Protein AF-0000000082336074 (afdb_homodimer)

Secondary structure (DSSP, 8-state):
----EE--STTT--EESSHHHHHHHHHHHTT---EE-TTT--EESSHHHHHHHHHHS------------PPBHHHHHTT------TTS--HHHHHTT----B-------------------------------------------------------------------------------------------------------TTS----------------------------------SGGGSHHHHHHTS-HHHHH---S-TT---TT-----GGGG---PPP----SS-------TT-----HHHHHHHHHHHHHHTSBSSPPP--TTPPPHHHHHHHHHHHHHHTGGGS--S-STT--GGGS-HHHHHHHHHHHHHT-SSS-HHHHHHHHHHHHHHHHHHHHH-GGGGG-HHHHHHHHHHHHHHHHSS-HHHHHHHHHHHHHHHHHHHHTTSSS----HHHHHHHT-S---HHHHHHHHHHHHHHHHHHHHHHHHHHHHHHHHT---S--GGG---BPPPPHHHHHHT-TTS--TT--S---PPBHHHHHHHHHHTSS-SSPPPHHHHHHHHHHHHHHHHHHHHHHHHSPPP--SS--S------TT--S-HHHHHHHHHHHHHHSS----HHHHHHHHHHHHHHHHHTTTTHHHHHHHHTT-SS-HHHHHHHHHHHHHHHHH-HHHHHHHHHHHHHHHHHHHH----SHHHHHHHHHHHHHHHHHHHH-GGGG---S----EEE-SSTTSTHHHHHHH---EEETTTEEGGG--HHHHHHHHHHHHHT-SSTHHHHHHHHHHHHHHHH-/----EE--STTT--EESSHHHHHHHHHHHTT---EE-TTT--EESSHHHHHHHHHHS------------PPBHHHHHTT----PPTTS--HHHHHTT----B-------------------------------------------------------------------------------------------------------SSS----------------------------------SSTTSHHHHHHTS-HHHHHT--S-TT---TT-----GGGG---PPP----SS-------TT-----HHHHHHHHHHHHHHTSBSS-----TTPPPHHHHHHHHHHHHHHTGGGS--S-STT--GGGS-HHHHHHHHHHHHHT-SSS-HHHHHHHHHHHHHHHHHHHHH-GGGGG-HHHHHHHHHHHHHHHHSS-HHHHHHHHHHHHHHHHHHHHTTSSS----HHHHHHHT-S---HHHHHHHHHHHHHHHHHHHHHHHHHHHHHHHHT---S--GGG---BPPPPHHHHHHT-TT---TT--S---PPBHHHHHHHHHHTSS-SSPPPHHHHHHHHHHHHHHHHHHHHHHHHSPPP--SS--S------TT--S-HHHHHHHHHHHHHHS-----HHHHHHHHHHHHHHHHHTTTTHHHHHHHHTT-SS-HHHHHHHHHHHHHHHHH-HHHHHHHHHHHHHHHHHHHH----SHHHHHHHHHHHHHHHHHHHH-GGGG---S----EEE-SSTTSTHHHHHHH---EEETTTEEGGG--HHHHHHHHHHHHHT-SSTHHHHHHHHHHHHHHHH-

Nearest PDB structures (foldseek):
  8ga7-assembly1_A  TM=1.398E-01  e=2.580E+00  synthetic construct

Radius of gyration: 42.43 Å; Cα contacts (8 Å, |Δi|>4): 2120; chains: 2; bounding box: 140×146×122 Å

InterPro domains:
  IPR001138 Zn(2)Cys(6) fungal-type DNA-binding domain [cd00067] (69-102)
  IPR007219 Xylanolytic transcriptional activator, regulatory domain [PF04082] (345-590)
  IPR013087 Zinc finger C2H2-type [PF00096] (35-57)
  IPR013087 Zinc finger C2H2-type [PS00028] (7-29)
  IPR013087 Zinc finger C2H2-type [PS00028] (37-57)
  IPR013087 Zinc finger C2H2-type [SM00355] (5-29)
  IPR013087 Zinc finger C2H2-type [SM00355] (35-57)
  IPR036236 Zinc finger C2H2 superfamily [SSF57667] (5-57)
  IPR036864 Zn(2)-C6 fungal-type DNA-binding domain superfamily [SSF57701] (62-104)

Sequence (1634 aa):
MKRNFTCSWHDCRRSFGKAEHLQRHERSHTGDARHECPVCQKRFTRRDVMTRHAALHGEASNPTRKARKVSCKSCVASKLRCDGQPGTTCRRCLHSDRSCSYRTGDCTTPIPLTLSQSNGFATPTTAIETDPALSLVPEGPAISPEPGSRGTSSTNIDISQPAFFSDYTPLAGNLSGIIPSHGPDESELLSFGQFYDLPIEPFESYLGWNHSDGGIDMIADLNGASPDTPPACWPHSLTNANSDEHRMARAVADVPSTRIIRDAQPADSPWPHVYRPSKDDERLNISKVNTCSGPQPSLQGAYLDHVDNSTRAAILSLITTAHQAHWPAVDVTAFPSTRTLSICINLYFRHFHETLPVLCRSTFQSVEHSPVLLLAMAAIGATYSKNGMAPIAVTLNELSRRAIIYLRESDRQVMFDTSVVQAWLLQSIFGLFCGSRMLYHHAEISRGGLVTAARRMHLLRPGFSFVRELERRGALASTEEVERARVKDEERCRLGWGIYLYDMQISALLNISPHFSINEIDMSLPWHEDDWEARSPRTHRDSAPSPSGSSDFCLVLKRLLSIGKLPQPLNPFGLSIIAHTLYRLCSDASSLDSLCPAQSLEKPSLYRLTFPANFRHNPQELLDQLAVCFHYLSYIPTPPLVSISALSHLGHLQFTWTGFLDKVKIAAGKSGTEESKLNARSWLSSRISDDVVGARSILVHAGRLNALLIRFTFENPSEALCTFYAALTFWAIVKFGTELNIPSSASKRTVVTWSDFDDVDEWIQSGGPISFQGLGNLAELSEAKILSTFSERLESMSWGISLHLRHVLTSLSKETVMKRNFTCSWHDCRRSFGKAEHLQRHERSHTGDARHECPVCQKRFTRRDVMTRHAALHGEASNPTRKARKVSCKSCVASKLRCDGQPGTTCRRCLHSDRSCSYRTGDCTTPIPLTLSQSNGFATPTTAIETDPALSLVPEGPAISPEPGSRGTSSTNIDISQPAFFSDYTPLAGNLSGIIPSHGPDESELLSFGQFYDLPIEPFESYLGWNHSDGGIDMIADLNGASPDTPPACWPHSLTNANSDEHRMARAVADVPSTRIIRDAQPADSPWPHVYRPSKDDERLNISKVNTCSGPQPSLQGAYLDHVDNSTRAAILSLITTAHQAHWPAVDVTAFPSTRTLSICINLYFRHFHETLPVLCRSTFQSVEHSPVLLLAMAAIGATYSKNGMAPIAVTLNELSRRAIIYLRESDRQVMFDTSVVQAWLLQSIFGLFCGSRMLYHHAEISRGGLVTAARRMHLLRPGFSFVRELERRGALASTEEVERARVKDEERCRLGWGIYLYDMQISALLNISPHFSINEIDMSLPWHEDDWEARSPRTHRDSAPSPSGSSDFCLVLKRLLSIGKLPQPLNPFGLSIIAHTLYRLCSDASSLDSLCPAQSLEKPSLYRLTFPANFRHNPQELLDQLAVCFHYLSYIPTPPLVSISALSHLGHLQFTWTGFLDKVKIAAGKSGTEESKLNARSWLSSRISDDVVGARSILVHAGRLNALLIRFTFENPSEALCTFYAALTFWAIVKFGTELNIPSSASKRTVVTWSDFDDVDEWIQSGGPISFQGLGNLAELSEAKILSTFSERLESMSWGISLHLRHVLTSLSKETV

Organism: NCBI:txid1220207

Foldseek 3Di:
DQPWQFQPDPPRRRTHSDPVVSVVVNVVVVPPQPCAQPPPGDGHVDPVVSVVVNVPPPDPPDPDPPDDAFAFPVCVVVVHDFPDHAPDAGPVCVVVVHDRHGPPCCCVVPDPDDPDDDDDDDDDDDDDDDDDYYDYYDDDDDDDDDDDDDDDDDDYDYDDDDDYDDDDDDDDDDDDDDDDDDDDDDDDDDPPDDPDPPPPDDDQDDVNPRDDDPDDPDPDDDDDYDDDPPDDPPPPPPDPPVPDVCVVCVVLVPDFLCVLLQFPDDPPDPDPLQDGDDLCPLDDDDDDDPPDDDDDPPPDDPDDDDDDPVNVVVVVVVVVVVPDDPDDDDDCPPPDDPVLLVQLLVLLVVFPCVQQVLDAPLQDDPVPADPLLSLLSSLNSQLPDPPPSLVCSVVSLVVSVVVLVCCCNNGVSCLRHLRSLNSLLSSLQQLCFQQDPVSVVVSVVCLLSSLSSCVSSCLQHDGNALLNVVVVVVDPDDPLSNLVSVLVNLSSNSSSLSSLLSQLLCCLLVVDAGPDDPVRGWHFDHFASCVNNCSNVVNPPPDDPDRPDGHIPVVQLLCCQQVVDGPDDDHLSRLSSLLSVLLNLLSVQLVVCVVPPDDPDPDLDLQDGDDDPSRPDRSLVSLCVSLCVVVPDPDDDALSSLLSVLSSLSSSLDRLDRCNLVLLCVLLPVDDDPVSNVVSLVVLLVVCVVCVLSLLSNLLSLLLSCQSCVVDPSQRSSSLSSLLSSLSSLLSCLVRVVPLAPAPPPPDEWERHNRPPTPSNVCSVPNHWYAGVQQGTSVPDDSLSSLVSSLVVLVPHSRNNSVVSSVSSVVSNVVVD/DQDWQAQPDPPRRRTHSDPVVSVVVNVVVVPPQPCALPVPGDGHVDPVVSVVVNVPPPPPPDPDPPDDAFAFPVCVVVVHDFPDHAVDAGPVCVVVVHPRHGPPPPVVPPPDDDPDPDDDDDDDDDDDDYDDDDYYYDDDDDDYDDDYDDDDDDDDDDDDDDDDDDDDDDDDDDDDDDDDDDDDDDDDDDDPDDDPPPPPDDDCDDVNPRPDDDDDPDDDDDDDDDDDDPDDPPDPPPDDPVPDVCVVCVVLVPDFLCVLLQFPADPPHPDPLQDGDDLCPLDDDDDDDCPDDDDDPPPDDPDDDDDDPVNVVVVVVVVVVVPDDPDDDDDCPPPDDPVLLVQLLVLLVVFPCVQQVLDAPQQDDPVPADPLLSLLSSLNSLLPDPPPSLVCSVVSLVVSVVVLVCCCNNGVSCLRHLRSLNSLLSSLQQLCFQQDPVSVVVSVVCLLSSLSSCVSSCLQHDGNALLNVVVVVVDPDDPLSNLVSVLVNLSSNSSSLSSLLSQLLCCLLVVDAGPDDPVRGWHFDHFASVVNNCSNVVNPPPDDPDRPDGHILVVQLLCCQQVVDGPDDDHLSRLSSLLSVLLNQLSVQLVVCVVPPDDPDPDLDLQDGDDDPSRPDRSLVSLCVSLCVVVPDPDDDALSSLLSVLSSLSSSLDRLDRCNLVLLCVLLPVDPDPVSNVVSLVVLLVVCVVCVLSLLSNLLSLLLSCQSCVVDPSQRSSSLSSLLSSLSSLLSCLVRVVPLAPADPPPDEWERHNRPPTPSNVCSVPNHWYAGVQQGTSVPDDSLSSLVSSLVVLVPHSRNNSPVSSVSSVVSNVVVD

pLDDT: mean 70.54, std 28.52, range [13.8, 98.44]

Structure (mmCIF, N/CA/C/O backbone):
data_AF-0000000082336074-model_v1
#
loop_
_entity.id
_entity.type
_entity.pdbx_description
1 polymer 'C2H2-type domain-containing protein'
#
loop_
_atom_site.group_PDB
_atom_site.id
_atom_site.type_symbol
_atom_site.label_atom_id
_atom_site.label_alt_id
_atom_site.label_comp_id
_atom_site.label_asym_id
_atom_site.label_entity_id
_atom_site.label_seq_id
_atom_site.pdbx_PDB_ins_code
_atom_site.Cartn_x
_atom_site.Cartn_y
_atom_site.Cartn_z
_atom_site.occupancy
_atom_site.B_iso_or_equiv
_atom_site.auth_seq_id
_atom_site.auth_comp_id
_atom_site.auth_asym_id
_atom_site.auth_atom_id
_atom_site.pdbx_PDB_model_num
ATOM 1 N N . MET A 1 1 ? 20.938 -64.562 -11.297 1 24.56 1 MET A N 1
ATOM 2 C CA . MET A 1 1 ? 20.219 -63.562 -12.102 1 24.56 1 MET A CA 1
ATOM 3 C C . MET A 1 1 ? 18.922 -63.125 -11.414 1 24.56 1 MET A C 1
ATOM 5 O O . MET A 1 1 ? 17.984 -63.906 -11.32 1 24.56 1 MET A O 1
ATOM 9 N N . LYS A 1 2 ? 18.828 -62.219 -10.414 1 42.38 2 LYS A N 1
ATOM 10 C CA . LYS A 1 2 ? 17.656 -61.906 -9.594 1 42.38 2 LYS A CA 1
ATOM 11 C C . LYS A 1 2 ? 16.484 -61.5 -10.461 1 42.38 2 LYS A C 1
ATOM 13 O O . LYS A 1 2 ? 16.594 -60.625 -11.312 1 42.38 2 LYS A O 1
ATOM 18 N N . ARG A 1 3 ? 15.484 -62.375 -10.742 1 42.34 3 ARG A N 1
ATOM 19 C CA . ARG A 1 3 ? 14.305 -62.219 -11.578 1 42.34 3 ARG A CA 1
ATOM 20 C C . ARG A 1 3 ? 13.492 -61 -11.172 1 42.34 3 ARG A C 1
ATOM 22 O O . ARG A 1 3 ? 12.992 -60.938 -10.047 1 42.34 3 ARG A O 1
ATOM 29 N N . ASN A 1 4 ? 13.859 -59.875 -11.633 1 53.59 4 ASN A N 1
ATOM 30 C CA . ASN A 1 4 ? 13.102 -58.656 -11.344 1 53.59 4 ASN A CA 1
ATOM 31 C C . ASN A 1 4 ? 11.766 -58.656 -12.086 1 53.59 4 ASN A C 1
ATOM 33 O O . ASN A 1 4 ? 11.711 -58.969 -13.273 1 53.59 4 ASN A O 1
ATOM 37 N N . PHE A 1 5 ? 10.555 -58.688 -11.383 1 60.06 5 PHE A N 1
ATOM 38 C CA . PHE A 1 5 ? 9.195 -58.781 -11.906 1 60.06 5 PHE A CA 1
ATOM 39 C C . PHE A 1 5 ? 8.672 -57.406 -12.289 1 60.06 5 PHE A C 1
ATOM 41 O O . PHE A 1 5 ? 8.648 -56.469 -11.461 1 60.06 5 PHE A O 1
ATOM 48 N N . THR A 1 6 ? 8.461 -57.125 -13.438 1 64 6 THR A N 1
ATOM 49 C CA . THR A 1 6 ? 8.086 -55.844 -14.008 1 64 6 THR A CA 1
ATOM 50 C C . THR A 1 6 ? 6.574 -55.75 -14.203 1 64 6 THR A C 1
ATOM 52 O O . THR A 1 6 ? 5.934 -56.75 -14.562 1 64 6 THR A O 1
ATOM 55 N N . CYS A 1 7 ? 5.906 -54.719 -13.695 1 59.72 7 CYS A N 1
ATOM 56 C CA . CYS A 1 7 ? 4.461 -54.531 -13.781 1 59.72 7 CYS A CA 1
ATOM 57 C C . CYS A 1 7 ? 3.988 -54.594 -15.227 1 59.72 7 CYS A C 1
ATOM 59 O O . CYS A 1 7 ? 4.613 -54 -16.109 1 59.72 7 CYS A O 1
ATOM 61 N N . SER A 1 8 ? 3.064 -55.375 -15.703 1 62.19 8 SER A N 1
ATOM 62 C CA . SER A 1 8 ? 2.578 -55.656 -17.047 1 62.19 8 SER A CA 1
ATOM 63 C C . SER A 1 8 ? 1.604 -54.594 -17.531 1 62.19 8 SER A C 1
ATOM 65 O O . SER A 1 8 ? 1.115 -54.656 -18.656 1 62.19 8 SER A O 1
ATOM 67 N N . TRP A 1 9 ? 1.229 -53.719 -16.688 1 55.91 9 TRP A N 1
ATOM 68 C CA . TRP A 1 9 ? 0.287 -52.688 -17.094 1 55.91 9 TRP A CA 1
ATOM 69 C C . TRP A 1 9 ? 0.937 -51.719 -18.078 1 55.91 9 TRP A C 1
ATOM 71 O O . TRP A 1 9 ? 2.102 -51.344 -17.922 1 55.91 9 TRP A O 1
ATOM 81 N N . HIS A 1 10 ? 0.355 -51.5 -19.219 1 55.47 10 HIS A N 1
ATOM 82 C CA . HIS A 1 10 ? 0.97 -50.938 -20.422 1 55.47 10 HIS A CA 1
ATOM 83 C C . HIS A 1 10 ? 1.916 -49.781 -20.078 1 55.47 10 HIS A C 1
ATOM 85 O O . HIS A 1 10 ? 2.98 -49.656 -20.688 1 55.47 10 HIS A O 1
ATOM 91 N N . ASP A 1 11 ? 1.566 -48.844 -19.219 1 48.53 11 ASP A N 1
ATOM 92 C CA . ASP A 1 11 ? 2.348 -47.625 -19.047 1 48.53 11 ASP A CA 1
ATOM 93 C C . ASP A 1 11 ? 2.994 -47.562 -17.672 1 48.53 11 ASP A C 1
ATOM 95 O O . ASP A 1 11 ? 3.473 -46.531 -17.234 1 48.53 11 ASP A O 1
ATOM 99 N N . CYS A 1 12 ? 3.066 -48.438 -16.781 1 54.72 12 CYS A N 1
ATOM 100 C CA . CYS A 1 12 ? 3.543 -48.375 -15.414 1 54.72 12 CYS A CA 1
ATOM 101 C C . CYS A 1 12 ? 4.957 -48.938 -15.289 1 54.72 12 CYS A C 1
ATOM 103 O O . CYS A 1 12 ? 5.77 -48.406 -14.523 1 54.72 12 CYS A O 1
ATOM 105 N N . ARG A 1 13 ? 5.723 -49.5 -16.141 1 57.78 13 ARG A N 1
ATOM 106 C CA . ARG A 1 13 ? 6.961 -50.281 -16.281 1 57.78 13 ARG A CA 1
ATOM 107 C C . ARG A 1 13 ? 7.695 -50.375 -14.953 1 57.78 13 ARG A C 1
ATOM 109 O O . ARG A 1 13 ? 8.914 -50.531 -14.922 1 57.78 13 ARG A O 1
ATOM 116 N N . ARG A 1 14 ? 7.059 -50.406 -13.93 1 61.19 14 ARG A N 1
ATOM 117 C CA . ARG A 1 14 ? 7.699 -50.562 -12.633 1 61.19 14 ARG A CA 1
ATOM 118 C C . ARG A 1 14 ? 8.117 -52.031 -12.406 1 61.19 14 ARG A C 1
ATOM 120 O O . ARG A 1 14 ? 7.395 -52.938 -12.781 1 61.19 14 ARG A O 1
ATOM 127 N N . SER A 1 15 ? 9.312 -52.219 -11.969 1 67.62 15 SER A N 1
ATOM 128 C CA . SER A 1 15 ? 9.859 -53.562 -11.742 1 67.62 15 SER A CA 1
ATOM 129 C C . SER A 1 15 ? 9.977 -53.875 -10.258 1 67.62 15 SER A C 1
ATOM 131 O O . SER A 1 15 ? 10.266 -52.969 -9.453 1 67.62 15 SER A O 1
ATOM 133 N N . PHE A 1 16 ? 9.484 -55.031 -9.883 1 62.31 16 PHE A N 1
ATOM 134 C CA . PHE A 1 16 ? 9.469 -55.531 -8.516 1 62.31 16 PHE A CA 1
ATOM 135 C C . PHE A 1 16 ? 10.375 -56.75 -8.367 1 62.31 16 PHE A C 1
ATOM 137 O O . PHE A 1 16 ? 10.562 -57.531 -9.312 1 62.31 16 PHE A O 1
ATOM 144 N N . GLY A 1 17 ? 11.109 -56.844 -7.387 1 63.94 17 GLY A N 1
ATOM 145 C CA . GLY A 1 17 ? 12.016 -57.938 -7.121 1 63.94 17 GLY A CA 1
ATOM 146 C C . GLY A 1 17 ? 11.297 -59.25 -6.77 1 63.94 17 GLY A C 1
ATOM 147 O O . GLY A 1 17 ? 11.883 -60.312 -6.82 1 63.94 17 GLY A O 1
ATOM 148 N N . LYS A 1 18 ? 10.07 -59.156 -6.164 1 65.19 18 LYS A N 1
ATOM 149 C CA . LYS A 1 18 ? 9.273 -60.312 -5.828 1 65.19 18 LYS A CA 1
ATOM 150 C C . LYS A 1 18 ? 7.953 -60.312 -6.598 1 65.19 18 LYS A C 1
ATOM 152 O O . LYS A 1 18 ? 7.371 -59.281 -6.848 1 65.19 18 LYS A O 1
ATOM 157 N N . ALA A 1 19 ? 7.598 -61.469 -7.07 1 63.47 19 ALA A N 1
ATOM 158 C CA . ALA A 1 19 ? 6.391 -61.656 -7.875 1 63.47 19 ALA A CA 1
ATOM 159 C C . ALA A 1 19 ? 5.152 -61.156 -7.129 1 63.47 19 ALA A C 1
ATOM 161 O O . ALA A 1 19 ? 4.242 -60.594 -7.734 1 63.47 19 ALA A O 1
ATOM 162 N N . GLU A 1 20 ? 5.059 -61.375 -5.875 1 62.06 20 GLU A N 1
ATOM 163 C CA . GLU A 1 20 ? 3.934 -60.969 -5.031 1 62.06 20 GLU A CA 1
ATOM 164 C C . GLU A 1 20 ? 3.779 -59.469 -4.98 1 62.06 20 GLU A C 1
ATOM 166 O O . GLU A 1 20 ? 2.66 -58.938 -4.938 1 62.06 20 GLU A O 1
ATOM 171 N N . HIS A 1 21 ? 4.906 -58.812 -5.055 1 61.28 21 HIS A N 1
ATOM 172 C CA . HIS A 1 21 ? 4.902 -57.344 -5.031 1 61.28 21 HIS A CA 1
ATOM 173 C C . HIS A 1 21 ? 4.449 -56.781 -6.371 1 61.28 21 HIS A C 1
ATOM 175 O O . HIS A 1 21 ? 3.717 -55.781 -6.414 1 61.28 21 HIS A O 1
ATOM 181 N N . LEU A 1 22 ? 4.902 -57.375 -7.367 1 62.19 22 LEU A N 1
ATOM 182 C CA . LEU A 1 22 ? 4.395 -57.062 -8.695 1 62.19 22 LEU A CA 1
ATOM 183 C C . LEU A 1 22 ? 2.885 -57.25 -8.766 1 62.19 22 LEU A C 1
ATOM 185 O O . LEU A 1 22 ? 2.164 -56.406 -9.273 1 62.19 22 LEU A O 1
ATOM 189 N N . GLN A 1 23 ? 2.334 -58.375 -8.242 1 63.22 23 GLN A N 1
ATOM 190 C CA . GLN A 1 23 ? 0.91 -58.688 -8.266 1 63.22 23 GLN A CA 1
ATOM 191 C C . GLN A 1 23 ? 0.105 -57.656 -7.48 1 63.22 23 GLN A C 1
ATOM 193 O O . GLN A 1 23 ? -0.966 -57.25 -7.918 1 63.22 23 GLN A O 1
ATOM 198 N N . ARG A 1 24 ? 0.61 -57.25 -6.359 1 58.75 24 ARG A N 1
ATOM 199 C CA . ARG A 1 24 ? -0.035 -56.219 -5.539 1 58.75 24 ARG A CA 1
ATOM 200 C C . ARG A 1 24 ? -0.036 -54.875 -6.242 1 58.75 24 ARG A C 1
ATOM 202 O O . ARG A 1 24 ? -1.033 -54.156 -6.203 1 58.75 24 ARG A O 1
ATOM 209 N N . HIS A 1 25 ? 1.098 -54.594 -6.93 1 60.94 25 HIS A N 1
ATOM 210 C CA . HIS A 1 25 ? 1.225 -53.375 -7.75 1 60.94 25 HIS A CA 1
ATOM 211 C C . HIS A 1 25 ? 0.253 -53.406 -8.922 1 60.94 25 HIS A C 1
ATOM 213 O O . HIS A 1 25 ? -0.429 -52.438 -9.195 1 60.94 25 HIS A O 1
ATOM 219 N N . GLU A 1 26 ? 0.27 -54.406 -9.578 1 62.81 26 GLU A N 1
ATOM 220 C CA . GLU A 1 26 ? -0.571 -54.531 -10.766 1 62.81 26 GLU A CA 1
ATOM 221 C C . GLU A 1 26 ? -2.051 -54.438 -10.406 1 62.81 26 GLU A C 1
ATOM 223 O O . GLU A 1 26 ? -2.852 -53.938 -11.203 1 62.81 26 GLU A O 1
ATOM 228 N N . ARG A 1 27 ? -2.439 -54.844 -9.164 1 58.38 27 ARG A N 1
ATOM 229 C CA . ARG A 1 27 ? -3.814 -54.75 -8.688 1 58.38 27 ARG A CA 1
ATOM 230 C C . ARG A 1 27 ? -4.211 -53.312 -8.445 1 58.38 27 ARG A C 1
ATOM 232 O O . ARG A 1 27 ? -5.391 -52.938 -8.523 1 58.38 27 ARG A O 1
ATOM 239 N N . SER A 1 28 ? -3.234 -52.469 -8.188 1 49.34 28 SER A N 1
ATOM 240 C CA . SER A 1 28 ? -3.484 -51.062 -7.93 1 49.34 28 SER A CA 1
ATOM 241 C C . SER A 1 28 ? -3.838 -50.312 -9.211 1 49.34 28 SER A C 1
ATOM 243 O O . SER A 1 28 ? -4.426 -49.219 -9.164 1 49.34 28 SER A O 1
ATOM 245 N N . HIS A 1 29 ? -3.467 -50.781 -10.281 1 52.06 29 HIS A N 1
ATOM 246 C CA . HIS A 1 29 ? -3.893 -50.312 -11.594 1 52.06 29 HIS A CA 1
ATOM 247 C C . HIS A 1 29 ? -5.344 -50.719 -11.867 1 52.06 29 HIS A C 1
ATOM 249 O O . HIS A 1 29 ? -6.031 -50.031 -12.641 1 52.06 29 HIS A O 1
ATOM 255 N N . THR A 1 30 ? -5.723 -51.875 -11.367 1 46.19 30 THR A N 1
ATOM 256 C CA . THR A 1 30 ? -7.082 -52.375 -11.602 1 46.19 30 THR A CA 1
ATOM 257 C C . THR A 1 30 ? -8.023 -51.875 -10.508 1 46.19 30 THR A C 1
ATOM 259 O O . THR A 1 30 ? -7.684 -51.875 -9.328 1 46.19 30 THR A O 1
ATOM 262 N N . GLY A 1 31 ? -8.617 -50.75 -10.477 1 43.41 31 GLY A N 1
ATOM 263 C CA . GLY A 1 31 ? -9.641 -50.125 -9.648 1 43.41 31 GLY A CA 1
ATOM 264 C C . GLY A 1 31 ? -10.445 -51.125 -8.852 1 43.41 31 GLY A C 1
ATOM 265 O O . GLY A 1 31 ? -11.562 -50.844 -8.414 1 43.41 31 GLY A O 1
ATOM 266 N N . ASP A 1 32 ? -10.117 -52.344 -8.773 1 44.59 32 ASP A N 1
ATOM 267 C CA . ASP A 1 32 ? -11.062 -53.281 -8.156 1 44.59 32 ASP A CA 1
ATOM 268 C C . ASP A 1 32 ? -11.047 -53.156 -6.637 1 44.59 32 ASP A C 1
ATOM 270 O O . ASP A 1 32 ? -10.164 -53.688 -5.973 1 44.59 32 ASP A O 1
ATOM 274 N N . ALA A 1 33 ? -11.555 -52.219 -6.078 1 50.03 33 ALA A N 1
ATOM 275 C CA . ALA A 1 33 ? -11.828 -52.125 -4.648 1 50.03 33 ALA A CA 1
ATOM 276 C C . ALA A 1 33 ? -12.805 -53.188 -4.188 1 50.03 33 ALA A C 1
ATOM 278 O O . ALA A 1 33 ? -14.023 -53.031 -4.332 1 50.03 33 ALA A O 1
ATOM 279 N N . ARG A 1 34 ? -12.422 -54.406 -3.824 1 53.47 34 ARG A N 1
ATOM 280 C CA . ARG A 1 34 ? -13.195 -55.594 -3.512 1 53.47 34 ARG A CA 1
ATOM 281 C C . ARG A 1 34 ? -13.781 -55.531 -2.102 1 53.47 34 ARG A C 1
ATOM 283 O O . ARG A 1 34 ? -14.672 -56.312 -1.749 1 53.47 34 ARG A O 1
ATOM 290 N N . HIS A 1 35 ? -13.086 -54.719 -1.178 1 62.91 35 HIS A N 1
ATOM 291 C CA . HIS A 1 35 ? -13.594 -54.75 0.192 1 62.91 35 HIS A CA 1
ATOM 292 C C . HIS A 1 35 ? -14.508 -53.562 0.472 1 62.91 35 HIS A C 1
ATOM 294 O O . HIS A 1 35 ? -14.094 -52.406 0.315 1 62.91 35 HIS A O 1
ATOM 300 N N . GLU A 1 36 ? -15.734 -53.812 0.707 1 63.44 36 GLU A N 1
ATOM 301 C CA . GLU A 1 36 ? -16.828 -52.844 0.896 1 63.44 36 GLU A CA 1
ATOM 302 C C . GLU A 1 36 ? -17.094 -52.594 2.379 1 63.44 36 GLU A C 1
ATOM 304 O O . GLU A 1 36 ? -17.203 -53.562 3.158 1 63.44 36 GLU A O 1
ATOM 309 N N . CYS A 1 37 ? -16.953 -51.375 2.777 1 59.84 37 CYS A N 1
ATOM 310 C CA . CYS A 1 37 ? -17.359 -51.094 4.148 1 59.84 37 CYS A CA 1
ATOM 311 C C . CYS A 1 37 ? -18.828 -51.406 4.375 1 59.84 37 CYS A C 1
ATOM 313 O O . CYS A 1 37 ? -19.688 -51 3.6 1 59.84 37 CYS A O 1
ATOM 315 N N . PRO A 1 38 ? -19.125 -52.188 5.254 1 67.88 38 PRO A N 1
ATOM 316 C CA . PRO A 1 38 ? -20.516 -52.625 5.453 1 67.88 38 PRO A CA 1
ATOM 317 C C . PRO A 1 38 ? -21.438 -51.469 5.863 1 67.88 38 PRO A C 1
ATOM 319 O O . PRO A 1 38 ? -22.656 -51.594 5.742 1 67.88 38 PRO A O 1
ATOM 322 N N . VAL A 1 39 ? -20.797 -50.375 6.371 1 58.41 39 VAL A N 1
ATOM 323 C CA . VAL A 1 39 ? -21.625 -49.281 6.852 1 58.41 39 VAL A CA 1
ATOM 324 C C . VAL A 1 39 ? -21.891 -48.281 5.711 1 58.41 39 VAL A C 1
ATOM 326 O O . VAL A 1 39 ? -23.047 -47.938 5.453 1 58.41 39 VAL A O 1
ATOM 329 N N . CYS A 1 40 ? -20.906 -47.938 5.016 1 53.31 40 CYS A N 1
ATOM 330 C CA . CYS A 1 40 ? -21.109 -46.875 4.027 1 53.31 40 CYS A CA 1
ATOM 331 C C . CYS A 1 40 ? -20.844 -47.406 2.617 1 53.31 40 CYS A C 1
ATOM 333 O O . CYS A 1 40 ? -20.891 -46.625 1.652 1 53.31 40 CYS A O 1
ATOM 335 N N . GLN A 1 41 ? -20.531 -48.625 2.361 1 60.94 41 GLN A N 1
ATOM 336 C CA . GLN A 1 41 ? -20.359 -49.375 1.128 1 60.94 41 GLN A CA 1
ATOM 337 C C . GLN A 1 41 ? -19.203 -48.844 0.293 1 60.94 41 GLN A C 1
ATOM 339 O O . GLN A 1 41 ? -19.078 -49.156 -0.889 1 60.94 41 GLN A O 1
ATOM 344 N N . LYS A 1 42 ? -18.484 -48.156 0.831 1 61.91 42 LYS A N 1
ATOM 345 C CA . LYS A 1 42 ? -17.234 -47.719 0.188 1 61.91 42 LYS A CA 1
ATOM 346 C C . LYS A 1 42 ? -16.281 -48.906 0.019 1 61.91 42 LYS A C 1
ATOM 348 O O . LYS A 1 42 ? -16.141 -49.719 0.919 1 61.91 42 LYS A O 1
ATOM 353 N N . ARG A 1 43 ? -15.688 -49.062 -1.126 1 65.44 43 ARG A N 1
ATOM 354 C CA . ARG A 1 43 ? -14.922 -50.25 -1.462 1 65.44 43 ARG A CA 1
ATOM 355 C C . ARG A 1 43 ? -13.422 -50 -1.356 1 65.44 43 ARG A C 1
ATOM 357 O O . ARG A 1 43 ? -12.961 -48.875 -1.65 1 65.44 43 ARG A O 1
ATOM 364 N N . PHE A 1 44 ? -12.797 -50.812 -0.737 1 60.84 44 PHE A N 1
ATOM 365 C CA . PHE A 1 44 ? -11.367 -50.812 -0.448 1 60.84 44 PHE A CA 1
ATOM 366 C C . PHE A 1 44 ? -10.68 -51.969 -1.127 1 60.84 44 PHE A C 1
ATOM 368 O O . PHE A 1 44 ? -11.273 -53.062 -1.289 1 60.84 44 PHE A O 1
ATOM 375 N N . THR A 1 45 ? -9.703 -51.844 -1.671 1 60.44 45 THR A N 1
ATOM 376 C CA . THR A 1 45 ? -8.977 -52.938 -2.309 1 60.44 45 THR A CA 1
ATOM 377 C C . THR A 1 45 ? -8.367 -53.844 -1.26 1 60.44 45 THR A C 1
ATOM 379 O O . THR A 1 45 ? -8.18 -55.062 -1.511 1 60.44 45 THR A O 1
ATOM 382 N N . ARG A 1 46 ? -8.055 -53.312 -0.057 1 62.97 46 ARG A N 1
ATOM 383 C CA . ARG A 1 46 ? -7.516 -54.094 1.042 1 62.97 46 ARG A CA 1
ATOM 384 C C . ARG A 1 46 ? -8.508 -54.188 2.199 1 62.97 46 ARG A C 1
ATOM 386 O O . ARG A 1 46 ? -9.156 -53.188 2.535 1 62.97 46 ARG A O 1
ATOM 393 N N . ARG A 1 47 ? -8.617 -55.281 2.816 1 62.94 47 ARG A N 1
ATOM 394 C CA . ARG A 1 47 ? -9.547 -55.562 3.9 1 62.94 47 ARG A CA 1
ATOM 395 C C . ARG A 1 47 ? -9.156 -54.812 5.168 1 62.94 47 ARG A C 1
ATOM 397 O O . ARG A 1 47 ? -10.023 -54.344 5.914 1 62.94 47 ARG A O 1
ATOM 404 N N . ASP A 1 48 ? -7.875 -54.625 5.52 1 60.78 48 ASP A N 1
ATOM 405 C CA . ASP A 1 48 ? -7.418 -54 6.75 1 60.78 48 ASP A CA 1
ATOM 406 C C . ASP A 1 48 ? -7.723 -52.5 6.746 1 60.78 48 ASP A C 1
ATOM 408 O O . ASP A 1 48 ? -8.078 -51.938 7.777 1 60.78 48 ASP A O 1
ATOM 412 N N . VAL A 1 49 ? -7.73 -51.906 5.57 1 61.94 49 VAL A N 1
ATOM 413 C CA . VAL A 1 49 ? -8.102 -50.5 5.379 1 61.94 49 VAL A CA 1
ATOM 414 C C . VAL A 1 49 ? -9.617 -50.344 5.461 1 61.94 49 VAL A C 1
ATOM 416 O O . VAL A 1 49 ? -10.125 -49.406 6.09 1 61.94 49 VAL A O 1
ATOM 419 N N . MET A 1 50 ? -10.203 -51.25 4.797 1 64.75 50 MET A N 1
ATOM 420 C CA . MET A 1 50 ? -11.656 -51.312 4.922 1 64.75 50 MET A CA 1
ATOM 421 C C . MET A 1 50 ? -12.078 -51.469 6.379 1 64.75 50 MET A C 1
ATOM 423 O O . MET A 1 50 ? -13 -50.781 6.844 1 64.75 50 MET A O 1
ATOM 427 N N . THR A 1 51 ? -11.375 -52.156 7.152 1 64.75 51 THR A N 1
ATOM 428 C CA . THR A 1 51 ? -11.695 -52.438 8.555 1 64.75 51 THR A CA 1
ATOM 429 C C . THR A 1 51 ? -11.445 -51.188 9.406 1 64.75 51 THR A C 1
ATOM 431 O O . THR A 1 51 ? -12.234 -50.875 10.297 1 64.75 51 THR A O 1
ATOM 434 N N . ARG A 1 52 ? -10.406 -50.438 9.219 1 60.94 52 ARG A N 1
ATOM 435 C CA . ARG A 1 52 ? -10.117 -49.188 9.922 1 60.94 52 ARG A CA 1
ATOM 436 C C . ARG A 1 52 ? -11.125 -48.094 9.547 1 60.94 52 ARG A C 1
ATOM 438 O O . ARG A 1 52 ? -11.586 -47.344 10.406 1 60.94 52 ARG A O 1
ATOM 445 N N . HIS A 1 53 ? -11.516 -48.062 8.344 1 61.28 53 HIS A N 1
ATOM 446 C CA . HIS A 1 53 ? -12.586 -47.188 7.871 1 61.28 53 HIS A CA 1
ATOM 447 C C . HIS A 1 53 ? -13.914 -47.531 8.539 1 61.28 53 HIS A C 1
ATOM 449 O O . HIS A 1 53 ? -14.625 -46.656 9.008 1 61.28 53 HIS A O 1
ATOM 455 N N . ALA A 1 54 ? -14.219 -48.656 8.398 1 61.06 54 ALA A N 1
ATOM 456 C CA . ALA A 1 54 ? -15.477 -49.125 8.969 1 61.06 54 ALA A CA 1
ATOM 457 C C . ALA A 1 54 ? -15.555 -48.812 10.461 1 61.06 54 ALA A C 1
ATOM 459 O O . ALA A 1 54 ? -16.641 -48.531 10.984 1 61.06 54 ALA A O 1
ATOM 460 N N . ALA A 1 55 ? -14.406 -48.719 11.125 1 58.88 55 ALA A N 1
ATOM 461 C CA . ALA A 1 55 ? -14.344 -48.406 12.547 1 58.88 55 ALA A CA 1
ATOM 462 C C . ALA A 1 55 ? -14.727 -46.938 12.812 1 58.88 55 ALA A C 1
ATOM 464 O O . ALA A 1 55 ? -15.188 -46.625 13.906 1 58.88 55 ALA A O 1
ATOM 465 N N . LEU A 1 56 ? -14.492 -46.156 11.844 1 47.12 56 LEU A N 1
ATOM 466 C CA . LEU A 1 56 ? -14.844 -44.75 12.008 1 47.12 56 LEU A CA 1
ATOM 467 C C . LEU A 1 56 ? -16.359 -44.531 11.93 1 47.12 56 LEU A C 1
ATOM 469 O O . LEU A 1 56 ? -16.875 -43.5 12.367 1 47.12 56 LEU A O 1
ATOM 473 N N . HIS A 1 57 ? -16.953 -45.312 11.141 1 46.16 57 HIS A N 1
ATOM 474 C CA . HIS A 1 57 ? -18.422 -45.25 11.188 1 46.16 57 HIS A CA 1
ATOM 475 C C . HIS A 1 57 ? -18.938 -45.688 12.562 1 46.16 57 HIS A C 1
ATOM 477 O O . HIS A 1 57 ? -18.422 -46.625 13.164 1 46.16 57 HIS A O 1
ATOM 483 N N . GLY A 1 58 ? -19.188 -44.75 13.391 1 36.22 58 GLY A N 1
ATOM 484 C CA . GLY A 1 58 ? -19.703 -44.875 14.742 1 36.22 58 GLY A CA 1
ATOM 485 C C . GLY A 1 58 ? -20.453 -46.156 15 1 36.22 58 GLY A C 1
ATOM 486 O O . GLY A 1 58 ? -21.078 -46.312 16.047 1 36.22 58 GLY A O 1
ATOM 487 N N . GLU A 1 59 ? -20.844 -46.75 14.047 1 32.97 59 GLU A N 1
ATOM 488 C CA . GLU A 1 59 ? -21.672 -47.75 14.695 1 32.97 59 GLU A CA 1
ATOM 489 C C . GLU A 1 59 ? -20.844 -48.625 15.633 1 32.97 59 GLU A C 1
ATOM 491 O O . GLU A 1 59 ? -19.688 -48.969 15.32 1 32.97 59 GLU A O 1
ATOM 496 N N . ALA A 1 60 ? -21.406 -48.625 16.969 1 32.28 60 ALA A N 1
ATOM 497 C CA . ALA A 1 60 ? -21.234 -49.406 18.203 1 32.28 60 ALA A CA 1
ATOM 498 C C . ALA A 1 60 ? -20.953 -50.875 17.922 1 32.28 60 ALA A C 1
ATOM 500 O O . ALA A 1 60 ? -21.688 -51.75 18.359 1 32.28 60 ALA A O 1
ATOM 501 N N . SER A 1 61 ? -20.516 -51.25 16.828 1 28.77 61 SER A N 1
ATOM 502 C CA . SER A 1 61 ? -20.344 -52.656 17.125 1 28.77 61 SER A CA 1
ATOM 503 C C . SER A 1 61 ? -19.484 -52.875 18.375 1 28.77 61 SER A C 1
ATOM 505 O O . SER A 1 61 ? -18.547 -52.094 18.625 1 28.77 61 SER A O 1
ATOM 507 N N . ASN A 1 62 ? -20.016 -53.562 19.469 1 28.31 62 ASN A N 1
ATOM 508 C CA . ASN A 1 62 ? -19.672 -54.062 20.781 1 28.31 62 ASN A CA 1
ATOM 509 C C . ASN A 1 62 ? -18.25 -54.625 20.828 1 28.31 62 ASN A C 1
ATOM 511 O O . ASN A 1 62 ? -18.031 -55.812 21.062 1 28.31 62 ASN A O 1
ATOM 515 N N . PRO A 1 63 ? -17.25 -54.312 20.031 1 31.5 63 PRO A N 1
ATOM 516 C CA . PRO A 1 63 ? -16.219 -55.125 20.672 1 31.5 63 PRO A CA 1
ATOM 517 C C . PRO A 1 63 ? -16.016 -54.781 22.141 1 31.5 63 PRO A C 1
ATOM 519 O O . PRO A 1 63 ? -16.359 -53.656 22.562 1 31.5 63 PRO A O 1
ATOM 522 N N . THR A 1 64 ? -15.961 -55.625 23.125 1 29.14 64 THR A N 1
ATOM 523 C CA . THR A 1 64 ? -15.695 -55.594 24.562 1 29.14 64 THR A CA 1
ATOM 524 C C . THR A 1 64 ? -14.625 -54.562 24.875 1 29.14 64 THR A C 1
ATOM 526 O O . THR A 1 64 ? -13.586 -54.5 24.219 1 29.14 64 THR A O 1
ATOM 529 N N . ARG A 1 65 ? -15.102 -53.344 25.609 1 31.12 65 ARG A N 1
ATOM 530 C CA . ARG A 1 65 ? -14.453 -52.25 26.344 1 31.12 65 ARG A CA 1
ATOM 531 C C . ARG A 1 65 ? -13.117 -52.719 26.938 1 31.12 65 ARG A C 1
ATOM 533 O O . ARG A 1 65 ? -13.086 -53.562 27.828 1 31.12 65 ARG A O 1
ATOM 540 N N . LYS A 1 66 ? -12.117 -52.875 26.328 1 34.03 66 LYS A N 1
ATOM 541 C CA . LYS A 1 66 ? -11.008 -53 27.281 1 34.03 66 LYS A CA 1
ATOM 542 C C . LYS A 1 66 ? -11.039 -51.844 28.297 1 34.03 66 LYS A C 1
ATOM 544 O O . LYS A 1 66 ? -11.227 -50.688 27.938 1 34.03 66 LYS A O 1
ATOM 549 N N . ALA A 1 67 ? -11.219 -52 29.75 1 37.28 67 ALA A N 1
ATOM 550 C CA . ALA A 1 67 ? -11.375 -51.188 30.953 1 37.28 67 ALA A CA 1
ATOM 551 C C . ALA A 1 67 ? -10.359 -50.062 30.969 1 37.28 67 ALA A C 1
ATOM 553 O O . ALA A 1 67 ? -9.156 -50.281 30.828 1 37.28 67 ALA A O 1
ATOM 554 N N . ARG A 1 68 ? -10.742 -48.875 30.766 1 42.34 68 ARG A N 1
ATOM 555 C CA . ARG A 1 68 ? -9.977 -47.625 30.859 1 42.34 68 ARG A CA 1
ATOM 556 C C . ARG A 1 68 ? -9.219 -47.562 32.188 1 42.34 68 ARG A C 1
ATOM 558 O O . ARG A 1 68 ? -9.805 -47.781 33.25 1 42.34 68 ARG A O 1
ATOM 565 N N . LYS A 1 69 ? -7.965 -47.406 32.312 1 53.19 69 LYS A N 1
ATOM 566 C CA . LYS A 1 69 ? -7.055 -47.406 33.469 1 53.19 69 LYS A CA 1
ATOM 567 C C . LYS A 1 69 ? -7.367 -46.219 34.406 1 53.19 69 LYS A C 1
ATOM 569 O O . LYS A 1 69 ? -7.383 -45.062 33.969 1 53.19 69 LYS A O 1
ATOM 574 N N . VAL A 1 70 ? -8.109 -46.312 35.5 1 58.62 70 VAL A N 1
ATOM 575 C CA . VAL A 1 70 ? -8.492 -45.344 36.531 1 58.62 70 VAL A CA 1
ATOM 576 C C . VAL A 1 70 ? -7.297 -45.062 37.438 1 58.62 70 VAL A C 1
ATOM 578 O O . VAL A 1 70 ? -6.648 -46 37.938 1 58.62 70 VAL A O 1
ATOM 581 N N . SER A 1 71 ? -6.906 -43.906 37.531 1 67.81 71 SER A N 1
ATOM 582 C CA . SER A 1 71 ? -5.773 -43.469 38.344 1 67.81 71 SER A CA 1
ATOM 583 C C . SER A 1 71 ? -6.148 -43.406 39.812 1 67.81 71 SER A C 1
ATOM 585 O O . SER A 1 71 ? -7.312 -43.188 40.156 1 67.81 71 SER A O 1
ATOM 587 N N . CYS A 1 72 ? -5.316 -43.562 40.844 1 73.5 72 CYS A N 1
ATOM 588 C CA . CYS A 1 72 ? -5.586 -43.594 42.25 1 73.5 72 CYS A CA 1
ATOM 589 C C . CYS A 1 72 ? -5.777 -42.188 42.812 1 73.5 72 CYS A C 1
ATOM 591 O O . CYS A 1 72 ? -5.312 -41.219 42.219 1 73.5 72 CYS A O 1
ATOM 593 N N . LYS A 1 73 ? -6.66 -41.906 43.844 1 73.62 73 LYS A N 1
ATOM 594 C CA . LYS A 1 73 ? -7.016 -40.594 44.438 1 73.62 73 LYS A CA 1
ATOM 595 C C . LYS A 1 73 ? -5.77 -39.812 44.781 1 73.62 73 LYS A C 1
ATOM 597 O O . LYS A 1 73 ? -5.754 -38.562 44.625 1 73.62 73 LYS A O 1
ATOM 602 N N . SER A 1 74 ? -4.73 -40.5 45.188 1 73.94 74 SER A N 1
ATOM 603 C CA . SER A 1 74 ? -3.521 -39.812 45.625 1 73.94 74 SER A CA 1
ATOM 604 C C . SER A 1 74 ? -2.738 -39.281 44.438 1 73.94 74 SER A C 1
ATOM 606 O O . SER A 1 74 ? -2.207 -38.156 44.469 1 73.94 74 SER A O 1
ATOM 608 N N . CYS A 1 75 ? -2.645 -40.062 43.438 1 70.44 75 CYS A N 1
ATOM 609 C CA . CYS A 1 75 ? -1.919 -39.594 42.25 1 70.44 75 CYS A CA 1
ATOM 610 C C . CYS A 1 75 ? -2.666 -38.469 41.562 1 70.44 75 CYS A C 1
ATOM 612 O O . CYS A 1 75 ? -2.049 -37.562 41.031 1 70.44 75 CYS A O 1
ATOM 614 N N . VAL A 1 76 ? -4.008 -38.5 41.531 1 71.31 76 VAL A N 1
ATOM 615 C CA . VAL A 1 76 ? -4.836 -37.438 41 1 71.31 76 VAL A CA 1
ATOM 616 C C . VAL A 1 76 ? -4.605 -36.156 41.812 1 71.31 76 VAL A C 1
ATOM 618 O O . VAL A 1 76 ? -4.457 -35.062 41.219 1 71.31 76 VAL A O 1
ATOM 621 N N . ALA A 1 77 ? -4.641 -36.281 43.062 1 70.38 77 ALA A N 1
ATOM 622 C CA . ALA A 1 77 ? -4.457 -35.125 43.938 1 70.38 77 ALA A CA 1
ATOM 623 C C . ALA A 1 77 ? -3.082 -34.5 43.719 1 70.38 77 ALA A C 1
ATOM 625 O O . ALA A 1 77 ? -2.922 -33.281 43.875 1 70.38 77 ALA A O 1
ATOM 626 N N . SER A 1 78 ? -2.117 -35.312 43.344 1 67.19 78 SER A N 1
ATOM 627 C CA . SER A 1 78 ? -0.758 -34.812 43.156 1 67.19 78 SER A CA 1
ATOM 628 C C . SER A 1 78 ? -0.454 -34.562 41.688 1 67.19 78 SER A C 1
ATOM 630 O O . SER A 1 78 ? 0.684 -34.25 41.344 1 67.19 78 SER A O 1
ATOM 632 N N . LYS A 1 79 ? -1.52 -34.656 40.844 1 61.84 79 LYS A N 1
ATOM 633 C CA . LYS A 1 79 ? -1.567 -34.438 39.406 1 61.84 79 LYS A CA 1
ATOM 634 C C . LYS A 1 79 ? -0.457 -35.188 38.688 1 61.84 79 LYS A C 1
ATOM 636 O O . LYS A 1 79 ? 0.19 -34.656 37.812 1 61.84 79 LYS A O 1
ATOM 641 N N . LEU A 1 80 ? -0.196 -36.344 39.188 1 68.12 80 LEU A N 1
ATOM 642 C CA . LEU A 1 80 ? 0.824 -37.188 38.594 1 68.12 80 LEU A CA 1
ATOM 643 C C . LEU A 1 80 ? 0.186 -38.375 37.875 1 68.12 80 LEU A C 1
ATOM 645 O O . LEU A 1 80 ? -0.927 -38.781 38.219 1 68.12 80 LEU A O 1
ATOM 649 N N . ARG A 1 81 ? 0.828 -38.906 36.969 1 69.38 81 ARG A N 1
ATOM 650 C CA . ARG A 1 81 ? 0.375 -40.062 36.188 1 69.38 81 ARG A CA 1
ATOM 651 C C . ARG A 1 81 ? 0.434 -41.344 37 1 69.38 81 ARG A C 1
ATOM 653 O O . ARG A 1 81 ? 1.503 -41.719 37.5 1 69.38 81 ARG A O 1
ATOM 660 N N . CYS A 1 82 ? -0.727 -42 37.312 1 67.56 82 CYS A N 1
ATOM 661 C CA . CYS A 1 82 ? -0.869 -43.188 38.125 1 67.56 82 CYS A CA 1
ATOM 662 C C . CYS A 1 82 ? -0.524 -44.438 37.344 1 67.56 82 CYS A C 1
ATOM 664 O O . CYS A 1 82 ? -0.988 -44.625 36.219 1 67.56 82 CYS A O 1
ATOM 666 N N . ASP A 1 83 ? 0.442 -45.094 37.594 1 69.12 83 ASP A N 1
ATOM 667 C CA . ASP A 1 83 ? 0.855 -46.312 36.875 1 69.12 83 ASP A CA 1
ATOM 668 C C . ASP A 1 83 ? 0.18 -47.531 37.469 1 69.12 83 ASP A C 1
ATOM 670 O O . ASP A 1 83 ? 0.503 -48.656 37.062 1 69.12 83 ASP A O 1
ATOM 674 N N . GLY A 1 84 ? -0.746 -47.281 38.438 1 67.25 84 GLY A N 1
ATOM 675 C CA . GLY A 1 84 ? -1.36 -48.438 39.062 1 67.25 84 GLY A CA 1
ATOM 676 C C . GLY A 1 84 ? -2.756 -48.719 38.562 1 67.25 84 GLY A C 1
ATOM 677 O O . GLY A 1 84 ? -3.273 -48 37.688 1 67.25 84 GLY A O 1
ATOM 678 N N . GLN A 1 85 ? -3.428 -49.969 38.719 1 67.5 85 GLN A N 1
ATOM 679 C CA . GLN A 1 85 ? -4.781 -50.406 38.375 1 67.5 85 GLN A CA 1
ATOM 680 C C . GLN A 1 85 ? -5.645 -50.531 39.625 1 67.5 85 GLN A C 1
ATOM 682 O O . GLN A 1 85 ? -5.125 -50.719 40.719 1 67.5 85 GLN A O 1
ATOM 687 N N . PRO A 1 86 ? -7.113 -50.344 39.469 1 67.12 86 PRO A N 1
ATOM 688 C CA . PRO A 1 86 ? -7.961 -50.531 40.656 1 67.12 86 PRO A CA 1
ATOM 689 C C . PRO A 1 86 ? -7.715 -51.875 41.344 1 67.12 86 PRO A C 1
ATOM 691 O O . PRO A 1 86 ? -7.711 -52.938 40.688 1 67.12 86 PRO A O 1
ATOM 694 N N . GLY A 1 87 ? -7.348 -51.906 42.656 1 71.88 87 GLY A N 1
ATOM 695 C CA . GLY A 1 87 ? -7.043 -53.062 43.5 1 71.88 87 GLY A CA 1
ATOM 696 C C . GLY A 1 87 ? -5.57 -53.188 43.844 1 71.88 87 GLY A C 1
ATOM 697 O O . GLY A 1 87 ? -5.184 -54.031 44.656 1 71.88 87 GLY A O 1
ATOM 698 N N . THR A 1 88 ? -4.73 -52.5 42.938 1 72.19 88 THR A N 1
ATOM 699 C CA . THR A 1 88 ? -3.307 -52.562 43.25 1 72.19 88 THR A CA 1
ATOM 700 C C . THR A 1 88 ? -2.785 -51.219 43.719 1 72.19 88 THR A C 1
ATOM 702 O O . THR A 1 88 ? -3.408 -50.188 43.469 1 72.19 88 THR A O 1
ATOM 705 N N . THR A 1 89 ? -1.694 -51.125 44.531 1 72.88 89 THR A N 1
ATOM 706 C CA . THR A 1 89 ? -1.055 -49.875 45 1 72.88 89 THR A CA 1
ATOM 707 C C . THR A 1 89 ? -0.086 -49.344 43.938 1 72.88 89 THR A C 1
ATOM 709 O O . THR A 1 89 ? 0.777 -50.094 43.469 1 72.88 89 THR A O 1
ATOM 712 N N . CYS A 1 90 ? -0.339 -48.094 43.406 1 73.44 90 CYS A N 1
ATOM 713 C CA . CYS A 1 90 ? 0.532 -47.562 42.344 1 73.44 90 CYS A CA 1
ATOM 714 C C . CYS A 1 90 ? 1.918 -47.25 42.906 1 73.44 90 CYS A C 1
ATOM 716 O O . CYS A 1 90 ? 2.072 -47 44.094 1 73.44 90 CYS A O 1
ATOM 718 N N . ARG A 1 91 ? 2.859 -47.562 42.156 1 74.31 91 ARG A N 1
ATOM 719 C CA . ARG A 1 91 ? 4.254 -47.469 42.594 1 74.31 91 ARG A CA 1
ATOM 720 C C . ARG A 1 91 ? 4.555 -46.125 43.25 1 74.31 91 ARG A C 1
ATOM 722 O O . ARG A 1 91 ? 5.395 -46.031 44.125 1 74.31 91 ARG A O 1
ATOM 729 N N . ARG A 1 92 ? 3.84 -45.25 42.75 1 71.75 92 ARG A N 1
ATOM 730 C CA . ARG A 1 92 ? 4.109 -43.906 43.25 1 71.75 92 ARG A CA 1
ATOM 731 C C . ARG A 1 92 ? 3.533 -43.688 44.625 1 71.75 92 ARG A C 1
ATOM 733 O O . ARG A 1 92 ? 4.188 -43.125 45.5 1 71.75 92 ARG A O 1
ATOM 740 N N . CYS A 1 93 ? 2.383 -44.125 44.781 1 73.88 93 CYS A N 1
ATOM 741 C CA . CYS A 1 93 ? 1.784 -44.062 46.094 1 73.88 93 CYS A CA 1
ATOM 742 C C . CYS A 1 93 ? 2.539 -44.969 47.094 1 73.88 93 CYS A C 1
ATOM 744 O O . CYS A 1 93 ? 2.674 -44.625 48.25 1 73.88 93 CYS A O 1
ATOM 746 N N . LEU A 1 94 ? 3.104 -46.094 46.562 1 74.88 94 LEU A N 1
ATOM 747 C CA . LEU A 1 94 ? 3.928 -46.969 47.375 1 74.88 94 LEU A CA 1
ATOM 748 C C . LEU A 1 94 ? 5.184 -46.25 47.844 1 74.88 94 LEU A C 1
ATOM 750 O O . LEU A 1 94 ? 5.566 -46.375 49 1 74.88 94 LEU A O 1
ATOM 754 N N . HIS A 1 95 ? 5.73 -45.469 46.875 1 73.25 95 HIS A N 1
ATOM 755 C CA . HIS A 1 95 ? 6.984 -44.812 47.219 1 73.25 95 HIS A CA 1
ATOM 756 C C . HIS A 1 95 ? 6.742 -43.656 48.156 1 73.25 95 HIS A C 1
ATOM 758 O O . HIS A 1 95 ? 7.586 -43.344 49 1 73.25 95 HIS A O 1
ATOM 764 N N . SER A 1 96 ? 5.648 -42.938 47.906 1 69.56 96 SER A N 1
ATOM 765 C CA . SER A 1 96 ? 5.379 -41.75 48.719 1 69.56 96 SER A CA 1
ATOM 766 C C . SER A 1 96 ? 4.543 -42.094 49.938 1 69.56 96 SER A C 1
ATOM 768 O O . SER A 1 96 ? 4.148 -41.188 50.688 1 69.56 96 SER A O 1
ATOM 770 N N . ASP A 1 97 ? 4.422 -43.25 50.344 1 70.69 97 ASP A N 1
ATOM 771 C CA . ASP A 1 97 ? 3.734 -43.812 51.5 1 70.69 97 ASP A CA 1
ATOM 772 C C . ASP A 1 97 ? 2.338 -43.219 51.656 1 70.69 97 ASP A C 1
ATOM 774 O O . ASP A 1 97 ? 1.922 -42.875 52.75 1 70.69 97 ASP A O 1
ATOM 778 N N . ARG A 1 98 ? 1.845 -42.781 50.438 1 66.44 98 ARG A N 1
ATOM 779 C CA . ARG A 1 98 ? 0.504 -42.219 50.5 1 66.44 98 ARG A CA 1
ATOM 780 C C . ARG A 1 98 ? -0.557 -43.281 50.219 1 66.44 98 ARG A C 1
ATOM 782 O O . ARG A 1 98 ? -0.261 -44.312 49.656 1 66.44 98 ARG A O 1
ATOM 789 N N . SER A 1 99 ? -1.714 -43.219 50.812 1 72.19 99 SER A N 1
ATOM 790 C CA . SER A 1 99 ? -2.805 -44.156 50.656 1 72.19 99 SER A CA 1
ATOM 791 C C . SER A 1 99 ? -3.312 -44.188 49.219 1 72.19 99 SER A C 1
ATOM 793 O O . SER A 1 99 ? -3.682 -43.156 48.688 1 72.19 99 SER A O 1
ATOM 795 N N . CYS A 1 100 ? -2.955 -45.188 48.344 1 68.12 100 CYS A N 1
ATOM 796 C CA . CYS A 1 100 ? -3.322 -45.375 46.938 1 68.12 100 CYS A CA 1
ATOM 797 C C . CYS A 1 100 ? -4.738 -45.938 46.812 1 68.12 100 CYS A C 1
ATOM 799 O O . CYS A 1 100 ? -4.984 -47.094 47.094 1 68.12 100 CYS A O 1
ATOM 801 N N . SER A 1 101 ? -5.719 -45.125 47 1 72.69 101 SER A N 1
ATOM 802 C CA . SER A 1 101 ? -7.113 -45.531 46.938 1 72.69 101 SER A CA 1
ATOM 803 C C . SER A 1 101 ? -7.75 -45.156 45.594 1 72.69 101 SER A C 1
ATOM 805 O O . SER A 1 101 ? -7.551 -44.031 45.125 1 72.69 101 SER A O 1
ATOM 807 N N . TYR A 1 102 ? -8.102 -46 44.75 1 65.75 102 TYR A N 1
ATOM 808 C CA . TYR A 1 102 ? -8.734 -45.75 43.469 1 65.75 102 TYR A CA 1
ATOM 809 C C . TYR A 1 102 ? -10.234 -45.531 43.625 1 65.75 102 TYR A C 1
ATOM 811 O O . TYR A 1 102 ? -10.867 -46.125 44.5 1 65.75 102 TYR A O 1
ATOM 819 N N . ARG A 1 103 ? -10.711 -44.375 43.156 1 54.12 103 ARG A N 1
ATOM 820 C CA . ARG A 1 103 ? -12.141 -44.125 43.25 1 54.12 103 ARG A CA 1
ATOM 821 C C . ARG A 1 103 ? -12.961 -45.312 42.781 1 54.12 103 ARG A C 1
ATOM 823 O O . ARG A 1 103 ? -12.781 -45.812 41.656 1 54.12 103 ARG A O 1
ATOM 830 N N . THR A 1 104 ? -13.25 -46.281 43.625 1 44.19 104 THR A N 1
ATOM 831 C CA . THR A 1 104 ? -14.227 -47.281 43.25 1 44.19 104 THR A CA 1
ATOM 832 C C . THR A 1 104 ? -15.523 -46.625 42.781 1 44.19 104 THR A C 1
ATOM 834 O O . THR A 1 104 ? -16.094 -45.781 43.469 1 44.19 104 THR A O 1
ATOM 837 N N . GLY A 1 105 ? -15.633 -46.156 41.5 1 34.53 105 GLY A N 1
ATOM 838 C CA . GLY A 1 105 ? -16.938 -45.688 41.031 1 34.53 105 GLY A CA 1
ATOM 839 C C . GLY A 1 105 ? -18.078 -46.469 41.625 1 34.53 105 GLY A C 1
ATOM 840 O O . GLY A 1 105 ? -18.438 -47.562 41.125 1 34.53 105 GLY A O 1
ATOM 841 N N . ASP A 1 106 ? -18.125 -46.656 43 1 30.02 106 ASP A N 1
ATOM 842 C CA . ASP A 1 106 ? -19.438 -47.188 43.344 1 30.02 106 ASP A CA 1
ATOM 843 C C . ASP A 1 106 ? -20.547 -46.281 42.812 1 30.02 106 ASP A C 1
ATOM 845 O O . ASP A 1 106 ? -20.922 -45.312 43.469 1 30.02 106 ASP A O 1
ATOM 849 N N . CYS A 1 107 ? -20.438 -45.656 41.562 1 25.91 107 CYS A N 1
ATOM 850 C CA . CYS A 1 107 ? -21.562 -44.75 41.406 1 25.91 107 CYS A CA 1
ATOM 851 C C . CYS A 1 107 ? -22.859 -45.375 41.875 1 25.91 107 CYS A C 1
ATOM 853 O O . CYS A 1 107 ? -23.453 -46.188 41.156 1 25.91 107 CYS A O 1
ATOM 855 N N . THR A 1 108 ? -22.812 -45.875 43.125 1 24.52 108 THR A N 1
ATOM 856 C CA . THR A 1 108 ? -24.125 -46.406 43.5 1 24.52 108 THR A CA 1
ATOM 857 C C . THR A 1 108 ? -25.219 -45.344 43.281 1 24.52 108 THR A C 1
ATOM 859 O O . THR A 1 108 ? -25.25 -44.344 44 1 24.52 108 THR A O 1
ATOM 862 N N . THR A 1 109 ? -25.344 -44.906 41.969 1 23.98 109 THR A N 1
ATOM 863 C CA . THR A 1 109 ? -26.5 -44.031 41.875 1 23.98 109 THR A CA 1
ATOM 864 C C . THR A 1 109 ? -27.641 -44.531 42.75 1 23.98 109 THR A C 1
ATOM 866 O O . THR A 1 109 ? -28.062 -45.688 42.625 1 23.98 109 THR A O 1
ATOM 869 N N . PRO A 1 110 ? -27.656 -44.094 43.938 1 23.5 110 PRO A N 1
ATOM 870 C CA . PRO A 1 110 ? -28.828 -44.5 44.719 1 23.5 110 PRO A CA 1
ATOM 871 C C . PRO A 1 110 ? -30.125 -44.438 43.938 1 23.5 110 PRO A C 1
ATOM 873 O O . PRO A 1 110 ? -30.281 -43.594 43.062 1 23.5 110 PRO A O 1
ATOM 876 N N . ILE A 1 111 ? -30.719 -45.656 43.719 1 22.08 111 ILE A N 1
ATOM 877 C CA . ILE A 1 111 ? -32 -46 43.094 1 22.08 111 ILE A CA 1
ATOM 878 C C . ILE A 1 111 ? -33.094 -45.031 43.625 1 22.08 111 ILE A C 1
ATOM 880 O O . ILE A 1 111 ? -33.25 -44.844 44.812 1 22.08 111 ILE A O 1
ATOM 884 N N . PRO A 1 112 ? -33.219 -43.906 42.719 1 19.5 112 PRO A N 1
ATOM 885 C CA . PRO A 1 112 ? -34.375 -43.062 43.062 1 19.5 112 PRO A CA 1
ATOM 886 C C . PRO A 1 112 ? -35.531 -43.844 43.625 1 19.5 112 PRO A C 1
ATOM 888 O O . PRO A 1 112 ? -35.688 -45.062 43.344 1 19.5 112 PRO A O 1
ATOM 891 N N . LEU A 1 113 ? -35.969 -43.375 44.75 1 18.89 113 LEU A N 1
ATOM 892 C CA . LEU A 1 113 ? -37.156 -43.75 45.531 1 18.89 113 LEU A CA 1
ATOM 893 C C . LEU A 1 113 ? -38.344 -44.031 44.625 1 18.89 113 LEU A C 1
ATOM 895 O O . LEU A 1 113 ? -38.5 -43.406 43.562 1 18.89 113 LEU A O 1
ATOM 899 N N . THR A 1 114 ? -39.031 -45.094 44.875 1 17.25 114 THR A N 1
ATOM 900 C CA . THR A 1 114 ? -40.125 -45.906 44.375 1 17.25 114 THR A CA 1
ATOM 901 C C . THR A 1 114 ? -41.375 -45.062 44.125 1 17.25 114 THR A C 1
ATOM 903 O O . THR A 1 114 ? -41.938 -44.5 45.031 1 17.25 114 THR A O 1
ATOM 906 N N . LEU A 1 115 ? -41.281 -44.188 43 1 16.33 115 LEU A N 1
ATOM 907 C CA . LEU A 1 115 ? -42.531 -43.469 42.844 1 16.33 115 LEU A CA 1
ATOM 908 C C . LEU A 1 115 ? -43.719 -44.438 42.906 1 16.33 115 LEU A C 1
ATOM 910 O O . LEU A 1 115 ? -43.719 -45.469 42.219 1 16.33 115 LEU A O 1
ATOM 914 N N . SER A 1 116 ? -44.438 -44.344 43.938 1 16.39 116 SER A N 1
ATOM 915 C CA . SER A 1 116 ? -45.625 -45.156 44.219 1 16.39 116 SER A CA 1
ATOM 916 C C . SER A 1 116 ? -46.562 -45.188 43 1 16.39 116 SER A C 1
ATOM 918 O O . SER A 1 116 ? -46.469 -44.312 42.125 1 16.39 116 SER A O 1
ATOM 920 N N . GLN A 1 117 ? -47.781 -45.75 43.156 1 15.36 117 GLN A N 1
ATOM 921 C CA . GLN A 1 117 ? -48.688 -46.719 42.562 1 15.36 117 GLN A CA 1
ATOM 922 C C . GLN A 1 117 ? -49.625 -46.031 41.562 1 15.36 117 GLN A C 1
ATOM 924 O O . GLN A 1 117 ? -49.875 -46.594 40.469 1 15.36 117 GLN A O 1
ATOM 929 N N . SER A 1 118 ? -50.469 -44.938 41.844 1 15.88 118 SER A N 1
ATOM 930 C CA . SER A 1 118 ? -51.875 -45.375 41.812 1 15.88 118 SER A CA 1
ATOM 931 C C . SER A 1 118 ? -52.406 -45.438 40.406 1 15.88 118 SER A C 1
ATOM 933 O O . SER A 1 118 ? -51.812 -44.875 39.469 1 15.88 118 SER A O 1
ATOM 935 N N . ASN A 1 119 ? -53.844 -45.281 40.25 1 15.33 119 ASN A N 1
ATOM 936 C CA . ASN A 1 119 ? -54.938 -46.125 39.781 1 15.33 119 ASN A CA 1
ATOM 937 C C . ASN A 1 119 ? -55.219 -45.875 38.281 1 15.33 119 ASN A C 1
ATOM 939 O O . ASN A 1 119 ? -55.25 -46.812 37.5 1 15.33 119 ASN A O 1
ATOM 943 N N . GLY A 1 120 ? -56.25 -44.969 37.938 1 15.57 120 GLY A N 1
ATOM 944 C CA . GLY A 1 120 ? -57.5 -45.469 37.406 1 15.57 120 GLY A CA 1
ATOM 945 C C . GLY A 1 120 ? -57.5 -45.5 35.875 1 15.57 120 GLY A C 1
ATOM 946 O O . GLY A 1 120 ? -56.625 -44.969 35.219 1 15.57 120 GLY A O 1
ATOM 947 N N . PHE A 1 121 ? -58.625 -46.031 35.25 1 15.23 121 PHE A N 1
ATOM 948 C CA . PHE A 1 121 ? -59.156 -46.906 34.219 1 15.23 121 PHE A CA 1
ATOM 949 C C . PHE A 1 121 ? -59.312 -46.188 32.906 1 15.23 121 PHE A C 1
ATOM 951 O O . PHE A 1 121 ? -59 -46.719 31.844 1 15.23 121 PHE A O 1
ATOM 958 N N . ALA A 1 122 ? -59.656 -44.844 32.75 1 15.64 122 ALA A N 1
ATOM 959 C CA . ALA A 1 122 ? -60.906 -44.812 32 1 15.64 122 ALA A CA 1
ATOM 960 C C . ALA A 1 122 ? -60.688 -45.125 30.531 1 15.64 122 ALA A C 1
ATOM 962 O O . ALA A 1 122 ? -59.594 -44.906 30.016 1 15.64 122 ALA A O 1
ATOM 963 N N . THR A 1 123 ? -61.75 -45.375 29.641 1 14.91 123 THR A N 1
ATOM 964 C CA . THR A 1 123 ? -62.344 -46.281 28.672 1 14.91 123 THR A CA 1
ATOM 965 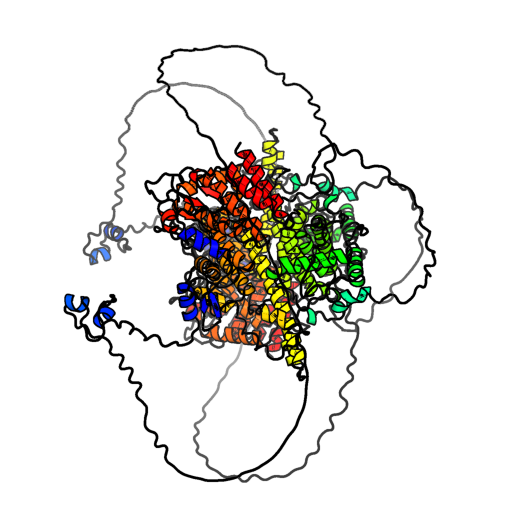C C . THR A 1 123 ? -61.969 -45.875 27.25 1 14.91 123 THR A C 1
ATOM 967 O O . THR A 1 123 ? -61.625 -46.688 26.422 1 14.91 123 THR A O 1
ATOM 970 N N . PRO A 1 124 ? -62.375 -44.688 26.531 1 15.61 124 PRO A N 1
ATOM 971 C CA . PRO A 1 124 ? -63.375 -45.062 25.531 1 15.61 124 PRO A CA 1
ATOM 972 C C . PRO A 1 124 ? -62.75 -45.562 24.219 1 15.61 124 PRO A C 1
ATOM 974 O O . PRO A 1 124 ? -61.594 -45.281 23.953 1 15.61 124 PRO A O 1
ATOM 977 N N . THR A 1 125 ? -63.531 -45.969 23.188 1 14.86 125 THR A N 1
ATOM 978 C CA . THR A 1 125 ? -63.938 -46.938 22.172 1 14.86 125 THR A CA 1
ATOM 979 C C . THR A 1 125 ? -63.281 -46.625 20.828 1 14.86 125 THR A C 1
ATOM 981 O O . THR A 1 125 ? -62.625 -47.5 20.234 1 14.86 125 THR A O 1
ATOM 984 N N . THR A 1 126 ? -64 -46.188 19.719 1 14.45 126 THR A N 1
ATOM 985 C CA . THR A 1 126 ? -64.438 -47.094 18.656 1 14.45 126 THR A CA 1
ATOM 986 C C . THR A 1 126 ? -63.5 -47 17.453 1 14.45 126 THR A C 1
ATOM 988 O O . THR A 1 126 ? -63.031 -48 16.953 1 14.45 126 THR A O 1
ATOM 991 N N . ALA A 1 127 ? -63.719 -46.031 16.344 1 14.64 127 ALA A N 1
ATOM 992 C CA . ALA A 1 127 ? -64.375 -46.469 15.117 1 14.64 127 ALA A CA 1
ATOM 993 C C . ALA A 1 127 ? -63.344 -46.75 14.016 1 14.64 127 ALA A C 1
ATOM 995 O O . ALA A 1 127 ? -62.219 -46.25 14.062 1 14.64 127 ALA A O 1
ATOM 996 N N . ILE A 1 128 ? -63.688 -46.812 12.586 1 14.6 128 ILE A N 1
ATOM 997 C CA . ILE A 1 128 ? -63.844 -47.844 11.562 1 14.6 128 ILE A CA 1
ATOM 998 C C . ILE A 1 128 ? -62.656 -47.781 10.594 1 14.6 128 ILE A C 1
ATOM 1000 O O . ILE A 1 128 ? -62.031 -48.781 10.336 1 14.6 128 ILE A O 1
ATOM 1004 N N . GLU A 1 129 ? -62.719 -47.156 9.25 1 14.35 129 GLU A N 1
ATOM 1005 C CA . GLU A 1 129 ? -63.062 -47.938 8.078 1 14.35 129 GLU A CA 1
ATOM 1006 C C . GLU A 1 129 ? -61.812 -48.25 7.223 1 14.35 129 GLU A C 1
ATOM 1008 O O . GLU A 1 129 ? -60.812 -47.562 7.355 1 14.35 129 GLU A O 1
ATOM 1013 N N . THR A 1 130 ? -61.906 -48.219 5.805 1 14.34 130 THR A N 1
ATOM 1014 C CA . THR A 1 130 ? -61.938 -49.281 4.801 1 14.34 130 THR A CA 1
ATOM 1015 C C . THR A 1 130 ? -60.594 -49.312 4.035 1 14.34 130 THR A C 1
ATOM 1017 O O . THR A 1 130 ? -59.969 -50.375 3.918 1 14.34 130 THR A O 1
ATOM 1020 N N . ASP A 1 131 ? -60.406 -48.906 2.588 1 13.91 131 ASP A N 1
ATOM 1021 C CA . ASP A 1 131 ? -60.438 -49.875 1.503 1 13.91 131 ASP A CA 1
ATOM 1022 C C . ASP A 1 131 ? -59.062 -50.125 0.931 1 13.91 131 ASP A C 1
ATOM 1024 O O . ASP A 1 131 ? -58.156 -49.312 1.088 1 13.91 131 ASP A O 1
ATOM 1028 N N . PRO A 1 132 ? -58.812 -50.594 -0.521 1 14.12 132 PRO A N 1
ATOM 1029 C CA . PRO A 1 132 ? -58.438 -51.812 -1.228 1 14.12 132 PRO A CA 1
ATOM 1030 C C . PRO A 1 132 ? -57.062 -51.719 -1.896 1 14.12 132 PRO A C 1
ATOM 1032 O O . PRO A 1 132 ? -56.219 -52.562 -1.685 1 14.12 132 PRO A O 1
ATOM 1035 N N . ALA A 1 133 ? -56.875 -51.281 -3.381 1 13.95 133 ALA A N 1
ATOM 1036 C CA . ALA A 1 133 ? -56.719 -52.281 -4.438 1 13.95 133 ALA A CA 1
ATOM 1037 C C . ALA A 1 133 ? -55.281 -52.469 -4.836 1 13.95 133 ALA A C 1
ATOM 1039 O O . ALA A 1 133 ? -54.406 -51.656 -4.438 1 13.95 133 ALA A O 1
ATOM 1040 N N . LEU A 1 134 ? -54.781 -52.312 -6.328 1 14.12 134 LEU A N 1
ATOM 1041 C CA . LEU A 1 134 ? -54.469 -53.312 -7.336 1 14.12 134 LEU A CA 1
ATOM 1042 C C . LEU A 1 134 ? -52.969 -53.344 -7.602 1 14.12 134 LEU A C 1
ATOM 1044 O O . LEU A 1 134 ? -52.25 -52.406 -7.215 1 14.12 134 LEU A O 1
ATOM 1048 N N . SER A 1 135 ? -52.344 -53.25 -9.055 1 14.17 135 SER A N 1
ATOM 1049 C CA . SER A 1 135 ? -52 -54.344 -9.977 1 14.17 135 SER A CA 1
ATOM 1050 C C . SER A 1 135 ? -50.5 -54.344 -10.266 1 14.17 135 SER A C 1
ATOM 1052 O O . SER A 1 135 ? -49.844 -55.375 -10.125 1 14.17 135 SER A O 1
ATOM 1054 N N . LEU A 1 136 ? -49.906 -54.094 -11.664 1 14.39 136 LEU A N 1
ATOM 1055 C CA . LEU A 1 136 ? -49.5 -55.156 -12.594 1 14.39 136 LEU A CA 1
ATOM 1056 C C . LEU A 1 136 ? -47.969 -55.219 -12.672 1 14.39 136 LEU A C 1
ATOM 1058 O O . LEU A 1 136 ? -47.281 -54.469 -12.023 1 14.39 136 LEU A O 1
ATOM 1062 N N . VAL A 1 137 ? -47.156 -55 -13.984 1 14.25 137 VAL A N 1
ATOM 1063 C CA . VAL A 1 137 ? -46.75 -56.062 -14.883 1 14.25 137 VAL A CA 1
ATOM 1064 C C . VAL A 1 137 ? -45.25 -56.25 -14.812 1 14.25 137 VAL A C 1
ATOM 1066 O O . VAL A 1 137 ? -44.531 -55.375 -14.328 1 14.25 137 VAL A O 1
ATOM 1069 N N . PRO A 1 138 ? -44.312 -56.188 -16.109 1 14.35 138 PRO A N 1
ATOM 1070 C CA . PRO A 1 138 ? -43.812 -57.406 -16.766 1 14.35 138 PRO A CA 1
ATOM 1071 C C . PRO A 1 138 ? -42.312 -57.594 -16.516 1 14.35 138 PRO A C 1
ATOM 1073 O O . PRO A 1 138 ? -41.625 -56.719 -16.031 1 14.35 138 PRO A O 1
ATOM 1076 N N . GLU A 1 139 ? -41.312 -57.812 -17.719 1 14.62 139 GLU A N 1
ATOM 1077 C CA . GLU A 1 139 ? -40.75 -59.062 -18.203 1 14.62 139 GLU A CA 1
ATOM 1078 C C . GLU A 1 139 ? -39.219 -59.094 -18.031 1 14.62 139 GLU A C 1
ATOM 1080 O O . GLU A 1 139 ? -38.688 -60.031 -17.469 1 14.62 139 GLU A O 1
ATOM 1085 N N . GLY A 1 140 ? -38.25 -58.656 -19.141 1 14.23 140 GLY A N 1
ATOM 1086 C CA . GLY A 1 140 ? -37.562 -59.656 -19.906 1 14.23 140 GLY A CA 1
ATOM 1087 C C . GLY A 1 140 ? -36.188 -60 -19.375 1 14.23 140 GLY A C 1
ATOM 1088 O O . GLY A 1 140 ? -35.625 -59.25 -18.578 1 14.23 140 GLY A O 1
ATOM 1089 N N . PRO A 1 141 ? -35.188 -60.75 -20.219 1 14.7 141 PRO A N 1
ATOM 1090 C CA . PRO A 1 141 ? -34.531 -62.062 -20 1 14.7 141 PRO A CA 1
ATOM 1091 C C . PRO A 1 141 ? -33.094 -61.938 -19.578 1 14.7 141 PRO A C 1
ATOM 1093 O O . PRO A 1 141 ? -32.688 -62.438 -18.516 1 14.7 141 PRO A O 1
ATOM 1096 N N . ALA A 1 142 ? -32 -62.094 -20.562 1 14.45 142 ALA A N 1
ATOM 1097 C CA . ALA A 1 142 ? -31.266 -63.344 -20.797 1 14.45 142 ALA A CA 1
ATOM 1098 C C . ALA A 1 142 ? -29.844 -63.219 -20.266 1 14.45 142 ALA A C 1
ATOM 1100 O O . ALA A 1 142 ? -29.359 -62.094 -20.016 1 14.45 142 ALA A O 1
ATOM 1101 N N . ILE A 1 143 ? -28.781 -64 -20.906 1 14.2 143 ILE A N 1
ATOM 1102 C CA . ILE A 1 143 ? -28 -65.125 -20.484 1 14.2 143 ILE A CA 1
ATOM 1103 C C . ILE A 1 143 ? -26.562 -64.688 -20.203 1 14.2 143 ILE A C 1
ATOM 1105 O O . ILE A 1 143 ? -26.031 -64.938 -19.109 1 14.2 143 ILE A O 1
ATOM 1109 N N . SER A 1 144 ? -25.438 -64.75 -21.156 1 14.02 144 SER A N 1
ATOM 1110 C CA . SER A 1 144 ? -24.594 -65.938 -21.234 1 14.02 144 SER A CA 1
ATOM 1111 C C . SER A 1 144 ? -23.172 -65.688 -20.766 1 14.02 144 SER A C 1
ATOM 1113 O O . SER A 1 144 ? -22.734 -64.5 -20.781 1 14.02 144 SER A O 1
ATOM 1115 N N . PRO A 1 145 ? -22.094 -66.75 -20.734 1 14.69 145 PRO A N 1
ATOM 1116 C CA . PRO A 1 145 ? -21.094 -67.375 -19.875 1 14.69 145 PRO A CA 1
ATOM 1117 C C . PRO A 1 145 ? -19.672 -67 -20.203 1 14.69 145 PRO A C 1
ATOM 1119 O O . PRO A 1 145 ? -18.844 -66.812 -19.312 1 14.69 145 PRO A O 1
ATOM 1122 N N . GLU A 1 146 ? -19.156 -66.688 -21.453 1 13.8 146 GLU A N 1
ATOM 1123 C CA . GLU A 1 146 ? -18.219 -67.688 -21.875 1 13.8 146 GLU A CA 1
ATOM 1124 C C . GLU A 1 146 ? -16.844 -67.5 -21.25 1 13.8 146 GLU A C 1
ATOM 1126 O O . GLU A 1 146 ? -16.516 -66.375 -20.812 1 13.8 146 GLU A O 1
ATOM 1131 N N . PRO A 1 147 ? -15.555 -67.938 -22.062 1 14.88 147 PRO A N 1
ATOM 1132 C CA . PRO A 1 147 ? -14.633 -69.062 -21.922 1 14.88 147 PRO A CA 1
ATOM 1133 C C . PRO A 1 147 ? -13.273 -68.688 -21.359 1 14.88 147 PRO A C 1
ATOM 1135 O O . PRO A 1 147 ? -12.938 -69 -20.219 1 14.88 147 PRO A O 1
ATOM 1138 N N . GLY A 1 148 ? -12.062 -68.75 -22.281 1 13.95 148 GLY A N 1
ATOM 1139 C CA . GLY A 1 148 ? -11.039 -69.75 -22.359 1 13.95 148 GLY A CA 1
ATOM 1140 C C . GLY A 1 148 ? -9.75 -69.375 -21.656 1 13.95 148 GLY A C 1
ATOM 1141 O O . GLY A 1 148 ? -9.617 -68.25 -21.172 1 13.95 148 GLY A O 1
ATOM 1142 N N . SER A 1 149 ? -8.445 -69.688 -22.375 1 14.05 149 SER A N 1
ATOM 1143 C CA . SER A 1 149 ? -7.293 -70.562 -22.281 1 14.05 149 SER A CA 1
ATOM 1144 C C . SER A 1 149 ? -6.074 -69.875 -21.734 1 14.05 149 SER A C 1
ATOM 1146 O O . SER A 1 149 ? -5.973 -68.625 -21.828 1 14.05 149 SER A O 1
ATOM 1148 N N . ARG A 1 150 ? -5.062 -70.688 -21.109 1 14.41 150 ARG A N 1
ATOM 1149 C CA . ARG A 1 150 ? -4.031 -70.938 -20.125 1 14.41 150 ARG A CA 1
ATOM 1150 C C . ARG A 1 150 ? -2.658 -70.5 -20.625 1 14.41 150 ARG A C 1
ATOM 1152 O O . ARG A 1 150 ? -1.672 -70.562 -19.875 1 14.41 150 ARG A O 1
ATOM 1159 N N . GLY A 1 151 ? -2.348 -70.25 -21.891 1 13.84 151 GLY A N 1
ATOM 1160 C CA . GLY A 1 151 ? -1.166 -71 -22.312 1 13.84 151 GLY A CA 1
ATOM 1161 C C . GLY A 1 151 ? 0.062 -70.688 -21.484 1 13.84 151 GLY A C 1
ATOM 1162 O O . GLY A 1 151 ? 0.081 -69.688 -20.75 1 13.84 151 GLY A O 1
ATOM 1163 N N . THR A 1 152 ? 1.323 -71.312 -21.781 1 14.54 152 THR A N 1
ATOM 1164 C CA . THR A 1 152 ? 2.393 -72.25 -21.391 1 14.54 152 THR A CA 1
ATOM 1165 C C . THR A 1 152 ? 3.629 -71.438 -20.953 1 14.54 152 THR A C 1
ATOM 1167 O O . THR A 1 152 ? 4.176 -71.688 -19.875 1 14.54 152 THR A O 1
ATOM 1170 N N . SER A 1 153 ? 4.621 -71 -21.859 1 14.33 153 SER A N 1
ATOM 1171 C CA . SER A 1 153 ? 5.891 -71.625 -22.078 1 14.33 153 SER A CA 1
ATOM 1172 C C . SER A 1 153 ? 6.961 -71.188 -21.109 1 14.33 153 SER A C 1
ATOM 1174 O O . SER A 1 153 ? 6.852 -70.062 -20.562 1 14.33 153 SER A O 1
ATOM 1176 N N . SER A 1 154 ? 8.336 -71.812 -21.109 1 14.41 154 SER A N 1
ATOM 1177 C CA . SER A 1 154 ? 9.383 -72.562 -20.422 1 14.41 154 SER A CA 1
ATOM 1178 C C . SER A 1 154 ? 10.516 -71.625 -19.984 1 14.41 154 SER A C 1
ATOM 1180 O O . SER A 1 154 ? 10.938 -71.688 -18.828 1 14.41 154 SER A O 1
ATOM 1182 N N . THR A 1 155 ? 11.414 -71.062 -20.891 1 14.07 155 THR A N 1
ATOM 1183 C CA . THR A 1 155 ? 12.75 -71.625 -21.016 1 14.07 155 THR A CA 1
ATOM 1184 C C . THR A 1 155 ? 13.68 -71.062 -19.938 1 14.07 155 THR A C 1
ATOM 1186 O O . THR A 1 155 ? 13.414 -70 -19.344 1 14.07 155 THR A O 1
ATOM 1189 N N . ASN A 1 156 ? 15.172 -71.25 -20.094 1 14.31 156 ASN A N 1
ATOM 1190 C CA . ASN A 1 156 ? 16.344 -71.938 -19.578 1 14.31 156 ASN A CA 1
ATOM 1191 C C . ASN A 1 156 ? 17.172 -71 -18.672 1 14.31 156 ASN A C 1
ATOM 1193 O O . ASN A 1 156 ? 16.984 -69.812 -18.656 1 14.31 156 ASN A O 1
ATOM 1197 N N . ILE A 1 157 ? 18.641 -71.125 -18.812 1 14.64 157 ILE A N 1
ATOM 1198 C CA . ILE A 1 157 ? 19.734 -71.75 -18.109 1 14.64 157 ILE A CA 1
ATOM 1199 C C . ILE A 1 157 ? 20.547 -70.688 -17.344 1 14.64 157 ILE A C 1
ATOM 1201 O O . ILE A 1 157 ? 20.766 -70.875 -16.141 1 14.64 157 ILE A O 1
ATOM 1205 N N . ASP A 1 158 ? 21.891 -70.312 -17.797 1 14.03 158 ASP A N 1
ATOM 1206 C CA . ASP A 1 158 ? 23.172 -70.812 -17.328 1 14.03 158 ASP A CA 1
ATOM 1207 C C . ASP A 1 158 ? 23.875 -69.875 -16.406 1 14.03 158 ASP A C 1
ATOM 1209 O O . ASP A 1 158 ? 24.25 -70.188 -15.289 1 14.03 158 ASP A O 1
ATOM 1213 N N . ILE A 1 159 ? 25.141 -69.062 -16.828 1 14.4 159 ILE A N 1
ATOM 1214 C CA . ILE A 1 159 ? 26.5 -69.5 -16.562 1 14.4 159 ILE A CA 1
ATOM 1215 C C . ILE A 1 159 ? 27.078 -68.688 -15.406 1 14.4 159 ILE A C 1
ATOM 1217 O O . ILE A 1 159 ? 26.516 -67.625 -15.016 1 14.4 159 ILE A O 1
ATOM 1221 N N . SER A 1 160 ? 28.469 -67.938 -15.539 1 14.36 160 SER A N 1
ATOM 1222 C CA . SER A 1 160 ? 29.812 -68.312 -15.117 1 14.36 160 SER A CA 1
ATOM 1223 C C . SER A 1 160 ? 30.281 -67.438 -13.969 1 14.36 160 SER A C 1
ATOM 1225 O O . SER A 1 160 ? 29.75 -66.375 -13.75 1 14.36 160 SER A O 1
ATOM 1227 N N . GLN A 1 161 ? 31.781 -67.375 -13.68 1 14.59 161 GLN A N 1
ATOM 1228 C CA . GLN A 1 161 ? 32.781 -67.75 -12.703 1 14.59 161 GLN A CA 1
ATOM 1229 C C . GLN A 1 161 ? 33.312 -66.625 -11.883 1 14.59 161 GLN A C 1
ATOM 1231 O O . GLN A 1 161 ? 33.281 -66.625 -10.648 1 14.59 161 GLN A O 1
ATOM 1236 N N . PRO A 1 162 ? 34.625 -65.812 -12.25 1 14.95 162 PRO A N 1
ATOM 1237 C CA . PRO A 1 162 ? 35.875 -66.125 -11.609 1 14.95 162 PRO A CA 1
ATOM 1238 C C . PRO A 1 162 ? 36.219 -65.25 -10.438 1 14.95 162 PRO A C 1
ATOM 1240 O O . PRO A 1 162 ? 35.594 -64.188 -10.266 1 14.95 162 PRO A O 1
ATOM 1243 N N . ALA A 1 163 ? 37.75 -64.75 -10.273 1 14.65 163 ALA A N 1
ATOM 1244 C CA . ALA A 1 163 ? 38.906 -65.125 -9.461 1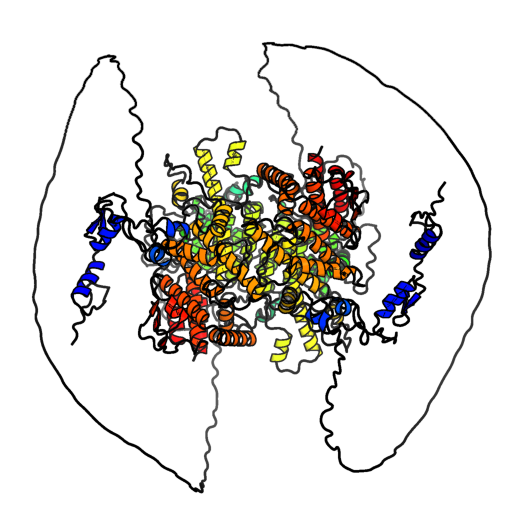 14.65 163 ALA A CA 1
ATOM 1245 C C . ALA A 1 163 ? 39.312 -63.938 -8.57 1 14.65 163 ALA A C 1
ATOM 1247 O O . ALA A 1 163 ? 39.438 -64.125 -7.355 1 14.65 163 ALA A O 1
ATOM 1248 N N . PHE A 1 164 ? 40.469 -62.969 -9.023 1 14.48 164 PHE A N 1
ATOM 1249 C CA . PHE A 1 164 ? 41.812 -63.094 -8.508 1 14.48 164 PHE A CA 1
ATOM 1250 C C . PHE A 1 164 ? 42.062 -62.156 -7.352 1 14.48 164 PHE A C 1
ATOM 1252 O O . PHE A 1 164 ? 41.281 -61.219 -7.148 1 14.48 164 PHE A O 1
ATOM 1259 N N . PHE A 1 165 ? 43.438 -61.344 -7.402 1 14.49 165 PHE A N 1
ATOM 1260 C CA . PHE A 1 165 ? 44.688 -61.469 -6.668 1 14.49 165 PHE A CA 1
ATOM 1261 C C . PHE A 1 165 ? 44.844 -60.344 -5.664 1 14.49 165 PHE A C 1
ATOM 1263 O O . PHE A 1 165 ? 44.156 -59.344 -5.73 1 14.49 165 PHE A O 1
ATOM 1270 N N . SER A 1 166 ? 46.281 -59.781 -5.547 1 14.8 166 SER A N 1
ATOM 1271 C CA . SER A 1 166 ? 47.375 -59.844 -4.574 1 14.8 166 SER A CA 1
ATOM 1272 C C . SER A 1 166 ? 47.531 -58.531 -3.832 1 14.8 166 SER A C 1
ATOM 1274 O O . SER A 1 166 ? 46.906 -57.5 -4.223 1 14.8 166 SER A O 1
ATOM 1276 N N . ASP A 1 167 ? 48.875 -57.938 -3.748 1 14.78 167 ASP A N 1
ATOM 1277 C CA . ASP A 1 167 ? 49.906 -57.844 -2.705 1 14.78 167 ASP A CA 1
ATOM 1278 C C . ASP A 1 167 ? 50.125 -56.375 -2.277 1 14.78 167 ASP A C 1
ATOM 1280 O O . ASP A 1 167 ? 50.156 -56.094 -1.082 1 14.78 167 ASP A O 1
ATOM 1284 N N . TYR A 1 168 ? 50.719 -55.312 -3.18 1 14.37 168 TYR A N 1
ATOM 1285 C CA . TYR A 1 168 ? 52.125 -54.906 -2.975 1 14.37 168 TYR A CA 1
ATOM 1286 C C . TYR A 1 168 ? 52.188 -53.781 -1.933 1 14.37 168 TYR A C 1
ATOM 1288 O O . TYR A 1 168 ? 51.219 -53.094 -1.679 1 14.37 168 TYR A O 1
ATOM 1296 N N . THR A 1 169 ? 53.469 -53.156 -1.837 1 15.35 169 THR A N 1
ATOM 1297 C CA . THR A 1 169 ? 54.625 -52.906 -0.99 1 15.35 169 THR A CA 1
ATOM 1298 C C . THR A 1 169 ? 54.625 -51.469 -0.479 1 15.35 169 THR A C 1
ATOM 1300 O O . THR A 1 169 ? 53.938 -50.594 -1.042 1 15.35 169 THR A O 1
ATOM 1303 N N . PRO A 1 170 ? 55.844 -51.031 0.108 1 16.47 170 PRO A N 1
ATOM 1304 C CA . PRO A 1 170 ? 56.469 -50.531 1.341 1 16.47 170 PRO A CA 1
ATOM 1305 C C . PRO A 1 170 ? 56.75 -49.031 1.306 1 16.47 170 PRO A C 1
ATOM 1307 O O . PRO A 1 170 ? 56.438 -48.312 2.271 1 16.47 170 PRO A O 1
ATOM 1310 N N . LEU A 1 171 ? 57.469 -48.406 0.193 1 14.58 171 LEU A N 1
ATOM 1311 C CA . LEU A 1 171 ? 58.875 -48 0.377 1 14.58 171 LEU A CA 1
ATOM 1312 C C . LEU A 1 171 ? 58.938 -46.594 0.927 1 14.58 171 LEU A C 1
ATOM 1314 O O . LEU A 1 171 ? 58.031 -45.781 0.71 1 14.58 171 LEU A O 1
ATOM 1318 N N . ALA A 1 172 ? 60.219 -46.156 1.312 1 15.88 172 ALA A N 1
ATOM 1319 C CA . ALA A 1 172 ? 61.219 -45.594 2.238 1 15.88 172 ALA A CA 1
ATOM 1320 C C . ALA A 1 172 ? 61.438 -44.094 1.95 1 15.88 172 ALA A C 1
ATOM 1322 O O . ALA A 1 172 ? 61.344 -43.281 2.848 1 15.88 172 ALA A O 1
ATOM 1323 N N . GLY A 1 173 ? 62.469 -43.75 0.981 1 15 173 GLY A N 1
ATOM 1324 C CA . GLY A 1 173 ? 63.812 -43.219 1.096 1 15 173 GLY A CA 1
ATOM 1325 C C . GLY A 1 173 ? 63.875 -41.688 1.074 1 15 173 GLY A C 1
ATOM 1326 O O . GLY A 1 173 ? 62.875 -41.031 0.724 1 15 173 GLY A O 1
ATOM 1327 N N . ASN A 1 174 ? 65.125 -41.062 1.236 1 15.85 174 ASN A N 1
ATOM 1328 C CA . ASN A 1 174 ? 66.125 -40.156 1.773 1 15.85 174 ASN A CA 1
ATOM 1329 C C . ASN A 1 174 ? 66.312 -38.938 0.86 1 15.85 174 ASN A C 1
ATOM 1331 O O . ASN A 1 174 ? 66.875 -37.906 1.286 1 15.85 174 ASN A O 1
ATOM 1335 N N . LEU A 1 175 ? 66.438 -39 -0.532 1 14.55 175 LEU A N 1
ATOM 1336 C CA . LEU A 1 175 ? 67.625 -38.531 -1.256 1 14.55 175 LEU A CA 1
ATOM 1337 C C . LEU A 1 175 ? 67.75 -37.031 -1.164 1 14.55 175 LEU A C 1
ATOM 1339 O O . LEU A 1 175 ? 66.75 -36.312 -1.089 1 14.55 175 LEU A O 1
ATOM 1343 N N . SER A 1 176 ? 69.062 -36.438 -1.29 1 15.82 176 SER A N 1
ATOM 1344 C CA . SER A 1 176 ? 70.188 -35.531 -1.301 1 15.82 176 SER A CA 1
ATOM 1345 C C . SER A 1 176 ? 70 -34.375 -2.279 1 15.82 176 SER A C 1
ATOM 1347 O O . SER A 1 176 ? 70.125 -33.219 -1.914 1 15.82 176 SER A O 1
ATOM 1349 N N . GLY A 1 177 ? 70.438 -34.562 -3.67 1 15.23 177 GLY A N 1
ATOM 1350 C CA . GLY A 1 177 ? 71.625 -34.125 -4.438 1 15.23 177 GLY A CA 1
ATOM 1351 C C . GLY A 1 177 ? 71.375 -32.781 -5.098 1 15.23 177 GLY A C 1
ATOM 1352 O O . GLY A 1 177 ? 70.25 -32.25 -5.082 1 15.23 177 GLY A O 1
ATOM 1353 N N . ILE A 1 178 ? 72.125 -32.656 -6.309 1 15.67 178 ILE A N 1
ATOM 1354 C CA . ILE A 1 178 ? 73.125 -31.906 -7.078 1 15.67 178 ILE A CA 1
ATOM 1355 C C . ILE A 1 178 ? 72.438 -30.906 -8 1 15.67 178 ILE A C 1
ATOM 1357 O O . ILE A 1 178 ? 72.812 -29.734 -8.031 1 15.67 178 ILE A O 1
ATOM 1361 N N . ILE A 1 179 ? 71.75 -31.312 -9.156 1 15.29 179 ILE A N 1
ATOM 1362 C CA . ILE A 1 179 ? 72.375 -31.156 -10.461 1 15.29 179 ILE A CA 1
ATOM 1363 C C . ILE A 1 179 ? 72.188 -29.703 -10.938 1 15.29 179 ILE A C 1
ATOM 1365 O O . ILE A 1 179 ? 71.25 -29.031 -10.594 1 15.29 179 ILE A O 1
ATOM 1369 N N . PRO A 1 180 ? 73 -29.391 -12.195 1 15.93 180 PRO A N 1
ATOM 1370 C CA . PRO A 1 180 ? 73.75 -28.5 -13.102 1 15.93 180 PRO A CA 1
ATOM 1371 C C . PRO A 1 180 ? 72.812 -27.703 -14.023 1 15.93 180 PRO A C 1
ATOM 1373 O O . PRO A 1 180 ? 73.25 -26.781 -14.695 1 15.93 180 PRO A O 1
ATOM 1376 N N . SER A 1 181 ? 71.562 -27.938 -14.398 1 14.55 181 SER A N 1
ATOM 1377 C CA . SER A 1 181 ? 71.188 -27.969 -15.82 1 14.55 181 SER A CA 1
ATOM 1378 C C . SER A 1 181 ? 71.375 -26.609 -16.469 1 14.55 181 SER A C 1
ATOM 1380 O O . SER A 1 181 ? 71.188 -25.578 -15.852 1 14.55 181 SER A O 1
ATOM 1382 N N . HIS A 1 182 ? 71.75 -26.672 -17.922 1 15.34 182 HIS A N 1
ATOM 1383 C CA . HIS A 1 182 ? 72.25 -26.25 -19.203 1 15.34 182 HIS A CA 1
ATOM 1384 C C . HIS A 1 182 ? 71.375 -25.219 -19.859 1 15.34 182 HIS A C 1
ATOM 1386 O O . HIS A 1 182 ? 71.812 -24.141 -20.25 1 15.34 182 HIS A O 1
ATOM 1392 N N . GLY A 1 183 ? 70.438 -25.828 -20.922 1 15.34 183 GLY A N 1
ATOM 1393 C CA . GLY A 1 183 ? 70.625 -25.625 -22.344 1 15.34 183 GLY A CA 1
ATOM 1394 C C . GLY A 1 183 ? 70.125 -24.281 -22.828 1 15.34 183 GLY A C 1
ATOM 1395 O O . GLY A 1 183 ? 69.438 -23.562 -22.062 1 15.34 183 GLY A O 1
ATOM 1396 N N . PRO A 1 184 ? 69.812 -24.359 -24.312 1 16.55 184 PRO A N 1
ATOM 1397 C CA . PRO A 1 184 ? 70.062 -23.641 -25.562 1 16.55 184 PRO A CA 1
ATOM 1398 C C . PRO A 1 184 ? 69 -22.531 -25.828 1 16.55 184 PRO A C 1
ATOM 1400 O O . PRO A 1 184 ? 69.375 -21.375 -26 1 16.55 184 PRO A O 1
ATOM 1403 N N . ASP A 1 185 ? 68 -22.953 -26.75 1 15.66 185 ASP A N 1
ATOM 1404 C CA . ASP A 1 185 ? 67.688 -22.672 -28.156 1 15.66 185 ASP A CA 1
ATOM 1405 C C . ASP A 1 185 ? 66.688 -21.484 -28.281 1 15.66 185 ASP A C 1
ATOM 1407 O O . ASP A 1 185 ? 66.062 -21.125 -27.312 1 15.66 185 ASP A O 1
ATOM 1411 N N . GLU A 1 186 ? 65.938 -21.438 -29.594 1 15.46 186 GLU A N 1
ATOM 1412 C CA . GLU A 1 186 ? 65.688 -20.688 -30.812 1 15.46 186 GLU A CA 1
ATOM 1413 C C . GLU A 1 186 ? 64.312 -19.953 -30.719 1 15.46 186 GLU A C 1
ATOM 1415 O O . GLU A 1 186 ? 64.25 -18.781 -31.094 1 15.46 186 GLU A O 1
ATOM 1420 N N . SER A 1 187 ? 63.094 -20.703 -30.625 1 16.12 187 SER A N 1
ATOM 1421 C CA . SER A 1 187 ? 62.156 -20.688 -31.734 1 16.12 187 SER A CA 1
ATOM 1422 C C . SER A 1 187 ? 61.344 -19.391 -31.766 1 16.12 187 SER A C 1
ATOM 1424 O O . SER A 1 187 ? 61.188 -18.75 -30.734 1 16.12 187 SER A O 1
ATOM 1426 N N . GLU A 1 188 ? 60.625 -19.031 -33 1 16.28 188 GLU A N 1
ATOM 1427 C CA . GLU A 1 188 ? 60.125 -18.188 -34.094 1 16.28 188 GLU A CA 1
ATOM 1428 C C . GLU A 1 188 ? 58.75 -17.625 -33.781 1 16.28 188 GLU A C 1
ATOM 1430 O O . GLU A 1 188 ? 58.438 -16.5 -34.156 1 16.28 188 GLU A O 1
ATOM 1435 N N . LEU A 1 189 ? 57.812 -18.453 -33.156 1 16.36 189 LEU A N 1
ATOM 1436 C CA . LEU A 1 189 ? 56.625 -18.672 -33.969 1 16.36 189 LEU A CA 1
ATOM 1437 C C . LEU A 1 189 ? 55.844 -17.375 -34.188 1 16.36 189 LEU A C 1
ATOM 1439 O O . LEU A 1 189 ? 56.031 -16.422 -33.438 1 16.36 189 LEU A O 1
ATOM 1443 N N . LEU A 1 190 ? 54.344 -17.547 -34.438 1 16.47 190 LEU A N 1
ATOM 1444 C CA . LEU A 1 190 ? 53.344 -17.312 -35.469 1 16.47 190 LEU A CA 1
ATOM 1445 C C . LEU A 1 190 ? 52.625 -15.992 -35.219 1 16.47 190 LEU A C 1
ATOM 1447 O O . LEU A 1 190 ? 52.469 -15.578 -34.062 1 16.47 190 LEU A O 1
ATOM 1451 N N . SER A 1 191 ? 52.438 -15.141 -36.25 1 17.61 191 SER A N 1
ATOM 1452 C CA . SER A 1 191 ? 51.938 -13.898 -36.812 1 17.61 191 SER A CA 1
ATOM 1453 C C . SER A 1 191 ? 50.406 -13.758 -36.625 1 17.61 191 SER A C 1
ATOM 1455 O O . SER A 1 191 ? 49.625 -14.102 -37.5 1 17.61 191 SER A O 1
ATOM 1457 N N . PHE A 1 192 ? 49.812 -14.195 -35.594 1 16.22 192 PHE A N 1
ATOM 1458 C CA . PHE A 1 192 ? 48.375 -14.453 -35.625 1 16.22 192 PHE A CA 1
ATOM 1459 C C . PHE A 1 192 ? 47.625 -13.242 -36.125 1 16.22 192 PHE A C 1
ATOM 1461 O O . PHE A 1 192 ? 47.656 -12.18 -35.531 1 16.22 192 PHE A O 1
ATOM 1468 N N . GLY A 1 193 ? 47.344 -13.172 -37.438 1 16.77 193 GLY A N 1
ATOM 1469 C CA . GLY A 1 193 ? 46.688 -12.344 -38.438 1 16.77 193 GLY A CA 1
ATOM 1470 C C . GLY A 1 193 ? 45.375 -11.758 -37.938 1 16.77 193 GLY A C 1
ATOM 1471 O O . GLY A 1 193 ? 44.969 -11.969 -36.781 1 16.77 193 GLY A O 1
ATOM 1472 N N . GLN A 1 194 ? 44.25 -11.891 -38.906 1 16.86 194 GLN A N 1
ATOM 1473 C CA . GLN A 1 194 ? 43.156 -11.258 -39.625 1 16.86 194 GLN A CA 1
ATOM 1474 C C . GLN A 1 194 ? 41.844 -11.414 -38.906 1 16.86 194 GLN A C 1
ATOM 1476 O O . GLN A 1 194 ? 41.156 -12.43 -39.031 1 16.86 194 GLN A O 1
ATOM 1481 N N . PHE A 1 195 ? 41.656 -11.281 -37.844 1 16.97 195 PHE A N 1
ATOM 1482 C CA . PHE A 1 195 ? 40.562 -11.688 -36.969 1 16.97 195 PHE A CA 1
ATOM 1483 C C . PHE A 1 195 ? 39.25 -11.094 -37.469 1 16.97 195 PHE A C 1
ATOM 1485 O O . PHE A 1 195 ? 39.156 -9.906 -37.781 1 16.97 195 PHE A O 1
ATOM 1492 N N . TYR A 1 196 ? 38.156 -11.992 -37.719 1 17.28 196 TYR A N 1
ATOM 1493 C CA . TYR A 1 196 ? 36.969 -12.078 -38.562 1 17.28 196 TYR A CA 1
ATOM 1494 C C . TYR A 1 196 ? 36 -10.945 -38.25 1 17.28 196 TYR A C 1
ATOM 1496 O O . TYR A 1 196 ? 35.969 -10.422 -37.156 1 17.28 196 TYR A O 1
ATOM 1504 N N . ASP A 1 197 ? 35.375 -10.273 -39.281 1 17.98 197 ASP A N 1
ATOM 1505 C CA . ASP A 1 197 ? 34.375 -9.367 -39.844 1 17.98 197 ASP A CA 1
ATOM 1506 C C . ASP A 1 197 ? 32.969 -9.734 -39.375 1 17.98 197 ASP A C 1
ATOM 1508 O O . ASP A 1 197 ? 32.188 -10.344 -40.125 1 17.98 197 ASP A O 1
ATOM 1512 N N . LEU A 1 198 ? 32.844 -10.312 -38.281 1 19.42 198 LEU A N 1
ATOM 1513 C CA . LEU A 1 198 ? 31.578 -11.008 -38.125 1 19.42 198 LEU A CA 1
ATOM 1514 C C . LEU A 1 198 ? 30.406 -10.047 -38.375 1 19.42 198 LEU A C 1
ATOM 1516 O O . LEU A 1 198 ? 30.344 -8.977 -37.75 1 19.42 198 LEU A O 1
ATOM 1520 N N . PRO A 1 199 ? 29.812 -10.227 -39.531 1 19.27 199 PRO A N 1
ATOM 1521 C CA . PRO A 1 199 ? 28.672 -9.406 -40 1 19.27 199 PRO A CA 1
ATOM 1522 C C . PRO A 1 199 ? 27.578 -9.289 -38.938 1 19.27 199 PRO A C 1
ATOM 1524 O O . PRO A 1 199 ? 27.297 -10.258 -38.219 1 19.27 199 PRO A O 1
ATOM 1527 N N . ILE A 1 200 ? 27.438 -8.188 -38.469 1 21.08 200 ILE A N 1
ATOM 1528 C CA . ILE A 1 200 ? 26.547 -7.566 -37.5 1 21.08 200 ILE A CA 1
ATOM 1529 C C . ILE A 1 200 ? 25.094 -7.832 -37.906 1 21.08 200 ILE A C 1
ATOM 1531 O O . ILE A 1 200 ? 24.578 -7.207 -38.844 1 21.08 200 ILE A O 1
ATOM 1535 N N . GLU A 1 201 ? 24.844 -9.227 -38.156 1 20.5 201 GLU A N 1
ATOM 1536 C CA . GLU A 1 201 ? 23.516 -9.445 -38.719 1 20.5 201 GLU A CA 1
ATOM 1537 C C . GLU A 1 201 ? 22.453 -8.625 -38 1 20.5 201 GLU A C 1
ATOM 1539 O O . GLU A 1 201 ? 22.578 -8.367 -36.781 1 20.5 201 GLU A O 1
ATOM 1544 N N . PRO A 1 202 ? 21.406 -8.273 -38.844 1 20.22 202 PRO A N 1
ATOM 1545 C CA . PRO A 1 202 ? 20.344 -7.266 -38.812 1 20.22 202 PRO A CA 1
ATOM 1546 C C . PRO A 1 202 ? 19.453 -7.371 -37.562 1 20.22 202 PRO A C 1
ATOM 1548 O O . PRO A 1 202 ? 19.609 -8.305 -36.781 1 20.22 202 PRO A O 1
ATOM 1551 N N . PHE A 1 203 ? 18.125 -7.18 -37.906 1 19.77 203 PHE A N 1
ATOM 1552 C CA . PHE A 1 203 ? 16.922 -6.492 -37.438 1 19.77 203 PHE A CA 1
ATOM 1553 C C . PHE A 1 203 ? 16.203 -7.309 -36.375 1 19.77 203 PHE A C 1
ATOM 1555 O O . PHE A 1 203 ? 15.664 -8.383 -36.656 1 19.77 203 PHE A O 1
ATOM 1562 N N . GLU A 1 204 ? 16.766 -7.477 -35.469 1 22.92 204 GLU A N 1
ATOM 1563 C CA . GLU A 1 204 ? 16.078 -8.25 -34.438 1 22.92 204 GLU A CA 1
ATOM 1564 C C . GLU A 1 204 ? 14.586 -7.895 -34.375 1 22.92 204 GLU A C 1
ATOM 1566 O O . GLU A 1 204 ? 14.227 -6.727 -34.219 1 22.92 204 GLU A O 1
ATOM 1571 N N . SER A 1 205 ? 13.695 -8.672 -35.094 1 22.47 205 SER A N 1
ATOM 1572 C CA . SER A 1 205 ? 12.266 -8.562 -35.344 1 22.47 205 SER A CA 1
ATOM 1573 C C . SER A 1 205 ? 11.516 -8.047 -34.125 1 22.47 205 SER A C 1
ATOM 1575 O O . SER A 1 205 ? 12.047 -8.07 -33 1 22.47 205 SER A O 1
ATOM 1577 N N . TYR A 1 206 ? 9.922 -7.859 -34.312 1 22.78 206 TYR A N 1
ATOM 1578 C CA . TYR A 1 206 ? 8.922 -7.012 -33.656 1 22.78 206 TYR A CA 1
ATOM 1579 C C . TYR A 1 206 ? 8.883 -7.266 -32.156 1 22.78 206 TYR A C 1
ATOM 1581 O O . TYR A 1 206 ? 8.844 -6.324 -31.359 1 22.78 206 TYR A O 1
ATOM 1589 N N . LEU A 1 207 ? 8.188 -8.406 -31.984 1 25.84 207 LEU A N 1
ATOM 1590 C CA . LEU A 1 207 ? 7.699 -8.672 -30.641 1 25.84 207 LEU A CA 1
ATOM 1591 C C . LEU A 1 207 ? 8.844 -9.078 -29.719 1 25.84 207 LEU A C 1
ATOM 1593 O O . LEU A 1 207 ? 8.609 -9.594 -28.625 1 25.84 207 LEU A O 1
ATOM 1597 N N . GLY A 1 208 ? 9.961 -8.344 -29.75 1 26.41 208 GLY A N 1
ATOM 1598 C CA . GLY A 1 208 ? 11.289 -8.266 -29.172 1 26.41 208 GLY A CA 1
ATOM 1599 C C . GLY A 1 208 ? 11.992 -9.609 -29.094 1 26.41 208 GLY A C 1
ATOM 1600 O O . GLY A 1 208 ? 12.938 -9.781 -28.328 1 26.41 208 GLY A O 1
ATOM 1601 N N . TRP A 1 209 ? 11.266 -10.75 -29.594 1 23.92 209 TRP A N 1
ATOM 1602 C CA . TRP A 1 209 ? 12.008 -11.992 -29.391 1 23.92 209 TRP A CA 1
ATOM 1603 C C . TRP A 1 209 ? 12.984 -12.242 -30.531 1 23.92 209 TRP A C 1
ATOM 1605 O O . TRP A 1 209 ? 12.586 -12.289 -31.703 1 23.92 209 TRP A O 1
ATOM 1615 N N . ASN A 1 210 ? 14.242 -11.859 -30.844 1 24.05 210 ASN A N 1
ATOM 1616 C CA . ASN A 1 210 ? 15.133 -11.992 -31.984 1 24.05 210 ASN A CA 1
ATOM 1617 C C . ASN A 1 210 ? 15.477 -13.453 -32.25 1 24.05 210 ASN A C 1
ATOM 1619 O O . ASN A 1 210 ? 16.391 -13.75 -33.031 1 24.05 210 ASN A O 1
ATOM 1623 N N . HIS A 1 211 ? 14.914 -14.594 -32.188 1 19.83 211 HIS A N 1
ATOM 1624 C CA . HIS A 1 211 ? 15.75 -15.719 -32.625 1 19.83 211 HIS A CA 1
ATOM 1625 C C . HIS A 1 211 ? 16.031 -15.672 -34.125 1 19.83 211 HIS A C 1
ATOM 1627 O O . HIS A 1 211 ? 15.148 -15.352 -34.906 1 19.83 211 HIS A O 1
ATOM 1633 N N . SER A 1 212 ? 17.328 -15.734 -34.75 1 21.17 212 SER A N 1
ATOM 1634 C CA . SER A 1 212 ? 17.953 -15.625 -36.062 1 21.17 212 SER A CA 1
ATOM 1635 C C . SER A 1 212 ? 17.469 -16.719 -37 1 21.17 212 SER A C 1
ATOM 1637 O O . SER A 1 212 ? 17.469 -16.562 -38.219 1 21.17 212 SER A O 1
ATOM 1639 N N . ASP A 1 213 ? 17.359 -18 -36.781 1 19.17 213 ASP A N 1
ATOM 1640 C CA . ASP A 1 213 ? 17.844 -18.922 -37.781 1 19.17 213 ASP A CA 1
ATOM 1641 C C . ASP A 1 213 ? 17.047 -18.797 -39.062 1 19.17 213 ASP A C 1
ATOM 1643 O O . ASP A 1 213 ? 15.828 -18.656 -39.062 1 19.17 213 ASP A O 1
ATOM 1647 N N . GLY A 1 214 ? 17.672 -18.562 -40.344 1 20.14 214 GLY A N 1
ATOM 1648 C CA . GLY A 1 214 ? 17.406 -18.297 -41.75 1 20.14 214 GLY A CA 1
ATOM 1649 C C . GLY A 1 214 ? 16.594 -19.375 -42.438 1 20.14 214 GLY A C 1
ATOM 1650 O O . GLY A 1 214 ? 16.172 -19.234 -43.594 1 20.14 214 GLY A O 1
ATOM 1651 N N . GLY A 1 215 ? 16.625 -20.641 -42.094 1 17.69 215 GLY A N 1
ATOM 1652 C CA . GLY A 1 215 ? 16.547 -21.438 -43.312 1 17.69 215 GLY A CA 1
ATOM 1653 C C . GLY A 1 215 ? 15.188 -21.359 -43.969 1 17.69 215 GLY A C 1
ATOM 1654 O O . GLY A 1 215 ? 15.086 -21.562 -45.188 1 17.69 215 GLY A O 1
ATOM 1655 N N . ILE A 1 216 ? 13.984 -21.422 -43.219 1 17.77 216 ILE A N 1
ATOM 1656 C CA . ILE A 1 216 ? 13.039 -22.312 -43.875 1 17.77 216 ILE A CA 1
ATOM 1657 C C . ILE A 1 216 ? 12.492 -21.656 -45.156 1 17.77 216 ILE A C 1
ATOM 1659 O O . ILE A 1 216 ? 11.867 -20.594 -45.094 1 17.77 216 ILE A O 1
ATOM 1663 N N . ASP A 1 217 ? 12.898 -22.062 -46.344 1 17.22 217 ASP A N 1
ATOM 1664 C CA . ASP A 1 217 ? 12.719 -21.781 -47.75 1 17.22 217 ASP A CA 1
ATOM 1665 C C . ASP A 1 217 ? 11.234 -21.766 -48.125 1 17.22 217 ASP A C 1
ATOM 1667 O O . ASP A 1 217 ? 10.766 -20.828 -48.781 1 17.22 217 ASP A O 1
ATOM 1671 N N . MET A 1 218 ? 10.484 -22.953 -48.094 1 16.62 218 MET A N 1
ATOM 1672 C CA . MET A 1 218 ? 9.844 -23.453 -49.312 1 16.62 218 MET A CA 1
ATOM 1673 C C . MET A 1 218 ? 8.422 -22.906 -49.438 1 16.62 218 MET A C 1
ATOM 1675 O O . MET A 1 218 ? 7.453 -23.656 -49.312 1 16.62 218 MET A O 1
ATOM 1679 N N . ILE A 1 219 ? 7.879 -21.984 -48.625 1 16.94 219 ILE A N 1
ATOM 1680 C CA . ILE A 1 219 ? 6.438 -22 -48.844 1 16.94 219 ILE A CA 1
ATOM 1681 C C . ILE A 1 219 ? 6.129 -21.703 -50.312 1 16.94 219 ILE A C 1
ATOM 1683 O O . ILE A 1 219 ? 6.445 -20.625 -50.812 1 16.94 219 ILE A O 1
ATOM 1687 N N . ALA A 1 220 ? 5.715 -22.734 -51.062 1 16.94 220 ALA A N 1
ATOM 1688 C CA . ALA A 1 220 ? 5.242 -22.922 -52.406 1 16.94 220 ALA A CA 1
ATOM 1689 C C . ALA A 1 220 ? 4.09 -21.969 -52.719 1 16.94 220 ALA A C 1
ATOM 1691 O O . ALA A 1 220 ? 3.42 -21.469 -51.812 1 16.94 220 ALA A O 1
ATOM 1692 N N . ASP A 1 221 ? 3.578 -21.938 -54.094 1 16.62 221 ASP A N 1
ATOM 1693 C CA . ASP A 1 221 ? 2.934 -21.219 -55.188 1 16.62 221 ASP A CA 1
ATOM 1694 C C . ASP A 1 221 ? 1.414 -21.234 -55.031 1 16.62 221 ASP A C 1
ATOM 1696 O O . ASP A 1 221 ? 0.686 -20.984 -56 1 16.62 221 ASP A O 1
ATOM 1700 N N . LEU A 1 222 ? 0.748 -21.562 -53.938 1 16.44 222 LEU A N 1
ATOM 1701 C CA . LEU A 1 222 ? -0.581 -21.984 -54.375 1 16.44 222 LEU A CA 1
ATOM 1702 C C . LEU A 1 222 ? -1.272 -20.875 -55.156 1 16.44 222 LEU A C 1
ATOM 1704 O O . LEU A 1 222 ? -1.084 -19.688 -54.875 1 16.44 222 LEU A O 1
ATOM 1708 N N . ASN A 1 223 ? -2.332 -21.25 -56.062 1 16.31 223 ASN A N 1
ATOM 1709 C CA . ASN A 1 223 ? -3.02 -20.938 -57.312 1 16.31 223 ASN A CA 1
ATOM 1710 C C . ASN A 1 223 ? -3.893 -19.688 -57.188 1 16.31 223 ASN A C 1
ATOM 1712 O O . ASN A 1 223 ? -4.16 -19.234 -56.062 1 16.31 223 ASN A O 1
ATOM 1716 N N . GLY A 1 224 ? -5.309 -19.688 -57.812 1 16.88 224 GLY A N 1
ATOM 1717 C CA . GLY A 1 224 ? -5.934 -19.031 -58.969 1 16.88 224 GLY A CA 1
ATOM 1718 C C . GLY A 1 224 ? -6.754 -17.812 -58.594 1 16.88 224 GLY A C 1
ATOM 1719 O O . GLY A 1 224 ? -6.922 -17.516 -57.406 1 16.88 224 GLY A O 1
ATOM 1720 N N . ALA A 1 225 ? -8.164 -17.703 -59.188 1 16.78 225 ALA A N 1
ATOM 1721 C CA . ALA A 1 225 ? -8.805 -16.719 -60.062 1 16.78 225 ALA A CA 1
ATOM 1722 C C . ALA A 1 225 ? -9.516 -15.648 -59.219 1 16.78 225 ALA A C 1
ATOM 1724 O O . ALA A 1 225 ? -9.68 -15.797 -58.031 1 16.78 225 ALA A O 1
ATOM 1725 N N . SER A 1 226 ? -10.891 -15.219 -59.781 1 16.5 226 SER A N 1
ATOM 1726 C CA . SER A 1 226 ? -11.414 -13.992 -60.375 1 16.5 226 SER A CA 1
ATOM 1727 C C . SER A 1 226 ? -12.094 -13.117 -59.312 1 16.5 226 SER A C 1
ATOM 1729 O O . SER A 1 226 ? -12.281 -13.531 -58.188 1 16.5 226 SER A O 1
ATOM 1731 N N . PRO A 1 227 ? -13.516 -12.695 -59.625 1 17.53 227 PRO A N 1
ATOM 1732 C CA . PRO A 1 227 ? -14.109 -11.43 -60.031 1 17.53 227 PRO A CA 1
ATOM 1733 C C . PRO A 1 227 ? -14.828 -10.695 -58.906 1 17.53 227 PRO A C 1
ATOM 1735 O O . PRO A 1 227 ? -14.758 -9.469 -58.844 1 17.53 227 PRO A O 1
ATOM 1738 N N . ASP A 1 228 ? -15.805 -11.375 -58.125 1 18.33 228 ASP A N 1
ATOM 1739 C CA . ASP A 1 228 ? -17.172 -10.859 -58.156 1 18.33 228 ASP A CA 1
ATOM 1740 C C . ASP A 1 228 ? -17.328 -9.641 -57.25 1 18.33 228 ASP A C 1
ATOM 1742 O O . ASP A 1 228 ? -16.859 -9.648 -56.125 1 18.33 228 ASP A O 1
ATOM 1746 N N . THR A 1 229 ? -17.719 -8.43 -57.781 1 18.45 229 THR A N 1
ATOM 1747 C CA . THR A 1 229 ? -17.875 -7.023 -57.438 1 18.45 229 THR A CA 1
ATOM 1748 C C . THR A 1 229 ? -18.969 -6.84 -56.406 1 18.45 229 THR A C 1
ATOM 1750 O O . THR A 1 229 ? -19.281 -5.711 -56 1 18.45 229 THR A O 1
ATOM 1753 N N . PRO A 1 230 ? -19.062 -7.508 -55.281 1 18.28 230 PRO A N 1
ATOM 1754 C CA . PRO A 1 230 ? -20.438 -7.367 -54.812 1 18.28 230 PRO A CA 1
ATOM 1755 C C . PRO A 1 230 ? -20.859 -5.906 -54.656 1 18.28 230 PRO A C 1
ATOM 1757 O O . PRO A 1 230 ? -20.016 -5.023 -54.5 1 18.28 230 PRO A O 1
ATOM 1760 N N . PRO A 1 231 ? -22.188 -5.547 -54.969 1 18.33 231 PRO A N 1
ATOM 1761 C CA . PRO A 1 231 ? -22.859 -4.266 -55.188 1 18.33 231 PRO A CA 1
ATOM 1762 C C . PRO A 1 231 ? -22.766 -3.328 -54 1 18.33 231 PRO A C 1
ATOM 1764 O O . PRO A 1 231 ? -22.562 -3.783 -52.875 1 18.33 231 PRO A O 1
ATOM 1767 N N . ALA A 1 232 ? -22.672 -1.973 -54.25 1 17.45 232 ALA A N 1
ATOM 1768 C CA . ALA A 1 232 ? -22.391 -0.657 -53.688 1 17.45 232 ALA A CA 1
ATOM 1769 C C . ALA A 1 232 ? -23.469 -0.246 -52.688 1 17.45 232 ALA A C 1
ATOM 1771 O O . ALA A 1 232 ? -23.453 0.872 -52.156 1 17.45 232 ALA A O 1
ATOM 1772 N N . CYS A 1 233 ? -24.594 -0.982 -52.531 1 17.98 233 CYS A N 1
ATOM 1773 C CA . CYS A 1 233 ? -25.75 -0.15 -52.219 1 17.98 233 CYS A CA 1
ATOM 1774 C C . CYS A 1 233 ? -25.594 0.484 -50.812 1 17.98 233 CYS A C 1
ATOM 1776 O O . CYS A 1 233 ? -25.812 -0.172 -49.812 1 17.98 233 CYS A O 1
ATOM 1778 N N . TRP A 1 234 ? -24.547 1.272 -50.594 1 18.62 234 TRP A N 1
ATOM 1779 C CA . TRP A 1 234 ? -24.328 1.78 -49.25 1 18.62 234 TRP A CA 1
ATOM 1780 C C . TRP A 1 234 ? -25.391 2.801 -48.844 1 18.62 234 TRP A C 1
ATOM 1782 O O . TRP A 1 234 ? -25.359 3.945 -49.312 1 18.62 234 TRP A O 1
ATOM 1792 N N . PRO A 1 235 ? -26.719 2.439 -48.781 1 19.52 235 PRO A N 1
ATOM 1793 C CA . PRO A 1 235 ? -27.578 3.592 -48.531 1 19.52 235 PRO A CA 1
ATOM 1794 C C . PRO A 1 235 ? -27.156 4.402 -47.312 1 19.52 235 PRO A C 1
ATOM 1796 O O . PRO A 1 235 ? -26.625 3.842 -46.344 1 19.52 235 PRO A O 1
ATOM 1799 N N . HIS A 1 236 ? -26.859 5.672 -47.469 1 20.89 236 HIS A N 1
ATOM 1800 C CA . HIS A 1 236 ? -26.422 6.809 -46.656 1 20.89 236 HIS A CA 1
ATOM 1801 C C . HIS A 1 236 ? -27.391 7.07 -45.5 1 20.89 236 HIS A C 1
ATOM 1803 O O . HIS A 1 236 ? -27.297 8.102 -44.844 1 20.89 236 HIS A O 1
ATOM 1809 N N . SER A 1 237 ? -28.5 6.359 -45.312 1 21.03 237 SER A N 1
ATOM 1810 C CA . SER A 1 237 ? -29.5 7.012 -44.5 1 21.03 237 SER A CA 1
ATOM 1811 C C . SER A 1 237 ? -28.984 7.277 -43.094 1 21.03 237 SER A C 1
ATOM 1813 O O . SER A 1 237 ? -28.422 6.379 -42.438 1 21.03 237 SER A O 1
ATOM 1815 N N . LEU A 1 238 ? -28.703 8.531 -42.625 1 23.39 238 LEU A N 1
ATOM 1816 C CA . LEU A 1 238 ? -28.359 9.422 -41.531 1 23.39 238 LEU A CA 1
ATOM 1817 C C . LEU A 1 238 ? -29.188 9.109 -40.281 1 23.39 238 LEU A C 1
ATOM 1819 O O . LEU A 1 238 ? -29.344 9.953 -39.406 1 23.39 238 LEU A O 1
ATOM 1823 N N . THR A 1 239 ? -29.953 7.996 -40.25 1 22.3 239 THR A N 1
ATOM 1824 C CA . THR A 1 239 ? -30.969 7.906 -39.188 1 22.3 239 THR A CA 1
ATOM 1825 C C . THR A 1 239 ? -30.312 7.926 -37.812 1 22.3 239 THR A C 1
ATOM 1827 O O . THR A 1 239 ? -29.125 7.68 -37.688 1 22.3 239 THR A O 1
ATOM 1830 N N . ASN A 1 240 ? -31.234 7.832 -36.594 1 24.39 240 ASN A N 1
ATOM 1831 C CA . ASN A 1 240 ? -31.344 8.062 -35.156 1 24.39 240 ASN A CA 1
ATOM 1832 C C . ASN A 1 240 ? -30.453 7.117 -34.375 1 24.39 240 ASN A C 1
ATOM 1834 O O . ASN A 1 240 ? -30.906 6.094 -33.844 1 24.39 240 ASN A O 1
ATOM 1838 N N . ALA A 1 241 ? -29.406 6.688 -34.812 1 24.75 241 ALA A N 1
ATOM 1839 C CA . ALA A 1 241 ? -28.578 5.594 -34.344 1 24.75 241 ALA A CA 1
ATOM 1840 C C . ALA A 1 241 ? -27.938 5.938 -32.969 1 24.75 241 ALA A C 1
ATOM 1842 O O . ALA A 1 241 ? -26.781 5.605 -32.719 1 24.75 241 ALA A O 1
ATOM 1843 N N . ASN A 1 242 ? -28.297 6.863 -32.219 1 27.45 242 ASN A N 1
ATOM 1844 C CA . ASN A 1 242 ? -27.953 7.312 -30.875 1 27.45 242 ASN A CA 1
ATOM 1845 C C . ASN A 1 242 ? -27.969 6.156 -29.875 1 27.45 242 ASN A C 1
ATOM 1847 O O . ASN A 1 242 ? -27.984 6.379 -28.672 1 27.45 242 ASN A O 1
ATOM 1851 N N . SER A 1 243 ? -28.344 4.875 -30.234 1 26.53 243 SER A N 1
ATOM 1852 C CA . SER A 1 243 ? -28.969 3.961 -29.281 1 26.53 243 SER A CA 1
ATOM 1853 C C . SER A 1 243 ? -27.922 3.219 -28.453 1 26.53 243 SER A C 1
ATOM 1855 O O . SER A 1 243 ? -28.062 3.098 -27.234 1 26.53 243 SER A O 1
ATOM 1857 N N . ASP A 1 244 ? -27.031 2.258 -29.094 1 26.45 244 ASP A N 1
ATOM 1858 C CA . ASP A 1 244 ? -26.547 1.07 -28.391 1 26.45 244 ASP A CA 1
ATOM 1859 C C . ASP A 1 244 ? -25.219 1.347 -27.703 1 26.45 244 ASP A C 1
ATOM 1861 O O . ASP A 1 244 ? -24.625 0.449 -27.094 1 26.45 244 ASP A O 1
ATOM 1865 N N . GLU A 1 245 ? -24.391 2.066 -28.266 1 33.44 245 GLU A N 1
ATOM 1866 C CA . GLU A 1 245 ? -23.156 2.391 -27.562 1 33.44 245 GLU A CA 1
ATOM 1867 C C . GLU A 1 245 ? -23.438 2.74 -26.094 1 33.44 245 GLU A C 1
ATOM 1869 O O . GLU A 1 245 ? -22.5 2.957 -25.328 1 33.44 245 GLU A O 1
ATOM 1874 N N . HIS A 1 246 ? -24.641 3.006 -25.766 1 31.64 246 HIS A N 1
ATOM 1875 C CA . HIS A 1 246 ? -25.406 3.467 -24.609 1 31.64 246 HIS A CA 1
ATOM 1876 C C . HIS A 1 246 ? -25.625 2.34 -23.609 1 31.64 246 HIS A C 1
ATOM 1878 O O . HIS A 1 246 ? -26.172 2.562 -22.516 1 31.64 246 HIS A O 1
ATOM 1884 N N . ARG A 1 247 ? -25.5 1.072 -24.016 1 32.31 247 ARG A N 1
ATOM 1885 C CA . ARG A 1 247 ? -26.016 0.113 -23.047 1 32.31 247 ARG A CA 1
ATOM 1886 C C . ARG A 1 247 ? -25.031 -0.102 -21.906 1 32.31 247 ARG A C 1
ATOM 1888 O O . ARG A 1 247 ? -25.453 -0.248 -20.75 1 32.31 247 ARG A O 1
ATOM 1895 N N . MET A 1 248 ? -23.844 -0.464 -22.25 1 36.97 248 MET A N 1
ATOM 1896 C CA . MET A 1 248 ? -22.969 -0.869 -21.156 1 36.97 248 MET A CA 1
ATOM 1897 C C . MET A 1 248 ? -22.594 0.33 -20.281 1 36.97 248 MET A C 1
ATOM 1899 O O . MET A 1 248 ? -22.453 0.204 -19.062 1 36.97 248 MET A O 1
ATOM 1903 N N . ALA A 1 249 ? -22.156 1.476 -20.922 1 39.69 249 ALA A N 1
ATOM 1904 C CA . ALA A 1 249 ? -22.141 2.795 -20.297 1 39.69 249 ALA A CA 1
ATOM 1905 C C . ALA A 1 249 ? -23.516 3.174 -19.781 1 39.69 249 ALA A C 1
ATOM 1907 O O . ALA A 1 249 ? -23.656 4.059 -18.938 1 39.69 249 ALA A O 1
ATOM 1908 N N . ARG A 1 250 ? -24.578 2.646 -20.328 1 37.5 250 ARG A N 1
ATOM 1909 C CA . ARG A 1 250 ? -26.016 2.797 -20.109 1 37.5 250 ARG A CA 1
ATOM 1910 C C . ARG A 1 250 ? -26.438 2.102 -18.828 1 37.5 250 ARG A C 1
ATOM 1912 O O . ARG A 1 250 ? -27.312 2.6 -18.109 1 37.5 250 ARG A O 1
ATOM 1919 N N . ALA A 1 251 ? -25.938 0.826 -18.734 1 40.84 251 ALA A N 1
ATOM 1920 C CA . ALA A 1 251 ? -26.453 0.094 -17.578 1 40.84 251 ALA A CA 1
ATOM 1921 C C . ALA A 1 251 ? -25.969 0.718 -16.281 1 40.84 251 ALA A C 1
ATOM 1923 O O . ALA A 1 251 ? -26.703 0.752 -15.289 1 40.84 251 ALA A O 1
ATOM 1924 N N . VAL A 1 252 ? -24.641 1.07 -16.344 1 47.53 252 VAL A N 1
ATOM 1925 C CA . VAL A 1 252 ? -24.188 1.716 -15.117 1 47.53 252 VAL A CA 1
ATOM 1926 C C . VAL A 1 252 ? -24.609 3.184 -15.117 1 47.53 252 VAL A C 1
ATOM 1928 O O . VAL A 1 252 ? -24.797 3.781 -14.055 1 47.53 252 VAL A O 1
ATOM 1931 N N . ALA A 1 253 ? -24.719 3.842 -16.281 1 46.78 253 ALA A N 1
ATOM 1932 C CA . ALA A 1 253 ? -24.906 5.277 -16.453 1 46.78 253 ALA A CA 1
ATOM 1933 C C . ALA A 1 253 ? -26.156 5.766 -15.727 1 46.78 253 ALA A C 1
ATOM 1935 O O . ALA A 1 253 ? -26.188 6.891 -15.219 1 46.78 253 ALA A O 1
ATOM 1936 N N . ASP A 1 254 ? -27.172 4.898 -15.789 1 49.72 254 ASP A N 1
ATOM 1937 C CA . ASP A 1 254 ? -28.406 5.488 -15.258 1 49.72 254 ASP A CA 1
ATOM 1938 C C . ASP A 1 254 ? -28.547 5.227 -13.758 1 49.72 254 ASP A C 1
ATOM 1940 O O . ASP A 1 254 ? -29.547 5.598 -13.148 1 49.72 254 ASP A O 1
ATOM 1944 N N . VAL A 1 255 ? -27.453 4.543 -13.391 1 56.06 255 VAL A N 1
ATOM 1945 C CA . VAL A 1 255 ? -27.641 4.246 -11.969 1 56.06 255 VAL A CA 1
ATOM 1946 C C . VAL A 1 255 ? -26.938 5.305 -11.125 1 56.06 255 VAL A C 1
ATOM 1948 O O . VAL A 1 255 ? -25.766 5.617 -11.359 1 56.06 255 VAL A O 1
ATOM 1951 N N . PRO A 1 256 ? -27.656 5.949 -10.359 1 59.22 256 PRO A N 1
ATOM 1952 C CA . PRO A 1 256 ? -27.031 6.938 -9.477 1 59.22 256 PRO A CA 1
ATOM 1953 C C . PRO A 1 256 ? -25.828 6.379 -8.719 1 59.22 256 PRO A C 1
ATOM 1955 O O . PRO A 1 256 ? -25.844 5.211 -8.32 1 59.22 256 PRO A O 1
ATOM 1958 N N . SER A 1 257 ? -24.781 7.133 -8.672 1 61.53 257 SER A N 1
ATOM 1959 C CA . SER A 1 257 ? -23.516 6.766 -8.055 1 61.53 257 SER A CA 1
ATOM 1960 C C . SER A 1 257 ? -23.719 6.199 -6.652 1 61.53 257 SER A C 1
ATOM 1962 O O . SER A 1 257 ? -23 5.293 -6.227 1 61.53 257 SER A O 1
ATOM 1964 N N . THR A 1 258 ? -24.688 6.754 -6.023 1 58.06 258 THR A N 1
ATOM 1965 C CA . THR A 1 258 ? -24.953 6.312 -4.66 1 58.06 258 THR A CA 1
ATOM 1966 C C . THR A 1 258 ? -25.328 4.832 -4.633 1 58.06 258 THR A C 1
ATOM 1968 O O . THR A 1 258 ? -25.109 4.145 -3.639 1 58.06 258 THR A O 1
ATOM 1971 N N . ARG A 1 259 ? -25.812 4.469 -5.711 1 65.56 259 ARG A N 1
ATOM 1972 C CA . ARG A 1 259 ? -26.266 3.082 -5.781 1 65.56 259 ARG A CA 1
ATOM 1973 C C . ARG A 1 259 ? -25.109 2.15 -6.129 1 65.56 259 ARG A C 1
ATOM 1975 O O . ARG A 1 259 ? -25.125 0.972 -5.77 1 65.56 259 ARG A O 1
ATOM 1982 N N . ILE A 1 260 ? -24.109 2.82 -6.617 1 70 260 ILE A N 1
ATOM 1983 C CA . ILE A 1 260 ? -22.984 1.992 -7.062 1 70 260 ILE A CA 1
ATOM 1984 C C . ILE A 1 260 ? -21.984 1.816 -5.922 1 70 260 ILE A C 1
ATOM 1986 O O . ILE A 1 260 ? -21.516 0.707 -5.672 1 70 260 ILE A O 1
ATOM 1990 N N . ILE A 1 261 ? -21.781 2.877 -5.109 1 79.12 261 ILE A N 1
ATOM 1991 C CA . ILE A 1 261 ? -20.766 2.85 -4.055 1 79.12 261 ILE A CA 1
ATOM 1992 C C . ILE A 1 261 ? -21.359 2.209 -2.799 1 79.12 261 ILE A C 1
ATOM 1994 O O . ILE A 1 261 ? -20.625 1.693 -1.956 1 79.12 261 ILE A O 1
ATOM 1998 N N . ARG A 1 262 ? -22.594 2.107 -2.652 1 79.75 262 ARG A N 1
ATOM 1999 C CA . ARG A 1 262 ? -23.359 1.54 -1.546 1 79.75 262 ARG A CA 1
ATOM 2000 C C . ARG A 1 262 ? -22.844 2.055 -0.206 1 79.75 262 ARG A C 1
ATOM 2002 O O . ARG A 1 262 ? -22.547 1.266 0.692 1 79.75 262 ARG A O 1
ATOM 2009 N N . ASP A 1 263 ? -22.672 3.348 -0.229 1 76.94 263 ASP A N 1
ATOM 2010 C CA . ASP A 1 263 ? -22.312 4.035 1.002 1 76.94 263 ASP A CA 1
ATOM 2011 C C . ASP A 1 263 ? -23.547 4.531 1.752 1 76.94 263 ASP A C 1
ATOM 2013 O O . ASP A 1 263 ? -24.531 4.906 1.135 1 76.94 263 ASP A O 1
ATOM 2017 N N . ALA A 1 264 ? -23.609 4.352 3.031 1 76.12 264 ALA A N 1
ATOM 2018 C CA . ALA A 1 264 ? -24.75 4.797 3.83 1 76.12 264 ALA A CA 1
ATOM 2019 C C . ALA A 1 264 ? -24.625 6.273 4.195 1 76.12 264 ALA A C 1
ATOM 2021 O O . ALA A 1 264 ? -25.422 6.801 4.965 1 76.12 264 ALA A O 1
ATOM 2022 N N . GLN A 1 265 ? -23.672 6.938 3.541 1 80.38 265 GLN A N 1
ATOM 2023 C CA . GLN A 1 265 ? -23.484 8.352 3.832 1 80.38 265 GLN A CA 1
ATOM 2024 C C . GLN A 1 265 ? -24.562 9.203 3.184 1 80.38 265 GLN A C 1
ATOM 2026 O O . GLN A 1 265 ? -25.016 8.906 2.074 1 80.38 265 GLN A O 1
ATOM 2031 N N . PRO A 1 266 ? -24.922 10.195 3.885 1 79.94 266 PRO A N 1
ATOM 2032 C CA . PRO A 1 266 ? -25.891 11.109 3.262 1 79.94 266 PRO A CA 1
ATOM 2033 C C . PRO A 1 266 ? -25.328 11.805 2.023 1 79.94 266 PRO A C 1
ATOM 2035 O O . PRO A 1 266 ? -24.109 11.867 1.847 1 79.94 266 PRO A O 1
ATOM 2038 N N . ALA A 1 267 ? -26.156 12.227 1.174 1 78.06 267 ALA A N 1
ATOM 2039 C CA . ALA A 1 267 ? -25.766 12.867 -0.078 1 78.06 267 ALA A CA 1
ATOM 2040 C C . ALA A 1 267 ? -24.906 14.102 0.184 1 78.06 267 ALA A C 1
ATOM 2042 O O . ALA A 1 267 ? -24.016 14.43 -0.604 1 78.06 267 ALA A O 1
ATOM 2043 N N . ASP A 1 268 ? -25.156 14.727 1.354 1 80.69 268 ASP A N 1
ATOM 2044 C CA . ASP A 1 268 ? -24.438 15.961 1.669 1 80.69 268 ASP A CA 1
ATOM 2045 C C . ASP A 1 268 ? -23.375 15.719 2.734 1 80.69 268 ASP A C 1
ATOM 2047 O O . ASP A 1 268 ? -23.109 16.594 3.564 1 80.69 268 ASP A O 1
ATOM 2051 N N . SER A 1 269 ? -22.875 14.57 2.641 1 86.81 269 SER A N 1
ATOM 2052 C CA . SER A 1 269 ? -21.844 14.273 3.623 1 86.81 269 SER A CA 1
ATOM 2053 C C . SER A 1 269 ? -20.688 15.25 3.516 1 86.81 269 SER A C 1
ATOM 2055 O O . SER A 1 269 ? -20.203 15.547 2.416 1 86.81 269 SER A O 1
ATOM 2057 N N . PRO A 1 270 ? -20.203 15.773 4.625 1 88.75 270 PRO A N 1
ATOM 2058 C CA . PRO A 1 270 ? -19.094 16.719 4.59 1 88.75 270 PRO A CA 1
ATOM 2059 C C . PRO A 1 270 ? -17.734 16.031 4.555 1 88.75 270 PRO A C 1
ATOM 2061 O O . PRO A 1 270 ? -16.703 16.703 4.379 1 88.75 270 PRO A O 1
ATOM 2064 N N . TRP A 1 271 ? -17.719 14.75 4.742 1 89.75 271 TRP A N 1
ATOM 2065 C CA . TRP A 1 271 ? -16.438 14.047 4.855 1 89.75 271 TRP A CA 1
ATOM 2066 C C . TRP A 1 271 ? -15.711 14.031 3.52 1 89.75 271 TRP A C 1
ATOM 2068 O O . TRP A 1 271 ? -16.297 13.695 2.484 1 89.75 271 TRP A O 1
ATOM 2078 N N . PRO A 1 272 ? -14.391 14.297 3.518 1 87.62 272 PRO A N 1
ATOM 2079 C CA . PRO A 1 272 ? -13.633 14.508 2.281 1 87.62 272 PRO A CA 1
ATOM 2080 C C . PRO A 1 272 ? -13.477 13.234 1.458 1 87.62 272 PRO A C 1
ATOM 2082 O O . PRO A 1 272 ? -13.352 13.297 0.232 1 87.62 272 PRO A O 1
ATOM 2085 N N . HIS A 1 273 ? -13.469 12.109 2.064 1 83.31 273 HIS A N 1
ATOM 2086 C CA . HIS A 1 273 ? -13.203 10.867 1.346 1 83.31 273 HIS A CA 1
ATOM 2087 C C . HIS A 1 273 ? -14.43 10.391 0.586 1 83.31 273 HIS A C 1
ATOM 2089 O O . HIS A 1 273 ? -14.344 9.492 -0.255 1 83.31 273 HIS A O 1
ATOM 2095 N N . VAL A 1 274 ? -15.562 10.938 0.884 1 86.69 274 VAL A N 1
ATOM 2096 C CA . VAL A 1 274 ? -16.797 10.531 0.229 1 86.69 274 VAL A CA 1
ATOM 2097 C C . VAL A 1 274 ? -16.906 11.188 -1.143 1 86.69 274 VAL A C 1
ATOM 2099 O O . VAL A 1 274 ? -17.359 12.328 -1.256 1 86.69 274 VAL A O 1
ATOM 2102 N N . TYR A 1 275 ? -16.469 10.5 -2.09 1 86.38 275 TYR A N 1
ATOM 2103 C CA . TYR A 1 275 ? -16.5 10.977 -3.469 1 86.38 275 TYR A CA 1
ATOM 2104 C C . TYR A 1 275 ? -17.625 10.297 -4.258 1 86.38 275 TYR A C 1
ATOM 2106 O O . TYR A 1 275 ? -17.641 9.07 -4.383 1 86.38 275 TYR A O 1
ATOM 2114 N N . ARG A 1 276 ? -18.531 11.023 -4.734 1 86.12 276 ARG A N 1
ATOM 2115 C CA . ARG A 1 276 ? -19.625 10.562 -5.594 1 86.12 276 ARG A CA 1
ATOM 2116 C C . ARG A 1 276 ? -19.484 11.117 -7.008 1 86.12 276 ARG A C 1
ATOM 2118 O O . ARG A 1 276 ? -19.906 12.242 -7.285 1 86.12 276 ARG A O 1
ATOM 2125 N N . PRO A 1 277 ? -18.953 10.266 -7.863 1 85.56 277 PRO A N 1
ATOM 2126 C CA . PRO A 1 277 ? -18.609 10.742 -9.203 1 85.56 277 PRO A CA 1
ATOM 2127 C C . PRO A 1 277 ? -19.844 11.141 -10.016 1 85.56 277 PRO A C 1
ATOM 2129 O O . PRO A 1 277 ? -20.938 10.586 -9.805 1 85.56 277 PRO A O 1
ATOM 2132 N N . SER A 1 278 ? -19.594 12.133 -10.891 1 80.25 278 SER A N 1
ATOM 2133 C CA . SER A 1 278 ? -20.609 12.594 -11.844 1 80.25 278 SER A CA 1
ATOM 2134 C C . SER A 1 278 ? -20.047 12.648 -13.258 1 80.25 278 SER A C 1
ATOM 2136 O O . SER A 1 278 ? -18.828 12.609 -13.453 1 80.25 278 SER A O 1
ATOM 2138 N N . LYS A 1 279 ? -20.891 12.672 -14.25 1 74.25 279 LYS A N 1
ATOM 2139 C CA . LYS A 1 279 ? -20.469 12.719 -15.648 1 74.25 279 LYS A CA 1
ATOM 2140 C C . LYS A 1 279 ? -19.766 14.031 -15.969 1 74.25 279 LYS A C 1
ATOM 2142 O O . LYS A 1 279 ? -18.938 14.094 -16.875 1 74.25 279 LYS A O 1
ATOM 2147 N N . ASP A 1 280 ? -19.922 14.992 -15.141 1 76 280 ASP A N 1
ATOM 2148 C CA . ASP A 1 280 ? -19.375 16.312 -15.406 1 76 280 ASP A CA 1
ATOM 2149 C C . ASP A 1 280 ? -17.984 16.469 -14.812 1 76 280 ASP A C 1
ATOM 2151 O O . ASP A 1 280 ? -17.297 17.469 -15.047 1 76 280 ASP A O 1
ATOM 2155 N N . ASP A 1 281 ? -17.531 15.477 -14.18 1 78.88 281 ASP A N 1
ATOM 2156 C CA . ASP A 1 281 ? -16.25 15.57 -13.5 1 78.88 281 ASP A CA 1
ATOM 2157 C C . ASP A 1 281 ? -15.094 15.648 -14.5 1 78.88 281 ASP A C 1
ATOM 2159 O O . ASP A 1 281 ? -14 16.094 -14.148 1 78.88 281 ASP A O 1
ATOM 2163 N N . GLU A 1 282 ? -15.305 15.297 -15.742 1 79.25 282 GLU A N 1
ATOM 2164 C CA . GLU A 1 282 ? -14.234 15.281 -16.734 1 79.25 282 GLU A CA 1
ATOM 2165 C C . GLU A 1 282 ? -14.055 16.656 -17.359 1 79.25 282 GLU A C 1
ATOM 2167 O O . GLU A 1 282 ? -13.016 16.938 -17.969 1 79.25 282 GLU A O 1
ATOM 2172 N N . ARG A 1 283 ? -15.039 17.438 -17.172 1 81.69 283 ARG A N 1
ATOM 2173 C CA . ARG A 1 283 ? -14.945 18.766 -17.766 1 81.69 283 ARG A CA 1
ATOM 2174 C C . ARG A 1 283 ? -14.164 19.719 -16.859 1 81.69 283 ARG A C 1
ATOM 2176 O O . ARG A 1 283 ? -14.367 19.734 -15.648 1 81.69 283 ARG A O 1
ATOM 2183 N N . LEU A 1 284 ? -13.141 20.328 -17.469 1 87.38 284 LEU A N 1
ATOM 2184 C CA . LEU A 1 284 ? -12.273 21.234 -16.719 1 87.38 284 LEU A CA 1
ATOM 2185 C C . LEU A 1 284 ? -12.344 22.656 -17.297 1 87.38 284 LEU A C 1
ATOM 2187 O O . LEU A 1 284 ? -12.219 22.844 -18.5 1 87.38 284 LEU A O 1
ATOM 2191 N N . ASN A 1 285 ? -12.656 23.516 -16.406 1 84.56 285 ASN A N 1
ATOM 2192 C CA . ASN A 1 285 ? -12.664 24.938 -16.781 1 84.56 285 ASN A CA 1
ATOM 2193 C C . ASN A 1 285 ? -11.633 25.734 -15.977 1 84.56 285 ASN A C 1
ATOM 2195 O O . ASN A 1 285 ? -11.586 25.625 -14.75 1 84.56 285 ASN A O 1
ATOM 2199 N N . ILE A 1 286 ? -10.844 26.469 -16.719 1 86.75 286 ILE A N 1
ATOM 2200 C CA . ILE A 1 286 ? -9.836 27.297 -16.047 1 86.75 286 ILE A CA 1
ATOM 2201 C C . ILE A 1 286 ? -10.438 28.656 -15.711 1 86.75 286 ILE A C 1
ATOM 2203 O O . ILE A 1 286 ? -10.938 29.359 -16.594 1 86.75 286 ILE A O 1
ATOM 2207 N N . SER A 1 287 ? -10.422 28.922 -14.445 1 81.81 287 SER A N 1
ATOM 2208 C CA . SER A 1 287 ? -10.953 30.219 -14.016 1 81.81 287 SER A CA 1
ATOM 2209 C C . SER A 1 287 ? -9.984 31.344 -14.352 1 81.81 287 SER A C 1
ATOM 2211 O O . SER A 1 287 ? -8.773 31.188 -14.242 1 81.81 287 SER A O 1
ATOM 2213 N N . LYS A 1 288 ? -10.57 32.375 -14.82 1 79.06 288 LYS A N 1
ATOM 2214 C CA . LYS A 1 288 ? -9.75 33.562 -15.109 1 79.06 288 LYS A CA 1
ATOM 2215 C C . LYS A 1 288 ? -9.281 34.219 -13.828 1 79.06 288 LYS A C 1
ATOM 2217 O O . LYS A 1 288 ? -10.055 34.375 -12.875 1 79.06 288 LYS A O 1
ATOM 2222 N N . VAL A 1 289 ? -7.941 34.281 -13.75 1 75.81 289 VAL A N 1
ATOM 2223 C CA . VAL A 1 289 ? -7.375 35 -12.594 1 75.81 289 VAL A CA 1
ATOM 2224 C C . VAL A 1 289 ? -7.387 36.5 -12.836 1 75.81 289 VAL A C 1
ATOM 2226 O O . VAL A 1 289 ? -6.863 36.969 -13.844 1 75.81 289 VAL A O 1
ATOM 2229 N N . ASN A 1 290 ? -8.398 37.125 -12.156 1 61.22 290 ASN A N 1
ATOM 2230 C CA . ASN A 1 290 ? -8.383 38.562 -12.242 1 61.22 290 ASN A CA 1
ATOM 2231 C C . ASN A 1 290 ? -7.25 39.156 -11.406 1 61.22 290 ASN A C 1
ATOM 2233 O O . ASN A 1 290 ? -7.301 39.156 -10.18 1 61.22 290 ASN A O 1
ATOM 2237 N N . THR A 1 291 ? -6.078 39 -11.844 1 56.22 291 THR A N 1
ATOM 2238 C CA . THR A 1 291 ? -4.98 39.594 -11.102 1 56.22 291 THR A CA 1
ATOM 2239 C C . THR A 1 291 ? -5.238 41.094 -10.891 1 56.22 291 THR A C 1
ATOM 2241 O O . THR A 1 291 ? -4.82 41.906 -11.703 1 56.22 291 THR A O 1
ATOM 2244 N N . CYS A 1 292 ? -6.445 41.531 -10.742 1 46.62 292 CYS A N 1
ATOM 2245 C CA . CYS A 1 292 ? -6.625 42.969 -10.539 1 46.62 292 CYS A CA 1
ATOM 2246 C C . CYS A 1 292 ? -5.523 43.531 -9.656 1 46.62 292 CYS A C 1
ATOM 2248 O O . CYS A 1 292 ? -4.742 42.781 -9.062 1 46.62 292 CYS A O 1
ATOM 2250 N N . SER A 1 293 ? -5.984 44.781 -8.883 1 44.47 293 SER A N 1
ATOM 2251 C CA . SER A 1 293 ? -5.59 46.062 -8.297 1 44.47 293 SER A CA 1
ATOM 2252 C C . SER A 1 293 ? -4.777 45.844 -7.023 1 44.47 293 SER A C 1
ATOM 2254 O O . SER A 1 293 ? -4.434 46.812 -6.34 1 44.47 293 SER A O 1
ATOM 2256 N N . GLY A 1 294 ? -4.883 44.688 -6.363 1 48.5 294 GLY A N 1
ATOM 2257 C CA . GLY A 1 294 ? -4.312 44.906 -5.043 1 48.5 294 GLY A CA 1
ATOM 2258 C C . GLY A 1 294 ? -2.803 44.781 -5.016 1 48.5 294 GLY A C 1
ATOM 2259 O O . GLY A 1 294 ? -2.184 44.469 -6.031 1 48.5 294 GLY A O 1
ATOM 2260 N N . PRO A 1 295 ? -2.15 45.125 -3.893 1 49.06 295 PRO A N 1
ATOM 2261 C CA . PRO A 1 295 ? -0.697 45.156 -3.707 1 49.06 295 PRO A CA 1
ATOM 2262 C C . PRO A 1 295 ? -0.046 43.812 -4.039 1 49.06 295 PRO A C 1
ATOM 2264 O O . PRO A 1 295 ? -0.546 42.75 -3.633 1 49.06 295 PRO A O 1
ATOM 2267 N N . GLN A 1 296 ? 0.533 43.75 -5.211 1 54.97 296 GLN A N 1
ATOM 2268 C CA . GLN A 1 296 ? 1.322 42.625 -5.656 1 54.97 296 GLN A CA 1
ATOM 2269 C C . GLN A 1 296 ? 2.254 42.125 -4.555 1 54.97 296 GLN A C 1
ATOM 2271 O O . GLN A 1 296 ? 2.938 42.938 -3.908 1 54.97 296 GLN A O 1
ATOM 2276 N N . PRO A 1 297 ? 2.082 40.844 -4.121 1 56.62 297 PRO A N 1
ATOM 2277 C CA . PRO A 1 297 ? 3.037 40.438 -3.092 1 56.62 297 PRO A CA 1
ATOM 2278 C C . PRO A 1 297 ? 4.488 40.688 -3.496 1 56.62 297 PRO A C 1
ATOM 2280 O O . PRO A 1 297 ? 4.883 40.375 -4.625 1 56.62 297 PRO A O 1
ATOM 2283 N N . SER A 1 298 ? 5.105 41.75 -3.051 1 57.09 298 SER A N 1
ATOM 2284 C CA . SER A 1 298 ? 6.535 42 -3.236 1 57.09 298 SER A CA 1
ATOM 2285 C C . SER A 1 298 ? 7.348 40.781 -2.803 1 57.09 298 SER A C 1
ATOM 2287 O O . SER A 1 298 ? 7.453 40.469 -1.607 1 57.09 298 SER A O 1
ATOM 2289 N N . LEU A 1 299 ? 7.34 39.719 -3.672 1 63.78 299 LEU A N 1
ATOM 2290 C CA . LEU A 1 299 ? 8.188 38.594 -3.316 1 63.78 299 LEU A CA 1
ATOM 2291 C C . LEU A 1 299 ? 9.656 39.031 -3.256 1 63.78 299 LEU A C 1
ATOM 2293 O O . LEU A 1 299 ? 10.203 39.5 -4.246 1 63.78 299 LEU A O 1
ATOM 2297 N N . GLN A 1 300 ? 10.07 39.531 -2.045 1 60 300 GLN A N 1
ATOM 2298 C CA . GLN A 1 300 ? 11.484 39.844 -1.813 1 60 300 GLN A CA 1
ATOM 2299 C C . GLN A 1 300 ? 12.242 38.594 -1.383 1 60 300 GLN A C 1
ATOM 2301 O O . GLN A 1 300 ? 11.719 37.781 -0.614 1 60 300 GLN A O 1
ATOM 2306 N N . GLY A 1 301 ? 13.148 38.094 -2.303 1 61.97 301 GLY A N 1
ATOM 2307 C CA . GLY A 1 301 ? 14.031 37.031 -1.856 1 61.97 301 GLY A CA 1
ATOM 2308 C C . GLY A 1 301 ? 15.172 36.75 -2.82 1 61.97 301 GLY A C 1
ATOM 2309 O O . GLY A 1 301 ? 15.164 37.25 -3.955 1 61.97 301 GLY A O 1
ATOM 2310 N N . ALA A 1 302 ? 16.234 36.281 -2.33 1 62.16 302 ALA A N 1
ATOM 2311 C CA . ALA A 1 302 ? 17.5 36.062 -3.029 1 62.16 302 ALA A CA 1
ATOM 2312 C C . ALA A 1 302 ? 17.312 35.094 -4.215 1 62.16 302 ALA A C 1
ATOM 2314 O O . ALA A 1 302 ? 18.031 35.188 -5.211 1 62.16 302 ALA A O 1
ATOM 2315 N N . TYR A 1 303 ? 16.234 34.25 -4.152 1 67.62 303 TYR A N 1
ATOM 2316 C CA . TYR A 1 303 ? 16.156 33.25 -5.203 1 67.62 303 TYR A CA 1
ATOM 2317 C C . TYR A 1 303 ? 14.797 33.281 -5.895 1 67.62 303 TYR A C 1
ATOM 2319 O O . TYR A 1 303 ? 14.031 32.312 -5.805 1 67.62 303 TYR A O 1
ATOM 2327 N N . LEU A 1 304 ? 14.562 34.406 -6.523 1 77 304 LEU A N 1
ATOM 2328 C CA . LEU A 1 304 ? 13.281 34.5 -7.207 1 77 304 LEU A CA 1
ATOM 2329 C C . LEU A 1 304 ? 13.383 33.969 -8.633 1 77 304 LEU A C 1
ATOM 2331 O O . LEU A 1 304 ? 14.367 34.25 -9.328 1 77 304 LEU A O 1
ATOM 2335 N N . ASP A 1 305 ? 12.5 33.031 -8.969 1 76.5 305 ASP A N 1
ATOM 2336 C CA . ASP A 1 305 ? 12.453 32.438 -10.312 1 76.5 305 ASP A CA 1
ATOM 2337 C C . ASP A 1 305 ? 11.414 33.156 -11.18 1 76.5 305 ASP A C 1
ATOM 2339 O O . ASP A 1 305 ? 10.453 33.719 -10.664 1 76.5 305 ASP A O 1
ATOM 2343 N N . HIS A 1 306 ? 11.742 33.25 -12.43 1 85.5 306 HIS A N 1
ATOM 2344 C CA . HIS A 1 306 ? 10.828 33.875 -13.391 1 85.5 306 HIS A CA 1
ATOM 2345 C C . HIS A 1 306 ? 10.508 32.906 -14.531 1 85.5 306 HIS A C 1
ATOM 2347 O O . HIS A 1 306 ? 11.422 32.406 -15.18 1 85.5 306 HIS A O 1
ATOM 2353 N N . VAL A 1 307 ? 9.195 32.719 -14.688 1 90.19 307 VAL A N 1
ATOM 2354 C CA . VAL A 1 307 ? 8.742 31.891 -15.797 1 90.19 307 VAL A CA 1
ATOM 2355 C C . VAL A 1 307 ? 8.68 32.719 -17.078 1 90.19 307 VAL A C 1
ATOM 2357 O O . VAL A 1 307 ? 8.016 33.75 -17.125 1 90.19 307 VAL A O 1
ATOM 2360 N N . ASP A 1 308 ? 9.383 32.25 -18.094 1 91.94 308 ASP A N 1
ATOM 2361 C CA . ASP A 1 308 ? 9.406 33 -19.344 1 91.94 308 ASP A CA 1
ATOM 2362 C C . ASP A 1 308 ? 8.32 32.469 -20.297 1 91.94 308 ASP A C 1
ATOM 2364 O O . ASP A 1 308 ? 7.59 31.547 -19.969 1 91.94 308 ASP A O 1
ATOM 2368 N N . ASN A 1 309 ? 8.195 33.156 -21.391 1 92.5 309 ASN A N 1
ATOM 2369 C CA . ASN A 1 309 ? 7.148 32.812 -22.359 1 92.5 309 ASN A CA 1
ATOM 2370 C C . ASN A 1 309 ? 7.387 31.469 -23.016 1 92.5 309 ASN A C 1
ATOM 2372 O O . ASN A 1 309 ? 6.438 30.75 -23.328 1 92.5 309 ASN A O 1
ATOM 2376 N N . SER A 1 310 ? 8.602 31.141 -23.141 1 91.62 310 SER A N 1
ATOM 2377 C CA . SER A 1 310 ? 8.914 29.844 -23.734 1 91.62 310 SER A CA 1
ATOM 2378 C C . SER A 1 310 ? 8.5 28.703 -22.812 1 91.62 310 SER A C 1
ATOM 2380 O O . SER A 1 310 ? 7.984 27.688 -23.266 1 91.62 310 SER A O 1
ATOM 2382 N N . THR A 1 311 ? 8.75 28.969 -21.578 1 92.31 311 THR A N 1
ATOM 2383 C CA . THR A 1 311 ? 8.367 27.969 -20.594 1 92.31 311 THR A CA 1
ATOM 2384 C C . THR A 1 311 ? 6.848 27.859 -20.516 1 92.31 311 THR A C 1
ATOM 2386 O O . THR A 1 311 ? 6.312 26.75 -20.422 1 92.31 311 THR A O 1
ATOM 2389 N N . ARG A 1 312 ? 6.152 28.906 -20.531 1 94.38 312 ARG A N 1
ATOM 2390 C CA . ARG A 1 312 ? 4.691 28.891 -20.516 1 94.38 312 ARG A CA 1
ATOM 2391 C C . ARG A 1 312 ? 4.148 28.172 -21.75 1 94.38 312 ARG A C 1
ATOM 2393 O O . ARG A 1 312 ? 3.189 27.406 -21.656 1 94.38 312 ARG A O 1
ATOM 2400 N N . ALA A 1 313 ? 4.758 28.453 -22.891 1 93.62 313 ALA A N 1
ATOM 2401 C CA . ALA A 1 313 ? 4.344 27.797 -24.125 1 93.62 313 ALA A CA 1
ATOM 2402 C C . ALA A 1 313 ? 4.543 26.281 -24.047 1 93.62 313 ALA A C 1
ATOM 2404 O O . ALA A 1 313 ? 3.734 25.516 -24.578 1 93.62 313 ALA A O 1
ATOM 2405 N N . ALA A 1 314 ? 5.582 25.922 -23.406 1 93.75 314 ALA A N 1
ATOM 2406 C CA . ALA A 1 314 ? 5.844 24.5 -23.219 1 93.75 314 ALA A CA 1
ATOM 2407 C C . ALA A 1 314 ? 4.766 23.844 -22.359 1 93.75 314 ALA A C 1
ATOM 2409 O O . ALA A 1 314 ? 4.344 22.719 -22.625 1 93.75 314 ALA A O 1
ATOM 2410 N N . ILE A 1 315 ? 4.371 24.547 -21.375 1 95 315 ILE A N 1
ATOM 2411 C CA . ILE A 1 315 ? 3.309 24.047 -20.5 1 95 315 ILE A CA 1
ATOM 2412 C C . ILE A 1 315 ? 2.016 23.891 -21.297 1 95 315 ILE A C 1
ATOM 2414 O O . ILE A 1 315 ? 1.344 22.859 -21.219 1 95 315 ILE A O 1
ATOM 2418 N N . LEU A 1 316 ? 1.707 24.859 -22.141 1 94.69 316 LEU A N 1
ATOM 2419 C CA . LEU A 1 316 ? 0.482 24.844 -22.938 1 94.69 316 LEU A CA 1
ATOM 2420 C C . LEU A 1 316 ? 0.52 23.719 -23.969 1 94.69 316 LEU A C 1
ATOM 2422 O O . LEU A 1 316 ? -0.49 23.047 -24.203 1 94.69 316 LEU A O 1
ATOM 2426 N N . SER A 1 317 ? 1.658 23.531 -24.484 1 94.19 317 SER A N 1
ATOM 2427 C CA . SER A 1 317 ? 1.816 22.438 -25.453 1 94.19 317 SER A CA 1
ATOM 2428 C C . SER A 1 317 ? 1.583 21.094 -24.781 1 94.19 317 SER A C 1
ATOM 2430 O O . SER A 1 317 ? 0.939 20.219 -25.375 1 94.19 317 SER A O 1
ATOM 2432 N N . LEU A 1 318 ? 2.084 20.969 -23.656 1 93.62 318 LEU A N 1
ATOM 2433 C CA . LEU A 1 318 ? 1.903 19.734 -22.906 1 93.62 318 LEU A CA 1
ATOM 2434 C C . LEU A 1 318 ? 0.43 19.5 -22.594 1 93.62 318 LEU A C 1
ATOM 2436 O O . LEU A 1 318 ? -0.064 18.375 -22.719 1 93.62 318 LEU A O 1
ATOM 2440 N N . ILE A 1 319 ? -0.26 20.5 -22.203 1 94.06 319 ILE A N 1
ATOM 2441 C CA . ILE A 1 319 ? -1.678 20.391 -21.875 1 94.06 319 ILE A CA 1
ATOM 2442 C C . ILE A 1 319 ? -2.465 19.969 -23.109 1 94.06 319 ILE A C 1
ATOM 2444 O O . ILE A 1 319 ? -3.314 19.078 -23.047 1 94.06 319 ILE A O 1
ATOM 2448 N N . THR A 1 320 ? -2.137 20.516 -24.172 1 93.12 320 THR A N 1
ATOM 2449 C CA . THR A 1 320 ? -2.842 20.203 -25.422 1 93.12 320 THR A CA 1
ATOM 2450 C C . THR A 1 320 ? -2.568 18.766 -25.844 1 93.12 320 THR A C 1
ATOM 2452 O O . THR A 1 320 ? -3.49 18.047 -26.219 1 93.12 320 THR A O 1
ATOM 2455 N N . THR A 1 321 ? -1.367 18.391 -25.719 1 92.12 321 THR A N 1
ATOM 2456 C CA . THR A 1 321 ? -0.987 17.047 -26.125 1 92.12 321 THR A CA 1
ATOM 2457 C C . THR A 1 321 ? -1.598 16.016 -25.188 1 92.12 321 THR A C 1
ATOM 2459 O O . THR A 1 321 ? -1.973 14.922 -25.625 1 92.12 321 THR A O 1
ATOM 2462 N N . ALA A 1 322 ? -1.639 16.359 -23.953 1 93.19 322 ALA A N 1
ATOM 2463 C CA . ALA A 1 322 ? -2.176 15.438 -22.953 1 93.19 322 ALA A CA 1
ATOM 2464 C C . ALA A 1 322 ? -3.656 15.164 -23.188 1 93.19 322 ALA A C 1
ATOM 2466 O O . ALA A 1 322 ? -4.211 14.195 -22.672 1 93.19 322 ALA A O 1
ATOM 2467 N N . HIS A 1 323 ? -4.332 15.953 -23.938 1 93.5 323 HIS A N 1
ATOM 2468 C CA . HIS A 1 323 ? -5.762 15.797 -24.188 1 93.5 323 HIS A CA 1
ATOM 2469 C C . HIS A 1 323 ? -6.016 15.203 -25.578 1 93.5 323 HIS A C 1
ATOM 2471 O O . HIS A 1 323 ? -7.121 15.32 -26.109 1 93.5 323 HIS A O 1
ATOM 2477 N N . GLN A 1 324 ? -4.969 14.562 -26.078 1 92.31 324 GLN A N 1
ATOM 2478 C CA . GLN A 1 324 ? -5.086 13.719 -27.266 1 92.31 324 GLN A CA 1
ATOM 2479 C C . GLN A 1 324 ? -5.121 12.242 -26.891 1 92.31 324 GLN A C 1
ATOM 2481 O O . GLN A 1 324 ? -5.125 11.898 -25.719 1 92.31 324 GLN A O 1
ATOM 2486 N N . ALA A 1 325 ? -5.238 11.383 -27.984 1 92.19 325 ALA A N 1
ATOM 2487 C CA . ALA A 1 325 ? -5.246 9.945 -27.719 1 92.19 325 ALA A CA 1
ATOM 2488 C C . ALA A 1 325 ? -3.928 9.5 -27.094 1 92.19 325 ALA A C 1
ATOM 2490 O O . ALA A 1 325 ? -2.852 9.914 -27.531 1 92.19 325 ALA A O 1
ATOM 2491 N N . HIS A 1 326 ? -4.02 8.695 -26.062 1 90.31 326 HIS A N 1
ATOM 2492 C CA . HIS A 1 326 ? -2.836 8.258 -25.328 1 90.31 326 HIS A CA 1
ATOM 2493 C C . HIS A 1 326 ? -2.055 7.219 -26.125 1 90.31 326 HIS A C 1
ATOM 2495 O O . HIS A 1 326 ? -0.84 7.086 -25.969 1 90.31 326 HIS A O 1
ATOM 2501 N N . TRP A 1 327 ? -2.812 6.41 -26.891 1 91.5 327 TRP A N 1
ATOM 2502 C CA . TRP A 1 327 ? -2.209 5.293 -27.625 1 91.5 327 TRP A CA 1
ATOM 2503 C C . TRP A 1 327 ? -2.561 5.352 -29.094 1 91.5 327 TRP A C 1
ATOM 2505 O O . TRP A 1 327 ? -3.604 5.891 -29.484 1 91.5 327 TRP A O 1
ATOM 2515 N N . PRO A 1 328 ? -1.669 4.809 -29.922 1 89.38 328 PRO A N 1
ATOM 2516 C CA . PRO A 1 328 ? -2.035 4.672 -31.344 1 89.38 328 PRO A CA 1
ATOM 2517 C C . PRO A 1 328 ? -3.186 3.691 -31.562 1 89.38 328 PRO A C 1
ATOM 2519 O O . PRO A 1 328 ? -3.418 2.812 -30.719 1 89.38 328 PRO A O 1
ATOM 2522 N N . ALA A 1 329 ? -3.871 3.834 -32.625 1 90.62 329 ALA A N 1
ATOM 2523 C CA . ALA A 1 329 ? -4.98 2.949 -32.969 1 90.62 329 ALA A CA 1
ATOM 2524 C C . ALA A 1 329 ? -4.5 1.514 -33.156 1 90.62 329 ALA A C 1
ATOM 2526 O O . ALA A 1 329 ? -3.383 1.282 -33.625 1 90.62 329 ALA A O 1
ATOM 2527 N N . VAL A 1 330 ? -5.34 0.587 -32.781 1 91.56 330 VAL A N 1
ATOM 2528 C CA . VAL A 1 330 ? -5 -0.83 -32.875 1 91.56 330 VAL A CA 1
ATOM 2529 C C . VAL A 1 330 ? -5.711 -1.457 -34.062 1 91.56 330 VAL A C 1
ATOM 2531 O O . VAL A 1 330 ? -6.906 -1.231 -34.281 1 91.56 330 VAL A O 1
ATOM 2534 N N . ASP A 1 331 ? -4.938 -2.213 -34.812 1 89.69 331 ASP A N 1
ATOM 2535 C CA . ASP A 1 331 ? -5.531 -2.98 -35.906 1 89.69 331 ASP A CA 1
ATOM 2536 C C . ASP A 1 331 ? -6.289 -4.191 -35.375 1 89.69 331 ASP A C 1
ATOM 2538 O O . ASP A 1 331 ? -5.684 -5.156 -34.906 1 89.69 331 ASP A O 1
ATOM 2542 N N . VAL A 1 332 ? -7.633 -4.219 -35.531 1 90.94 332 VAL A N 1
ATOM 2543 C CA . VAL A 1 332 ? -8.461 -5.238 -34.906 1 90.94 332 VAL A CA 1
ATOM 2544 C C . VAL A 1 332 ? -8.859 -6.293 -35.938 1 90.94 332 VAL A C 1
ATOM 2546 O O . VAL A 1 332 ? -9.742 -7.117 -35.688 1 90.94 332 VAL A O 1
ATOM 2549 N N . THR A 1 333 ? -8.18 -6.371 -37 1 88.75 333 THR A N 1
ATOM 2550 C CA . THR A 1 333 ? -8.516 -7.336 -38.062 1 88.75 333 THR A CA 1
ATOM 2551 C C . THR A 1 333 ? -8.25 -8.758 -37.594 1 88.75 333 THR A C 1
ATOM 2553 O O . THR A 1 333 ? -9.016 -9.68 -37.875 1 88.75 333 THR A O 1
ATOM 2556 N N . ALA A 1 334 ? -7.297 -8.883 -36.781 1 89.19 334 ALA A N 1
ATOM 2557 C CA . ALA A 1 334 ? -6.91 -10.211 -36.281 1 89.19 334 ALA A CA 1
ATOM 2558 C C . ALA A 1 334 ? -7.496 -10.484 -34.906 1 89.19 334 ALA A C 1
ATOM 2560 O O . ALA A 1 334 ? -7.066 -11.422 -34.219 1 89.19 334 ALA A O 1
ATOM 2561 N N . PHE A 1 335 ? -8.469 -9.758 -34.562 1 93.44 335 PHE A N 1
ATOM 2562 C CA . PHE A 1 335 ? -9.07 -9.977 -33.25 1 93.44 335 PHE A CA 1
ATOM 2563 C C . PHE A 1 335 ? -9.766 -11.336 -33.188 1 93.44 335 PHE A C 1
ATOM 2565 O O . PHE A 1 335 ? -10.391 -11.758 -34.156 1 93.44 335 PHE A O 1
ATOM 2572 N N . PRO A 1 336 ? -9.703 -12.047 -32.125 1 91.88 336 PRO A N 1
ATOM 2573 C CA . PRO A 1 336 ? -10.227 -13.414 -32.031 1 91.88 336 PRO A CA 1
ATOM 2574 C C . PRO A 1 336 ? -11.703 -13.516 -32.375 1 91.88 336 PRO A C 1
ATOM 2576 O O . PRO A 1 336 ? -12.477 -12.594 -32.094 1 91.88 336 PRO A O 1
ATOM 2579 N N . SER A 1 337 ? -12.078 -14.633 -32.938 1 91.5 337 SER A N 1
ATOM 2580 C CA . SER A 1 337 ? -13.461 -14.906 -33.312 1 91.5 337 SER A CA 1
ATOM 2581 C C . SER A 1 337 ? -14.312 -15.227 -32.094 1 91.5 337 SER A C 1
ATOM 2583 O O . SER A 1 337 ? -13.789 -15.359 -30.969 1 91.5 337 SER A O 1
ATOM 2585 N N . THR A 1 338 ? -15.664 -15.367 -32.281 1 92.38 338 THR A N 1
ATOM 2586 C CA . THR A 1 338 ? -16.578 -15.711 -31.188 1 92.38 338 THR A CA 1
ATOM 2587 C C . THR A 1 338 ? -16.266 -17.094 -30.641 1 92.38 338 THR A C 1
ATOM 2589 O O . THR A 1 338 ? -16.375 -17.328 -29.438 1 92.38 338 THR A O 1
ATOM 2592 N N . ARG A 1 339 ? -15.883 -17.938 -31.469 1 88 339 ARG A N 1
ATOM 2593 C CA . ARG A 1 339 ? -15.547 -19.297 -31.062 1 88 339 ARG A CA 1
ATOM 2594 C C . ARG A 1 339 ? -14.297 -19.297 -30.172 1 88 339 ARG A C 1
ATOM 2596 O O . ARG A 1 339 ? -14.281 -19.953 -29.125 1 88 339 ARG A O 1
ATOM 2603 N N . THR A 1 340 ? -13.289 -18.562 -30.625 1 89.75 340 THR A N 1
ATOM 2604 C CA . THR A 1 340 ? -12.055 -18.5 -29.859 1 89.75 340 THR A CA 1
ATOM 2605 C C . THR A 1 340 ? -12.297 -17.859 -28.484 1 89.75 340 THR A C 1
ATOM 2607 O O . THR A 1 340 ? -11.797 -18.359 -27.469 1 89.75 340 THR A O 1
ATOM 2610 N N . LEU A 1 341 ? -13.039 -16.812 -28.484 1 92.69 341 LEU A N 1
ATOM 2611 C CA . LEU A 1 341 ? -13.344 -16.156 -27.219 1 92.69 341 LEU A CA 1
ATOM 2612 C C . LEU A 1 341 ? -14.109 -17.078 -26.281 1 92.69 341 LEU A C 1
ATOM 2614 O O . LEU A 1 341 ? -13.852 -17.109 -25.078 1 92.69 341 LEU A O 1
ATOM 2618 N N . SER A 1 342 ? -15.016 -17.859 -26.844 1 92.19 342 SER A N 1
ATOM 2619 C CA . SER A 1 342 ? -15.789 -18.812 -26.047 1 92.19 342 SER A CA 1
ATOM 2620 C C . SER A 1 342 ? -14.898 -19.875 -25.422 1 92.19 342 SER A C 1
ATOM 2622 O O . SER A 1 342 ? -15.062 -20.234 -24.25 1 92.19 342 SER A O 1
ATOM 2624 N N . ILE A 1 343 ? -14 -20.328 -26.203 1 90.62 343 ILE A N 1
ATOM 2625 C CA . ILE A 1 343 ? -13.07 -21.344 -25.703 1 90.62 343 ILE A CA 1
ATOM 2626 C C . ILE A 1 343 ? -12.242 -20.75 -24.562 1 90.62 343 ILE A C 1
ATOM 2628 O O . ILE A 1 343 ? -12.078 -21.375 -23.516 1 90.62 343 ILE A O 1
ATOM 2632 N N . CYS A 1 344 ? -11.773 -19.562 -24.766 1 92.88 344 CYS A N 1
ATOM 2633 C CA . CYS A 1 344 ? -10.945 -18.906 -23.75 1 92.88 344 CYS A CA 1
ATOM 2634 C C . CYS A 1 344 ? -11.719 -18.719 -22.453 1 92.88 344 CYS A C 1
ATOM 2636 O O . CYS A 1 344 ? -11.203 -19 -21.359 1 92.88 344 CYS A O 1
ATOM 2638 N N . ILE A 1 345 ? -12.906 -18.281 -22.531 1 94.06 345 ILE A N 1
ATOM 2639 C CA . ILE A 1 345 ? -13.719 -18.031 -21.344 1 94.06 345 ILE A CA 1
ATOM 2640 C C . ILE A 1 345 ? -13.992 -19.344 -20.609 1 94.06 345 ILE A C 1
ATOM 2642 O O . ILE A 1 345 ? -13.953 -19.391 -19.375 1 94.06 345 ILE A O 1
ATOM 2646 N N . ASN A 1 346 ? -14.211 -20.375 -21.344 1 92.75 346 ASN A N 1
ATOM 2647 C CA . ASN A 1 346 ? -14.461 -21.672 -20.719 1 92.75 346 ASN A CA 1
ATOM 2648 C C . ASN A 1 346 ? -13.195 -22.234 -20.094 1 92.75 346 ASN A C 1
ATOM 2650 O O . ASN A 1 346 ? -13.258 -22.922 -19.062 1 92.75 346 ASN A O 1
ATOM 2654 N N . LEU A 1 347 ? -12.102 -21.953 -20.719 1 91.94 347 LEU A N 1
ATOM 2655 C CA . LEU A 1 347 ? -10.836 -22.375 -20.125 1 91.94 347 LEU A CA 1
ATOM 2656 C C . LEU A 1 347 ? -10.57 -21.609 -18.828 1 91.94 347 LEU A C 1
ATOM 2658 O O . LEU A 1 347 ? -9.984 -22.172 -17.891 1 91.94 347 LEU A O 1
ATOM 2662 N N . TYR A 1 348 ? -10.969 -20.344 -18.828 1 94.25 348 TYR A N 1
ATOM 2663 C CA . TYR A 1 348 ? -10.891 -19.578 -17.578 1 94.25 348 TYR A CA 1
ATOM 2664 C C . TYR A 1 348 ? -11.625 -20.297 -16.453 1 94.25 348 TYR A C 1
ATOM 2666 O O . TYR A 1 348 ? -11.086 -20.453 -15.352 1 94.25 348 TYR A O 1
ATOM 2674 N N . PHE A 1 349 ? -12.82 -20.766 -16.672 1 92.38 349 PHE A N 1
ATOM 2675 C CA . PHE A 1 349 ? -13.641 -21.391 -15.641 1 92.38 349 PHE A CA 1
ATOM 2676 C C . PHE A 1 349 ? -13.109 -22.766 -15.281 1 92.38 349 PHE A C 1
ATOM 2678 O O . PHE A 1 349 ? -13.188 -23.188 -14.125 1 92.38 349 PHE A O 1
ATOM 2685 N N . ARG A 1 350 ? -12.516 -23.359 -16.188 1 89.12 350 ARG A N 1
ATOM 2686 C CA . ARG A 1 350 ? -12.039 -24.719 -15.953 1 89.12 350 ARG A CA 1
ATOM 2687 C C . ARG A 1 350 ? -10.75 -24.719 -15.125 1 89.12 350 ARG A C 1
ATOM 2689 O O . ARG A 1 350 ? -10.578 -25.547 -14.242 1 89.12 350 ARG A O 1
ATOM 2696 N N . HIS A 1 351 ? -9.898 -23.734 -15.359 1 90.38 351 HIS A N 1
ATOM 2697 C CA . HIS A 1 351 ? -8.547 -23.859 -14.82 1 90.38 351 HIS A CA 1
ATOM 2698 C C . HIS A 1 351 ? -8.273 -22.797 -13.758 1 90.38 351 HIS A C 1
ATOM 2700 O O . HIS A 1 351 ? -7.449 -23 -12.867 1 90.38 351 HIS A O 1
ATOM 2706 N N . PHE A 1 352 ? -8.945 -21.672 -13.859 1 92.88 352 PHE A N 1
ATOM 2707 C CA . PHE A 1 352 ? -8.516 -20.578 -13.008 1 92.88 352 PHE A CA 1
ATOM 2708 C C . PHE A 1 352 ? -9.586 -20.234 -11.977 1 92.88 352 PHE A C 1
ATOM 2710 O O . PHE A 1 352 ? -9.273 -19.812 -10.859 1 92.88 352 PHE A O 1
ATOM 2717 N N . HIS A 1 353 ? -10.805 -20.375 -12.227 1 92.19 353 HIS A N 1
ATOM 2718 C CA . HIS A 1 353 ? -11.93 -19.875 -11.453 1 92.19 353 HIS A CA 1
ATOM 2719 C C . HIS A 1 353 ? -11.867 -20.344 -10.008 1 92.19 353 HIS A C 1
ATOM 2721 O O . HIS A 1 353 ? -12.172 -19.594 -9.078 1 92.19 353 HIS A O 1
ATOM 2727 N N . GLU A 1 354 ? -11.414 -21.484 -9.742 1 88.06 354 GLU A N 1
ATOM 2728 C CA . GLU A 1 354 ? -11.406 -22.062 -8.406 1 88.06 354 GLU A CA 1
ATOM 2729 C C . GLU A 1 354 ? -10.375 -21.375 -7.512 1 88.06 354 GLU A C 1
ATOM 2731 O O . GLU A 1 354 ? -10.516 -21.375 -6.285 1 88.06 354 GLU A O 1
ATOM 2736 N N . THR A 1 355 ? -9.406 -20.891 -8.109 1 88.69 355 THR A N 1
ATOM 2737 C CA . THR A 1 355 ? -8.359 -20.203 -7.352 1 88.69 355 THR A CA 1
ATOM 2738 C C . THR A 1 355 ? -8.875 -18.891 -6.789 1 88.69 355 THR A C 1
ATOM 2740 O O . THR A 1 355 ? -8.453 -18.453 -5.707 1 88.69 355 THR A O 1
ATOM 2743 N N . LEU A 1 356 ? -9.672 -18.266 -7.531 1 93.38 356 LEU A N 1
ATOM 2744 C CA . LEU A 1 356 ? -10.266 -17 -7.133 1 93.38 356 LEU A CA 1
ATOM 2745 C C . LEU A 1 356 ? -11.734 -16.922 -7.539 1 93.38 356 LEU A C 1
ATOM 2747 O O . LEU A 1 356 ? -12.078 -16.281 -8.531 1 93.38 356 LEU A O 1
ATOM 2751 N N . PRO A 1 357 ? -12.578 -17.469 -6.711 1 94.06 357 PRO A N 1
ATOM 2752 C CA . PRO A 1 357 ? -13.992 -17.578 -7.082 1 94.06 357 PRO A CA 1
ATOM 2753 C C . PRO A 1 357 ? -14.758 -16.281 -6.828 1 94.06 357 PRO A C 1
ATOM 2755 O O . PRO A 1 357 ? -15.703 -16.266 -6.035 1 94.06 357 PRO A O 1
ATOM 2758 N N . VAL A 1 358 ? -14.453 -15.305 -7.566 1 95.38 358 VAL A N 1
ATOM 2759 C CA . VAL A 1 358 ? -15.094 -14 -7.426 1 95.38 358 VAL A CA 1
ATOM 2760 C C . VAL A 1 358 ? -16.344 -13.938 -8.312 1 95.38 358 VAL A C 1
ATOM 2762 O O . VAL A 1 358 ? -17.25 -13.148 -8.055 1 95.38 358 VAL A O 1
ATOM 2765 N N . LEU A 1 359 ? -16.359 -14.773 -9.383 1 93.5 359 LEU A N 1
ATOM 2766 C CA . LEU A 1 359 ? -17.516 -14.836 -10.281 1 93.5 359 LEU A CA 1
ATOM 2767 C C . LEU A 1 359 ? -18.344 -16.094 -10.023 1 93.5 359 LEU A C 1
ATOM 2769 O O . LEU A 1 359 ? -17.844 -17.047 -9.414 1 93.5 359 LEU A O 1
ATOM 2773 N N . CYS A 1 360 ? -19.516 -15.984 -10.375 1 90 360 CYS A N 1
ATOM 2774 C CA . CYS A 1 360 ? -20.406 -17.141 -10.25 1 90 360 CYS A CA 1
ATOM 2775 C C . CYS A 1 360 ? -20.5 -17.891 -11.578 1 90 360 CYS A C 1
ATOM 2777 O O . CYS A 1 360 ? -21.047 -17.359 -12.547 1 90 360 CYS A O 1
ATOM 2779 N N . ARG A 1 361 ? -20.062 -19.094 -11.633 1 88.31 361 ARG A N 1
ATOM 2780 C CA . ARG A 1 361 ? -20 -19.875 -12.867 1 88.31 361 ARG A CA 1
ATOM 2781 C C . ARG A 1 361 ? -21.406 -20.297 -13.312 1 88.31 361 ARG A C 1
ATOM 2783 O O . ARG A 1 361 ? -21.719 -20.234 -14.508 1 88.31 361 ARG A O 1
ATOM 2790 N N . SER A 1 362 ? -22.219 -20.641 -12.398 1 83.69 362 SER A N 1
ATOM 2791 C CA . SER A 1 362 ? -23.516 -21.234 -12.711 1 83.69 362 SER A CA 1
ATOM 2792 C C . SER A 1 362 ? -24.438 -20.203 -13.352 1 83.69 362 SER A C 1
ATOM 2794 O O . SER A 1 362 ? -25.266 -20.547 -14.195 1 83.69 362 SER A O 1
ATOM 2796 N N . THR A 1 363 ? -24.219 -18.953 -13.008 1 82.88 363 THR A N 1
ATOM 2797 C CA . THR A 1 363 ? -25.109 -17.922 -13.531 1 82.88 363 THR A CA 1
ATOM 2798 C C . THR A 1 363 ? -24.391 -17.062 -14.562 1 82.88 363 THR A C 1
ATOM 2800 O O . THR A 1 363 ? -24.953 -16.078 -15.055 1 82.88 363 THR A O 1
ATOM 2803 N N . PHE A 1 364 ? -23.266 -17.469 -14.945 1 87.88 364 PHE A N 1
ATOM 2804 C CA . PHE A 1 364 ? -22.469 -16.609 -15.805 1 87.88 364 PHE A CA 1
ATOM 2805 C C . PHE A 1 364 ? -22.938 -16.703 -17.25 1 87.88 364 PHE A C 1
ATOM 2807 O O . PHE A 1 364 ? -23.031 -17.797 -17.812 1 87.88 364 PHE A O 1
ATOM 2814 N N . GLN A 1 365 ? -23.328 -15.586 -17.766 1 86.25 365 GLN A N 1
ATOM 2815 C CA . GLN A 1 365 ? -23.625 -15.445 -19.188 1 86.25 365 GLN A CA 1
ATOM 2816 C C . GLN A 1 365 ? -22.844 -14.281 -19.812 1 86.25 365 GLN A C 1
ATOM 2818 O O . GLN A 1 365 ? -23 -13.141 -19.375 1 86.25 365 GLN A O 1
ATOM 2823 N N . SER A 1 366 ? -22.125 -14.578 -20.828 1 88 366 SER A N 1
ATOM 2824 C CA . SER A 1 366 ? -21.25 -13.586 -21.438 1 88 366 SER A CA 1
ATOM 2825 C C . SER A 1 366 ? -22.016 -12.352 -21.875 1 88 366 SER A C 1
ATOM 2827 O O . SER A 1 366 ? -21.516 -11.227 -21.797 1 88 366 SER A O 1
ATOM 2829 N N . VAL A 1 367 ? -23.219 -12.539 -22.266 1 85.25 367 VAL A N 1
ATOM 2830 C CA . VAL A 1 367 ? -24.016 -11.469 -22.844 1 85.25 367 VAL A CA 1
ATOM 2831 C C . VAL A 1 367 ? -24.391 -10.461 -21.75 1 85.25 367 VAL A C 1
ATOM 2833 O O . VAL A 1 367 ? -24.578 -9.273 -22.031 1 85.25 367 VAL A O 1
ATOM 2836 N N . GLU A 1 368 ? -24.359 -10.898 -20.516 1 83.75 368 GLU A N 1
ATOM 2837 C CA . GLU A 1 368 ? -24.828 -10.062 -19.422 1 83.75 368 GLU A CA 1
ATOM 2838 C C . GLU A 1 368 ? -23.656 -9.336 -18.75 1 83.75 368 GLU A C 1
ATOM 2840 O O . GLU A 1 368 ? -23.875 -8.469 -17.891 1 83.75 368 GLU A O 1
ATOM 2845 N N . HIS A 1 369 ? -22.5 -9.641 -19.188 1 88.31 369 HIS A N 1
ATOM 2846 C CA . HIS A 1 369 ? -21.359 -9.086 -18.469 1 88.31 369 HIS A CA 1
ATOM 2847 C C . HIS A 1 369 ? -20.641 -8.047 -19.312 1 88.31 369 HIS A C 1
ATOM 2849 O O . HIS A 1 369 ? -20.797 -8.008 -20.531 1 88.31 369 HIS A O 1
ATOM 2855 N N . SER A 1 370 ? -19.875 -7.215 -18.625 1 91.38 370 SER A N 1
ATOM 2856 C CA . SER A 1 370 ? -19.141 -6.133 -19.281 1 91.38 370 SER A CA 1
ATOM 2857 C C . SER A 1 370 ? -18.109 -6.68 -20.25 1 91.38 370 SER A C 1
ATOM 2859 O O . SER A 1 370 ? -17.438 -7.68 -19.969 1 91.38 370 SER A O 1
ATOM 2861 N N . PRO A 1 371 ? -18 -6.043 -21.406 1 94.25 371 PRO A N 1
ATOM 2862 C CA . PRO A 1 371 ? -17 -6.473 -22.391 1 94.25 371 PRO A CA 1
ATOM 2863 C C . PRO A 1 371 ? -15.578 -6.469 -21.828 1 94.25 371 PRO A C 1
ATOM 2865 O O . PRO A 1 371 ? -14.75 -7.301 -22.219 1 94.25 371 PRO A O 1
ATOM 2868 N N . VAL A 1 372 ? -15.32 -5.539 -20.953 1 95.75 372 VAL A N 1
ATOM 2869 C CA . VAL A 1 372 ? -13.977 -5.457 -20.406 1 95.75 372 VAL A CA 1
ATOM 2870 C C . VAL A 1 372 ? -13.703 -6.676 -19.531 1 95.75 372 VAL A C 1
ATOM 2872 O O . VAL A 1 372 ? -12.578 -7.188 -19.5 1 95.75 372 VAL A O 1
ATOM 2875 N N . LEU A 1 373 ? -14.695 -7.117 -18.797 1 96.31 373 LEU A N 1
ATOM 2876 C CA . LEU A 1 373 ? -14.547 -8.312 -17.984 1 96.31 373 LEU A CA 1
ATOM 2877 C C . LEU A 1 373 ? -14.281 -9.539 -18.859 1 96.31 373 LEU A C 1
ATOM 2879 O O . LEU A 1 373 ? -13.422 -10.359 -18.531 1 96.31 373 LEU A O 1
ATOM 2883 N N . LEU A 1 374 ? -15 -9.594 -19.922 1 96.25 374 LEU A N 1
ATOM 2884 C CA . LEU A 1 374 ? -14.828 -10.719 -20.844 1 96.25 374 LEU A CA 1
ATOM 2885 C C . LEU A 1 374 ? -13.43 -10.727 -21.438 1 96.25 374 LEU A C 1
ATOM 2887 O O . LEU A 1 374 ? -12.828 -11.789 -21.609 1 96.25 374 LEU A O 1
ATOM 2891 N N . LEU A 1 375 ? -12.93 -9.547 -21.766 1 95.94 375 LEU A N 1
ATOM 2892 C CA . LEU A 1 375 ? -11.57 -9.43 -22.281 1 95.94 375 LEU A CA 1
ATOM 2893 C C . LEU A 1 375 ? -10.547 -9.945 -21.266 1 95.94 375 LEU A C 1
ATOM 2895 O O . LEU A 1 375 ? -9.633 -10.68 -21.641 1 95.94 375 LEU A O 1
ATOM 2899 N N . ALA A 1 376 ? -10.711 -9.586 -20.031 1 97.69 376 ALA A N 1
ATOM 2900 C CA . ALA A 1 376 ? -9.789 -10.016 -18.984 1 97.69 376 ALA A CA 1
ATOM 2901 C C . ALA A 1 376 ? -9.859 -11.523 -18.766 1 97.69 376 ALA A C 1
ATOM 2903 O O . ALA A 1 376 ? -8.836 -12.188 -18.609 1 97.69 376 ALA A O 1
ATOM 2904 N N . MET A 1 377 ? -11.07 -12.055 -18.812 1 97.06 377 MET A N 1
ATOM 2905 C CA . MET A 1 377 ? -11.266 -13.492 -18.656 1 97.06 377 MET A CA 1
ATOM 2906 C C . MET A 1 377 ? -10.641 -14.25 -19.828 1 97.06 377 MET A C 1
ATOM 2908 O O . MET A 1 377 ? -9.961 -15.266 -19.625 1 97.06 377 MET A O 1
ATOM 2912 N N . ALA A 1 378 ? -10.875 -13.727 -20.984 1 96.25 378 ALA A N 1
ATOM 2913 C CA . ALA A 1 378 ? -10.352 -14.375 -22.188 1 96.25 378 ALA A CA 1
ATOM 2914 C C . ALA A 1 378 ? -8.82 -14.406 -22.156 1 96.25 378 ALA A C 1
ATOM 2916 O O . ALA A 1 378 ? -8.211 -15.391 -22.594 1 96.25 378 ALA A O 1
ATOM 2917 N N . ALA A 1 379 ? -8.211 -13.336 -21.688 1 96.44 379 ALA A N 1
ATOM 2918 C CA . ALA A 1 379 ? -6.75 -13.297 -21.594 1 96.44 379 ALA A CA 1
ATOM 2919 C C . ALA A 1 379 ? -6.23 -14.406 -20.688 1 96.44 379 ALA A C 1
ATOM 2921 O O . ALA A 1 379 ? -5.297 -15.125 -21.047 1 96.44 379 ALA A O 1
ATOM 2922 N N . ILE A 1 380 ? -6.828 -14.594 -19.562 1 96.44 380 ILE A N 1
ATOM 2923 C CA . ILE A 1 380 ? -6.402 -15.617 -18.609 1 96.44 380 ILE A CA 1
ATOM 2924 C C . ILE A 1 380 ? -6.652 -17 -19.203 1 96.44 380 ILE A C 1
ATOM 2926 O O . ILE A 1 380 ? -5.789 -17.875 -19.141 1 96.44 380 ILE A O 1
ATOM 2930 N N . GLY A 1 381 ? -7.809 -17.188 -19.828 1 94.69 381 GLY A N 1
ATOM 2931 C CA . GLY A 1 381 ? -8.141 -18.469 -20.422 1 94.69 381 GLY A CA 1
ATOM 2932 C C . GLY A 1 381 ? -7.207 -18.859 -21.562 1 94.69 381 GLY A C 1
ATOM 2933 O O . GLY A 1 381 ? -6.871 -20.031 -21.719 1 94.69 381 GLY A O 1
ATOM 2934 N N . ALA A 1 382 ? -6.793 -17.875 -22.312 1 93.38 382 ALA A N 1
ATOM 2935 C CA . ALA A 1 382 ? -5.93 -18.125 -23.453 1 93.38 382 ALA A CA 1
ATOM 2936 C C . ALA A 1 382 ? -4.59 -18.719 -23.016 1 93.38 382 ALA A C 1
ATOM 2938 O O . ALA A 1 382 ? -3.957 -19.469 -23.766 1 93.38 382 ALA A O 1
ATOM 2939 N N . THR A 1 383 ? -4.148 -18.406 -21.844 1 91.94 383 THR A N 1
ATOM 2940 C CA . THR A 1 383 ? -2.855 -18.875 -21.359 1 91.94 383 THR A CA 1
ATOM 2941 C C . THR A 1 383 ? -2.859 -20.391 -21.188 1 91.94 383 THR A C 1
ATOM 2943 O O . THR A 1 383 ? -1.811 -21.031 -21.266 1 91.94 383 THR A O 1
ATOM 2946 N N . TYR A 1 384 ? -4.039 -20.984 -21 1 90.38 384 TYR A N 1
ATOM 2947 C CA . TYR A 1 384 ? -4.148 -22.422 -20.734 1 90.38 384 TYR A CA 1
ATOM 2948 C C . TYR A 1 384 ? -4.363 -23.188 -22.031 1 90.38 384 TYR A C 1
ATOM 2950 O O . TYR A 1 384 ? -4.406 -24.422 -22.016 1 90.38 384 TYR A O 1
ATOM 2958 N N . SER A 1 385 ? -4.422 -22.438 -23.094 1 86.44 385 SER A N 1
ATOM 2959 C CA . SER A 1 385 ? -4.695 -23.109 -24.359 1 86.44 385 SER A CA 1
ATOM 2960 C C . SER A 1 385 ? -3.455 -23.828 -24.875 1 86.44 385 SER A C 1
ATOM 2962 O O . SER A 1 385 ? -2.352 -23.281 -24.828 1 86.44 385 SER A O 1
ATOM 2964 N N . LYS A 1 386 ? -3.66 -25 -25.281 1 75.5 386 LYS A N 1
ATOM 2965 C CA . LYS A 1 386 ? -2.562 -25.766 -25.859 1 75.5 386 LYS A CA 1
ATOM 2966 C C . LYS A 1 386 ? -2.508 -25.594 -27.375 1 75.5 386 LYS A C 1
ATOM 2968 O O . LYS A 1 386 ? -1.546 -26.031 -28.016 1 75.5 386 LYS A O 1
ATOM 2973 N N . ASN A 1 387 ? -3.496 -24.922 -27.906 1 70.5 387 ASN A N 1
ATOM 2974 C CA . ASN A 1 387 ? -3.635 -24.828 -29.359 1 70.5 387 ASN A CA 1
ATOM 2975 C C . ASN A 1 387 ? -3.119 -23.5 -29.875 1 70.5 387 ASN A C 1
ATOM 2977 O O . ASN A 1 387 ? -3.701 -22.922 -30.797 1 70.5 387 ASN A O 1
ATOM 2981 N N . GLY A 1 388 ? -2.16 -22.953 -29.234 1 73.25 388 GLY A N 1
ATOM 2982 C CA . GLY A 1 388 ? -1.481 -21.812 -29.828 1 73.25 388 GLY A CA 1
ATOM 2983 C C . GLY A 1 388 ? -2.131 -20.484 -29.484 1 73.25 388 GLY A C 1
ATOM 2984 O O . GLY A 1 388 ? -1.834 -19.469 -30.109 1 73.25 388 GLY A O 1
ATOM 2985 N N . MET A 1 389 ? -3.049 -20.422 -28.688 1 80.56 389 MET A N 1
ATOM 2986 C CA . MET A 1 389 ? -3.707 -19.156 -28.359 1 80.56 389 MET A CA 1
ATOM 2987 C C . MET A 1 389 ? -2.943 -18.406 -27.281 1 80.56 389 MET A C 1
ATOM 2989 O O . MET A 1 389 ? -3.256 -17.25 -26.969 1 80.56 389 MET A O 1
ATOM 2993 N N . ALA A 1 390 ? -1.928 -18.922 -26.812 1 82 390 ALA A N 1
ATOM 2994 C CA . ALA A 1 390 ? -1.2 -18.359 -25.688 1 82 390 ALA A CA 1
ATOM 2995 C C . ALA A 1 390 ? -0.573 -17.016 -26.047 1 82 390 ALA A C 1
ATOM 2997 O O . ALA A 1 390 ? -0.591 -16.078 -25.266 1 82 390 ALA A O 1
ATOM 2998 N N . PRO A 1 391 ? -0.26 -16.812 -27.312 1 80.5 391 PRO A N 1
ATOM 2999 C CA . PRO A 1 391 ? 0.408 -15.547 -27.641 1 80.5 391 PRO A CA 1
ATOM 3000 C C . PRO A 1 391 ? -0.539 -14.352 -27.609 1 80.5 391 PRO A C 1
ATOM 3002 O O . PRO A 1 391 ? -0.096 -13.211 -27.438 1 80.5 391 PRO A O 1
ATOM 3005 N N . ILE A 1 392 ? -1.828 -14.664 -27.766 1 90.62 392 ILE A N 1
ATOM 3006 C CA . ILE A 1 392 ? -2.762 -13.547 -27.812 1 90.62 392 ILE A CA 1
ATOM 3007 C C . ILE A 1 392 ? -3.109 -13.102 -26.391 1 90.62 392 ILE A C 1
ATOM 3009 O O . ILE A 1 392 ? -3.668 -12.023 -26.188 1 90.62 392 ILE A O 1
ATOM 3013 N N . ALA A 1 393 ? -2.787 -13.945 -25.406 1 93.94 393 ALA A N 1
ATOM 3014 C CA . ALA A 1 393 ? -3.17 -13.688 -24.016 1 93.94 393 ALA A CA 1
ATOM 3015 C C . ALA A 1 393 ? -2.623 -12.344 -23.531 1 93.94 393 ALA A C 1
ATOM 3017 O O . ALA A 1 393 ? -3.365 -11.523 -22.984 1 93.94 393 ALA A O 1
ATOM 3018 N N . VAL A 1 394 ? -1.39 -12.07 -23.797 1 94.19 394 VAL A N 1
ATOM 3019 C CA . VAL A 1 394 ? -0.733 -10.844 -23.344 1 94.19 394 VAL A CA 1
ATOM 3020 C C . VAL A 1 394 ? -1.354 -9.633 -24.047 1 94.19 394 VAL A C 1
ATOM 3022 O O . VAL A 1 394 ? -1.612 -8.609 -23.406 1 94.19 394 VAL A O 1
ATOM 3025 N N . THR A 1 395 ? -1.66 -9.812 -25.312 1 94 395 THR A N 1
ATOM 3026 C CA . THR A 1 395 ? -2.256 -8.719 -26.078 1 94 395 THR A CA 1
ATOM 3027 C C . THR A 1 395 ? -3.664 -8.414 -25.578 1 94 395 THR A C 1
ATOM 3029 O O . THR A 1 395 ? -4.031 -7.246 -25.422 1 94 395 THR A O 1
ATOM 3032 N N . LEU A 1 396 ? -4.395 -9.453 -25.312 1 95.56 396 LEU A N 1
ATOM 3033 C CA . LEU A 1 396 ? -5.746 -9.258 -24.812 1 95.56 396 LEU A CA 1
ATOM 3034 C C . LEU A 1 396 ? -5.719 -8.57 -23.453 1 95.56 396 LEU A C 1
ATOM 3036 O O . LEU A 1 396 ? -6.574 -7.73 -23.156 1 95.56 396 LEU A O 1
ATOM 3040 N N . ASN A 1 397 ? -4.742 -8.961 -22.672 1 96.88 397 ASN A N 1
ATOM 3041 C CA . ASN A 1 397 ? -4.629 -8.328 -21.359 1 96.88 397 ASN A CA 1
ATOM 3042 C C . ASN A 1 397 ? -4.281 -6.848 -21.469 1 96.88 397 ASN A C 1
ATOM 3044 O O . ASN A 1 397 ? -4.805 -6.023 -20.719 1 96.88 397 ASN A O 1
ATOM 3048 N N . GLU A 1 398 ? -3.379 -6.512 -22.359 1 95.75 398 GLU A N 1
ATOM 3049 C CA . GLU A 1 398 ? -3.021 -5.109 -22.562 1 95.75 398 GLU A CA 1
ATOM 3050 C C . GLU A 1 398 ? -4.211 -4.305 -23.078 1 95.75 398 GLU A C 1
ATOM 3052 O O . GLU A 1 398 ? -4.43 -3.168 -22.641 1 95.75 398 GLU A O 1
ATOM 3057 N N . LEU A 1 399 ? -4.992 -4.895 -23.938 1 96.25 399 LEU A N 1
ATOM 3058 C CA . LEU A 1 399 ? -6.199 -4.234 -24.406 1 96.25 399 LEU A CA 1
ATOM 3059 C C . LEU A 1 399 ? -7.18 -4 -23.266 1 96.25 399 LEU A C 1
ATOM 3061 O O . LEU A 1 399 ? -7.805 -2.941 -23.188 1 96.25 399 LEU A O 1
ATOM 3065 N N . SER A 1 400 ? -7.285 -5.016 -22.438 1 97.38 400 SER A N 1
ATOM 3066 C CA . SER A 1 400 ? -8.141 -4.875 -21.266 1 97.38 400 SER A CA 1
ATOM 3067 C C . SER A 1 400 ? -7.656 -3.748 -20.359 1 97.38 400 SER A C 1
ATOM 3069 O O . SER A 1 400 ? -8.453 -2.955 -19.859 1 97.38 400 SER A O 1
ATOM 3071 N N . ARG A 1 401 ? -6.344 -3.678 -20.109 1 96.88 401 ARG A N 1
ATOM 3072 C CA . ARG A 1 401 ? -5.77 -2.633 -19.266 1 96.88 401 ARG A CA 1
ATOM 3073 C C . ARG A 1 401 ? -6.09 -1.248 -19.828 1 96.88 401 ARG A C 1
ATOM 3075 O O . ARG A 1 401 ? -6.52 -0.362 -19.078 1 96.88 401 ARG A O 1
ATOM 3082 N N . ARG A 1 402 ? -5.887 -1.047 -21.125 1 95.81 402 ARG A N 1
ATOM 3083 C CA . ARG A 1 402 ? -6.148 0.235 -21.766 1 95.81 402 ARG A CA 1
ATOM 3084 C C . ARG A 1 402 ? -7.625 0.605 -21.672 1 95.81 402 ARG A C 1
ATOM 3086 O O . ARG A 1 402 ? -7.965 1.761 -21.406 1 95.81 402 ARG A O 1
ATOM 3093 N N . ALA A 1 403 ? -8.461 -0.392 -21.859 1 96.06 403 ALA A N 1
ATOM 3094 C CA . ALA A 1 403 ? -9.898 -0.153 -21.766 1 96.06 403 ALA A CA 1
ATOM 3095 C C . ALA A 1 403 ? -10.289 0.277 -20.344 1 96.06 403 ALA A C 1
ATOM 3097 O O . ALA A 1 403 ? -11.125 1.173 -20.172 1 96.06 403 ALA A O 1
ATOM 3098 N N . ILE A 1 404 ? -9.742 -0.356 -19.375 1 96 404 ILE A N 1
ATOM 3099 C CA . ILE A 1 404 ? -10.047 -0.033 -17.984 1 96 404 ILE A CA 1
ATOM 3100 C C . ILE A 1 404 ? -9.625 1.401 -17.688 1 96 404 ILE A C 1
ATOM 3102 O O . ILE A 1 404 ? -10.367 2.158 -17.062 1 96 404 ILE A O 1
ATOM 3106 N N . ILE A 1 405 ? -8.43 1.789 -18.141 1 94.25 405 ILE A N 1
ATOM 3107 C CA . ILE A 1 405 ? -7.938 3.145 -17.906 1 94.25 405 ILE A CA 1
ATOM 3108 C C . ILE A 1 405 ? -8.883 4.152 -18.562 1 94.25 405 ILE A C 1
ATOM 3110 O O . ILE A 1 405 ? -9.25 5.152 -17.938 1 94.25 405 ILE A O 1
ATOM 3114 N N . TYR A 1 406 ? -9.273 3.83 -19.75 1 93.75 406 TYR A N 1
ATOM 3115 C CA . TYR A 1 406 ? -10.18 4.715 -20.469 1 93.75 406 TYR A CA 1
ATOM 3116 C C . TYR A 1 406 ? -11.5 4.867 -19.734 1 93.75 406 TYR A C 1
ATOM 3118 O O . TYR A 1 406 ? -11.977 5.984 -19.531 1 93.75 406 TYR A O 1
ATOM 3126 N N . LEU A 1 407 ? -12.086 3.766 -19.328 1 91.44 407 LEU A N 1
ATOM 3127 C CA . LEU A 1 407 ? -13.383 3.785 -18.656 1 91.44 407 LEU A CA 1
ATOM 3128 C C . LEU A 1 407 ? -13.312 4.562 -17.344 1 91.44 407 LEU A C 1
ATOM 3130 O O . LEU A 1 407 ? -14.211 5.336 -17.031 1 91.44 407 LEU A O 1
ATOM 3134 N N . ARG A 1 408 ? -12.266 4.391 -16.609 1 90 408 ARG A N 1
ATOM 3135 C CA . ARG A 1 408 ? -12.133 5.016 -15.289 1 90 408 ARG A CA 1
ATOM 3136 C C . ARG A 1 408 ? -11.883 6.512 -15.422 1 90 408 ARG A C 1
ATOM 3138 O O . ARG A 1 408 ? -12.25 7.289 -14.539 1 90 408 ARG A O 1
ATOM 3145 N N . GLU A 1 409 ? -11.219 6.941 -16.5 1 89.44 409 GLU A N 1
ATOM 3146 C CA . GLU A 1 409 ? -10.883 8.352 -16.656 1 89.44 409 GLU A CA 1
ATOM 3147 C C . GLU A 1 409 ? -11.977 9.102 -17.422 1 89.44 409 GLU A C 1
ATOM 3149 O O . GLU A 1 409 ? -12.188 10.289 -17.203 1 89.44 409 GLU A O 1
ATOM 3154 N N . SER A 1 410 ? -12.672 8.43 -18.359 1 86.25 410 SER A N 1
ATOM 3155 C CA . SER A 1 410 ? -13.672 9.094 -19.188 1 86.25 410 SER A CA 1
ATOM 3156 C C . SER A 1 410 ? -15.008 9.195 -18.469 1 86.25 410 SER A C 1
ATOM 3158 O O . SER A 1 410 ? -15.688 10.227 -18.547 1 86.25 410 SER A O 1
ATOM 3160 N N . ASP A 1 411 ? -15.477 8.117 -17.859 1 80.44 411 ASP A N 1
ATOM 3161 C CA . ASP A 1 411 ? -16.688 8.07 -17.047 1 80.44 411 ASP A CA 1
ATOM 3162 C C . ASP A 1 411 ? -16.375 7.621 -15.625 1 80.44 411 ASP A C 1
ATOM 3164 O O . ASP A 1 411 ? -16.359 6.422 -15.344 1 80.44 411 ASP A O 1
ATOM 3168 N N . ARG A 1 412 ? -16.422 8.641 -14.852 1 80.81 412 ARG A N 1
ATOM 3169 C CA . ARG A 1 412 ? -15.922 8.391 -13.5 1 80.81 412 ARG A CA 1
ATOM 3170 C C . ARG A 1 412 ? -16.938 7.59 -12.688 1 80.81 412 ARG A C 1
ATOM 3172 O O . ARG A 1 412 ? -16.594 7.031 -11.641 1 80.81 412 ARG A O 1
ATOM 3179 N N . GLN A 1 413 ? -18.094 7.426 -13.164 1 78.56 413 GLN A N 1
ATOM 3180 C CA . GLN A 1 413 ? -19.094 6.617 -12.477 1 78.56 413 GLN A CA 1
ATOM 3181 C C . GLN A 1 413 ? -18.75 5.129 -12.555 1 78.56 413 GLN A C 1
ATOM 3183 O O . GLN A 1 413 ? -19.125 4.355 -11.672 1 78.56 413 GLN A O 1
ATOM 3188 N N . VAL A 1 414 ? -18.047 4.855 -13.562 1 85.81 414 VAL A N 1
ATOM 3189 C CA . VAL A 1 414 ? -17.719 3.459 -13.836 1 85.81 414 VAL A CA 1
ATOM 3190 C C . VAL A 1 414 ? -16.609 2.998 -12.898 1 85.81 414 VAL A C 1
ATOM 3192 O O . VAL A 1 414 ? -16.406 1.795 -12.719 1 85.81 414 VAL A O 1
ATOM 3195 N N . MET A 1 415 ? -16.031 3.941 -12.234 1 86.5 415 MET A N 1
ATOM 3196 C CA . MET A 1 415 ? -14.883 3.633 -11.391 1 86.5 415 MET A CA 1
ATOM 3197 C C . MET A 1 415 ? -15.273 2.672 -10.273 1 86.5 415 MET A C 1
ATOM 3199 O O . MET A 1 415 ? -14.445 1.885 -9.805 1 86.5 415 MET A O 1
ATOM 3203 N N . PHE A 1 416 ? -16.547 2.729 -9.898 1 88.56 416 PHE A N 1
ATOM 3204 C CA . PHE A 1 416 ? -16.969 1.91 -8.766 1 88.56 416 PHE A CA 1
ATOM 3205 C C . PHE A 1 416 ? -17.953 0.84 -9.219 1 88.56 416 PHE A C 1
ATOM 3207 O O . PHE A 1 416 ? -18.672 0.263 -8.391 1 88.56 416 PHE A O 1
ATOM 3214 N N . ASP A 1 417 ? -17.938 0.621 -10.492 1 91.06 417 ASP A N 1
ATOM 3215 C CA . ASP A 1 417 ? -18.766 -0.466 -11 1 91.06 417 ASP A CA 1
ATOM 3216 C C . ASP A 1 417 ? -18.156 -1.825 -10.672 1 91.06 417 ASP A C 1
ATOM 3218 O O . ASP A 1 417 ? -16.969 -2.051 -10.898 1 91.06 417 ASP A O 1
ATOM 3222 N N . THR A 1 418 ? -18.969 -2.699 -10.164 1 93.12 418 THR A N 1
ATOM 3223 C CA . THR A 1 418 ? -18.5 -3.992 -9.688 1 93.12 418 THR A CA 1
ATOM 3224 C C . THR A 1 418 ? -17.844 -4.777 -10.82 1 93.12 418 THR A C 1
ATOM 3226 O O . THR A 1 418 ? -16.766 -5.355 -10.641 1 93.12 418 THR A O 1
ATOM 3229 N N . SER A 1 419 ? -18.422 -4.805 -11.969 1 92.75 419 SER A N 1
ATOM 3230 C CA . SER A 1 419 ? -17.906 -5.574 -13.094 1 92.75 419 SER A CA 1
ATOM 3231 C C . SER A 1 419 ? -16.562 -5.02 -13.586 1 92.75 419 SER A C 1
ATOM 3233 O O . SER A 1 419 ? -15.672 -5.773 -13.969 1 92.75 419 SER A O 1
ATOM 3235 N N . VAL A 1 420 ? -16.469 -3.729 -13.594 1 94.31 420 VAL A N 1
ATOM 3236 C CA . VAL A 1 420 ? -15.242 -3.09 -14.039 1 94.31 420 VAL A CA 1
ATOM 3237 C C . VAL A 1 420 ? -14.117 -3.379 -13.047 1 94.31 420 VAL A C 1
ATOM 3239 O O . VAL A 1 420 ? -12.984 -3.652 -13.445 1 94.31 420 VAL A O 1
ATOM 3242 N N . VAL A 1 421 ? -14.445 -3.309 -11.727 1 96.5 421 VAL A N 1
ATOM 3243 C CA . VAL A 1 421 ? -13.438 -3.59 -10.711 1 96.5 421 VAL A CA 1
ATOM 3244 C C . VAL A 1 421 ? -13.062 -5.07 -10.75 1 96.5 421 VAL A C 1
ATOM 3246 O O . VAL A 1 421 ? -11.906 -5.43 -10.531 1 96.5 421 VAL A O 1
ATOM 3249 N N . GLN A 1 422 ? -14.039 -5.934 -11.062 1 97.31 422 GLN A N 1
ATOM 3250 C CA . GLN A 1 422 ? -13.742 -7.348 -11.266 1 97.31 422 GLN A CA 1
ATOM 3251 C C . GLN A 1 422 ? -12.766 -7.535 -12.422 1 97.31 422 GLN A C 1
ATOM 3253 O O . GLN A 1 422 ? -11.812 -8.305 -12.32 1 97.31 422 GLN A O 1
ATOM 3258 N N . ALA A 1 423 ? -13.031 -6.855 -13.516 1 97.94 423 ALA A N 1
ATOM 3259 C CA . ALA A 1 423 ? -12.141 -6.914 -14.672 1 97.94 423 ALA A CA 1
ATOM 3260 C C . ALA A 1 423 ? -10.742 -6.41 -14.32 1 97.94 423 ALA A C 1
ATOM 3262 O O . ALA A 1 423 ? -9.742 -6.996 -14.734 1 97.94 423 ALA A O 1
ATOM 3263 N N . TRP A 1 424 ? -10.742 -5.324 -13.578 1 98.12 424 TRP A N 1
ATOM 3264 C CA . TRP A 1 424 ? -9.484 -4.73 -13.148 1 98.12 424 TRP A CA 1
ATOM 3265 C C . TRP A 1 424 ? -8.672 -5.719 -12.312 1 98.12 424 TRP A C 1
ATOM 3267 O O . TRP A 1 424 ? -7.461 -5.855 -12.508 1 98.12 424 TRP A O 1
ATOM 3277 N N . LEU A 1 425 ? -9.281 -6.41 -11.406 1 98.44 425 LEU A N 1
ATOM 3278 C CA . LEU A 1 425 ? -8.641 -7.41 -10.555 1 98.44 425 LEU A CA 1
ATOM 3279 C C . LEU A 1 425 ? -8.055 -8.539 -11.398 1 98.44 425 LEU A C 1
ATOM 3281 O O . LEU A 1 425 ? -6.875 -8.875 -11.258 1 98.44 425 LEU A O 1
ATOM 3285 N N . LEU A 1 426 ? -8.867 -9.094 -12.273 1 98.12 426 LEU A N 1
ATOM 3286 C CA . LEU A 1 426 ? -8.422 -10.211 -13.102 1 98.12 426 LEU A CA 1
ATOM 3287 C C . LEU A 1 426 ? -7.305 -9.773 -14.047 1 98.12 426 LEU A C 1
ATOM 3289 O O . LEU A 1 426 ? -6.34 -10.516 -14.25 1 98.12 426 LEU A O 1
ATOM 3293 N N . GLN A 1 427 ? -7.48 -8.602 -14.633 1 98.31 427 GLN A N 1
ATOM 3294 C CA . GLN A 1 427 ? -6.449 -8.047 -15.5 1 98.31 427 GLN A CA 1
ATOM 3295 C C . GLN A 1 427 ? -5.129 -7.891 -14.75 1 98.31 427 GLN A C 1
ATOM 3297 O O . GLN A 1 427 ? -4.062 -8.188 -15.297 1 98.31 427 GLN A O 1
ATOM 3302 N N . SER A 1 428 ? -5.137 -7.453 -13.539 1 97.94 428 SER A N 1
ATOM 3303 C CA . SER A 1 428 ? -3.941 -7.227 -12.734 1 97.94 428 SER A CA 1
ATOM 3304 C C . SER A 1 428 ? -3.27 -8.539 -12.359 1 97.94 428 SER A C 1
ATOM 3306 O O . SER A 1 428 ? -2.043 -8.656 -12.406 1 97.94 428 SER A O 1
ATOM 3308 N N . ILE A 1 429 ? -4.035 -9.5 -12 1 96.88 429 ILE A N 1
ATOM 3309 C CA . ILE A 1 429 ? -3.488 -10.805 -11.641 1 96.88 429 ILE A CA 1
ATOM 3310 C C . ILE A 1 429 ? -2.738 -11.398 -12.828 1 96.88 429 ILE A C 1
ATOM 3312 O O . ILE A 1 429 ? -1.599 -11.852 -12.688 1 96.88 429 ILE A O 1
ATOM 3316 N N . PHE A 1 430 ? -3.424 -11.352 -13.977 1 96.25 430 PHE A N 1
ATOM 3317 C CA . PHE A 1 430 ? -2.771 -11.883 -15.172 1 96.25 430 PHE A CA 1
ATOM 3318 C C . PHE A 1 430 ? -1.539 -11.062 -15.523 1 96.25 430 PHE A C 1
ATOM 3320 O O . PHE A 1 430 ? -0.512 -11.617 -15.922 1 96.25 430 PHE A O 1
ATOM 3327 N N . GLY A 1 431 ? -1.607 -9.789 -15.383 1 95.88 431 GLY A N 1
ATOM 3328 C CA . GLY A 1 431 ? -0.494 -8.914 -15.719 1 95.88 431 GLY A CA 1
ATOM 3329 C C . GLY A 1 431 ? 0.759 -9.203 -14.914 1 95.88 431 GLY A C 1
ATOM 3330 O O . GLY A 1 431 ? 1.87 -9.148 -15.445 1 95.88 431 GLY A O 1
ATOM 3331 N N . LEU A 1 432 ? 0.649 -9.555 -13.727 1 95.25 432 LEU A N 1
ATOM 3332 C CA . LEU A 1 432 ? 1.793 -9.789 -12.852 1 95.25 432 LEU A CA 1
ATOM 3333 C C . LEU A 1 432 ? 2.527 -11.07 -13.242 1 95.25 432 LEU A C 1
ATOM 3335 O O . LEU A 1 432 ? 3.748 -11.156 -13.094 1 95.25 432 LEU A O 1
ATOM 3339 N N . PHE A 1 433 ? 1.754 -12.016 -13.828 1 95.06 433 PHE A N 1
ATOM 3340 C CA . PHE A 1 433 ? 2.369 -13.328 -13.945 1 95.06 433 PHE A CA 1
ATOM 3341 C C . PHE A 1 433 ? 2.426 -13.773 -15.406 1 95.06 433 PHE A C 1
ATOM 3343 O O . PHE A 1 433 ? 2.838 -14.898 -15.703 1 95.06 433 PHE A O 1
ATOM 3350 N N . CYS A 1 434 ? 2.049 -12.945 -16.359 1 93.56 434 CYS A N 1
ATOM 3351 C CA . CYS A 1 434 ? 1.935 -13.359 -17.75 1 93.56 434 CYS A CA 1
ATOM 3352 C C . CYS A 1 434 ? 3.299 -13.359 -18.438 1 93.56 434 CYS A C 1
ATOM 3354 O O . CYS A 1 434 ? 3.443 -13.883 -19.547 1 93.56 434 CYS A O 1
ATOM 3356 N N . GLY A 1 435 ? 4.277 -12.766 -17.828 1 91.94 435 GLY A N 1
ATOM 3357 C CA . GLY A 1 435 ? 5.613 -12.781 -18.406 1 91.94 435 GLY A CA 1
ATOM 3358 C C . GLY A 1 435 ? 6.004 -11.461 -19.031 1 91.94 435 GLY A C 1
ATOM 3359 O O . GLY A 1 435 ? 7.168 -11.25 -19.375 1 91.94 435 GLY A O 1
ATOM 3360 N N . SER A 1 436 ? 5.047 -10.578 -19.25 1 92.06 436 SER A N 1
ATOM 3361 C CA . SER A 1 436 ? 5.355 -9.234 -19.734 1 92.06 436 SER A CA 1
ATOM 3362 C C . SER A 1 436 ? 5.906 -8.352 -18.609 1 92.06 436 SER A C 1
ATOM 3364 O O . SER A 1 436 ? 5.266 -8.195 -17.578 1 92.06 436 SER A O 1
ATOM 3366 N N . ARG A 1 437 ? 7.086 -7.777 -18.844 1 91.88 437 ARG A N 1
ATOM 3367 C CA . ARG A 1 437 ? 7.695 -6.926 -17.828 1 91.88 437 ARG A CA 1
ATOM 3368 C C . ARG A 1 437 ? 6.902 -5.637 -17.641 1 91.88 437 ARG A C 1
ATOM 3370 O O . ARG A 1 437 ? 6.801 -5.117 -16.531 1 91.88 437 ARG A O 1
ATOM 3377 N N . MET A 1 438 ? 6.383 -5.133 -18.734 1 91.62 438 MET A N 1
ATOM 3378 C CA . MET A 1 438 ? 5.559 -3.932 -18.672 1 91.62 438 MET A CA 1
ATOM 3379 C C . MET A 1 438 ? 4.309 -4.172 -17.828 1 91.62 438 MET A C 1
ATOM 3381 O O . MET A 1 438 ? 3.998 -3.391 -16.938 1 91.62 438 MET A O 1
ATOM 3385 N N . LEU A 1 439 ? 3.629 -5.266 -18.188 1 94 439 LEU A N 1
ATOM 3386 C CA . LEU A 1 439 ? 2.398 -5.566 -17.469 1 94 439 LEU A CA 1
ATOM 3387 C C . LEU A 1 439 ? 2.693 -5.906 -16.016 1 94 439 LEU A C 1
ATOM 3389 O O . LEU A 1 439 ? 1.891 -5.605 -15.125 1 94 439 LEU A O 1
ATOM 3393 N N . TYR A 1 440 ? 3.896 -6.531 -15.781 1 95.12 440 TYR A N 1
ATOM 3394 C CA . TYR A 1 440 ? 4.348 -6.789 -14.422 1 95.12 440 TYR A CA 1
ATOM 3395 C C . TYR A 1 440 ? 4.418 -5.492 -13.617 1 95.12 440 TYR A C 1
ATOM 3397 O O . TYR A 1 440 ? 3.9 -5.422 -12.5 1 95.12 440 TYR A O 1
ATOM 3405 N N . HIS A 1 441 ? 4.977 -4.523 -14.219 1 93.12 441 HIS A N 1
ATOM 3406 C CA . HIS A 1 441 ? 5.117 -3.211 -13.594 1 93.12 441 HIS A CA 1
ATOM 3407 C C . HIS A 1 441 ? 3.758 -2.576 -13.328 1 93.12 441 HIS A C 1
ATOM 3409 O O . HIS A 1 441 ? 3.508 -2.072 -12.234 1 93.12 441 HIS A O 1
ATOM 3415 N N . HIS A 1 442 ? 2.865 -2.617 -14.266 1 94.38 442 HIS A N 1
ATOM 3416 C CA . HIS A 1 442 ? 1.544 -2.016 -14.133 1 94.38 442 HIS A CA 1
ATOM 3417 C C . HIS A 1 442 ? 0.7 -2.754 -13.102 1 94.38 442 HIS A C 1
ATOM 3419 O O . HIS A 1 442 ? -0.12 -2.145 -12.414 1 94.38 442 HIS A O 1
ATOM 3425 N N . ALA A 1 443 ? 0.912 -4.062 -13.078 1 95.62 443 ALA A N 1
ATOM 3426 C CA . ALA A 1 443 ? 0.165 -4.848 -12.102 1 95.62 443 ALA A CA 1
ATOM 3427 C C . ALA A 1 443 ? 0.533 -4.445 -10.68 1 95.62 443 ALA A C 1
ATOM 3429 O O . ALA A 1 443 ? -0.331 -4.387 -9.805 1 95.62 443 ALA A O 1
ATOM 3430 N N . GLU A 1 444 ? 1.753 -4.176 -10.414 1 93.56 444 GLU A N 1
ATOM 3431 C CA . GLU A 1 444 ? 2.18 -3.715 -9.102 1 93.56 444 GLU A CA 1
ATOM 3432 C C . GLU A 1 444 ? 1.576 -2.354 -8.766 1 93.56 444 GLU A C 1
ATOM 3434 O O . GLU A 1 444 ? 1.199 -2.098 -7.621 1 93.56 444 GLU A O 1
ATOM 3439 N N . ILE A 1 445 ? 1.486 -1.531 -9.742 1 93.81 445 ILE A N 1
ATOM 3440 C CA . ILE A 1 445 ? 0.909 -0.205 -9.555 1 93.81 445 ILE A CA 1
ATOM 3441 C C . ILE A 1 445 ? -0.585 -0.329 -9.266 1 93.81 445 ILE A C 1
ATOM 3443 O O . ILE A 1 445 ? -1.107 0.345 -8.375 1 93.81 445 ILE A O 1
ATOM 3447 N N . SER A 1 446 ? -1.258 -1.216 -9.992 1 95.06 446 SER A N 1
ATOM 3448 C CA . SER A 1 446 ? -2.709 -1.354 -9.898 1 95.06 446 SER A CA 1
ATOM 3449 C C . SER A 1 446 ? -3.133 -1.853 -8.523 1 95.06 446 SER A C 1
ATOM 3451 O O . SER A 1 446 ? -4.289 -1.686 -8.125 1 95.06 446 SER A O 1
ATOM 3453 N N . ARG A 1 447 ? -2.24 -2.432 -7.789 1 95 447 ARG A N 1
ATOM 3454 C CA . ARG A 1 447 ? -2.547 -2.945 -6.461 1 95 447 ARG A CA 1
ATOM 3455 C C . ARG A 1 447 ? -3.1 -1.845 -5.562 1 95 447 ARG A C 1
ATOM 3457 O O . ARG A 1 447 ? -4.117 -2.035 -4.891 1 95 447 ARG A O 1
ATOM 3464 N N . GLY A 1 448 ? -2.449 -0.696 -5.578 1 93.94 448 GLY A N 1
ATOM 3465 C CA . GLY A 1 448 ? -2.916 0.422 -4.773 1 93.94 448 GLY A CA 1
ATOM 3466 C C . GLY A 1 448 ? -4.293 0.911 -5.172 1 93.94 448 GLY A C 1
ATOM 3467 O O . GLY A 1 448 ? -5.117 1.239 -4.312 1 93.94 448 GLY A O 1
ATOM 3468 N N . GLY A 1 449 ? -4.574 0.914 -6.461 1 95.19 449 GLY A N 1
ATOM 3469 C CA . GLY A 1 449 ? -5.879 1.331 -6.945 1 95.19 449 GLY A CA 1
ATOM 3470 C C . GLY A 1 449 ? -6.992 0.377 -6.559 1 95.19 449 GLY A C 1
ATOM 3471 O O . GLY A 1 449 ? -8.094 0.809 -6.199 1 95.19 449 GLY A O 1
ATOM 3472 N N . LEU A 1 450 ? -6.715 -0.877 -6.629 1 97.19 450 LEU A N 1
ATOM 3473 C CA . LEU A 1 450 ? -7.707 -1.889 -6.285 1 97.19 450 LEU A CA 1
ATOM 3474 C C . LEU A 1 450 ? -8.07 -1.812 -4.805 1 97.19 450 LEU A C 1
ATOM 3476 O O . LEU A 1 450 ? -9.25 -1.88 -4.445 1 97.19 450 LEU A O 1
ATOM 3480 N N . VAL A 1 451 ? -7.105 -1.634 -3.941 1 96.88 451 VAL A N 1
ATOM 3481 C CA . VAL A 1 451 ? -7.348 -1.55 -2.506 1 96.88 451 VAL A CA 1
ATOM 3482 C C . VAL A 1 451 ? -8.156 -0.293 -2.191 1 96.88 451 VAL A C 1
ATOM 3484 O O . VAL A 1 451 ? -9.07 -0.326 -1.365 1 96.88 451 VAL A O 1
ATOM 3487 N N . THR A 1 452 ? -7.84 0.787 -2.844 1 94.75 452 THR A N 1
ATOM 3488 C CA . THR A 1 452 ? -8.602 2.018 -2.65 1 94.75 452 THR A CA 1
ATOM 3489 C C . THR A 1 452 ? -10.039 1.84 -3.107 1 94.75 452 THR A C 1
ATOM 3491 O O . THR A 1 452 ? -10.969 2.33 -2.459 1 94.75 452 THR A O 1
ATOM 3494 N N . ALA A 1 453 ? -10.234 1.153 -4.23 1 94.69 453 ALA A N 1
ATOM 3495 C CA . ALA A 1 453 ? -11.586 0.866 -4.699 1 94.69 453 ALA A CA 1
ATOM 3496 C C . ALA A 1 453 ? -12.367 0.043 -3.674 1 94.69 453 ALA A C 1
ATOM 3498 O O . ALA A 1 453 ? -13.539 0.313 -3.412 1 94.69 453 ALA A O 1
ATOM 3499 N N . ALA A 1 454 ? -11.695 -0.911 -3.105 1 95.44 454 ALA A N 1
ATOM 3500 C CA . ALA A 1 454 ? -12.344 -1.74 -2.094 1 95.44 454 ALA A CA 1
ATOM 3501 C C . ALA A 1 454 ? -12.789 -0.902 -0.897 1 95.44 454 ALA A C 1
ATOM 3503 O O . ALA A 1 454 ? -13.875 -1.111 -0.35 1 95.44 454 ALA A O 1
ATOM 3504 N N . ARG A 1 455 ? -11.977 0.047 -0.465 1 92 455 ARG A N 1
ATOM 3505 C CA . ARG A 1 455 ? -12.297 0.924 0.658 1 92 455 ARG A CA 1
ATOM 3506 C C . ARG A 1 455 ? -13.5 1.806 0.342 1 92 455 ARG A C 1
ATOM 3508 O O . ARG A 1 455 ? -14.438 1.893 1.137 1 92 455 ARG A O 1
ATOM 3515 N N . ARG A 1 456 ? -13.461 2.387 -0.853 1 90.62 456 ARG A N 1
ATOM 3516 C CA . ARG A 1 456 ? -14.484 3.371 -1.205 1 90.62 456 ARG A CA 1
ATOM 3517 C C . ARG A 1 456 ? -15.812 2.695 -1.503 1 90.62 456 ARG A C 1
ATOM 3519 O O . ARG A 1 456 ? -16.875 3.281 -1.279 1 90.62 456 ARG A O 1
ATOM 3526 N N . MET A 1 457 ? -15.773 1.478 -1.965 1 91.38 457 MET A N 1
ATOM 3527 C CA . MET A 1 457 ? -16.984 0.725 -2.266 1 91.38 457 MET A CA 1
ATOM 3528 C C . MET A 1 457 ? -17.5 -0.003 -1.025 1 91.38 457 MET A C 1
ATOM 3530 O O . MET A 1 457 ? -18.531 -0.659 -1.069 1 91.38 457 MET A O 1
ATOM 3534 N N . HIS A 1 458 ? -16.734 0.065 0.112 1 90 458 HIS A N 1
ATOM 3535 C CA . HIS A 1 458 ? -17.078 -0.603 1.36 1 90 458 HIS A CA 1
ATOM 3536 C C . HIS A 1 458 ? -17.281 -2.1 1.148 1 90 458 HIS A C 1
ATOM 3538 O O . HIS A 1 458 ? -18.266 -2.67 1.598 1 90 458 HIS A O 1
ATOM 3544 N N . LEU A 1 459 ? -16.344 -2.656 0.431 1 94.12 459 LEU A N 1
ATOM 3545 C CA . LEU A 1 459 ? -16.484 -4.07 0.104 1 94.12 459 LEU A CA 1
ATOM 3546 C C . LEU A 1 459 ? -16.188 -4.941 1.319 1 94.12 459 LEU A C 1
ATOM 3548 O O . LEU A 1 459 ? -16.75 -6.031 1.459 1 94.12 459 LEU A O 1
ATOM 3552 N N . LEU A 1 460 ? -15.25 -4.523 2.148 1 94.31 460 LEU A N 1
ATOM 3553 C CA . LEU A 1 460 ? -14.883 -5.305 3.324 1 94.31 460 LEU A CA 1
ATOM 3554 C C . LEU A 1 460 ? -15.125 -4.512 4.602 1 94.31 460 LEU A C 1
ATOM 3556 O O . LEU A 1 460 ? -14.43 -4.703 5.602 1 94.31 460 LEU A O 1
ATOM 3560 N N . ARG A 1 461 ? -15.938 -3.596 4.496 1 87.12 461 ARG A N 1
ATOM 3561 C CA . ARG A 1 461 ? -16.406 -2.76 5.598 1 87.12 461 ARG A CA 1
ATOM 3562 C C . ARG A 1 461 ? -17.938 -2.701 5.621 1 87.12 461 ARG A C 1
ATOM 3564 O O . ARG A 1 461 ? -18.594 -2.996 4.617 1 87.12 461 ARG A O 1
ATOM 3571 N N . PRO A 1 462 ? -18.422 -2.377 6.77 1 81.25 462 PRO A N 1
ATOM 3572 C CA . PRO A 1 462 ? -19.875 -2.258 6.797 1 81.25 462 PRO A CA 1
ATOM 3573 C C . PRO A 1 462 ? -20.391 -1.138 5.895 1 81.25 462 PRO A C 1
ATOM 3575 O O . PRO A 1 462 ? -19.828 -0.045 5.871 1 81.25 462 PRO A O 1
ATOM 3578 N N . GLY A 1 463 ? -21.312 -1.453 4.992 1 80.12 463 GLY A N 1
ATOM 3579 C CA . GLY A 1 463 ? -21.938 -0.49 4.098 1 80.12 463 GLY A CA 1
ATOM 3580 C C . GLY A 1 463 ? -23.438 -0.702 3.939 1 80.12 463 GLY A C 1
ATOM 3581 O O . GLY A 1 463 ? -24.062 -1.348 4.777 1 80.12 463 GLY A O 1
ATOM 3582 N N . PHE A 1 464 ? -23.984 -0.003 3.014 1 82.25 464 PHE A N 1
ATOM 3583 C CA . PHE A 1 464 ? -25.406 -0.088 2.715 1 82.25 464 PHE A CA 1
ATOM 3584 C C . PHE A 1 464 ? -25.703 -1.238 1.757 1 82.25 464 PHE A C 1
ATOM 3586 O O . PHE A 1 464 ? -25.766 -1.039 0.542 1 82.25 464 PHE A O 1
ATOM 3593 N N . SER A 1 465 ? -26 -2.408 2.359 1 86.25 465 SER A N 1
ATOM 3594 C CA . SER A 1 465 ? -26.172 -3.617 1.561 1 86.25 465 SER A CA 1
ATOM 3595 C C . SER A 1 465 ? -27.484 -3.576 0.77 1 86.25 465 SER A C 1
ATOM 3597 O O . SER A 1 465 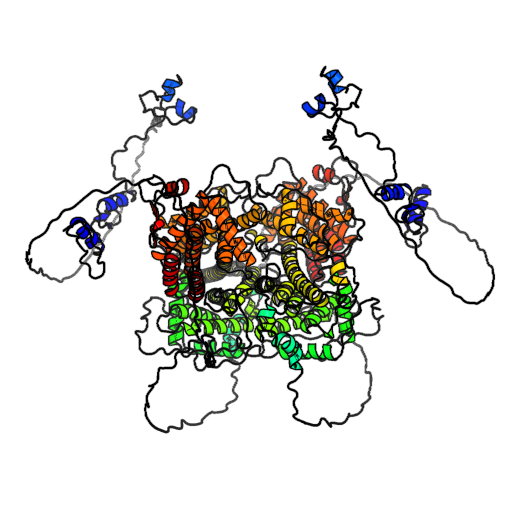? -28.344 -2.742 1.037 1 86.25 465 SER A O 1
ATOM 3599 N N . PHE A 1 466 ? -27.609 -4.434 -0.241 1 88.94 466 PHE A N 1
ATOM 3600 C CA . PHE A 1 466 ? -28.828 -4.539 -1.039 1 88.94 466 PHE A CA 1
ATOM 3601 C C . PHE A 1 466 ? -29.984 -5.043 -0.192 1 88.94 466 PHE A C 1
ATOM 3603 O O . PHE A 1 466 ? -31.125 -4.617 -0.377 1 88.94 466 PHE A O 1
ATOM 3610 N N . VAL A 1 467 ? -29.672 -5.887 0.708 1 87.81 467 VAL A N 1
ATOM 3611 C CA . VAL A 1 467 ? -30.703 -6.426 1.589 1 87.81 467 VAL A CA 1
ATOM 3612 C C . VAL A 1 467 ? -31.25 -5.316 2.486 1 87.81 467 VAL A C 1
ATOM 3614 O O . VAL A 1 467 ? -32.469 -5.203 2.68 1 87.81 467 VAL A O 1
ATOM 3617 N N . ARG A 1 468 ? -30.344 -4.562 3.02 1 83.38 468 ARG A N 1
ATOM 3618 C CA . ARG A 1 468 ? -30.766 -3.465 3.889 1 83.38 468 ARG A CA 1
ATOM 3619 C C . ARG A 1 468 ? -31.578 -2.432 3.111 1 83.38 468 ARG A C 1
ATOM 3621 O O . ARG A 1 468 ? -32.5 -1.822 3.654 1 83.38 468 ARG A O 1
ATOM 3628 N N . GLU A 1 469 ? -31.188 -2.203 1.931 1 84.06 469 GLU A N 1
ATOM 3629 C CA . GLU A 1 469 ? -31.938 -1.286 1.076 1 84.06 469 GLU A CA 1
ATOM 3630 C C . GLU A 1 469 ? -33.375 -1.779 0.855 1 84.06 469 GLU A C 1
ATOM 3632 O O . GLU A 1 469 ? -34.312 -0.987 0.856 1 84.06 469 GLU A O 1
ATOM 3637 N N . LEU A 1 470 ? -33.5 -3.055 0.645 1 85.94 470 LEU A N 1
ATOM 3638 C CA . LEU A 1 470 ? -34.844 -3.646 0.457 1 85.94 470 LEU A CA 1
ATOM 3639 C C . LEU A 1 470 ? -35.656 -3.553 1.736 1 85.94 470 LEU A C 1
ATOM 3641 O O . LEU A 1 470 ? -36.875 -3.318 1.685 1 85.94 470 LEU A O 1
ATOM 3645 N N . GLU A 1 471 ? -34.969 -3.742 2.787 1 83.12 471 GLU A N 1
ATOM 3646 C CA . GLU A 1 471 ? -35.656 -3.672 4.078 1 83.12 471 GLU A CA 1
ATOM 3647 C C . GLU A 1 471 ? -36.156 -2.256 4.363 1 83.12 471 GLU A C 1
ATOM 3649 O O . GLU A 1 471 ? -37.219 -2.07 4.934 1 83.12 471 GLU A O 1
ATOM 3654 N N . ARG A 1 472 ? -35.438 -1.325 4.078 1 79.25 472 ARG A N 1
ATOM 3655 C CA . ARG A 1 472 ? -35.812 0.069 4.324 1 79.25 472 ARG A CA 1
ATOM 3656 C C . ARG A 1 472 ? -36.969 0.502 3.447 1 79.25 472 ARG A C 1
ATOM 3658 O O . ARG A 1 472 ? -37.781 1.343 3.852 1 79.25 472 ARG A O 1
ATOM 3665 N N . ARG A 1 473 ? -37 0.011 2.25 1 76.31 473 ARG A N 1
ATOM 3666 C CA . ARG A 1 473 ? -38.094 0.375 1.355 1 76.31 473 ARG A CA 1
ATOM 3667 C C . ARG A 1 473 ? -39.406 -0.127 1.892 1 76.31 473 ARG A C 1
ATOM 3669 O O . ARG A 1 473 ? -40.469 0.389 1.521 1 76.31 473 ARG A O 1
ATOM 3676 N N . GLY A 1 474 ? -39.438 -0.78 3.086 1 68.19 474 GLY A N 1
ATOM 3677 C CA . GLY A 1 474 ? -40.656 -1.145 3.785 1 68.19 474 GLY A CA 1
ATOM 3678 C C . GLY A 1 474 ? -41.562 -2.098 2.994 1 68.19 474 GLY A C 1
ATOM 3679 O O . GLY A 1 474 ? -42.594 -2.531 3.477 1 68.19 474 GLY A O 1
ATOM 3680 N N . ALA A 1 475 ? -41.344 -2.178 1.74 1 62.62 475 ALA A N 1
ATOM 3681 C CA . ALA A 1 475 ? -42.281 -2.98 0.942 1 62.62 475 ALA A CA 1
ATOM 3682 C C . ALA A 1 475 ? -42 -4.469 1.128 1 62.62 475 ALA A C 1
ATOM 3684 O O . ALA A 1 475 ? -40.875 -4.875 1.42 1 62.62 475 ALA A O 1
ATOM 3685 N N . LEU A 1 476 ? -42.938 -5.172 1.332 1 70.88 476 LEU A N 1
ATOM 3686 C CA . LEU A 1 476 ? -42.875 -6.629 1.424 1 70.88 476 LEU A CA 1
ATOM 3687 C C . LEU A 1 476 ? -42.094 -7.219 0.252 1 70.88 476 LEU A C 1
ATOM 3689 O O . LEU A 1 476 ? -42.625 -7.359 -0.848 1 70.88 476 LEU A O 1
ATOM 3693 N N . ALA A 1 477 ? -40.812 -7.074 0.258 1 80 477 ALA A N 1
ATOM 3694 C CA . ALA A 1 477 ? -39.969 -7.672 -0.792 1 80 477 ALA A CA 1
ATOM 3695 C C . ALA A 1 477 ? -40.219 -9.18 -0.886 1 80 477 ALA A C 1
ATOM 3697 O O . ALA A 1 477 ? -40.438 -9.844 0.131 1 80 477 ALA A O 1
ATOM 3698 N N . SER A 1 478 ? -40.5 -9.633 -1.977 1 84.25 478 SER A N 1
ATOM 3699 C CA . SER A 1 478 ? -40.656 -11.062 -2.211 1 84.25 478 SER A CA 1
ATOM 3700 C C . SER A 1 478 ? -39.406 -11.836 -1.793 1 84.25 478 SER A C 1
ATOM 3702 O O . SER A 1 478 ? -38.344 -11.258 -1.652 1 84.25 478 SER A O 1
ATOM 3704 N N . THR A 1 479 ? -39.594 -12.984 -1.47 1 82.38 479 THR A N 1
ATOM 3705 C CA . THR A 1 479 ? -38.469 -13.859 -1.084 1 82.38 479 THR A CA 1
ATOM 3706 C C . THR A 1 479 ? -37.438 -13.922 -2.189 1 82.38 479 THR A C 1
ATOM 3708 O O . THR A 1 479 ? -36.25 -14.008 -1.912 1 82.38 479 THR A O 1
ATOM 3711 N N . GLU A 1 480 ? -37.906 -13.82 -3.367 1 83.75 480 GLU A N 1
ATOM 3712 C CA . GLU A 1 480 ? -37 -13.867 -4.496 1 83.75 480 GLU A CA 1
ATOM 3713 C C . GLU A 1 480 ? -36.156 -12.594 -4.574 1 83.75 480 GLU A C 1
ATOM 3715 O O . GLU A 1 480 ? -34.969 -12.648 -4.898 1 83.75 480 GLU A O 1
ATOM 3720 N N . GLU A 1 481 ? -36.812 -11.609 -4.23 1 86.88 481 GLU A N 1
ATOM 3721 C CA . GLU A 1 481 ? -36.125 -10.336 -4.266 1 86.88 481 GLU A CA 1
ATOM 3722 C C . GLU A 1 481 ? -35.062 -10.273 -3.17 1 86.88 481 GLU A C 1
ATOM 3724 O O . GLU A 1 481 ? -33.969 -9.742 -3.387 1 86.88 481 GLU A O 1
ATOM 3729 N N . VAL A 1 482 ? -35.406 -10.781 -2.145 1 87.12 482 VAL A N 1
ATOM 3730 C CA . VAL A 1 482 ? -34.469 -10.797 -1.022 1 87.12 482 VAL A CA 1
ATOM 3731 C C . VAL A 1 482 ? -33.281 -11.703 -1.35 1 87.12 482 VAL A C 1
ATOM 3733 O O . VAL A 1 482 ? -32.156 -11.375 -1.03 1 87.12 482 VAL A O 1
ATOM 3736 N N . GLU A 1 483 ? -33.594 -12.75 -1.965 1 84.25 483 GLU A N 1
ATOM 3737 C CA . GLU A 1 483 ? -32.531 -13.672 -2.336 1 84.25 483 GLU A CA 1
ATOM 3738 C C . GLU A 1 483 ? -31.594 -13.055 -3.383 1 84.25 483 GLU A C 1
ATOM 3740 O O . GLU A 1 483 ? -30.391 -13.242 -3.33 1 84.25 483 GLU A O 1
ATOM 3745 N N . ARG A 1 484 ? -32.188 -12.383 -4.285 1 86.12 484 ARG A N 1
ATOM 3746 C CA . ARG A 1 484 ? -31.375 -11.703 -5.293 1 86.12 484 ARG A CA 1
ATOM 3747 C C . ARG A 1 484 ? -30.484 -10.641 -4.656 1 86.12 484 ARG A C 1
ATOM 3749 O O . ARG A 1 484 ? -29.328 -10.453 -5.07 1 86.12 484 ARG A O 1
ATOM 3756 N N . ALA A 1 485 ? -31.047 -10.016 -3.701 1 89.56 485 ALA A N 1
ATOM 3757 C CA . ALA A 1 485 ? -30.281 -9 -2.979 1 89.56 485 ALA A CA 1
ATOM 3758 C C . ALA A 1 485 ? -29.141 -9.633 -2.203 1 89.56 485 ALA A C 1
ATOM 3760 O O . ALA A 1 485 ? -28.031 -9.078 -2.16 1 89.56 485 ALA A O 1
ATOM 3761 N N . ARG A 1 486 ? -29.375 -10.742 -1.681 1 88.69 486 ARG A N 1
ATOM 3762 C CA . ARG A 1 486 ? -28.344 -11.453 -0.932 1 88.69 486 ARG A CA 1
ATOM 3763 C C . ARG A 1 486 ? -27.203 -11.906 -1.852 1 88.69 486 ARG A C 1
ATOM 3765 O O . ARG A 1 486 ? -26.031 -11.852 -1.475 1 88.69 486 ARG A O 1
ATOM 3772 N N . VAL A 1 487 ? -27.609 -12.328 -2.994 1 88.94 487 VAL A N 1
ATOM 3773 C CA . VAL A 1 487 ? -26.625 -12.789 -3.965 1 88.94 487 VAL A CA 1
ATOM 3774 C C . VAL A 1 487 ? -25.766 -11.617 -4.43 1 88.94 487 VAL A C 1
ATOM 3776 O O . VAL A 1 487 ? -24.547 -11.75 -4.59 1 88.94 487 VAL A O 1
ATOM 3779 N N . LYS A 1 488 ? -26.375 -10.539 -4.629 1 90.88 488 LYS A N 1
ATOM 3780 C CA . LYS A 1 488 ? -25.625 -9.344 -5.043 1 90.88 488 LYS A CA 1
ATOM 3781 C C . LYS A 1 488 ? -24.672 -8.883 -3.945 1 90.88 488 LYS A C 1
ATOM 3783 O O . LYS A 1 488 ? -23.562 -8.43 -4.23 1 90.88 488 LYS A O 1
ATOM 3788 N N . ASP A 1 489 ? -25.125 -8.969 -2.734 1 92 489 ASP A N 1
ATOM 3789 C CA . ASP A 1 489 ? -24.25 -8.633 -1.608 1 92 489 ASP A CA 1
ATOM 3790 C C . ASP A 1 489 ? -23.062 -9.586 -1.524 1 92 489 ASP A C 1
ATOM 3792 O O . ASP A 1 489 ? -21.938 -9.164 -1.253 1 92 489 ASP A O 1
ATOM 3796 N N . GLU A 1 490 ? -23.328 -10.852 -1.769 1 92.75 490 GLU A N 1
ATOM 3797 C CA . GLU A 1 490 ? -22.266 -11.844 -1.745 1 92.75 490 GLU A CA 1
ATOM 3798 C C . GLU A 1 490 ? -21.266 -11.594 -2.865 1 92.75 490 GLU A C 1
ATOM 3800 O O . GLU A 1 490 ? -20.062 -11.789 -2.68 1 92.75 490 GLU A O 1
ATOM 3805 N N . GLU A 1 491 ? -21.766 -11.211 -3.979 1 93.5 491 GLU A N 1
ATOM 3806 C CA . GLU A 1 491 ? -20.891 -10.898 -5.098 1 93.5 491 GLU A CA 1
ATOM 3807 C C . GLU A 1 491 ? -19.906 -9.789 -4.738 1 93.5 491 GLU A C 1
ATOM 3809 O O . GLU A 1 491 ? -18.719 -9.875 -5.051 1 93.5 491 GLU A O 1
ATOM 3814 N N . ARG A 1 492 ? -20.406 -8.758 -4.113 1 94.81 492 ARG A N 1
ATOM 3815 C CA . ARG A 1 492 ? -19.562 -7.645 -3.682 1 94.81 492 ARG A CA 1
ATOM 3816 C C . ARG A 1 492 ? -18.562 -8.086 -2.611 1 94.81 492 ARG A C 1
ATOM 3818 O O . ARG A 1 492 ? -17.406 -7.695 -2.641 1 94.81 492 ARG A O 1
ATOM 3825 N N . CYS A 1 493 ? -19.062 -8.883 -1.747 1 95.19 493 CYS A N 1
ATOM 3826 C CA . CYS A 1 493 ? -18.203 -9.406 -0.692 1 95.19 493 CYS A CA 1
ATOM 3827 C C . CYS A 1 493 ? -17.062 -10.227 -1.277 1 95.19 493 CYS A C 1
ATOM 3829 O O . CYS A 1 493 ? -15.898 -10.047 -0.896 1 95.19 493 CYS A O 1
ATOM 3831 N N . ARG A 1 494 ? -17.359 -11.062 -2.217 1 96.25 494 ARG A N 1
ATOM 3832 C CA . ARG A 1 494 ? -16.359 -11.914 -2.846 1 96.25 494 ARG A CA 1
ATOM 3833 C C . ARG A 1 494 ? -15.336 -11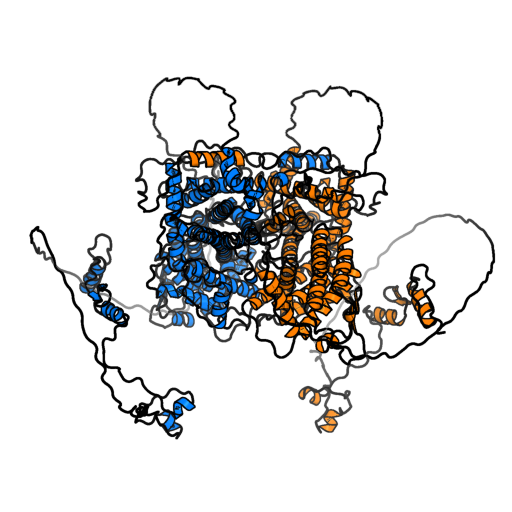.078 -3.609 1 96.25 494 ARG A C 1
ATOM 3835 O O . ARG A 1 494 ? -14.156 -11.43 -3.66 1 96.25 494 ARG A O 1
ATOM 3842 N N . LEU A 1 495 ? -15.828 -10.055 -4.215 1 97.38 495 LEU A N 1
ATOM 3843 C CA . LEU A 1 495 ? -14.898 -9.148 -4.887 1 97.38 495 LEU A CA 1
ATOM 3844 C C . LEU A 1 495 ? -13.922 -8.539 -3.887 1 97.38 495 LEU A C 1
ATOM 3846 O O . LEU A 1 495 ? -12.719 -8.477 -4.148 1 97.38 495 LEU A O 1
ATOM 3850 N N . GLY A 1 496 ? -14.461 -8.055 -2.727 1 97.88 496 GLY A N 1
ATOM 3851 C CA . GLY A 1 496 ? -13.602 -7.523 -1.684 1 97.88 496 GLY A CA 1
ATOM 3852 C C . GLY A 1 496 ? -12.555 -8.516 -1.208 1 97.88 496 GLY A C 1
ATOM 3853 O O . GLY A 1 496 ? -11.375 -8.18 -1.118 1 97.88 496 GLY A O 1
ATOM 3854 N N . TRP A 1 497 ? -12.984 -9.711 -0.98 1 97.81 497 TRP A N 1
ATOM 3855 C CA . TRP A 1 497 ? -12.062 -10.75 -0.521 1 97.81 497 TRP A CA 1
ATOM 3856 C C . TRP A 1 497 ? -11.078 -11.133 -1.622 1 97.81 497 TRP A C 1
ATOM 3858 O O . TRP A 1 497 ? -9.93 -11.477 -1.343 1 97.81 497 TRP A O 1
ATOM 3868 N N . GLY A 1 498 ? -11.57 -11.094 -2.881 1 98.12 498 GLY A N 1
ATOM 3869 C CA . GLY A 1 498 ? -10.656 -11.32 -3.988 1 98.12 498 GLY A CA 1
ATOM 3870 C C . GLY A 1 498 ? -9.516 -10.312 -4.035 1 98.12 498 GLY A C 1
ATOM 3871 O O . GLY A 1 498 ? -8.359 -10.688 -4.234 1 98.12 498 GLY A O 1
ATOM 3872 N N . ILE A 1 499 ? -9.812 -9.07 -3.842 1 98.31 499 ILE A N 1
ATOM 3873 C CA . ILE A 1 499 ? -8.805 -8.008 -3.828 1 98.31 499 ILE A CA 1
ATOM 3874 C C . ILE A 1 499 ? -7.875 -8.195 -2.631 1 98.31 499 ILE A C 1
ATOM 3876 O O . ILE A 1 499 ? -6.656 -8.055 -2.758 1 98.31 499 ILE A O 1
ATOM 3880 N N . TYR A 1 500 ? -8.469 -8.547 -1.479 1 98 500 TYR A N 1
ATOM 3881 C CA . TYR A 1 500 ? -7.68 -8.797 -0.275 1 98 500 TYR A CA 1
ATOM 3882 C C . TYR A 1 500 ? -6.695 -9.938 -0.491 1 98 500 TYR A C 1
ATOM 3884 O O . TYR A 1 500 ? -5.512 -9.812 -0.168 1 98 500 TYR A O 1
ATOM 3892 N N . LEU A 1 501 ? -7.152 -10.984 -1.021 1 97.44 501 LEU A N 1
ATOM 3893 C CA . LEU A 1 501 ? -6.312 -12.156 -1.241 1 97.44 501 LEU A CA 1
ATOM 3894 C C . LEU A 1 501 ? -5.215 -11.852 -2.258 1 97.44 501 LEU A C 1
ATOM 3896 O O . LEU A 1 501 ? -4.074 -12.289 -2.094 1 97.44 501 LEU A O 1
ATOM 3900 N N . TYR A 1 502 ? -5.609 -11.164 -3.354 1 96.88 502 TYR A N 1
ATOM 3901 C CA . TYR A 1 502 ? -4.617 -10.75 -4.34 1 96.88 502 TYR A CA 1
ATOM 3902 C C . TYR A 1 502 ? -3.498 -9.945 -3.689 1 96.88 502 TYR A C 1
ATOM 3904 O O . TYR A 1 502 ? -2.316 -10.195 -3.943 1 96.88 502 TYR A O 1
ATOM 3912 N N . ASP A 1 503 ? -3.818 -9.023 -2.814 1 96.81 503 ASP A N 1
ATOM 3913 C CA . ASP A 1 503 ? -2.848 -8.188 -2.111 1 96.81 503 ASP A CA 1
ATOM 3914 C C . ASP A 1 503 ? -1.961 -9.031 -1.196 1 96.81 503 ASP A C 1
ATOM 3916 O O . ASP A 1 503 ? -0.741 -8.859 -1.172 1 96.81 503 ASP A O 1
ATOM 3920 N N . MET A 1 504 ? -2.566 -9.961 -0.51 1 96.69 504 MET A N 1
ATOM 3921 C CA . MET A 1 504 ? -1.825 -10.812 0.413 1 96.69 504 MET A CA 1
ATOM 3922 C C . MET A 1 504 ? -0.908 -11.766 -0.344 1 96.69 504 MET A C 1
ATOM 3924 O O . MET A 1 504 ? 0.217 -12.023 0.085 1 96.69 504 MET A O 1
ATOM 3928 N N . GLN A 1 505 ? -1.422 -12.297 -1.39 1 95.31 505 GLN A N 1
ATOM 3929 C CA . GLN A 1 505 ? -0.647 -13.25 -2.17 1 95.31 505 GLN A CA 1
ATOM 3930 C C . GLN A 1 505 ? 0.599 -12.602 -2.762 1 95.31 505 GLN A C 1
ATOM 3932 O O . GLN A 1 505 ? 1.686 -13.18 -2.729 1 95.31 505 GLN A O 1
ATOM 3937 N N . ILE A 1 506 ? 0.453 -11.445 -3.297 1 94.25 506 ILE A N 1
ATOM 3938 C CA . ILE A 1 506 ? 1.587 -10.727 -3.873 1 94.25 506 ILE A CA 1
ATOM 3939 C C . ILE A 1 506 ? 2.605 -10.406 -2.781 1 94.25 506 ILE A C 1
ATOM 3941 O O . ILE A 1 506 ? 3.812 -10.531 -2.996 1 94.25 506 ILE A O 1
ATOM 3945 N N . SER A 1 507 ? 2.066 -9.992 -1.661 1 93.88 507 SER A N 1
ATOM 3946 C CA . SER A 1 507 ? 2.945 -9.695 -0.535 1 93.88 507 SER A CA 1
ATOM 3947 C C . SER A 1 507 ? 3.746 -10.922 -0.121 1 93.88 507 SER A C 1
ATOM 3949 O O . SER A 1 507 ? 4.941 -10.82 0.168 1 93.88 507 SER A O 1
ATOM 3951 N N . ALA A 1 508 ? 3.146 -12.047 -0.143 1 95.25 508 ALA A N 1
ATOM 3952 C CA . ALA A 1 508 ? 3.803 -13.289 0.254 1 95.25 508 ALA A CA 1
ATOM 3953 C C . ALA A 1 508 ? 4.824 -13.727 -0.792 1 95.25 508 ALA A C 1
ATOM 3955 O O . ALA A 1 508 ? 5.949 -14.102 -0.452 1 95.25 508 ALA A O 1
ATOM 3956 N N . LEU A 1 509 ? 4.441 -13.656 -2.049 1 94.44 509 LEU A N 1
ATOM 3957 C CA . LEU A 1 509 ? 5.262 -14.195 -3.125 1 94.44 509 LEU A CA 1
ATOM 3958 C C . LEU A 1 509 ? 6.418 -13.258 -3.455 1 94.44 509 LEU A C 1
ATOM 3960 O O . LEU A 1 509 ? 7.523 -13.711 -3.758 1 94.44 509 LEU A O 1
ATOM 3964 N N . LEU A 1 510 ? 6.199 -11.969 -3.354 1 91.44 510 LEU A N 1
ATOM 3965 C CA . LEU A 1 510 ? 7.234 -11.016 -3.736 1 91.44 510 LEU A CA 1
ATOM 3966 C C . LEU A 1 510 ? 7.895 -10.406 -2.506 1 91.44 510 LEU A C 1
ATOM 3968 O O . LEU A 1 510 ? 8.883 -9.672 -2.623 1 91.44 510 LEU A O 1
ATOM 3972 N N . ASN A 1 511 ? 7.402 -10.703 -1.364 1 89.44 511 ASN A N 1
ATOM 3973 C CA . ASN A 1 511 ? 7.918 -10.203 -0.096 1 89.44 511 ASN A CA 1
ATOM 3974 C C . ASN A 1 511 ? 7.902 -8.68 -0.052 1 89.44 511 ASN A C 1
ATOM 3976 O O . ASN A 1 511 ? 8.93 -8.047 0.22 1 89.44 511 ASN A O 1
ATOM 3980 N N . ILE A 1 512 ? 6.812 -8.094 -0.378 1 89.69 512 ILE A N 1
ATOM 3981 C CA . ILE A 1 512 ? 6.586 -6.66 -0.262 1 89.69 512 ILE A CA 1
ATOM 3982 C C . ILE A 1 512 ? 5.422 -6.395 0.688 1 89.69 512 ILE A C 1
ATOM 3984 O O . ILE A 1 512 ? 4.625 -7.293 0.965 1 89.69 512 ILE A O 1
ATOM 3988 N N . SER A 1 513 ? 5.328 -5.199 1.193 1 91.06 513 SER A N 1
ATOM 3989 C CA . SER A 1 513 ? 4.32 -4.863 2.189 1 91.06 513 SER A CA 1
ATOM 3990 C C . SER A 1 513 ? 2.918 -4.891 1.589 1 91.06 513 SER A C 1
ATOM 3992 O O . SER A 1 513 ? 2.707 -4.414 0.472 1 91.06 513 SER A O 1
ATOM 3994 N N . PRO A 1 514 ? 1.977 -5.527 2.275 1 93.38 514 PRO A N 1
ATOM 3995 C CA . PRO A 1 514 ? 0.59 -5.453 1.811 1 93.38 514 PRO A CA 1
ATOM 3996 C C . PRO A 1 514 ? -0.017 -4.062 1.986 1 93.38 514 PRO A C 1
ATOM 3998 O O . PRO A 1 514 ? 0.44 -3.287 2.83 1 93.38 514 PRO A O 1
ATOM 4001 N N . HIS A 1 515 ? -1.04 -3.787 1.218 1 94.5 515 HIS A N 1
ATOM 4002 C CA . HIS A 1 515 ? -1.647 -2.461 1.241 1 94.5 515 HIS A CA 1
ATOM 4003 C C . HIS A 1 515 ? -2.838 -2.416 2.193 1 94.5 515 HIS A C 1
ATOM 4005 O O . HIS A 1 515 ? -3.211 -1.345 2.676 1 94.5 515 HIS A O 1
ATOM 4011 N N . PHE A 1 516 ? -3.451 -3.572 2.512 1 94 516 PHE A N 1
ATOM 4012 C CA . PHE A 1 516 ? -4.539 -3.637 3.479 1 94 516 PHE A CA 1
ATOM 4013 C C . PHE A 1 516 ? -4 -3.676 4.902 1 94 516 PHE A C 1
ATOM 4015 O O . PHE A 1 516 ? -2.998 -4.344 5.172 1 94 516 PHE A O 1
ATOM 4022 N N . SER A 1 517 ? -4.637 -2.939 5.738 1 90.38 517 SER A N 1
ATOM 4023 C CA . SER A 1 517 ? -4.453 -3.188 7.164 1 90.38 517 SER A CA 1
ATOM 4024 C C . SER A 1 517 ? -5.473 -4.191 7.691 1 90.38 517 SER A C 1
ATOM 4026 O O . SER A 1 517 ? -6.629 -4.191 7.266 1 90.38 517 SER A O 1
ATOM 4028 N N . ILE A 1 518 ? -5.086 -5.02 8.57 1 89.25 518 ILE A N 1
ATOM 4029 C CA . ILE A 1 518 ? -5.969 -6.066 9.07 1 89.25 518 ILE A CA 1
ATOM 4030 C C . ILE A 1 518 ? -7.102 -5.445 9.883 1 89.25 518 ILE A C 1
ATOM 4032 O O . ILE A 1 518 ? -8.234 -5.934 9.859 1 89.25 518 ILE A O 1
ATOM 4036 N N . ASN A 1 519 ? -6.84 -4.34 10.508 1 85.25 519 ASN A N 1
ATOM 4037 C CA . ASN A 1 519 ? -7.816 -3.734 11.406 1 85.25 519 ASN A CA 1
ATOM 4038 C C . ASN A 1 519 ? -8.906 -2.996 10.641 1 85.25 519 ASN A C 1
ATOM 4040 O O . ASN A 1 519 ? -9.938 -2.631 11.211 1 85.25 519 ASN A O 1
ATOM 4044 N N . GLU A 1 520 ? -8.734 -2.805 9.391 1 87.25 520 GLU A N 1
ATOM 4045 C CA . GLU A 1 520 ? -9.766 -2.094 8.633 1 87.25 520 GLU A CA 1
ATOM 4046 C C . GLU A 1 520 ? -10.836 -3.051 8.125 1 87.25 520 GLU A C 1
ATOM 4048 O O . GLU A 1 520 ? -11.883 -2.617 7.641 1 87.25 520 GLU A O 1
ATOM 4053 N N . ILE A 1 521 ? -10.594 -4.328 8.25 1 92.94 521 ILE A N 1
ATOM 4054 C CA . ILE A 1 521 ? -11.516 -5.336 7.734 1 92.94 521 ILE A CA 1
ATOM 4055 C C . ILE A 1 521 ? -12.57 -5.664 8.789 1 92.94 521 ILE A C 1
ATOM 4057 O O . ILE A 1 521 ? -12.234 -5.965 9.938 1 92.94 521 ILE A O 1
ATOM 4061 N N . ASP A 1 522 ? -13.758 -5.516 8.43 1 89.12 522 ASP A N 1
ATOM 4062 C CA . ASP A 1 522 ? -14.891 -5.867 9.289 1 89.12 522 ASP A CA 1
ATOM 4063 C C . ASP A 1 522 ? -16.016 -6.504 8.469 1 89.12 522 ASP A C 1
ATOM 4065 O O . ASP A 1 522 ? -17.016 -5.852 8.18 1 89.12 522 ASP A O 1
ATOM 4069 N N . MET A 1 523 ? -15.828 -7.738 8.125 1 92.25 523 MET A N 1
ATOM 4070 C CA . MET A 1 523 ? -16.781 -8.438 7.27 1 92.25 523 MET A CA 1
ATOM 4071 C C . MET A 1 523 ? -16.734 -9.945 7.527 1 92.25 523 MET A C 1
ATOM 4073 O O . MET A 1 523 ? -15.742 -10.461 8.039 1 92.25 523 MET A O 1
ATOM 4077 N N . SER A 1 524 ? -17.781 -10.57 7.172 1 93.12 524 SER A N 1
ATOM 4078 C CA . SER A 1 524 ? -17.828 -12.023 7.246 1 93.12 524 SER A CA 1
ATOM 4079 C C . SER A 1 524 ? -17.078 -12.664 6.086 1 93.12 524 SER A C 1
ATOM 4081 O O . SER A 1 524 ? -16.938 -12.055 5.02 1 93.12 524 SER A O 1
ATOM 4083 N N . LEU A 1 525 ? -16.609 -13.828 6.309 1 95.12 525 LEU A N 1
ATOM 4084 C CA . LEU A 1 525 ? -15.992 -14.609 5.246 1 95.12 525 LEU A CA 1
ATOM 4085 C C . LEU A 1 525 ? -17.016 -15.023 4.199 1 95.12 525 LEU A C 1
ATOM 4087 O O . LEU A 1 525 ? -18.219 -15.016 4.465 1 95.12 525 LEU A O 1
ATOM 4091 N N . PRO A 1 526 ? -16.594 -15.32 2.965 1 93.56 526 PRO A N 1
ATOM 4092 C CA . PRO A 1 526 ? -17.531 -15.633 1.888 1 93.56 526 PRO A CA 1
ATOM 4093 C C . PRO A 1 526 ? -18.312 -16.922 2.152 1 93.56 526 PRO A C 1
ATOM 4095 O O . PRO A 1 526 ? -17.859 -17.781 2.906 1 93.56 526 PRO A O 1
ATOM 4098 N N . TRP A 1 527 ? -19.453 -17.031 1.433 1 90.56 527 TRP A N 1
ATOM 4099 C CA . TRP A 1 527 ? -20.281 -18.234 1.479 1 90.56 527 TRP A CA 1
ATOM 4100 C C . TRP A 1 527 ? -19.516 -19.438 0.946 1 90.56 527 TRP A C 1
ATOM 4102 O O . TRP A 1 527 ? -18.547 -19.281 0.183 1 90.56 527 TRP A O 1
ATOM 4112 N N . HIS A 1 528 ? -20 -20.547 1.395 1 88.56 528 HIS A N 1
ATOM 4113 C CA . HIS A 1 528 ? -19.469 -21.75 0.779 1 88.56 528 HIS A CA 1
ATOM 4114 C C . HIS A 1 528 ? -19.703 -21.75 -0.727 1 88.56 528 HIS A C 1
ATOM 4116 O O . HIS A 1 528 ? -20.766 -21.312 -1.193 1 88.56 528 HIS A O 1
ATOM 4122 N N . GLU A 1 529 ? -18.812 -22.344 -1.419 1 86 529 GLU A N 1
ATOM 4123 C CA . GLU A 1 529 ? -18.844 -22.312 -2.879 1 86 529 GLU A CA 1
ATOM 4124 C C . GLU A 1 529 ? -20.109 -23 -3.408 1 86 529 GLU A C 1
ATOM 4126 O O . GLU A 1 529 ? -20.688 -22.562 -4.406 1 86 529 GLU A O 1
ATOM 4131 N N . ASP A 1 530 ? -20.5 -24.031 -2.689 1 83.5 530 ASP A N 1
ATOM 4132 C CA . ASP A 1 530 ? -21.688 -24.766 -3.123 1 83.5 530 ASP A CA 1
ATOM 4133 C C . ASP A 1 530 ? -22.938 -23.891 -2.998 1 83.5 530 ASP A C 1
ATOM 4135 O O . ASP A 1 530 ? -23.812 -23.922 -3.865 1 83.5 530 ASP A O 1
ATOM 4139 N N . ASP A 1 531 ? -22.984 -23.172 -1.901 1 84.19 531 ASP A N 1
ATOM 4140 C CA . ASP A 1 531 ? -24.109 -22.266 -1.705 1 84.19 531 ASP A CA 1
ATOM 4141 C C . ASP A 1 531 ? -24.062 -21.109 -2.713 1 84.19 531 ASP A C 1
ATOM 4143 O O . ASP A 1 531 ? -25.109 -20.688 -3.207 1 84.19 531 ASP A O 1
ATOM 4147 N N . TRP A 1 532 ? -22.906 -20.688 -3.053 1 86.44 532 TRP A N 1
ATOM 4148 C CA . TRP A 1 532 ? -22.688 -19.594 -3.988 1 86.44 532 TRP A CA 1
ATOM 4149 C C . TRP A 1 532 ? -23.078 -20 -5.406 1 86.44 532 TRP A C 1
ATOM 4151 O O . TRP A 1 532 ? -23.75 -19.25 -6.113 1 86.44 532 TRP A O 1
ATOM 4161 N N . GLU A 1 533 ? -22.781 -21.219 -5.781 1 83.88 533 GLU A N 1
ATOM 4162 C CA . GLU A 1 533 ? -23.031 -21.719 -7.133 1 83.88 533 GLU A CA 1
ATOM 4163 C C . GLU A 1 533 ? -24.484 -22.188 -7.277 1 83.88 533 GLU A C 1
ATOM 4165 O O . GLU A 1 533 ? -25.031 -22.172 -8.375 1 83.88 533 GLU A O 1
ATOM 4170 N N . ALA A 1 534 ? -25.094 -22.625 -6.141 1 77.31 534 ALA A N 1
ATOM 4171 C CA . ALA A 1 534 ? -26.438 -23.172 -6.199 1 77.31 534 ALA A CA 1
ATOM 4172 C C . ALA A 1 534 ? -27.484 -22.062 -6.305 1 77.31 534 ALA A C 1
ATOM 4174 O O . ALA A 1 534 ? -28.594 -22.281 -6.777 1 77.31 534 ALA A O 1
ATOM 4175 N N . ARG A 1 535 ? -27.312 -20.984 -5.742 1 65.25 535 ARG A N 1
ATOM 4176 C CA . ARG A 1 535 ? -28.328 -19.938 -5.641 1 65.25 535 ARG A CA 1
ATOM 4177 C C . ARG A 1 535 ? -28.422 -19.141 -6.93 1 65.25 535 ARG A C 1
ATOM 4179 O O . ARG A 1 535 ? -28.984 -18.031 -6.945 1 65.25 535 ARG A O 1
ATOM 4186 N N . SER A 1 536 ? -27.922 -19.656 -7.879 1 52.81 536 SER A N 1
ATOM 4187 C CA . SER A 1 536 ? -28.141 -18.984 -9.156 1 52.81 536 SER A CA 1
ATOM 4188 C C . SER A 1 536 ? -29.609 -18.938 -9.523 1 52.81 536 SER A C 1
ATOM 4190 O O . SER A 1 536 ? -30.375 -19.828 -9.156 1 52.81 536 SER A O 1
ATOM 4192 N N . PRO A 1 537 ? -30.219 -17.75 -9.695 1 49.34 537 PRO A N 1
ATOM 4193 C CA . PRO A 1 537 ? -31.656 -17.594 -9.953 1 49.34 537 PRO A CA 1
ATOM 4194 C C . PRO A 1 537 ? -32.25 -18.797 -10.68 1 49.34 537 PRO A C 1
ATOM 4196 O O . PRO A 1 537 ? -33.469 -19.016 -10.609 1 49.34 537 PRO A O 1
ATOM 4199 N N . ARG A 1 538 ? -31.469 -19.391 -11.492 1 45.22 538 ARG A N 1
ATOM 4200 C CA . ARG A 1 538 ? -32.094 -20.406 -12.336 1 45.22 538 ARG A CA 1
ATOM 4201 C C . ARG A 1 538 ? -32.344 -21.688 -11.539 1 45.22 538 ARG A C 1
ATOM 4203 O O . ARG A 1 538 ? -33.219 -22.484 -11.922 1 45.22 538 ARG A O 1
ATOM 4210 N N . THR A 1 539 ? -31.438 -21.969 -10.664 1 47.12 539 THR A N 1
ATOM 4211 C CA . THR A 1 539 ? -31.719 -23.203 -9.953 1 47.12 539 THR A CA 1
ATOM 4212 C C . THR A 1 539 ? -32.438 -22.938 -8.641 1 47.12 539 THR A C 1
ATOM 4214 O O . THR A 1 539 ? -31.844 -22.453 -7.68 1 47.12 539 THR A O 1
ATOM 4217 N N . HIS A 1 540 ? -33.562 -22.312 -8.617 1 43.03 540 HIS A N 1
ATOM 4218 C CA . HIS A 1 540 ? -34.438 -22.094 -7.469 1 43.03 540 HIS A CA 1
ATOM 4219 C C . HIS A 1 540 ? -34.5 -23.328 -6.574 1 43.03 540 HIS A C 1
ATOM 4221 O O . HIS A 1 540 ? -35.406 -24.125 -6.652 1 43.03 540 HIS A O 1
ATOM 4227 N N . ARG A 1 541 ? -33.469 -23.969 -6.289 1 42.16 541 ARG A N 1
ATOM 4228 C CA . ARG A 1 541 ? -33.812 -25.016 -5.32 1 42.16 541 ARG A CA 1
ATOM 4229 C C . ARG A 1 541 ? -34.344 -24.406 -4.035 1 42.16 541 ARG A C 1
ATOM 4231 O O . ARG A 1 541 ? -33.781 -23.469 -3.482 1 42.16 541 ARG A O 1
ATOM 4238 N N . ASP A 1 542 ? -35.656 -24.406 -3.783 1 41.28 542 ASP A N 1
ATOM 4239 C CA . ASP A 1 542 ? -36.469 -24.047 -2.627 1 41.28 542 ASP A CA 1
ATOM 4240 C C . ASP A 1 542 ? -35.625 -24.062 -1.345 1 41.28 542 ASP A C 1
ATOM 4242 O O . ASP A 1 542 ? -35.938 -23.359 -0.388 1 41.28 542 ASP A O 1
ATOM 4246 N N . SER A 1 543 ? -35.094 -25.266 -0.837 1 40.94 543 SER A N 1
ATOM 4247 C CA . SER A 1 543 ? -34.75 -25.641 0.535 1 40.94 543 SER A CA 1
ATOM 4248 C C . SER A 1 543 ? -33.344 -25.172 0.905 1 40.94 543 SER A C 1
ATOM 4250 O O . SER A 1 543 ? -32.656 -25.859 1.64 1 40.94 543 SER A O 1
ATOM 4252 N N . ALA A 1 544 ? -32.719 -24.406 0.131 1 44.38 544 ALA A N 1
ATOM 4253 C CA . ALA A 1 544 ? -31.312 -24.344 0.585 1 44.38 544 ALA A CA 1
ATOM 4254 C C . ALA A 1 544 ? -31.219 -23.703 1.969 1 44.38 544 ALA A C 1
ATOM 4256 O O . ALA A 1 544 ? -31.828 -22.672 2.225 1 44.38 544 ALA A O 1
ATOM 4257 N N . PRO A 1 545 ? -30.969 -24.469 2.941 1 44.88 545 PRO A N 1
ATOM 4258 C CA . PRO A 1 545 ? -30.797 -23.984 4.309 1 44.88 545 PRO A CA 1
ATOM 4259 C C . PRO A 1 545 ? -30.094 -22.625 4.367 1 44.88 545 PRO A C 1
ATOM 4261 O O . PRO A 1 545 ? -29.391 -22.25 3.422 1 44.88 545 PRO A O 1
ATOM 4264 N N . SER A 1 546 ? -30.703 -21.766 5.164 1 49.31 546 SER A N 1
ATOM 4265 C CA . SER A 1 546 ? -30.078 -20.484 5.52 1 49.31 546 SER A CA 1
ATOM 4266 C C . SER A 1 546 ? -28.562 -20.562 5.402 1 49.31 546 SER A C 1
ATOM 4268 O O . SER A 1 546 ? -27.953 -21.562 5.766 1 49.31 546 SER A O 1
ATOM 4270 N N . PRO A 1 547 ? -27.984 -19.859 4.375 1 50.66 547 PRO A N 1
ATOM 4271 C CA . PRO A 1 547 ? -26.531 -19.875 4.223 1 50.66 547 PRO A CA 1
ATOM 4272 C C . PRO A 1 547 ? -25.797 -20.203 5.523 1 50.66 547 PRO A C 1
ATOM 4274 O O . PRO A 1 547 ? -26.203 -19.75 6.598 1 50.66 547 PRO A O 1
ATOM 4277 N N . SER A 1 548 ? -25.438 -21.344 5.672 1 50.94 548 SER A N 1
ATOM 4278 C CA . SER A 1 548 ? -24.547 -21.703 6.785 1 50.94 548 SER A CA 1
ATOM 4279 C C . SER A 1 548 ? -23.703 -20.516 7.223 1 50.94 548 SER A C 1
ATOM 4281 O O . SER A 1 548 ? -23.266 -19.719 6.391 1 50.94 548 SER A O 1
ATOM 4283 N N . GLY A 1 549 ? -24.094 -19.828 8.312 1 58.81 549 GLY A N 1
ATOM 4284 C CA . GLY A 1 549 ? -23.578 -18.672 9.055 1 58.81 549 GLY A CA 1
ATOM 4285 C C . GLY A 1 549 ? -22.125 -18.359 8.734 1 58.81 549 GLY A C 1
ATOM 4286 O O . GLY A 1 549 ? -21.25 -19.188 8.953 1 58.81 549 GLY A O 1
ATOM 4287 N N . SER A 1 550 ? -21.812 -17.453 7.723 1 77.81 550 SER A N 1
ATOM 4288 C CA . SER A 1 550 ? -20.453 -16.984 7.441 1 77.81 550 SER A CA 1
ATOM 4289 C C . SER A 1 550 ? -19.781 -16.469 8.703 1 77.81 550 SER A C 1
ATOM 4291 O O . SER A 1 550 ? -20.422 -15.859 9.562 1 77.81 550 SER A O 1
ATOM 4293 N N . SER A 1 551 ? -18.688 -17.125 8.953 1 87.31 551 SER A N 1
ATOM 4294 C CA . SER A 1 551 ? -17.875 -16.734 10.109 1 87.31 551 SER A CA 1
ATOM 4295 C C . SER A 1 551 ? -17.297 -15.336 9.93 1 87.31 551 SER A C 1
ATOM 4297 O O . SER A 1 551 ? -16.969 -14.93 8.812 1 87.31 551 SER A O 1
ATOM 4299 N N . ASP A 1 552 ? -17.391 -14.648 10.992 1 92.38 552 ASP A N 1
ATOM 4300 C CA . ASP A 1 552 ? -16.781 -13.32 10.984 1 92.38 552 ASP A CA 1
ATOM 4301 C C . ASP A 1 552 ? -15.258 -13.414 10.914 1 92.38 552 ASP A C 1
ATOM 4303 O O . ASP A 1 552 ? -14.641 -14.188 11.656 1 92.38 552 ASP A O 1
ATOM 4307 N N . PHE A 1 553 ? -14.68 -12.734 10.102 1 95.56 553 PHE A N 1
ATOM 4308 C CA . PHE A 1 553 ? -13.242 -12.781 9.844 1 95.56 553 PHE A CA 1
ATOM 4309 C C . PHE A 1 553 ? -12.453 -12.5 11.117 1 95.56 553 PHE A C 1
ATOM 4311 O O . PHE A 1 553 ? -11.555 -13.266 11.477 1 95.56 553 PHE A O 1
ATOM 4318 N N . CYS A 1 554 ? -12.758 -11.367 11.773 1 91.56 554 CYS A N 1
ATOM 4319 C CA . CYS A 1 554 ? -12.016 -10.953 12.961 1 91.56 554 CYS A CA 1
ATOM 4320 C C . CYS A 1 554 ? -12.172 -11.969 14.086 1 91.56 554 CYS A C 1
ATOM 4322 O O . CYS A 1 554 ? -11.211 -12.25 14.812 1 91.56 554 CYS A O 1
ATOM 4324 N N . LEU A 1 555 ? -13.336 -12.547 14.203 1 91.81 555 LEU A N 1
ATOM 4325 C CA . LEU A 1 555 ? -13.594 -13.539 15.242 1 91.81 555 LEU A CA 1
ATOM 4326 C C . LEU A 1 555 ? -12.797 -14.812 14.992 1 91.81 555 LEU A C 1
ATOM 4328 O O . LEU A 1 555 ? -12.266 -15.414 15.93 1 91.81 555 LEU A O 1
ATOM 4332 N N . VAL A 1 556 ? -12.734 -15.18 13.734 1 94.25 556 VAL A N 1
ATOM 4333 C CA . VAL A 1 556 ? -11.977 -16.375 13.375 1 94.25 556 VAL A CA 1
ATOM 4334 C C . VAL A 1 556 ? -10.5 -16.172 13.711 1 94.25 556 VAL A C 1
ATOM 4336 O O . VAL A 1 556 ? -9.867 -17.031 14.312 1 94.25 556 VAL A O 1
ATOM 4339 N N . LEU A 1 557 ? -9.945 -15.078 13.359 1 94.25 557 LEU A N 1
ATOM 4340 C CA . LEU A 1 557 ? -8.531 -14.789 13.602 1 94.25 557 LEU A CA 1
ATOM 4341 C C . LEU A 1 557 ? -8.258 -14.688 15.102 1 94.25 557 LEU A C 1
ATOM 4343 O O . LEU A 1 557 ? -7.242 -15.203 15.586 1 94.25 557 LEU A O 1
ATOM 4347 N N . LYS A 1 558 ? -9.141 -14.016 15.805 1 92.31 558 LYS A N 1
ATOM 4348 C CA . LYS A 1 558 ? -8.992 -13.891 17.25 1 92.31 558 LYS A CA 1
ATOM 4349 C C . LYS A 1 558 ? -8.992 -15.266 17.922 1 92.31 558 LYS A C 1
ATOM 4351 O O . LYS A 1 558 ? -8.18 -15.531 18.812 1 92.31 558 LYS A O 1
ATOM 4356 N N . ARG A 1 559 ? -9.867 -16.078 17.516 1 93 559 ARG A N 1
ATOM 4357 C CA . ARG A 1 559 ? -9.977 -17.406 18.094 1 93 559 ARG A CA 1
ATOM 4358 C C . ARG A 1 559 ? -8.734 -18.25 17.781 1 93 559 ARG A C 1
ATOM 4360 O O . ARG A 1 559 ? -8.258 -19 18.625 1 93 559 ARG A O 1
ATOM 4367 N N . LEU A 1 560 ? -8.273 -18.125 16.625 1 94.12 560 LEU A N 1
ATOM 4368 C CA . LEU A 1 560 ? -7.07 -18.859 16.234 1 94.12 560 LEU A CA 1
ATOM 4369 C C . LEU A 1 560 ? -5.871 -18.391 17.062 1 94.12 560 LEU A C 1
ATOM 4371 O O . LEU A 1 560 ? -5.113 -19.219 17.578 1 94.12 560 LEU A O 1
ATOM 4375 N N . LEU A 1 561 ? -5.719 -17.156 17.25 1 94.12 561 LEU A N 1
ATOM 4376 C CA . LEU A 1 561 ? -4.539 -16.594 17.906 1 94.12 561 LEU A CA 1
ATOM 4377 C C . LEU A 1 561 ? -4.625 -16.781 19.406 1 94.12 561 LEU A C 1
ATOM 4379 O O . LEU A 1 561 ? -3.6 -16.875 20.094 1 94.12 561 LEU A O 1
ATOM 4383 N N . SER A 1 562 ? -5.816 -16.844 19.984 1 92.12 562 SER A N 1
ATOM 4384 C CA . SER A 1 562 ? -5.996 -16.953 21.422 1 92.12 562 SER A CA 1
ATOM 4385 C C . SER A 1 562 ? -6.195 -18.406 21.844 1 92.12 562 SER A C 1
ATOM 4387 O O . SER A 1 562 ? -5.637 -18.844 22.859 1 92.12 562 SER A O 1
ATOM 4389 N N . ILE A 1 563 ? -7.023 -19.172 21.109 1 91.19 563 ILE A N 1
ATOM 4390 C CA . ILE A 1 563 ? -7.398 -20.531 21.5 1 91.19 563 ILE A CA 1
ATOM 4391 C C . ILE A 1 563 ? -6.645 -21.531 20.641 1 91.19 563 ILE A C 1
ATOM 4393 O O . ILE A 1 563 ? -6.383 -22.656 21.078 1 91.19 563 ILE A O 1
ATOM 4397 N N . GLY A 1 564 ? -6.305 -21.203 19.453 1 91.19 564 GLY A N 1
ATOM 4398 C CA . GLY A 1 564 ? -5.539 -22.078 18.578 1 91.19 564 GLY A CA 1
ATOM 4399 C C . GLY A 1 564 ? -6.41 -23.016 17.766 1 91.19 564 GLY A C 1
ATOM 4400 O O . GLY A 1 564 ? -5.918 -24.016 17.25 1 91.19 564 GLY A O 1
ATOM 4401 N N . LYS A 1 565 ? -7.684 -22.75 17.703 1 88.06 565 LYS A N 1
ATOM 4402 C CA . LYS A 1 565 ? -8.602 -23.625 16.969 1 88.06 565 LYS A CA 1
ATOM 4403 C C . LYS A 1 565 ? -9.57 -22.797 16.125 1 88.06 565 LYS A C 1
ATOM 4405 O O . LYS A 1 565 ? -9.914 -21.672 16.484 1 88.06 565 LYS A O 1
ATOM 4410 N N . LEU A 1 566 ? -9.914 -23.453 15.07 1 86.38 566 LEU A N 1
ATOM 4411 C CA . LEU A 1 566 ? -10.945 -22.828 14.234 1 86.38 566 LEU A CA 1
ATOM 4412 C C . LEU A 1 566 ? -12.328 -23.031 14.852 1 86.38 566 LEU A C 1
ATOM 4414 O O . LEU A 1 566 ? -12.641 -24.094 15.375 1 86.38 566 LEU A O 1
ATOM 4418 N N . PRO A 1 567 ? -13.156 -21.969 14.844 1 78.06 567 PRO A N 1
ATOM 4419 C CA . PRO A 1 567 ? -14.516 -22.125 15.367 1 78.06 567 PRO A CA 1
ATOM 4420 C C . PRO A 1 567 ? -15.344 -23.109 14.547 1 78.06 567 PRO A C 1
ATOM 4422 O O . PRO A 1 567 ? -16.125 -23.891 15.117 1 78.06 567 PRO A O 1
ATOM 4425 N N . GLN A 1 568 ? -15.25 -23 13.273 1 81.44 568 GLN A N 1
ATOM 4426 C CA . GLN A 1 568 ? -15.914 -23.875 12.32 1 81.44 568 GLN A CA 1
ATOM 4427 C C . GLN A 1 568 ? -15.047 -24.125 11.094 1 81.44 568 GLN A C 1
ATOM 4429 O O . GLN A 1 568 ? -14.148 -23.328 10.797 1 81.44 568 GLN A O 1
ATOM 4434 N N . PRO A 1 569 ? -15.328 -25.281 10.523 1 83 569 PRO A N 1
ATOM 4435 C CA . PRO A 1 569 ? -14.578 -25.5 9.281 1 83 569 PRO A CA 1
ATOM 4436 C C . PRO A 1 569 ? -14.852 -24.406 8.234 1 83 569 PRO A C 1
ATOM 4438 O O . PRO A 1 569 ? -15.984 -23.938 8.109 1 83 569 PRO A O 1
ATOM 4441 N N . LEU A 1 570 ? -13.875 -24 7.609 1 88.31 570 LEU A N 1
ATOM 4442 C CA . LEU A 1 570 ? -13.984 -22.953 6.602 1 88.31 570 LEU A CA 1
ATOM 4443 C C . LEU A 1 570 ? -13.938 -23.547 5.195 1 88.31 570 LEU A C 1
ATOM 4445 O O . LEU A 1 570 ? -13.344 -24.594 4.977 1 88.31 570 LEU A O 1
ATOM 4449 N N . ASN A 1 571 ? -14.656 -22.953 4.305 1 87.5 571 ASN A N 1
ATOM 4450 C CA . ASN A 1 571 ? -14.539 -23.328 2.898 1 87.5 571 ASN A CA 1
ATOM 4451 C C . ASN A 1 571 ? -13.164 -22.984 2.34 1 87.5 571 ASN A C 1
ATOM 4453 O O . ASN A 1 571 ? -12.414 -22.219 2.953 1 87.5 571 ASN A O 1
ATOM 4457 N N . PRO A 1 572 ? -12.773 -23.5 1.193 1 88.44 572 PRO A N 1
ATOM 4458 C CA . PRO A 1 572 ? -11.43 -23.297 0.659 1 88.44 572 PRO A CA 1
ATOM 4459 C C . PRO A 1 572 ? -11.094 -21.812 0.453 1 88.44 572 PRO A C 1
ATOM 4461 O O . PRO A 1 572 ? -9.969 -21.391 0.726 1 88.44 572 PRO A O 1
ATOM 4464 N N . PHE A 1 573 ? -12.031 -21.078 -0.093 1 93 573 PHE A N 1
ATOM 4465 C CA . PHE A 1 573 ? -11.789 -19.641 -0.288 1 93 573 PHE A CA 1
ATOM 4466 C C . PHE A 1 573 ? -11.508 -18.953 1.044 1 93 573 PHE A C 1
ATOM 4468 O O . PHE A 1 573 ? -10.547 -18.188 1.163 1 93 573 PHE A O 1
ATOM 4475 N N . GLY A 1 574 ? -12.32 -19.234 2.074 1 93.25 574 GLY A N 1
ATOM 4476 C CA . GLY A 1 574 ? -12.117 -18.688 3.41 1 93.25 574 GLY A CA 1
ATOM 4477 C C . GLY A 1 574 ? -10.82 -19.141 4.047 1 93.25 574 GLY A C 1
ATOM 4478 O O . GLY A 1 574 ? -10.148 -18.359 4.719 1 93.25 574 GLY A O 1
ATOM 4479 N N . LEU A 1 575 ? -10.492 -20.359 3.818 1 92.38 575 LEU A N 1
ATOM 4480 C CA . LEU A 1 575 ? -9.25 -20.906 4.363 1 92.38 575 LEU A CA 1
ATOM 4481 C C . LEU A 1 575 ? -8.039 -20.203 3.752 1 92.38 575 LEU A C 1
ATOM 4483 O O . LEU A 1 575 ? -7.059 -19.922 4.449 1 92.38 575 LEU A O 1
ATOM 4487 N N . SER A 1 576 ? -8.125 -19.984 2.461 1 94.94 576 SER A N 1
ATOM 4488 C CA . SER A 1 576 ? -7.035 -19.297 1.786 1 94.94 576 SER A CA 1
ATOM 4489 C C . SER A 1 576 ? -6.848 -17.891 2.346 1 94.94 576 SER A C 1
ATOM 4491 O O . SER A 1 576 ? -5.719 -17.422 2.52 1 94.94 576 SER A O 1
ATOM 4493 N N . ILE A 1 577 ? -7.945 -17.219 2.615 1 96.69 577 ILE A N 1
ATOM 4494 C CA . ILE A 1 577 ? -7.91 -15.867 3.164 1 96.69 577 ILE A CA 1
ATOM 4495 C C . ILE A 1 577 ? -7.219 -15.883 4.527 1 96.69 577 ILE A C 1
ATOM 4497 O O . ILE A 1 577 ? -6.305 -15.094 4.773 1 96.69 577 ILE A O 1
ATOM 4501 N N . ILE A 1 578 ? -7.582 -16.766 5.379 1 96.31 578 ILE A N 1
ATOM 4502 C CA . ILE A 1 578 ? -7.043 -16.844 6.734 1 96.31 578 ILE A CA 1
ATOM 4503 C C . ILE A 1 578 ? -5.574 -17.25 6.684 1 96.31 578 ILE A C 1
ATOM 4505 O O . ILE A 1 578 ? -4.738 -16.688 7.391 1 96.31 578 ILE A O 1
ATOM 4509 N N . ALA A 1 579 ? -5.254 -18.219 5.832 1 96.56 579 ALA A N 1
ATOM 4510 C CA . ALA A 1 579 ? -3.879 -18.703 5.715 1 96.56 579 ALA A CA 1
ATOM 4511 C C . ALA A 1 579 ? -2.939 -17.578 5.289 1 96.56 579 ALA A C 1
ATOM 4513 O O . ALA A 1 579 ? -1.87 -17.406 5.875 1 96.56 579 ALA A O 1
ATOM 4514 N N . HIS A 1 580 ? -3.361 -16.891 4.312 1 97.5 580 HIS A N 1
ATOM 4515 C CA . HIS A 1 580 ? -2.512 -15.805 3.826 1 97.5 580 HIS A CA 1
ATOM 4516 C C . HIS A 1 580 ? -2.424 -14.68 4.848 1 97.5 580 HIS A C 1
ATOM 4518 O O . HIS A 1 580 ? -1.427 -13.953 4.895 1 97.5 580 HIS A O 1
ATOM 4524 N N . THR A 1 581 ? -3.469 -14.477 5.656 1 97.44 581 THR A N 1
ATOM 4525 C CA . THR A 1 581 ? -3.414 -13.484 6.723 1 97.44 581 THR A CA 1
ATOM 4526 C C . THR A 1 581 ? -2.412 -13.898 7.797 1 97.44 581 THR A C 1
ATOM 4528 O O . THR A 1 581 ? -1.648 -13.062 8.289 1 97.44 581 THR A O 1
ATOM 4531 N N . LEU A 1 582 ? -2.428 -15.148 8.125 1 97.19 582 LEU A N 1
ATOM 4532 C CA . LEU A 1 582 ? -1.445 -15.648 9.078 1 97.19 582 LEU A CA 1
ATOM 4533 C C . LEU A 1 582 ? -0.028 -15.469 8.547 1 97.19 582 LEU A C 1
ATOM 4535 O O . LEU A 1 582 ? 0.876 -15.086 9.289 1 97.19 582 LEU A O 1
ATOM 4539 N N . TYR A 1 583 ? 0.127 -15.797 7.301 1 97.56 583 TYR A N 1
ATOM 4540 C CA . TYR A 1 583 ? 1.429 -15.594 6.676 1 97.56 583 TYR A CA 1
ATOM 4541 C C . TYR A 1 583 ? 1.849 -14.133 6.762 1 97.56 583 TYR A C 1
ATOM 4543 O O . TYR A 1 583 ? 3.018 -13.828 7.016 1 97.56 583 TYR A O 1
ATOM 4551 N N . ARG A 1 584 ? 0.902 -13.266 6.527 1 95.88 584 ARG A N 1
ATOM 4552 C CA . ARG A 1 584 ? 1.18 -11.836 6.59 1 95.88 584 ARG A CA 1
ATOM 4553 C C . ARG A 1 584 ? 1.656 -11.43 7.98 1 95.88 584 ARG A C 1
ATOM 4555 O O . ARG A 1 584 ? 2.551 -10.586 8.117 1 95.88 584 ARG A O 1
ATOM 4562 N N . LEU A 1 585 ? 1.049 -11.953 9.031 1 95 585 LEU A N 1
ATOM 4563 C CA . LEU A 1 585 ? 1.48 -11.656 10.391 1 95 585 LEU A CA 1
ATOM 4564 C C . LEU A 1 585 ? 2.934 -12.07 10.602 1 95 585 LEU A C 1
ATOM 4566 O O . LEU A 1 585 ? 3.697 -11.359 11.258 1 95 585 LEU A O 1
ATOM 4570 N N . CYS A 1 586 ? 3.299 -13.164 9.977 1 95.69 586 CYS A N 1
ATOM 4571 C CA . CYS A 1 586 ? 4.68 -13.617 10.062 1 95.69 586 CYS A CA 1
ATOM 4572 C C . CYS A 1 586 ? 5.609 -12.688 9.289 1 95.69 586 CYS A C 1
ATOM 4574 O O . CYS A 1 586 ? 6.715 -12.391 9.742 1 95.69 586 CYS A O 1
ATOM 4576 N N . SER A 1 587 ? 5.148 -12.305 8.156 1 94 587 SER A N 1
ATOM 4577 C CA . SER A 1 587 ? 5.949 -11.391 7.344 1 94 587 SER A CA 1
ATOM 4578 C C . SER A 1 587 ? 6.199 -10.07 8.078 1 94 587 SER A C 1
ATOM 4580 O O . SER A 1 587 ? 7.293 -9.508 7.996 1 94 587 SER A O 1
ATOM 4582 N N . ASP A 1 588 ? 5.195 -9.562 8.727 1 91.25 588 ASP A N 1
ATOM 4583 C CA . ASP A 1 588 ? 5.34 -8.336 9.516 1 91.25 588 ASP A CA 1
ATOM 4584 C C . ASP A 1 588 ? 6.34 -8.531 10.648 1 91.25 588 ASP A C 1
ATOM 4586 O O . ASP A 1 588 ? 7.176 -7.664 10.906 1 91.25 588 ASP A O 1
ATOM 4590 N N . ALA A 1 589 ? 6.227 -9.625 11.32 1 91.62 589 ALA A N 1
ATOM 4591 C CA . ALA A 1 589 ? 7.152 -9.93 12.406 1 91.62 589 ALA A CA 1
ATOM 4592 C C . ALA A 1 589 ? 8.578 -10.062 11.891 1 91.62 589 ALA A C 1
ATOM 4594 O O . ALA A 1 589 ? 9.531 -9.633 12.555 1 91.62 589 ALA A O 1
ATOM 4595 N N . SER A 1 590 ? 8.703 -10.664 10.734 1 92.06 590 SER A N 1
ATOM 4596 C CA . SER A 1 590 ? 10.016 -10.836 10.125 1 92.06 590 SER A CA 1
ATOM 4597 C C . SER A 1 590 ? 10.648 -9.484 9.797 1 92.06 590 SER A C 1
ATOM 4599 O O . SER A 1 590 ? 11.859 -9.312 9.945 1 92.06 590 SER A O 1
ATOM 4601 N N . SER A 1 591 ? 9.898 -8.57 9.328 1 87.88 591 SER A N 1
ATOM 4602 C CA . SER A 1 591 ? 10.391 -7.23 9.023 1 87.88 591 SER A CA 1
ATOM 4603 C C . SER A 1 591 ? 10.914 -6.535 10.273 1 87.88 591 SER A C 1
ATOM 4605 O O . SER A 1 591 ? 11.93 -5.84 10.227 1 87.88 591 SER A O 1
ATOM 4607 N N . LEU A 1 592 ? 10.266 -6.723 11.391 1 86.25 592 LEU A N 1
ATOM 4608 C CA . LEU A 1 592 ? 10.688 -6.121 12.656 1 86.25 592 LEU A CA 1
ATOM 4609 C C . LEU A 1 592 ? 11.953 -6.793 13.18 1 86.25 592 LEU A C 1
ATOM 4611 O O . LEU A 1 592 ? 12.82 -6.133 13.75 1 86.25 592 LEU A O 1
ATOM 4615 N N . ASP A 1 593 ? 11.992 -8.062 12.938 1 87.31 593 ASP A N 1
ATOM 4616 C CA . ASP A 1 593 ? 13.148 -8.836 13.383 1 87.31 593 ASP A CA 1
ATOM 4617 C C . ASP A 1 593 ? 14.414 -8.406 12.641 1 87.31 593 ASP A C 1
ATOM 4619 O O . ASP A 1 593 ? 15.516 -8.484 13.188 1 87.31 593 ASP A O 1
ATOM 4623 N N . SER A 1 594 ? 14.258 -8.016 11.492 1 85.06 594 SER A N 1
ATOM 4624 C CA . SER A 1 594 ? 15.398 -7.578 10.695 1 85.06 594 SER A CA 1
ATOM 4625 C C . SER A 1 594 ? 15.992 -6.285 11.242 1 85.06 594 SER A C 1
ATOM 4627 O O . SER A 1 594 ? 17.188 -6.016 11.062 1 85.06 594 SER A O 1
ATOM 4629 N N . LEU A 1 595 ? 15.219 -5.484 11.875 1 83.62 595 LEU A N 1
ATOM 4630 C CA . LEU A 1 595 ? 15.695 -4.23 12.453 1 83.62 595 LEU A CA 1
ATOM 4631 C C . LEU A 1 595 ? 16.453 -4.488 13.75 1 83.62 595 LEU A C 1
ATOM 4633 O O . LEU A 1 595 ? 17.516 -3.912 13.977 1 83.62 595 LEU A O 1
ATOM 4637 N N . CYS A 1 596 ? 15.812 -5.277 14.539 1 85 596 CYS A N 1
ATOM 4638 C CA . CYS A 1 596 ? 16.406 -5.656 15.812 1 85 596 CYS A CA 1
ATOM 4639 C C . CYS A 1 596 ? 16.406 -7.168 15.984 1 85 596 CYS A C 1
ATOM 4641 O O . CYS A 1 596 ? 15.453 -7.727 16.531 1 85 596 CYS A O 1
ATOM 4643 N N . PRO A 1 597 ? 17.516 -7.762 15.469 1 77.81 597 PRO A N 1
ATOM 4644 C CA . PRO A 1 597 ? 17.516 -9.227 15.547 1 77.81 597 PRO A CA 1
ATOM 4645 C C . PRO A 1 597 ? 17.516 -9.734 16.984 1 77.81 597 PRO A C 1
ATOM 4647 O O . PRO A 1 597 ? 18.141 -9.141 17.859 1 77.81 597 PRO A O 1
ATOM 4650 N N . ALA A 1 598 ? 16.578 -10.688 17.219 1 65.88 598 ALA A N 1
ATOM 4651 C CA . ALA A 1 598 ? 16.438 -11.289 18.531 1 65.88 598 ALA A CA 1
ATOM 4652 C C . ALA A 1 598 ? 17.672 -12.086 18.922 1 65.88 598 ALA A C 1
ATOM 4654 O O . ALA A 1 598 ? 18.391 -12.586 18.047 1 65.88 598 ALA A O 1
ATOM 4655 N N . GLN A 1 599 ? 17.969 -11.93 20.172 1 60.97 599 GLN A N 1
ATOM 4656 C CA . GLN A 1 599 ? 19.094 -12.711 20.703 1 60.97 599 GLN A CA 1
ATOM 4657 C C . GLN A 1 599 ? 18.812 -14.211 20.578 1 60.97 599 GLN A C 1
ATOM 4659 O O . GLN A 1 599 ? 17.672 -14.648 20.688 1 60.97 599 GLN A O 1
ATOM 4664 N N . SER A 1 600 ? 19.688 -14.891 19.953 1 59.25 600 SER A N 1
ATOM 4665 C CA . SER A 1 600 ? 19.672 -16.328 19.688 1 59.25 600 SER A CA 1
ATOM 4666 C C . SER A 1 600 ? 19.062 -17.094 20.859 1 59.25 600 SER A C 1
ATOM 4668 O O . SER A 1 600 ? 19.438 -16.891 22.016 1 59.25 600 SER A O 1
ATOM 4670 N N . LEU A 1 601 ? 17.828 -17.516 20.672 1 55.44 601 LEU A N 1
ATOM 4671 C CA . LEU A 1 601 ? 17.203 -18.359 21.688 1 55.44 601 LEU A CA 1
ATOM 4672 C C . LEU A 1 601 ? 18.047 -19.578 21.969 1 55.44 601 LEU A C 1
ATOM 4674 O O . LEU A 1 601 ? 18.734 -20.094 21.078 1 55.44 601 LEU A O 1
ATOM 4678 N N . GLU A 1 602 ? 18.391 -19.969 23.172 1 54.16 602 GLU A N 1
ATOM 4679 C CA . GLU A 1 602 ? 19.156 -21.141 23.609 1 54.16 602 GLU A CA 1
ATOM 4680 C C . GLU A 1 602 ? 18.641 -22.422 22.938 1 54.16 602 GLU A C 1
ATOM 4682 O O . GLU A 1 602 ? 19.438 -23.281 22.562 1 54.16 602 GLU A O 1
ATOM 4687 N N . LYS A 1 603 ? 17.234 -22.656 22.859 1 57.84 603 LYS A N 1
ATOM 4688 C CA . LYS A 1 603 ? 16.75 -23.891 22.234 1 57.84 603 LYS A CA 1
ATOM 4689 C C . LYS A 1 603 ? 16.203 -23.609 20.844 1 57.84 603 LYS A C 1
ATOM 4691 O O . LYS A 1 603 ? 15.344 -22.75 20.672 1 57.84 603 LYS A O 1
ATOM 4696 N N . PRO A 1 604 ? 16.844 -24.25 19.828 1 62.88 604 PRO A N 1
ATOM 4697 C CA . PRO A 1 604 ? 16.469 -23.969 18.438 1 62.88 604 PRO A CA 1
ATOM 4698 C C . PRO A 1 604 ? 15.016 -24.312 18.141 1 62.88 604 PRO A C 1
ATOM 4700 O O . PRO A 1 604 ? 14.594 -25.469 18.312 1 62.88 604 PRO A O 1
ATOM 4703 N N . SER A 1 605 ? 14.016 -23.453 18.203 1 74.5 605 SER A N 1
ATOM 4704 C CA . SER A 1 605 ? 12.625 -23.672 17.828 1 74.5 605 SER A CA 1
ATOM 4705 C C . SER A 1 605 ? 12.43 -23.531 16.328 1 74.5 605 SER A C 1
ATOM 4707 O O . SER A 1 605 ? 13.203 -22.859 15.648 1 74.5 605 SER A O 1
ATOM 4709 N N . LEU A 1 606 ? 11.477 -24.453 15.812 1 80.38 606 LEU A N 1
ATOM 4710 C CA . LEU A 1 606 ? 11.078 -24.391 14.414 1 80.38 606 LEU A CA 1
ATOM 4711 C C . LEU A 1 606 ? 10.422 -23.047 14.094 1 80.38 606 LEU A C 1
ATOM 4713 O O . LEU A 1 606 ? 10.422 -22.609 12.938 1 80.38 606 LEU A O 1
ATOM 4717 N N . TYR A 1 607 ? 9.875 -22.453 15.133 1 89.88 607 TYR A N 1
ATOM 4718 C CA . TYR A 1 607 ? 9.211 -21.172 14.977 1 89.88 607 TYR A CA 1
ATOM 4719 C C . TYR A 1 607 ? 9.984 -20.062 15.688 1 89.88 607 TYR A C 1
ATOM 4721 O O . TYR A 1 607 ? 9.828 -19.859 16.891 1 89.88 607 TYR A O 1
ATOM 4729 N N . ARG A 1 608 ? 10.719 -19.328 14.938 1 87.94 608 ARG A N 1
ATOM 4730 C CA . ARG A 1 608 ? 11.75 -18.484 15.508 1 87.94 608 ARG A CA 1
ATOM 4731 C C . ARG A 1 608 ? 11.297 -17.031 15.57 1 87.94 608 ARG A C 1
ATOM 4733 O O . ARG A 1 608 ? 11.93 -16.203 16.234 1 87.94 608 ARG A O 1
ATOM 4740 N N . LEU A 1 609 ? 10.266 -16.625 14.906 1 89.31 609 LEU A N 1
ATOM 4741 C CA . LEU A 1 609 ? 9.789 -15.25 14.914 1 89.31 609 LEU A CA 1
ATOM 4742 C C . LEU A 1 609 ? 9.18 -14.898 16.266 1 89.31 609 LEU A C 1
ATOM 4744 O O . LEU A 1 609 ? 8.516 -15.727 16.891 1 89.31 609 LEU A O 1
ATOM 4748 N N . THR A 1 610 ? 9.383 -13.719 16.672 1 86.94 610 THR A N 1
ATOM 4749 C CA . THR A 1 610 ? 8.828 -13.25 17.938 1 86.94 610 THR A CA 1
ATOM 4750 C C . THR A 1 610 ? 7.559 -12.43 17.688 1 86.94 610 THR A C 1
ATOM 4752 O O . THR A 1 610 ? 7.496 -11.641 16.75 1 86.94 610 THR A O 1
ATOM 4755 N N . PHE A 1 611 ? 6.586 -12.688 18.516 1 88.44 611 PHE A N 1
ATOM 4756 C CA . PHE A 1 611 ? 5.312 -11.984 18.438 1 88.44 611 PHE A CA 1
ATOM 4757 C C . PHE A 1 611 ? 4.969 -11.336 19.781 1 88.44 611 PHE A C 1
ATOM 4759 O O . PHE A 1 611 ? 5.559 -11.68 20.812 1 88.44 611 PHE A O 1
ATOM 4766 N N . PRO A 1 612 ? 4.117 -10.344 19.766 1 84.25 612 PRO A N 1
ATOM 4767 C CA . PRO A 1 612 ? 3.697 -9.75 21.047 1 84.25 612 PRO A CA 1
ATOM 4768 C C . PRO A 1 612 ? 3.057 -10.766 21.984 1 84.25 612 PRO A C 1
ATOM 4770 O O . PRO A 1 612 ? 2.531 -11.789 21.531 1 84.25 612 PRO A O 1
ATOM 4773 N N . ALA A 1 613 ? 3.018 -10.453 23.219 1 83.62 613 ALA A N 1
ATOM 4774 C CA . ALA A 1 613 ? 2.588 -11.383 24.266 1 83.62 613 ALA A CA 1
ATOM 4775 C C . ALA A 1 613 ? 1.096 -11.672 24.156 1 83.62 613 ALA A C 1
ATOM 4777 O O . ALA A 1 613 ? 0.622 -12.703 24.641 1 83.62 613 ALA A O 1
ATOM 4778 N N . ASN A 1 614 ? 0.422 -10.875 23.469 1 83.25 614 ASN A N 1
ATOM 4779 C CA . ASN A 1 614 ? -1.018 -11.07 23.328 1 83.25 614 ASN A CA 1
ATOM 4780 C C . ASN A 1 614 ? -1.339 -12.219 22.375 1 83.25 614 ASN A C 1
ATOM 4782 O O . ASN A 1 614 ? -2.465 -12.719 22.359 1 83.25 614 ASN A O 1
ATOM 4786 N N . PHE A 1 615 ? -0.392 -12.586 21.562 1 89.31 615 PHE A N 1
ATOM 4787 C CA . PHE A 1 615 ? -0.56 -13.758 20.719 1 89.31 615 PHE A CA 1
ATOM 4788 C C . PHE A 1 615 ? -0.23 -15.031 21.469 1 89.31 615 PHE A C 1
ATOM 4790 O O . PHE A 1 615 ? 0.941 -15.344 21.703 1 89.31 615 PHE A O 1
ATOM 4797 N N . ARG A 1 616 ? -1.162 -15.75 21.859 1 91 616 ARG A N 1
ATOM 4798 C CA . ARG A 1 616 ? -0.939 -16.969 22.656 1 91 616 ARG A CA 1
ATOM 4799 C C . ARG A 1 616 ? -0.436 -18.109 21.766 1 91 616 ARG A C 1
ATOM 4801 O O . ARG A 1 616 ? 0.293 -18.984 22.234 1 91 616 ARG A O 1
ATOM 4808 N N . HIS A 1 617 ? -0.882 -18.078 20.531 1 93.38 617 HIS A N 1
ATOM 4809 C CA . HIS A 1 617 ? -0.438 -19.094 19.594 1 93.38 617 HIS A CA 1
ATOM 4810 C C . HIS A 1 617 ? 0.348 -18.484 18.438 1 93.38 617 HIS A C 1
ATOM 4812 O O . HIS A 1 617 ? -0.024 -17.422 17.938 1 93.38 617 HIS A O 1
ATOM 4818 N N . ASN A 1 618 ? 1.413 -19.109 18.094 1 93.88 618 ASN A N 1
ATOM 4819 C CA . ASN A 1 618 ? 2.287 -18.625 17.031 1 93.88 618 ASN A CA 1
ATOM 4820 C C . ASN A 1 618 ? 1.619 -18.734 15.664 1 93.88 618 ASN A C 1
ATOM 4822 O O . ASN A 1 618 ? 1.229 -19.828 15.242 1 93.88 618 ASN A O 1
ATOM 4826 N N . PRO A 1 619 ? 1.531 -17.656 14.961 1 96.19 619 PRO A N 1
ATOM 4827 C CA . PRO A 1 619 ? 0.845 -17.656 13.664 1 96.19 619 PRO A CA 1
ATOM 4828 C C . PRO A 1 619 ? 1.449 -18.656 12.68 1 96.19 619 PRO A C 1
ATOM 4830 O O . PRO A 1 619 ? 0.729 -19.234 11.859 1 96.19 619 PRO A O 1
ATOM 4833 N N . GLN A 1 620 ? 2.729 -18.844 12.641 1 95.5 620 GLN A N 1
ATOM 4834 C CA . GLN A 1 620 ? 3.354 -19.828 11.75 1 95.5 620 GLN A CA 1
ATOM 4835 C C . GLN A 1 620 ? 2.924 -21.25 12.102 1 95.5 620 GLN A C 1
ATOM 4837 O O . GLN A 1 620 ? 2.73 -22.078 11.211 1 95.5 620 GLN A O 1
ATOM 4842 N N . GLU A 1 621 ? 2.893 -21.5 13.336 1 94.06 621 GLU A N 1
ATOM 4843 C CA . GLU A 1 621 ? 2.41 -22.797 13.781 1 94.06 621 GLU A CA 1
ATOM 4844 C C . GLU A 1 621 ? 0.957 -23.031 13.375 1 94.06 621 GLU A C 1
ATOM 4846 O O . GLU A 1 621 ? 0.584 -24.125 12.953 1 94.06 621 GLU A O 1
ATOM 4851 N N . LEU A 1 622 ? 0.181 -22 13.578 1 95.19 622 LEU A N 1
ATOM 4852 C CA . LEU A 1 622 ? -1.219 -22.062 13.172 1 95.19 622 LEU A CA 1
ATOM 4853 C C . LEU A 1 622 ? -1.337 -22.328 11.68 1 95.19 622 LEU A C 1
ATOM 4855 O O . LEU A 1 622 ? -2.203 -23.094 11.242 1 95.19 622 LEU A O 1
ATOM 4859 N N . LEU A 1 623 ? -0.531 -21.672 10.859 1 95.5 623 LEU A N 1
ATOM 4860 C CA . LEU A 1 623 ? -0.514 -21.859 9.414 1 95.5 623 LEU A CA 1
ATOM 4861 C C . LEU A 1 623 ? -0.177 -23.312 9.062 1 95.5 623 LEU A C 1
ATOM 4863 O O . LEU A 1 623 ? -0.791 -23.891 8.172 1 95.5 623 LEU A O 1
ATOM 4867 N N . ASP A 1 624 ? 0.806 -23.906 9.75 1 92.56 624 ASP A N 1
ATOM 4868 C CA . ASP A 1 624 ? 1.167 -25.297 9.539 1 92.56 624 ASP A CA 1
ATOM 4869 C C . ASP A 1 624 ? -0.008 -26.219 9.852 1 92.56 624 ASP A C 1
ATOM 4871 O O . ASP A 1 624 ? -0.229 -27.219 9.156 1 92.56 624 ASP A O 1
ATOM 4875 N N . GLN A 1 625 ? -0.729 -25.875 10.891 1 90.06 625 GLN A N 1
ATOM 4876 C CA . GLN A 1 625 ? -1.885 -26.672 11.281 1 90.06 625 GLN A CA 1
ATOM 4877 C C . GLN A 1 625 ? -2.98 -26.609 10.219 1 90.06 625 GLN A C 1
ATOM 4879 O O . GLN A 1 625 ? -3.637 -27.609 9.93 1 90.06 625 GLN A O 1
ATOM 4884 N N . LEU A 1 626 ? -3.152 -25.422 9.688 1 89.75 626 LEU A N 1
ATOM 4885 C CA . LEU A 1 626 ? -4.16 -25.266 8.648 1 89.75 626 LEU A CA 1
ATOM 4886 C C . LEU A 1 626 ? -3.754 -26.016 7.379 1 89.75 626 LEU A C 1
ATOM 4888 O O . LEU A 1 626 ? -4.609 -26.5 6.637 1 89.75 626 LEU A O 1
ATOM 4892 N N . ALA A 1 627 ? -2.436 -26.078 7.164 1 87.5 627 ALA A N 1
ATOM 4893 C CA . ALA A 1 627 ? -1.918 -26.703 5.949 1 87.5 627 ALA A CA 1
ATOM 4894 C C . ALA A 1 627 ? -2.09 -28.219 5.992 1 87.5 627 ALA A C 1
ATOM 4896 O O . ALA A 1 627 ? -2.189 -28.859 4.949 1 87.5 627 ALA A O 1
ATOM 4897 N N . VAL A 1 628 ? -2.021 -28.828 7.195 1 77.31 628 VAL A N 1
ATOM 4898 C CA . VAL A 1 628 ? -2.105 -30.281 7.34 1 77.31 628 VAL A CA 1
ATOM 4899 C C . VAL A 1 628 ? -3.566 -30.719 7.289 1 77.31 628 VAL A C 1
ATOM 4901 O O . VAL A 1 628 ? -3.859 -31.906 7.074 1 77.31 628 VAL A O 1
ATOM 4904 N N . CYS A 1 629 ? -4.41 -29.75 7.387 1 62.62 629 CYS A N 1
ATOM 4905 C CA . CYS A 1 629 ? -5.82 -30.125 7.465 1 62.62 629 CYS A CA 1
ATOM 4906 C C . CYS A 1 629 ? -6.246 -30.906 6.223 1 62.62 629 CYS A C 1
ATOM 4908 O O . CYS A 1 629 ? -7.109 -31.781 6.297 1 62.62 629 CYS A O 1
ATOM 4910 N N . PHE A 1 630 ? -5.562 -30.625 5.137 1 60.47 630 PHE A N 1
ATOM 4911 C CA . PHE A 1 630 ? -6.039 -31.312 3.941 1 60.47 630 PHE A CA 1
ATOM 4912 C C . PHE A 1 630 ? -5.422 -32.719 3.836 1 60.47 630 PHE A C 1
ATOM 4914 O O . PHE A 1 630 ? -5.895 -33.531 3.061 1 60.47 630 PHE A O 1
ATOM 4921 N N . HIS A 1 631 ? -4.25 -32.875 4.586 1 58.41 631 HIS A N 1
ATOM 4922 C CA . HIS A 1 631 ? -3.645 -34.219 4.547 1 58.41 631 HIS A CA 1
ATOM 4923 C C . HIS A 1 631 ? -4.586 -35.25 5.129 1 58.41 631 HIS A C 1
ATOM 4925 O O . HIS A 1 631 ? -4.492 -36.438 4.781 1 58.41 631 HIS A O 1
ATOM 4931 N N . TYR A 1 632 ? -5.312 -34.656 6.148 1 49.5 632 TYR A N 1
ATOM 4932 C CA . TYR A 1 632 ? -6.195 -35.594 6.832 1 49.5 632 TYR A CA 1
ATOM 4933 C C . TYR A 1 632 ? -7.559 -35.656 6.156 1 49.5 632 TYR A C 1
ATOM 4935 O O . TYR A 1 632 ? -8.336 -36.594 6.391 1 49.5 632 TYR A O 1
ATOM 4943 N N . LEU A 1 633 ? -7.746 -34.469 5.504 1 48.84 633 LEU A N 1
ATOM 4944 C CA . LEU A 1 633 ? -9.133 -34.375 5.074 1 48.84 633 LEU A CA 1
ATOM 4945 C C . LEU A 1 633 ? -9.391 -35.25 3.855 1 48.84 633 LEU A C 1
ATOM 4947 O O . LEU A 1 633 ? -8.477 -35.531 3.076 1 48.84 633 LEU A O 1
ATOM 4951 N N . SER A 1 634 ? -10.352 -36.031 3.992 1 47.88 634 SER A N 1
ATOM 4952 C CA . SER A 1 634 ? -11.07 -36.688 2.914 1 47.88 634 SER A CA 1
ATOM 4953 C C . SER A 1 634 ? -11.227 -35.781 1.699 1 47.88 634 SER A C 1
ATOM 4955 O O . SER A 1 634 ? -11.922 -36.156 0.741 1 47.88 634 SER A O 1
ATOM 4957 N N . TYR A 1 635 ? -10.562 -34.625 1.792 1 54.69 635 TYR A N 1
ATOM 4958 C CA . TYR A 1 635 ? -10.867 -33.688 0.718 1 54.69 635 TYR A CA 1
ATOM 4959 C C . TYR A 1 635 ? -9.961 -33.906 -0.483 1 54.69 635 TYR A C 1
ATOM 4961 O O . TYR A 1 635 ? -8.797 -34.281 -0.326 1 54.69 635 TYR A O 1
ATOM 4969 N N . ILE A 1 636 ? -10.5 -34.156 -1.499 1 64.12 636 ILE A N 1
ATOM 4970 C CA . ILE A 1 636 ? -9.805 -34.094 -2.781 1 64.12 636 ILE A CA 1
ATOM 4971 C C . ILE A 1 636 ? -8.969 -32.812 -2.867 1 64.12 636 ILE A C 1
ATOM 4973 O O . ILE A 1 636 ? -9.477 -31.719 -2.615 1 64.12 636 ILE A O 1
ATOM 4977 N N . PRO A 1 637 ? -7.617 -33.094 -2.941 1 77.94 637 PRO A N 1
ATOM 4978 C CA . PRO A 1 637 ? -6.777 -31.891 -3.033 1 77.94 637 PRO A CA 1
ATOM 4979 C C . PRO A 1 637 ? -7.238 -30.922 -4.125 1 77.94 637 PRO A C 1
ATOM 4981 O O . PRO A 1 637 ? -7.332 -31.312 -5.293 1 77.94 637 PRO A O 1
ATOM 4984 N N . THR A 1 638 ? -7.73 -29.844 -3.672 1 81.44 638 THR A N 1
ATOM 4985 C CA . THR A 1 638 ? -8.102 -28.766 -4.582 1 81.44 638 THR A CA 1
ATOM 4986 C C . THR A 1 638 ? -6.984 -27.734 -4.691 1 81.44 638 THR A C 1
ATOM 4988 O O . THR A 1 638 ? -6.113 -27.672 -3.82 1 81.44 638 THR A O 1
ATOM 4991 N N . PRO A 1 639 ? -6.957 -27.047 -5.746 1 84.19 639 PRO A N 1
ATOM 4992 C CA . PRO A 1 639 ? -5.879 -26.062 -5.965 1 84.19 639 PRO A CA 1
ATOM 4993 C C . PRO A 1 639 ? -5.711 -25.109 -4.789 1 84.19 639 PRO A C 1
ATOM 4995 O O . PRO A 1 639 ? -4.586 -24.875 -4.332 1 84.19 639 PRO A O 1
ATOM 4998 N N . PRO A 1 640 ? -6.719 -24.594 -4.191 1 86.62 640 PRO A N 1
ATOM 4999 C CA . PRO A 1 640 ? -6.512 -23.672 -3.061 1 86.62 640 PRO A CA 1
ATOM 5000 C C . PRO A 1 640 ? -5.879 -24.375 -1.854 1 86.62 640 PRO A C 1
ATOM 5002 O O . PRO A 1 640 ? -5.059 -23.766 -1.155 1 86.62 640 PRO A O 1
ATOM 5005 N N . LEU A 1 641 ? -6.227 -25.625 -1.648 1 85.94 641 LEU A N 1
ATOM 5006 C CA . LEU A 1 641 ? -5.699 -26.344 -0.499 1 85.94 641 LEU A CA 1
ATOM 5007 C C . LEU A 1 641 ? -4.215 -26.656 -0.685 1 85.94 641 LEU A C 1
ATOM 5009 O O . LEU A 1 641 ? -3.432 -26.531 0.26 1 85.94 641 LEU A O 1
ATOM 5013 N N . VAL A 1 642 ? -3.883 -27.062 -1.891 1 89.12 642 VAL A N 1
ATOM 5014 C CA . VAL A 1 642 ? -2.479 -27.328 -2.186 1 89.12 642 VAL A CA 1
ATOM 5015 C C . VAL A 1 642 ? -1.67 -26.047 -2.037 1 89.12 642 VAL A C 1
ATOM 5017 O O . VAL A 1 642 ? -0.542 -26.062 -1.538 1 89.12 642 VAL A O 1
ATOM 5020 N N . SER A 1 643 ? -2.291 -24.969 -2.475 1 91.38 643 SER A N 1
ATOM 5021 C CA . SER A 1 643 ? -1.618 -23.688 -2.393 1 91.38 643 SER A CA 1
ATOM 5022 C C . SER A 1 643 ? -1.354 -23.281 -0.943 1 91.38 643 SER A C 1
ATOM 5024 O O . SER A 1 643 ? -0.355 -22.625 -0.645 1 91.38 643 SER A O 1
ATOM 5026 N N . ILE A 1 644 ? -2.221 -23.656 -0.019 1 92.25 644 ILE A N 1
ATOM 5027 C CA . ILE A 1 644 ? -2.053 -23.344 1.395 1 92.25 644 ILE A CA 1
ATOM 5028 C C . ILE A 1 644 ? -0.894 -24.156 1.971 1 92.25 644 ILE A C 1
ATOM 5030 O O . ILE A 1 644 ? -0.087 -23.625 2.742 1 92.25 644 ILE A O 1
ATOM 5034 N N . SER A 1 645 ? -0.832 -25.391 1.577 1 91.88 645 SER A N 1
ATOM 5035 C CA . SER A 1 645 ? 0.289 -26.219 2.012 1 91.88 645 SER A CA 1
ATOM 5036 C C . SER A 1 645 ? 1.614 -25.672 1.495 1 91.88 645 SER A C 1
ATOM 5038 O O . SER A 1 645 ? 2.613 -25.672 2.217 1 91.88 645 SER A O 1
ATOM 5040 N N . ALA A 1 646 ? 1.546 -25.297 0.243 1 94.62 646 ALA A N 1
ATOM 5041 C CA . ALA A 1 646 ? 2.744 -24.688 -0.333 1 94.62 646 ALA A CA 1
ATOM 5042 C C . ALA A 1 646 ? 3.137 -23.422 0.42 1 94.62 646 ALA A C 1
ATOM 5044 O O . ALA A 1 646 ? 4.32 -23.172 0.651 1 94.62 646 ALA A O 1
ATOM 5045 N N . LEU A 1 647 ? 2.141 -22.656 0.797 1 96 647 LEU A N 1
ATOM 5046 C CA . LEU A 1 647 ? 2.355 -21.406 1.527 1 96 647 LEU A CA 1
ATOM 5047 C C . LEU A 1 647 ? 3.025 -21.672 2.871 1 96 647 LEU A C 1
ATOM 5049 O O . LEU A 1 647 ? 3.885 -20.906 3.305 1 96 647 LEU A O 1
ATOM 5053 N N . SER A 1 648 ? 2.611 -22.703 3.553 1 95.38 648 SER A N 1
ATOM 5054 C CA . SER A 1 648 ? 3.203 -23.078 4.836 1 95.38 648 SER A CA 1
ATOM 5055 C C . SER A 1 648 ? 4.691 -23.375 4.688 1 95.38 648 SER A C 1
ATOM 5057 O O . SER A 1 648 ? 5.508 -22.875 5.465 1 95.38 648 SER A O 1
ATOM 5059 N N . HIS A 1 649 ? 5.023 -24.156 3.682 1 95.5 649 HIS A N 1
ATOM 5060 C CA . HIS A 1 649 ? 6.434 -24.453 3.453 1 95.5 649 HIS A CA 1
ATOM 5061 C C . HIS A 1 649 ? 7.211 -23.203 3.057 1 95.5 649 HIS A C 1
ATOM 5063 O O . HIS A 1 649 ? 8.359 -23.031 3.459 1 95.5 649 HIS A O 1
ATOM 5069 N N . LEU A 1 650 ? 6.566 -22.406 2.23 1 97.06 650 LEU A N 1
ATOM 5070 C CA . LEU A 1 650 ? 7.199 -21.141 1.877 1 97.06 650 LEU A CA 1
ATOM 5071 C C . LEU A 1 650 ? 7.516 -20.328 3.125 1 97.06 650 LEU A C 1
ATOM 5073 O O . LEU A 1 650 ? 8.555 -19.672 3.193 1 97.06 650 LEU A O 1
ATOM 5077 N N . GLY A 1 651 ? 6.59 -20.344 4.094 1 96.69 651 GLY A N 1
ATOM 5078 C CA . GLY A 1 651 ? 6.828 -19.672 5.359 1 96.69 651 GLY A CA 1
ATOM 5079 C C . GLY A 1 651 ? 8.086 -20.141 6.062 1 96.69 651 GLY A C 1
ATOM 5080 O O . GLY A 1 651 ? 8.867 -19.328 6.566 1 96.69 651 GLY A O 1
ATOM 5081 N N . HIS A 1 652 ? 8.328 -21.391 6.008 1 95.75 652 HIS A N 1
ATOM 5082 C CA . HIS A 1 652 ? 9.516 -21.938 6.652 1 95.75 652 HIS A CA 1
ATOM 5083 C C . HIS A 1 652 ? 10.789 -21.547 5.914 1 95.75 652 HIS A C 1
ATOM 5085 O O . HIS A 1 652 ? 11.844 -21.359 6.527 1 95.75 652 HIS A O 1
ATOM 5091 N N . LEU A 1 653 ? 10.695 -21.438 4.637 1 97.06 653 LEU A N 1
ATOM 5092 C CA . LEU A 1 653 ? 11.844 -20.953 3.875 1 97.06 653 LEU A CA 1
ATOM 5093 C C . LEU A 1 653 ? 12.156 -19.5 4.223 1 97.06 653 LEU A C 1
ATOM 5095 O O . LEU A 1 653 ? 13.32 -19.141 4.379 1 97.06 653 LEU A O 1
ATOM 5099 N N . GLN A 1 654 ? 11.172 -18.766 4.422 1 95.19 654 GLN A N 1
ATOM 5100 C CA . GLN A 1 654 ? 11.328 -17.312 4.527 1 95.19 654 GLN A CA 1
ATOM 5101 C C . GLN A 1 654 ? 11.578 -16.891 5.973 1 95.19 654 GLN A C 1
ATOM 5103 O O . GLN A 1 654 ? 12.273 -15.906 6.227 1 95.19 654 GLN A O 1
ATOM 5108 N N . PHE A 1 655 ? 11.031 -17.641 6.949 1 94.69 655 PHE A N 1
ATOM 5109 C CA . PHE A 1 655 ? 10.961 -17.062 8.289 1 94.69 655 PHE A CA 1
ATOM 5110 C C . PHE A 1 655 ? 11.906 -17.781 9.242 1 94.69 655 PHE A C 1
ATOM 5112 O O . PHE A 1 655 ? 12.109 -17.328 10.375 1 94.69 655 PHE A O 1
ATOM 5119 N N . THR A 1 656 ? 12.453 -18.906 8.805 1 93.88 656 THR A N 1
ATOM 5120 C CA . THR A 1 656 ? 13.461 -19.547 9.656 1 93.88 656 THR A CA 1
ATOM 5121 C C . THR A 1 656 ? 14.648 -18.609 9.875 1 93.88 656 THR A C 1
ATOM 5123 O O . THR A 1 656 ? 15.102 -18.438 11.008 1 93.88 656 THR A O 1
ATOM 5126 N N . TRP A 1 657 ? 15.203 -18.156 8.812 1 91.88 657 TRP A N 1
ATOM 5127 C CA . TRP A 1 657 ? 16.141 -17.031 8.844 1 91.88 657 TRP A CA 1
ATOM 5128 C C . TRP A 1 657 ? 15.5 -15.781 8.242 1 91.88 657 TRP A C 1
ATOM 5130 O O . TRP A 1 657 ? 15.125 -15.773 7.07 1 91.88 657 TRP A O 1
ATOM 5140 N N . THR A 1 658 ? 15.398 -14.797 9.062 1 89.12 658 THR A N 1
ATOM 5141 C CA . THR A 1 658 ? 14.805 -13.562 8.562 1 89.12 658 THR A CA 1
ATOM 5142 C C . THR A 1 658 ? 15.555 -13.062 7.328 1 89.12 658 THR A C 1
ATOM 5144 O O . THR A 1 658 ? 16.781 -12.883 7.371 1 89.12 658 THR A O 1
ATOM 5147 N N . GLY A 1 659 ? 14.828 -12.93 6.223 1 87.19 659 GLY A N 1
ATOM 5148 C CA . GLY A 1 659 ? 15.391 -12.383 5 1 87.19 659 GLY A CA 1
ATOM 5149 C C . GLY A 1 659 ? 16.109 -13.414 4.156 1 87.19 659 GLY A C 1
ATOM 5150 O O . GLY A 1 659 ? 16.859 -13.07 3.234 1 87.19 659 GLY A O 1
ATOM 5151 N N . PHE A 1 660 ? 15.969 -14.625 4.441 1 94.38 660 PHE A N 1
ATOM 5152 C CA . PHE A 1 660 ? 16.703 -15.68 3.758 1 94.38 660 PHE A CA 1
ATOM 5153 C C . PHE A 1 660 ? 16.453 -15.633 2.254 1 94.38 660 PHE A C 1
ATOM 5155 O O . PHE A 1 660 ? 17.391 -15.523 1.466 1 94.38 660 PHE A O 1
ATOM 5162 N N . LEU A 1 661 ? 15.211 -15.703 1.833 1 95.19 661 LEU A N 1
ATOM 5163 C CA . LEU A 1 661 ? 14.898 -15.758 0.41 1 95.19 661 LEU A CA 1
ATOM 5164 C C . LEU A 1 661 ? 15.336 -14.477 -0.291 1 95.19 661 LEU A C 1
ATOM 5166 O O . LEU A 1 661 ? 15.734 -14.508 -1.457 1 95.19 661 LEU A O 1
ATOM 5170 N N . ASP A 1 662 ? 15.266 -13.383 0.378 1 91.69 662 ASP A N 1
ATOM 5171 C CA . ASP A 1 662 ? 15.734 -12.133 -0.206 1 91.69 662 ASP A CA 1
ATOM 5172 C C . ASP A 1 662 ? 17.234 -12.18 -0.475 1 91.69 662 ASP A C 1
ATOM 5174 O O . ASP A 1 662 ? 17.703 -11.742 -1.531 1 91.69 662 ASP A O 1
ATOM 5178 N N . LYS A 1 663 ? 17.953 -12.672 0.532 1 93.88 663 LYS A N 1
ATOM 5179 C CA . LYS A 1 663 ? 19.391 -12.789 0.376 1 93.88 663 LYS A CA 1
ATOM 5180 C C . LYS A 1 663 ? 19.75 -13.766 -0.738 1 93.88 663 LYS A C 1
ATOM 5182 O O . LYS A 1 663 ? 20.703 -13.547 -1.488 1 93.88 663 LYS A O 1
ATOM 5187 N N . VAL A 1 664 ? 18.984 -14.812 -0.812 1 96.75 664 VAL A N 1
ATOM 5188 C CA . VAL A 1 664 ? 19.219 -15.805 -1.851 1 96.75 664 VAL A CA 1
ATOM 5189 C C . VAL A 1 664 ? 18.984 -15.188 -3.227 1 96.75 664 VAL A C 1
ATOM 5191 O O . VAL A 1 664 ? 19.75 -15.43 -4.164 1 96.75 664 VAL A O 1
ATOM 5194 N N . LYS A 1 665 ? 17.938 -14.445 -3.387 1 95.19 665 LYS A N 1
ATOM 5195 C CA . LYS A 1 665 ? 17.641 -13.805 -4.66 1 95.19 665 LYS A CA 1
ATOM 5196 C C . LYS A 1 665 ? 18.734 -12.82 -5.059 1 95.19 665 LYS A C 1
ATOM 5198 O O . LYS A 1 665 ? 19.125 -12.75 -6.227 1 95.19 665 LYS A O 1
ATOM 5203 N N . ILE A 1 666 ? 19.188 -12.055 -4.082 1 92.12 666 ILE A N 1
ATOM 5204 C CA . ILE A 1 666 ? 20.266 -11.102 -4.352 1 92.12 666 ILE A CA 1
ATOM 5205 C C . ILE A 1 666 ? 21.531 -11.859 -4.75 1 92.12 666 ILE A C 1
ATOM 5207 O O . ILE A 1 666 ? 22.234 -11.453 -5.676 1 92.12 666 ILE A O 1
ATOM 5211 N N . ALA A 1 667 ? 21.766 -12.914 -4.008 1 94.81 667 ALA A N 1
ATOM 5212 C CA . ALA A 1 667 ? 22.922 -13.75 -4.324 1 94.81 667 ALA A CA 1
ATOM 5213 C C . ALA A 1 667 ? 22.812 -14.305 -5.742 1 94.81 667 ALA A C 1
ATOM 5215 O O . ALA A 1 667 ? 23.844 -14.562 -6.387 1 94.81 667 ALA A O 1
ATOM 5216 N N . ALA A 1 668 ? 21.562 -14.516 -6.168 1 94.19 668 ALA A N 1
ATOM 5217 C CA . ALA A 1 668 ? 21.328 -15.062 -7.5 1 94.19 668 ALA A CA 1
ATOM 5218 C C . ALA A 1 668 ? 21.359 -13.961 -8.555 1 94.19 668 ALA A C 1
ATOM 5220 O O . ALA A 1 668 ? 21.25 -14.234 -9.758 1 94.19 668 ALA A O 1
ATOM 5221 N N . GLY A 1 669 ? 21.422 -12.742 -8.117 1 89.25 669 GLY A N 1
ATOM 5222 C CA . GLY A 1 669 ? 21.625 -11.656 -9.062 1 89.25 669 GLY A CA 1
ATOM 5223 C C . GLY A 1 669 ? 20.391 -10.773 -9.227 1 89.25 669 GLY A C 1
ATOM 5224 O O . GLY A 1 669 ? 20.25 -10.078 -10.234 1 89.25 669 GLY A O 1
ATOM 5225 N N . LYS A 1 670 ? 19.5 -10.82 -8.352 1 88.25 670 LYS A N 1
ATOM 5226 C CA . LYS A 1 670 ? 18.312 -9.969 -8.453 1 88.25 670 LYS A CA 1
ATOM 5227 C C . LYS A 1 670 ? 18.688 -8.5 -8.336 1 88.25 670 LYS A C 1
ATOM 5229 O O . LYS A 1 670 ? 18.031 -7.637 -8.922 1 88.25 670 LYS A O 1
ATOM 5234 N N . SER A 1 671 ? 19.703 -8.289 -7.355 1 74.88 671 SER A N 1
ATOM 5235 C CA . SER A 1 671 ? 20.094 -6.898 -7.137 1 74.88 671 SER A CA 1
ATOM 5236 C C . SER A 1 671 ? 21.25 -6.5 -8.047 1 74.88 671 SER A C 1
ATOM 5238 O O . SER A 1 671 ? 21.984 -7.355 -8.531 1 74.88 671 SER A O 1
ATOM 5240 N N . GLY A 1 672 ? 21.391 -5.199 -8.32 1 64 672 GLY A N 1
ATOM 5241 C CA . GLY A 1 672 ? 22.109 -4.598 -9.438 1 64 672 GLY A CA 1
ATOM 5242 C C . GLY A 1 672 ? 23.609 -4.484 -9.188 1 64 672 GLY A C 1
ATOM 5243 O O . GLY A 1 672 ? 24.391 -4.43 -10.141 1 64 672 GLY A O 1
ATOM 5244 N N . THR A 1 673 ? 24.047 -4.586 -7.848 1 75.75 673 THR A N 1
ATOM 5245 C CA . THR A 1 673 ? 25.484 -4.336 -7.777 1 75.75 673 THR A CA 1
ATOM 5246 C C . THR A 1 673 ? 26.234 -5.617 -7.449 1 75.75 673 THR A C 1
ATOM 5248 O O . THR A 1 673 ? 25.672 -6.539 -6.848 1 75.75 673 THR A O 1
ATOM 5251 N N . GLU A 1 674 ? 27.391 -5.746 -7.941 1 81.81 674 GLU A N 1
ATOM 5252 C CA . GLU A 1 674 ? 28.25 -6.887 -7.648 1 81.81 674 GLU A CA 1
ATOM 5253 C C . GLU A 1 674 ? 28.578 -6.957 -6.16 1 81.81 674 GLU A C 1
ATOM 5255 O O . GLU A 1 674 ? 28.734 -8.047 -5.605 1 81.81 674 GLU A O 1
ATOM 5260 N N . GLU A 1 675 ? 28.625 -5.812 -5.59 1 84.25 675 GLU A N 1
ATOM 5261 C CA . GLU A 1 675 ? 28.922 -5.773 -4.16 1 84.25 675 GLU A CA 1
ATOM 5262 C C . GLU A 1 675 ? 27.797 -6.395 -3.344 1 84.25 675 GLU A C 1
ATOM 5264 O O . GLU A 1 675 ? 28.047 -7.137 -2.391 1 84.25 675 GLU A O 1
ATOM 5269 N N . SER A 1 676 ? 26.625 -6.078 -3.73 1 85.06 676 SER A N 1
ATOM 5270 C CA . SER A 1 676 ? 25.484 -6.637 -3.016 1 85.06 676 SER A CA 1
ATOM 5271 C C . SER A 1 676 ? 25.406 -8.148 -3.199 1 85.06 676 SER A C 1
ATOM 5273 O O . SER A 1 676 ? 25.031 -8.875 -2.275 1 85.06 676 SER A O 1
ATOM 5275 N N . LYS A 1 677 ? 25.766 -8.586 -4.383 1 89.88 677 LYS A N 1
ATOM 5276 C CA . LYS A 1 677 ? 25.766 -10.016 -4.672 1 89.88 677 LYS A CA 1
ATOM 5277 C C . LYS A 1 677 ? 26.797 -10.75 -3.814 1 89.88 677 LYS A C 1
ATOM 5279 O O . LYS A 1 677 ? 26.484 -11.773 -3.213 1 89.88 677 LYS A O 1
ATOM 5284 N N . LEU A 1 678 ? 27.969 -10.141 -3.699 1 92.56 678 LEU A N 1
ATOM 5285 C CA . LEU A 1 678 ? 29.047 -10.75 -2.926 1 92.56 678 LEU A CA 1
ATOM 5286 C C . LEU A 1 678 ? 28.719 -10.75 -1.438 1 92.56 678 LEU A C 1
ATOM 5288 O O . LEU A 1 678 ? 28.984 -11.727 -0.734 1 92.56 678 LEU A O 1
ATOM 5292 N N . ASN A 1 679 ? 28.109 -9.672 -1.03 1 91.31 679 ASN A N 1
ATOM 5293 C CA . ASN A 1 679 ? 27.719 -9.578 0.375 1 91.31 679 ASN A CA 1
ATOM 5294 C C . ASN A 1 679 ? 26.656 -10.609 0.736 1 91.31 679 ASN A C 1
ATOM 5296 O O . ASN A 1 679 ? 26.688 -11.195 1.822 1 91.31 679 ASN A O 1
ATOM 5300 N N . ALA A 1 680 ? 25.75 -10.797 -0.148 1 94.25 680 ALA A N 1
ATOM 5301 C CA . ALA A 1 680 ? 24.703 -11.781 0.083 1 94.25 680 ALA A CA 1
ATOM 5302 C C . ALA A 1 680 ? 25.266 -13.195 0.112 1 94.25 680 ALA A C 1
ATOM 5304 O O . ALA A 1 680 ? 24.859 -14.016 0.943 1 94.25 680 ALA A O 1
ATOM 5305 N N . ARG A 1 681 ? 26.188 -13.453 -0.769 1 95.25 681 ARG A N 1
ATOM 5306 C CA . ARG A 1 681 ? 26.797 -14.766 -0.814 1 95.25 681 ARG A CA 1
ATOM 5307 C C . ARG A 1 681 ? 27.641 -15.023 0.437 1 95.25 681 ARG A C 1
ATOM 5309 O O . ARG A 1 681 ? 27.625 -16.125 0.982 1 95.25 681 ARG A O 1
ATOM 5316 N N . SER A 1 682 ? 28.297 -13.984 0.883 1 95.75 682 SER A N 1
ATOM 5317 C CA . SER A 1 682 ? 29.062 -14.102 2.119 1 95.75 682 SER A CA 1
ATOM 5318 C C . SER A 1 682 ? 28.156 -14.312 3.32 1 95.75 682 SER A C 1
ATOM 5320 O O . SER A 1 682 ? 28.5 -15.062 4.238 1 95.75 682 SER A O 1
ATOM 5322 N N . TRP A 1 683 ? 27.047 -13.648 3.283 1 94.56 683 TRP A N 1
ATOM 5323 C CA . TRP A 1 683 ? 26.078 -13.805 4.363 1 94.56 683 TRP A CA 1
ATOM 5324 C C . TRP A 1 683 ? 25.531 -15.227 4.406 1 94.56 683 TRP A C 1
ATOM 5326 O O . TRP A 1 683 ? 25.391 -15.812 5.484 1 94.56 683 TRP A O 1
ATOM 5336 N N . LEU A 1 684 ? 25.234 -15.781 3.295 1 96 684 LEU A N 1
ATOM 5337 C CA . LEU A 1 684 ? 24.703 -17.141 3.215 1 96 684 LEU A CA 1
ATOM 5338 C C . LEU A 1 684 ? 25.703 -18.156 3.742 1 96 684 LEU A C 1
ATOM 5340 O O . LEU A 1 684 ? 25.344 -19.031 4.531 1 96 684 LEU A O 1
ATOM 5344 N N . SER A 1 685 ? 26.953 -18 3.338 1 95.31 685 SER A N 1
ATOM 5345 C CA . SER A 1 685 ? 27.984 -18.922 3.797 1 95.31 685 SER A CA 1
ATOM 5346 C C . SER A 1 685 ? 28.172 -18.844 5.309 1 95.31 685 SER A C 1
ATOM 5348 O O . SER A 1 685 ? 28.266 -19.859 5.984 1 95.31 685 SER A O 1
ATOM 5350 N N . SER A 1 686 ? 28.172 -17.625 5.785 1 94.12 686 SER A N 1
ATOM 5351 C CA . SER A 1 686 ? 28.359 -17.422 7.215 1 94.12 686 SER A CA 1
ATOM 5352 C C . SER A 1 686 ? 27.156 -17.938 8.008 1 94.12 686 SER A C 1
ATOM 5354 O O . SER A 1 686 ? 27.328 -18.594 9.047 1 94.12 686 SER A O 1
ATOM 5356 N N . ARG A 1 687 ? 25.969 -17.719 7.543 1 92.94 687 ARG A N 1
ATOM 5357 C CA . ARG A 1 687 ? 24.75 -18.094 8.258 1 92.94 687 ARG A CA 1
ATOM 5358 C C . ARG A 1 687 ? 24.578 -19.609 8.281 1 92.94 687 ARG A C 1
ATOM 5360 O O . ARG A 1 687 ? 24.125 -20.172 9.273 1 92.94 687 ARG A O 1
ATOM 5367 N N . ILE A 1 688 ? 24.875 -20.266 7.234 1 94 688 ILE A N 1
ATOM 5368 C CA . ILE A 1 688 ? 24.766 -21.719 7.145 1 94 688 ILE A CA 1
ATOM 5369 C C . ILE A 1 688 ? 25.75 -22.375 8.102 1 94 688 ILE A C 1
ATOM 5371 O O . ILE A 1 688 ? 25.422 -23.359 8.766 1 94 688 ILE A O 1
ATOM 5375 N N . SER A 1 689 ? 26.906 -21.75 8.18 1 91.69 689 SER A N 1
ATOM 5376 C CA . SER A 1 689 ? 27.922 -22.297 9.07 1 91.69 689 SER A CA 1
ATOM 5377 C C . SER A 1 689 ? 27.562 -22.047 10.531 1 91.69 689 SER A C 1
ATOM 5379 O O . SER A 1 689 ? 27.859 -22.891 11.391 1 91.69 689 SER A O 1
ATOM 5381 N N . ASP A 1 690 ? 26.953 -20.938 10.797 1 89.19 690 ASP A N 1
ATOM 5382 C CA . ASP A 1 690 ? 26.625 -20.547 12.164 1 89.19 690 ASP A CA 1
ATOM 5383 C C . ASP A 1 690 ? 25.422 -21.344 12.688 1 89.19 690 ASP A C 1
ATOM 5385 O O . ASP A 1 690 ? 25.328 -21.594 13.891 1 89.19 690 ASP A O 1
ATOM 5389 N N . ASP A 1 691 ? 24.5 -21.609 11.836 1 90.38 691 ASP A N 1
ATOM 5390 C CA . ASP A 1 691 ? 23.25 -22.281 12.227 1 90.38 691 ASP A CA 1
ATOM 5391 C C . ASP A 1 691 ? 22.922 -23.406 11.266 1 90.38 691 ASP A C 1
ATOM 5393 O O . ASP A 1 691 ? 21.984 -23.312 10.469 1 90.38 691 ASP A O 1
ATOM 5397 N N . VAL A 1 692 ? 23.5 -24.547 11.492 1 90.5 692 VAL A N 1
ATOM 5398 C CA . VAL A 1 692 ? 23.359 -25.688 10.609 1 90.5 692 VAL A CA 1
ATOM 5399 C C . VAL A 1 692 ? 21.953 -26.281 10.758 1 90.5 692 VAL A C 1
ATOM 5401 O O . VAL A 1 692 ? 21.375 -26.781 9.789 1 90.5 692 VAL A O 1
ATOM 5404 N N . VAL A 1 693 ? 21.438 -26.234 11.93 1 89.88 693 VAL A N 1
ATOM 5405 C CA . VAL A 1 693 ? 20.094 -26.781 12.188 1 89.88 693 VAL A CA 1
ATOM 5406 C C . VAL A 1 693 ? 19.062 -26 11.406 1 89.88 693 VAL A C 1
ATOM 5408 O O . VAL A 1 693 ? 18.141 -26.578 10.82 1 89.88 693 VAL A O 1
ATOM 5411 N N . GLY A 1 694 ? 19.203 -24.641 11.438 1 92.25 694 GLY A N 1
ATOM 5412 C CA . GLY A 1 694 ? 18.312 -23.812 10.648 1 92.25 694 GLY A CA 1
ATOM 5413 C C . GLY A 1 694 ? 18.406 -24.078 9.156 1 92.25 694 GLY A C 1
ATOM 5414 O O . GLY A 1 694 ? 17.406 -24.094 8.453 1 92.25 694 GLY A O 1
ATOM 5415 N N . ALA A 1 695 ? 19.594 -24.297 8.719 1 94.38 695 ALA A N 1
ATOM 5416 C CA . ALA A 1 695 ? 19.812 -24.594 7.309 1 94.38 695 ALA A CA 1
ATOM 5417 C C . ALA A 1 695 ? 19.141 -25.906 6.918 1 94.38 695 ALA A C 1
ATOM 5419 O O . ALA A 1 695 ? 18.531 -26 5.848 1 94.38 695 ALA A O 1
ATOM 5420 N N . ARG A 1 696 ? 19.281 -26.953 7.734 1 92.81 696 ARG A N 1
ATOM 5421 C CA . ARG A 1 696 ? 18.656 -28.234 7.469 1 92.81 696 ARG A CA 1
ATOM 5422 C C . ARG A 1 696 ? 17.141 -28.125 7.461 1 92.81 696 ARG A C 1
ATOM 5424 O O . ARG A 1 696 ? 16.469 -28.766 6.652 1 92.81 696 ARG A O 1
ATOM 5431 N N . SER A 1 697 ? 16.625 -27.297 8.383 1 93.75 697 SER A N 1
ATOM 5432 C CA . SER A 1 697 ? 15.188 -27.094 8.422 1 93.75 697 SER A CA 1
ATOM 5433 C C . SER A 1 697 ? 14.688 -26.453 7.125 1 93.75 697 SER A C 1
ATOM 5435 O O . SER A 1 697 ? 13.68 -26.891 6.566 1 93.75 697 SER A O 1
ATOM 5437 N N . ILE A 1 698 ? 15.375 -25.422 6.664 1 96.38 698 ILE A N 1
ATOM 5438 C CA . ILE A 1 698 ? 15.008 -24.734 5.43 1 96.38 698 ILE A CA 1
ATOM 5439 C C . ILE A 1 698 ? 15.07 -25.719 4.258 1 96.38 698 ILE A C 1
ATOM 5441 O O . ILE A 1 698 ? 14.156 -25.75 3.432 1 96.38 698 ILE A O 1
ATOM 5445 N N . LEU A 1 699 ? 16.062 -26.531 4.234 1 95.25 699 LEU A N 1
ATOM 5446 C CA . LEU A 1 699 ? 16.25 -27.484 3.143 1 95.25 699 LEU A CA 1
ATOM 5447 C C . LEU A 1 699 ? 15.148 -28.531 3.123 1 95.25 699 LEU A C 1
ATOM 5449 O O . LEU A 1 699 ? 14.641 -28.875 2.057 1 95.25 699 LEU A O 1
ATOM 5453 N N . VAL A 1 700 ? 14.844 -29.031 4.23 1 94.19 700 VAL A N 1
ATOM 5454 C CA . VAL A 1 700 ? 13.797 -30.047 4.332 1 94.19 700 VAL A CA 1
ATOM 5455 C C . VAL A 1 700 ? 12.477 -29.484 3.816 1 94.19 700 VAL A C 1
ATOM 5457 O O . VAL A 1 700 ? 11.758 -30.141 3.064 1 94.19 700 VAL A O 1
ATOM 5460 N N . HIS A 1 701 ? 12.156 -28.266 4.207 1 95.56 701 HIS A N 1
ATOM 5461 C CA . HIS A 1 701 ? 10.898 -27.672 3.777 1 95.56 701 HIS A CA 1
ATOM 5462 C C . HIS A 1 701 ? 10.922 -27.344 2.289 1 95.56 701 HIS A C 1
ATOM 5464 O O . HIS A 1 701 ? 9.891 -27.406 1.616 1 95.56 701 HIS A O 1
ATOM 5470 N N . ALA A 1 702 ? 12.07 -26.969 1.778 1 97.44 702 ALA A N 1
ATOM 5471 C CA . ALA A 1 702 ? 12.195 -26.812 0.331 1 97.44 702 ALA A CA 1
ATOM 5472 C C . ALA A 1 702 ? 11.938 -28.141 -0.386 1 97.44 702 ALA A C 1
ATOM 5474 O O . ALA A 1 702 ? 11.305 -28.172 -1.441 1 97.44 702 ALA A O 1
ATOM 5475 N N . GLY A 1 703 ? 12.492 -29.234 0.208 1 96 703 GLY A N 1
ATOM 5476 C CA . GLY A 1 703 ? 12.258 -30.562 -0.341 1 96 703 GLY A CA 1
ATOM 5477 C C . GLY A 1 703 ? 10.797 -30.984 -0.294 1 96 703 GLY A C 1
ATOM 5478 O O . GLY A 1 703 ? 10.289 -31.562 -1.248 1 96 703 GLY A O 1
ATOM 5479 N N . ARG A 1 704 ? 10.18 -30.672 0.808 1 94.06 704 ARG A N 1
ATOM 5480 C CA . ARG A 1 704 ? 8.758 -30.969 0.936 1 94.06 704 ARG A CA 1
ATOM 5481 C C . ARG A 1 704 ? 7.938 -30.172 -0.06 1 94.06 704 ARG A C 1
ATOM 5483 O O . ARG A 1 704 ? 6.973 -30.672 -0.633 1 94.06 704 ARG A O 1
ATOM 5490 N N . LEU A 1 705 ? 8.242 -28.906 -0.169 1 95.75 705 LEU A N 1
ATOM 5491 C CA . LEU A 1 705 ? 7.566 -28.047 -1.135 1 95.75 705 LEU A CA 1
ATOM 5492 C C . LEU A 1 705 ? 7.707 -28.609 -2.549 1 95.75 705 LEU A C 1
ATOM 5494 O O . LEU A 1 705 ? 6.727 -28.656 -3.299 1 95.75 705 LEU A O 1
ATOM 5498 N N . ASN A 1 706 ? 8.922 -29.016 -2.867 1 96 706 ASN A N 1
ATOM 5499 C CA . ASN A 1 706 ? 9.156 -29.625 -4.172 1 96 706 ASN A CA 1
ATOM 5500 C C . ASN A 1 706 ? 8.328 -30.891 -4.363 1 96 706 ASN A C 1
ATOM 5502 O O . ASN A 1 706 ? 7.707 -31.078 -5.406 1 96 706 ASN A O 1
ATOM 5506 N N . ALA A 1 707 ? 8.367 -31.75 -3.391 1 93.94 707 ALA A N 1
ATOM 5507 C CA . ALA A 1 707 ? 7.617 -33 -3.461 1 93.94 707 ALA A CA 1
ATOM 5508 C C . ALA A 1 707 ? 6.121 -32.75 -3.619 1 93.94 707 ALA A C 1
ATOM 5510 O O . ALA A 1 707 ? 5.438 -33.438 -4.379 1 93.94 707 ALA A O 1
ATOM 5511 N N . LEU A 1 708 ? 5.648 -31.75 -2.92 1 91.56 708 LEU A N 1
ATOM 5512 C CA . LEU A 1 708 ? 4.242 -31.359 -2.982 1 91.56 708 LEU A CA 1
ATOM 5513 C C . LEU A 1 708 ? 3.863 -30.922 -4.391 1 91.56 708 LEU A C 1
ATOM 5515 O O . LEU A 1 708 ? 2.832 -31.328 -4.922 1 91.56 708 LEU A O 1
ATOM 5519 N N . LEU A 1 709 ? 4.672 -30.141 -5.031 1 93.19 709 LEU A N 1
ATOM 5520 C CA . LEU A 1 709 ? 4.355 -29.516 -6.312 1 93.19 709 LEU A CA 1
ATOM 5521 C C . LEU A 1 709 ? 4.492 -30.516 -7.457 1 93.19 709 LEU A C 1
ATOM 5523 O O . LEU A 1 709 ? 3.846 -30.375 -8.492 1 93.19 709 LEU A O 1
ATOM 5527 N N . ILE A 1 710 ? 5.312 -31.531 -7.25 1 90.62 710 ILE A N 1
ATOM 5528 C CA . ILE A 1 710 ? 5.445 -32.562 -8.266 1 90.62 710 ILE A CA 1
ATOM 5529 C C . ILE A 1 710 ? 4.219 -33.469 -8.242 1 90.62 710 ILE A C 1
ATOM 5531 O O . ILE A 1 710 ? 3.748 -33.906 -9.289 1 90.62 710 ILE A O 1
ATOM 5535 N N . ARG A 1 711 ? 3.73 -33.625 -7.098 1 87.06 711 ARG A N 1
ATOM 5536 C CA . ARG A 1 711 ? 2.613 -34.562 -6.941 1 87.06 711 ARG A CA 1
ATOM 5537 C C . ARG A 1 711 ? 1.297 -33.906 -7.336 1 87.06 711 ARG A C 1
ATOM 5539 O O . ARG A 1 711 ? 0.44 -34.531 -7.953 1 87.06 711 ARG A O 1
ATOM 5546 N N . PHE A 1 712 ? 1.154 -32.656 -6.867 1 86.94 712 PHE A N 1
ATOM 5547 C CA . PHE A 1 712 ? -0.114 -31.953 -7.094 1 86.94 712 PHE A CA 1
ATOM 5548 C C . PHE A 1 712 ? 0.099 -30.672 -7.867 1 86.94 712 PHE A C 1
ATOM 5550 O O . PHE A 1 712 ? 0.391 -29.625 -7.277 1 86.94 712 PHE A O 1
ATOM 5557 N N . THR A 1 713 ? -0.163 -30.734 -9.18 1 83.56 713 THR A N 1
ATOM 5558 C CA . THR A 1 713 ? -0.083 -29.516 -9.977 1 83.56 713 THR A CA 1
ATOM 5559 C C . THR A 1 713 ? -1.404 -28.75 -9.93 1 83.56 713 THR A C 1
ATOM 5561 O O . THR A 1 713 ? -2.477 -29.359 -9.922 1 83.56 713 THR A O 1
ATOM 5564 N N . PHE A 1 714 ? -1.361 -27.516 -9.711 1 80 714 PHE A N 1
ATOM 5565 C CA . PHE A 1 714 ? -2.605 -26.766 -9.648 1 80 714 PHE A CA 1
ATOM 5566 C C . PHE A 1 714 ? -2.572 -25.578 -10.609 1 80 714 PHE A C 1
ATOM 5568 O O . PHE A 1 714 ? -3.459 -24.734 -10.586 1 80 714 PHE A O 1
ATOM 5575 N N . GLU A 1 715 ? -1.68 -25.422 -11.5 1 82.31 715 GLU A N 1
ATOM 5576 C CA . GLU A 1 715 ? -1.592 -24.547 -12.656 1 82.31 715 GLU A CA 1
ATOM 5577 C C . GLU A 1 715 ? -1.892 -23.094 -12.266 1 82.31 715 GLU A C 1
ATOM 5579 O O . GLU A 1 715 ? -2.693 -22.422 -12.922 1 82.31 715 GLU A O 1
ATOM 5584 N N . ASN A 1 716 ? -1.504 -22.641 -11.242 1 87.31 716 ASN A N 1
ATOM 5585 C CA . ASN A 1 716 ? -1.603 -21.25 -10.805 1 87.31 716 ASN A CA 1
ATOM 5586 C C . ASN A 1 716 ? -0.232 -20.578 -10.75 1 87.31 716 ASN A C 1
ATOM 5588 O O . ASN A 1 716 ? 0.794 -21.266 -10.695 1 87.31 716 ASN A O 1
ATOM 5592 N N . PRO A 1 717 ? -0.237 -19.312 -10.898 1 87.31 717 PRO A N 1
ATOM 5593 C CA . PRO A 1 717 ? 1.054 -18.625 -10.93 1 87.31 717 PRO A CA 1
ATOM 5594 C C . PRO A 1 717 ? 1.875 -18.844 -9.664 1 87.31 717 PRO A C 1
ATOM 5596 O O . PRO A 1 717 ? 3.107 -18.828 -9.711 1 87.31 717 PRO A O 1
ATOM 5599 N N . SER A 1 718 ? 1.248 -19.078 -8.562 1 91.25 718 SER A N 1
ATOM 5600 C CA . SER A 1 718 ? 1.975 -19.328 -7.324 1 91.25 718 SER A CA 1
ATOM 5601 C C . SER A 1 718 ? 2.824 -20.594 -7.43 1 91.25 718 SER A C 1
ATOM 5603 O O . SER A 1 718 ? 3.877 -20.703 -6.793 1 91.25 718 SER A O 1
ATOM 5605 N N . GLU A 1 719 ? 2.373 -21.516 -8.227 1 93.69 719 GLU A N 1
ATOM 5606 C CA . GLU A 1 719 ? 3.115 -22.75 -8.438 1 93.69 719 GLU A CA 1
ATOM 5607 C C . GLU A 1 719 ? 4.492 -22.484 -9.039 1 93.69 719 GLU A C 1
ATOM 5609 O O . GLU A 1 719 ? 5.492 -23.047 -8.594 1 93.69 719 GLU A O 1
ATOM 5614 N N . ALA A 1 720 ? 4.488 -21.641 -10.016 1 94.94 720 ALA A N 1
ATOM 5615 C CA . ALA A 1 720 ? 5.742 -21.312 -10.68 1 94.94 720 ALA A CA 1
ATOM 5616 C C . ALA A 1 720 ? 6.715 -20.641 -9.711 1 94.94 720 ALA A C 1
ATOM 5618 O O . ALA A 1 720 ? 7.902 -20.984 -9.68 1 94.94 720 ALA A O 1
ATOM 5619 N N . LEU A 1 721 ? 6.277 -19.75 -8.945 1 96.56 721 LEU A N 1
ATOM 5620 C CA . LEU A 1 721 ? 7.145 -19.031 -8.023 1 96.56 721 LEU A CA 1
ATOM 5621 C C . LEU A 1 721 ? 7.621 -19.938 -6.902 1 96.56 721 LEU A C 1
ATOM 5623 O O . LEU A 1 721 ? 8.789 -19.891 -6.504 1 96.56 721 LEU A O 1
ATOM 5627 N N . CYS A 1 722 ? 6.719 -20.75 -6.41 1 97 722 CYS A N 1
ATOM 5628 C CA . CYS A 1 722 ? 7.105 -21.688 -5.355 1 97 722 CYS A CA 1
ATOM 5629 C C . CYS A 1 722 ? 8.156 -22.672 -5.859 1 97 722 CYS A C 1
ATOM 5631 O O . CYS A 1 722 ? 9.109 -23 -5.141 1 97 722 CYS A O 1
ATOM 5633 N N . THR A 1 723 ? 7.961 -23.156 -7.078 1 97.38 723 THR A N 1
ATOM 5634 C CA . THR A 1 723 ? 8.953 -24.031 -7.688 1 97.38 723 THR A CA 1
ATOM 5635 C C . THR A 1 723 ? 10.297 -23.328 -7.824 1 97.38 723 THR A C 1
ATOM 5637 O O . THR A 1 723 ? 11.344 -23.906 -7.52 1 97.38 723 THR A O 1
ATOM 5640 N N . PHE A 1 724 ? 10.289 -22.172 -8.219 1 97.81 724 PHE A N 1
ATOM 5641 C CA . PHE A 1 724 ? 11.484 -21.359 -8.375 1 97.81 724 PHE A CA 1
ATOM 5642 C C . PHE A 1 724 ? 12.18 -21.156 -7.039 1 97.81 724 PHE A C 1
ATOM 5644 O O . PHE A 1 724 ? 13.406 -21.266 -6.953 1 97.81 724 PHE A O 1
ATOM 5651 N N . TYR A 1 725 ? 11.406 -20.781 -6.012 1 98.12 725 TYR A N 1
ATOM 5652 C CA . TYR A 1 725 ? 11.984 -20.547 -4.691 1 98.12 725 TYR A CA 1
ATOM 5653 C C . TYR A 1 725 ? 12.586 -21.828 -4.121 1 98.12 725 TYR A C 1
ATOM 5655 O O . TYR A 1 725 ? 13.609 -21.797 -3.441 1 98.12 725 TYR A O 1
ATOM 5663 N N . ALA A 1 726 ? 11.906 -22.906 -4.371 1 98.12 726 ALA A N 1
ATOM 5664 C CA . ALA A 1 726 ? 12.5 -24.188 -3.975 1 98.12 726 ALA A CA 1
ATOM 5665 C C . ALA A 1 726 ? 13.836 -24.406 -4.672 1 98.12 726 ALA A C 1
ATOM 5667 O O . ALA A 1 726 ? 14.812 -24.828 -4.043 1 98.12 726 ALA A O 1
ATOM 5668 N N . ALA A 1 727 ? 13.883 -24.109 -5.922 1 98.12 727 ALA A N 1
ATOM 5669 C CA . ALA A 1 727 ? 15.109 -24.25 -6.699 1 98.12 727 ALA A CA 1
ATOM 5670 C C . ALA A 1 727 ? 16.219 -23.375 -6.125 1 98.12 727 ALA A C 1
ATOM 5672 O O . ALA A 1 727 ? 17.344 -23.859 -5.922 1 98.12 727 ALA A O 1
ATOM 5673 N N . LEU A 1 728 ? 15.906 -22.109 -5.906 1 97.81 728 LEU A N 1
ATOM 5674 C CA . LEU A 1 728 ? 16.891 -21.156 -5.395 1 97.81 728 LEU A CA 1
ATOM 5675 C C . LEU A 1 728 ? 17.375 -21.578 -4.016 1 97.81 728 LEU A C 1
ATOM 5677 O O . LEU A 1 728 ? 18.547 -21.391 -3.688 1 97.81 728 LEU A O 1
ATOM 5681 N N . THR A 1 729 ? 16.5 -22.109 -3.213 1 98.12 729 THR A N 1
ATOM 5682 C CA . THR A 1 729 ? 16.875 -22.547 -1.875 1 98.12 729 THR A CA 1
ATOM 5683 C C . THR A 1 729 ? 17.859 -23.719 -1.949 1 98.12 729 THR A C 1
ATOM 5685 O O . THR A 1 729 ? 18.891 -23.719 -1.282 1 98.12 729 THR A O 1
ATOM 5688 N N . PHE A 1 730 ? 17.531 -24.75 -2.766 1 96.88 730 PHE A N 1
ATOM 5689 C CA . PHE A 1 730 ? 18.438 -25.875 -2.949 1 96.88 730 PHE A CA 1
ATOM 5690 C C . PHE A 1 730 ? 19.781 -25.406 -3.482 1 96.88 730 PHE A C 1
ATOM 5692 O O . PHE A 1 730 ? 20.828 -25.828 -2.996 1 96.88 730 PHE A O 1
ATOM 5699 N N . TRP A 1 731 ? 19.703 -24.547 -4.441 1 96.69 731 TRP A N 1
ATOM 5700 C CA . TRP A 1 731 ? 20.922 -24 -5.027 1 96.69 731 TRP A CA 1
ATOM 5701 C C . TRP A 1 731 ? 21.781 -23.328 -3.967 1 96.69 731 TRP A C 1
ATOM 5703 O O . TRP A 1 731 ? 22.969 -23.594 -3.863 1 96.69 731 TRP A O 1
ATOM 5713 N N . ALA A 1 732 ? 21.219 -22.453 -3.166 1 96.69 732 ALA A N 1
ATOM 5714 C CA . ALA A 1 732 ? 21.938 -21.641 -2.189 1 96.69 732 ALA A CA 1
ATOM 5715 C C . ALA A 1 732 ? 22.562 -22.516 -1.104 1 96.69 732 ALA A C 1
ATOM 5717 O O . ALA A 1 732 ? 23.719 -22.328 -0.726 1 96.69 732 ALA A O 1
ATOM 5718 N N . ILE A 1 733 ? 21.797 -23.469 -0.643 1 95.19 733 ILE A N 1
ATOM 5719 C CA . ILE A 1 733 ? 22.266 -24.266 0.48 1 95.19 733 ILE A CA 1
ATOM 5720 C C . ILE A 1 733 ? 23.328 -25.25 0.003 1 95.19 733 ILE A C 1
ATOM 5722 O O . ILE A 1 733 ? 24.312 -25.5 0.707 1 95.19 733 ILE A O 1
ATOM 5726 N N . VAL A 1 734 ? 23.188 -25.797 -1.166 1 92.62 734 VAL A N 1
ATOM 5727 C CA . VAL A 1 734 ? 24.156 -26.75 -1.699 1 92.62 734 VAL A CA 1
ATOM 5728 C C . VAL A 1 734 ? 25.438 -26.016 -2.096 1 92.62 734 VAL A C 1
ATOM 5730 O O . VAL A 1 734 ? 26.547 -26.5 -1.862 1 92.62 734 VAL A O 1
ATOM 5733 N N . LYS A 1 735 ? 25.344 -24.875 -2.662 1 93.06 735 LYS A N 1
ATOM 5734 C CA . LYS A 1 735 ? 26.5 -24.125 -3.141 1 93.06 735 LYS A CA 1
ATOM 5735 C C . LYS A 1 735 ? 27.297 -23.531 -1.979 1 93.06 735 LYS A C 1
ATOM 5737 O O . LYS A 1 735 ? 28.531 -23.578 -1.975 1 93.06 735 LYS A O 1
ATOM 5742 N N . PHE A 1 736 ? 26.609 -23.031 -1.024 1 93.88 736 PHE A N 1
ATOM 5743 C CA . PHE A 1 736 ? 27.297 -22.266 -0 1 93.88 736 PHE A CA 1
ATOM 5744 C C . PHE A 1 736 ? 27.406 -23.062 1.297 1 93.88 736 PHE A C 1
ATOM 5746 O O . PHE A 1 736 ? 28.109 -22.64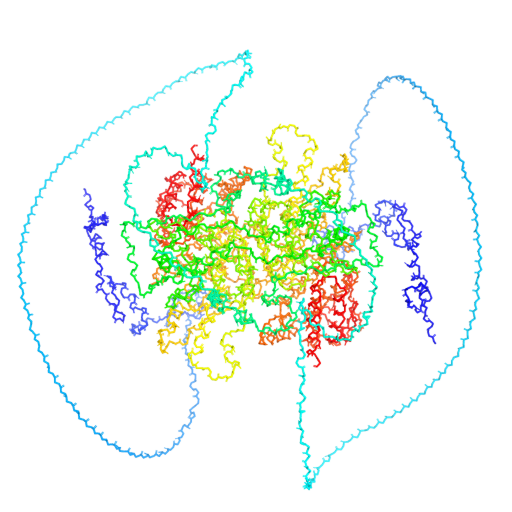1 2.227 1 93.88 736 PHE A O 1
ATOM 5753 N N . GLY A 1 737 ? 26.609 -24.141 1.406 1 87.88 737 GLY A N 1
ATOM 5754 C CA . GLY A 1 737 ? 26.641 -24.953 2.611 1 87.88 737 GLY A CA 1
ATOM 5755 C C . GLY A 1 737 ? 27.531 -26.172 2.49 1 87.88 737 GLY A C 1
ATOM 5756 O O . GLY A 1 737 ? 27.078 -27.297 2.623 1 87.88 737 GLY A O 1
ATOM 5757 N N . THR A 1 738 ? 28.781 -26.062 2.34 1 73.69 738 THR A N 1
ATOM 5758 C CA . THR A 1 738 ? 29.719 -27.156 2.107 1 73.69 738 THR A CA 1
ATOM 5759 C C . THR A 1 738 ? 29.734 -28.125 3.295 1 73.69 738 THR A C 1
ATOM 5761 O O . THR A 1 738 ? 30.031 -29.312 3.141 1 73.69 738 THR A O 1
ATOM 5764 N N . GLU A 1 739 ? 29.297 -27.688 4.383 1 68.12 739 GLU A N 1
ATOM 5765 C CA . GLU A 1 739 ? 29.438 -28.484 5.602 1 68.12 739 GLU A CA 1
ATOM 5766 C C . GLU A 1 739 ? 28.203 -29.344 5.836 1 68.12 739 GLU A C 1
ATOM 5768 O O . GLU A 1 739 ? 28.172 -30.172 6.754 1 68.12 739 GLU A O 1
ATOM 5773 N N . LEU A 1 740 ? 27.156 -29.234 5.219 1 73.38 740 LEU A N 1
ATOM 5774 C CA . LEU A 1 740 ? 25.906 -29.922 5.527 1 73.38 740 LEU A CA 1
ATOM 5775 C C . LEU A 1 740 ? 25.984 -31.406 5.188 1 73.38 740 LEU A C 1
ATOM 5777 O O . LEU A 1 740 ? 25.234 -32.219 5.723 1 73.38 740 LEU A O 1
ATOM 5781 N N . ASN A 1 741 ? 26.938 -31.859 4.207 1 58.88 741 ASN A N 1
ATOM 5782 C CA . ASN A 1 741 ? 27.078 -33.25 3.773 1 58.88 741 ASN A CA 1
ATOM 5783 C C . ASN A 1 741 ? 27.984 -34.031 4.715 1 58.88 741 ASN A C 1
ATOM 5785 O O . ASN A 1 741 ? 28.766 -34.875 4.266 1 58.88 741 ASN A O 1
ATOM 5789 N N . ILE A 1 742 ? 27.953 -33.656 6.02 1 56.22 742 ILE A N 1
ATOM 5790 C CA . ILE A 1 742 ? 28.875 -34.406 6.863 1 56.22 742 ILE A CA 1
ATOM 5791 C C . ILE A 1 742 ? 28.328 -35.781 7.133 1 56.22 742 ILE A C 1
ATOM 5793 O O . ILE A 1 742 ? 27.203 -35.938 7.625 1 56.22 742 ILE A O 1
ATOM 5797 N N . PRO A 1 743 ? 29 -36.781 6.543 1 51.5 743 PRO A N 1
ATOM 5798 C CA . PRO A 1 743 ? 28.594 -38.188 6.789 1 51.5 743 PRO A CA 1
ATOM 5799 C C . PRO A 1 743 ? 28.453 -38.5 8.273 1 51.5 743 PRO A C 1
ATOM 5801 O O . PRO A 1 743 ? 29.375 -38.281 9.055 1 51.5 743 PRO A O 1
ATOM 5804 N N . SER A 1 744 ? 27.438 -37.969 8.922 1 53.34 744 SER A N 1
ATOM 5805 C CA . SER A 1 744 ? 27.312 -38.5 10.281 1 53.34 744 SER A CA 1
ATOM 5806 C C . SER A 1 744 ? 27.203 -40.031 10.281 1 53.34 744 SER A C 1
ATOM 5808 O O . SER A 1 744 ? 26.812 -40.625 9.273 1 53.34 744 SER A O 1
ATOM 5810 N N . SER A 1 745 ? 27.75 -40.594 11.289 1 49.88 745 SER A N 1
ATOM 5811 C CA . SER A 1 745 ? 27.781 -42 11.594 1 49.88 745 SER A CA 1
ATOM 5812 C C . SER A 1 745 ? 26.391 -42.625 11.469 1 49.88 745 SER A C 1
ATOM 5814 O O . SER A 1 745 ? 26.234 -43.844 11.695 1 49.88 745 SER A O 1
ATOM 5816 N N . ALA A 1 746 ? 25.375 -41.781 11.406 1 55 746 ALA A N 1
ATOM 5817 C CA . ALA A 1 746 ? 24.094 -42.438 11.516 1 55 746 ALA A CA 1
ATOM 5818 C C . ALA A 1 746 ? 23.719 -43.125 10.203 1 55 746 ALA A C 1
ATOM 5820 O O . ALA A 1 746 ? 23.875 -42.562 9.125 1 55 746 ALA A O 1
ATOM 5821 N N . SER A 1 747 ? 23.578 -44.5 10.141 1 60.09 747 SER A N 1
ATOM 5822 C CA . SER A 1 747 ? 23.453 -45.531 9.125 1 60.09 747 SER A CA 1
ATOM 5823 C C . SER A 1 747 ? 22.156 -45.406 8.352 1 60.09 747 SER A C 1
ATOM 5825 O O . SER A 1 747 ? 22.078 -45.75 7.176 1 60.09 747 SER A O 1
ATOM 5827 N N . LYS A 1 748 ? 20.953 -44.656 8.867 1 73.19 748 LYS A N 1
ATOM 5828 C CA . LYS A 1 748 ? 19.703 -44.812 8.141 1 73.19 748 LYS A CA 1
ATOM 5829 C C . LYS A 1 748 ? 19.391 -43.562 7.309 1 73.19 748 LYS A C 1
ATOM 5831 O O . LYS A 1 748 ? 19.469 -42.438 7.809 1 73.19 748 LYS A O 1
ATOM 5836 N N . ARG A 1 749 ? 19.156 -43.812 6.004 1 82.56 749 ARG A N 1
ATOM 5837 C CA . ARG A 1 749 ? 18.828 -42.75 5.062 1 82.56 749 ARG A CA 1
ATOM 5838 C C . ARG A 1 749 ? 17.422 -42.219 5.297 1 82.56 749 ARG A C 1
ATOM 5840 O O . ARG A 1 749 ? 16.469 -43 5.367 1 82.56 749 ARG A O 1
ATOM 5847 N N . THR A 1 750 ? 17.281 -40.906 5.496 1 88.12 750 THR A N 1
ATOM 5848 C CA . THR A 1 750 ? 15.984 -40.25 5.66 1 88.12 750 THR A CA 1
ATOM 5849 C C . THR A 1 750 ? 15.422 -39.812 4.312 1 88.12 750 THR A C 1
ATOM 5851 O O . THR A 1 750 ? 16.156 -39.281 3.471 1 88.12 750 THR A O 1
ATOM 5854 N N . VAL A 1 751 ? 14.141 -40.094 4.043 1 88.56 751 VAL A N 1
ATOM 5855 C CA . VAL A 1 751 ? 13.5 -39.719 2.787 1 88.56 751 VAL A CA 1
ATOM 5856 C C . VAL A 1 751 ? 12.453 -38.625 3.045 1 88.56 751 VAL A C 1
ATOM 5858 O O . VAL A 1 751 ? 11.578 -38.812 3.893 1 88.56 751 VAL A O 1
ATOM 5861 N N . VAL A 1 752 ? 12.57 -37.531 2.34 1 91.25 752 VAL A N 1
ATOM 5862 C CA . VAL A 1 752 ? 11.617 -36.438 2.461 1 91.25 752 VAL A CA 1
ATOM 5863 C C . VAL A 1 752 ? 10.547 -36.531 1.377 1 91.25 752 VAL A C 1
ATOM 5865 O O . VAL A 1 752 ? 10.859 -36.531 0.184 1 91.25 752 VAL A O 1
ATOM 5868 N N . THR A 1 753 ? 9.32 -36.688 1.812 1 87.94 753 THR A N 1
ATOM 5869 C CA . THR A 1 753 ? 8.164 -36.781 0.922 1 87.94 753 THR A CA 1
ATOM 5870 C C . THR A 1 753 ? 7.219 -35.594 1.163 1 87.94 753 THR A C 1
ATOM 5872 O O . THR A 1 753 ? 7.5 -34.719 1.991 1 87.94 753 THR A O 1
ATOM 5875 N N . TRP A 1 754 ? 6.211 -35.594 0.352 1 80.75 754 TRP A N 1
ATOM 5876 C CA . TRP A 1 754 ? 5.281 -34.469 0.496 1 80.75 754 TRP A CA 1
ATOM 5877 C C . TRP A 1 754 ? 4.418 -34.625 1.743 1 80.75 754 TRP A C 1
ATOM 5879 O O . TRP A 1 754 ? 3.893 -33.656 2.277 1 80.75 754 TRP A O 1
ATOM 5889 N N . SER A 1 755 ? 4.324 -35.875 2.295 1 70.56 755 SER A N 1
ATOM 5890 C CA . SER A 1 755 ? 3.453 -36.188 3.432 1 70.56 755 SER A CA 1
ATOM 5891 C C . SER A 1 755 ? 4.242 -36.219 4.738 1 70.56 755 SER A C 1
ATOM 5893 O O . SER A 1 755 ? 5.441 -36.5 4.738 1 70.56 755 SER A O 1
ATOM 5895 N N . ASP A 1 756 ? 4.059 -35.406 5.949 1 60.59 756 ASP A N 1
ATOM 5896 C CA . ASP A 1 756 ? 4.738 -35.062 7.199 1 60.59 756 ASP A CA 1
ATOM 5897 C C . ASP A 1 756 ? 5.145 -36.344 7.953 1 60.59 756 ASP A C 1
ATOM 5899 O O . ASP A 1 756 ? 5.793 -36.25 9 1 60.59 756 ASP A O 1
ATOM 5903 N N . PHE A 1 757 ? 4.848 -37.531 7.645 1 54.69 757 PHE A N 1
ATOM 5904 C CA . PHE A 1 757 ? 4.898 -38.625 8.625 1 54.69 757 PHE A CA 1
ATOM 5905 C C . PHE A 1 757 ? 6.336 -39.062 8.875 1 54.69 757 PHE A C 1
ATOM 5907 O O . PHE A 1 757 ? 6.594 -39.906 9.734 1 54.69 757 PHE A O 1
ATOM 5914 N N . ASP A 1 758 ? 7.312 -38.406 8.289 1 60 758 ASP A N 1
ATOM 5915 C CA . ASP A 1 758 ? 8.586 -39.125 8.305 1 60 758 ASP A CA 1
ATOM 5916 C C . ASP A 1 758 ? 9.523 -38.531 9.367 1 60 758 ASP A C 1
ATOM 5918 O O . ASP A 1 758 ? 9.281 -37.469 9.898 1 60 758 ASP A O 1
ATOM 5922 N N . ASP A 1 759 ? 10.367 -39.219 9.961 1 70.81 759 ASP A N 1
ATOM 5923 C CA . ASP A 1 759 ? 11.469 -39 10.898 1 70.81 759 ASP A CA 1
ATOM 5924 C C . ASP A 1 759 ? 12.359 -37.844 10.461 1 70.81 759 ASP A C 1
ATOM 5926 O O . ASP A 1 759 ? 13.586 -37.938 10.578 1 70.81 759 ASP A O 1
ATOM 5930 N N . VAL A 1 760 ? 11.82 -36.75 9.938 1 85.38 760 VAL A N 1
ATOM 5931 C CA . VAL A 1 760 ? 12.594 -35.656 9.383 1 85.38 760 VAL A CA 1
ATOM 5932 C C . VAL A 1 760 ? 13.102 -34.75 10.508 1 85.38 760 VAL A C 1
ATOM 5934 O O . VAL A 1 760 ? 14.164 -34.156 10.391 1 85.38 760 VAL A O 1
ATOM 5937 N N . ASP A 1 761 ? 12.438 -34.781 11.648 1 84.5 761 ASP A N 1
ATOM 5938 C CA . ASP A 1 761 ? 12.836 -33.906 12.758 1 84.5 761 ASP A CA 1
ATOM 5939 C C . ASP A 1 761 ? 14.195 -34.344 13.32 1 84.5 761 ASP A C 1
ATOM 5941 O O . ASP A 1 761 ? 15 -33.5 13.719 1 84.5 761 ASP A O 1
ATOM 5945 N N . GLU A 1 762 ? 14.367 -35.562 13.32 1 84 762 GLU A N 1
ATOM 5946 C CA . GLU A 1 762 ? 15.656 -36.062 13.797 1 84 762 GLU A CA 1
ATOM 5947 C C . GLU A 1 762 ? 16.797 -35.656 12.867 1 84 762 GLU A C 1
ATOM 5949 O O . GLU A 1 762 ? 17.891 -35.312 13.32 1 84 762 GLU A O 1
ATOM 5954 N N . TRP A 1 763 ? 16.516 -35.781 11.617 1 88.62 763 TRP A N 1
ATOM 5955 C CA . TRP A 1 763 ? 17.547 -35.375 10.664 1 88.62 763 TRP A CA 1
ATOM 5956 C C . TRP A 1 763 ? 17.859 -33.875 10.766 1 88.62 763 TRP A C 1
ATOM 5958 O O . TRP A 1 763 ? 19 -33.469 10.578 1 88.62 763 TRP A O 1
ATOM 5968 N N . ILE A 1 764 ? 16.938 -33.062 11.016 1 89.94 764 ILE A N 1
ATOM 5969 C CA . ILE A 1 764 ? 17.125 -31.625 11.148 1 89.94 764 ILE A CA 1
ATOM 5970 C C . ILE A 1 764 ? 18.062 -31.328 12.32 1 89.94 764 ILE A C 1
ATOM 5972 O O . ILE A 1 764 ? 18.938 -30.469 12.227 1 89.94 764 ILE A O 1
ATOM 5976 N N . GLN A 1 765 ? 17.922 -32.094 13.344 1 86.19 765 GLN A N 1
ATOM 5977 C CA . GLN A 1 765 ? 18.719 -31.859 14.547 1 86.19 765 GLN A CA 1
ATOM 5978 C C . GLN A 1 765 ? 20.125 -32.438 14.398 1 86.19 765 GLN A C 1
ATOM 5980 O O . GLN A 1 765 ? 21.094 -31.797 14.82 1 86.19 765 GLN A O 1
ATOM 5985 N N . SER A 1 766 ? 20.219 -33.562 13.758 1 85.56 766 SER A N 1
ATOM 5986 C CA . SER A 1 766 ? 21.5 -34.281 13.844 1 85.56 766 SER A CA 1
ATOM 5987 C C . SER A 1 766 ? 22.141 -34.438 12.469 1 85.56 766 SER A C 1
ATOM 5989 O O . SER A 1 766 ? 23.328 -34.719 12.359 1 85.56 766 SER A O 1
ATOM 5991 N N . GLY A 1 767 ? 21.422 -34.344 11.469 1 87.56 767 GLY A N 1
ATOM 5992 C CA . GLY A 1 767 ? 21.938 -34.531 10.125 1 87.56 767 GLY A CA 1
ATOM 5993 C C . GLY A 1 767 ? 22.016 -36 9.703 1 87.56 767 GLY A C 1
ATOM 5994 O O . GLY A 1 767 ? 21.359 -36.844 10.297 1 87.56 767 GLY A O 1
ATOM 5995 N N . GLY A 1 768 ? 22.766 -36.312 8.547 1 86.25 768 GLY A N 1
ATOM 5996 C CA . GLY A 1 768 ? 22.875 -37.625 7.977 1 86.25 768 GLY A CA 1
ATOM 5997 C C . GLY A 1 768 ? 22.484 -37.688 6.516 1 86.25 768 GLY A C 1
ATOM 5998 O O . GLY A 1 768 ? 22.281 -36.656 5.875 1 86.25 768 GLY A O 1
ATOM 5999 N N . PRO A 1 769 ? 22.469 -38.938 5.977 1 87.19 769 PRO A N 1
ATOM 6000 C CA . PRO A 1 769 ? 22.062 -39.062 4.574 1 87.19 769 PRO A CA 1
ATOM 6001 C C . PRO A 1 769 ? 20.562 -38.781 4.379 1 87.19 769 PRO A C 1
ATOM 6003 O O . PRO A 1 769 ? 19.75 -39.219 5.195 1 87.19 769 PRO A O 1
ATOM 6006 N N . ILE A 1 770 ? 20.297 -38.062 3.33 1 90.44 770 ILE A N 1
ATOM 6007 C CA . ILE A 1 770 ? 18.922 -37.688 3.09 1 90.44 770 ILE A CA 1
ATOM 6008 C C . ILE A 1 770 ? 18.625 -37.719 1.59 1 90.44 770 ILE A C 1
ATOM 6010 O O . ILE A 1 770 ? 19.516 -37.469 0.776 1 90.44 770 ILE A O 1
ATOM 6014 N N . SER A 1 771 ? 17.422 -38.188 1.275 1 91.81 771 SER A N 1
ATOM 6015 C CA . SER A 1 771 ? 16.953 -38.188 -0.103 1 91.81 771 SER A CA 1
ATOM 6016 C C . SER A 1 771 ? 15.641 -37.406 -0.228 1 91.81 771 SER A C 1
ATOM 6018 O O . SER A 1 771 ? 14.781 -37.5 0.651 1 91.81 771 SER A O 1
ATOM 6020 N N . PHE A 1 772 ? 15.531 -36.656 -1.263 1 93.25 772 PHE A N 1
ATOM 6021 C CA . PHE A 1 772 ? 14.336 -35.844 -1.518 1 93.25 772 PHE A CA 1
ATOM 6022 C C . PHE A 1 772 ? 13.547 -36.406 -2.691 1 93.25 772 PHE A C 1
ATOM 6024 O O . PHE A 1 772 ? 14.094 -36.594 -3.779 1 93.25 772 PHE A O 1
ATOM 6031 N N . GLN A 1 773 ? 12.289 -36.625 -2.387 1 91.12 773 GLN A N 1
ATOM 6032 C CA . GLN A 1 773 ? 11.422 -37.125 -3.447 1 91.12 773 GLN A CA 1
ATOM 6033 C C . GLN A 1 773 ? 11.438 -36.219 -4.66 1 91.12 773 GLN A C 1
ATOM 6035 O O . GLN A 1 773 ? 11.203 -35 -4.531 1 91.12 773 GLN A O 1
ATOM 6040 N N . GLY A 1 774 ? 11.758 -36.75 -5.793 1 90.94 774 GLY A N 1
ATOM 6041 C CA . GLY A 1 774 ? 11.758 -36 -7.031 1 90.94 774 GLY A CA 1
ATOM 6042 C C . GLY A 1 774 ? 13.109 -35.375 -7.355 1 90.94 774 GLY A C 1
ATOM 6043 O O . GLY A 1 774 ? 13.32 -34.875 -8.461 1 90.94 774 GLY A O 1
ATOM 6044 N N . LEU A 1 775 ? 14.086 -35.344 -6.453 1 93.88 775 LEU A N 1
ATOM 6045 C CA . LEU A 1 775 ? 15.391 -34.75 -6.684 1 93.88 775 LEU A CA 1
ATOM 6046 C C . LEU A 1 775 ? 16.516 -35.75 -6.492 1 93.88 775 LEU A C 1
ATOM 6048 O O . LEU A 1 775 ? 17.531 -35.688 -7.168 1 93.88 775 LEU A O 1
ATOM 6052 N N . GLY A 1 776 ? 16.312 -36.719 -5.492 1 91.94 776 GLY A N 1
ATOM 6053 C CA . GLY A 1 776 ? 17.312 -37.719 -5.238 1 91.94 776 GLY A CA 1
ATOM 6054 C C . GLY A 1 776 ? 18.109 -37.469 -3.967 1 91.94 776 GLY A C 1
ATOM 6055 O O . GLY A 1 776 ? 17.625 -36.781 -3.061 1 91.94 776 GLY A O 1
ATOM 6056 N N . ASN A 1 777 ? 19.281 -38.156 -3.961 1 90.56 777 ASN A N 1
ATOM 6057 C CA . ASN A 1 777 ? 20.109 -38.062 -2.771 1 90.56 777 ASN A CA 1
ATOM 6058 C C . ASN A 1 777 ? 20.891 -36.75 -2.73 1 90.56 777 ASN A C 1
ATOM 6060 O O . ASN A 1 777 ? 21.438 -36.312 -3.744 1 90.56 777 ASN A O 1
ATOM 6064 N N . LEU A 1 778 ? 20.859 -36.125 -1.571 1 91.12 778 LEU A N 1
ATOM 6065 C CA . LEU A 1 778 ? 21.516 -34.844 -1.404 1 91.12 778 LEU A CA 1
ATOM 6066 C C . LEU A 1 778 ? 22.984 -34.906 -1.782 1 91.12 778 LEU A C 1
ATOM 6068 O O . LEU A 1 778 ? 23.531 -33.969 -2.375 1 91.12 778 LEU A O 1
ATOM 6072 N N . ALA A 1 779 ? 23.625 -36 -1.458 1 86 779 ALA A N 1
ATOM 6073 C CA . ALA A 1 779 ? 25.062 -36.156 -1.694 1 86 779 ALA A CA 1
ATOM 6074 C C . ALA A 1 779 ? 25.375 -36.156 -3.189 1 86 779 ALA A C 1
ATOM 6076 O O . ALA A 1 779 ? 26.484 -35.812 -3.6 1 86 779 ALA A O 1
ATOM 6077 N N . GLU A 1 780 ? 24.391 -36.594 -3.957 1 87.5 780 GLU A N 1
ATOM 6078 C CA . GLU A 1 780 ? 24.578 -36.719 -5.398 1 87.5 780 GLU A CA 1
ATOM 6079 C C . GLU A 1 780 ? 24.047 -35.469 -6.129 1 87.5 780 GLU A C 1
ATOM 6081 O O . GLU A 1 780 ? 24.188 -35.344 -7.348 1 87.5 780 GLU A O 1
ATOM 6086 N N . LEU A 1 781 ? 23.5 -34.562 -5.379 1 89.94 781 LEU A N 1
ATOM 6087 C CA . LEU A 1 781 ? 22.891 -33.406 -6.012 1 89.94 781 LEU A CA 1
ATOM 6088 C C . LEU A 1 781 ? 23.922 -32.281 -6.242 1 89.94 781 LEU A C 1
ATOM 6090 O O . LEU A 1 781 ? 24.453 -31.734 -5.285 1 89.94 781 LEU A O 1
ATOM 6094 N N . SER A 1 782 ? 24.25 -32.094 -7.484 1 90.44 782 SER A N 1
ATOM 6095 C CA . SER A 1 782 ? 25.109 -30.984 -7.852 1 90.44 782 SER A CA 1
ATOM 6096 C C . SER A 1 782 ? 24.297 -29.734 -8.172 1 90.44 782 SER A C 1
ATOM 6098 O O . SER A 1 782 ? 23.078 -29.828 -8.398 1 90.44 782 SER A O 1
ATOM 6100 N N . GLU A 1 783 ? 24.922 -28.625 -8.125 1 92.5 783 GLU A N 1
ATOM 6101 C CA . GLU A 1 783 ? 24.266 -27.375 -8.484 1 92.5 783 GLU A CA 1
ATOM 6102 C C . GLU A 1 783 ? 23.641 -27.453 -9.875 1 92.5 783 GLU A C 1
ATOM 6104 O O . GLU A 1 783 ? 22.5 -27.031 -10.062 1 92.5 783 GLU A O 1
ATOM 6109 N N . ALA A 1 784 ? 24.391 -27.969 -10.781 1 92.38 784 ALA A N 1
ATOM 6110 C CA . ALA A 1 784 ? 23.953 -28.047 -12.172 1 92.38 784 ALA A CA 1
ATOM 6111 C C . ALA A 1 784 ? 22.719 -28.953 -12.305 1 92.38 784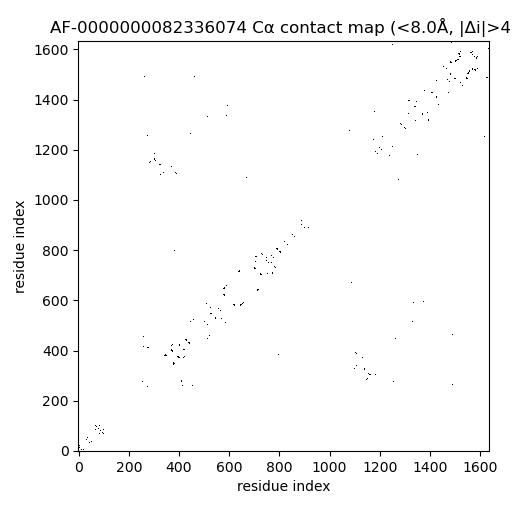 ALA A C 1
ATOM 6113 O O . ALA A 1 784 ? 21.797 -28.625 -13.039 1 92.38 784 ALA A O 1
ATOM 6114 N N . LYS A 1 785 ? 22.766 -30.031 -11.609 1 93.38 785 LYS A N 1
ATOM 6115 C CA . LYS A 1 785 ? 21.641 -30.969 -11.672 1 93.38 785 LYS A CA 1
ATOM 6116 C C . LYS A 1 785 ? 20.375 -30.344 -11.102 1 93.38 785 LYS A C 1
ATOM 6118 O O . LYS A 1 785 ? 19.281 -30.516 -11.656 1 93.38 785 LYS A O 1
ATOM 6123 N N . ILE A 1 786 ? 20.547 -29.688 -10 1 95.31 786 ILE A N 1
ATOM 6124 C CA . ILE A 1 786 ? 19.406 -29.031 -9.367 1 95.31 786 ILE A CA 1
ATOM 6125 C C . ILE A 1 786 ? 18.797 -28.016 -10.32 1 95.31 786 ILE A C 1
ATOM 6127 O O . ILE A 1 786 ? 17.594 -28.031 -10.578 1 95.31 786 ILE A O 1
ATOM 6131 N N . LEU A 1 787 ? 19.594 -27.125 -10.82 1 96.69 787 LEU A N 1
ATOM 6132 C CA . LEU A 1 787 ? 19.141 -26.016 -11.664 1 96.69 787 LEU A CA 1
ATOM 6133 C C . LEU A 1 787 ? 18.516 -26.547 -12.953 1 96.69 787 LEU A C 1
ATOM 6135 O O . LEU A 1 787 ? 17.516 -26.031 -13.422 1 96.69 787 LEU A O 1
ATOM 6139 N N . SER A 1 788 ? 19.078 -27.625 -13.484 1 95.06 788 SER A N 1
ATOM 6140 C CA . SER A 1 788 ? 18.531 -28.219 -14.703 1 95.06 788 SER A CA 1
ATOM 6141 C C . SER A 1 788 ? 17.172 -28.875 -14.445 1 95.06 788 SER A C 1
ATOM 6143 O O . SER A 1 788 ? 16.25 -28.719 -15.25 1 95.06 788 SER A O 1
ATOM 6145 N N . THR A 1 789 ? 17.094 -29.609 -13.359 1 95.75 789 THR A N 1
ATOM 6146 C CA . THR A 1 789 ? 15.844 -30.281 -13.023 1 95.75 789 THR A CA 1
ATOM 6147 C C . THR A 1 789 ? 14.711 -29.266 -12.852 1 95.75 789 THR A C 1
ATOM 6149 O O . THR A 1 789 ? 13.625 -29.438 -13.406 1 95.75 789 THR A O 1
ATOM 6152 N N . PHE A 1 790 ? 14.977 -28.234 -12.125 1 97.25 790 PHE A N 1
ATOM 6153 C CA . PHE A 1 790 ? 13.938 -27.25 -11.867 1 97.25 790 PHE A CA 1
ATOM 6154 C C . PHE A 1 790 ? 13.656 -26.422 -13.117 1 97.25 790 PHE A C 1
ATOM 6156 O O . PHE A 1 790 ? 12.531 -25.969 -13.336 1 97.25 790 PHE A O 1
ATOM 6163 N N . SER A 1 791 ? 14.672 -26.188 -13.945 1 96.5 791 SER A N 1
ATOM 6164 C CA . SER A 1 791 ? 14.469 -25.5 -15.211 1 96.5 791 SER A CA 1
ATOM 6165 C C . SER A 1 791 ? 13.492 -26.25 -16.109 1 96.5 791 SER A C 1
ATOM 6167 O O . SER A 1 791 ? 12.641 -25.656 -16.766 1 96.5 791 SER A O 1
ATOM 6169 N N . GLU A 1 792 ? 13.57 -27.531 -16.078 1 94.81 792 GLU A N 1
ATOM 6170 C CA . GLU A 1 792 ? 12.672 -28.359 -16.859 1 94.81 792 GLU A CA 1
ATOM 6171 C C . GLU A 1 792 ? 11.242 -28.297 -16.328 1 94.81 792 GLU A C 1
ATOM 6173 O O . GLU A 1 792 ? 10.281 -28.297 -17.109 1 94.81 792 GLU A O 1
ATOM 6178 N N . ARG A 1 793 ? 11.156 -28.266 -15.117 1 94.12 793 ARG A N 1
ATOM 6179 C CA . ARG A 1 793 ? 9.836 -28.172 -14.508 1 94.12 793 ARG A CA 1
ATOM 6180 C C . ARG A 1 793 ? 9.164 -26.844 -14.852 1 94.12 793 ARG A C 1
ATOM 6182 O O . ARG A 1 793 ? 7.961 -26.812 -15.125 1 94.12 793 ARG A O 1
ATOM 6189 N N . LEU A 1 794 ? 9.914 -25.766 -14.781 1 95.06 794 LEU A N 1
ATOM 6190 C CA . LEU A 1 794 ? 9.375 -24.453 -15.078 1 95.06 794 LEU A CA 1
ATOM 6191 C C . LEU A 1 794 ? 8.992 -24.344 -16.547 1 95.06 794 LEU A C 1
ATOM 6193 O O . LEU A 1 794 ? 8.07 -23.594 -16.906 1 95.06 794 LEU A O 1
ATOM 6197 N N . GLU A 1 795 ? 9.602 -25.078 -17.391 1 91.06 795 GLU A N 1
ATOM 6198 C CA . GLU A 1 795 ? 9.344 -25.031 -18.828 1 91.06 795 GLU A CA 1
ATOM 6199 C C . GLU A 1 795 ? 7.949 -25.547 -19.156 1 91.06 795 GLU A C 1
ATOM 6201 O O . GLU A 1 795 ? 7.32 -25.094 -20.125 1 91.06 795 GLU A O 1
ATOM 6206 N N . SER A 1 796 ? 7.414 -26.375 -18.359 1 87.44 796 SER A N 1
ATOM 6207 C CA . SER A 1 796 ? 6.137 -27.016 -18.641 1 87.44 796 SER A CA 1
ATOM 6208 C C . SER A 1 796 ? 4.973 -26.219 -18.062 1 87.44 796 SER A C 1
ATOM 6210 O O . SER A 1 796 ? 3.809 -26.562 -18.281 1 87.44 796 SER A O 1
ATOM 6212 N N . MET A 1 797 ? 5.277 -25.203 -17.469 1 89.81 797 MET A 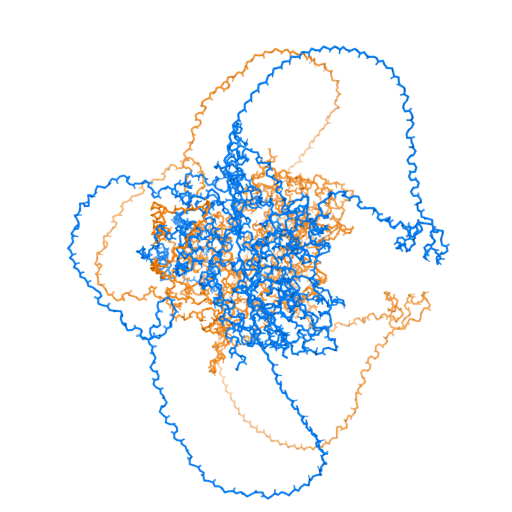N 1
ATOM 6213 C CA . MET A 1 797 ? 4.207 -24.453 -16.812 1 89.81 797 MET A CA 1
ATOM 6214 C C . MET A 1 797 ? 3.613 -23.406 -17.75 1 89.81 797 MET A C 1
ATOM 6216 O O . MET A 1 797 ? 4.312 -22.875 -18.609 1 89.81 797 MET A O 1
ATOM 6220 N N . SER A 1 798 ? 2.35 -23.094 -17.594 1 86.19 798 SER A N 1
ATOM 6221 C CA . SER A 1 798 ? 1.554 -22.344 -18.562 1 86.19 798 SER A CA 1
ATOM 6222 C C . SER A 1 798 ? 1.799 -20.844 -18.438 1 86.19 798 SER A C 1
ATOM 6224 O O . SER A 1 798 ? 1.691 -20.109 -19.422 1 86.19 798 SER A O 1
ATOM 6226 N N . TRP A 1 799 ? 2.117 -20.312 -17.297 1 91.62 799 TRP A N 1
ATOM 6227 C CA . TRP A 1 799 ? 2.176 -18.859 -17.094 1 91.62 799 TRP A CA 1
ATOM 6228 C C . TRP A 1 799 ? 3.527 -18.312 -17.531 1 91.62 799 TRP A C 1
ATOM 6230 O O . TRP A 1 799 ? 4.566 -18.938 -17.297 1 91.62 799 TRP A O 1
ATOM 6240 N N . GLY A 1 800 ? 3.533 -17.203 -18.203 1 91.19 800 GLY A N 1
ATOM 6241 C CA . GLY A 1 800 ? 4.699 -16.625 -18.859 1 91.19 800 GLY A CA 1
ATOM 6242 C C . GLY A 1 800 ? 5.832 -16.328 -17.891 1 91.19 800 GLY A C 1
ATOM 6243 O O . GLY A 1 800 ? 7.004 -16.344 -18.281 1 91.19 800 GLY A O 1
ATOM 6244 N N . ILE A 1 801 ? 5.59 -16.141 -16.656 1 94 801 ILE A N 1
ATOM 6245 C CA . ILE A 1 801 ? 6.621 -15.789 -15.68 1 94 801 ILE A CA 1
ATOM 6246 C C . ILE A 1 801 ? 7.586 -16.953 -15.508 1 94 801 ILE A C 1
ATOM 6248 O O . ILE A 1 801 ? 8.75 -16.766 -15.156 1 94 801 ILE A O 1
ATOM 6252 N N . SER A 1 802 ? 7.066 -18.188 -15.766 1 94.69 802 SER A N 1
ATOM 6253 C CA . SER A 1 802 ? 7.902 -19.375 -15.625 1 94.69 802 SER A CA 1
ATOM 6254 C C . SER A 1 802 ? 9.094 -19.344 -16.578 1 94.69 802 SER A C 1
ATOM 6256 O O . SER A 1 802 ? 10.172 -19.844 -16.266 1 94.69 802 SER A O 1
ATOM 6258 N N . LEU A 1 803 ? 8.875 -18.703 -17.672 1 92.81 803 LEU A N 1
ATOM 6259 C CA . LEU A 1 803 ? 9.961 -18.594 -18.641 1 92.81 803 LEU A CA 1
ATOM 6260 C C . LEU A 1 803 ? 11.078 -17.703 -18.109 1 92.81 803 LEU A C 1
ATOM 6262 O O . LEU A 1 803 ? 12.258 -18.031 -18.266 1 92.81 803 LEU A O 1
ATOM 6266 N N . HIS A 1 804 ? 10.758 -16.578 -17.516 1 93.81 804 HIS A N 1
ATOM 6267 C CA . HIS A 1 804 ? 11.758 -15.695 -16.922 1 93.81 804 HIS A CA 1
ATOM 6268 C C . HIS A 1 804 ? 12.5 -16.391 -15.781 1 93.81 804 HIS A C 1
ATOM 6270 O O . HIS A 1 804 ? 13.719 -16.281 -15.672 1 93.81 804 HIS A O 1
ATOM 6276 N N . LEU A 1 805 ? 11.758 -17.062 -15.023 1 96.38 805 LEU A N 1
ATOM 6277 C CA . LEU A 1 805 ? 12.344 -17.75 -13.883 1 96.38 805 LEU A CA 1
ATOM 6278 C C . LEU A 1 805 ? 13.289 -18.859 -14.352 1 96.38 805 LEU A C 1
ATOM 6280 O O . LEU A 1 805 ? 14.344 -19.078 -13.75 1 96.38 805 LEU A O 1
ATOM 6284 N N . ARG A 1 806 ? 12.852 -19.516 -15.406 1 96.19 806 ARG A N 1
ATOM 6285 C CA . ARG A 1 806 ? 13.719 -20.516 -16 1 96.19 806 ARG A CA 1
ATOM 6286 C C . ARG A 1 806 ? 15.031 -19.906 -16.469 1 96.19 806 ARG A C 1
ATOM 6288 O O . ARG A 1 806 ? 16.109 -20.5 -16.281 1 96.19 806 ARG A O 1
ATOM 6295 N N . HIS A 1 807 ? 14.953 -18.766 -17.062 1 94.75 807 HIS A N 1
ATOM 6296 C CA . HIS A 1 807 ? 16.156 -18.094 -17.547 1 94.75 807 HIS A CA 1
ATOM 6297 C C . HIS A 1 807 ? 17.062 -17.688 -16.406 1 94.75 807 HIS A C 1
ATOM 6299 O O . HIS A 1 807 ? 18.297 -17.672 -16.547 1 94.75 807 HIS A O 1
ATOM 6305 N N . VAL A 1 808 ? 16.531 -17.297 -15.289 1 95.19 808 VAL A N 1
ATOM 6306 C CA . VAL A 1 808 ? 17.344 -17 -14.117 1 95.19 808 VAL A CA 1
ATOM 6307 C C . VAL A 1 808 ? 18.141 -18.234 -13.703 1 95.19 808 VAL A C 1
ATOM 6309 O O . VAL A 1 808 ? 19.344 -18.156 -13.453 1 95.19 808 VAL A O 1
ATOM 6312 N N . LEU A 1 809 ? 17.438 -19.391 -13.703 1 96.44 809 LEU A N 1
ATOM 6313 C CA . LEU A 1 809 ? 18.094 -20.641 -13.305 1 96.44 809 LEU A CA 1
ATOM 6314 C C . LEU A 1 809 ? 19.172 -21.031 -14.312 1 96.44 809 LEU A C 1
ATOM 6316 O O . LEU A 1 809 ? 20.25 -21.5 -13.938 1 96.44 809 LEU A O 1
ATOM 6320 N N . THR A 1 810 ? 18.859 -20.812 -15.562 1 93.81 810 THR A N 1
ATOM 6321 C CA . THR A 1 810 ? 19.828 -21.125 -16.594 1 93.81 810 THR A CA 1
ATOM 6322 C C . THR A 1 810 ? 21.047 -20.219 -16.5 1 93.81 810 THR A C 1
ATOM 6324 O O . THR A 1 810 ? 22.172 -20.656 -16.719 1 93.81 810 THR A O 1
ATOM 6327 N N . SER A 1 811 ? 20.812 -18.969 -16.203 1 90.94 811 SER A N 1
ATOM 6328 C CA . SER A 1 811 ? 21.922 -18.031 -16.016 1 90.94 811 SER A CA 1
ATOM 6329 C C . SER A 1 811 ? 22.797 -18.438 -14.836 1 90.94 811 SER A C 1
ATOM 6331 O O . SER A 1 811 ? 24.016 -18.25 -14.875 1 90.94 811 SER A O 1
ATOM 6333 N N . LEU A 1 812 ? 22.219 -18.922 -13.82 1 93.56 812 LEU A N 1
ATOM 6334 C CA . LEU A 1 812 ? 22.969 -19.391 -12.656 1 93.56 812 LEU A CA 1
ATOM 6335 C C . LEU A 1 812 ? 23.781 -20.625 -12.992 1 93.56 812 LEU A C 1
ATOM 6337 O O . LEU A 1 812 ? 24.891 -20.812 -12.469 1 93.56 812 LEU A O 1
ATOM 6341 N N . SER A 1 813 ? 23.219 -21.484 -13.82 1 91.94 813 SER A N 1
ATOM 6342 C CA . SER A 1 813 ? 23.938 -22.703 -14.234 1 91.94 813 SER A CA 1
ATOM 6343 C C . SER A 1 813 ? 25.188 -22.359 -15.031 1 91.94 813 SER A C 1
ATOM 6345 O O . SER A 1 813 ? 26.188 -23.078 -14.953 1 91.94 813 SER A O 1
ATOM 6347 N N . LYS A 1 814 ? 25.156 -21.297 -15.719 1 88.06 814 LYS A N 1
ATOM 6348 C CA . LYS A 1 814 ? 26.312 -20.859 -16.516 1 88.06 814 LYS A CA 1
ATOM 6349 C C . LYS A 1 814 ? 27.422 -20.297 -15.625 1 88.06 814 LYS A C 1
ATOM 6351 O O . LYS A 1 814 ? 28.594 -20.328 -15.992 1 88.06 814 LYS A O 1
ATOM 6356 N N . GLU A 1 815 ? 27.031 -19.734 -14.555 1 84.69 815 GLU A N 1
ATOM 6357 C CA . GLU A 1 815 ? 28.016 -19.188 -13.625 1 84.69 815 GLU A CA 1
ATOM 6358 C C . GLU A 1 815 ? 28.797 -20.312 -12.945 1 84.69 815 GLU A C 1
ATOM 6360 O O . GLU A 1 815 ? 29.938 -20.109 -12.5 1 84.69 815 GLU A O 1
ATOM 6365 N N . THR A 1 816 ? 28.234 -21.438 -12.773 1 73.81 816 THR A N 1
ATOM 6366 C CA . THR A 1 816 ? 28.828 -22.562 -12.062 1 73.81 816 THR A CA 1
ATOM 6367 C C . THR A 1 816 ? 29.844 -23.281 -12.945 1 73.81 816 THR A C 1
ATOM 6369 O O . THR A 1 816 ? 30.766 -23.922 -12.438 1 73.81 816 THR A O 1
ATOM 6372 N N . VAL A 1 817 ? 29.906 -23.109 -14.359 1 57.16 817 VAL A N 1
ATOM 6373 C CA . VAL A 1 817 ? 30.891 -23.734 -15.234 1 57.16 817 VAL A CA 1
ATOM 6374 C C . VAL A 1 817 ? 32.125 -22.828 -15.367 1 57.16 817 VAL A C 1
ATOM 6376 O O . VAL A 1 817 ? 31.984 -21.609 -15.492 1 57.16 817 VAL A O 1
ATOM 6379 N N . MET B 1 1 ? -7.805 49.844 46.719 1 28.69 1 MET B N 1
ATOM 6380 C CA . MET B 1 1 ? -7.867 49.812 45.25 1 28.69 1 MET B CA 1
ATOM 6381 C C . MET B 1 1 ? -6.562 49.281 44.656 1 28.69 1 MET B C 1
ATOM 6383 O O . MET B 1 1 ? -5.504 49.906 44.844 1 28.69 1 MET B O 1
ATOM 6387 N N . LYS B 1 2 ? -6.262 48.062 44.625 1 46.88 2 LYS B N 1
ATOM 6388 C CA . LYS B 1 2 ? -4.953 47.5 44.281 1 46.88 2 LYS B CA 1
ATOM 6389 C C . LYS B 1 2 ? -4.492 48 42.938 1 46.88 2 LYS B C 1
ATOM 6391 O O . LYS B 1 2 ? -5.207 47.875 41.938 1 46.88 2 LYS B O 1
ATOM 6396 N N . ARG B 1 3 ? -3.59 48.969 42.781 1 49.44 3 ARG B N 1
ATOM 6397 C CA . ARG B 1 3 ? -3.068 49.656 41.625 1 49.44 3 ARG B CA 1
ATOM 6398 C C . ARG B 1 3 ? -2.432 48.688 40.625 1 49.44 3 ARG B C 1
ATOM 6400 O O . ARG B 1 3 ? -1.474 47.969 40.969 1 49.44 3 ARG B O 1
ATOM 6407 N N . ASN B 1 4 ? -3.221 48.062 39.75 1 54.19 4 ASN B N 1
ATOM 6408 C CA . ASN B 1 4 ? -2.727 47.188 38.688 1 54.19 4 ASN B CA 1
ATOM 6409 C C . ASN B 1 4 ? -1.958 47.938 37.625 1 54.19 4 ASN B C 1
ATOM 6411 O O . ASN B 1 4 ? -2.387 49.031 37.188 1 54.19 4 ASN B O 1
ATOM 6415 N N . PHE B 1 5 ? -0.596 47.75 37.438 1 62.16 5 PHE B N 1
ATOM 6416 C CA . PHE B 1 5 ? 0.309 48.406 36.531 1 62.16 5 PHE B CA 1
ATOM 6417 C C . PHE B 1 5 ? 0.192 47.844 35.125 1 62.16 5 PHE B C 1
ATOM 6419 O O . PHE B 1 5 ? 0.359 46.625 34.938 1 62.16 5 PHE B O 1
ATOM 6426 N N . THR B 1 6 ? -0.228 48.531 34.219 1 64.31 6 THR B N 1
ATOM 6427 C CA . THR B 1 6 ? -0.504 48.094 32.844 1 64.31 6 THR B CA 1
ATOM 6428 C C . THR B 1 6 ? 0.662 48.438 31.922 1 64.31 6 THR B C 1
ATOM 6430 O O . THR B 1 6 ? 1.289 49.5 32.062 1 64.31 6 THR B O 1
ATOM 6433 N N . CYS B 1 7 ? 1.172 47.469 31.172 1 59.28 7 CYS B N 1
ATOM 6434 C CA . CYS B 1 7 ? 2.293 47.719 30.266 1 59.28 7 CYS B CA 1
ATOM 6435 C C . CYS B 1 7 ? 1.995 48.844 29.297 1 59.28 7 CYS B C 1
ATOM 6437 O O . CYS B 1 7 ? 0.886 48.938 28.781 1 59.28 7 CYS B O 1
ATOM 6439 N N . SER B 1 8 ? 2.758 49.875 29.125 1 62.31 8 SER B N 1
ATOM 6440 C CA . SER B 1 8 ? 2.58 51.125 28.359 1 62.31 8 SER B CA 1
ATOM 6441 C C . SER B 1 8 ? 2.881 50.906 26.891 1 62.31 8 SER B C 1
ATOM 6443 O O . SER B 1 8 ? 2.748 51.812 26.078 1 62.31 8 SER B O 1
ATOM 6445 N N . TRP B 1 9 ? 3.369 49.719 26.531 1 56.47 9 TRP B N 1
ATOM 6446 C CA . TRP B 1 9 ? 3.674 49.5 25.125 1 56.47 9 TRP B CA 1
ATOM 6447 C C . TRP B 1 9 ? 2.395 49.406 24.297 1 56.47 9 TRP B C 1
ATOM 6449 O O . TRP B 1 9 ? 1.402 48.812 24.75 1 56.47 9 TRP B O 1
ATOM 6459 N N . HIS B 1 10 ? 2.27 50.125 23.266 1 55.75 10 HIS B N 1
ATOM 6460 C CA . HIS B 1 10 ? 1.032 50.438 22.562 1 55.75 10 HIS B CA 1
ATOM 6461 C C . HIS B 1 10 ? 0.128 49.219 22.453 1 55.75 10 HIS B C 1
ATOM 6463 O O . HIS B 1 10 ? -1.093 49.344 22.594 1 55.75 10 HIS B O 1
ATOM 6469 N N . ASP B 1 11 ? 0.61 48.062 22.031 1 48.75 11 ASP B N 1
ATOM 6470 C CA . ASP B 1 11 ? -0.271 46.938 21.703 1 48.75 11 ASP B CA 1
ATOM 6471 C C . ASP B 1 11 ? -0.165 45.844 22.75 1 48.75 11 ASP B C 1
ATOM 6473 O O . ASP B 1 11 ? -0.627 44.719 22.516 1 48.75 11 ASP B O 1
ATOM 6477 N N . CYS B 1 12 ? 0.417 45.844 23.891 1 54.56 12 CYS B N 1
ATOM 6478 C CA . CYS B 1 12 ? 0.653 44.75 24.812 1 54.56 12 CYS B CA 1
ATOM 6479 C C . CYS B 1 12 ? -0.284 44.844 26.016 1 54.56 12 CYS B C 1
ATOM 6481 O O . CYS B 1 12 ? -0.699 43.812 26.547 1 54.56 12 CYS B O 1
ATOM 6483 N N . ARG B 1 13 ? -1.287 45.594 26.297 1 57.12 13 ARG B N 1
ATOM 6484 C CA . ARG B 1 13 ? -2.18 46 27.375 1 57.12 13 ARG B CA 1
ATOM 6485 C C . ARG B 1 13 ? -2.119 45 28.531 1 57.12 13 ARG B C 1
ATOM 6487 O O . ARG B 1 13 ? -3.082 44.875 29.297 1 57.12 13 ARG B O 1
ATOM 6494 N N . ARG B 1 14 ? -1.056 44.469 28.781 1 60.41 14 ARG B N 1
ATOM 6495 C CA . ARG B 1 14 ? -0.918 43.531 29.906 1 60.41 14 ARG B CA 1
ATOM 6496 C C . ARG B 1 14 ? -0.779 44.312 31.219 1 60.41 14 ARG B C 1
ATOM 6498 O O . ARG B 1 14 ? -0.107 45.344 31.266 1 60.41 14 ARG B O 1
ATOM 6505 N N . SER B 1 15 ? -1.495 43.906 32.25 1 67.06 15 SER B N 1
ATOM 6506 C CA . SER B 1 15 ? -1.498 44.562 33.531 1 67.06 15 SER B CA 1
ATOM 6507 C C . SER B 1 15 ? -0.8 43.688 34.594 1 67.06 15 SER B C 1
ATOM 6509 O O . SER B 1 15 ? -0.876 42.469 34.562 1 67.06 15 SER B O 1
ATOM 6511 N N . PHE B 1 16 ? 0.086 44.375 35.344 1 62.31 16 PHE B N 1
ATOM 6512 C CA . PHE B 1 16 ? 0.894 43.75 36.406 1 62.31 16 PHE B CA 1
ATOM 6513 C C . PHE B 1 16 ? 0.52 44.312 37.781 1 62.31 16 PHE B C 1
ATOM 6515 O O . PHE B 1 16 ? 0.113 45.469 37.875 1 62.31 16 PHE B O 1
ATOM 6522 N N . GLY B 1 17 ? 0.422 43.594 38.719 1 63.84 17 GLY B N 1
ATOM 6523 C CA . GLY B 1 17 ? 0.086 44 40.062 1 63.84 17 GLY B CA 1
ATOM 6524 C C . GLY B 1 17 ? 1.198 44.781 40.75 1 63.84 17 GLY B C 1
ATOM 6525 O O . GLY B 1 17 ? 0.964 45.438 41.75 1 63.84 17 GLY B O 1
ATOM 6526 N N . LYS B 1 18 ? 2.479 44.5 40.406 1 66 18 LYS B N 1
ATOM 6527 C CA . LYS B 1 18 ? 3.613 45.219 40.969 1 66 18 LYS B CA 1
ATOM 6528 C C . LYS B 1 18 ? 4.359 46 39.906 1 66 18 LYS B C 1
ATOM 6530 O O . LYS B 1 18 ? 4.457 45.562 38.75 1 66 18 LYS B O 1
ATOM 6535 N N . ALA B 1 19 ? 4.758 47.188 40.219 1 64.19 19 ALA B N 1
ATOM 6536 C CA . ALA B 1 19 ? 5.438 48.094 39.312 1 64.19 19 ALA B CA 1
ATOM 6537 C C . ALA B 1 19 ? 6.699 47.438 38.75 1 64.19 19 ALA B C 1
ATOM 6539 O O . ALA B 1 19 ? 7.031 47.656 37.562 1 64.19 19 ALA B O 1
ATOM 6540 N N . GLU B 1 20 ? 7.426 46.75 39.469 1 63.62 20 GLU B N 1
ATOM 6541 C CA . GLU B 1 20 ? 8.672 46.094 39.094 1 63.62 20 GLU B CA 1
ATOM 6542 C C . GLU B 1 20 ? 8.43 45.031 38.031 1 63.62 20 GLU B C 1
ATOM 6544 O O . GLU B 1 20 ? 9.258 44.844 37.125 1 63.62 20 GLU B O 1
ATOM 6549 N N . HIS B 1 21 ? 7.305 44.438 38.094 1 61.41 21 HIS B N 1
ATOM 6550 C CA . HIS B 1 21 ? 6.934 43.406 37.125 1 61.41 21 HIS B CA 1
ATOM 6551 C C . HIS B 1 21 ? 6.523 44.031 35.812 1 61.41 21 HIS B C 1
ATOM 6553 O O . HIS B 1 21 ? 6.863 43.5 34.75 1 61.41 21 HIS B O 1
ATOM 6559 N N . LEU B 1 22 ? 5.824 45.062 35.906 1 61.69 22 LEU B N 1
ATOM 6560 C CA . LEU B 1 22 ? 5.527 45.844 34.719 1 61.69 22 LEU B CA 1
ATOM 6561 C C . LEU B 1 22 ? 6.812 46.312 34.062 1 61.69 22 LEU B C 1
ATOM 6563 O O . LEU B 1 22 ? 6.949 46.188 32.844 1 61.69 22 LEU B O 1
ATOM 6567 N N . GLN B 1 23 ? 7.816 46.781 34.812 1 63.81 23 GLN B N 1
ATOM 6568 C CA . GLN B 1 23 ? 9.078 47.281 34.281 1 63.81 23 GLN B CA 1
ATOM 6569 C C . GLN B 1 23 ? 9.859 46.156 33.594 1 63.81 23 GLN B C 1
ATOM 6571 O O . GLN B 1 23 ? 10.43 46.375 32.5 1 63.81 23 GLN B O 1
ATOM 6576 N N . ARG B 1 24 ? 9.867 45.031 34.125 1 59.22 24 ARG B N 1
ATOM 6577 C CA . ARG B 1 24 ? 10.531 43.875 33.562 1 59.22 24 ARG B CA 1
ATOM 6578 C C . ARG B 1 24 ? 9.836 43.406 32.281 1 59.22 24 ARG B C 1
ATOM 6580 O O . ARG B 1 24 ? 10.5 43.062 31.297 1 59.22 24 ARG B O 1
ATOM 6587 N N . HIS B 1 25 ? 8.492 43.5 32.312 1 60.59 25 HIS B N 1
ATOM 6588 C CA . HIS B 1 25 ? 7.676 43.219 31.141 1 60.59 25 HIS B CA 1
ATOM 6589 C C . HIS B 1 25 ? 7.934 44.219 30.031 1 60.59 25 HIS B C 1
ATOM 6591 O O . HIS B 1 25 ? 8.117 43.844 28.875 1 60.59 25 HIS B O 1
ATOM 6597 N N . GLU B 1 26 ? 7.852 45.375 30.391 1 62.56 26 GLU B N 1
ATOM 6598 C CA . GLU B 1 26 ? 8.031 46.438 29.422 1 62.56 26 GLU B CA 1
ATOM 6599 C C . GLU B 1 26 ? 9.414 46.406 28.781 1 62.56 26 GLU B C 1
ATOM 6601 O O . GLU B 1 26 ? 9.578 46.75 27.609 1 62.56 26 GLU B O 1
ATOM 6606 N N . ARG B 1 27 ? 10.43 45.875 29.5 1 58.41 27 ARG B N 1
ATOM 6607 C CA . ARG B 1 27 ? 11.781 45.719 28.984 1 58.41 27 ARG B CA 1
ATOM 6608 C C . ARG B 1 27 ? 11.836 44.594 27.922 1 58.41 27 ARG B C 1
ATOM 6610 O O . ARG B 1 27 ? 12.688 44.625 27.031 1 58.41 27 ARG B O 1
ATOM 6617 N N . SER B 1 28 ? 10.93 43.688 28.016 1 49.12 28 SER B N 1
ATOM 6618 C CA . SER B 1 28 ? 10.883 42.562 27.062 1 49.12 28 SER B CA 1
ATOM 6619 C C . SER B 1 28 ? 10.352 43.031 25.703 1 49.12 28 SER B C 1
ATOM 6621 O O . SER B 1 28 ? 10.586 42.375 24.688 1 49.12 28 SER B O 1
ATOM 6623 N N . HIS B 1 29 ? 9.664 44.031 25.656 1 51.66 29 HIS B N 1
ATOM 6624 C CA . HIS B 1 29 ? 9.266 44.688 24.438 1 51.66 29 HIS B CA 1
ATOM 6625 C C . HIS B 1 29 ? 10.445 45.438 23.797 1 51.66 29 HIS B C 1
ATOM 6627 O O . HIS B 1 29 ? 10.477 45.625 22.594 1 51.66 29 HIS B O 1
ATOM 6633 N N . THR B 1 30 ? 11.305 45.969 24.688 1 46.28 30 THR B N 1
ATOM 6634 C CA . THR B 1 30 ? 12.477 46.719 24.203 1 46.28 30 THR B CA 1
ATOM 6635 C C . THR B 1 30 ? 13.656 45.781 23.984 1 46.28 30 THR B C 1
ATOM 6637 O O . THR B 1 30 ? 13.93 44.906 24.828 1 46.28 30 THR B O 1
ATOM 6640 N N . GLY B 1 31 ? 13.891 45.062 22.969 1 43.53 31 GLY B N 1
ATOM 6641 C CA . GLY B 1 31 ? 14.992 44.219 22.516 1 43.53 31 GLY B CA 1
ATOM 6642 C C . GLY B 1 31 ? 16.297 44.5 23.25 1 43.53 31 GLY B C 1
ATOM 6643 O O . GLY B 1 31 ? 17.375 44.188 22.734 1 43.53 31 GLY B O 1
ATOM 6644 N N . ASP B 1 32 ? 16.359 45.188 24.266 1 44.78 32 ASP B N 1
ATOM 6645 C CA . ASP B 1 32 ? 17.672 45.562 24.781 1 44.78 32 ASP B CA 1
ATOM 6646 C C . ASP B 1 32 ? 18.328 44.406 25.531 1 44.78 32 ASP B C 1
ATOM 6648 O O . ASP B 1 32 ? 18.016 44.188 26.703 1 44.78 32 ASP B O 1
ATOM 6652 N N . ALA B 1 33 ? 18.734 43.438 24.984 1 49.41 33 ALA B N 1
ATOM 6653 C CA . ALA B 1 33 ? 19.594 42.406 25.547 1 49.41 33 ALA B CA 1
ATOM 6654 C C . ALA B 1 33 ? 20.938 42.969 26 1 49.41 33 ALA B C 1
ATOM 6656 O O . ALA B 1 33 ? 21.844 43.188 25.188 1 49.41 33 ALA B O 1
ATOM 6657 N N . ARG B 1 34 ? 21.141 43.5 27.203 1 53.56 34 ARG B N 1
ATOM 6658 C CA . ARG B 1 34 ? 22.266 44.219 27.781 1 53.56 34 ARG B CA 1
ATOM 6659 C C . ARG B 1 34 ? 23.406 43.281 28.156 1 53.56 34 ARG B C 1
ATOM 6661 O O . ARG B 1 34 ? 24.516 43.75 28.406 1 53.56 34 ARG B O 1
ATOM 6668 N N . HIS B 1 35 ? 23.047 41.969 28.469 1 62.62 35 HIS B N 1
ATOM 6669 C CA . HIS B 1 35 ? 24.125 41.094 28.938 1 62.62 35 HIS B CA 1
ATOM 6670 C C . HIS B 1 35 ? 24.688 40.25 27.812 1 62.62 35 HIS B C 1
ATOM 6672 O O . HIS B 1 35 ? 23.938 39.5 27.172 1 62.62 35 HIS B O 1
ATOM 6678 N N . GLU B 1 36 ? 25.859 40.438 27.438 1 63.53 36 GLU B N 1
ATOM 6679 C CA . GLU B 1 36 ? 26.594 39.812 26.312 1 63.53 36 GLU B CA 1
ATOM 6680 C C . GLU B 1 36 ? 27.453 38.656 26.797 1 63.53 36 GLU B C 1
ATOM 6682 O O . GLU B 1 36 ? 28.188 38.781 27.781 1 63.53 36 GLU B O 1
ATOM 6687 N N . CYS B 1 37 ? 27.188 37.531 26.25 1 59.53 37 CYS B N 1
ATOM 6688 C CA . CYS B 1 37 ? 28.094 36.406 26.547 1 59.53 37 CYS B CA 1
ATOM 6689 C C . CYS B 1 37 ? 29.516 36.75 26.125 1 59.53 37 CYS B C 1
ATOM 6691 O O . CYS B 1 37 ? 29.75 37.156 24.984 1 59.53 37 CYS B O 1
ATOM 6693 N N . PRO B 1 38 ? 30.422 36.719 26.922 1 68.44 38 PRO B N 1
ATOM 6694 C CA . PRO B 1 38 ? 31.781 37.125 26.578 1 68.44 38 PRO B CA 1
ATOM 6695 C C . PRO B 1 38 ? 32.406 36.188 25.547 1 68.44 38 PRO B C 1
ATOM 6697 O O . PRO B 1 38 ? 33.406 36.594 24.906 1 68.44 38 PRO B O 1
ATOM 6700 N N . VAL B 1 39 ? 31.797 35 25.422 1 58.75 39 VAL B N 1
ATOM 6701 C CA . VAL B 1 39 ? 32.406 34.031 24.5 1 58.75 39 VAL B CA 1
ATOM 6702 C C . VAL B 1 39 ? 31.797 34.188 23.109 1 58.75 39 VAL B C 1
ATOM 6704 O O . VAL B 1 39 ? 32.5 34.312 22.125 1 58.75 39 VAL B O 1
ATOM 6707 N N . CYS B 1 40 ? 30.516 34.281 23.047 1 53.72 40 CYS B N 1
ATOM 6708 C CA . CYS B 1 40 ? 29.906 34.281 21.719 1 53.72 40 CYS B CA 1
ATOM 6709 C C . CYS B 1 40 ? 29.156 35.594 21.469 1 53.72 40 CYS B C 1
ATOM 6711 O O . CYS B 1 40 ? 28.516 35.75 20.422 1 53.72 40 CYS B O 1
ATOM 6713 N N . GLN B 1 41 ? 29.125 36.531 22.328 1 61.94 41 GLN B N 1
ATOM 6714 C CA . GLN B 1 41 ? 28.594 37.906 22.281 1 61.94 41 GLN B CA 1
ATOM 6715 C C . GLN B 1 41 ? 27.078 37.906 22.078 1 61.94 41 GLN B C 1
ATOM 6717 O O . GLN B 1 41 ? 26.5 38.938 21.75 1 61.94 41 GLN B O 1
ATOM 6722 N N . LYS B 1 42 ? 26.562 36.938 22.297 1 62.5 42 LYS B N 1
ATOM 6723 C CA . LYS B 1 42 ? 25.109 36.875 22.344 1 62.5 42 LYS B CA 1
ATOM 6724 C C . LYS B 1 42 ? 24.562 37.625 23.547 1 62.5 42 LYS B C 1
ATOM 6726 O O . LYS B 1 42 ? 25.125 37.562 24.641 1 62.5 42 LYS B O 1
ATOM 6731 N N . ARG B 1 43 ? 23.578 38.438 23.344 1 65.38 43 ARG B N 1
ATOM 6732 C CA . ARG B 1 43 ? 23.109 39.344 24.375 1 65.38 43 ARG B CA 1
ATOM 6733 C C . ARG B 1 43 ? 21.844 38.844 25.047 1 65.38 43 ARG B C 1
ATOM 6735 O O . ARG B 1 43 ? 21.016 38.188 24.391 1 65.38 43 ARG B O 1
ATOM 6742 N N . PHE B 1 44 ? 21.859 38.844 26.234 1 61.09 44 PHE B N 1
ATOM 6743 C CA . PHE B 1 44 ? 20.812 38.406 27.141 1 61.09 44 PHE B CA 1
ATOM 6744 C C . PHE B 1 44 ? 20.219 39.562 27.922 1 61.09 44 PHE B C 1
ATOM 6746 O O . PHE B 1 44 ? 20.938 40.531 28.234 1 61.09 44 PHE B O 1
ATOM 6753 N N . THR B 1 45 ? 19.109 39.625 28.062 1 60.28 45 THR B N 1
ATOM 6754 C CA . THR B 1 45 ? 18.5 40.688 28.844 1 60.28 45 THR B CA 1
ATOM 6755 C C . THR B 1 45 ? 18.734 40.5 30.328 1 60.28 45 THR B C 1
ATOM 6757 O O . THR B 1 45 ? 18.781 41.469 31.094 1 60.28 45 THR B O 1
ATOM 6760 N N . ARG B 1 46 ? 18.891 39.219 30.75 1 63.12 46 ARG B N 1
ATOM 6761 C CA . ARG B 1 46 ? 19.188 38.906 32.156 1 63.12 46 ARG B CA 1
ATOM 6762 C C . ARG B 1 46 ? 20.594 38.344 32.281 1 63.12 46 ARG B C 1
ATOM 6764 O O . ARG B 1 46 ? 21.016 37.531 31.469 1 63.12 46 ARG B O 1
ATOM 6771 N N . ARG B 1 47 ? 21.297 38.688 33.281 1 62.91 47 ARG B N 1
ATOM 6772 C CA . ARG B 1 47 ? 22.672 38.281 33.562 1 62.91 47 ARG B CA 1
ATOM 6773 C C . ARG B 1 47 ? 22.75 36.812 33.938 1 62.91 47 ARG B C 1
ATOM 6775 O O . ARG B 1 47 ? 23.703 36.125 33.562 1 62.91 47 ARG B O 1
ATOM 6782 N N . ASP B 1 48 ? 21.781 36.188 34.656 1 60.94 48 ASP B N 1
ATOM 6783 C CA . ASP B 1 48 ? 21.812 34.812 35.125 1 60.94 48 ASP B CA 1
ATOM 6784 C C . ASP B 1 48 ? 21.656 33.844 33.969 1 60.94 48 ASP B C 1
ATOM 6786 O O . ASP B 1 48 ? 22.297 32.781 33.938 1 60.94 48 ASP B O 1
ATOM 6790 N N . VAL B 1 49 ? 20.922 34.281 32.938 1 61.97 49 VAL B N 1
ATOM 6791 C CA . VAL B 1 49 ? 20.75 33.5 31.703 1 61.97 49 VAL B CA 1
ATOM 6792 C C . VAL B 1 49 ? 22 33.594 30.844 1 61.97 49 VAL B C 1
ATOM 6794 O O . VAL B 1 49 ? 22.453 32.625 30.281 1 61.97 49 VAL B O 1
ATOM 6797 N N . MET B 1 50 ? 22.453 34.75 30.781 1 64.88 50 MET B N 1
ATOM 6798 C CA . MET B 1 50 ? 23.75 34.969 30.125 1 64.88 50 MET B CA 1
ATOM 6799 C C . MET B 1 50 ? 24.828 34.125 30.766 1 64.88 50 MET B C 1
ATOM 6801 O O . MET B 1 50 ? 25.625 33.5 30.078 1 64.88 50 MET B O 1
ATOM 6805 N N . THR B 1 51 ? 24.812 33.969 32 1 64.94 51 THR B N 1
ATOM 6806 C CA . THR B 1 51 ? 25.828 33.219 32.719 1 64.94 51 THR B CA 1
ATOM 6807 C C . THR B 1 51 ? 25.672 31.719 32.469 1 64.94 51 THR B C 1
ATOM 6809 O O . THR B 1 51 ? 26.672 31 32.312 1 64.94 51 THR B O 1
ATOM 6812 N N . ARG B 1 52 ? 24.484 31.156 32.406 1 60.75 52 ARG B N 1
ATOM 6813 C CA . ARG B 1 52 ? 24.234 29.75 32.094 1 60.75 52 ARG B CA 1
ATOM 6814 C C . ARG B 1 52 ? 24.578 29.438 30.656 1 60.75 52 ARG B C 1
ATOM 6816 O O . ARG B 1 52 ? 25.156 28.391 30.344 1 60.75 52 ARG B O 1
ATOM 6823 N N . HIS B 1 53 ? 24.344 30.328 29.766 1 61.69 53 HIS B N 1
ATOM 6824 C CA . HIS B 1 53 ? 24.75 30.234 28.359 1 61.69 53 HIS B CA 1
ATOM 6825 C C . HIS B 1 53 ? 26.266 30.234 28.219 1 61.69 53 HIS B C 1
ATOM 6827 O O . HIS B 1 53 ? 26.828 29.422 27.484 1 61.69 53 HIS B O 1
ATOM 6833 N N . ALA B 1 54 ? 26.797 31.156 28.719 1 61.59 54 ALA B N 1
ATOM 6834 C CA . ALA B 1 54 ? 28.25 31.297 28.656 1 61.59 54 ALA B CA 1
ATOM 6835 C C . ALA B 1 54 ? 28.938 30.031 29.172 1 61.59 54 ALA B C 1
ATOM 6837 O O . ALA B 1 54 ? 30 29.656 28.672 1 61.59 54 ALA B O 1
ATOM 6838 N N . ALA B 1 55 ? 28.281 29.281 30.016 1 59.25 55 ALA B N 1
ATOM 6839 C CA . ALA B 1 55 ? 28.812 28.047 30.578 1 59.25 55 ALA B CA 1
ATOM 6840 C C . ALA B 1 55 ? 28.828 26.938 29.531 1 59.25 55 ALA B C 1
ATOM 6842 O O . ALA B 1 55 ? 29.641 26 29.625 1 59.25 55 ALA B O 1
ATOM 6843 N N . LEU B 1 56 ? 27.953 27.047 28.594 1 47.62 56 LEU B N 1
ATOM 6844 C CA . LEU B 1 56 ? 27.891 26.016 27.562 1 47.62 56 LEU B CA 1
ATOM 6845 C C . LEU B 1 56 ? 29.031 26.188 26.547 1 47.62 56 LEU B C 1
ATOM 6847 O O . LEU B 1 56 ? 29.359 25.25 25.812 1 47.62 56 LEU B O 1
ATOM 6851 N N . HIS B 1 57 ? 29.406 27.328 26.234 1 47.31 57 HIS B N 1
ATOM 6852 C CA . HIS B 1 57 ? 30.594 27.516 25.406 1 47.31 57 HIS B CA 1
ATOM 6853 C C . HIS B 1 57 ? 31.828 26.922 26.062 1 47.31 57 HIS B C 1
ATOM 6855 O O . HIS B 1 57 ? 32.062 27.141 27.266 1 47.31 57 HIS B O 1
ATOM 6861 N N . GLY B 1 58 ? 32.062 25.719 25.812 1 36.25 58 GLY B N 1
ATOM 6862 C CA . GLY B 1 58 ? 33.156 24.922 26.297 1 36.25 58 GLY B CA 1
ATOM 6863 C C . GLY B 1 58 ? 34.312 25.766 26.859 1 36.25 58 GLY B C 1
ATOM 6864 O O . GLY B 1 58 ? 35.375 25.234 27.172 1 36.25 58 GLY B O 1
ATOM 6865 N N . GLU B 1 59 ? 34.375 26.875 26.391 1 33.31 59 GLU B N 1
ATOM 6866 C CA . GLU B 1 59 ? 35.656 27.297 26.922 1 33.31 59 GLU B CA 1
ATOM 6867 C C . GLU B 1 59 ? 35.688 27.172 28.453 1 33.31 59 GLU B C 1
ATOM 6869 O O . GLU B 1 59 ? 34.719 27.469 29.125 1 33.31 59 GLU B O 1
ATOM 6874 N N . ALA B 1 60 ? 36.781 26.344 28.797 1 33.28 60 ALA B N 1
ATOM 6875 C CA . ALA B 1 60 ? 37.438 26.047 30.078 1 33.28 60 ALA B CA 1
ATOM 6876 C C . ALA B 1 60 ? 37.438 27.297 30.969 1 33.28 60 ALA B C 1
ATOM 6878 O O . ALA B 1 60 ? 38.5 27.875 31.188 1 33.28 60 ALA B O 1
ATOM 6879 N N . SER B 1 61 ? 36.625 28.172 30.844 1 28.81 61 SER B N 1
ATOM 6880 C CA . SER B 1 61 ? 36.969 28.953 32.031 1 28.81 61 SER B CA 1
ATOM 6881 C C . SER B 1 61 ? 36.938 28.078 33.281 1 28.81 61 SER B C 1
ATOM 6883 O O . SER B 1 61 ? 36.094 27.188 33.406 1 28.81 61 SER B O 1
ATOM 6885 N N . ASN B 1 62 ? 38.062 27.922 34.031 1 28.78 62 ASN B N 1
ATOM 6886 C CA . ASN B 1 62 ? 38.562 27.312 35.25 1 28.78 62 ASN B CA 1
ATOM 6887 C C . ASN B 1 62 ? 37.562 27.438 36.375 1 28.78 62 ASN B C 1
ATOM 6889 O O . ASN B 1 62 ? 37.688 28.328 37.25 1 28.78 62 ASN B O 1
ATOM 6893 N N . PRO B 1 63 ? 36.25 27.609 36.25 1 31.41 63 PRO B N 1
ATOM 6894 C CA . PRO B 1 63 ? 35.906 27.594 37.688 1 31.41 63 PRO B CA 1
ATOM 6895 C C . PRO B 1 63 ? 36.375 26.328 38.406 1 31.41 63 PRO B C 1
ATOM 6897 O O . PRO B 1 63 ? 36.562 25.281 37.75 1 31.41 63 PRO B O 1
ATOM 6900 N N . THR B 1 64 ? 37.031 26.344 39.5 1 29.7 64 THR B N 1
ATOM 6901 C CA . THR B 1 64 ? 37.5 25.328 40.438 1 29.7 64 THR B CA 1
ATOM 6902 C C . THR B 1 64 ? 36.469 24.219 40.625 1 29.7 64 THR B C 1
ATOM 6904 O O . THR B 1 64 ? 35.281 24.5 40.906 1 29.7 64 THR B O 1
ATOM 6907 N N . ARG B 1 65 ? 36.656 23.047 39.844 1 33.75 65 ARG B N 1
ATOM 6908 C CA . ARG B 1 65 ? 36.125 21.703 39.969 1 33.75 65 ARG B CA 1
ATOM 6909 C C . ARG B 1 65 ? 35.719 21.391 41.406 1 33.75 65 ARG B C 1
ATOM 6911 O O . ARG B 1 65 ? 36.594 21.281 42.25 1 33.75 65 ARG B O 1
ATOM 6918 N N . LYS B 1 66 ? 34.656 21.797 41.844 1 35.5 66 LYS B N 1
ATOM 6919 C CA . LYS B 1 66 ? 34.281 21.109 43.094 1 35.5 66 LYS B CA 1
ATOM 6920 C C . LYS B 1 66 ? 34.406 19.594 42.938 1 35.5 66 LYS B C 1
ATOM 6922 O O . LYS B 1 66 ? 34 19.031 41.938 1 35.5 66 LYS B O 1
ATOM 6927 N N . ALA B 1 67 ? 35.25 18.766 43.625 1 37.25 67 ALA B N 1
ATOM 6928 C CA . ALA B 1 67 ? 35.625 17.359 43.75 1 37.25 67 ALA B CA 1
ATOM 6929 C C . ALA B 1 67 ? 34.375 16.469 43.75 1 37.25 67 ALA B C 1
ATOM 6931 O O . ALA B 1 67 ? 33.438 16.688 44.531 1 37.25 67 ALA B O 1
ATOM 6932 N N . ARG B 1 68 ? 34.156 15.828 42.75 1 41.16 68 ARG B N 1
ATOM 6933 C CA . ARG B 1 68 ? 33.062 14.852 42.625 1 41.16 68 ARG B CA 1
ATOM 6934 C C . ARG B 1 68 ? 33.031 13.906 43.812 1 41.16 68 ARG B C 1
ATOM 6936 O O . ARG B 1 68 ? 34.062 13.344 44.188 1 41.16 68 ARG B O 1
ATOM 6943 N N . LYS B 1 69 ? 32.062 13.672 44.562 1 52.91 69 LYS B N 1
ATOM 6944 C CA . LYS B 1 69 ? 31.844 12.922 45.781 1 52.91 69 LYS B CA 1
ATOM 6945 C C . LYS B 1 69 ? 32 11.422 45.531 1 52.91 69 LYS B C 1
ATOM 6947 O O . LYS B 1 69 ? 31.359 10.844 44.688 1 52.91 69 LYS B O 1
ATOM 6952 N N . VAL B 1 70 ? 33.125 10.734 45.781 1 59.41 70 VAL B N 1
ATOM 6953 C CA . VAL B 1 70 ? 33.469 9.32 45.719 1 59.41 70 VAL B CA 1
ATOM 6954 C C . VAL B 1 70 ? 32.781 8.555 46.844 1 59.41 70 VAL B C 1
ATOM 6956 O O . VAL B 1 70 ? 32.906 8.938 48.031 1 59.41 70 VAL B O 1
ATOM 6959 N N . SER B 1 71 ? 31.984 7.637 46.531 1 69.38 71 SER B N 1
ATOM 6960 C CA . SER B 1 71 ? 31.266 6.844 47.531 1 69.38 71 SER B CA 1
ATOM 6961 C C . SER B 1 71 ? 32.188 5.793 48.156 1 69.38 71 SER B C 1
ATOM 6963 O O . SER B 1 71 ? 33.125 5.34 47.531 1 69.38 71 SER B O 1
ATOM 6965 N N . CYS B 1 72 ? 32.031 5.297 49.344 1 73.69 72 CYS B N 1
ATOM 6966 C CA . CYS B 1 72 ? 32.875 4.352 50.062 1 73.69 72 CYS B CA 1
ATOM 6967 C C . CYS B 1 72 ? 32.625 2.924 49.594 1 73.69 72 CYS B C 1
ATOM 6969 O O . CYS B 1 72 ? 31.547 2.623 49.062 1 73.69 72 CYS B O 1
ATOM 6971 N N . LYS B 1 73 ? 33.625 1.977 49.562 1 73.19 73 LYS B N 1
ATOM 6972 C CA . LYS B 1 73 ? 33.594 0.597 49.094 1 73.19 73 LYS B CA 1
ATOM 6973 C C . LYS B 1 73 ? 32.406 -0.148 49.688 1 73.19 73 LYS B C 1
ATOM 6975 O O . LYS B 1 73 ? 31.766 -0.961 49 1 73.19 73 LYS B O 1
ATOM 6980 N N . SER B 1 74 ? 32 0.198 50.875 1 74.69 74 SER B N 1
ATOM 6981 C CA . SER B 1 74 ? 30.938 -0.513 51.562 1 74.69 74 SER B CA 1
ATOM 6982 C C . SER B 1 74 ? 29.562 -0.078 51.031 1 74.69 74 SER B C 1
ATOM 6984 O O . SER B 1 74 ? 28.672 -0.907 50.875 1 74.69 74 SER B O 1
ATOM 6986 N N . CYS B 1 75 ? 29.422 1.151 50.875 1 71.12 75 CYS B N 1
ATOM 6987 C CA . CYS B 1 75 ? 28.141 1.642 50.344 1 71.12 75 CYS B CA 1
ATOM 6988 C C . CYS B 1 75 ? 27.938 1.198 48.906 1 71.12 75 CYS B C 1
ATOM 6990 O O . CYS B 1 75 ? 26.812 0.888 48.5 1 71.12 75 CYS B O 1
ATOM 6992 N N . VAL B 1 76 ? 29.016 1.091 48.125 1 71.44 76 VAL B N 1
ATOM 6993 C CA . VAL B 1 76 ? 28.953 0.561 46.781 1 71.44 76 VAL B CA 1
ATOM 6994 C C . VAL B 1 76 ? 28.531 -0.907 46.812 1 71.44 76 VAL B C 1
ATOM 6996 O O . VAL B 1 76 ? 27.688 -1.337 46.031 1 71.44 76 VAL B O 1
ATOM 6999 N N . ALA B 1 77 ? 29.109 -1.64 47.625 1 71.06 77 ALA B N 1
ATOM 7000 C CA . ALA B 1 77 ? 28.812 -3.064 47.719 1 71.06 77 ALA B CA 1
ATOM 7001 C C . ALA B 1 77 ? 27.359 -3.295 48.156 1 71.06 77 ALA B C 1
ATOM 7003 O O . ALA B 1 77 ? 26.734 -4.285 47.75 1 71.06 77 ALA B O 1
ATOM 7004 N N . SER B 1 78 ? 26.797 -2.367 48.875 1 68.75 78 SER B N 1
ATOM 7005 C CA . SER B 1 78 ? 25.438 -2.516 49.344 1 68.75 78 SER B CA 1
ATOM 7006 C C . SER B 1 78 ? 24.453 -1.716 48.5 1 68.75 78 SER B C 1
ATOM 7008 O O . SER B 1 78 ? 23.266 -1.641 48.812 1 68.75 78 SER B O 1
ATOM 7010 N N . LYS B 1 79 ? 24.969 -1.185 47.406 1 62.59 79 LYS B N 1
ATOM 7011 C CA . LYS B 1 79 ? 24.266 -0.411 46.375 1 62.59 79 LYS B CA 1
ATOM 7012 C C . LYS B 1 79 ? 23.453 0.71 47 1 62.59 79 LYS B C 1
ATOM 7014 O O . LYS B 1 79 ? 22.312 0.96 46.594 1 62.59 79 LYS B O 1
ATOM 7019 N N . LEU B 1 80 ? 23.984 1.275 48 1 68.94 80 LEU B N 1
ATOM 7020 C CA . LEU B 1 80 ? 23.344 2.393 48.688 1 68.94 80 LEU B CA 1
ATOM 7021 C C . LEU B 1 80 ? 24.078 3.697 48.406 1 68.94 80 LEU B C 1
ATOM 7023 O O . LEU B 1 80 ? 25.281 3.688 48.125 1 68.94 80 LEU B O 1
ATOM 7027 N N . ARG B 1 81 ? 23.406 4.785 48.531 1 70.19 81 ARG B N 1
ATOM 7028 C CA . ARG B 1 81 ? 23.953 6.121 48.312 1 70.19 81 ARG B CA 1
ATOM 7029 C C . ARG B 1 81 ? 24.859 6.52 49.5 1 70.19 81 ARG B C 1
ATOM 7031 O O . ARG B 1 81 ? 24.422 6.562 50.625 1 70.19 81 ARG B O 1
ATOM 7038 N N . CYS B 1 82 ? 26.188 6.77 49.25 1 68.19 82 CYS B N 1
ATOM 7039 C CA . CYS B 1 82 ? 27.203 7.121 50.25 1 68.19 82 CYS B CA 1
ATOM 7040 C C . CYS B 1 82 ? 27.156 8.609 50.562 1 68.19 82 CYS B C 1
ATOM 7042 O O . CYS B 1 82 ? 27.078 9.445 49.688 1 68.19 82 CYS B O 1
ATOM 7044 N N . ASP B 1 83 ? 26.828 9.078 51.656 1 69.38 83 ASP B N 1
ATOM 7045 C CA . ASP B 1 83 ? 26.75 10.484 52.062 1 69.38 83 ASP B CA 1
ATOM 7046 C C . ASP B 1 83 ? 28.094 10.984 52.562 1 69.38 83 ASP B C 1
ATOM 7048 O O . ASP B 1 83 ? 28.203 12.109 53.062 1 69.38 83 ASP B O 1
ATOM 7052 N N . GLY B 1 84 ? 29.188 10.055 52.469 1 68.31 84 GLY B N 1
ATOM 7053 C CA . GLY B 1 84 ? 30.469 10.461 53.031 1 68.31 84 GLY B CA 1
ATOM 7054 C C . GLY B 1 84 ? 31.453 10.922 51.969 1 68.31 84 GLY B C 1
ATOM 7055 O O . GLY B 1 84 ? 31.156 10.891 50.781 1 68.31 84 GLY B O 1
ATOM 7056 N N . GLN B 1 85 ? 32.625 11.727 52.25 1 68 85 GLN B N 1
ATOM 7057 C CA . GLN B 1 85 ? 33.75 12.164 51.406 1 68 85 GLN B CA 1
ATOM 7058 C C . GLN B 1 85 ? 35 11.367 51.688 1 68 85 GLN B C 1
ATOM 7060 O O . GLN B 1 85 ? 35.156 10.82 52.781 1 68 85 GLN B O 1
ATOM 7065 N N . PRO B 1 86 ? 36.031 11.227 50.594 1 67.25 86 PRO B N 1
ATOM 7066 C CA . PRO B 1 86 ? 37.281 10.531 50.906 1 67.25 86 PRO B CA 1
ATOM 7067 C C . PRO B 1 86 ? 38 11.102 52.125 1 67.25 86 PRO B C 1
ATOM 7069 O O . PRO B 1 86 ? 38.188 12.32 52.219 1 67.25 86 PRO B O 1
ATOM 7072 N N . GLY B 1 87 ? 38.281 10.328 53.188 1 71.5 87 GLY B N 1
ATOM 7073 C CA . GLY B 1 87 ? 38.938 10.672 54.469 1 71.5 87 GLY B CA 1
ATOM 7074 C C . GLY B 1 87 ? 37.969 10.656 55.625 1 71.5 87 GLY B C 1
ATOM 7075 O O . GLY B 1 87 ? 38.406 10.758 56.781 1 71.5 87 GLY B O 1
ATOM 7076 N N . THR B 1 88 ? 36.562 10.742 55.25 1 72.19 88 THR B N 1
ATOM 7077 C CA . THR B 1 88 ? 35.625 10.688 56.375 1 72.19 88 THR B CA 1
ATOM 7078 C C . THR B 1 88 ? 34.812 9.406 56.312 1 72.19 88 THR B C 1
ATOM 7080 O O . THR B 1 88 ? 34.719 8.758 55.281 1 72.19 88 THR B O 1
ATOM 7083 N N . THR B 1 89 ? 34.281 8.898 57.438 1 72.94 89 THR B N 1
ATOM 7084 C CA . THR B 1 89 ? 33.406 7.734 57.531 1 72.94 89 THR B CA 1
ATOM 7085 C C . THR B 1 89 ? 31.969 8.117 57.219 1 72.94 89 THR B C 1
ATOM 7087 O O . THR B 1 89 ? 31.438 9.055 57.844 1 72.94 89 THR B O 1
ATOM 7090 N N . CYS B 1 90 ? 31.391 7.52 56.188 1 74 90 CYS B N 1
ATOM 7091 C CA . CYS B 1 90 ? 30.016 7.871 55.844 1 74 90 CYS B CA 1
ATOM 7092 C C . CYS B 1 90 ? 29.047 7.391 56.938 1 74 90 CYS B C 1
ATOM 7094 O O . CYS B 1 90 ? 29.344 6.441 57.656 1 74 90 CYS B O 1
ATOM 7096 N N . ARG B 1 91 ? 28.125 8.148 57.188 1 76.94 91 ARG B N 1
ATOM 7097 C CA . ARG B 1 91 ? 27.188 7.91 58.281 1 76.94 91 ARG B CA 1
ATOM 7098 C C . ARG B 1 91 ? 26.625 6.496 58.219 1 76.94 91 ARG B C 1
ATOM 7100 O O . ARG B 1 91 ? 26.328 5.895 59.25 1 76.94 91 ARG B O 1
ATOM 7107 N N . ARG B 1 92 ? 26.562 6.09 57.094 1 72.44 92 ARG B N 1
ATOM 7108 C CA . ARG B 1 92 ? 25.938 4.777 56.938 1 72.44 92 ARG B CA 1
ATOM 7109 C C . ARG B 1 92 ? 26.906 3.668 57.344 1 72.44 92 ARG B C 1
ATOM 7111 O O . ARG B 1 92 ? 26.516 2.715 58 1 72.44 92 ARG B O 1
ATOM 7118 N N . CYS B 1 93 ? 28.094 3.814 56.875 1 73.62 93 CYS B N 1
ATOM 7119 C CA . CYS B 1 93 ? 29.109 2.859 57.312 1 73.62 93 CYS B CA 1
ATOM 7120 C C . CYS B 1 93 ? 29.344 2.963 58.812 1 73.62 93 CYS B C 1
ATOM 7122 O O . CYS B 1 93 ? 29.594 1.955 59.469 1 73.62 93 CYS B O 1
ATOM 7124 N N . LEU B 1 94 ? 29.156 4.195 59.375 1 75.31 94 LEU B N 1
ATOM 7125 C CA . LEU B 1 94 ? 29.25 4.391 60.844 1 75.31 94 LEU B CA 1
ATOM 7126 C C . LEU B 1 94 ? 28.141 3.629 61.562 1 75.31 94 LEU B C 1
ATOM 7128 O O . LEU B 1 94 ? 28.406 2.994 62.594 1 75.31 94 LEU B O 1
ATOM 7132 N N . HIS B 1 95 ? 26.953 3.674 60.938 1 73.81 95 HIS B N 1
ATOM 7133 C CA . HIS B 1 95 ? 25.828 3.021 61.594 1 73.81 95 HIS B CA 1
ATOM 7134 C C . HIS B 1 95 ? 25.906 1.506 61.469 1 73.81 95 HIS B C 1
ATOM 7136 O O . HIS B 1 95 ? 25.5 0.77 62.375 1 73.81 95 HIS B O 1
ATOM 7142 N N . SER B 1 96 ? 26.344 1.079 60.312 1 70.5 96 SER B N 1
ATOM 7143 C CA . SER B 1 96 ? 26.375 -0.36 60.062 1 70.5 96 SER B CA 1
ATOM 7144 C C . SER B 1 96 ? 27.703 -0.963 60.5 1 70.5 96 SER B C 1
ATOM 7146 O O . SER B 1 96 ? 27.938 -2.158 60.281 1 70.5 96 SER B O 1
ATOM 7148 N N . ASP B 1 97 ? 28.5 -0.37 61.156 1 70.56 97 ASP B N 1
ATOM 7149 C CA . ASP B 1 97 ? 29.797 -0.756 61.688 1 70.56 97 ASP B CA 1
ATOM 7150 C C . ASP B 1 97 ? 30.672 -1.416 60.594 1 70.56 97 ASP B C 1
ATOM 7152 O O . ASP B 1 97 ? 31.344 -2.412 60.875 1 70.56 97 ASP B O 1
ATOM 7156 N N . ARG B 1 98 ? 30.344 -1.018 59.344 1 67.5 98 ARG B N 1
ATOM 7157 C CA . ARG B 1 98 ? 31.141 -1.573 58.281 1 67.5 98 ARG B CA 1
ATOM 7158 C C . ARG B 1 98 ? 32.312 -0.664 57.938 1 67.5 98 ARG B C 1
ATOM 7160 O O . ARG B 1 98 ? 32.312 0.523 58.281 1 67.5 98 ARG B O 1
ATOM 7167 N N . SER B 1 99 ? 33.469 -1.156 57.5 1 72.12 99 SER B N 1
ATOM 7168 C CA . SER B 1 99 ? 34.688 -0.399 57.156 1 72.12 99 SER B CA 1
ATOM 7169 C C . SER B 1 99 ? 34.406 0.511 55.969 1 72.12 99 SER B C 1
ATOM 7171 O O . SER B 1 99 ? 33.969 0.051 54.906 1 72.12 99 SER B O 1
ATOM 7173 N N . CYS B 1 100 ? 34.219 1.88 56.094 1 68.56 100 CYS B N 1
ATOM 7174 C CA . CYS B 1 100 ? 34 2.908 55.094 1 68.56 100 CYS B CA 1
ATOM 7175 C C . CYS B 1 100 ? 35.281 3.279 54.375 1 68.56 100 CYS B C 1
ATOM 7177 O O . CYS B 1 100 ? 36.125 3.961 54.938 1 68.56 100 CYS B O 1
ATOM 7179 N N . SER B 1 101 ? 35.75 2.475 53.375 1 73.31 101 SER B N 1
ATOM 7180 C CA . SER B 1 101 ? 37 2.744 52.656 1 73.31 101 SER B CA 1
ATOM 7181 C C . SER B 1 101 ? 36.688 3.291 51.25 1 73.31 101 SER B C 1
ATOM 7183 O O . SER B 1 101 ? 35.812 2.793 50.562 1 73.31 101 SER B O 1
ATOM 7185 N N . TYR B 1 102 ? 37.031 4.445 50.875 1 67.5 102 TYR B N 1
ATOM 7186 C CA . TYR B 1 102 ? 36.844 5.066 49.562 1 67.5 102 TYR B CA 1
ATOM 7187 C C . TYR B 1 102 ? 37.969 4.68 48.625 1 67.5 102 TYR B C 1
ATOM 7189 O O . TYR B 1 102 ? 39.125 4.488 49.031 1 67.5 102 TYR B O 1
ATOM 7197 N N . ARG B 1 103 ? 37.594 4.125 47.406 1 54.22 103 ARG B N 1
ATOM 7198 C CA . ARG B 1 103 ? 38.625 3.777 46.438 1 54.22 103 ARG B CA 1
ATOM 7199 C C . ARG B 1 103 ? 39.562 4.961 46.188 1 54.22 103 ARG B C 1
ATOM 7201 O O . ARG B 1 103 ? 39.094 6.059 45.844 1 54.22 103 ARG B O 1
ATOM 7208 N N . THR B 1 104 ? 40.562 5.094 46.75 1 44.84 104 THR B N 1
ATOM 7209 C CA . THR B 1 104 ? 41.594 6.027 46.312 1 44.84 104 THR B CA 1
ATOM 7210 C C . THR B 1 104 ? 42.031 5.699 44.875 1 44.84 104 THR B C 1
ATOM 7212 O O . THR B 1 104 ? 42.469 4.578 44.594 1 44.84 104 THR B O 1
ATOM 7215 N N . GLY B 1 105 ? 41.25 6.016 43.812 1 35.03 105 GLY B N 1
ATOM 7216 C CA . GLY B 1 105 ? 41.75 5.785 42.469 1 35.03 105 GLY B CA 1
ATOM 7217 C C . GLY B 1 105 ? 43.25 6.004 42.344 1 35.03 105 GLY B C 1
ATOM 7218 O O . GLY B 1 105 ? 43.719 7.145 42.312 1 35.03 105 GLY B O 1
ATOM 7219 N N . ASP B 1 106 ? 44.094 5.277 43.031 1 29.86 106 ASP B N 1
ATOM 7220 C CA . ASP B 1 106 ? 45.469 5.387 42.562 1 29.86 106 ASP B CA 1
ATOM 7221 C C . ASP B 1 106 ? 45.594 4.895 41.125 1 29.86 106 ASP B C 1
ATOM 7223 O O . ASP B 1 106 ? 45.688 3.693 40.875 1 29.86 106 ASP B O 1
ATOM 7227 N N . CYS B 1 107 ? 44.688 5.27 40.188 1 25.5 107 CYS B N 1
ATOM 7228 C CA . CYS B 1 107 ? 45.062 4.816 38.844 1 25.5 107 CYS B CA 1
ATOM 7229 C C . CYS B 1 107 ? 46.531 5.133 38.562 1 25.5 107 CYS B C 1
ATOM 7231 O O . CYS B 1 107 ? 46.875 6.254 38.156 1 25.5 107 CYS B O 1
ATOM 7233 N N . THR B 1 108 ? 47.438 4.664 39.25 1 25.08 108 THR B N 1
ATOM 7234 C CA . THR B 1 108 ? 48.844 4.73 38.875 1 25.08 108 THR B CA 1
ATOM 7235 C C . THR B 1 108 ? 49.094 3.963 37.594 1 25.08 108 THR B C 1
ATOM 7237 O O . THR B 1 108 ? 48.906 2.746 37.531 1 25.08 108 THR B O 1
ATOM 7240 N N . THR B 1 109 ? 48.688 4.594 36.438 1 24.44 109 THR B N 1
ATOM 7241 C CA . THR B 1 109 ? 49.219 4.078 35.188 1 24.44 109 THR B CA 1
ATOM 7242 C C . THR B 1 109 ? 50.688 3.744 35.344 1 24.44 109 THR B C 1
ATOM 7244 O O . THR B 1 109 ? 51.5 4.598 35.719 1 24.44 109 THR B O 1
ATOM 7247 N N . PRO B 1 110 ? 51.062 2.535 35.5 1 22.72 110 PRO B N 1
ATOM 7248 C CA . PRO B 1 110 ? 52.5 2.238 35.562 1 22.72 110 PRO B CA 1
ATOM 7249 C C . PRO B 1 110 ? 53.219 2.666 34.281 1 22.72 110 PRO B C 1
ATOM 7251 O O . PRO B 1 110 ? 52.719 2.486 33.188 1 22.72 110 PRO B O 1
ATOM 7254 N N . ILE B 1 111 ? 53.938 3.834 34.344 1 23.42 111 ILE B N 1
ATOM 7255 C CA . ILE B 1 111 ? 54.938 4.336 33.406 1 23.42 111 ILE B CA 1
ATOM 7256 C C . ILE B 1 111 ? 55.875 3.199 33 1 23.42 111 ILE B C 1
ATOM 7258 O O . ILE B 1 111 ? 56.531 2.586 33.844 1 23.42 111 ILE B O 1
ATOM 7262 N N . PRO B 1 112 ? 55.406 2.473 31.906 1 20.62 112 PRO B N 1
ATOM 7263 C CA . PRO B 1 112 ? 56.406 1.508 31.453 1 20.62 112 PRO B CA 1
ATOM 7264 C C . PRO B 1 112 ? 57.812 2.096 31.438 1 20.62 112 PRO B C 1
ATOM 7266 O O . PRO B 1 112 ? 57.969 3.318 31.438 1 20.62 112 PRO B O 1
ATOM 7269 N N . LEU B 1 113 ? 58.75 1.126 31.156 1 18.8 113 LEU B N 1
ATOM 7270 C CA . LEU B 1 113 ? 60.188 1.014 31.234 1 18.8 113 LEU B CA 1
ATOM 7271 C C . LEU B 1 113 ? 60.875 2.039 30.328 1 18.8 113 LEU B C 1
ATOM 7273 O O . LEU B 1 113 ? 60.344 2.391 29.266 1 18.8 113 LEU B O 1
ATOM 7277 N N . THR B 1 114 ? 61.812 2.674 30.875 1 17.8 114 THR B N 1
ATOM 7278 C CA . THR B 1 114 ? 62.812 3.717 30.641 1 17.8 114 THR B CA 1
ATOM 7279 C C . THR B 1 114 ? 63.625 3.414 29.375 1 17.8 114 THR B C 1
ATOM 7281 O O . THR B 1 114 ? 64.75 3.92 29.219 1 17.8 114 THR B O 1
ATOM 7284 N N . LEU B 1 115 ? 62.875 2.936 28.219 1 17.8 115 LEU B N 1
ATOM 7285 C CA . LEU B 1 115 ? 63.969 2.617 27.312 1 17.8 115 LEU B CA 1
ATOM 7286 C C . LEU B 1 115 ? 64.938 3.807 27.156 1 17.8 115 LEU B C 1
ATOM 7288 O O . LEU B 1 115 ? 64.438 4.953 27.062 1 17.8 115 LEU B O 1
ATOM 7292 N N . SER B 1 116 ? 66.188 3.568 27.391 1 17.25 116 SER B N 1
ATOM 7293 C CA . SER B 1 116 ? 67.438 4.297 27.406 1 17.25 116 SER B CA 1
ATOM 7294 C C . SER B 1 116 ? 67.75 4.961 26.062 1 17.25 116 SER B C 1
ATOM 7296 O O . SER B 1 116 ? 67.938 4.277 25.047 1 17.25 116 SER B O 1
ATOM 7298 N N . GLN B 1 117 ? 67 6.102 25.922 1 16.89 117 GLN B N 1
ATOM 7299 C CA . GLN B 1 117 ? 67.312 6.926 24.75 1 16.89 117 GLN B CA 1
ATOM 7300 C C . GLN B 1 117 ? 68.812 7.281 24.688 1 16.89 117 GLN B C 1
ATOM 7302 O O . GLN B 1 117 ? 69.25 8.094 25.469 1 16.89 117 GLN B O 1
ATOM 7307 N N . SER B 1 118 ? 69.688 6.473 24.281 1 15.79 118 SER B N 1
ATOM 7308 C CA . SER B 1 118 ? 71.062 6.977 24.234 1 15.79 118 SER B CA 1
ATOM 7309 C C . SER B 1 118 ? 71.125 8.188 23.312 1 15.79 118 SER B C 1
ATOM 7311 O O . SER B 1 118 ? 71.625 9.234 23.703 1 15.79 118 SER B O 1
ATOM 7313 N N . ASN B 1 119 ? 71.688 7.98 22.094 1 15.53 119 ASN B N 1
ATOM 7314 C CA . ASN B 1 119 ? 73 8.625 21.75 1 15.53 119 ASN B CA 1
ATOM 7315 C C . ASN B 1 119 ? 72.75 10.031 21.188 1 15.53 119 ASN B C 1
ATOM 7317 O O . ASN B 1 119 ? 71.625 10.391 20.844 1 15.53 119 ASN B O 1
ATOM 7321 N N . GLY B 1 120 ? 73.5 10.43 20.125 1 15.64 120 GLY B N 1
ATOM 7322 C CA . GLY B 1 120 ? 74.625 11.391 19.891 1 15.64 120 GLY B CA 1
ATOM 7323 C C . GLY B 1 120 ? 74.125 12.609 19.109 1 15.64 120 GLY B C 1
ATOM 7324 O O . GLY B 1 120 ? 74 13.695 19.672 1 15.64 120 GLY B O 1
ATOM 7325 N N . PHE B 1 121 ? 74.375 12.688 17.734 1 15.39 121 PHE B N 1
ATOM 7326 C CA . PHE B 1 121 ? 75.375 13.656 17.266 1 15.39 121 PHE B CA 1
ATOM 7327 C C . PHE B 1 121 ? 74.688 14.969 16.875 1 15.39 121 PHE B C 1
ATOM 7329 O O . PHE B 1 121 ? 75.062 16.031 17.422 1 15.39 121 PHE B O 1
ATOM 7336 N N . ALA B 1 122 ? 74.688 15.383 15.477 1 15.45 122 ALA B N 1
ATOM 7337 C CA . ALA B 1 122 ? 75.625 16.359 14.852 1 15.45 122 ALA B CA 1
ATOM 7338 C C . ALA B 1 122 ? 74.875 17.656 14.531 1 15.45 122 ALA B C 1
ATOM 7340 O O . ALA B 1 122 ? 73.625 17.656 14.477 1 15.45 122 ALA B O 1
ATOM 7341 N N . THR B 1 123 ? 75.312 18.531 13.547 1 15.17 123 THR B N 1
ATOM 7342 C CA . THR B 1 123 ? 75.875 19.875 13.422 1 15.17 123 THR B CA 1
ATOM 7343 C C . THR B 1 123 ? 74.812 20.828 12.82 1 15.17 123 THR B C 1
ATOM 7345 O O . THR B 1 123 ? 74.562 21.906 13.367 1 15.17 123 THR B O 1
ATOM 7348 N N . PRO B 1 124 ? 74.812 21.328 11.391 1 15.41 124 PRO B N 1
ATOM 7349 C CA . PRO B 1 124 ? 75.438 22.609 11.031 1 15.41 124 PRO B CA 1
ATOM 7350 C C . PRO B 1 124 ? 74.375 23.703 10.82 1 15.41 124 PRO B C 1
ATOM 7352 O O . PRO B 1 124 ? 73.188 23.438 10.789 1 15.41 124 PRO B O 1
ATOM 7355 N N . THR B 1 125 ? 74.312 24.469 9.539 1 15.02 125 THR B N 1
ATOM 7356 C CA . THR B 1 125 ? 74.812 25.797 9.156 1 15.02 125 THR B CA 1
ATOM 7357 C C . THR B 1 125 ? 73.625 26.719 8.82 1 15.02 125 THR B C 1
ATOM 7359 O O . THR B 1 125 ? 73.562 27.828 9.352 1 15.02 125 THR B O 1
ATOM 7362 N N . THR B 1 126 ? 73.25 27.109 7.434 1 14.98 126 THR B N 1
ATOM 7363 C CA . THR B 1 126 ? 73.562 28.391 6.832 1 14.98 126 THR B CA 1
ATOM 7364 C C . THR B 1 126 ? 72.375 29.328 6.844 1 14.98 126 THR B C 1
ATOM 7366 O O . THR B 1 126 ? 71.25 28.891 6.918 1 14.98 126 THR B O 1
ATOM 7369 N N . ALA B 1 127 ? 72.375 30.734 6.27 1 15.23 127 ALA B N 1
ATOM 7370 C CA . ALA B 1 127 ? 72.375 32.188 6.43 1 15.23 127 ALA B CA 1
ATOM 7371 C C . ALA B 1 127 ? 71.125 32.812 5.77 1 15.23 127 ALA B C 1
ATOM 7373 O O . ALA B 1 127 ? 70.5 33.688 6.344 1 15.23 127 ALA B O 1
ATOM 7374 N N . ILE B 1 128 ? 70.688 32.75 4.449 1 14.97 128 ILE B N 1
ATOM 7375 C CA . ILE B 1 128 ? 70.875 33.969 3.684 1 14.97 128 ILE B CA 1
ATOM 7376 C C . ILE B 1 128 ? 69.688 34.906 3.891 1 14.97 128 ILE B C 1
ATOM 7378 O O . ILE B 1 128 ? 68.562 34.438 4.207 1 14.97 128 ILE B O 1
ATOM 7382 N N . GLU B 1 129 ? 69.25 35.938 2.887 1 14.84 129 GLU B N 1
ATOM 7383 C CA . GLU B 1 129 ? 69.375 37.344 2.605 1 14.84 129 GLU B CA 1
ATOM 7384 C C . GLU B 1 129 ? 68.062 38.031 2.613 1 14.84 129 GLU B C 1
ATOM 7386 O O . GLU B 1 129 ? 67.875 39.062 3.299 1 14.84 129 GLU B O 1
ATOM 7391 N N . THR B 1 130 ? 67.375 38.5 1.444 1 14.66 130 THR B N 1
ATOM 7392 C CA . THR B 1 130 ? 67.375 39.875 1.003 1 14.66 130 THR B CA 1
ATOM 7393 C C . THR B 1 130 ? 66.062 40.562 1.316 1 14.66 130 THR B C 1
ATOM 7395 O O . THR B 1 130 ? 65.062 39.875 1.565 1 14.66 130 THR B O 1
ATOM 7398 N N . ASP B 1 131 ? 65.25 41.375 0.376 1 14.4 131 ASP B N 1
ATOM 7399 C CA . ASP B 1 131 ? 65.25 42.812 0.197 1 14.4 131 ASP B CA 1
ATOM 7400 C C . ASP B 1 131 ? 63.875 43.406 0.604 1 14.4 131 ASP B C 1
ATOM 7402 O O . ASP B 1 131 ? 62.875 42.688 0.693 1 14.4 131 ASP B O 1
ATOM 7406 N N . PRO B 1 132 ? 63.156 44.469 -0.219 1 14.73 132 PRO B N 1
ATOM 7407 C CA . PRO B 1 132 ? 63.031 45.938 -0.084 1 14.73 132 PRO B CA 1
ATOM 7408 C C . PRO B 1 132 ? 61.594 46.375 0.261 1 14.73 132 PRO B C 1
ATOM 7410 O O . PRO B 1 132 ? 60.688 45.562 0.207 1 14.73 132 PRO B O 1
ATOM 7413 N N . ALA B 1 133 ? 60.844 47.406 -0.543 1 14.57 133 ALA B N 1
ATOM 7414 C CA . ALA B 1 133 ? 60.594 48.844 -0.354 1 14.57 133 ALA B CA 1
ATOM 7415 C C . ALA B 1 133 ? 59.125 49.125 -0.084 1 14.57 133 ALA B C 1
ATOM 7417 O O . ALA B 1 133 ? 58.781 49.812 0.895 1 14.57 133 ALA B O 1
ATOM 7418 N N . LEU B 1 134 ? 58.094 49.625 -1.13 1 14.56 134 LEU B N 1
ATOM 7419 C CA . LEU B 1 134 ? 57.812 51.031 -1.353 1 14.56 134 LEU B CA 1
ATOM 7420 C C . LEU B 1 134 ? 56.531 51.438 -0.639 1 14.56 134 LEU B C 1
ATOM 7422 O O . LEU B 1 134 ? 55.719 50.594 -0.269 1 14.56 134 LEU B O 1
ATOM 7426 N N . SER B 1 135 ? 55.438 52.375 -1.261 1 14.47 135 SER B N 1
ATOM 7427 C CA . SER B 1 135 ? 55.156 53.812 -1.159 1 14.47 135 SER B CA 1
ATOM 7428 C C . SER B 1 135 ? 53.781 54.062 -0.562 1 14.47 135 SER B C 1
ATOM 7430 O O . SER B 1 135 ? 53.656 54.812 0.399 1 14.47 135 SER B O 1
ATOM 7432 N N . LEU B 1 136 ? 52.625 54.75 -1.36 1 14.47 136 LEU B N 1
ATOM 7433 C CA . LEU B 1 136 ? 52.25 56.156 -1.279 1 14.47 136 LEU B CA 1
ATOM 7434 C C . LEU B 1 136 ? 50.969 56.312 -0.447 1 14.47 136 LEU B C 1
ATOM 7436 O O . LEU B 1 136 ? 50.25 55.344 -0.177 1 14.47 136 LEU B O 1
ATOM 7440 N N . VAL B 1 137 ? 49.688 57.094 -0.97 1 14.39 137 VAL B N 1
ATOM 7441 C CA . VAL B 1 137 ? 49.344 58.5 -0.714 1 14.39 137 VAL B CA 1
ATOM 7442 C C . VAL B 1 137 ? 48.062 58.562 0.132 1 14.39 137 VAL B C 1
ATOM 7444 O O . VAL B 1 137 ? 47.312 57.562 0.237 1 14.39 137 VAL B O 1
ATOM 7447 N N . PRO B 1 138 ? 46.75 59.469 -0.287 1 14.62 138 PRO B N 1
ATOM 7448 C CA . PRO B 1 138 ? 46.438 60.781 0.294 1 14.62 138 PRO B CA 1
ATOM 7449 C C . PRO B 1 138 ? 45.219 60.719 1.211 1 14.62 138 PRO B C 1
ATOM 7451 O O . PRO B 1 138 ? 45.312 61.094 2.383 1 14.62 138 PRO B O 1
ATOM 7454 N N . GLU B 1 139 ? 43.781 61.312 0.752 1 14.31 139 GLU B N 1
ATOM 7455 C CA . GLU B 1 139 ? 43.25 62.656 1.086 1 14.31 139 GLU B CA 1
ATOM 7456 C C . GLU B 1 139 ? 42.094 62.531 2.072 1 14.31 139 GLU B C 1
ATOM 7458 O O . GLU B 1 139 ? 41.469 61.469 2.207 1 14.31 139 GLU B O 1
ATOM 7463 N N . GLY B 1 140 ? 40.812 63.531 2.072 1 14.4 140 GLY B N 1
ATOM 7464 C CA . GLY B 1 140 ? 40.438 64.625 2.934 1 14.4 140 GLY B CA 1
ATOM 7465 C C . GLY B 1 140 ? 39.156 64.438 3.701 1 14.4 140 GLY B C 1
ATOM 7466 O O . GLY B 1 140 ? 39.188 64.125 4.902 1 14.4 140 GLY B O 1
ATOM 7467 N N . PRO B 1 141 ? 37.656 65 3.355 1 14.53 141 PRO B N 1
ATOM 7468 C CA . PRO B 1 141 ? 37.156 66.188 4.051 1 14.53 141 PRO B CA 1
ATOM 7469 C C . PRO B 1 141 ? 36.125 65.875 5.133 1 14.53 141 PRO B C 1
ATOM 7471 O O . PRO B 1 141 ? 35.594 64.75 5.148 1 14.53 141 PRO B O 1
ATOM 7474 N N . ALA B 1 142 ? 35.094 66.938 5.781 1 14.92 142 ALA B N 1
ATOM 7475 C CA . ALA B 1 142 ? 34.781 67.688 6.996 1 14.92 142 ALA B CA 1
ATOM 7476 C C . ALA B 1 142 ? 33.344 67.438 7.445 1 14.92 142 ALA B C 1
ATOM 7478 O O . ALA B 1 142 ? 33.094 67.125 8.625 1 14.92 142 ALA B O 1
ATOM 7479 N N . ILE B 1 143 ? 32.094 67.625 6.738 1 13.87 143 ILE B N 1
ATOM 7480 C CA . ILE B 1 143 ? 31.266 68.75 7.105 1 13.87 143 ILE B CA 1
ATOM 7481 C C . ILE B 1 143 ? 30.391 68.375 8.305 1 13.87 143 ILE B C 1
ATOM 7483 O O . ILE B 1 143 ? 30.094 67.25 8.531 1 13.87 143 ILE B O 1
ATOM 7487 N N . SER B 1 144 ? 29.016 69.125 8.531 1 14.08 144 SER B N 1
ATOM 7488 C CA . SER B 1 144 ? 28.516 70.125 9.422 1 14.08 144 SER B CA 1
ATOM 7489 C C . SER B 1 144 ? 27.469 69.562 10.383 1 14.08 144 SER B C 1
ATOM 7491 O O . SER B 1 144 ? 26.922 68.5 10.156 1 14.08 144 SER B O 1
ATOM 7493 N N . PRO B 1 145 ? 26.156 70.5 10.711 1 14.62 145 PRO B N 1
ATOM 7494 C CA . PRO B 1 145 ? 25.766 71.188 11.922 1 14.62 145 PRO B CA 1
ATOM 7495 C C . PRO B 1 145 ? 24.609 70.562 12.656 1 14.62 145 PRO B C 1
ATOM 7497 O O . PRO B 1 145 ? 24.719 70.25 13.844 1 14.62 145 PRO B O 1
ATOM 7500 N N . GLU B 1 146 ? 23.125 71.062 12.492 1 13.91 146 GLU B N 1
ATOM 7501 C CA . GLU B 1 146 ? 22.484 71.938 13.453 1 13.91 146 GLU B CA 1
ATOM 7502 C C . GLU B 1 146 ? 21.547 71.188 14.375 1 13.91 146 GLU B C 1
ATOM 7504 O O . GLU B 1 146 ? 21.141 70.062 14.062 1 13.91 146 GLU B O 1
ATOM 7509 N N . PRO B 1 147 ? 20.078 71.875 14.836 1 14.98 147 PRO B N 1
ATOM 7510 C CA . PRO B 1 147 ? 19.656 72.5 16.094 1 14.98 147 PRO B CA 1
ATOM 7511 C C . PRO B 1 147 ? 18.625 71.625 16.828 1 14.98 147 PRO B C 1
ATOM 7513 O O . PRO B 1 147 ? 18.844 71.25 17.984 1 14.98 147 PRO B O 1
ATOM 7516 N N . GLY B 1 148 ? 17.094 72.125 16.891 1 14.03 148 GLY B N 1
ATOM 7517 C CA . GLY B 1 148 ? 16.422 72.812 17.969 1 14.03 148 GLY B CA 1
ATOM 7518 C C . GLY B 1 148 ? 15.516 71.938 18.781 1 14.03 148 GLY B C 1
ATOM 7519 O O . GLY B 1 148 ? 15.359 70.75 18.484 1 14.03 148 GLY B O 1
ATOM 7520 N N . SER B 1 149 ? 14 72.438 19.141 1 14.23 149 SER B N 1
ATOM 7521 C CA . SER B 1 149 ? 13.328 72.938 20.328 1 14.23 149 SER B CA 1
ATOM 7522 C C . SER B 1 149 ? 12.367 71.938 20.906 1 14.23 149 SER B C 1
ATOM 7524 O O . SER B 1 149 ? 12.445 71.562 22.094 1 14.23 149 SER B O 1
ATOM 7526 N N . ARG B 1 150 ? 10.836 72 20.703 1 14.49 150 ARG B N 1
ATOM 7527 C CA . ARG B 1 150 ? 9.891 72.625 21.625 1 14.49 150 ARG B CA 1
ATOM 7528 C C . ARG B 1 150 ? 9.227 71.562 22.5 1 14.49 150 ARG B C 1
ATOM 7530 O O . ARG B 1 150 ? 9.242 70.375 22.188 1 14.49 150 ARG B O 1
ATOM 7537 N N . GLY B 1 151 ? 7.781 71.812 22.906 1 14.09 151 GLY B N 1
ATOM 7538 C CA . GLY B 1 151 ? 7.047 72.188 24.109 1 14.09 151 GLY B CA 1
ATOM 7539 C C . GLY B 1 151 ? 6.336 71 24.734 1 14.09 151 GLY B C 1
ATOM 7540 O O . GLY B 1 151 ? 6.289 69.938 24.156 1 14.09 151 GLY B O 1
ATOM 7541 N N . THR B 1 152 ? 5.066 71.25 25.484 1 14.53 152 THR B N 1
ATOM 7542 C CA . THR B 1 152 ? 4.574 71.375 26.859 1 14.53 152 THR B CA 1
ATOM 7543 C C . THR B 1 152 ? 3.625 70.188 27.141 1 14.53 152 THR B C 1
ATOM 7545 O O . THR B 1 152 ? 3.814 69.438 28.125 1 14.53 152 THR B O 1
ATOM 7548 N N . SER B 1 153 ? 2.162 70.25 26.844 1 14.35 153 SER B N 1
ATOM 7549 C CA . SER B 1 153 ? 1.11 70.562 27.812 1 14.35 153 SER B CA 1
ATOM 7550 C C . SER B 1 153 ? 0.532 69.312 28.422 1 14.35 153 SER B C 1
ATOM 7552 O O . SER B 1 153 ? 0.694 68.188 27.875 1 14.35 153 SER B O 1
ATOM 7554 N N . SER B 1 154 ? -0.736 69.438 29.312 1 14.3 154 SER B N 1
ATOM 7555 C CA . SER B 1 154 ? -1.271 69.312 30.656 1 14.3 154 SER B CA 1
ATOM 7556 C C . SER B 1 154 ? -2.209 68.125 30.797 1 14.3 154 SER B C 1
ATOM 7558 O O . SER B 1 154 ? -2.059 67.312 31.703 1 14.3 154 SER B O 1
ATOM 7560 N N . THR B 1 155 ? -3.533 68.188 30.219 1 14.48 155 THR B N 1
ATOM 7561 C CA . THR B 1 155 ? -4.707 68.375 31.062 1 14.48 155 THR B CA 1
ATOM 7562 C C . THR B 1 155 ? -5.16 67.062 31.688 1 14.48 155 THR B C 1
ATOM 7564 O O . THR B 1 155 ? -4.816 66 31.188 1 14.48 155 THR B O 1
ATOM 7567 N N . ASN B 1 156 ? -6.547 67.062 32.281 1 14.39 156 ASN B N 1
ATOM 7568 C CA . ASN B 1 156 ? -7.273 66.938 33.531 1 14.39 156 ASN B CA 1
ATOM 7569 C C . ASN B 1 156 ? -7.918 65.562 33.719 1 14.39 156 ASN B C 1
ATOM 7571 O O . ASN B 1 156 ? -7.699 64.938 34.75 1 14.39 156 ASN B O 1
ATOM 7575 N N . ILE B 1 157 ? -9.352 65.438 33.375 1 14.81 157 ILE B N 1
ATOM 7576 C CA . ILE B 1 157 ? -10.422 65.5 34.344 1 14.81 157 ILE B CA 1
ATOM 7577 C C . ILE B 1 157 ? -10.766 64.062 34.844 1 14.81 157 ILE B C 1
ATOM 7579 O O . ILE B 1 157 ? -10.453 63.094 34.188 1 14.81 157 ILE B O 1
ATOM 7583 N N . ASP B 1 158 ? -12.195 63.812 35.125 1 14.42 158 ASP B N 1
ATOM 7584 C CA . ASP B 1 158 ? -13.039 63.719 36.312 1 14.42 158 ASP B CA 1
ATOM 7585 C C . ASP B 1 158 ? -13.484 62.281 36.562 1 14.42 158 ASP B C 1
ATOM 7587 O O . ASP B 1 158 ? -13.273 61.719 37.656 1 14.42 158 ASP B O 1
ATOM 7591 N N . ILE B 1 159 ? -14.945 61.875 36.312 1 14.74 159 ILE B N 1
ATOM 7592 C CA . ILE B 1 159 ? -15.992 61.875 37.344 1 14.74 159 ILE B CA 1
ATOM 7593 C C . ILE B 1 159 ? -16.219 60.438 37.812 1 14.74 159 ILE B C 1
ATOM 7595 O O . ILE B 1 159 ? -16.172 60.125 39 1 14.74 159 ILE B O 1
ATOM 7599 N N . SER B 1 160 ? -17.594 59.844 37.562 1 14.7 160 SER B N 1
ATOM 7600 C CA . SER B 1 160 ? -18.688 59.656 38.531 1 14.7 160 SER B CA 1
ATOM 7601 C C . SER B 1 160 ? -18.75 58.188 39 1 14.7 160 SER B C 1
ATOM 7603 O O . SER B 1 160 ? -18.266 57.281 38.312 1 14.7 160 SER B O 1
ATOM 7605 N N . GLN B 1 161 ? -19.781 57.906 39.969 1 14.67 161 GLN B N 1
ATOM 7606 C CA . GLN B 1 161 ? -20 57.344 41.281 1 14.67 161 GLN B CA 1
ATOM 7607 C C . GLN B 1 161 ? -20.531 55.906 41.188 1 14.67 161 GLN B C 1
ATOM 7609 O O . GLN B 1 161 ? -19.984 55 41.844 1 14.67 161 GLN B O 1
ATOM 7614 N N . PRO B 1 162 ? -22.031 55.625 40.938 1 15.26 162 PRO B N 1
ATOM 7615 C CA . PRO B 1 162 ? -22.875 55.375 42.094 1 15.26 162 PRO B CA 1
ATOM 7616 C C . PRO B 1 162 ? -22.906 53.875 42.469 1 15.26 162 PRO B C 1
ATOM 7618 O O . PRO B 1 162 ? -22.438 53.031 41.719 1 15.26 162 PRO B O 1
ATOM 7621 N N . ALA B 1 163 ? -24.312 53.375 42.906 1 14.64 163 ALA B N 1
ATOM 7622 C CA . ALA B 1 163 ? -24.984 53 44.125 1 14.64 163 ALA B CA 1
ATOM 7623 C C . ALA B 1 163 ? -25.203 51.469 44.219 1 14.64 163 ALA B C 1
ATOM 7625 O O . ALA B 1 163 ? -24.797 50.844 45.188 1 14.64 163 ALA B O 1
ATOM 7626 N N . PHE B 1 164 ? -26.625 50.938 43.875 1 14.7 164 PHE B N 1
ATOM 7627 C CA . PHE B 1 164 ? -27.625 50.594 44.875 1 14.7 164 PHE B CA 1
ATOM 7628 C C . PHE B 1 164 ? -27.578 49.094 45.188 1 14.7 164 PHE B C 1
ATOM 7630 O O . PHE B 1 164 ? -26.984 48.312 44.438 1 14.7 164 PHE B O 1
ATOM 7637 N N . PHE B 1 165 ? -28.984 48.406 45.406 1 14.66 165 PHE B N 1
ATOM 7638 C CA . PHE B 1 165 ? -29.734 47.938 46.562 1 14.66 165 PHE B CA 1
ATOM 7639 C C . PHE B 1 165 ? -29.75 46.406 46.594 1 14.66 165 PHE B C 1
ATOM 7641 O O . PHE B 1 165 ? -29.312 45.75 45.656 1 14.66 165 PHE B O 1
ATOM 7648 N N . SER B 1 166 ? -31.141 45.75 46.688 1 15.01 166 SER B N 1
ATOM 7649 C CA . SER B 1 166 ? -31.938 45.219 47.781 1 15.01 166 SER B CA 1
ATOM 7650 C C . SER B 1 166 ? -31.953 43.688 47.719 1 15.01 166 SER B C 1
ATOM 7652 O O . SER B 1 166 ? -31.547 43.094 46.719 1 15.01 166 SER B O 1
ATOM 7654 N N . ASP B 1 167 ? -33.25 43 48.031 1 14.88 167 ASP B N 1
ATOM 7655 C CA . ASP B 1 167 ? -33.875 42.25 49.094 1 14.88 167 ASP B CA 1
ATOM 7656 C C . ASP B 1 167 ? -34.125 40.781 48.719 1 14.88 167 ASP B C 1
ATOM 7658 O O . ASP B 1 167 ? -33.75 39.875 49.438 1 14.88 167 ASP B O 1
ATOM 7662 N N . TYR B 1 168 ? -35.25 40.344 47.875 1 14.74 168 TYR B N 1
ATOM 7663 C CA . TYR B 1 168 ? -36.469 39.812 48.438 1 14.74 168 TYR B CA 1
ATOM 7664 C C . TYR B 1 168 ? -36.375 38.281 48.562 1 14.74 168 TYR B C 1
ATOM 7666 O O . TYR B 1 168 ? -35.531 37.656 47.906 1 14.74 168 TYR B O 1
ATOM 7674 N N . THR B 1 169 ? -37.625 37.562 48.812 1 15.45 169 THR B N 1
ATOM 7675 C CA . THR B 1 169 ? -38.375 36.75 49.75 1 15.45 169 THR B CA 1
ATOM 7676 C C . THR B 1 169 ? -38.406 35.312 49.281 1 15.45 169 THR B C 1
ATOM 7678 O O . THR B 1 169 ? -38.188 35.031 48.094 1 15.45 169 THR B O 1
ATOM 7681 N N . PRO B 1 170 ? -39.281 34.438 50.031 1 16.8 170 PRO B N 1
ATOM 7682 C CA . PRO B 1 170 ? -39.406 33.188 50.75 1 16.8 170 PRO B CA 1
ATOM 7683 C C . PRO B 1 170 ? -40.062 32.062 49.938 1 16.8 170 PRO B C 1
ATOM 7685 O O . PRO B 1 170 ? -39.719 30.891 50.094 1 16.8 170 PRO B O 1
ATOM 7688 N N . LEU B 1 171 ? -41.031 32.312 48.969 1 14.57 171 LEU B N 1
ATOM 7689 C CA . LEU B 1 171 ? -42.344 31.766 49.312 1 14.57 171 LEU B CA 1
ATOM 7690 C C . LEU B 1 171 ? -42.375 30.25 49.125 1 14.57 171 LEU B C 1
ATOM 7692 O O . LEU B 1 171 ? -41.594 29.719 48.312 1 14.57 171 LEU B O 1
ATOM 7696 N N . ALA B 1 172 ? -43.688 29.625 49.312 1 15.84 172 ALA B N 1
ATOM 7697 C CA . ALA B 1 172 ? -44.5 28.688 50.062 1 15.84 172 ALA B CA 1
ATOM 7698 C C . ALA B 1 172 ? -44.812 27.438 49.219 1 15.84 172 ALA B C 1
ATOM 7700 O O . ALA B 1 172 ? -44.562 26.312 49.688 1 15.84 172 ALA B O 1
ATOM 7701 N N . GLY B 1 173 ? -46 27.359 48.5 1 14.95 173 GLY B N 1
ATOM 7702 C CA . GLY B 1 173 ? -47.188 26.594 48.812 1 14.95 173 GLY B CA 1
ATOM 7703 C C . GLY B 1 173 ? -47.219 25.234 48.156 1 14.95 173 GLY B C 1
ATOM 7704 O O . GLY B 1 173 ? -46.406 24.938 47.312 1 14.95 173 GLY B O 1
ATOM 7705 N N . ASN B 1 174 ? -48.531 24.609 48 1 15.45 174 ASN B N 1
ATOM 7706 C CA . ASN B 1 174 ? -49.406 23.5 48.344 1 15.45 174 ASN B CA 1
ATOM 7707 C C . ASN B 1 174 ? -49.625 22.594 47.156 1 15.45 174 ASN B C 1
ATOM 7709 O O . ASN B 1 174 ? -49.75 21.375 47.312 1 15.45 174 ASN B O 1
ATOM 7713 N N . LEU B 1 175 ? -50 23.031 45.938 1 14.55 175 LEU B N 1
ATOM 7714 C CA . LEU B 1 175 ? -51.312 22.594 45.5 1 14.55 175 LEU B CA 1
ATOM 7715 C C . LEU B 1 175 ? -51.281 21.141 45.062 1 14.55 175 LEU B C 1
ATOM 7717 O O . LEU B 1 175 ? -50.219 20.641 44.625 1 14.55 175 LEU B O 1
ATOM 7721 N N . SER B 1 176 ? -52.531 20.547 44.688 1 15.88 176 SER B N 1
ATOM 7722 C CA . SER B 1 176 ? -53.531 19.484 44.844 1 15.88 176 SER B CA 1
ATOM 7723 C C . SER B 1 176 ? -53.406 18.453 43.719 1 15.88 176 SER B C 1
ATOM 7725 O O . SER B 1 176 ? -53.25 17.266 43.969 1 15.88 176 SER B O 1
ATOM 7727 N N . GLY B 1 177 ? -54.188 18.609 42.5 1 15.45 177 GLY B N 1
ATOM 7728 C CA . GLY B 1 177 ? -55.344 17.812 42.125 1 15.45 177 GLY B CA 1
ATOM 7729 C C . GLY B 1 177 ? -55 16.594 41.281 1 15.45 177 GLY B C 1
ATOM 7730 O O . GLY B 1 177 ? -53.875 16.5 40.75 1 15.45 177 GLY B O 1
ATOM 7731 N N . ILE B 1 178 ? -56.062 15.703 41 1 17.11 178 ILE B N 1
ATOM 7732 C CA . ILE B 1 178 ? -56.5 14.312 40.844 1 17.11 178 ILE B CA 1
ATOM 7733 C C . ILE B 1 178 ? -56.5 13.914 39.375 1 17.11 178 ILE B C 1
ATOM 7735 O O . ILE B 1 178 ? -56.562 12.727 39.062 1 17.11 178 ILE B O 1
ATOM 7739 N N . ILE B 1 179 ? -56.188 14.719 38.344 1 15.57 179 ILE B N 1
ATOM 7740 C CA . ILE B 1 179 ? -57.156 14.492 37.281 1 15.57 179 ILE B CA 1
ATOM 7741 C C . ILE B 1 179 ? -57 13.078 36.719 1 15.57 179 ILE B C 1
ATOM 7743 O O . ILE B 1 179 ? -55.875 12.648 36.406 1 15.57 179 ILE B O 1
ATOM 7747 N N . PRO B 1 180 ? -58.156 12.508 36.344 1 16.56 180 PRO B N 1
ATOM 7748 C CA . PRO B 1 180 ? -58.844 11.227 36.156 1 16.56 180 PRO B CA 1
ATOM 7749 C C . PRO B 1 180 ? -58.344 10.492 34.906 1 16.56 180 PRO B C 1
ATOM 7751 O O . PRO B 1 180 ? -57.625 11.062 34.094 1 16.56 180 PRO B O 1
ATOM 7754 N N . SER B 1 181 ? -59.344 9.703 34.312 1 16.55 181 SER B N 1
ATOM 7755 C CA . SER B 1 181 ? -59.781 8.375 33.906 1 16.55 181 SER B CA 1
ATOM 7756 C C . SER B 1 181 ? -59.562 8.156 32.406 1 16.55 181 SER B C 1
ATOM 7758 O O . SER B 1 181 ? -58.875 7.215 32 1 16.55 181 SER B O 1
ATOM 7760 N N . HIS B 1 182 ? -60.75 7.84 31.656 1 16.56 182 HIS B N 1
ATOM 7761 C CA . HIS B 1 182 ? -61.281 6.734 30.875 1 16.56 182 HIS B CA 1
ATOM 7762 C C . HIS B 1 182 ? -61.156 6.992 29.391 1 16.56 182 HIS B C 1
ATOM 7764 O O . HIS B 1 182 ? -61.094 6.051 28.594 1 16.56 182 HIS B O 1
ATOM 7770 N N . GLY B 1 183 ? -61.469 8.211 28.906 1 15.85 183 GLY B N 1
ATOM 7771 C CA . GLY B 1 183 ? -62.5 8.125 27.891 1 15.85 183 GLY B CA 1
ATOM 7772 C C . GLY B 1 183 ? -62.031 7.445 26.609 1 15.85 183 GLY B C 1
ATOM 7773 O O . GLY B 1 183 ? -60.844 7.309 26.375 1 15.85 183 GLY B O 1
ATOM 7774 N N . PRO B 1 184 ? -63.094 7.066 25.859 1 17.86 184 PRO B N 1
ATOM 7775 C CA . PRO B 1 184 ? -63.469 6.098 24.828 1 17.86 184 PRO B CA 1
ATOM 7776 C C . PRO B 1 184 ? -62.812 6.383 23.469 1 17.86 184 PRO B C 1
ATOM 7778 O O . PRO B 1 184 ? -62.219 5.48 22.875 1 17.86 184 PRO B O 1
ATOM 7781 N N . ASP B 1 185 ? -63.406 7.418 22.828 1 16.16 185 ASP B N 1
ATOM 7782 C CA . ASP B 1 185 ? -64.188 7.219 21.609 1 16.16 185 ASP B CA 1
ATOM 7783 C C . ASP B 1 185 ? -63.281 7.27 20.359 1 16.16 185 ASP B C 1
ATOM 7785 O O . ASP B 1 185 ? -63.344 6.375 19.516 1 16.16 185 ASP B O 1
ATOM 7789 N N . GLU B 1 186 ? -63.25 8.523 19.812 1 15.95 186 GLU B N 1
ATOM 7790 C CA . GLU B 1 186 ? -63.781 8.773 18.469 1 15.95 186 GLU B CA 1
ATOM 7791 C C . GLU B 1 186 ? -62.781 8.359 17.391 1 15.95 186 GLU B C 1
ATOM 7793 O O . GLU B 1 186 ? -61.625 8.125 17.672 1 15.95 186 GLU B O 1
ATOM 7798 N N . SER B 1 187 ? -62.781 9.258 16.328 1 17.02 187 SER B N 1
ATOM 7799 C CA . SER B 1 187 ? -63.156 9.273 14.922 1 17.02 187 SER B CA 1
ATOM 7800 C C . SER B 1 187 ? -61.938 9.094 14.031 1 17.02 187 SER B C 1
ATOM 7802 O O . SER B 1 187 ? -61.938 8.242 13.141 1 17.02 187 SER B O 1
ATOM 7804 N N . GLU B 1 188 ? -61.344 10.227 13.656 1 16.64 188 GLU B N 1
ATOM 7805 C CA . GLU B 1 188 ? -61.156 10.688 12.289 1 16.64 188 GLU B CA 1
ATOM 7806 C C . GLU B 1 188 ? -59.875 10.148 11.68 1 16.64 188 GLU B C 1
ATOM 7808 O O . GLU B 1 188 ? -58.781 10.398 12.195 1 16.64 188 GLU B O 1
ATOM 7813 N N . LEU B 1 189 ? -60 9.031 11.078 1 17.44 189 LEU B N 1
ATOM 7814 C CA . LEU B 1 189 ? -58.938 8.203 10.492 1 17.44 189 LEU B CA 1
ATOM 7815 C C . LEU B 1 189 ? -58 9.039 9.641 1 17.44 189 LEU B C 1
ATOM 7817 O O . LEU B 1 189 ? -56.781 8.977 9.812 1 17.44 189 LEU B O 1
ATOM 7821 N N . LEU B 1 190 ? -58.375 9.141 8.375 1 17.42 190 LEU B N 1
ATOM 7822 C CA . LEU B 1 190 ? -57.688 8.602 7.207 1 17.42 190 LEU B CA 1
ATOM 7823 C C . LEU B 1 190 ? -56.75 9.641 6.598 1 17.42 190 LEU B C 1
ATOM 7825 O O . LEU B 1 190 ? -55.719 9.297 6.02 1 17.42 190 LEU B O 1
ATOM 7829 N N . SER B 1 191 ? -57.156 11.008 6.699 1 16.22 191 SER B N 1
ATOM 7830 C CA . SER B 1 191 ? -57.188 11.68 5.406 1 16.22 191 SER B CA 1
ATOM 7831 C C . SER B 1 191 ? -55.781 12.031 4.93 1 16.22 191 SER B C 1
ATOM 7833 O O . SER B 1 191 ? -55.625 12.836 4.008 1 16.22 191 SER B O 1
ATOM 7835 N N . PHE B 1 192 ? -54.719 11.734 5.477 1 16.62 192 PHE B N 1
ATOM 7836 C CA . PHE B 1 192 ? -53.719 12.758 5.266 1 16.62 192 PHE B CA 1
ATOM 7837 C C . PHE B 1 192 ? -53.344 12.852 3.789 1 16.62 192 PHE B C 1
ATOM 7839 O O . PHE B 1 192 ? -52.656 11.977 3.252 1 16.62 192 PHE B O 1
ATOM 7846 N N . GLY B 1 193 ? -54.25 13.422 2.955 1 16.73 193 GLY B N 1
ATOM 7847 C CA . GLY B 1 193 ? -54.219 13.617 1.515 1 16.73 193 GLY B CA 1
ATOM 7848 C C . GLY B 1 193 ? -52.906 14.188 1.024 1 16.73 193 GLY B C 1
ATOM 7849 O O . GLY B 1 193 ? -52.281 13.625 0.127 1 16.73 193 GLY B O 1
ATOM 7850 N N . GLN B 1 194 ? -52.844 15.602 0.956 1 16.66 194 GLN B N 1
ATOM 7851 C CA . GLN B 1 194 ? -52.594 16.516 -0.157 1 16.66 194 GLN B CA 1
ATOM 7852 C C . GLN B 1 194 ? -51.125 16.547 -0.531 1 16.66 194 GLN B C 1
ATOM 7854 O O . GLN B 1 194 ? -50.25 16.266 0.298 1 16.66 194 GLN B O 1
ATOM 7859 N N . PHE B 1 195 ? -50.812 17.25 -1.854 1 17.45 195 PHE B N 1
ATOM 7860 C CA . PHE B 1 195 ? -50.125 17.344 -3.135 1 17.45 195 PHE B CA 1
ATOM 7861 C C . PHE B 1 195 ? -48.844 18.188 -3.004 1 17.45 195 PHE B C 1
ATOM 7863 O O . PHE B 1 195 ? -48.812 19.344 -3.424 1 17.45 195 PHE B O 1
ATOM 7870 N N . TYR B 1 196 ? -48.312 18.438 -1.831 1 16.92 196 TYR B N 1
ATOM 7871 C CA . TYR B 1 196 ? -47.5 19.641 -1.796 1 16.92 196 TYR B CA 1
ATOM 7872 C C . TYR B 1 196 ? -46.438 19.609 -2.898 1 16.92 196 TYR B C 1
ATOM 7874 O O . TYR B 1 196 ? -45.781 18.578 -3.092 1 16.92 196 TYR B O 1
ATOM 7882 N N . ASP B 1 197 ? -46.562 20.547 -3.84 1 18.31 197 ASP B N 1
ATOM 7883 C CA . ASP B 1 197 ? -45.938 21.109 -5.039 1 18.31 197 ASP B CA 1
ATOM 7884 C C . ASP B 1 197 ? -44.469 21.484 -4.773 1 18.31 197 ASP B C 1
ATOM 7886 O O . ASP B 1 197 ? -44.094 22.641 -5 1 18.31 197 ASP B O 1
ATOM 7890 N N . LEU B 1 198 ? -43.906 21.109 -3.656 1 19.31 198 LEU B N 1
ATOM 7891 C CA . LEU B 1 198 ? -42.75 21.953 -3.475 1 19.31 198 LEU B CA 1
ATOM 7892 C C . LEU B 1 198 ? -41.844 21.891 -4.695 1 19.31 198 LEU B C 1
ATOM 7894 O O . LEU B 1 198 ? -41.406 20.797 -5.105 1 19.31 198 LEU B O 1
ATOM 7898 N N . PRO B 1 199 ? -41.969 23.016 -5.465 1 20.05 199 PRO B N 1
ATOM 7899 C CA . PRO B 1 199 ? -41.188 23.172 -6.688 1 20.05 199 PRO B CA 1
ATOM 7900 C C . PRO B 1 199 ? -39.688 22.953 -6.461 1 20.05 199 PRO B C 1
ATOM 7902 O O . PRO B 1 199 ? -39.125 23.484 -5.5 1 20.05 199 PRO B O 1
ATOM 7905 N N . ILE B 1 200 ? -39.312 21.859 -6.773 1 21.16 200 ILE B N 1
ATOM 7906 C CA . ILE B 1 200 ? -37.969 21.328 -6.707 1 21.16 200 ILE B CA 1
ATOM 7907 C C . ILE B 1 200 ? -37 22.281 -7.441 1 21.16 200 ILE B C 1
ATOM 7909 O O . ILE B 1 200 ? -37.062 22.391 -8.672 1 21.16 200 ILE B O 1
ATOM 7913 N N . GLU B 1 201 ? -36.906 23.547 -6.801 1 20.72 201 GLU B N 1
ATOM 7914 C CA . GLU B 1 201 ? -36.094 24.516 -7.527 1 20.72 201 GLU B CA 1
ATOM 7915 C C . GLU B 1 201 ? -34.844 23.844 -8.078 1 20.72 201 GLU B C 1
ATOM 7917 O O . GLU B 1 201 ? -34.344 22.844 -7.527 1 20.72 201 GLU B O 1
ATOM 7922 N N . PRO B 1 202 ? -34.281 24.656 -9.094 1 20.64 202 PRO B N 1
ATOM 7923 C CA . PRO B 1 202 ? -33.406 24.375 -10.242 1 20.64 202 PRO B CA 1
ATOM 7924 C C . PRO B 1 202 ? -32.062 23.828 -9.836 1 20.64 202 PRO B C 1
ATOM 7926 O O . PRO B 1 202 ? -31.719 23.797 -8.648 1 20.64 202 PRO B O 1
ATOM 7929 N N . PHE B 1 203 ? -31.078 24.266 -10.695 1 20.5 203 PHE B N 1
ATOM 7930 C CA . PHE B 1 203 ? -29.906 23.812 -11.414 1 20.5 203 PHE B CA 1
ATOM 7931 C C . PHE B 1 203 ? -28.656 23.891 -10.531 1 20.5 203 PHE B C 1
ATOM 7933 O O . PHE B 1 203 ? -28.203 24.984 -10.195 1 20.5 203 PHE B O 1
ATOM 7940 N N . GLU B 1 204 ? -28.656 23.234 -9.602 1 23.23 204 GLU B N 1
ATOM 7941 C CA . GLU B 1 204 ? -27.453 23.266 -8.789 1 23.23 204 GLU B CA 1
ATOM 7942 C C . GLU B 1 204 ? -26.203 23.344 -9.672 1 23.23 204 GLU B C 1
ATOM 7944 O O . GLU B 1 204 ? -26 22.484 -10.539 1 23.23 204 GLU B O 1
ATOM 7949 N N . SER B 1 205 ? -25.656 24.562 -9.914 1 23.41 205 SER B N 1
ATOM 7950 C CA . SER B 1 205 ? -24.531 24.984 -10.727 1 23.41 205 SER B CA 1
ATOM 7951 C C . SER B 1 205 ? -23.375 23.984 -10.617 1 23.41 205 SER B C 1
ATOM 7953 O O . SER B 1 205 ? -23.328 23.172 -9.695 1 23.41 205 SER B O 1
ATOM 7955 N N . TYR B 1 206 ? -22.219 24.281 -11.57 1 23.47 206 TYR B N 1
ATOM 7956 C CA . TYR B 1 206 ? -21.156 23.422 -12.109 1 23.47 206 TYR B CA 1
ATOM 7957 C C . TYR B 1 206 ? -20.391 22.734 -10.992 1 23.47 206 TYR B C 1
ATOM 7959 O O . TYR B 1 206 ? -20.094 21.547 -11.07 1 23.47 206 TYR B O 1
ATOM 7967 N N . LEU B 1 207 ? -19.578 23.703 -10.422 1 27.56 207 LEU B N 1
ATOM 7968 C CA . LEU B 1 207 ? -18.531 23.203 -9.531 1 27.56 207 LEU B CA 1
ATOM 7969 C C . LEU B 1 207 ? -19.125 22.719 -8.211 1 27.56 207 LEU B C 1
ATOM 7971 O O . LEU B 1 207 ? -19.422 23.531 -7.332 1 27.56 207 LEU B O 1
ATOM 7975 N N . GLY B 1 208 ? -20.141 21.953 -8.125 1 26.72 208 GLY B N 1
ATOM 7976 C CA . GLY B 1 208 ? -21.062 21.344 -7.188 1 26.72 208 GLY B CA 1
ATOM 7977 C C . GLY B 1 208 ? -21.422 22.234 -6.012 1 26.72 208 GLY B C 1
ATOM 7978 O O . GLY B 1 208 ? -21.891 21.766 -4.98 1 26.72 208 GLY B O 1
ATOM 7979 N N . TRP B 1 209 ? -20.781 23.5 -5.863 1 23.66 209 TRP B N 1
ATOM 7980 C CA . TRP B 1 209 ? -21.156 24.219 -4.648 1 23.66 209 TRP B CA 1
ATOM 7981 C C . TRP B 1 209 ? -22.438 25.047 -4.871 1 23.66 209 TRP B C 1
ATOM 7983 O O . TRP B 1 209 ? -22.516 25.828 -5.816 1 23.66 209 TRP B O 1
ATOM 7993 N N . ASN B 1 210 ? -23.812 24.797 -4.598 1 24.28 210 ASN B N 1
ATOM 7994 C CA . ASN B 1 210 ? -25.062 25.5 -4.797 1 24.28 210 ASN B CA 1
ATOM 7995 C C . ASN B 1 210 ? -25.109 26.797 -4 1 24.28 210 ASN B C 1
ATOM 7997 O O . ASN B 1 210 ? -26.172 27.391 -3.82 1 24.28 210 ASN B O 1
ATOM 8001 N N . HIS B 1 211 ? -24.375 27.812 -3.793 1 19.97 211 HIS B N 1
ATOM 8002 C CA . HIS B 1 211 ? -24.906 28.953 -3.051 1 19.97 211 HIS B CA 1
ATOM 8003 C C . HIS B 1 211 ? -25.922 29.719 -3.885 1 19.97 211 HIS B C 1
ATOM 8005 O O . HIS B 1 211 ? -25.641 30.109 -5.023 1 19.97 211 HIS B O 1
ATOM 8011 N N . SER B 1 212 ? -27.359 29.844 -3.613 1 21.41 212 SER B N 1
ATOM 8012 C CA . SER B 1 212 ? -28.531 30.484 -4.191 1 21.41 212 SER B CA 1
ATOM 8013 C C . SER B 1 212 ? -28.406 32 -4.121 1 21.41 212 SER B C 1
ATOM 8015 O O . SER B 1 212 ? -29.203 32.719 -4.734 1 21.41 212 SER B O 1
ATOM 8017 N N . ASP B 1 213 ? -27.859 32.781 -3.307 1 18.81 213 ASP B N 1
ATOM 8018 C CA . ASP B 1 213 ? -28.531 34.062 -3.041 1 18.81 213 ASP B CA 1
ATOM 8019 C C . ASP B 1 213 ? -28.734 34.875 -4.328 1 18.81 213 ASP B C 1
ATOM 8021 O O . ASP B 1 213 ? -27.938 34.75 -5.266 1 18.81 213 ASP B O 1
ATOM 8025 N N . GLY B 1 214 ? -29.938 35.688 -4.59 1 19.45 214 GLY B N 1
ATOM 8026 C CA . GLY B 1 214 ? -30.672 36.5 -5.551 1 19.45 214 GLY B CA 1
ATOM 8027 C C . GLY B 1 214 ? -29.859 37.656 -6.094 1 19.45 214 GLY B C 1
ATOM 8028 O O . GLY B 1 214 ? -29.906 37.938 -7.293 1 19.45 214 GLY B O 1
ATOM 8029 N N . GLY B 1 215 ? -29.453 38.688 -5.309 1 17.7 215 GLY B N 1
ATOM 8030 C CA . GLY B 1 215 ? -29.766 40.062 -5.699 1 17.7 215 GLY B CA 1
ATOM 8031 C C . GLY B 1 215 ? -29 40.531 -6.918 1 17.7 215 GLY B C 1
ATOM 8032 O O . GLY B 1 215 ? -29.516 41.312 -7.723 1 17.7 215 GLY B O 1
ATOM 8033 N N . ILE B 1 216 ? -27.594 40.469 -6.977 1 17.7 216 ILE B N 1
ATOM 8034 C CA . ILE B 1 216 ? -26.938 41.688 -7.426 1 17.7 216 ILE B CA 1
ATOM 8035 C C . ILE B 1 216 ? -27.172 41.875 -8.922 1 17.7 216 ILE B C 1
ATOM 8037 O O . ILE B 1 216 ? -26.719 41.062 -9.727 1 17.7 216 ILE B O 1
ATOM 8041 N N . ASP B 1 217 ? -28.109 42.719 -9.43 1 17.25 217 ASP B N 1
ATOM 8042 C CA . ASP B 1 217 ? -28.656 43.344 -10.641 1 17.25 217 ASP B CA 1
ATOM 8043 C C . ASP B 1 217 ? -27.531 43.844 -11.539 1 17.25 217 ASP B C 1
ATOM 8045 O O . ASP B 1 217 ? -27.5 43.562 -12.734 1 17.25 217 ASP B O 1
ATOM 8049 N N . MET B 1 218 ? -26.875 45.094 -11.211 1 16.64 218 MET B N 1
ATOM 8050 C CA . MET B 1 218 ? -26.891 46.281 -12.047 1 16.64 218 MET B CA 1
ATOM 8051 C C . MET B 1 218 ? -25.734 46.25 -13.047 1 16.64 218 MET B C 1
ATOM 8053 O O . MET B 1 218 ? -25.531 47.219 -13.781 1 16.64 218 MET B O 1
ATOM 8057 N N . ILE B 1 219 ? -24.641 45.5 -12.977 1 17.3 219 ILE B N 1
ATOM 8058 C CA . ILE B 1 219 ? -23.531 46.281 -13.531 1 17.3 219 ILE B CA 1
ATOM 8059 C C . ILE B 1 219 ? -23.797 46.562 -15.008 1 17.3 219 ILE B C 1
ATOM 8061 O O . ILE B 1 219 ? -24.047 45.656 -15.797 1 17.3 219 ILE B O 1
ATOM 8065 N N . ALA B 1 220 ? -23.734 47.906 -15.414 1 17.36 220 ALA B N 1
ATOM 8066 C CA . ALA B 1 220 ? -23.969 48.844 -16.516 1 17.36 220 ALA B CA 1
ATOM 8067 C C . ALA B 1 220 ? -23.156 48.469 -17.75 1 17.36 220 ALA B C 1
ATOM 8069 O O . ALA B 1 220 ? -22.188 47.688 -17.641 1 17.36 220 ALA B O 1
ATOM 8070 N N . ASP B 1 221 ? -23.219 49.312 -18.906 1 16.94 221 ASP B N 1
ATOM 8071 C CA . ASP B 1 221 ? -23.203 49.531 -20.359 1 16.94 221 ASP B CA 1
ATOM 8072 C C . ASP B 1 221 ? -21.766 49.656 -20.875 1 16.94 221 ASP B C 1
ATOM 8074 O O . ASP B 1 221 ? -21.562 50.156 -22 1 16.94 221 ASP B O 1
ATOM 8078 N N . LEU B 1 222 ? -20.656 49.469 -20.234 1 16.81 222 LEU B N 1
ATOM 8079 C CA . LEU B 1 222 ? -19.578 50.25 -20.828 1 16.81 222 LEU B CA 1
ATOM 8080 C C . LEU B 1 222 ? -19.422 49.906 -22.312 1 16.81 222 LEU B C 1
ATOM 8082 O O . LEU B 1 222 ? -19.547 48.75 -22.688 1 16.81 222 LEU B O 1
ATOM 8086 N N . ASN B 1 223 ? -19.078 50.938 -23.266 1 16.83 223 ASN B N 1
ATOM 8087 C CA . ASN B 1 223 ? -19.078 51.438 -24.625 1 16.83 223 ASN B CA 1
ATOM 8088 C C . ASN B 1 223 ? -18.188 50.625 -25.547 1 16.83 223 ASN B C 1
ATOM 8090 O O . ASN B 1 223 ? -17.375 49.812 -25.062 1 16.83 223 ASN B O 1
ATOM 8094 N N . GLY B 1 224 ? -17.469 51.281 -26.766 1 17.09 224 GLY B N 1
ATOM 8095 C CA . GLY B 1 224 ? -17.453 51.312 -28.219 1 17.09 224 GLY B CA 1
ATOM 8096 C C . GLY B 1 224 ? -16.281 50.562 -28.812 1 17.09 224 GLY B C 1
ATOM 8097 O O . GLY B 1 224 ? -16.453 49.781 -29.766 1 17.09 224 GLY B O 1
ATOM 8098 N N . ALA B 1 225 ? -14.922 50.969 -28.594 1 18.11 225 ALA B N 1
ATOM 8099 C CA . ALA B 1 225 ? -14.07 51.281 -29.734 1 18.11 225 ALA B CA 1
ATOM 8100 C C . ALA B 1 225 ? -13.523 50.031 -30.391 1 18.11 225 ALA B C 1
ATOM 8102 O O . ALA B 1 225 ? -13.258 49.031 -29.703 1 18.11 225 ALA B O 1
ATOM 8103 N N . SER B 1 226 ? -13.492 49.938 -31.781 1 17.69 226 SER B N 1
ATOM 8104 C CA . SER B 1 226 ? -13.367 49.031 -32.938 1 17.69 226 SER B CA 1
ATOM 8105 C C . SER B 1 226 ? -11.938 48.531 -33.094 1 17.69 226 SER B C 1
ATOM 8107 O O . SER B 1 226 ? -11.625 47.844 -34.062 1 17.69 226 SER B O 1
ATOM 8109 N N . PRO B 1 227 ? -10.984 48.531 -32.125 1 18.34 227 PRO B N 1
ATOM 8110 C CA . PRO B 1 227 ? -9.719 48.719 -32.812 1 18.34 227 PRO B CA 1
ATOM 8111 C C . PRO B 1 227 ? -9.508 47.719 -33.938 1 18.34 227 PRO B C 1
ATOM 8113 O O . PRO B 1 227 ? -10.148 46.656 -33.969 1 18.34 227 PRO B O 1
ATOM 8116 N N . ASP B 1 228 ? -8.438 47.969 -34.875 1 18.78 228 ASP B N 1
ATOM 8117 C CA . ASP B 1 228 ? -7.879 47.75 -36.188 1 18.78 228 ASP B CA 1
ATOM 8118 C C . ASP B 1 228 ? -7.398 46.312 -36.375 1 18.78 228 ASP B C 1
ATOM 8120 O O . ASP B 1 228 ? -6.996 45.656 -35.406 1 18.78 228 ASP B O 1
ATOM 8124 N N . THR B 1 229 ? -7.609 45.75 -37.594 1 18.61 229 THR B N 1
ATOM 8125 C CA . THR B 1 229 ? -7.59 44.438 -38.25 1 18.61 229 THR B CA 1
ATOM 8126 C C . THR B 1 229 ? -6.16 43.938 -38.406 1 18.61 229 THR B C 1
ATOM 8128 O O . THR B 1 229 ? -5.934 42.844 -38.969 1 18.61 229 THR B O 1
ATOM 8131 N N . PRO B 1 230 ? -5.258 43.812 -37.375 1 18.92 230 PRO B N 1
ATOM 8132 C CA . PRO B 1 230 ? -3.924 43.75 -38 1 18.92 230 PRO B CA 1
ATOM 8133 C C . PRO B 1 230 ? -3.814 42.656 -39.062 1 18.92 230 PRO B C 1
ATOM 8135 O O . PRO B 1 230 ? -4.59 41.688 -39.031 1 18.92 230 PRO B O 1
ATOM 8138 N N . PRO B 1 231 ? -2.971 42.844 -40.156 1 18.39 231 PRO B N 1
ATOM 8139 C CA . PRO B 1 231 ? -2.842 42.188 -41.469 1 18.39 231 PRO B CA 1
ATOM 8140 C C . PRO B 1 231 ? -2.531 40.688 -41.312 1 18.39 231 PRO B C 1
ATOM 8142 O O . PRO B 1 231 ? -2.016 40.25 -40.281 1 18.39 231 PRO B O 1
ATOM 8145 N N . ALA B 1 232 ? -3.033 39.844 -42.219 1 18.28 232 ALA B N 1
ATOM 8146 C CA . ALA B 1 232 ? -3.273 38.438 -42.562 1 18.28 232 ALA B CA 1
ATOM 8147 C C . ALA B 1 232 ? -1.962 37.719 -42.812 1 18.28 232 ALA B C 1
ATOM 8149 O O . ALA B 1 232 ? -1.963 36.531 -43.156 1 18.28 232 ALA B O 1
ATOM 8150 N N . CYS B 1 233 ? -0.792 38.406 -42.969 1 18.36 233 CYS B N 1
ATOM 8151 C CA . CYS B 1 233 ? 0.122 37.844 -43.938 1 18.36 233 CYS B CA 1
ATOM 8152 C C . CYS B 1 233 ? 0.668 36.5 -43.5 1 18.36 233 CYS B C 1
ATOM 8154 O O . CYS B 1 233 ? 1.714 36.438 -42.844 1 18.36 233 CYS B O 1
ATOM 8156 N N . TRP B 1 234 ? -0.088 35.625 -42.938 1 18.95 234 TRP B N 1
ATOM 8157 C CA . TRP B 1 234 ? 0.655 34.531 -42.312 1 18.95 234 TRP B CA 1
ATOM 8158 C C . TRP B 1 234 ? 1.274 33.625 -43.344 1 18.95 234 TRP B C 1
ATOM 8160 O O . TRP B 1 234 ? 0.562 33.031 -44.156 1 18.95 234 TRP B O 1
ATOM 8170 N N . PRO B 1 235 ? 2.426 33.938 -43.938 1 19.94 235 PRO B N 1
ATOM 8171 C CA . PRO B 1 235 ? 2.945 33.094 -45.031 1 19.94 235 PRO B CA 1
ATOM 8172 C C . PRO B 1 235 ? 2.973 31.609 -44.625 1 19.94 235 PRO B C 1
ATOM 8174 O O . PRO B 1 235 ? 3.084 31.281 -43.438 1 19.94 235 PRO B O 1
ATOM 8177 N N . HIS B 1 236 ? 2.436 30.719 -45.406 1 21.19 236 HIS B N 1
ATOM 8178 C CA . HIS B 1 236 ? 2.162 29.297 -45.469 1 21.19 236 HIS B CA 1
ATOM 8179 C C . HIS B 1 236 ? 3.449 28.484 -45.375 1 21.19 236 HIS B C 1
ATOM 8181 O O . HIS B 1 236 ? 3.445 27.266 -45.594 1 21.19 236 HIS B O 1
ATOM 8187 N N . SER B 1 237 ? 4.664 29.062 -45.312 1 21.42 237 SER B N 1
ATOM 8188 C CA . SER B 1 237 ? 5.785 28.219 -45.719 1 21.42 237 SER B CA 1
ATOM 8189 C C . SER B 1 237 ? 5.922 27 -44.812 1 21.42 237 SER B C 1
ATOM 8191 O O . SER B 1 237 ? 5.891 27.125 -43.594 1 21.42 237 SER B O 1
ATOM 8193 N N . LEU B 1 238 ? 5.703 25.734 -45.25 1 23.67 238 LEU B N 1
ATOM 8194 C CA . LEU B 1 238 ? 5.684 24.297 -44.969 1 23.67 238 LEU B CA 1
ATOM 8195 C C . LEU B 1 238 ? 6.965 23.859 -44.281 1 23.67 238 LEU B C 1
ATOM 8197 O O . LEU B 1 238 ? 7.289 22.672 -44.281 1 23.67 238 LEU B O 1
ATOM 8201 N N . THR B 1 239 ? 7.879 24.766 -43.875 1 22.64 239 THR B N 1
ATOM 8202 C CA . THR B 1 239 ? 9.25 24.328 -43.625 1 22.64 239 THR B CA 1
ATOM 8203 C C . THR B 1 239 ? 9.289 23.344 -42.438 1 22.64 239 THR B C 1
ATOM 8205 O O . THR B 1 239 ? 8.336 23.234 -41.688 1 22.64 239 THR B O 1
ATOM 8208 N N . ASN B 1 240 ? 10.68 22.953 -41.875 1 24.86 240 ASN B N 1
ATOM 8209 C CA . ASN B 1 240 ? 11.422 21.938 -41.125 1 24.86 240 ASN B CA 1
ATOM 8210 C C . ASN B 1 240 ? 11.039 21.922 -39.656 1 24.86 240 ASN B C 1
ATOM 8212 O O . ASN B 1 240 ? 11.742 22.5 -38.812 1 24.86 240 ASN B O 1
ATOM 8216 N N . ALA B 1 241 ? 9.969 22.281 -39.25 1 25.14 241 ALA B N 1
ATOM 8217 C CA . ALA B 1 241 ? 9.484 22.609 -37.938 1 25.14 241 ALA B CA 1
ATOM 8218 C C . ALA B 1 241 ? 9.508 21.375 -37 1 25.14 241 ALA B C 1
ATOM 8220 O O . ALA B 1 241 ? 8.781 21.328 -36.031 1 25.14 241 ALA B O 1
ATOM 8221 N N . ASN B 1 242 ? 9.977 20.281 -37.312 1 27.53 242 ASN B N 1
ATOM 8222 C CA . ASN B 1 242 ? 10.18 19.016 -36.625 1 27.53 242 ASN B CA 1
ATOM 8223 C C . ASN B 1 242 ? 10.883 19.203 -35.281 1 27.53 242 ASN B C 1
ATOM 8225 O O . ASN B 1 242 ? 11.375 18.234 -34.719 1 27.53 242 ASN B O 1
ATOM 8229 N N . SER B 1 243 ? 11.297 20.453 -34.875 1 27.16 243 SER B N 1
ATOM 8230 C CA . SER B 1 243 ? 12.445 20.609 -33.969 1 27.16 243 SER B CA 1
ATOM 8231 C C . SER B 1 243 ? 12.031 20.438 -32.5 1 27.16 243 SER B C 1
ATOM 8233 O O . SER B 1 243 ? 12.711 19.75 -31.75 1 27.16 243 SER B O 1
ATOM 8235 N N . ASP B 1 244 ? 11.164 21.438 -31.891 1 26.95 244 ASP B N 1
ATOM 8236 C CA . ASP B 1 244 ? 11.258 21.781 -30.469 1 26.95 244 ASP B CA 1
ATOM 8237 C C . ASP B 1 244 ? 10.328 20.906 -29.641 1 26.95 244 ASP B C 1
ATOM 8239 O O . ASP B 1 244 ? 10.25 21.062 -28.422 1 26.95 244 ASP B O 1
ATOM 8243 N N . GLU B 1 245 ? 9.219 20.625 -30.078 1 33.66 245 GLU B N 1
ATOM 8244 C CA . GLU B 1 245 ? 8.367 19.719 -29.312 1 33.66 245 GLU B CA 1
ATOM 8245 C C . GLU B 1 245 ? 9.164 18.547 -28.766 1 33.66 245 GLU B C 1
ATOM 8247 O O . GLU B 1 245 ? 8.633 17.719 -28.016 1 33.66 245 GLU B O 1
ATOM 8252 N N . HIS B 1 246 ? 10.328 18.328 -29.25 1 31.61 246 HIS B N 1
ATOM 8253 C CA . HIS B 1 246 ? 11.43 17.375 -29.172 1 31.61 246 HIS B CA 1
ATOM 8254 C C . HIS B 1 246 ? 12.242 17.594 -27.891 1 31.61 246 HIS B C 1
ATOM 8256 O O . HIS B 1 246 ? 13.148 16.812 -27.594 1 31.61 246 HIS B O 1
ATOM 8262 N N . ARG B 1 247 ? 12.203 18.797 -27.297 1 32.09 247 ARG B N 1
ATOM 8263 C CA . ARG B 1 247 ? 13.242 18.969 -26.297 1 32.09 247 ARG B CA 1
ATOM 8264 C C . ARG B 1 247 ? 12.891 18.219 -25.016 1 32.09 247 ARG B C 1
ATOM 8266 O O . ARG B 1 247 ? 13.766 17.625 -24.375 1 32.09 247 ARG B O 1
ATOM 8273 N N . MET B 1 248 ? 11.734 18.5 -24.484 1 36.62 248 MET B N 1
ATOM 8274 C CA . MET B 1 248 ? 11.508 17.922 -23.156 1 36.62 248 MET B CA 1
ATOM 8275 C C . MET B 1 248 ? 11.352 16.406 -23.234 1 36.62 248 MET B C 1
ATOM 8277 O O . MET B 1 248 ? 11.766 15.688 -22.328 1 36.62 248 MET B O 1
ATOM 8281 N N . ALA B 1 249 ? 10.484 15.914 -24.188 1 39.5 249 ALA B N 1
ATOM 8282 C CA . ALA B 1 249 ? 10.492 14.523 -24.641 1 39.5 249 ALA B CA 1
ATOM 8283 C C . ALA B 1 249 ? 11.875 14.125 -25.156 1 39.5 249 ALA B C 1
ATOM 8285 O O . ALA B 1 249 ? 12.188 12.938 -25.25 1 39.5 249 ALA B O 1
ATOM 8286 N N . ARG B 1 250 ? 12.664 15.039 -25.609 1 37.28 250 ARG B N 1
ATOM 8287 C CA . ARG B 1 250 ? 14 15.016 -26.188 1 37.28 250 ARG B CA 1
ATOM 8288 C C . ARG B 1 250 ? 15.062 14.789 -25.125 1 37.28 250 ARG B C 1
ATOM 8290 O O . ARG B 1 250 ? 16.078 14.125 -25.375 1 37.28 250 ARG B O 1
ATOM 8297 N N . ALA B 1 251 ? 14.875 15.602 -24.031 1 40.84 251 ALA B N 1
ATOM 8298 C CA . ALA B 1 251 ? 15.961 15.492 -23.062 1 40.84 251 ALA B CA 1
ATOM 8299 C C . ALA B 1 251 ? 16 14.102 -22.438 1 40.84 251 ALA B C 1
ATOM 8301 O O . ALA B 1 251 ? 17.078 13.578 -22.141 1 40.84 251 ALA B O 1
ATOM 8302 N N . VAL B 1 252 ? 14.742 13.648 -22.141 1 47.16 252 VAL B N 1
ATOM 8303 C CA . VAL B 1 252 ? 14.758 12.297 -21.594 1 47.16 252 VAL B CA 1
ATOM 8304 C C . VAL B 1 252 ? 14.875 11.281 -22.734 1 47.16 252 VAL B C 1
ATOM 8306 O O . VAL B 1 252 ? 15.398 10.18 -22.547 1 47.16 252 VAL B O 1
ATOM 8309 N N . ALA B 1 253 ? 14.375 11.578 -23.922 1 46.28 253 ALA B N 1
ATOM 8310 C CA . ALA B 1 253 ? 14.195 10.664 -25.047 1 46.28 253 ALA B CA 1
ATOM 8311 C C . ALA B 1 253 ? 15.516 10.016 -25.438 1 46.28 253 ALA B C 1
ATOM 8313 O O . ALA B 1 253 ? 15.547 8.852 -25.859 1 46.28 253 ALA B O 1
ATOM 8314 N N . ASP B 1 254 ? 16.547 10.883 -25.422 1 48.94 254 ASP B N 1
ATOM 8315 C CA . ASP B 1 254 ? 17.734 10.289 -26.016 1 48.94 254 ASP B CA 1
ATOM 8316 C C . ASP B 1 254 ? 18.562 9.547 -24.969 1 48.94 254 ASP B C 1
ATOM 8318 O O . ASP B 1 254 ? 19.656 9.047 -25.266 1 48.94 254 ASP B O 1
ATOM 8322 N N . VAL B 1 255 ? 17.891 9.633 -23.812 1 55.59 255 VAL B N 1
ATOM 8323 C CA . VAL B 1 255 ? 18.734 8.984 -22.828 1 55.59 255 VAL B CA 1
ATOM 8324 C C . VAL B 1 255 ? 18.312 7.523 -22.656 1 55.59 255 VAL B C 1
ATOM 8326 O O . VAL B 1 255 ? 17.125 7.23 -22.484 1 55.59 255 VAL B O 1
ATOM 8329 N N . PRO B 1 256 ? 19.172 6.684 -22.922 1 59.53 256 PRO B N 1
ATOM 8330 C CA . PRO B 1 256 ? 18.859 5.266 -22.719 1 59.53 256 PRO B CA 1
ATOM 8331 C C . PRO B 1 256 ? 18.234 4.977 -21.359 1 59.53 256 PRO B C 1
ATOM 8333 O O . PRO B 1 256 ? 18.609 5.59 -20.359 1 59.53 256 PRO B O 1
ATOM 8336 N N . SER B 1 257 ? 17.203 4.195 -21.359 1 61.81 257 SER B N 1
ATOM 8337 C CA . SER B 1 257 ? 16.406 3.844 -20.188 1 61.81 257 SER B CA 1
ATOM 8338 C C . SER B 1 257 ? 17.312 3.396 -19.031 1 61.81 257 SER B C 1
ATOM 8340 O O . SER B 1 257 ? 17.016 3.668 -17.875 1 61.81 257 SER B O 1
ATOM 8342 N N . THR B 1 258 ? 18.344 2.762 -19.422 1 58.25 258 THR B N 1
ATOM 8343 C CA . THR B 1 258 ? 19.266 2.256 -18.406 1 58.25 258 THR B CA 1
ATOM 8344 C C . THR B 1 258 ? 19.859 3.404 -17.594 1 58.25 258 THR B C 1
ATOM 8346 O O . THR B 1 258 ? 20.203 3.232 -16.422 1 58.25 258 THR B O 1
ATOM 8349 N N . ARG B 1 259 ? 19.859 4.477 -18.219 1 65.25 259 ARG B N 1
ATOM 8350 C CA . ARG B 1 259 ? 20.469 5.629 -17.562 1 65.25 259 ARG B CA 1
ATOM 8351 C C . ARG B 1 259 ? 19.469 6.336 -16.656 1 65.25 259 ARG B C 1
ATOM 8353 O O . ARG B 1 259 ? 19.844 6.969 -15.672 1 65.25 259 ARG B O 1
ATOM 8360 N N . ILE B 1 260 ? 18.266 5.961 -17 1 70.88 260 ILE B N 1
ATOM 8361 C CA . ILE B 1 260 ? 17.234 6.664 -16.25 1 70.88 260 ILE B CA 1
ATOM 8362 C C . ILE B 1 260 ? 16.891 5.883 -14.977 1 70.88 260 ILE B C 1
ATOM 8364 O O . ILE B 1 260 ? 16.766 6.465 -13.898 1 70.88 260 ILE B O 1
ATOM 8368 N N . ILE B 1 261 ? 16.891 4.531 -15.062 1 79.62 261 ILE B N 1
ATOM 8369 C CA . ILE B 1 261 ? 16.484 3.691 -13.945 1 79.62 261 ILE B CA 1
ATOM 8370 C C . ILE B 1 261 ? 17.672 3.469 -13.008 1 79.62 261 ILE B C 1
ATOM 8372 O O . ILE B 1 261 ? 17.484 3.191 -11.82 1 79.62 261 ILE B O 1
ATOM 8376 N N . ARG B 1 262 ? 18.859 3.65 -13.414 1 79.94 262 ARG B N 1
ATOM 8377 C CA . ARG B 1 262 ? 20.109 3.498 -12.695 1 79.94 262 ARG B CA 1
ATOM 8378 C C . ARG B 1 262 ? 20.172 2.16 -11.969 1 79.94 262 ARG B C 1
ATOM 8380 O O . ARG B 1 262 ? 20.438 2.111 -10.766 1 79.94 262 ARG B O 1
ATOM 8387 N N . ASP B 1 263 ? 19.797 1.184 -12.742 1 77.25 263 ASP B N 1
ATOM 8388 C CA . ASP B 1 263 ? 19.906 -0.186 -12.25 1 77.25 263 ASP B CA 1
ATOM 8389 C C . ASP B 1 263 ? 21.219 -0.82 -12.672 1 77.25 263 ASP B C 1
ATOM 8391 O O . ASP B 1 263 ? 21.734 -0.521 -13.75 1 77.25 263 ASP B O 1
ATOM 8395 N N . ALA B 1 264 ? 21.875 -1.523 -11.805 1 76.31 264 ALA B N 1
ATOM 8396 C CA . ALA B 1 264 ? 23.141 -2.17 -12.125 1 76.31 264 ALA B CA 1
ATOM 8397 C C . ALA B 1 264 ? 22.922 -3.523 -12.789 1 76.31 264 ALA B C 1
ATOM 8399 O O . ALA B 1 264 ? 23.875 -4.281 -13.008 1 76.31 264 ALA B O 1
ATOM 8400 N N . GLN B 1 265 ? 21.688 -3.764 -13.195 1 81.19 265 GLN B N 1
ATOM 8401 C CA . GLN B 1 265 ? 21.375 -5.035 -13.844 1 81.19 265 GLN B CA 1
ATOM 8402 C C . GLN B 1 265 ? 21.891 -5.062 -15.281 1 81.19 265 GLN B C 1
ATOM 8404 O O . GLN B 1 265 ? 21.859 -4.047 -15.977 1 81.19 265 GLN B O 1
ATOM 8409 N N . PRO B 1 266 ? 22.344 -6.18 -15.641 1 80.31 266 PRO B N 1
ATOM 8410 C CA . PRO B 1 266 ? 22.75 -6.281 -17.047 1 80.31 266 PRO B CA 1
ATOM 8411 C C . PRO B 1 266 ? 21.578 -6.09 -18.016 1 80.31 266 PRO B C 1
ATOM 8413 O O . PRO B 1 266 ? 20.422 -6.223 -17.625 1 80.31 266 PRO B O 1
ATOM 8416 N N . ALA B 1 267 ? 21.859 -5.715 -19.188 1 78.12 267 ALA B N 1
ATOM 8417 C CA . ALA B 1 267 ? 20.844 -5.441 -20.188 1 78.12 267 ALA B CA 1
ATOM 8418 C C . ALA B 1 267 ? 19.984 -6.676 -20.453 1 78.12 267 ALA B C 1
ATOM 8420 O O . ALA B 1 267 ? 18.797 -6.559 -20.766 1 78.12 267 ALA B O 1
ATOM 8421 N N . ASP B 1 268 ? 20.594 -7.855 -20.234 1 80.94 268 ASP B N 1
ATOM 8422 C CA . ASP B 1 268 ? 19.891 -9.094 -20.516 1 80.94 268 ASP B CA 1
ATOM 8423 C C . ASP B 1 268 ? 19.469 -9.797 -19.219 1 80.94 268 ASP B C 1
ATOM 8425 O O . ASP B 1 268 ? 19.438 -11.023 -19.156 1 80.94 268 ASP B O 1
ATOM 8429 N N . SER B 1 269 ? 19.203 -8.969 -18.328 1 87 269 SER B N 1
ATOM 8430 C CA . SER B 1 269 ? 18.781 -9.562 -17.062 1 87 269 SER B CA 1
ATOM 8431 C C . SER B 1 269 ? 17.547 -10.43 -17.234 1 87 269 SER B C 1
ATOM 8433 O O . SER B 1 269 ? 16.578 -10.023 -17.906 1 87 269 SER B O 1
ATOM 8435 N N . PRO B 1 270 ? 17.531 -11.609 -16.672 1 88.94 270 PRO B N 1
ATOM 8436 C CA . PRO B 1 270 ? 16.359 -12.492 -16.812 1 88.94 270 PRO B CA 1
ATOM 8437 C C . PRO B 1 270 ? 15.273 -12.195 -15.781 1 88.94 270 PRO B C 1
ATOM 8439 O O . PRO B 1 270 ? 14.18 -12.758 -15.859 1 88.94 270 PRO B O 1
ATOM 8442 N N . TRP B 1 271 ? 15.57 -11.367 -14.844 1 89.75 271 TRP B N 1
ATOM 8443 C CA . TRP B 1 271 ? 14.633 -11.133 -13.742 1 89.75 271 TRP B CA 1
ATOM 8444 C C . TRP B 1 271 ? 13.398 -10.391 -14.234 1 89.75 271 TRP B C 1
ATOM 8446 O O . TRP B 1 271 ? 13.508 -9.367 -14.922 1 89.75 271 TRP B O 1
ATOM 8456 N N . PRO B 1 272 ? 12.188 -10.812 -13.82 1 87.81 272 PRO B N 1
ATOM 8457 C CA . PRO B 1 272 ? 10.938 -10.305 -14.383 1 87.81 272 PRO B CA 1
ATOM 8458 C C . PRO B 1 272 ? 10.664 -8.852 -13.992 1 87.81 272 PRO B C 1
ATOM 8460 O O . PRO B 1 272 ? 9.992 -8.125 -14.742 1 87.81 272 PRO B O 1
ATOM 8463 N N . HIS B 1 273 ? 11.133 -8.414 -12.891 1 83.5 273 HIS B N 1
ATOM 8464 C CA . HIS B 1 273 ? 10.797 -7.078 -12.414 1 83.5 273 HIS B CA 1
ATOM 8465 C C . HIS B 1 273 ? 11.633 -6.016 -13.125 1 83.5 273 HIS B C 1
ATOM 8467 O O . HIS B 1 273 ? 11.336 -4.82 -13.031 1 83.5 273 HIS B O 1
ATOM 8473 N N . VAL B 1 274 ? 12.648 -6.418 -13.805 1 86.88 274 VAL B N 1
ATOM 8474 C CA . VAL B 1 274 ? 13.516 -5.469 -14.5 1 86.88 274 VAL B CA 1
ATOM 8475 C C . VAL B 1 274 ? 12.883 -5.059 -15.82 1 86.88 274 VAL B C 1
ATOM 8477 O O . VAL B 1 274 ? 13.039 -5.746 -16.828 1 86.88 274 VAL B O 1
ATOM 8480 N N . TYR B 1 275 ? 12.211 -4.02 -15.766 1 86.25 275 TYR B N 1
ATOM 8481 C CA . TYR B 1 275 ? 11.539 -3.477 -16.938 1 86.25 275 TYR B CA 1
ATOM 8482 C C . TYR B 1 275 ? 12.289 -2.264 -17.484 1 86.25 275 TYR B C 1
ATOM 8484 O O . TYR B 1 275 ? 12.461 -1.268 -16.781 1 86.25 275 TYR B O 1
ATOM 8492 N N . ARG B 1 276 ? 12.75 -2.324 -18.656 1 86.25 276 ARG B N 1
ATOM 8493 C CA . ARG B 1 276 ? 13.406 -1.231 -19.375 1 86.25 276 ARG B CA 1
ATOM 8494 C C . ARG B 1 276 ? 12.555 -0.758 -20.547 1 86.25 276 ARG B C 1
ATOM 8496 O O . ARG B 1 276 ? 12.609 -1.335 -21.641 1 86.25 276 ARG B O 1
ATOM 8503 N N . PRO B 1 277 ? 11.867 0.327 -20.297 1 85.38 277 PRO B N 1
ATOM 8504 C CA . PRO B 1 277 ? 10.891 0.781 -21.297 1 85.38 277 PRO B CA 1
ATOM 8505 C C . PRO B 1 277 ? 11.547 1.229 -22.594 1 85.38 277 PRO B C 1
ATOM 8507 O O . PRO B 1 277 ? 12.688 1.699 -22.594 1 85.38 277 PRO B O 1
ATOM 8510 N N . SER B 1 278 ? 10.766 1.009 -23.672 1 80.19 278 SER B N 1
ATOM 8511 C CA . SER B 1 278 ? 11.156 1.46 -25 1 80.19 278 SER B CA 1
ATOM 8512 C C . SER B 1 278 ? 10.031 2.238 -25.672 1 80.19 278 SER B C 1
ATOM 8514 O O . SER B 1 278 ? 8.883 2.188 -25.234 1 80.19 278 SER B O 1
ATOM 8516 N N . LYS B 1 279 ? 10.32 3.008 -26.688 1 73.88 279 LYS B N 1
ATOM 8517 C CA . LYS B 1 279 ? 9.328 3.807 -27.406 1 73.88 279 LYS B CA 1
ATOM 8518 C C . LYS B 1 279 ? 8.328 2.918 -28.125 1 73.88 279 LYS B C 1
ATOM 8520 O O . LYS B 1 279 ? 7.184 3.32 -28.359 1 73.88 279 LYS B O 1
ATOM 8525 N N . ASP B 1 280 ? 8.656 1.692 -28.312 1 76.19 280 ASP B N 1
ATOM 8526 C CA . ASP B 1 280 ? 7.812 0.79 -29.094 1 76.19 280 ASP B CA 1
ATOM 8527 C C . ASP B 1 280 ? 6.824 0.049 -28.203 1 76.19 280 ASP B C 1
ATOM 8529 O O . ASP B 1 280 ? 5.949 -0.667 -28.688 1 76.19 280 ASP B O 1
ATOM 8533 N N . ASP B 1 281 ? 6.895 0.294 -26.969 1 79.06 281 ASP B N 1
ATOM 8534 C CA . ASP B 1 281 ? 6.055 -0.446 -26.031 1 79.06 281 ASP B CA 1
ATOM 8535 C C . ASP B 1 281 ? 4.586 -0.067 -26.188 1 79.06 281 ASP B C 1
ATOM 8537 O O . ASP B 1 281 ? 3.695 -0.812 -25.781 1 79.06 281 ASP B O 1
ATOM 8541 N N . GLU B 1 282 ? 4.277 1.03 -26.844 1 79.38 282 GLU B N 1
ATOM 8542 C CA . GLU B 1 282 ? 2.898 1.491 -26.969 1 79.38 282 GLU B CA 1
ATOM 8543 C C . GLU B 1 282 ? 2.209 0.844 -28.156 1 79.38 282 GLU B C 1
ATOM 8545 O O . GLU B 1 282 ? 0.98 0.841 -28.25 1 79.38 282 GLU B O 1
ATOM 8550 N N . ARG B 1 283 ? 3.023 0.308 -28.984 1 81.62 283 ARG B N 1
ATOM 8551 C CA . ARG B 1 283 ? 2.441 -0.319 -30.172 1 81.62 283 ARG B CA 1
ATOM 8552 C C . ARG B 1 283 ? 1.991 -1.744 -29.859 1 81.62 283 ARG B C 1
ATOM 8554 O O . ARG B 1 283 ? 2.703 -2.498 -29.203 1 81.62 283 ARG B O 1
ATOM 8561 N N . LEU B 1 284 ? 0.717 -1.979 -30.188 1 87.38 284 LEU B N 1
ATOM 8562 C CA . LEU B 1 284 ? 0.134 -3.289 -29.922 1 87.38 284 LEU B CA 1
ATOM 8563 C C . LEU B 1 284 ? -0.31 -3.965 -31.219 1 87.38 284 LEU B C 1
ATOM 8565 O O . LEU B 1 284 ? -0.999 -3.354 -32.031 1 87.38 284 LEU B O 1
ATOM 8569 N N . ASN B 1 285 ? 0.187 -5.121 -31.359 1 84.62 285 ASN B N 1
ATOM 8570 C CA . ASN B 1 285 ? -0.222 -5.934 -32.5 1 84.62 285 ASN B CA 1
ATOM 8571 C C . ASN B 1 285 ? -0.908 -7.219 -32.062 1 84.62 285 ASN B C 1
ATOM 8573 O O . ASN B 1 285 ? -0.387 -7.945 -31.219 1 84.62 285 ASN B O 1
ATOM 8577 N N . ILE B 1 286 ? -2.062 -7.426 -32.625 1 87.06 286 ILE B N 1
ATOM 8578 C CA . ILE B 1 286 ? -2.799 -8.648 -32.312 1 87.06 286 ILE B CA 1
ATOM 8579 C C . ILE B 1 286 ? -2.365 -9.773 -33.25 1 87.06 286 ILE B C 1
ATOM 8581 O O . ILE B 1 286 ? -2.443 -9.633 -34.469 1 87.06 286 ILE B O 1
ATOM 8585 N N . SER B 1 287 ? -1.865 -10.789 -32.625 1 82.06 287 SER B N 1
ATOM 8586 C CA . SER B 1 287 ? -1.437 -11.93 -33.438 1 82.06 287 SER B CA 1
ATOM 8587 C C . SER B 1 287 ? -2.633 -12.727 -33.938 1 82.06 287 SER B C 1
ATOM 8589 O O . SER B 1 287 ? -3.627 -12.891 -33.219 1 82.06 287 SER B O 1
ATOM 8591 N N . LYS B 1 288 ? -2.529 -13.086 -35.156 1 79.25 288 LYS B N 1
ATOM 8592 C CA . LYS B 1 288 ? -3.588 -13.914 -35.75 1 79.25 288 LYS B CA 1
ATOM 8593 C C . LYS B 1 288 ? -3.557 -15.328 -35.188 1 79.25 288 LYS B C 1
ATOM 8595 O O . LYS B 1 288 ? -2.484 -15.922 -35.031 1 79.25 288 LYS B O 1
ATOM 8600 N N . VAL B 1 289 ? -4.715 -15.656 -34.562 1 76.06 289 VAL B N 1
ATOM 8601 C CA . VAL B 1 289 ? -4.824 -17.016 -34.031 1 76.06 289 VAL B CA 1
ATOM 8602 C C . VAL B 1 289 ? -5.191 -17.969 -35.156 1 76.06 289 VAL B C 1
ATOM 8604 O O . VAL B 1 289 ? -6.191 -17.766 -35.875 1 76.06 289 VAL B O 1
ATOM 8607 N N . ASN B 1 290 ? -4.125 -18.703 -35.594 1 61.22 290 ASN B N 1
ATOM 8608 C CA . ASN B 1 290 ? -4.441 -19.719 -36.594 1 61.22 290 ASN B CA 1
ATOM 8609 C C . ASN B 1 290 ? -5.18 -20.906 -35.969 1 61.22 290 ASN B C 1
ATOM 8611 O O . ASN B 1 290 ? -4.594 -21.688 -35.219 1 61.22 290 ASN B O 1
ATOM 8615 N N . THR B 1 291 ? -6.391 -20.703 -35.594 1 56.19 291 THR B N 1
ATOM 8616 C CA . THR B 1 291 ? -7.156 -21.812 -35.031 1 56.19 291 THR B CA 1
ATOM 8617 C C . THR B 1 291 ? -7.109 -23.016 -35.969 1 56.19 291 THR B C 1
ATOM 8619 O O . THR B 1 291 ? -8.148 -23.484 -36.438 1 56.19 291 THR B O 1
ATOM 8622 N N . CYS B 1 292 ? -6.152 -23.188 -36.812 1 46.38 292 CYS B N 1
ATOM 8623 C CA . CYS B 1 292 ? -6.211 -24.328 -37.719 1 46.38 292 CYS B CA 1
ATOM 8624 C C . CYS B 1 292 ? -6.754 -25.562 -36.969 1 46.38 292 CYS B C 1
ATOM 8626 O O . CYS B 1 292 ? -6.965 -25.531 -35.75 1 46.38 292 CYS B O 1
ATOM 8628 N N . SER B 1 293 ? -6.059 -26.844 -37.406 1 44.03 293 SER B N 1
ATOM 8629 C CA . SER B 1 293 ? -6.25 -28.266 -37.688 1 44.03 293 SER B CA 1
ATOM 8630 C C . SER B 1 293 ? -6.383 -29.062 -36.406 1 44.03 293 SER B C 1
ATOM 8632 O O . SER B 1 293 ? -6.504 -30.297 -36.438 1 44.03 293 SER B O 1
ATOM 8634 N N . GLY B 1 294 ? -5.84 -28.594 -35.25 1 48.72 294 GLY B N 1
ATOM 8635 C CA . GLY B 1 294 ? -5.781 -29.703 -34.312 1 48.72 294 GLY B CA 1
ATOM 8636 C C . GLY B 1 294 ? -7.074 -29.906 -33.562 1 48.72 294 GLY B C 1
ATOM 8637 O O . GLY B 1 294 ? -8.023 -29.141 -33.719 1 48.72 294 GLY B O 1
ATOM 8638 N N . PRO B 1 295 ? -7.23 -31.016 -32.844 1 49.22 295 PRO B N 1
ATOM 8639 C CA . PRO B 1 295 ? -8.422 -31.406 -32.094 1 49.22 295 PRO B CA 1
ATOM 8640 C C . PRO B 1 295 ? -8.906 -30.312 -31.125 1 49.22 295 PRO B C 1
ATOM 8642 O O . PRO B 1 295 ? -8.102 -29.703 -30.422 1 49.22 295 PRO B O 1
ATOM 8645 N N . GLN B 1 296 ? -9.914 -29.609 -31.594 1 55.19 296 GLN B N 1
ATOM 8646 C CA . GLN B 1 296 ? -10.602 -28.625 -30.766 1 55.19 296 GLN B CA 1
ATOM 8647 C C . GLN B 1 296 ? -10.844 -29.156 -29.359 1 55.19 296 GLN B C 1
ATOM 8649 O O . GLN B 1 296 ? -11.289 -30.297 -29.188 1 55.19 296 GLN B O 1
ATOM 8654 N N . PRO B 1 297 ? -10.289 -28.453 -28.344 1 57.22 297 PRO B N 1
ATOM 8655 C CA . PRO B 1 297 ? -10.602 -28.984 -27.016 1 57.22 297 PRO B CA 1
ATOM 8656 C C . PRO B 1 297 ? -12.102 -29.188 -26.797 1 57.22 297 PRO B C 1
ATOM 8658 O O . PRO B 1 297 ? -12.898 -28.312 -27.109 1 57.22 297 PRO B O 1
ATOM 8661 N N . SER B 1 298 ? -12.625 -30.391 -26.969 1 57.78 298 SER B N 1
ATOM 8662 C CA . SER B 1 298 ? -14 -30.703 -26.609 1 57.78 298 SER B CA 1
ATOM 8663 C C . SER B 1 298 ? -14.312 -30.234 -25.188 1 57.78 298 SER B C 1
ATOM 8665 O O . SER B 1 298 ? -13.82 -30.812 -24.219 1 57.78 298 SER B O 1
ATOM 8667 N N . LEU B 1 299 ? -14.539 -28.891 -25.047 1 63.88 299 LEU B N 1
ATOM 8668 C CA . LEU B 1 299 ? -14.93 -28.438 -23.719 1 63.88 299 LEU B CA 1
ATOM 8669 C C . LEU B 1 299 ? -16.266 -29.047 -23.312 1 63.88 299 LEU B C 1
ATOM 8671 O O . LEU B 1 299 ? -17.266 -28.875 -24 1 63.88 299 LEU B O 1
ATOM 8675 N N . GLN B 1 300 ? -16.188 -30.297 -22.719 1 59.91 300 GLN B N 1
ATOM 8676 C CA . GLN B 1 300 ? -17.375 -30.922 -22.141 1 59.91 300 GLN B CA 1
ATOM 8677 C C . GLN B 1 300 ? -17.641 -30.406 -20.734 1 59.91 300 GLN B C 1
ATOM 8679 O O . GLN B 1 300 ? -16.703 -30.203 -19.953 1 59.91 300 GLN B O 1
ATOM 8684 N N . GLY B 1 301 ? -18.75 -29.625 -20.562 1 61.72 301 GLY B N 1
ATOM 8685 C CA . GLY B 1 301 ? -19.156 -29.281 -19.219 1 61.72 301 GLY B CA 1
ATOM 8686 C C . GLY B 1 301 ? -20.531 -28.656 -19.141 1 61.72 301 GLY B C 1
ATOM 8687 O O . GLY B 1 301 ? -21.094 -28.266 -20.172 1 61.72 301 GLY B O 1
ATOM 8688 N N . ALA B 1 302 ? -21.172 -28.797 -18.047 1 62.28 302 ALA B N 1
ATOM 8689 C CA . ALA B 1 302 ? -22.547 -28.406 -17.781 1 62.28 302 ALA B CA 1
ATOM 8690 C C . ALA B 1 302 ? -22.75 -26.906 -17.984 1 62.28 302 ALA B C 1
ATOM 8692 O O . ALA B 1 302 ? -23.828 -26.453 -18.344 1 62.28 302 ALA B O 1
ATOM 8693 N N . TYR B 1 303 ? -21.609 -26.125 -17.875 1 67.62 303 TYR B N 1
ATOM 8694 C CA . TYR B 1 303 ? -21.844 -24.688 -17.906 1 67.62 303 TYR B CA 1
ATOM 8695 C C . TYR B 1 303 ? -20.969 -24.016 -18.953 1 67.62 303 TYR B C 1
ATOM 8697 O O . TYR B 1 303 ? -20.156 -23.141 -18.641 1 67.62 303 TYR B O 1
ATOM 8705 N N . LEU B 1 304 ? -21.203 -24.438 -20.188 1 77.06 304 LEU B N 1
ATOM 8706 C CA . LEU B 1 304 ? -20.406 -23.844 -21.234 1 77.06 304 LEU B CA 1
ATOM 8707 C C . LEU B 1 304 ? -21.047 -22.547 -21.734 1 77.06 304 LEU B C 1
ATOM 8709 O O . LEU B 1 304 ? -22.25 -22.484 -21.922 1 77.06 304 LEU B O 1
ATOM 8713 N N . ASP B 1 305 ? -20.25 -21.453 -21.719 1 76.69 305 ASP B N 1
ATOM 8714 C CA . ASP B 1 305 ? -20.719 -20.156 -22.188 1 76.69 305 ASP B CA 1
ATOM 8715 C C . ASP B 1 305 ? -20.312 -19.922 -23.641 1 76.69 305 ASP B C 1
ATOM 8717 O O . ASP B 1 305 ? -19.328 -20.516 -24.125 1 76.69 305 ASP B O 1
ATOM 8721 N N . HIS B 1 306 ? -21.172 -19.25 -24.359 1 85.62 306 HIS B N 1
ATOM 8722 C CA . HIS B 1 306 ? -20.891 -18.922 -25.75 1 85.62 306 HIS B CA 1
ATOM 8723 C C . HIS B 1 306 ? -20.953 -17.422 -25.969 1 85.62 306 HIS B C 1
ATOM 8725 O O . HIS B 1 306 ? -21.953 -16.766 -25.625 1 85.62 306 HIS B O 1
ATOM 8731 N N . VAL B 1 307 ? -19.844 -16.953 -26.547 1 90.56 307 VAL B N 1
ATOM 8732 C CA . VAL B 1 307 ? -19.797 -15.531 -26.891 1 90.56 307 VAL B CA 1
ATOM 8733 C C . VAL B 1 307 ? -20.469 -15.305 -28.234 1 90.56 307 VAL B C 1
ATOM 8735 O O . VAL B 1 307 ? -20.078 -15.914 -29.234 1 90.56 307 VAL B O 1
ATOM 8738 N N . ASP B 1 308 ? -21.453 -14.438 -28.25 1 92.12 308 ASP B N 1
ATOM 8739 C CA . ASP B 1 308 ? -22.156 -14.172 -29.5 1 92.12 308 ASP B CA 1
ATOM 8740 C C . ASP B 1 308 ? -21.531 -12.984 -30.234 1 92.12 308 ASP B C 1
ATOM 8742 O O . ASP B 1 308 ? -20.578 -12.367 -29.75 1 92.12 308 ASP B O 1
ATOM 8746 N N . ASN B 1 309 ? -22.031 -12.758 -31.406 1 92.62 309 ASN B N 1
ATOM 8747 C CA . ASN B 1 309 ? -21.484 -11.703 -32.25 1 92.62 309 ASN B CA 1
ATOM 8748 C C . ASN B 1 309 ? -21.75 -10.32 -31.688 1 92.62 309 ASN B C 1
ATOM 8750 O O . ASN B 1 309 ? -20.922 -9.414 -31.828 1 92.62 309 ASN B O 1
ATOM 8754 N N . SER B 1 310 ? -22.828 -10.211 -31.016 1 91.81 310 SER B N 1
ATOM 8755 C CA . SER B 1 310 ? -23.125 -8.922 -30.406 1 91.81 310 SER B CA 1
ATOM 8756 C C . SER B 1 310 ? -22.141 -8.602 -29.281 1 91.81 310 SER B C 1
ATOM 8758 O O . SER B 1 310 ? -21.719 -7.453 -29.141 1 91.81 310 SER B O 1
ATOM 8760 N N . THR B 1 311 ? -21.875 -9.625 -28.578 1 92.5 311 THR B N 1
ATOM 8761 C CA . THR B 1 311 ? -20.922 -9.461 -27.484 1 92.5 311 THR B CA 1
ATOM 8762 C C . THR B 1 311 ? -19.531 -9.148 -28.031 1 92.5 311 THR B C 1
ATOM 8764 O O . THR B 1 311 ? -18.828 -8.289 -27.5 1 92.5 311 THR B O 1
ATOM 8767 N N . ARG B 1 312 ? -19.109 -9.805 -29.047 1 94.62 312 ARG B N 1
ATOM 8768 C CA . ARG B 1 312 ? -17.812 -9.531 -29.656 1 94.62 312 ARG B CA 1
ATOM 8769 C C . ARG B 1 312 ? -17.766 -8.109 -30.203 1 94.62 312 ARG B C 1
ATOM 8771 O O . ARG B 1 312 ? -16.75 -7.426 -30.078 1 94.62 312 ARG B O 1
ATOM 8778 N N . ALA B 1 313 ? -18.844 -7.684 -30.828 1 93.69 313 ALA B N 1
ATOM 8779 C CA . ALA B 1 313 ? -18.922 -6.328 -31.359 1 93.69 313 ALA B CA 1
ATOM 8780 C C . ALA B 1 313 ? -18.797 -5.293 -30.25 1 93.69 313 ALA B C 1
ATOM 8782 O O . ALA B 1 313 ? -18.188 -4.234 -30.438 1 93.69 313 ALA B O 1
ATOM 8783 N N . ALA B 1 314 ? -19.359 -5.621 -29.156 1 93.75 314 ALA B N 1
ATOM 8784 C CA . ALA B 1 314 ? -19.25 -4.727 -28 1 93.75 314 ALA B CA 1
ATOM 8785 C C . ALA B 1 314 ? -17.812 -4.609 -27.516 1 93.75 314 ALA B C 1
ATOM 8787 O O . ALA B 1 314 ? -17.359 -3.527 -27.141 1 93.75 314 ALA B O 1
ATOM 8788 N N . ILE B 1 315 ? -17.156 -5.691 -27.531 1 95.12 315 ILE B N 1
ATOM 8789 C CA . ILE B 1 315 ? -15.742 -5.695 -27.141 1 95.12 315 ILE B CA 1
ATOM 8790 C C . ILE B 1 315 ? -14.938 -4.84 -28.109 1 95.12 315 ILE B C 1
ATOM 8792 O O . ILE B 1 315 ? -14.133 -4.008 -27.688 1 95.12 315 ILE B O 1
ATOM 8796 N N . LEU B 1 316 ? -15.211 -4.961 -29.391 1 94.88 316 LEU B N 1
ATOM 8797 C CA . LEU B 1 316 ? -14.484 -4.215 -30.422 1 94.88 316 LEU B CA 1
ATOM 8798 C C . LEU B 1 316 ? -14.773 -2.723 -30.312 1 94.88 316 LEU B C 1
ATOM 8800 O O . LEU B 1 316 ? -13.875 -1.896 -30.484 1 94.88 316 LEU B O 1
ATOM 8804 N N . SER B 1 317 ? -15.977 -2.443 -30.016 1 94.19 317 SER B N 1
ATOM 8805 C CA . SER B 1 317 ? -16.344 -1.043 -29.828 1 94.19 317 SER B CA 1
ATOM 8806 C C . SER B 1 317 ? -15.609 -0.423 -28.656 1 94.19 317 SER B C 1
ATOM 8808 O O . SER B 1 317 ? -15.148 0.718 -28.734 1 94.19 317 SER B O 1
ATOM 8810 N N . LEU B 1 318 ? -15.516 -1.164 -27.656 1 93.69 318 LEU B N 1
ATOM 8811 C CA . LEU B 1 318 ? -14.812 -0.695 -26.469 1 93.69 318 LEU B CA 1
ATOM 8812 C C . LEU B 1 318 ? -13.336 -0.462 -26.766 1 93.69 318 LEU B C 1
ATOM 8814 O O . LEU B 1 318 ? -12.758 0.538 -26.344 1 93.69 318 LEU B O 1
ATOM 8818 N N . ILE B 1 319 ? -12.734 -1.334 -27.5 1 94.19 319 ILE B N 1
ATOM 8819 C CA . ILE B 1 319 ? -11.328 -1.22 -27.859 1 94.19 319 ILE B CA 1
ATOM 8820 C C . ILE B 1 319 ? -11.109 0.033 -28.703 1 94.19 319 ILE B C 1
ATOM 8822 O O . ILE B 1 319 ? -10.172 0.798 -28.453 1 94.19 319 ILE B O 1
ATOM 8826 N N . THR B 1 320 ? -11.961 0.261 -29.562 1 93.25 320 THR B N 1
ATOM 8827 C CA . THR B 1 320 ? -11.836 1.42 -30.438 1 93.25 320 THR B CA 1
ATOM 8828 C C . THR B 1 320 ? -12.016 2.715 -29.656 1 93.25 320 THR B C 1
ATOM 8830 O O . THR B 1 320 ? -11.242 3.662 -29.828 1 93.25 320 THR B O 1
ATOM 8833 N N . THR B 1 321 ? -12.953 2.695 -28.797 1 92.19 321 THR B N 1
ATOM 8834 C CA . THR B 1 321 ? -13.227 3.889 -28.016 1 92.19 321 THR B CA 1
ATOM 8835 C C . THR B 1 321 ? -12.086 4.16 -27.031 1 92.19 321 THR B C 1
ATOM 8837 O O . THR B 1 321 ? -11.758 5.316 -26.75 1 92.19 321 THR B O 1
ATOM 8840 N N . ALA B 1 322 ? -11.57 3.113 -26.516 1 93.12 322 ALA B N 1
ATOM 8841 C CA . ALA B 1 322 ? -10.492 3.238 -25.531 1 93.12 322 ALA B CA 1
ATOM 8842 C C . ALA B 1 322 ? -9.25 3.861 -26.172 1 93.12 322 ALA B C 1
ATOM 8844 O O . ALA B 1 322 ? -8.359 4.34 -25.453 1 93.12 322 ALA B O 1
ATOM 8845 N N . HIS B 1 323 ? -9.125 3.881 -27.438 1 93.56 323 HIS B N 1
ATOM 8846 C CA . HIS B 1 323 ? -7.949 4.414 -28.125 1 93.56 323 HIS B CA 1
ATOM 8847 C C . HIS B 1 323 ? -8.234 5.789 -28.719 1 93.56 323 HIS B C 1
ATOM 8849 O O . HIS B 1 323 ? -7.516 6.25 -29.609 1 93.56 323 HIS B O 1
ATOM 8855 N N . GLN B 1 324 ? -9.266 6.422 -28.141 1 92.31 324 GLN B N 1
ATOM 8856 C CA . GLN B 1 324 ? -9.539 7.832 -28.391 1 92.31 324 GLN B CA 1
ATOM 8857 C C . GLN B 1 324 ? -9.086 8.695 -27.219 1 92.31 324 GLN B C 1
ATOM 8859 O O . GLN B 1 324 ? -8.5 8.188 -26.266 1 92.31 324 GLN B O 1
ATOM 8864 N N . ALA B 1 325 ? -9.312 10.055 -27.406 1 92.25 325 ALA B N 1
ATOM 8865 C CA . ALA B 1 325 ? -8.93 10.953 -26.312 1 92.25 325 ALA B CA 1
ATOM 8866 C C . ALA B 1 325 ? -9.727 10.641 -25.047 1 92.25 325 ALA B C 1
ATOM 8868 O O . ALA B 1 325 ? -10.945 10.43 -25.109 1 92.25 325 ALA B O 1
ATOM 8869 N N . HIS B 1 326 ? -9.039 10.578 -23.922 1 90.31 326 HIS B N 1
ATOM 8870 C CA . HIS B 1 326 ? -9.68 10.227 -22.656 1 90.31 326 HIS B CA 1
ATOM 8871 C C . HIS B 1 326 ? -10.531 11.375 -22.141 1 90.31 326 HIS B C 1
ATOM 8873 O O . HIS B 1 326 ? -11.5 11.148 -21.406 1 90.31 326 HIS B O 1
ATOM 8879 N N . TRP B 1 327 ? -10.07 12.602 -22.422 1 91.56 327 TRP B N 1
ATOM 8880 C CA . TRP B 1 327 ? -10.727 13.789 -21.875 1 91.56 327 TRP B CA 1
ATOM 8881 C C . TRP B 1 327 ? -11.078 14.773 -23 1 91.56 327 TRP B C 1
ATOM 8883 O O . TRP B 1 327 ? -10.422 14.805 -24.031 1 91.56 327 TRP B O 1
ATOM 8893 N N . PRO B 1 328 ? -12.133 15.547 -22.766 1 89.5 328 PRO B N 1
ATOM 8894 C CA . PRO B 1 328 ? -12.422 16.625 -23.719 1 89.5 328 PRO B CA 1
ATOM 8895 C C . PRO B 1 328 ? -11.336 17.688 -23.719 1 89.5 328 PRO B C 1
ATOM 8897 O O . PRO B 1 328 ? -10.602 17.859 -22.75 1 89.5 328 PRO B O 1
ATOM 8900 N N . ALA B 1 329 ? -11.242 18.406 -24.781 1 90.62 329 ALA B N 1
ATOM 8901 C CA . ALA B 1 329 ? -10.258 19.484 -24.922 1 90.62 329 ALA B CA 1
ATOM 8902 C C . ALA B 1 329 ? -10.508 20.578 -23.891 1 90.62 329 ALA B C 1
ATOM 8904 O O . ALA B 1 329 ? -11.656 20.859 -23.531 1 90.62 329 ALA B O 1
ATOM 8905 N N . VAL B 1 330 ? -9.445 21.188 -23.438 1 91.56 330 VAL B N 1
ATOM 8906 C CA . VAL B 1 330 ? -9.531 22.234 -22.422 1 91.56 330 VAL B CA 1
ATOM 8907 C C . VAL B 1 330 ? -9.328 23.594 -23.078 1 91.56 330 VAL B C 1
ATOM 8909 O O . VAL B 1 330 ? -8.414 23.781 -23.891 1 91.56 330 VAL B O 1
ATOM 8912 N N . ASP B 1 331 ? -10.195 24.5 -22.703 1 89.62 331 ASP B N 1
ATOM 8913 C CA . ASP B 1 331 ? -10.023 25.891 -23.156 1 89.62 331 ASP B CA 1
ATOM 8914 C C . ASP B 1 331 ? -8.906 26.578 -22.375 1 89.62 331 ASP B C 1
ATOM 8916 O O . ASP B 1 331 ? -9.055 26.875 -21.188 1 89.62 331 ASP B O 1
ATOM 8920 N N . VAL B 1 332 ? -7.801 26.938 -23.062 1 90.88 332 VAL B N 1
ATOM 8921 C CA . VAL B 1 332 ? -6.609 27.438 -22.375 1 90.88 332 VAL B CA 1
ATOM 8922 C C . VAL B 1 332 ? -6.539 28.953 -22.516 1 90.88 332 VAL B C 1
ATOM 8924 O O . VAL B 1 332 ? -5.508 29.562 -22.219 1 90.88 332 VAL B O 1
ATOM 8927 N N . THR B 1 333 ? -7.59 29.594 -22.828 1 88.62 333 THR B N 1
ATOM 8928 C CA . THR B 1 333 ? -7.59 31.047 -23 1 88.62 333 THR B CA 1
ATOM 8929 C C . THR B 1 333 ? -7.363 31.75 -21.672 1 88.62 333 THR B C 1
ATOM 8931 O O . THR B 1 333 ? -6.668 32.75 -21.609 1 88.62 333 THR B O 1
ATOM 8934 N N . ALA B 1 334 ? -7.82 31.141 -20.656 1 89 334 ALA B N 1
ATOM 8935 C CA . ALA B 1 334 ? -7.711 31.75 -19.328 1 89 334 ALA B CA 1
ATOM 8936 C C . ALA B 1 334 ? -6.535 31.172 -18.547 1 89 334 ALA B C 1
ATOM 8938 O O . ALA B 1 334 ? -6.438 31.359 -17.344 1 89 334 ALA B O 1
ATOM 8939 N N . PHE B 1 335 ? -5.645 30.578 -19.234 1 93.38 335 PHE B N 1
ATOM 8940 C CA . PHE B 1 335 ? -4.492 30 -18.547 1 93.38 335 PHE B CA 1
ATOM 8941 C C . PHE B 1 335 ? -3.617 31.094 -17.953 1 93.38 335 PHE B C 1
ATOM 8943 O O . PHE B 1 335 ? -3.428 32.156 -18.562 1 93.38 335 PHE B O 1
ATOM 8950 N N . PRO B 1 336 ? -3.074 30.922 -16.797 1 91.88 336 PRO B N 1
ATOM 8951 C CA . PRO B 1 336 ? -2.334 31.969 -16.094 1 91.88 336 PRO B CA 1
ATOM 8952 C C . PRO B 1 336 ? -1.173 32.531 -16.906 1 91.88 336 PRO B C 1
ATOM 8954 O O . PRO B 1 336 ? -0.528 31.797 -17.656 1 91.88 336 PRO B O 1
ATOM 8957 N N . SER B 1 337 ? -0.883 33.781 -16.688 1 91.5 337 SER B N 1
ATOM 8958 C CA . SER B 1 337 ? 0.214 34.469 -17.359 1 91.5 337 SER B CA 1
ATOM 8959 C C . SER B 1 337 ? 1.562 34.062 -16.766 1 91.5 337 SER B C 1
ATOM 8961 O O . SER B 1 337 ? 1.62 33.344 -15.766 1 91.5 337 SER B O 1
ATOM 8963 N N . THR B 1 338 ? 2.691 34.531 -17.406 1 92.5 338 THR B N 1
ATOM 8964 C CA . THR B 1 338 ? 4.039 34.25 -16.922 1 92.5 338 THR B CA 1
ATOM 8965 C C . THR B 1 338 ? 4.262 34.844 -15.547 1 92.5 338 THR B C 1
ATOM 8967 O O . THR B 1 338 ? 4.922 34.25 -14.695 1 92.5 338 THR B O 1
ATOM 8970 N N . ARG B 1 339 ? 3.699 35.969 -15.344 1 88.12 339 ARG B N 1
ATOM 8971 C CA . ARG B 1 339 ? 3.83 36.625 -14.055 1 88.12 339 ARG B CA 1
ATOM 8972 C C . ARG B 1 339 ? 3.125 35.844 -12.953 1 88.12 339 ARG B C 1
ATOM 8974 O O . ARG B 1 339 ? 3.686 35.656 -11.875 1 88.12 339 ARG B O 1
ATOM 8981 N N . THR B 1 340 ? 1.918 35.406 -13.258 1 89.94 340 THR B N 1
ATOM 8982 C CA . THR B 1 340 ? 1.155 34.656 -12.281 1 89.94 340 THR B CA 1
ATOM 8983 C C . THR B 1 340 ? 1.862 33.344 -11.953 1 89.94 340 THR B C 1
ATOM 8985 O O . THR B 1 340 ? 1.958 32.969 -10.781 1 89.94 340 THR B O 1
ATOM 8988 N N . LEU B 1 341 ? 2.332 32.688 -12.945 1 92.81 341 LEU B N 1
ATOM 8989 C CA . LEU B 1 341 ? 3.043 31.422 -12.727 1 92.81 341 LEU B CA 1
ATOM 8990 C C . LEU B 1 341 ? 4.297 31.641 -11.891 1 92.81 341 LEU B C 1
ATOM 8992 O O . LEU B 1 341 ? 4.609 30.844 -11.008 1 92.81 341 LEU B O 1
ATOM 8996 N N . SER B 1 342 ? 4.984 32.75 -12.125 1 92.44 342 SER B N 1
ATOM 8997 C CA . SER B 1 342 ? 6.188 33.062 -11.367 1 92.44 342 SER B CA 1
ATOM 8998 C C . SER B 1 342 ? 5.871 33.312 -9.898 1 92.44 342 SER B C 1
ATOM 9000 O O . SER B 1 342 ? 6.598 32.844 -9.016 1 92.44 342 SER B O 1
ATOM 9002 N N . ILE B 1 343 ? 4.809 34 -9.68 1 90.81 343 ILE B N 1
ATOM 9003 C CA . ILE B 1 343 ? 4.398 34.25 -8.305 1 90.81 343 ILE B CA 1
ATOM 9004 C C . ILE B 1 343 ? 4.07 32.938 -7.609 1 90.81 343 ILE B C 1
ATOM 9006 O O . ILE B 1 343 ? 4.508 32.688 -6.48 1 90.81 343 ILE B O 1
ATOM 9010 N N . CYS B 1 344 ? 3.354 32.094 -8.289 1 93.12 344 CYS B N 1
ATOM 9011 C CA . CYS B 1 344 ? 2.963 30.812 -7.707 1 93.12 344 CYS B CA 1
ATOM 9012 C C . CYS B 1 344 ? 4.188 29.969 -7.375 1 93.12 344 CYS B C 1
ATOM 9014 O O . CYS B 1 344 ? 4.266 29.375 -6.293 1 93.12 344 CYS B O 1
ATOM 9016 N N . ILE B 1 345 ? 5.117 29.891 -8.234 1 94.19 345 ILE B N 1
ATOM 9017 C CA . ILE B 1 345 ? 6.312 29.078 -8.031 1 94.19 345 ILE B CA 1
ATOM 9018 C C . ILE B 1 345 ? 7.113 29.641 -6.852 1 94.19 345 ILE B C 1
ATOM 9020 O O . ILE B 1 345 ? 7.633 28.875 -6.035 1 94.19 345 ILE B O 1
ATOM 9024 N N . ASN B 1 346 ? 7.164 30.922 -6.73 1 92.81 346 ASN B N 1
ATOM 9025 C CA . ASN B 1 346 ? 7.891 31.516 -5.617 1 92.81 346 ASN B CA 1
ATOM 9026 C C . ASN B 1 346 ? 7.16 31.312 -4.293 1 92.81 346 ASN B C 1
ATOM 9028 O O . ASN B 1 346 ? 7.793 31.156 -3.246 1 92.81 346 ASN B O 1
ATOM 9032 N N . LEU B 1 347 ? 5.867 31.297 -4.383 1 92.06 347 LEU B N 1
ATOM 9033 C CA . LEU B 1 347 ? 5.094 31 -3.18 1 92.06 347 LEU B CA 1
ATOM 9034 C C . LEU B 1 347 ? 5.297 29.562 -2.746 1 92.06 347 LEU B C 1
ATOM 9036 O O . LEU B 1 347 ? 5.301 29.266 -1.551 1 92.06 347 LEU B O 1
ATOM 9040 N N . TYR B 1 348 ? 5.441 28.672 -3.729 1 94.44 348 TYR B N 1
ATOM 9041 C CA . TYR B 1 348 ? 5.781 27.297 -3.414 1 94.44 348 TYR B CA 1
ATOM 9042 C C . TYR B 1 348 ? 7.059 27.219 -2.584 1 94.44 348 TYR B C 1
ATOM 9044 O O . TYR B 1 348 ? 7.102 26.531 -1.559 1 94.44 348 TYR B O 1
ATOM 9052 N N . PHE B 1 349 ? 8.086 27.922 -2.941 1 92.5 349 PHE B N 1
ATOM 9053 C CA . PHE B 1 349 ? 9.383 27.859 -2.27 1 92.5 349 PHE B CA 1
ATOM 9054 C C . PHE B 1 349 ? 9.32 28.562 -0.914 1 92.5 349 PHE B C 1
ATOM 9056 O O . PHE B 1 349 ? 9.977 28.125 0.039 1 92.5 349 PHE B O 1
ATOM 9063 N N . ARG B 1 350 ? 8.508 29.484 -0.831 1 89.31 350 ARG B N 1
ATOM 9064 C CA . ARG B 1 350 ? 8.438 30.25 0.404 1 89.31 350 ARG B CA 1
ATOM 9065 C C . ARG B 1 350 ? 7.676 29.5 1.485 1 89.31 350 ARG B C 1
ATOM 9067 O O . ARG B 1 350 ? 8.07 29.516 2.654 1 89.31 350 ARG B O 1
ATOM 9074 N N . HIS B 1 351 ? 6.637 28.766 1.076 1 90.56 351 HIS B N 1
ATOM 9075 C CA . HIS B 1 351 ? 5.719 28.281 2.098 1 90.56 351 HIS B CA 1
ATOM 9076 C C . HIS B 1 351 ? 5.754 26.766 2.188 1 90.56 351 HIS B C 1
ATOM 9078 O O . HIS B 1 351 ? 5.457 26.188 3.24 1 90.56 351 HIS B O 1
ATOM 9084 N N . PHE B 1 352 ? 6.086 26.109 1.108 1 92.88 352 PHE B N 1
ATOM 9085 C CA . PHE B 1 352 ? 5.891 24.656 1.104 1 92.88 352 PHE B CA 1
ATOM 9086 C C . PHE B 1 352 ? 7.227 23.938 1.055 1 92.88 352 PHE B C 1
ATOM 9088 O O . PHE B 1 352 ? 7.375 22.844 1.626 1 92.88 352 PHE B O 1
ATOM 9095 N N . HIS B 1 353 ? 8.219 24.422 0.454 1 92.25 353 HIS B N 1
ATOM 9096 C CA . HIS B 1 353 ? 9.461 23.734 0.102 1 92.25 353 HIS B CA 1
ATOM 9097 C C . HIS B 1 353 ? 10.141 23.141 1.338 1 92.25 353 HIS B C 1
ATOM 9099 O O . HIS B 1 353 ? 10.68 22.047 1.286 1 92.25 353 HIS B O 1
ATOM 9105 N N . GLU B 1 354 ? 10.055 23.734 2.445 1 88.12 354 GLU B N 1
ATOM 9106 C CA . GLU B 1 354 ? 10.75 23.297 3.652 1 88.12 354 GLU B CA 1
ATOM 9107 C C . GLU B 1 354 ? 10.125 22.031 4.223 1 88.12 354 GLU B C 1
ATOM 9109 O O . GLU B 1 354 ? 10.789 21.25 4.91 1 88.12 354 GLU B O 1
ATOM 9114 N N . THR B 1 355 ? 8.93 21.875 3.951 1 88.62 355 THR B N 1
ATOM 9115 C CA . THR B 1 355 ? 8.227 20.688 4.445 1 88.62 355 THR B CA 1
ATOM 9116 C C . THR B 1 355 ? 8.688 19.438 3.711 1 88.62 355 THR B C 1
ATOM 9118 O O . THR B 1 355 ? 8.734 18.359 4.289 1 88.62 355 THR B O 1
ATOM 9121 N N . LEU B 1 356 ? 8.953 19.609 2.492 1 93.38 356 LEU B N 1
ATOM 9122 C CA . LEU B 1 356 ? 9.422 18.516 1.655 1 93.38 356 LEU B CA 1
ATOM 9123 C C . LEU B 1 356 ? 10.516 18.984 0.704 1 93.38 356 LEU B C 1
ATOM 9125 O O . LEU B 1 356 ? 10.258 19.219 -0.479 1 93.38 356 LEU B O 1
ATOM 9129 N N . PRO B 1 357 ? 11.727 19.016 1.202 1 94.06 357 PRO B N 1
ATOM 9130 C CA . PRO B 1 357 ? 12.82 19.578 0.41 1 94.06 357 PRO B CA 1
ATOM 9131 C C . PRO B 1 357 ? 13.383 18.594 -0.614 1 94.06 357 PRO B C 1
ATOM 9133 O O . PRO B 1 357 ? 14.562 18.234 -0.555 1 94.06 357 PRO B O 1
ATOM 9136 N N . VAL B 1 358 ? 12.602 18.281 -1.576 1 95.38 358 VAL B N 1
ATOM 9137 C CA . VAL B 1 358 ? 12.992 17.344 -2.615 1 95.38 358 VAL B CA 1
ATOM 9138 C C . VAL B 1 358 ? 13.68 18.078 -3.758 1 95.38 358 VAL B C 1
ATOM 9140 O O . VAL B 1 358 ? 14.453 17.484 -4.52 1 95.38 358 VAL B O 1
ATOM 9143 N N . LEU B 1 359 ? 13.383 19.406 -3.898 1 93.44 359 LEU B N 1
ATOM 9144 C CA . LEU B 1 359 ? 14.008 20.234 -4.922 1 93.44 359 LEU B CA 1
ATOM 9145 C C . LEU B 1 359 ? 15.078 21.141 -4.316 1 93.44 359 LEU B C 1
ATOM 9147 O O . LEU B 1 359 ? 15.086 21.375 -3.105 1 93.44 359 LEU B O 1
ATOM 9151 N N . CYS B 1 360 ? 15.938 21.5 -5.133 1 90.06 360 CYS B N 1
ATOM 9152 C CA . CYS B 1 360 ? 16.969 22.422 -4.703 1 90.06 360 CYS B CA 1
ATOM 9153 C C . CYS B 1 360 ? 16.609 23.859 -5.086 1 90.06 360 CYS B C 1
ATOM 9155 O O . CYS B 1 360 ? 16.578 24.203 -6.27 1 90.06 360 CYS B O 1
ATOM 9157 N N . ARG B 1 361 ? 16.406 24.703 -4.137 1 88.44 361 ARG B N 1
ATOM 9158 C CA . ARG B 1 361 ? 15.945 26.062 -4.371 1 88.44 361 ARG B CA 1
ATOM 9159 C C . ARG B 1 361 ? 17.047 26.922 -4.992 1 88.44 361 ARG B C 1
ATOM 9161 O O . ARG B 1 361 ? 16.781 27.703 -5.91 1 88.44 361 ARG B O 1
ATOM 9168 N N . SER B 1 362 ? 18.234 26.734 -4.566 1 83.69 362 SER B N 1
ATOM 9169 C CA . SER B 1 362 ? 19.344 27.594 -4.969 1 83.69 362 SER B CA 1
ATOM 9170 C C . SER B 1 362 ? 19.688 27.406 -6.441 1 83.69 362 SER B C 1
ATOM 9172 O O . SER B 1 362 ? 20.109 28.359 -7.109 1 83.69 362 SER B O 1
ATOM 9174 N N . THR B 1 363 ? 19.422 26.219 -6.938 1 83.06 363 THR B N 1
ATOM 9175 C CA . THR B 1 363 ? 19.781 25.953 -8.32 1 83.06 363 THR B CA 1
ATOM 9176 C C . THR B 1 363 ? 18.547 25.844 -9.203 1 83.06 363 THR B C 1
ATOM 9178 O O . THR B 1 363 ? 18.641 25.516 -10.383 1 83.06 363 THR B O 1
ATOM 9181 N N . PHE B 1 364 ? 17.453 26.203 -8.68 1 87.81 364 PHE B N 1
ATOM 9182 C CA . PHE B 1 364 ? 16.219 25.984 -9.406 1 87.81 364 PHE B CA 1
ATOM 9183 C C . PHE B 1 364 ? 16 27.062 -10.453 1 87.81 364 PHE B C 1
ATOM 9185 O O . PHE B 1 364 ? 16.047 28.25 -10.141 1 87.81 364 PHE B O 1
ATOM 9192 N N . GLN B 1 365 ? 15.922 26.641 -11.672 1 86.25 365 GLN B N 1
ATOM 9193 C CA . GLN B 1 365 ? 15.531 27.516 -12.781 1 86.25 365 GLN B CA 1
ATOM 9194 C C . GLN B 1 365 ? 14.367 26.906 -13.562 1 86.25 365 GLN B C 1
ATOM 9196 O O . GLN B 1 365 ? 14.484 25.812 -14.102 1 86.25 365 GLN B O 1
ATOM 9201 N N . SER B 1 366 ? 13.328 27.656 -13.695 1 87.75 366 SER B N 1
ATOM 9202 C CA . SER B 1 366 ? 12.102 27.156 -14.305 1 87.75 366 SER B CA 1
ATOM 9203 C C . SER B 1 366 ? 12.359 26.672 -15.727 1 87.75 366 SER B C 1
ATOM 9205 O O . SER B 1 366 ? 11.75 25.688 -16.172 1 87.75 366 SER B O 1
ATOM 9207 N N . VAL B 1 367 ? 13.281 27.281 -16.375 1 85.12 367 VAL B N 1
ATOM 9208 C CA . VAL B 1 367 ? 13.531 26.984 -17.781 1 85.12 367 VAL B CA 1
ATOM 9209 C C . VAL B 1 367 ? 14.156 25.609 -17.922 1 85.12 367 VAL B C 1
ATOM 9211 O O . VAL B 1 367 ? 13.992 24.938 -18.953 1 85.12 367 VAL B O 1
ATOM 9214 N N . GLU B 1 368 ? 14.75 25.125 -16.859 1 83.88 368 GLU B N 1
ATOM 9215 C CA . GLU B 1 368 ? 15.5 23.875 -16.922 1 83.88 368 GLU B CA 1
ATOM 9216 C C . GLU B 1 368 ? 14.648 22.703 -16.453 1 83.88 368 GLU B C 1
ATOM 9218 O O . GLU B 1 368 ? 15.055 21.547 -16.594 1 83.88 368 GLU B O 1
ATOM 9223 N N . HIS B 1 369 ? 13.492 23.016 -16.031 1 88.38 369 HIS B N 1
ATOM 9224 C CA . HIS B 1 369 ? 12.703 21.938 -15.43 1 88.38 369 HIS B CA 1
ATOM 9225 C C . HIS B 1 369 ? 11.508 21.578 -16.297 1 88.38 369 HIS B C 1
ATOM 9227 O O . HIS B 1 369 ? 11.102 22.375 -17.156 1 88.38 369 HIS B O 1
ATOM 9233 N N . SER B 1 370 ? 11 20.391 -16.078 1 91.38 370 SER B N 1
ATOM 9234 C CA . SER B 1 370 ? 9.867 19.891 -16.844 1 91.38 370 SER B CA 1
ATOM 9235 C C . SER B 1 370 ? 8.625 20.734 -16.641 1 91.38 370 SER B C 1
ATOM 9237 O O . SER B 1 370 ? 8.352 21.188 -15.523 1 91.38 370 SER B O 1
ATOM 9239 N N . PRO B 1 371 ? 7.902 20.984 -17.719 1 94.19 371 PRO B N 1
ATOM 9240 C CA . PRO B 1 371 ? 6.668 21.766 -17.594 1 94.19 371 PRO B CA 1
ATOM 9241 C C . PRO B 1 371 ? 5.668 21.156 -16.625 1 94.19 371 PRO B C 1
ATOM 9243 O O . PRO B 1 371 ? 4.918 21.875 -15.961 1 94.19 371 PRO B O 1
ATOM 9246 N N . VAL B 1 372 ? 5.66 19.859 -16.562 1 95.75 372 VAL B N 1
ATOM 9247 C CA . VAL B 1 372 ? 4.711 19.203 -15.68 1 95.75 372 VAL B CA 1
ATOM 9248 C C . VAL B 1 372 ? 5.074 19.484 -14.227 1 95.75 372 VAL B C 1
ATOM 9250 O O . VAL B 1 372 ? 4.195 19.641 -13.375 1 95.75 372 VAL B O 1
ATOM 9253 N N . LEU B 1 373 ? 6.355 19.516 -13.938 1 96.38 373 LEU B N 1
ATOM 9254 C CA . LEU B 1 373 ? 6.797 19.859 -12.586 1 96.38 373 LEU B CA 1
ATOM 9255 C C . LEU B 1 373 ? 6.395 21.281 -12.219 1 96.38 373 LEU B C 1
ATOM 9257 O O . LEU B 1 373 ? 5.926 21.531 -11.109 1 96.38 373 LEU B O 1
ATOM 9261 N N . LEU B 1 374 ? 6.559 22.141 -13.164 1 96.25 374 LEU B N 1
ATOM 9262 C CA . LEU B 1 374 ? 6.207 23.531 -12.93 1 96.25 374 LEU B CA 1
ATOM 9263 C C . LEU B 1 374 ? 4.711 23.688 -12.672 1 96.25 374 LEU B C 1
ATOM 9265 O O . LEU B 1 374 ? 4.297 24.484 -11.828 1 96.25 374 LEU B O 1
ATOM 9269 N N . LEU B 1 375 ? 3.916 22.922 -13.406 1 96 375 LEU B N 1
ATOM 9270 C CA . LEU B 1 375 ? 2.471 22.938 -13.211 1 96 375 LEU B CA 1
ATOM 9271 C C . LEU B 1 375 ? 2.117 22.484 -11.797 1 96 375 LEU B C 1
ATOM 9273 O O . LEU B 1 375 ? 1.277 23.094 -11.133 1 96 375 LEU B O 1
ATOM 9277 N N . ALA B 1 376 ? 2.74 21.453 -11.328 1 97.69 376 ALA B N 1
ATOM 9278 C CA . ALA B 1 376 ? 2.479 20.922 -9.992 1 97.69 376 ALA B CA 1
ATOM 9279 C C . ALA B 1 376 ? 2.902 21.922 -8.922 1 97.69 376 ALA B C 1
ATOM 9281 O O . ALA B 1 376 ? 2.188 22.125 -7.934 1 97.69 376 ALA B O 1
ATOM 9282 N N . MET B 1 377 ? 4.043 22.547 -9.148 1 97.06 377 MET B N 1
ATOM 9283 C CA . MET B 1 377 ? 4.535 23.547 -8.203 1 97.06 377 MET B CA 1
ATOM 9284 C C . MET B 1 377 ? 3.607 24.766 -8.156 1 97.06 377 MET B C 1
ATOM 9286 O O . MET B 1 377 ? 3.285 25.266 -7.078 1 97.06 377 MET B O 1
ATOM 9290 N N . ALA B 1 378 ? 3.205 25.156 -9.32 1 96.38 378 ALA B N 1
ATOM 9291 C CA . ALA B 1 378 ? 2.332 26.312 -9.406 1 96.38 378 ALA B CA 1
ATOM 9292 C C . ALA B 1 378 ? 1.005 26.062 -8.695 1 96.38 378 ALA B C 1
ATOM 9294 O O . ALA B 1 378 ? 0.449 26.969 -8.062 1 96.38 378 ALA B O 1
ATOM 9295 N N . ALA B 1 379 ? 0.484 24.844 -8.82 1 96.5 379 ALA B N 1
ATOM 9296 C CA . ALA B 1 379 ? -0.76 24.5 -8.141 1 96.5 379 ALA B CA 1
ATOM 9297 C C . ALA B 1 379 ? -0.616 24.641 -6.625 1 96.5 379 ALA B C 1
ATOM 9299 O O . ALA B 1 379 ? -1.469 25.25 -5.969 1 96.5 379 ALA B O 1
ATOM 9300 N N . ILE B 1 380 ? 0.441 24.172 -6.07 1 96.5 380 ILE B N 1
ATOM 9301 C CA . ILE B 1 380 ? 0.672 24.25 -4.633 1 96.5 380 ILE B CA 1
ATOM 9302 C C . ILE B 1 380 ? 0.875 25.703 -4.215 1 96.5 380 ILE B C 1
ATOM 9304 O O . ILE B 1 380 ? 0.304 26.156 -3.221 1 96.5 380 ILE B O 1
ATOM 9308 N N . GLY B 1 381 ? 1.653 26.438 -4.996 1 94.81 381 GLY B N 1
ATOM 9309 C CA . GLY B 1 381 ? 1.902 27.828 -4.688 1 94.81 381 GLY B CA 1
ATOM 9310 C C . GLY B 1 381 ? 0.649 28.688 -4.727 1 94.81 381 GLY B C 1
ATOM 9311 O O . GLY B 1 381 ? 0.488 29.594 -3.918 1 94.81 381 GLY B O 1
ATOM 9312 N N . ALA B 1 382 ? -0.221 28.375 -5.645 1 93.5 382 ALA B N 1
ATOM 9313 C CA . ALA B 1 382 ? -1.447 29.141 -5.812 1 93.5 382 ALA B CA 1
ATOM 9314 C C . ALA B 1 382 ? -2.328 29.062 -4.57 1 93.5 382 ALA B C 1
ATOM 9316 O O . ALA B 1 382 ? -3.082 29.984 -4.27 1 93.5 382 ALA B O 1
ATOM 9317 N N . THR B 1 383 ? -2.244 28 -3.83 1 92.06 383 THR B N 1
ATOM 9318 C CA . THR B 1 383 ? -3.076 27.797 -2.648 1 92.06 383 THR B CA 1
ATOM 9319 C C . THR B 1 383 ? -2.725 28.812 -1.561 1 92.06 383 THR B C 1
ATOM 9321 O O . THR B 1 383 ? -3.566 29.156 -0.728 1 92.06 383 THR B O 1
ATOM 9324 N N . TYR B 1 384 ? -1.508 29.328 -1.594 1 90.44 384 TYR B N 1
ATOM 9325 C CA . TYR B 1 384 ? -1.039 30.25 -0.554 1 90.44 384 TYR B CA 1
ATOM 9326 C C . TYR B 1 384 ? -1.284 31.703 -0.948 1 90.44 384 TYR B C 1
ATOM 9328 O O . TYR B 1 384 ? -1.021 32.625 -0.164 1 90.44 384 TYR B O 1
ATOM 9336 N N . SER B 1 385 ? -1.841 31.828 -2.131 1 86.75 385 SER B N 1
ATOM 9337 C CA . SER B 1 385 ? -2.041 33.188 -2.604 1 86.75 385 SER B CA 1
ATOM 9338 C C . SER B 1 385 ? -3.23 33.844 -1.914 1 86.75 385 SER B C 1
ATOM 9340 O O . SER B 1 385 ? -4.273 33.219 -1.729 1 86.75 385 SER B O 1
ATOM 9342 N N . LYS B 1 386 ? -3.021 35.031 -1.52 1 75.94 386 LYS B N 1
ATOM 9343 C CA . LYS B 1 386 ? -4.098 35.781 -0.889 1 75.94 386 LYS B CA 1
ATOM 9344 C C . LYS B 1 386 ? -4.848 36.625 -1.914 1 75.94 386 LYS B C 1
ATOM 9346 O O . LYS B 1 386 ? -5.895 37.219 -1.607 1 75.94 386 LYS B O 1
ATOM 9351 N N . ASN B 1 387 ? -4.336 36.625 -3.123 1 70.44 387 ASN B N 1
ATOM 9352 C CA . ASN B 1 387 ? -4.875 37.531 -4.148 1 70.44 387 ASN B CA 1
ATOM 9353 C C . ASN B 1 387 ? -5.801 36.781 -5.102 1 70.44 387 ASN B C 1
ATOM 9355 O O . ASN B 1 387 ? -5.801 37.031 -6.309 1 70.44 387 ASN B O 1
ATOM 9359 N N . GLY B 1 388 ? -6.469 35.781 -4.617 1 73.19 388 GLY B N 1
ATOM 9360 C CA . GLY B 1 388 ? -7.535 35.219 -5.414 1 73.19 388 GLY B CA 1
ATOM 9361 C C . GLY B 1 388 ? -7.051 34.125 -6.352 1 73.19 388 GLY B C 1
ATOM 9362 O O . GLY B 1 388 ? -7.766 33.719 -7.27 1 73.19 388 GLY B O 1
ATOM 9363 N N . MET B 1 389 ? -5.891 33.719 -6.301 1 80.5 389 MET B N 1
ATOM 9364 C CA . MET B 1 389 ? -5.398 32.688 -7.211 1 80.5 389 MET B CA 1
ATOM 9365 C C . MET B 1 389 ? -5.715 31.297 -6.68 1 80.5 389 MET B C 1
ATOM 9367 O O . MET B 1 389 ? -5.512 30.297 -7.379 1 80.5 389 MET B O 1
ATOM 9371 N N . ALA B 1 390 ? -6.312 31.188 -5.605 1 81.81 390 ALA B N 1
ATOM 9372 C CA . ALA B 1 390 ? -6.555 29.906 -4.949 1 81.81 390 ALA B CA 1
ATOM 9373 C C . ALA B 1 390 ? -7.508 29.047 -5.766 1 81.81 390 ALA B C 1
ATOM 9375 O O . ALA B 1 390 ? -7.312 27.844 -5.891 1 81.81 390 ALA B O 1
ATOM 9376 N N . PRO B 1 391 ? -8.367 29.656 -6.543 1 80.56 391 PRO B N 1
ATOM 9377 C CA . PRO B 1 391 ? -9.328 28.828 -7.266 1 80.56 391 PRO B CA 1
ATOM 9378 C C . PRO B 1 391 ? -8.703 28.078 -8.438 1 80.56 391 PRO B C 1
ATOM 9380 O O . PRO B 1 391 ? -9.219 27.047 -8.875 1 80.56 391 PRO B O 1
ATOM 9383 N N . ILE B 1 392 ? -7.586 28.641 -8.898 1 90.69 392 ILE B N 1
ATOM 9384 C CA . ILE B 1 392 ? -6.984 28.016 -10.07 1 90.69 392 ILE B CA 1
ATOM 9385 C C . ILE B 1 392 ? -6.125 26.828 -9.633 1 90.69 392 ILE B C 1
ATOM 9387 O O . ILE B 1 392 ? -5.738 25.984 -10.453 1 90.69 392 ILE B O 1
ATOM 9391 N N . ALA B 1 393 ? -5.82 26.75 -8.32 1 94.06 393 ALA B N 1
ATOM 9392 C CA . ALA B 1 393 ? -4.914 25.734 -7.801 1 94.06 393 ALA B CA 1
ATOM 9393 C C . ALA B 1 393 ? -5.422 24.328 -8.133 1 94.06 393 ALA B C 1
ATOM 9395 O O . ALA B 1 393 ? -4.672 23.5 -8.648 1 94.06 393 ALA B O 1
ATOM 9396 N N . VAL B 1 394 ? -6.664 24.078 -7.922 1 94.25 394 VAL B N 1
ATOM 9397 C CA . VAL B 1 394 ? -7.254 22.75 -8.141 1 94.25 394 VAL B CA 1
ATOM 9398 C C . VAL B 1 394 ? -7.234 22.422 -9.625 1 94.25 394 VAL B C 1
ATOM 9400 O O . VAL B 1 394 ? -6.902 21.297 -10.008 1 94.25 394 VAL B O 1
ATOM 9403 N N . THR B 1 395 ? -7.504 23.422 -10.43 1 94.12 395 THR B N 1
ATOM 9404 C CA . THR B 1 395 ? -7.512 23.203 -11.875 1 94.12 395 THR B CA 1
ATOM 9405 C C . THR B 1 395 ? -6.109 22.906 -12.391 1 94.12 395 THR B C 1
ATOM 9407 O O . THR B 1 395 ? -5.926 22.016 -13.211 1 94.12 395 THR B O 1
ATOM 9410 N N . LEU B 1 396 ? -5.164 23.656 -11.891 1 95.56 396 LEU B N 1
ATOM 9411 C CA . LEU B 1 396 ? -3.787 23.406 -12.305 1 95.56 396 LEU B CA 1
ATOM 9412 C C . LEU B 1 396 ? -3.328 22.016 -11.891 1 95.56 396 LEU B C 1
ATOM 9414 O O . LEU B 1 396 ? -2.594 21.359 -12.633 1 95.56 396 LEU B O 1
ATOM 9418 N N . ASN B 1 397 ? -3.777 21.625 -10.727 1 96.88 397 ASN B N 1
ATOM 9419 C CA . ASN B 1 397 ? -3.408 20.297 -10.266 1 96.88 397 ASN B CA 1
ATOM 9420 C C . ASN B 1 397 ? -4.023 19.203 -11.141 1 96.88 397 ASN B C 1
ATOM 9422 O O . ASN B 1 397 ? -3.377 18.203 -11.445 1 96.88 397 ASN B O 1
ATOM 9426 N N . GLU B 1 398 ? -5.27 19.375 -11.508 1 95.81 398 GLU B N 1
ATOM 9427 C CA . GLU B 1 398 ? -5.914 18.391 -12.375 1 95.81 398 GLU B CA 1
ATOM 9428 C C . GLU B 1 398 ? -5.242 18.328 -13.742 1 95.81 398 GLU B C 1
ATOM 9430 O O . GLU B 1 398 ? -5.059 17.25 -14.305 1 95.81 398 GLU B O 1
ATOM 9435 N N . LEU B 1 399 ? -4.848 19.469 -14.25 1 96.25 399 LEU B N 1
ATOM 9436 C CA . LEU B 1 399 ? -4.113 19.5 -15.508 1 96.25 399 LEU B CA 1
ATOM 9437 C C . LEU B 1 399 ? -2.785 18.766 -15.383 1 96.25 399 LEU B C 1
ATOM 9439 O O . LEU B 1 399 ? -2.387 18.031 -16.297 1 96.25 399 LEU B O 1
ATOM 9443 N N . SER B 1 400 ? -2.127 19 -14.258 1 97.38 400 SER B N 1
ATOM 9444 C CA . SER B 1 400 ? -0.88 18.281 -14 1 97.38 400 SER B CA 1
ATOM 9445 C C . SER B 1 400 ? -1.105 16.781 -13.953 1 97.38 400 SER B C 1
ATOM 9447 O O . SER B 1 400 ? -0.32 16.016 -14.508 1 97.38 400 SER B O 1
ATOM 9449 N N . ARG B 1 401 ? -2.162 16.344 -13.258 1 96.88 401 ARG B N 1
ATOM 9450 C CA . ARG B 1 401 ? -2.48 14.922 -13.156 1 96.88 401 ARG B CA 1
ATOM 9451 C C . ARG B 1 401 ? -2.693 14.305 -14.539 1 96.88 401 ARG B C 1
ATOM 9453 O O . ARG B 1 401 ? -2.145 13.242 -14.844 1 96.88 401 ARG B O 1
ATOM 9460 N N . ARG B 1 402 ? -3.48 14.953 -15.383 1 95.88 402 ARG B N 1
ATOM 9461 C CA . ARG B 1 402 ? -3.768 14.469 -16.734 1 95.88 402 ARG B CA 1
ATOM 9462 C C . ARG B 1 402 ? -2.494 14.391 -17.562 1 95.88 402 ARG B C 1
ATOM 9464 O O . ARG B 1 402 ? -2.283 13.43 -18.297 1 95.88 402 ARG B O 1
ATOM 9471 N N . ALA B 1 403 ? -1.666 15.398 -17.422 1 96.06 403 ALA B N 1
ATOM 9472 C CA . ALA B 1 403 ? -0.403 15.422 -18.141 1 96.06 403 ALA B CA 1
ATOM 9473 C C . ALA B 1 403 ? 0.491 14.258 -17.719 1 96.06 403 ALA B C 1
ATOM 9475 O O . ALA B 1 403 ? 1.138 13.625 -18.562 1 96.06 403 ALA B O 1
ATOM 9476 N N . ILE B 1 404 ? 0.554 14 -16.469 1 96 404 ILE B N 1
ATOM 9477 C CA . ILE B 1 404 ? 1.384 12.914 -15.945 1 96 404 ILE B CA 1
ATOM 9478 C C . ILE B 1 404 ? 0.889 11.578 -16.5 1 96 404 ILE B C 1
ATOM 9480 O O . ILE B 1 404 ? 1.687 10.742 -16.922 1 96 404 ILE B O 1
ATOM 9484 N N . ILE B 1 405 ? -0.429 11.367 -16.5 1 94.25 405 ILE B N 1
ATOM 9485 C CA . ILE B 1 405 ? -1 10.133 -17.016 1 94.25 405 ILE B CA 1
ATOM 9486 C C . ILE B 1 405 ? -0.641 9.969 -18.484 1 94.25 405 ILE B C 1
ATOM 9488 O O . ILE B 1 405 ? -0.219 8.898 -18.922 1 94.25 405 ILE B O 1
ATOM 9492 N N . TYR B 1 406 ? -0.776 11.039 -19.203 1 93.75 406 TYR B N 1
ATOM 9493 C CA . TYR B 1 406 ? -0.461 11.016 -20.625 1 93.75 406 TYR B CA 1
ATOM 9494 C C . TYR B 1 406 ? 1.002 10.656 -20.844 1 93.75 406 TYR B C 1
ATOM 9496 O O . TYR B 1 406 ? 1.313 9.781 -21.656 1 93.75 406 TYR B O 1
ATOM 9504 N N . LEU B 1 407 ? 1.9 11.32 -20.156 1 91.38 407 LEU B N 1
ATOM 9505 C CA . LEU B 1 407 ? 3.332 11.102 -20.328 1 91.38 407 LEU B CA 1
ATOM 9506 C C . LEU B 1 407 ? 3.707 9.664 -19.984 1 91.38 407 LEU B C 1
ATOM 9508 O O . LEU B 1 407 ? 4.504 9.039 -20.688 1 91.38 407 LEU B O 1
ATOM 9512 N N . ARG B 1 408 ? 3.15 9.125 -18.938 1 90 408 ARG B N 1
ATOM 9513 C CA . ARG B 1 408 ? 3.502 7.785 -18.469 1 90 408 ARG B CA 1
ATOM 9514 C C . ARG B 1 408 ? 2.955 6.715 -19.406 1 90 408 ARG B C 1
ATOM 9516 O O . ARG B 1 408 ? 3.535 5.637 -19.531 1 90 408 ARG B O 1
ATOM 9523 N N . GLU B 1 409 ? 1.824 6.977 -20.062 1 89.44 409 GLU B N 1
ATOM 9524 C CA . GLU B 1 409 ? 1.199 5.98 -20.922 1 89.44 409 GLU B CA 1
ATOM 9525 C C . GLU B 1 409 ? 1.69 6.113 -22.359 1 89.44 409 GLU B C 1
ATOM 9527 O O . GLU B 1 409 ? 1.768 5.121 -23.094 1 89.44 409 GLU B O 1
ATOM 9532 N N . SER B 1 410 ? 2.002 7.336 -22.812 1 86.19 410 SER B N 1
ATOM 9533 C CA . SER B 1 410 ? 2.391 7.562 -24.203 1 86.19 410 SER B CA 1
ATOM 9534 C C . SER B 1 410 ? 3.873 7.27 -24.422 1 86.19 410 SER B C 1
ATOM 9536 O O . SER B 1 410 ? 4.254 6.688 -25.438 1 86.19 410 SER B O 1
ATOM 9538 N N . ASP B 1 411 ? 4.742 7.762 -23.562 1 80.44 411 ASP B N 1
ATOM 9539 C CA . ASP B 1 411 ? 6.176 7.492 -23.562 1 80.44 411 ASP B CA 1
ATOM 9540 C C . ASP B 1 411 ? 6.625 6.855 -22.25 1 80.44 411 ASP B C 1
ATOM 9542 O O . ASP B 1 411 ? 6.941 7.562 -21.297 1 80.44 411 ASP B O 1
ATOM 9546 N N . ARG B 1 412 ? 6.828 5.594 -22.453 1 80.31 412 ARG B N 1
ATOM 9547 C CA . ARG B 1 412 ? 7.043 4.828 -21.219 1 80.31 412 ARG B CA 1
ATOM 9548 C C . ARG B 1 412 ? 8.438 5.07 -20.672 1 80.31 412 ARG B C 1
ATOM 9550 O O . ARG B 1 412 ? 8.711 4.75 -19.5 1 80.31 412 ARG B O 1
ATOM 9557 N N . GLN B 1 413 ? 9.266 5.719 -21.375 1 78.44 413 GLN B N 1
ATOM 9558 C CA . GLN B 1 413 ? 10.594 6.043 -20.875 1 78.44 413 GLN B CA 1
ATOM 9559 C C . GLN B 1 413 ? 10.531 7.133 -19.812 1 78.44 413 GLN B C 1
ATOM 9561 O O . GLN B 1 413 ? 11.391 7.203 -18.922 1 78.44 413 GLN B O 1
ATOM 9566 N N . VAL B 1 414 ? 9.508 7.863 -19.938 1 85.69 414 VAL B N 1
ATOM 9567 C CA . VAL B 1 414 ? 9.352 9.016 -19.047 1 85.69 414 VAL B CA 1
ATOM 9568 C C . VAL B 1 414 ? 8.867 8.555 -17.672 1 85.69 414 VAL B C 1
ATOM 9570 O O . VAL B 1 414 ? 8.992 9.289 -16.688 1 85.69 414 VAL B O 1
ATOM 9573 N N . MET B 1 415 ? 8.5 7.312 -17.625 1 86.56 415 MET B N 1
ATOM 9574 C CA . MET B 1 415 ? 7.918 6.789 -16.391 1 86.56 415 MET B CA 1
ATOM 9575 C C . MET B 1 415 ? 8.922 6.852 -15.242 1 86.56 415 MET B C 1
ATOM 9577 O O . MET B 1 415 ? 8.539 6.992 -14.078 1 86.56 415 MET B O 1
ATOM 9581 N N . PHE B 1 416 ? 10.203 6.789 -15.617 1 88.75 416 PHE B N 1
ATOM 9582 C CA . PHE B 1 416 ? 11.219 6.746 -14.57 1 88.75 416 PHE B CA 1
ATOM 9583 C C . PHE B 1 416 ? 12.078 8.008 -14.602 1 88.75 416 PHE B C 1
ATOM 9585 O O . PHE B 1 416 ? 13.18 8.023 -14.047 1 88.75 416 PHE B O 1
ATOM 9592 N N . ASP B 1 417 ? 11.531 8.992 -15.234 1 91.06 417 ASP B N 1
ATOM 9593 C CA . ASP B 1 417 ? 12.227 10.281 -15.211 1 91.06 417 ASP B CA 1
ATOM 9594 C C . ASP B 1 417 ? 12.078 10.969 -13.859 1 91.06 417 ASP B C 1
ATOM 9596 O O . ASP B 1 417 ? 10.969 11.07 -13.328 1 91.06 417 ASP B O 1
ATOM 9600 N N . THR B 1 418 ? 13.172 11.422 -13.344 1 93.19 418 THR B N 1
ATOM 9601 C CA . THR B 1 418 ? 13.195 11.992 -12 1 93.19 418 THR B CA 1
ATOM 9602 C C . THR B 1 418 ? 12.258 13.188 -11.898 1 93.19 418 THR B C 1
ATOM 9604 O O . THR B 1 418 ? 11.492 13.312 -10.938 1 93.19 418 THR B O 1
ATOM 9607 N N . SER B 1 419 ? 12.258 14.062 -12.859 1 92.81 419 SER B N 1
ATOM 9608 C CA . SER B 1 419 ? 11.438 15.273 -12.82 1 92.81 419 SER B CA 1
ATOM 9609 C C . SER B 1 419 ? 9.953 14.938 -12.898 1 92.81 419 SER B C 1
ATOM 9611 O O . SER B 1 419 ? 9.133 15.594 -12.25 1 92.81 419 SER B O 1
ATOM 9613 N N . VAL B 1 420 ? 9.641 13.969 -13.695 1 94.38 420 VAL B N 1
ATOM 9614 C CA . VAL B 1 420 ? 8.242 13.562 -13.836 1 94.38 420 VAL B CA 1
ATOM 9615 C C . VAL B 1 420 ? 7.75 12.938 -12.539 1 94.38 420 VAL B C 1
ATOM 9617 O O . VAL B 1 420 ? 6.625 13.195 -12.102 1 94.38 420 VAL B O 1
ATOM 9620 N N . VAL B 1 421 ? 8.617 12.086 -11.914 1 96.5 421 VAL B N 1
ATOM 9621 C CA . VAL B 1 421 ? 8.227 11.461 -10.656 1 96.5 421 VAL B CA 1
ATOM 9622 C C . VAL B 1 421 ? 8.141 12.516 -9.555 1 96.5 421 VAL B C 1
ATOM 9624 O O . VAL B 1 421 ? 7.285 12.438 -8.672 1 96.5 421 VAL B O 1
ATOM 9627 N N . GLN B 1 422 ? 9.023 13.531 -9.617 1 97.31 422 GLN B N 1
ATOM 9628 C CA . GLN B 1 422 ? 8.914 14.664 -8.695 1 97.31 422 GLN B CA 1
ATOM 9629 C C . GLN B 1 422 ? 7.582 15.383 -8.859 1 97.31 422 GLN B C 1
ATOM 9631 O O . GLN B 1 422 ? 6.926 15.719 -7.875 1 97.31 422 GLN B O 1
ATOM 9636 N N . ALA B 1 423 ? 7.203 15.625 -10.102 1 97.94 423 ALA B N 1
ATOM 9637 C CA . ALA B 1 423 ? 5.918 16.266 -10.383 1 97.94 423 ALA B CA 1
ATOM 9638 C C . ALA B 1 423 ? 4.762 15.414 -9.867 1 97.94 423 ALA B C 1
ATOM 9640 O O . ALA B 1 423 ? 3.803 15.938 -9.297 1 97.94 423 ALA B O 1
ATOM 9641 N N . TRP B 1 424 ? 4.891 14.117 -10.109 1 98.12 424 TRP B N 1
ATOM 9642 C CA . TRP B 1 424 ? 3.871 13.18 -9.664 1 98.12 424 TRP B CA 1
ATOM 9643 C C . TRP B 1 424 ? 3.705 13.227 -8.148 1 98.12 424 TRP B C 1
ATOM 9645 O O . TRP B 1 424 ? 2.582 13.234 -7.641 1 98.12 424 TRP B O 1
ATOM 9655 N N . LEU B 1 425 ? 4.77 13.258 -7.41 1 98.44 425 LEU B N 1
ATOM 9656 C CA . LEU B 1 425 ? 4.758 13.336 -5.953 1 98.44 425 LEU B CA 1
ATOM 9657 C C . LEU B 1 425 ? 4.07 14.609 -5.48 1 98.44 425 LEU B C 1
ATOM 9659 O O . LEU B 1 425 ? 3.156 14.562 -4.652 1 98.44 425 LEU B O 1
ATOM 9663 N N . LEU B 1 426 ? 4.5 15.742 -6.023 1 98.12 426 LEU B N 1
ATOM 9664 C CA . LEU B 1 426 ? 3.941 17.031 -5.617 1 98.12 426 LEU B CA 1
ATOM 9665 C C . LEU B 1 426 ? 2.465 17.109 -5.988 1 98.12 426 LEU B C 1
ATOM 9667 O O . LEU B 1 426 ? 1.655 17.625 -5.215 1 98.12 426 LEU B O 1
ATOM 9671 N N . GLN B 1 427 ? 2.148 16.656 -7.188 1 98.38 427 GLN B N 1
ATOM 9672 C CA . GLN B 1 427 ? 0.757 16.625 -7.629 1 98.38 427 GLN B CA 1
ATOM 9673 C C . GLN B 1 427 ? -0.1 15.789 -6.68 1 98.38 427 GLN B C 1
ATOM 9675 O O . GLN B 1 427 ? -1.225 16.172 -6.352 1 98.38 427 GLN B O 1
ATOM 9680 N N . SER B 1 428 ? 0.37 14.68 -6.207 1 98 428 SER B N 1
ATOM 9681 C CA . SER B 1 428 ? -0.366 13.781 -5.324 1 98 428 SER B CA 1
ATOM 9682 C C . SER B 1 428 ? -0.555 14.391 -3.943 1 98 428 SER B C 1
ATOM 9684 O O . SER B 1 428 ? -1.635 14.297 -3.355 1 98 428 SER B O 1
ATOM 9686 N N . ILE B 1 429 ? 0.457 15.008 -3.441 1 96.94 429 ILE B N 1
ATOM 9687 C CA . ILE B 1 429 ? 0.37 15.641 -2.131 1 96.94 429 ILE B CA 1
ATOM 9688 C C . ILE B 1 429 ? -0.711 16.719 -2.15 1 96.94 429 ILE B C 1
ATOM 9690 O O . ILE B 1 429 ? -1.569 16.766 -1.265 1 96.94 429 ILE B O 1
ATOM 9694 N N . PHE B 1 430 ? -0.634 17.547 -3.195 1 96.19 430 PHE B N 1
ATOM 9695 C CA . PHE B 1 430 ? -1.64 18.594 -3.301 1 96.19 430 PHE B CA 1
ATOM 9696 C C . PHE B 1 430 ? -3.027 18 -3.506 1 96.19 430 PHE B C 1
ATOM 9698 O O . PHE B 1 430 ? -4.008 18.484 -2.941 1 96.19 430 PHE B O 1
ATOM 9705 N N . GLY B 1 431 ? -3.133 16.969 -4.273 1 96 431 GLY B N 1
ATOM 9706 C CA . GLY B 1 431 ? -4.418 16.344 -4.551 1 96 431 GLY B CA 1
ATOM 9707 C C . GLY B 1 431 ? -5.109 15.828 -3.307 1 96 431 GLY B C 1
ATOM 9708 O O . GLY B 1 431 ? -6.332 15.938 -3.178 1 96 431 GLY B O 1
ATOM 9709 N N . LEU B 1 432 ? -4.426 15.336 -2.391 1 95.31 432 LEU B N 1
ATOM 9710 C CA . LEU B 1 432 ? -5 14.742 -1.189 1 95.31 432 LEU B CA 1
ATOM 9711 C C . LEU B 1 432 ? -5.594 15.812 -0.282 1 95.31 432 LEU B C 1
ATOM 9713 O O . LEU B 1 432 ? -6.586 15.57 0.411 1 95.31 432 LEU B O 1
ATOM 9717 N N . PHE B 1 433 ? -5.004 17.031 -0.376 1 95.19 433 PHE B N 1
ATOM 9718 C CA . PHE B 1 433 ? -5.363 17.984 0.675 1 95.19 433 PHE B CA 1
ATOM 9719 C C . PHE B 1 433 ? -5.98 19.234 0.082 1 95.19 433 PHE B C 1
ATOM 9721 O O . PHE B 1 433 ? -6.281 20.188 0.807 1 95.19 433 PHE B O 1
ATOM 9728 N N . CYS B 1 434 ? -6.227 19.312 -1.216 1 93.69 434 CYS B N 1
ATOM 9729 C CA . CYS B 1 434 ? -6.664 20.531 -1.866 1 93.69 434 CYS B CA 1
ATOM 9730 C C . CYS B 1 434 ? -8.164 20.75 -1.685 1 93.69 434 CYS B C 1
ATOM 9732 O O . CYS B 1 434 ? -8.688 21.828 -1.974 1 93.69 434 CYS B O 1
ATOM 9734 N N . GLY B 1 435 ? -8.867 19.734 -1.248 1 92 435 GLY B N 1
ATOM 9735 C CA . GLY B 1 435 ? -10.297 19.891 -1.007 1 92 435 GLY B CA 1
ATOM 9736 C C . GLY B 1 435 ? -11.156 19.25 -2.08 1 92 435 GLY B C 1
ATOM 9737 O O . GLY B 1 435 ? -12.375 19.125 -1.917 1 92 435 GLY B O 1
ATOM 9738 N N . SER B 1 436 ? -10.562 18.891 -3.199 1 92.19 436 SER B N 1
ATOM 9739 C CA . SER B 1 436 ? -11.297 18.156 -4.227 1 92.19 436 SER B CA 1
ATOM 9740 C C . SER B 1 436 ? -11.438 16.688 -3.861 1 92.19 436 SER B C 1
ATOM 9742 O O . SER B 1 436 ? -10.438 16 -3.617 1 92.19 436 SER B O 1
ATOM 9744 N N . ARG B 1 437 ? -12.672 16.203 -3.844 1 91.94 437 ARG B N 1
ATOM 9745 C CA . ARG B 1 437 ? -12.914 14.805 -3.494 1 91.94 437 ARG B CA 1
ATOM 9746 C C . ARG B 1 437 ? -12.359 13.867 -4.566 1 91.94 437 ARG B C 1
ATOM 9748 O O . ARG B 1 437 ? -11.867 12.781 -4.258 1 91.94 437 ARG B O 1
ATOM 9755 N N . MET B 1 438 ? -12.484 14.281 -5.801 1 91.81 438 MET B N 1
ATOM 9756 C CA . MET B 1 438 ? -11.945 13.5 -6.906 1 91.81 438 MET B CA 1
ATOM 9757 C C . MET B 1 438 ? -10.43 13.352 -6.789 1 91.81 438 MET B C 1
ATOM 9759 O O . MET B 1 438 ? -9.898 12.25 -6.879 1 91.81 438 MET B O 1
ATOM 9763 N N . LEU B 1 439 ? -9.797 14.516 -6.617 1 94.12 439 LEU B N 1
ATOM 9764 C CA . LEU B 1 439 ? -8.344 14.5 -6.523 1 94.12 439 LEU B CA 1
ATOM 9765 C C . LEU B 1 439 ? -7.891 13.758 -5.27 1 94.12 439 LEU B C 1
ATOM 9767 O O . LEU B 1 439 ? -6.844 13.102 -5.273 1 94.12 439 LEU B O 1
ATOM 9771 N N . TYR B 1 440 ? -8.734 13.859 -4.18 1 95.25 440 TYR B N 1
ATOM 9772 C CA . TYR B 1 440 ? -8.477 13.086 -2.971 1 95.25 440 TYR B CA 1
ATOM 9773 C C . TYR B 1 440 ? -8.414 11.594 -3.281 1 95.25 440 TYR B C 1
ATOM 9775 O O . TYR B 1 440 ? -7.473 10.906 -2.867 1 95.25 440 TYR B O 1
ATOM 9783 N N . HIS B 1 441 ? -9.336 11.164 -4.027 1 93.25 441 HIS B N 1
ATOM 9784 C CA . HIS B 1 441 ? -9.422 9.766 -4.426 1 93.25 441 HIS B CA 1
ATOM 9785 C C . HIS B 1 441 ? -8.219 9.359 -5.281 1 93.25 441 HIS B C 1
ATOM 9787 O O . HIS B 1 441 ? -7.605 8.32 -5.043 1 93.25 441 HIS B O 1
ATOM 9793 N N . HIS B 1 442 ? -7.844 10.148 -6.223 1 94.38 442 HIS B N 1
ATOM 9794 C CA . HIS B 1 442 ? -6.734 9.852 -7.117 1 94.38 442 HIS B CA 1
ATOM 9795 C C . HIS B 1 442 ? -5.402 9.883 -6.375 1 94.38 442 HIS B C 1
ATOM 9797 O O . HIS B 1 442 ? -4.484 9.125 -6.703 1 94.38 442 HIS B O 1
ATOM 9803 N N . ALA B 1 443 ? -5.344 10.805 -5.422 1 95.69 443 ALA B N 1
ATOM 9804 C CA . ALA B 1 443 ? -4.117 10.883 -4.637 1 95.69 443 ALA B CA 1
ATOM 9805 C C . ALA B 1 443 ? -3.883 9.594 -3.85 1 95.69 443 ALA B C 1
ATOM 9807 O O . ALA B 1 443 ? -2.746 9.133 -3.729 1 95.69 443 ALA B O 1
ATOM 9808 N N . GLU B 1 444 ? -4.895 9.008 -3.322 1 93.69 444 GLU B N 1
ATOM 9809 C CA . GLU B 1 444 ? -4.77 7.738 -2.613 1 93.69 444 GLU B CA 1
ATOM 9810 C C . GLU B 1 444 ? -4.332 6.621 -3.557 1 93.69 444 GLU B C 1
ATOM 9812 O O . GLU B 1 444 ? -3.537 5.758 -3.18 1 93.69 444 GLU B O 1
ATOM 9817 N N . ILE B 1 445 ? -4.824 6.66 -4.738 1 93.88 445 ILE B N 1
ATOM 9818 C CA . ILE B 1 445 ? -4.469 5.656 -5.738 1 93.88 445 ILE B CA 1
ATOM 9819 C C . ILE B 1 445 ? -3.006 5.824 -6.141 1 93.88 445 ILE B C 1
ATOM 9821 O O . ILE B 1 445 ? -2.271 4.84 -6.258 1 93.88 445 ILE B O 1
ATOM 9825 N N . SER B 1 446 ? -2.58 7.074 -6.316 1 95.12 446 SER B N 1
ATOM 9826 C CA . SER B 1 446 ? -1.244 7.375 -6.82 1 95.12 446 SER B CA 1
ATOM 9827 C C . SER B 1 446 ? -0.169 6.926 -5.836 1 95.12 446 SER B C 1
ATOM 9829 O O . SER B 1 446 ? 0.991 6.75 -6.215 1 95.12 446 SER B O 1
ATOM 9831 N N . ARG B 1 447 ? -0.52 6.719 -4.602 1 95 447 ARG B N 1
ATOM 9832 C CA . ARG B 1 447 ? 0.435 6.289 -3.582 1 95 447 ARG B CA 1
ATOM 9833 C C . ARG B 1 447 ? 1.12 4.988 -3.986 1 95 447 ARG B C 1
ATOM 9835 O O . ARG B 1 447 ? 2.344 4.875 -3.9 1 95 447 ARG B O 1
ATOM 9842 N N . GLY B 1 448 ? 0.337 4.035 -4.453 1 94.06 448 GLY B N 1
ATOM 9843 C CA . GLY B 1 448 ? 0.901 2.768 -4.891 1 94.06 448 GLY B CA 1
ATOM 9844 C C . GLY B 1 448 ? 1.847 2.908 -6.066 1 94.06 448 GLY B C 1
ATOM 9845 O O . GLY B 1 448 ? 2.889 2.25 -6.117 1 94.06 448 GLY B O 1
ATOM 9846 N N . GLY B 1 449 ? 1.519 3.787 -6.988 1 95.31 449 GLY B N 1
ATOM 9847 C CA . GLY B 1 449 ? 2.373 4.023 -8.141 1 95.31 449 GLY B CA 1
ATOM 9848 C C . GLY B 1 449 ? 3.693 4.676 -7.781 1 95.31 449 GLY B C 1
ATOM 9849 O O . GLY B 1 449 ? 4.738 4.32 -8.328 1 95.31 449 GLY B O 1
ATOM 9850 N N . LEU B 1 450 ? 3.645 5.609 -6.883 1 97.19 450 LEU B N 1
ATOM 9851 C CA . LEU B 1 450 ? 4.848 6.316 -6.461 1 97.19 450 LEU B CA 1
ATOM 9852 C C . LEU B 1 450 ? 5.816 5.367 -5.758 1 97.19 450 LEU B C 1
ATOM 9854 O O . LEU B 1 450 ? 7.02 5.395 -6.016 1 97.19 450 LEU B O 1
ATOM 9858 N N . VAL B 1 451 ? 5.312 4.504 -4.902 1 96.88 451 VAL B N 1
ATOM 9859 C CA . VAL B 1 451 ? 6.148 3.553 -4.18 1 96.88 451 VAL B CA 1
ATOM 9860 C C . VAL B 1 451 ? 6.773 2.561 -5.156 1 96.88 451 VAL B C 1
ATOM 9862 O O . VAL B 1 451 ? 7.949 2.213 -5.035 1 96.88 451 VAL B O 1
ATOM 9865 N N . THR B 1 452 ? 6.012 2.125 -6.121 1 94.75 452 THR B N 1
ATOM 9866 C CA . THR B 1 452 ? 6.543 1.222 -7.137 1 94.75 452 THR B CA 1
ATOM 9867 C C . THR B 1 452 ? 7.645 1.904 -7.945 1 94.75 452 THR B C 1
ATOM 9869 O O . THR B 1 452 ? 8.656 1.284 -8.273 1 94.75 452 THR B O 1
ATOM 9872 N N . ALA B 1 453 ? 7.441 3.166 -8.281 1 94.75 453 ALA B N 1
ATOM 9873 C CA . ALA B 1 453 ? 8.469 3.926 -8.992 1 94.75 453 ALA B CA 1
ATOM 9874 C C . ALA B 1 453 ? 9.75 4.008 -8.164 1 94.75 453 ALA B C 1
ATOM 9876 O O . ALA B 1 453 ? 10.852 3.85 -8.703 1 94.75 453 ALA B O 1
ATOM 9877 N N . ALA B 1 454 ? 9.594 4.238 -6.895 1 95.5 454 ALA B N 1
ATOM 9878 C CA . ALA B 1 454 ? 10.758 4.316 -6.02 1 95.5 454 ALA B CA 1
ATOM 9879 C C . ALA B 1 454 ? 11.531 2.998 -6.016 1 95.5 454 ALA B C 1
ATOM 9881 O O . ALA B 1 454 ? 12.766 2.99 -6.023 1 95.5 454 ALA B O 1
ATOM 9882 N N . ARG B 1 455 ? 10.836 1.875 -6.008 1 91.94 455 ARG B N 1
ATOM 9883 C CA . ARG B 1 455 ? 11.461 0.555 -6.023 1 91.94 455 ARG B CA 1
ATOM 9884 C C . ARG B 1 455 ? 12.219 0.318 -7.324 1 91.94 455 ARG B C 1
ATOM 9886 O O . ARG B 1 455 ? 13.375 -0.093 -7.309 1 91.94 455 ARG B O 1
ATOM 9893 N N . ARG B 1 456 ? 11.555 0.646 -8.43 1 90.75 456 ARG B N 1
ATOM 9894 C CA . ARG B 1 456 ? 12.117 0.33 -9.734 1 90.75 456 ARG B CA 1
ATOM 9895 C C . ARG B 1 456 ? 13.281 1.258 -10.07 1 90.75 456 ARG B C 1
ATOM 9897 O O . ARG B 1 456 ? 14.211 0.867 -10.781 1 90.75 456 ARG B O 1
ATOM 9904 N N . MET B 1 457 ? 13.258 2.455 -9.547 1 91.5 457 MET B N 1
ATOM 9905 C CA . MET B 1 457 ? 14.328 3.422 -9.781 1 91.5 457 MET B CA 1
ATOM 9906 C C . MET B 1 457 ? 15.445 3.248 -8.766 1 91.5 457 MET B C 1
ATOM 9908 O O . MET B 1 457 ? 16.453 3.953 -8.82 1 91.5 457 MET B O 1
ATOM 9912 N N . HIS B 1 458 ? 15.273 2.33 -7.77 1 90.12 458 HIS B N 1
ATOM 9913 C CA . HIS B 1 458 ? 16.25 2.076 -6.715 1 90.12 458 HIS B CA 1
ATOM 9914 C C . HIS B 1 458 ? 16.594 3.355 -5.961 1 90.12 458 HIS B C 1
ATOM 9916 O O . HIS B 1 458 ? 17.766 3.662 -5.75 1 90.12 458 HIS B O 1
ATOM 9922 N N . LEU B 1 459 ? 15.555 4.066 -5.633 1 94.19 459 LEU B N 1
ATOM 9923 C CA . LEU B 1 459 ? 15.781 5.352 -4.98 1 94.19 459 LEU B CA 1
ATOM 9924 C C . LEU B 1 459 ? 16.219 5.156 -3.529 1 94.19 459 LEU B C 1
ATOM 9926 O O . LEU B 1 459 ? 16.953 5.973 -2.982 1 94.19 459 LEU B O 1
ATOM 9930 N N . LEU B 1 460 ? 15.695 4.137 -2.875 1 94.31 460 LEU B N 1
ATOM 9931 C CA . LEU B 1 460 ? 16.031 3.887 -1.477 1 94.31 460 LEU B CA 1
ATOM 9932 C C . LEU B 1 460 ? 16.672 2.512 -1.309 1 94.31 460 LEU B C 1
ATOM 9934 O O . LEU B 1 460 ? 16.531 1.882 -0.257 1 94.31 460 LEU B O 1
ATOM 9938 N N . ARG B 1 461 ? 17.172 2.055 -2.328 1 87.38 461 ARG B N 1
ATOM 9939 C CA . ARG B 1 461 ? 17.922 0.807 -2.4 1 87.38 461 ARG B CA 1
ATOM 9940 C C . ARG B 1 461 ? 19.266 1.017 -3.104 1 87.38 461 ARG B C 1
ATOM 9942 O O . ARG B 1 461 ? 19.438 2 -3.824 1 87.38 461 ARG B O 1
ATOM 9949 N N . PRO B 1 462 ? 20.141 0.116 -2.809 1 81.56 462 PRO B N 1
ATOM 9950 C CA . PRO B 1 462 ? 21.422 0.272 -3.52 1 81.56 462 PRO B CA 1
ATOM 9951 C C . PRO B 1 462 ? 21.266 0.121 -5.031 1 81.56 462 PRO B C 1
ATOM 9953 O O . PRO B 1 462 ? 20.562 -0.775 -5.5 1 81.56 462 PRO B O 1
ATOM 9956 N N . GLY B 1 463 ? 21.734 1.109 -5.801 1 80.69 463 GLY B N 1
ATOM 9957 C CA . GLY B 1 463 ? 21.703 1.085 -7.254 1 80.69 463 GLY B CA 1
ATOM 9958 C C . GLY B 1 463 ? 23 1.604 -7.875 1 80.69 463 GLY B C 1
ATOM 9959 O O . GLY B 1 463 ? 24.031 1.638 -7.223 1 80.69 463 GLY B O 1
ATOM 9960 N N . PHE B 1 464 ? 22.953 1.807 -9.141 1 82.62 464 PHE B N 1
ATOM 9961 C CA . PHE B 1 464 ? 24.094 2.311 -9.906 1 82.62 464 PHE B CA 1
ATOM 9962 C C . PHE B 1 464 ? 24.125 3.834 -9.875 1 82.62 464 PHE B C 1
ATOM 9964 O O . PHE B 1 464 ? 23.625 4.488 -10.789 1 82.62 464 PHE B O 1
ATOM 9971 N N . SER B 1 465 ? 24.875 4.359 -8.875 1 86.44 465 SER B N 1
ATOM 9972 C CA . SER B 1 465 ? 24.891 5.801 -8.664 1 86.44 465 SER B CA 1
ATOM 9973 C C . SER B 1 465 ? 25.672 6.512 -9.766 1 86.44 465 SER B C 1
ATOM 9975 O O . SER B 1 465 ? 26.406 5.871 -10.523 1 86.44 465 SER B O 1
ATOM 9977 N N . PHE B 1 466 ? 25.5 7.812 -9.898 1 88.94 466 PHE B N 1
ATOM 9978 C CA . PHE B 1 466 ? 26.234 8.625 -10.867 1 88.94 466 PHE B CA 1
ATOM 9979 C C . PHE B 1 466 ? 27.719 8.656 -10.531 1 88.94 466 PHE B C 1
ATOM 9981 O O . PHE B 1 466 ? 28.562 8.664 -11.43 1 88.94 466 PHE B O 1
ATOM 9988 N N . VAL B 1 467 ? 27.984 8.648 -9.289 1 87.88 467 VAL B N 1
ATOM 9989 C CA . VAL B 1 467 ? 29.375 8.664 -8.852 1 87.88 467 VAL B CA 1
ATOM 9990 C C . VAL B 1 467 ? 30.062 7.355 -9.258 1 87.88 467 VAL B C 1
ATOM 9992 O O . VAL B 1 467 ? 31.188 7.363 -9.75 1 87.88 467 VAL B O 1
ATOM 9995 N N . ARG B 1 468 ? 29.359 6.297 -9.016 1 83.44 468 ARG B N 1
ATOM 9996 C CA . ARG B 1 468 ? 29.922 5 -9.367 1 83.44 468 ARG B CA 1
ATOM 9997 C C . ARG B 1 468 ? 30.094 4.879 -10.883 1 83.44 468 ARG B C 1
ATOM 9999 O O . ARG B 1 468 ? 31.047 4.238 -11.352 1 83.44 468 ARG B O 1
ATOM 10006 N N . GLU B 1 469 ? 29.219 5.406 -11.586 1 84.06 469 GLU B N 1
ATOM 10007 C CA . GLU B 1 469 ? 29.328 5.41 -13.047 1 84.06 469 GLU B CA 1
ATOM 10008 C C . GLU B 1 469 ? 30.578 6.172 -13.492 1 84.06 469 GLU B C 1
ATOM 10010 O O . GLU B 1 469 ? 31.266 5.754 -14.43 1 84.06 469 GLU B O 1
ATOM 10015 N N . LEU B 1 470 ? 30.828 7.281 -12.859 1 85.94 470 LEU B N 1
ATOM 10016 C CA . LEU B 1 470 ? 32 8.078 -13.18 1 85.94 470 LEU B CA 1
ATOM 10017 C C . LEU B 1 470 ? 33.281 7.328 -12.812 1 85.94 470 LEU B C 1
ATOM 10019 O O . LEU B 1 470 ? 34.281 7.406 -13.531 1 85.94 470 LEU B O 1
ATOM 10023 N N . GLU B 1 471 ? 33.188 6.676 -11.727 1 83.12 471 GLU B N 1
ATOM 10024 C CA . GLU B 1 471 ? 34.344 5.91 -11.281 1 83.12 471 GLU B CA 1
ATOM 10025 C C . GLU B 1 471 ? 34.656 4.766 -12.234 1 83.12 471 GLU B C 1
ATOM 10027 O O . GLU B 1 471 ? 35.812 4.449 -12.477 1 83.12 471 GLU B O 1
ATOM 10032 N N . ARG B 1 472 ? 33.75 4.133 -12.711 1 79.38 472 ARG B N 1
ATOM 10033 C CA . ARG B 1 472 ? 33.906 3 -13.617 1 79.38 472 ARG B CA 1
ATOM 10034 C C . ARG B 1 472 ? 34.469 3.455 -14.961 1 79.38 472 ARG B C 1
ATOM 10036 O O . ARG B 1 472 ? 35.219 2.715 -15.617 1 79.38 472 ARG B O 1
ATOM 10043 N N . ARG B 1 473 ? 34.062 4.609 -15.383 1 76.5 473 ARG B N 1
ATOM 10044 C CA . ARG B 1 473 ? 34.562 5.113 -16.656 1 76.5 473 ARG B CA 1
ATOM 10045 C C . ARG B 1 473 ? 36.062 5.371 -16.594 1 76.5 473 ARG B C 1
ATOM 10047 O O . ARG B 1 473 ? 36.719 5.402 -17.625 1 76.5 473 ARG B O 1
ATOM 10054 N N . GLY B 1 474 ? 36.719 5.113 -15.453 1 68.25 474 GLY B N 1
ATOM 10055 C CA . GLY B 1 474 ? 38.188 5.145 -15.328 1 68.25 474 GLY B CA 1
ATOM 10056 C C . GLY B 1 474 ? 38.75 6.52 -15.586 1 68.25 474 GLY B C 1
ATOM 10057 O O . GLY B 1 474 ? 39.969 6.719 -15.43 1 68.25 474 GLY B O 1
ATOM 10058 N N . ALA B 1 475 ? 38.062 7.336 -16.25 1 62.69 475 ALA B N 1
ATOM 10059 C CA . ALA B 1 475 ? 38.688 8.602 -16.641 1 62.69 475 ALA B CA 1
ATOM 10060 C C . ALA B 1 475 ? 38.75 9.555 -15.445 1 62.69 475 ALA B C 1
ATOM 10062 O O . ALA B 1 475 ? 37.938 9.469 -14.516 1 62.69 475 ALA B O 1
ATOM 10063 N N . LEU B 1 476 ? 39.781 10.086 -15.266 1 70.31 476 LEU B N 1
ATOM 10064 C CA . LEU B 1 476 ? 40.031 11.102 -14.242 1 70.31 476 LEU B CA 1
ATOM 10065 C C . LEU B 1 476 ? 38.906 12.156 -14.25 1 70.31 476 LEU B C 1
ATOM 10067 O O . LEU B 1 476 ? 38.906 13.055 -15.094 1 70.31 476 LEU B O 1
ATOM 10071 N N . ALA B 1 477 ? 37.781 11.812 -13.766 1 79.88 477 ALA B N 1
ATOM 10072 C CA . ALA B 1 477 ? 36.688 12.789 -13.664 1 79.88 477 ALA B CA 1
ATOM 10073 C C . ALA B 1 477 ? 37.125 14.016 -12.859 1 79.88 477 ALA B C 1
ATOM 10075 O O . ALA B 1 477 ? 37.875 13.883 -11.883 1 79.88 477 ALA B O 1
ATOM 10076 N N . SER B 1 478 ? 36.938 15.102 -13.359 1 84 478 SER B N 1
ATOM 10077 C CA . SER B 1 478 ? 37.25 16.344 -12.648 1 84 478 SER B CA 1
ATOM 10078 C C . SER B 1 478 ? 36.469 16.422 -11.336 1 84 478 SER B C 1
ATOM 10080 O O . SER B 1 478 ? 35.469 15.711 -11.148 1 84 478 SER B O 1
ATOM 10082 N N . THR B 1 479 ? 36.969 17.094 -10.477 1 82.25 479 THR B N 1
ATOM 10083 C CA . THR B 1 479 ? 36.312 17.297 -9.188 1 82.25 479 THR B CA 1
ATOM 10084 C C . THR B 1 479 ? 34.938 17.875 -9.359 1 82.25 479 THR B C 1
ATOM 10086 O O . THR B 1 479 ? 34 17.547 -8.594 1 82.25 479 THR B O 1
ATOM 10089 N N . GLU B 1 480 ? 34.812 18.641 -10.375 1 83.69 480 GLU B N 1
ATOM 10090 C CA . GLU B 1 480 ? 33.5 19.25 -10.633 1 83.69 480 GLU B CA 1
ATOM 10091 C C . GLU B 1 480 ? 32.5 18.203 -11.125 1 83.69 480 GLU B C 1
ATOM 10093 O O . GLU B 1 480 ? 31.328 18.234 -10.766 1 83.69 480 GLU B O 1
ATOM 10098 N N . GLU B 1 481 ? 33.062 17.359 -11.844 1 86.88 481 GLU B N 1
ATOM 10099 C CA . GLU B 1 481 ? 32.188 16.312 -12.367 1 86.88 481 GLU B CA 1
ATOM 10100 C C . GLU B 1 481 ? 31.734 15.367 -11.258 1 86.88 481 GLU B C 1
ATOM 10102 O O . GLU B 1 481 ? 30.594 14.922 -11.25 1 86.88 481 GLU B O 1
ATOM 10107 N N . VAL B 1 482 ? 32.594 15.148 -10.445 1 87.19 482 VAL B N 1
ATOM 10108 C CA . VAL B 1 482 ? 32.281 14.273 -9.32 1 87.19 482 VAL B CA 1
ATOM 10109 C C . VAL B 1 482 ? 31.266 14.938 -8.414 1 87.19 482 VAL B C 1
ATOM 10111 O O . VAL B 1 482 ? 30.344 14.289 -7.918 1 87.19 482 VAL B O 1
ATOM 10114 N N . GLU B 1 483 ? 31.438 16.172 -8.258 1 84.31 483 GLU B N 1
ATOM 10115 C CA . GLU B 1 483 ? 30.5 16.906 -7.414 1 84.31 483 GLU B CA 1
ATOM 10116 C C . GLU B 1 483 ? 29.125 16.953 -8.055 1 84.31 483 GLU B C 1
ATOM 10118 O O . GLU B 1 483 ? 28.109 16.844 -7.359 1 84.31 483 GLU B O 1
ATOM 10123 N N . ARG B 1 484 ? 29.109 17.141 -9.305 1 86.12 484 ARG B N 1
ATOM 10124 C CA . ARG B 1 484 ? 27.828 17.141 -10.008 1 86.12 484 ARG B CA 1
ATOM 10125 C C . ARG B 1 484 ? 27.141 15.789 -9.906 1 86.12 484 ARG B C 1
ATOM 10127 O O . ARG B 1 484 ? 25.922 15.711 -9.773 1 86.12 484 ARG B O 1
ATOM 10134 N N . ALA B 1 485 ? 27.953 14.805 -9.984 1 89.56 485 ALA B N 1
ATOM 10135 C CA . ALA B 1 485 ? 27.422 13.453 -9.852 1 89.56 485 ALA B CA 1
ATOM 10136 C C . ALA B 1 485 ? 26.875 13.211 -8.453 1 89.56 485 ALA B C 1
ATOM 10138 O O . ALA B 1 485 ? 25.828 12.578 -8.289 1 89.56 485 ALA B O 1
ATOM 10139 N N . ARG B 1 486 ? 27.516 13.734 -7.508 1 88.75 486 ARG B N 1
ATOM 10140 C CA . ARG B 1 486 ? 27.062 13.594 -6.129 1 88.75 486 ARG B CA 1
ATOM 10141 C C . ARG B 1 486 ? 25.734 14.32 -5.902 1 88.75 486 ARG B C 1
ATOM 10143 O O . ARG B 1 486 ? 24.875 13.828 -5.18 1 88.75 486 ARG B O 1
ATOM 10150 N N . VAL B 1 487 ? 25.656 15.445 -6.516 1 88.94 487 VAL B N 1
ATOM 10151 C CA . VAL B 1 487 ? 24.438 16.234 -6.379 1 88.94 487 VAL B CA 1
ATOM 10152 C C . VAL B 1 487 ? 23.266 15.516 -7.047 1 88.94 487 VAL B C 1
ATOM 10154 O O . VAL B 1 487 ? 22.156 15.5 -6.52 1 88.94 487 VAL B O 1
ATOM 10157 N N . LYS B 1 488 ? 23.516 14.945 -8.133 1 90.88 488 LYS B N 1
ATOM 10158 C CA . LYS B 1 488 ? 22.469 14.195 -8.836 1 90.88 488 LYS B CA 1
ATOM 10159 C C . LYS B 1 488 ? 22.047 12.977 -8.031 1 90.88 488 LYS B C 1
ATOM 10161 O O . LYS B 1 488 ? 20.859 12.625 -8.008 1 90.88 488 LYS B O 1
ATOM 10166 N N . ASP B 1 489 ? 22.984 12.344 -7.422 1 92 489 ASP B N 1
ATOM 10167 C CA . ASP B 1 489 ? 22.672 11.211 -6.555 1 92 489 ASP B CA 1
ATOM 10168 C C . ASP B 1 489 ? 21.828 11.656 -5.355 1 92 489 ASP B C 1
ATOM 10170 O O . ASP B 1 489 ? 20.891 10.969 -4.961 1 92 489 ASP B O 1
ATOM 10174 N N . GLU B 1 490 ? 22.188 12.789 -4.809 1 92.81 490 GLU B N 1
ATOM 10175 C CA . GLU B 1 490 ? 21.438 13.32 -3.676 1 92.81 490 GLU B CA 1
ATOM 10176 C C . GLU B 1 490 ? 20.016 13.688 -4.082 1 92.81 490 GLU B C 1
ATOM 10178 O O . GLU B 1 490 ? 19.062 13.5 -3.307 1 92.81 490 GLU B O 1
ATOM 10183 N N . GLU B 1 491 ? 19.891 14.219 -5.258 1 93.44 491 GLU B N 1
ATOM 10184 C CA . GLU B 1 491 ? 18.562 14.555 -5.762 1 93.44 491 GLU B CA 1
ATOM 10185 C C . GLU B 1 491 ? 17.672 13.328 -5.824 1 93.44 491 GLU B C 1
ATOM 10187 O O . GLU B 1 491 ? 16.5 13.383 -5.43 1 93.44 491 GLU B O 1
ATOM 10192 N N . ARG B 1 492 ? 18.188 12.242 -6.309 1 94.81 492 ARG B N 1
ATOM 10193 C CA . ARG B 1 492 ? 17.438 10.992 -6.387 1 94.81 492 ARG B CA 1
ATOM 10194 C C . ARG B 1 492 ? 17.125 10.453 -4.996 1 94.81 492 ARG B C 1
ATOM 10196 O O . ARG B 1 492 ? 16.016 9.977 -4.75 1 94.81 492 ARG B O 1
ATOM 10203 N N . CYS B 1 493 ? 18.094 10.562 -4.168 1 95.19 493 CYS B N 1
ATOM 10204 C CA . CYS B 1 493 ? 17.891 10.117 -2.793 1 95.19 493 CYS B CA 1
ATOM 10205 C C . CYS B 1 493 ? 16.781 10.906 -2.117 1 95.19 493 CYS B C 1
ATOM 10207 O O . CYS B 1 493 ? 15.898 10.32 -1.482 1 95.19 493 CYS B O 1
ATOM 10209 N N . ARG B 1 494 ? 16.781 12.188 -2.291 1 96.25 494 ARG B N 1
ATOM 10210 C CA . ARG B 1 494 ? 15.773 13.047 -1.682 1 96.25 494 ARG B CA 1
ATOM 10211 C C . ARG B 1 494 ? 14.391 12.75 -2.238 1 96.25 494 ARG B C 1
ATOM 10213 O O . ARG B 1 494 ? 13.391 12.828 -1.518 1 96.25 494 ARG B O 1
ATOM 10220 N N . LEU B 1 495 ? 14.367 12.461 -3.502 1 97.44 495 LEU B N 1
ATOM 10221 C CA . LEU B 1 495 ? 13.086 12.062 -4.086 1 97.44 495 LEU B CA 1
ATOM 10222 C C . LEU B 1 495 ? 12.562 10.789 -3.434 1 97.44 495 LEU B C 1
ATOM 10224 O O . LEU B 1 495 ? 11.383 10.695 -3.098 1 97.44 495 LEU B O 1
ATOM 10228 N N . GLY B 1 496 ? 13.461 9.781 -3.262 1 97.88 496 GLY B N 1
ATOM 10229 C CA . GLY B 1 496 ? 13.07 8.562 -2.578 1 97.88 496 GLY B CA 1
ATOM 10230 C C . GLY B 1 496 ? 12.539 8.805 -1.177 1 97.88 496 GLY B C 1
ATOM 10231 O O . GLY B 1 496 ? 11.484 8.289 -0.812 1 97.88 496 GLY B O 1
ATOM 10232 N N . TRP B 1 497 ? 13.234 9.609 -0.447 1 97.81 497 TRP B N 1
ATOM 10233 C CA . TRP B 1 497 ? 12.812 9.914 0.917 1 97.81 497 TRP B CA 1
ATOM 10234 C C . TRP B 1 497 ? 11.531 10.742 0.919 1 97.81 497 TRP B C 1
ATOM 10236 O O . TRP B 1 497 ? 10.703 10.609 1.824 1 97.81 497 TRP B O 1
ATOM 10246 N N . GLY B 1 498 ? 11.398 11.617 -0.112 1 98.12 498 GLY B N 1
ATOM 10247 C CA . GLY B 1 498 ? 10.141 12.344 -0.246 1 98.12 498 GLY B CA 1
ATOM 10248 C C . GLY B 1 498 ? 8.945 11.422 -0.418 1 98.12 498 GLY B C 1
ATOM 10249 O O . GLY B 1 498 ? 7.906 11.625 0.215 1 98.12 498 GLY B O 1
ATOM 10250 N N . ILE B 1 499 ? 9.062 10.422 -1.232 1 98.31 499 ILE B N 1
ATOM 10251 C CA . ILE B 1 499 ? 7.996 9.453 -1.461 1 98.31 499 ILE B CA 1
ATOM 10252 C C . ILE B 1 499 ? 7.742 8.656 -0.185 1 98.31 499 ILE B C 1
ATOM 10254 O O . ILE B 1 499 ? 6.59 8.422 0.191 1 98.31 499 ILE B O 1
ATOM 10258 N N . TYR B 1 500 ? 8.836 8.273 0.487 1 98 500 TYR B N 1
ATOM 10259 C CA . TYR B 1 500 ? 8.727 7.543 1.742 1 98 500 TYR B CA 1
ATOM 10260 C C . TYR B 1 500 ? 7.965 8.352 2.785 1 98 500 TYR B C 1
ATOM 10262 O O . TYR B 1 500 ? 7.047 7.84 3.43 1 98 500 TYR B O 1
ATOM 10270 N N . LEU B 1 501 ? 8.336 9.547 2.943 1 97.44 501 LEU B N 1
ATOM 10271 C CA . LEU B 1 501 ? 7.707 10.406 3.941 1 97.44 501 LEU B CA 1
ATOM 10272 C C . LEU B 1 501 ? 6.238 10.656 3.604 1 97.44 501 LEU B C 1
ATOM 10274 O O . LEU B 1 501 ? 5.387 10.664 4.496 1 97.44 501 LEU B O 1
ATOM 10278 N N . TYR B 1 502 ? 5.973 10.922 2.295 1 96.88 502 TYR B N 1
ATOM 10279 C CA . TYR B 1 502 ? 4.59 11.086 1.861 1 96.88 502 TYR B CA 1
ATOM 10280 C C . TYR B 1 502 ? 3.752 9.867 2.234 1 96.88 502 TYR B C 1
ATOM 10282 O O . TYR B 1 502 ? 2.645 10.008 2.76 1 96.88 502 TYR B O 1
ATOM 10290 N N . ASP B 1 503 ? 4.25 8.672 2.041 1 96.88 503 ASP B N 1
ATOM 10291 C CA . ASP B 1 503 ? 3.561 7.434 2.369 1 96.88 503 ASP B CA 1
ATOM 10292 C C . ASP B 1 503 ? 3.338 7.309 3.875 1 96.88 503 ASP B C 1
ATOM 10294 O O . ASP B 1 503 ? 2.242 6.953 4.316 1 96.88 503 ASP B O 1
ATOM 10298 N N . MET B 1 504 ? 4.344 7.652 4.633 1 96.69 504 MET B N 1
ATOM 10299 C CA . MET B 1 504 ? 4.254 7.555 6.086 1 96.69 504 MET B CA 1
ATOM 10300 C C . MET B 1 504 ? 3.281 8.594 6.641 1 96.69 504 MET B C 1
ATOM 10302 O O . MET B 1 504 ? 2.527 8.305 7.57 1 96.69 504 MET B O 1
ATOM 10306 N N . GLN B 1 505 ? 3.365 9.75 6.105 1 95.38 505 GLN B N 1
ATOM 10307 C CA . GLN B 1 505 ? 2.512 10.836 6.586 1 95.38 505 GLN B CA 1
ATOM 10308 C C . GLN B 1 505 ? 1.037 10.516 6.352 1 95.38 505 GLN B C 1
ATOM 10310 O O . GLN B 1 505 ? 0.202 10.734 7.23 1 95.38 505 GLN B O 1
ATOM 10315 N N . ILE B 1 506 ? 0.715 10.016 5.199 1 94.38 506 ILE B N 1
ATOM 10316 C CA . ILE B 1 506 ? -0.665 9.664 4.883 1 94.38 506 ILE B CA 1
ATOM 10317 C C . ILE B 1 506 ? -1.134 8.539 5.805 1 94.38 506 ILE B C 1
ATOM 10319 O O . ILE B 1 506 ? -2.27 8.555 6.285 1 94.38 506 ILE B O 1
ATOM 10323 N N . SER B 1 507 ? -0.241 7.609 5.988 1 93.94 507 SER B N 1
ATOM 10324 C CA . SER B 1 507 ? -0.569 6.504 6.883 1 93.94 507 SER B CA 1
ATOM 10325 C C . SER B 1 507 ? -0.871 7.004 8.289 1 93.94 507 SER B C 1
ATOM 10327 O O . SER B 1 507 ? -1.809 6.531 8.938 1 93.94 507 SER B O 1
ATOM 10329 N N . ALA B 1 508 ? -0.15 7.949 8.758 1 95.31 508 ALA B N 1
ATOM 10330 C CA . ALA B 1 508 ? -0.333 8.5 10.102 1 95.31 508 ALA B CA 1
ATOM 10331 C C . ALA B 1 508 ? -1.614 9.32 10.188 1 95.31 508 ALA B C 1
ATOM 10333 O O . ALA B 1 508 ? -2.387 9.18 11.133 1 95.31 508 ALA B O 1
ATOM 10334 N N . LEU B 1 509 ? -1.852 10.141 9.18 1 94.56 509 LEU B N 1
ATOM 10335 C CA . LEU B 1 509 ? -2.951 11.102 9.227 1 94.56 509 LEU B CA 1
ATOM 10336 C C . LEU B 1 509 ? -4.281 10.414 8.922 1 94.56 509 LEU B C 1
ATOM 10338 O O . LEU B 1 509 ? -5.305 10.758 9.523 1 94.56 509 LEU B O 1
ATOM 10342 N N . LEU B 1 510 ? -4.27 9.43 8.055 1 91.69 510 LEU B N 1
ATOM 10343 C CA . LEU B 1 510 ? -5.52 8.797 7.656 1 91.69 510 LEU B CA 1
ATOM 10344 C C . LEU B 1 510 ? -5.664 7.426 8.312 1 91.69 510 LEU B C 1
ATOM 10346 O O . LEU B 1 510 ? -6.715 6.789 8.203 1 91.69 510 LEU B O 1
ATOM 10350 N N . ASN B 1 511 ? -4.68 7.008 8.992 1 89.44 511 ASN B N 1
ATOM 10351 C CA . ASN B 1 511 ? -4.664 5.719 9.68 1 89.44 511 ASN B CA 1
ATOM 10352 C C . ASN B 1 511 ? -4.902 4.566 8.711 1 89.44 511 ASN B C 1
ATOM 10354 O O . ASN B 1 511 ? -5.797 3.746 8.922 1 89.44 511 ASN B O 1
ATOM 10358 N N . ILE B 1 512 ? -4.188 4.531 7.656 1 89.94 512 ILE B N 1
ATOM 10359 C CA . ILE B 1 512 ? -4.191 3.432 6.695 1 89.94 512 ILE B CA 1
ATOM 10360 C C . ILE B 1 512 ? -2.791 2.826 6.602 1 89.94 512 ILE B C 1
ATOM 10362 O O . ILE B 1 512 ? -1.808 3.455 7 1 89.94 512 ILE B O 1
ATOM 10366 N N . SER B 1 513 ? -2.693 1.635 6.098 1 91.12 513 SER B N 1
ATOM 10367 C CA . SER B 1 513 ? -1.424 0.916 6.051 1 91.12 513 SER B CA 1
ATOM 10368 C C . SER B 1 513 ? -0.453 1.569 5.074 1 91.12 513 SER B C 1
ATOM 10370 O O . SER B 1 513 ? -0.848 1.986 3.984 1 91.12 513 SER B O 1
ATOM 10372 N N . PRO B 1 514 ? 0.797 1.753 5.504 1 93.31 514 PRO B N 1
ATOM 10373 C CA . PRO B 1 514 ? 1.798 2.242 4.555 1 93.31 514 PRO B CA 1
ATOM 10374 C C . PRO B 1 514 ? 2.16 1.206 3.492 1 93.31 514 PRO B C 1
ATOM 10376 O O . PRO B 1 514 ? 2 0.004 3.719 1 93.31 514 PRO B O 1
ATOM 10379 N N . HIS B 1 515 ? 2.668 1.675 2.381 1 94.44 515 HIS B N 1
ATOM 10380 C CA . HIS B 1 515 ? 2.975 0.786 1.266 1 94.44 515 HIS B CA 1
ATOM 10381 C C . HIS B 1 515 ? 4.438 0.351 1.295 1 94.44 515 HIS B C 1
ATOM 10383 O O . HIS B 1 515 ? 4.793 -0.685 0.727 1 94.44 515 HIS B O 1
ATOM 10389 N N . PHE B 1 516 ? 5.328 1.11 1.976 1 93.94 516 PHE B N 1
ATOM 10390 C CA . PHE B 1 516 ? 6.727 0.725 2.133 1 93.94 516 PHE B CA 1
ATOM 10391 C C . PHE B 1 516 ? 6.891 -0.261 3.283 1 93.94 516 PHE B C 1
ATOM 10393 O O . PHE B 1 516 ? 6.254 -0.115 4.328 1 93.94 516 PHE B O 1
ATOM 10400 N N . SER B 1 517 ? 7.688 -1.229 3.041 1 90.25 517 SER B N 1
ATOM 10401 C CA . SER B 1 517 ? 8.195 -2.004 4.164 1 90.25 517 SER B CA 1
ATOM 10402 C C . SER B 1 517 ? 9.508 -1.423 4.688 1 90.25 517 SER B C 1
ATOM 10404 O O . SER B 1 517 ? 10.336 -0.947 3.908 1 90.25 517 SER B O 1
ATOM 10406 N N . ILE B 1 518 ? 9.703 -1.444 5.945 1 89.19 518 ILE B N 1
ATOM 10407 C CA . ILE B 1 518 ? 10.891 -0.837 6.539 1 89.19 518 ILE B CA 1
ATOM 10408 C C . ILE B 1 518 ? 12.133 -1.627 6.137 1 89.19 518 ILE B C 1
ATOM 10410 O O . ILE B 1 518 ? 13.203 -1.05 5.934 1 89.19 518 ILE B O 1
ATOM 10414 N N . ASN B 1 519 ? 11.984 -2.883 5.914 1 85.25 519 ASN B N 1
ATOM 10415 C CA . ASN B 1 519 ? 13.125 -3.746 5.648 1 85.25 519 ASN B CA 1
ATOM 10416 C C . ASN B 1 519 ? 13.617 -3.602 4.207 1 85.25 519 ASN B C 1
ATOM 10418 O O . ASN B 1 519 ? 14.711 -4.055 3.873 1 85.25 519 ASN B O 1
ATOM 10422 N N . GLU B 1 520 ? 12.883 -2.975 3.385 1 87.19 520 GLU B N 1
ATOM 10423 C CA . GLU B 1 520 ? 13.32 -2.832 2 1 87.19 520 GLU B CA 1
ATOM 10424 C C . GLU B 1 520 ? 14.211 -1.603 1.826 1 87.19 520 GLU B C 1
ATOM 10426 O O . GLU B 1 520 ? 14.836 -1.424 0.779 1 87.19 520 GLU B O 1
ATOM 10431 N N . ILE B 1 521 ? 14.289 -0.782 2.846 1 92.88 521 ILE B N 1
ATOM 10432 C CA . ILE B 1 521 ? 15.039 0.464 2.77 1 92.88 521 ILE B CA 1
ATOM 10433 C C . ILE B 1 521 ? 16.5 0.212 3.166 1 92.88 521 ILE B C 1
ATOM 10435 O O . ILE B 1 521 ? 16.766 -0.368 4.219 1 92.88 521 ILE B O 1
ATOM 10439 N N . ASP B 1 522 ? 17.344 0.545 2.312 1 89.19 522 ASP B N 1
ATOM 10440 C CA . ASP B 1 522 ? 18.781 0.46 2.566 1 89.19 522 ASP B CA 1
ATOM 10441 C C . ASP B 1 522 ? 19.516 1.661 1.975 1 89.19 522 ASP B C 1
ATOM 10443 O O . ASP B 1 522 ? 20.156 1.551 0.924 1 89.19 522 ASP B O 1
ATOM 10447 N N . MET B 1 523 ? 19.422 2.762 2.648 1 92.25 523 MET B N 1
ATOM 10448 C CA . MET B 1 523 ? 20 4.008 2.152 1 92.25 523 MET B CA 1
ATOM 10449 C C . MET B 1 523 ? 20.344 4.945 3.305 1 92.25 523 MET B C 1
ATOM 10451 O O . MET B 1 523 ? 19.797 4.82 4.398 1 92.25 523 MET B O 1
ATOM 10455 N N . SER B 1 524 ? 21.219 5.82 3.02 1 93.19 524 SER B N 1
ATOM 10456 C CA . SER B 1 524 ? 21.562 6.863 3.984 1 93.19 524 SER B CA 1
ATOM 10457 C C . SER B 1 524 ? 20.5 7.957 4.012 1 93.19 524 SER B C 1
ATOM 10459 O O . SER B 1 524 ? 19.797 8.172 3.025 1 93.19 524 SER B O 1
ATOM 10461 N N . LEU B 1 525 ? 20.391 8.602 5.113 1 95.19 525 LEU B N 1
ATOM 10462 C CA . LEU B 1 525 ? 19.516 9.758 5.242 1 95.19 525 LEU B CA 1
ATOM 10463 C C . LEU B 1 525 ? 20.031 10.922 4.402 1 95.19 525 LEU B C 1
ATOM 10465 O O . LEU B 1 525 ? 21.203 10.953 4.023 1 95.19 525 LEU B O 1
ATOM 10469 N N . PRO B 1 526 ? 19.156 11.867 4.016 1 93.62 526 PRO B N 1
ATOM 10470 C CA . PRO B 1 526 ? 19.562 12.961 3.139 1 93.62 526 PRO B CA 1
ATOM 10471 C C . PRO B 1 526 ? 20.609 13.875 3.779 1 93.62 526 PRO B C 1
ATOM 10473 O O . PRO B 1 526 ? 20.688 13.953 5.008 1 93.62 526 PRO B O 1
ATOM 10476 N N . TRP B 1 527 ? 21.297 14.617 2.902 1 90.69 527 TRP B N 1
ATOM 10477 C CA . TRP B 1 527 ? 22.25 15.625 3.34 1 90.69 527 TRP B CA 1
ATOM 10478 C C . TRP B 1 527 ? 21.562 16.734 4.129 1 90.69 527 TRP B C 1
ATOM 10480 O O . TRP B 1 527 ? 20.359 16.953 3.984 1 90.69 527 TRP B O 1
ATOM 10490 N N . HIS B 1 528 ? 22.391 17.344 4.918 1 88.69 528 HIS B N 1
ATOM 10491 C CA . HIS B 1 528 ? 21.875 18.547 5.555 1 88.69 528 HIS B CA 1
ATOM 10492 C C . HIS B 1 528 ? 21.422 19.562 4.516 1 88.69 528 HIS B C 1
ATOM 10494 O O . HIS B 1 528 ? 22.047 19.719 3.473 1 88.69 528 HIS B O 1
ATOM 10500 N N . GLU B 1 529 ? 20.406 20.297 4.848 1 86.12 529 GLU B N 1
ATOM 10501 C CA . GLU B 1 529 ? 19.797 21.219 3.908 1 86.12 529 GLU B CA 1
ATOM 10502 C C . GLU B 1 529 ? 20.797 22.297 3.469 1 86.12 529 GLU B C 1
ATOM 10504 O O . GLU B 1 529 ? 20.781 22.719 2.312 1 86.12 529 GLU B O 1
ATOM 10509 N N . ASP B 1 530 ? 21.641 22.656 4.414 1 83.62 530 ASP B N 1
ATOM 10510 C CA . ASP B 1 530 ? 22.625 23.688 4.086 1 83.62 530 ASP B CA 1
ATOM 10511 C C . ASP B 1 530 ? 23.625 23.188 3.049 1 83.62 530 ASP B C 1
ATOM 10513 O O . ASP B 1 530 ? 24.016 23.922 2.146 1 83.62 530 ASP B O 1
ATOM 10517 N N . ASP B 1 531 ? 24.016 21.938 3.23 1 84.25 531 ASP B N 1
ATOM 10518 C CA . ASP B 1 531 ? 24.922 21.344 2.266 1 84.25 531 ASP B CA 1
ATOM 10519 C C . ASP B 1 531 ? 24.25 21.141 0.915 1 84.25 531 ASP B C 1
ATOM 10521 O O . ASP B 1 531 ? 24.859 21.312 -0.134 1 84.25 531 ASP B O 1
ATOM 10525 N N . TRP B 1 532 ? 23 20.844 0.946 1 86.44 532 TRP B N 1
ATOM 10526 C CA . TRP B 1 532 ? 22.188 20.609 -0.246 1 86.44 532 TRP B CA 1
ATOM 10527 C C . TRP B 1 532 ? 21.969 21.906 -1.028 1 86.44 532 TRP B C 1
ATOM 10529 O O . TRP B 1 532 ? 22.109 21.922 -2.254 1 86.44 532 TRP B O 1
ATOM 10539 N N . GLU B 1 533 ? 21.781 23 -0.335 1 83.88 533 GLU B N 1
ATOM 10540 C CA . GLU B 1 533 ? 21.5 24.281 -0.971 1 83.88 533 GLU B CA 1
ATOM 10541 C C . GLU B 1 533 ? 22.797 24.984 -1.394 1 83.88 533 GLU B C 1
ATOM 10543 O O . GLU B 1 533 ? 22.797 25.781 -2.334 1 83.88 533 GLU B O 1
ATOM 10548 N N . ALA B 1 534 ? 23.906 24.688 -0.682 1 77.31 534 ALA B N 1
ATOM 10549 C CA . ALA B 1 534 ? 25.172 25.359 -0.966 1 77.31 534 ALA B CA 1
ATOM 10550 C C . ALA B 1 534 ? 25.828 24.781 -2.221 1 77.31 534 ALA B C 1
ATOM 10552 O O . ALA B 1 534 ? 26.656 25.453 -2.854 1 77.31 534 ALA B O 1
ATOM 10553 N N . ARG B 1 535 ? 25.719 23.625 -2.531 1 65.25 535 ARG B N 1
ATOM 10554 C CA . ARG B 1 535 ? 26.453 22.969 -3.605 1 65.25 535 ARG B CA 1
ATOM 10555 C C . ARG B 1 535 ? 25.797 23.234 -4.961 1 65.25 535 ARG B C 1
ATOM 10557 O O . ARG B 1 535 ? 26.047 22.516 -5.926 1 65.25 535 ARG B O 1
ATOM 10564 N N . SER B 1 536 ? 25.078 24.203 -4.969 1 52.69 536 SER B N 1
ATOM 10565 C CA . SER B 1 536 ? 24.578 24.594 -6.285 1 52.69 536 SER B CA 1
ATOM 10566 C C . SER B 1 536 ? 25.719 25.031 -7.195 1 52.69 536 SER B C 1
ATOM 10568 O O . SER B 1 536 ? 26.75 25.547 -6.723 1 52.69 536 SER B O 1
ATOM 10570 N N . PRO B 1 537 ? 25.938 24.375 -8.375 1 48.97 537 PRO B N 1
ATOM 10571 C CA . PRO B 1 537 ? 27.062 24.672 -9.266 1 48.97 537 PRO B CA 1
ATOM 10572 C C . PRO B 1 537 ? 27.516 26.125 -9.172 1 48.97 537 PRO B C 1
ATOM 10574 O O . PRO B 1 537 ? 28.656 26.438 -9.516 1 48.97 537 PRO B O 1
ATOM 10577 N N . ARG B 1 538 ? 26.578 26.969 -8.93 1 45.06 538 ARG B N 1
ATOM 10578 C CA . ARG B 1 538 ? 26.953 28.375 -9.062 1 45.06 538 ARG B CA 1
ATOM 10579 C C . ARG B 1 538 ? 27.766 28.828 -7.852 1 45.06 538 ARG B C 1
ATOM 10581 O O . ARG B 1 538 ? 28.484 29.828 -7.922 1 45.06 538 ARG B O 1
ATOM 10588 N N . THR B 1 539 ? 27.375 28.328 -6.734 1 46.5 539 THR B N 1
ATOM 10589 C CA . THR B 1 539 ? 28.156 28.844 -5.609 1 46.5 539 THR B CA 1
ATOM 10590 C C . THR B 1 539 ? 29.328 27.906 -5.301 1 46.5 539 THR B C 1
ATOM 10592 O O . THR B 1 539 ? 29.141 26.812 -4.785 1 46.5 539 THR B O 1
ATOM 10595 N N . HIS B 1 540 ? 30.25 27.688 -6.184 1 42.47 540 HIS B N 1
ATOM 10596 C CA . HIS B 1 540 ? 31.516 26.969 -6.008 1 42.47 540 HIS B CA 1
ATOM 10597 C C . HIS B 1 540 ? 32.125 27.281 -4.648 1 42.47 540 HIS B C 1
ATOM 10599 O O . HIS B 1 540 ? 33.062 28.078 -4.551 1 42.47 540 HIS B O 1
ATOM 10605 N N . ARG B 1 541 ? 31.453 27.391 -3.617 1 42 541 ARG B N 1
ATOM 10606 C CA . ARG B 1 541 ? 32.344 27.578 -2.475 1 42 541 ARG B CA 1
ATOM 10607 C C . ARG B 1 541 ? 33.281 26.375 -2.32 1 42 541 ARG B C 1
ATOM 10609 O O . ARG B 1 541 ? 32.844 25.234 -2.354 1 42 541 ARG B O 1
ATOM 10616 N N . ASP B 1 542 ? 34.531 26.453 -2.703 1 41.03 542 ASP B N 1
ATOM 10617 C CA . ASP B 1 542 ? 35.719 25.578 -2.584 1 41.03 542 ASP B CA 1
ATOM 10618 C C . ASP B 1 542 ? 35.531 24.578 -1.439 1 41.03 542 ASP B C 1
ATOM 10620 O O . ASP B 1 542 ? 36.031 23.453 -1.497 1 41.03 542 ASP B O 1
ATOM 10624 N N . SER B 1 543 ? 35.562 25.016 -0.096 1 40.91 543 SER B N 1
ATOM 10625 C CA . SER B 1 543 ? 35.938 24.297 1.12 1 40.91 543 SER B CA 1
ATOM 10626 C C . SER B 1 543 ? 34.781 23.484 1.671 1 40.91 543 SER B C 1
ATOM 10628 O O . SER B 1 543 ? 34.594 23.375 2.887 1 40.91 543 SER B O 1
ATOM 10630 N N . ALA B 1 544 ? 33.719 23.312 0.982 1 44.31 544 ALA B N 1
ATOM 10631 C CA . ALA B 1 544 ? 32.688 22.734 1.834 1 44.31 544 ALA B CA 1
ATOM 10632 C C . ALA B 1 544 ? 33.094 21.359 2.326 1 44.31 544 ALA B C 1
ATOM 10634 O O . ALA B 1 544 ? 33.562 20.516 1.542 1 44.31 544 ALA B O 1
ATOM 10635 N N . PRO B 1 545 ? 33.406 21.234 3.543 1 45.09 545 PRO B N 1
ATOM 10636 C CA . PRO B 1 545 ? 33.781 19.953 4.145 1 45.09 545 PRO B CA 1
ATOM 10637 C C . PRO B 1 545 ? 32.938 18.797 3.619 1 45.09 545 PRO B C 1
ATOM 10639 O O . PRO B 1 545 ? 31.844 19 3.107 1 45.09 545 PRO B O 1
ATOM 10642 N N . SER B 1 546 ? 33.688 17.734 3.289 1 49.53 546 SER B N 1
ATOM 10643 C CA . SER B 1 546 ? 33.062 16.453 2.953 1 49.53 546 SER B CA 1
ATOM 10644 C C . SER B 1 546 ? 31.703 16.312 3.602 1 49.53 546 SER B C 1
ATOM 10646 O O . SER B 1 546 ? 31.5 16.703 4.75 1 49.53 546 SER B O 1
ATOM 10648 N N . PRO B 1 547 ? 30.625 16.344 2.771 1 50.97 547 PRO B N 1
ATOM 10649 C CA . PRO B 1 547 ? 29.281 16.188 3.326 1 50.97 547 PRO B CA 1
ATOM 10650 C C . PRO B 1 547 ? 29.266 15.445 4.664 1 50.97 547 PRO B C 1
ATOM 10652 O O . PRO B 1 547 ? 30.031 14.492 4.852 1 50.97 547 PRO B O 1
ATOM 10655 N N . SER B 1 548 ? 29.219 16.125 5.68 1 51.41 548 SER B N 1
ATOM 10656 C CA . SER B 1 548 ? 29 15.508 6.984 1 51.41 54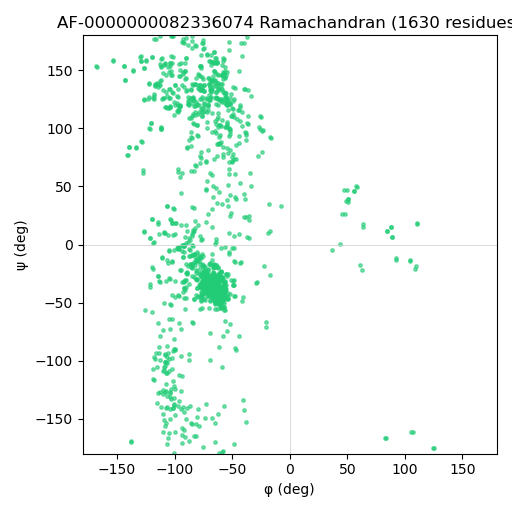8 SER B CA 1
ATOM 10657 C C . SER B 1 548 ? 28.234 14.195 6.852 1 51.41 548 SER B C 1
ATOM 10659 O O . SER B 1 548 ? 27.344 14.07 6.012 1 51.41 548 SER B O 1
ATOM 10661 N N . GLY B 1 549 ? 28.922 13.047 6.918 1 58.94 549 GLY B N 1
ATOM 10662 C CA . GLY B 1 549 ? 28.594 11.633 6.855 1 58.94 549 GLY B CA 1
ATOM 10663 C C . GLY B 1 549 ? 27.125 11.352 7.09 1 58.94 549 GLY B C 1
ATOM 10664 O O . GLY B 1 549 ? 26.594 11.656 8.156 1 58.94 549 GLY B O 1
ATOM 10665 N N . SER B 1 550 ? 26.25 11.273 6.027 1 77.94 550 SER B N 1
ATOM 10666 C CA . SER B 1 550 ? 24.844 10.875 6.145 1 77.94 550 SER B CA 1
ATOM 10667 C C . SER B 1 550 ? 24.719 9.555 6.898 1 77.94 550 SER B C 1
ATOM 10669 O O . SER B 1 550 ? 25.547 8.656 6.742 1 77.94 550 SER B O 1
ATOM 10671 N N . SER B 1 551 ? 23.984 9.68 7.965 1 87.56 551 SER B N 1
ATOM 10672 C CA . SER B 1 551 ? 23.719 8.5 8.781 1 87.56 551 SER B CA 1
ATOM 10673 C C . SER B 1 551 ? 22.875 7.48 8.031 1 87.56 551 SER B C 1
ATOM 10675 O O . SER B 1 551 ? 22.016 7.852 7.227 1 87.56 551 SER B O 1
ATOM 10677 N N . ASP B 1 552 ? 23.297 6.301 8.211 1 92.44 552 ASP B N 1
ATOM 10678 C CA . ASP B 1 552 ? 22.516 5.219 7.613 1 92.44 552 ASP B CA 1
ATOM 10679 C C . ASP B 1 552 ? 21.156 5.066 8.312 1 92.44 552 ASP B C 1
ATOM 10681 O O . ASP B 1 552 ? 21.094 5.055 9.547 1 92.44 552 ASP B O 1
ATOM 10685 N N . PHE B 1 553 ? 20.172 4.984 7.625 1 95.5 553 PHE B N 1
ATOM 10686 C CA . PHE B 1 553 ? 18.797 4.934 8.133 1 95.5 553 PHE B CA 1
ATOM 10687 C C . PHE B 1 553 ? 18.625 3.762 9.086 1 95.5 553 PHE B C 1
ATOM 10689 O O . PHE B 1 553 ? 18.125 3.934 10.203 1 95.5 553 PHE B O 1
ATOM 10696 N N . CYS B 1 554 ? 18.984 2.549 8.633 1 91.56 554 CYS B N 1
ATOM 10697 C CA . CYS B 1 554 ? 18.797 1.34 9.422 1 91.56 554 CYS B CA 1
ATOM 10698 C C . CYS B 1 554 ? 19.609 1.395 10.711 1 91.56 554 CYS B C 1
ATOM 10700 O O . CYS B 1 554 ? 19.141 0.966 11.766 1 91.56 554 CYS B O 1
ATOM 10702 N N . LEU B 1 555 ? 20.781 1.952 10.641 1 91.81 555 LEU B N 1
ATOM 10703 C CA . LEU B 1 555 ? 21.641 2.051 11.812 1 91.81 555 LEU B CA 1
ATOM 10704 C C . LEU B 1 555 ? 21.062 3.018 12.836 1 91.81 555 LEU B C 1
ATOM 10706 O O . LEU B 1 555 ? 21.109 2.76 14.047 1 91.81 555 LEU B O 1
ATOM 10710 N N . VAL B 1 556 ? 20.516 4.098 12.32 1 94.31 556 VAL B N 1
ATOM 10711 C CA . VAL B 1 556 ? 19.906 5.082 13.211 1 94.31 556 VAL B CA 1
ATOM 10712 C C . VAL B 1 556 ? 18.734 4.457 13.938 1 94.31 556 VAL B C 1
ATOM 10714 O O . VAL B 1 556 ? 18.594 4.598 15.156 1 94.31 556 VAL B O 1
ATOM 10717 N N . LEU B 1 557 ? 17.891 3.773 13.273 1 94.31 557 LEU B N 1
ATOM 10718 C CA . LEU B 1 557 ? 16.703 3.152 13.859 1 94.31 557 LEU B CA 1
ATOM 10719 C C . LEU B 1 557 ? 17.109 2.061 14.852 1 94.31 557 LEU B C 1
ATOM 10721 O O . LEU B 1 557 ? 16.516 1.951 15.93 1 94.31 557 LEU B O 1
ATOM 10725 N N . LYS B 1 558 ? 18.078 1.27 14.445 1 92.38 558 LYS B N 1
ATOM 10726 C CA . LYS B 1 558 ? 18.562 0.21 15.328 1 92.38 558 LYS B CA 1
ATOM 10727 C C . LYS B 1 558 ? 19.109 0.787 16.625 1 92.38 558 LYS B C 1
ATOM 10729 O O . LYS B 1 558 ? 18.828 0.262 17.703 1 92.38 558 LYS B O 1
ATOM 10734 N N . ARG B 1 559 ? 19.844 1.805 16.516 1 93.06 559 ARG B N 1
ATOM 10735 C CA . ARG B 1 559 ? 20.438 2.436 17.703 1 93.06 559 ARG B CA 1
ATOM 10736 C C . ARG B 1 559 ? 19.359 3.041 18.594 1 93.06 559 ARG B C 1
ATOM 10738 O O . ARG B 1 559 ? 19.438 2.959 19.812 1 93.06 559 ARG B O 1
ATOM 10745 N N . LEU B 1 560 ? 18.406 3.631 18 1 94.19 560 LEU B N 1
ATOM 10746 C CA . LEU B 1 560 ? 17.312 4.207 18.766 1 94.19 560 LEU B CA 1
ATOM 10747 C C . LEU B 1 560 ? 16.547 3.123 19.516 1 94.19 560 LEU B C 1
ATOM 10749 O O . LEU B 1 560 ? 16.25 3.266 20.703 1 94.19 560 LEU B O 1
ATOM 10753 N N . LEU B 1 561 ? 16.266 2.053 18.891 1 94.12 561 LEU B N 1
ATOM 10754 C CA . LEU B 1 561 ? 15.422 1.006 19.453 1 94.12 561 LEU B CA 1
ATOM 10755 C C . LEU B 1 561 ? 16.203 0.175 20.469 1 94.12 561 LEU B C 1
ATOM 10757 O O . LEU B 1 561 ? 15.617 -0.378 21.406 1 94.12 561 LEU B O 1
ATOM 10761 N N . SER B 1 562 ? 17.516 0.072 20.344 1 92.12 562 SER B N 1
ATOM 10762 C CA . SER B 1 562 ? 18.328 -0.757 21.219 1 92.12 562 SER B CA 1
ATOM 10763 C C . SER B 1 562 ? 18.953 0.072 22.344 1 92.12 562 SER B C 1
ATOM 10765 O O . SER B 1 562 ? 18.984 -0.357 23.5 1 92.12 562 SER B O 1
ATOM 10767 N N . ILE B 1 563 ? 19.484 1.268 22 1 91.19 563 ILE B N 1
ATOM 10768 C CA . ILE B 1 563 ? 20.234 2.084 22.953 1 91.19 563 ILE B CA 1
ATOM 10769 C C . ILE B 1 563 ? 19.359 3.256 23.422 1 91.19 563 ILE B C 1
ATOM 10771 O O . ILE B 1 563 ? 19.531 3.756 24.531 1 91.19 563 ILE B O 1
ATOM 10775 N N . GLY B 1 564 ? 18.469 3.721 22.625 1 91.25 564 GLY B N 1
ATOM 10776 C CA . GLY B 1 564 ? 17.562 4.797 22.984 1 91.25 564 GLY B CA 1
ATOM 10777 C C . GLY B 1 564 ? 18.141 6.176 22.703 1 91.25 564 GLY B C 1
ATOM 10778 O O . GLY B 1 564 ? 17.641 7.172 23.25 1 91.25 564 GLY B O 1
ATOM 10779 N N . LYS B 1 565 ? 19.188 6.242 21.922 1 88.19 565 LYS B N 1
ATOM 10780 C CA . LYS B 1 565 ? 19.828 7.523 21.625 1 88.19 565 LYS B CA 1
ATOM 10781 C C . LYS B 1 565 ? 20.156 7.637 20.141 1 88.19 565 LYS B C 1
ATOM 10783 O O . LYS B 1 565 ? 20.422 6.633 19.484 1 88.19 565 LYS B O 1
ATOM 10788 N N . LEU B 1 566 ? 20.109 8.859 19.734 1 86.44 566 LEU B N 1
ATOM 10789 C CA . LEU B 1 566 ? 20.531 9.125 18.359 1 86.44 566 LEU B CA 1
ATOM 10790 C C . LEU B 1 566 ? 22.062 9.117 18.266 1 86.44 566 LEU B C 1
ATOM 10792 O O . LEU B 1 566 ? 22.75 9.625 19.141 1 86.44 566 LEU B O 1
ATOM 10796 N N . PRO B 1 567 ? 22.594 8.484 17.203 1 78.38 567 PRO B N 1
ATOM 10797 C CA . PRO B 1 567 ? 24.047 8.508 17.031 1 78.38 567 PRO B CA 1
ATOM 10798 C C . PRO B 1 567 ? 24.594 9.914 16.797 1 78.38 567 PRO B C 1
ATOM 10800 O O . PRO B 1 567 ? 25.656 10.266 17.312 1 78.38 567 PRO B O 1
ATOM 10803 N N . GLN B 1 568 ? 23.922 10.633 15.969 1 81.69 568 GLN B N 1
ATOM 10804 C CA . GLN B 1 568 ? 24.25 12.023 15.656 1 81.69 568 GLN B CA 1
ATOM 10805 C C . GLN B 1 568 ? 22.984 12.844 15.438 1 81.69 568 GLN B C 1
ATOM 10807 O O . GLN B 1 568 ? 21.922 12.297 15.141 1 81.69 568 GLN B O 1
ATOM 10812 N N . PRO B 1 569 ? 23.188 14.117 15.703 1 83.31 569 PRO B N 1
ATOM 10813 C CA . PRO B 1 569 ? 22.016 14.945 15.406 1 83.31 569 PRO B CA 1
ATOM 10814 C C . PRO B 1 569 ? 21.594 14.875 13.938 1 83.31 569 PRO B C 1
ATOM 10816 O O . PRO B 1 569 ? 22.453 14.805 13.047 1 83.31 569 PRO B O 1
ATOM 10819 N N . LEU B 1 570 ? 20.391 14.805 13.727 1 88.38 570 LEU B N 1
ATOM 10820 C CA . LEU B 1 570 ? 19.844 14.703 12.375 1 88.38 570 LEU B CA 1
ATOM 10821 C C . LEU B 1 570 ? 19.297 16.047 11.906 1 88.38 570 LEU B C 1
ATOM 10823 O O . LEU B 1 570 ? 18.859 16.859 12.727 1 88.38 570 LEU B O 1
ATOM 10827 N N . ASN B 1 571 ? 19.422 16.312 10.656 1 87.62 571 ASN B N 1
ATOM 10828 C CA . ASN B 1 571 ? 18.75 17.484 10.078 1 87.62 571 ASN B CA 1
ATOM 10829 C C . ASN B 1 571 ? 17.234 17.344 10.117 1 87.62 571 ASN B C 1
ATOM 10831 O O . ASN B 1 571 ? 16.719 16.25 10.328 1 87.62 571 ASN B O 1
ATOM 10835 N N . PRO B 1 572 ? 16.469 18.391 9.906 1 88.44 572 PRO B N 1
ATOM 10836 C CA . PRO B 1 572 ? 15.016 18.344 10.039 1 88.44 572 PRO B CA 1
ATOM 10837 C C . PRO B 1 572 ? 14.367 17.328 9.109 1 88.44 572 PRO B C 1
ATOM 10839 O O . PRO B 1 572 ? 13.43 16.625 9.5 1 88.44 572 PRO B O 1
ATOM 10842 N N . PHE B 1 573 ? 14.828 17.281 7.887 1 93 573 PHE B N 1
ATOM 10843 C CA . PHE B 1 573 ? 14.266 16.312 6.953 1 93 573 PHE B CA 1
ATOM 10844 C C . PHE B 1 573 ? 14.492 14.883 7.453 1 93 573 PHE B C 1
ATOM 10846 O O . PHE B 1 573 ? 13.562 14.07 7.453 1 93 573 PHE B O 1
ATOM 10853 N N . GLY B 1 574 ? 15.711 14.57 7.902 1 93.25 574 GLY B N 1
ATOM 10854 C CA . GLY B 1 574 ? 16.031 13.273 8.469 1 93.25 574 GLY B CA 1
ATOM 10855 C C . GLY B 1 574 ? 15.258 12.961 9.734 1 93.25 574 GLY B C 1
ATOM 10856 O O . GLY B 1 574 ? 14.82 11.828 9.938 1 93.25 574 GLY B O 1
ATOM 10857 N N . LEU B 1 575 ? 15.086 13.953 10.531 1 92.44 575 LEU B N 1
ATOM 10858 C CA . LEU B 1 575 ? 14.336 13.781 11.773 1 92.44 575 LEU B CA 1
ATOM 10859 C C . LEU B 1 575 ? 12.875 13.445 11.477 1 92.44 575 LEU B C 1
ATOM 10861 O O . LEU B 1 575 ? 12.273 12.617 12.164 1 92.44 575 LEU B O 1
ATOM 10865 N N . SER B 1 576 ? 12.328 14.148 10.492 1 94.94 576 SER B N 1
ATOM 10866 C CA . SER B 1 576 ? 10.945 13.875 10.102 1 94.94 576 SER B CA 1
ATOM 10867 C C . SER B 1 576 ? 10.781 12.438 9.617 1 94.94 576 SER B C 1
ATOM 10869 O O . SER B 1 576 ? 9.781 11.781 9.93 1 94.94 576 SER B O 1
ATOM 10871 N N . ILE B 1 577 ? 11.75 11.961 8.891 1 96.69 577 ILE B N 1
ATOM 10872 C CA . ILE B 1 577 ? 11.727 10.594 8.367 1 96.69 577 ILE B CA 1
ATOM 10873 C C . ILE B 1 577 ? 11.719 9.602 9.531 1 96.69 577 ILE B C 1
ATOM 10875 O O . ILE B 1 577 ? 10.883 8.695 9.578 1 96.69 577 ILE B O 1
ATOM 10879 N N . ILE B 1 578 ? 12.586 9.773 10.469 1 96.31 578 ILE B N 1
ATOM 10880 C CA . ILE B 1 578 ? 12.719 8.852 11.594 1 96.31 578 ILE B CA 1
ATOM 10881 C C . ILE B 1 578 ? 11.484 8.93 12.477 1 96.31 578 ILE B C 1
ATOM 10883 O O . ILE B 1 578 ? 10.953 7.906 12.914 1 96.31 578 ILE B O 1
ATOM 10887 N N . ALA B 1 579 ? 11 10.148 12.734 1 96.56 579 ALA B N 1
ATOM 10888 C CA . ALA B 1 579 ? 9.828 10.336 13.578 1 96.56 579 ALA B CA 1
ATOM 10889 C C . ALA B 1 579 ? 8.609 9.617 13.008 1 96.56 579 ALA B C 1
ATOM 10891 O O . ALA B 1 579 ? 7.898 8.914 13.727 1 96.56 579 ALA B O 1
ATOM 10892 N N . HIS B 1 580 ? 8.414 9.812 11.766 1 97.5 580 HIS B N 1
ATOM 10893 C CA . HIS B 1 580 ? 7.262 9.172 11.141 1 97.5 580 HIS B CA 1
ATOM 10894 C C . HIS B 1 580 ? 7.434 7.66 11.078 1 97.5 580 HIS B C 1
ATOM 10896 O O . HIS B 1 580 ? 6.445 6.918 11.086 1 97.5 580 HIS B O 1
ATOM 10902 N N . THR B 1 581 ? 8.672 7.176 10.984 1 97.44 581 THR B N 1
ATOM 10903 C CA . THR B 1 581 ? 8.914 5.738 11.023 1 97.44 581 THR B CA 1
ATOM 10904 C C . THR B 1 581 ? 8.586 5.172 12.398 1 97.44 581 THR B C 1
ATOM 10906 O O . THR B 1 581 ? 7.988 4.102 12.508 1 97.44 581 THR B O 1
ATOM 10909 N N . LEU B 1 582 ? 8.977 5.883 13.414 1 97.12 582 LEU B N 1
ATOM 10910 C CA . LEU B 1 582 ? 8.625 5.461 14.766 1 97.12 582 LEU B CA 1
ATOM 10911 C C . LEU B 1 582 ? 7.113 5.426 14.945 1 97.12 582 LEU B C 1
ATOM 10913 O O . LEU B 1 582 ? 6.578 4.496 15.562 1 97.12 582 LEU B O 1
ATOM 10917 N N . TYR B 1 583 ? 6.48 6.461 14.461 1 97.5 583 TYR B N 1
ATOM 10918 C CA . TYR B 1 583 ? 5.023 6.48 14.516 1 97.5 583 TYR B CA 1
ATOM 10919 C C . TYR B 1 583 ? 4.434 5.27 13.812 1 97.5 583 TYR B C 1
ATOM 10921 O O . TYR B 1 583 ? 3.461 4.676 14.289 1 97.5 583 TYR B O 1
ATOM 10929 N N . ARG B 1 584 ? 5.008 4.938 12.688 1 95.94 584 ARG B N 1
ATOM 10930 C CA . ARG B 1 584 ? 4.535 3.787 11.914 1 95.94 584 ARG B CA 1
ATOM 10931 C C . ARG B 1 584 ? 4.66 2.5 12.727 1 95.94 584 ARG B C 1
ATOM 10933 O O . ARG B 1 584 ? 3.781 1.637 12.664 1 95.94 584 ARG B O 1
ATOM 10940 N N . LEU B 1 585 ? 5.754 2.324 13.445 1 95 585 LEU B N 1
ATOM 10941 C CA . LEU B 1 585 ? 5.922 1.148 14.289 1 95 585 LEU B CA 1
ATOM 10942 C C . LEU B 1 585 ? 4.812 1.062 15.336 1 95 585 LEU B C 1
ATOM 10944 O O . LEU B 1 585 ? 4.305 -0.024 15.617 1 95 585 LEU B O 1
ATOM 10948 N N . CYS B 1 586 ? 4.41 2.207 15.828 1 95.69 586 CYS B N 1
ATOM 10949 C CA . CYS B 1 586 ? 3.312 2.25 16.781 1 95.69 586 CYS B CA 1
ATOM 10950 C C . CYS B 1 586 ? 1.988 1.898 16.125 1 95.69 586 CYS B C 1
ATOM 10952 O O . CYS B 1 586 ? 1.167 1.186 16.703 1 95.69 586 CYS B O 1
ATOM 10954 N N . SER B 1 587 ? 1.824 2.426 14.953 1 93.94 587 SER B N 1
ATOM 10955 C CA . SER B 1 587 ? 0.599 2.133 14.219 1 93.94 587 SER B CA 1
ATOM 10956 C C . SER B 1 587 ? 0.47 0.64 13.93 1 93.94 587 SER B C 1
ATOM 10958 O O . SER B 1 587 ? -0.628 0.083 14 1 93.94 587 SER B O 1
ATOM 10960 N N . ASP B 1 588 ? 1.542 0.019 13.547 1 91.31 588 ASP B N 1
ATOM 10961 C CA . ASP B 1 588 ? 1.547 -1.421 13.305 1 91.31 588 ASP B CA 1
ATOM 10962 C C . ASP B 1 588 ? 1.205 -2.191 14.578 1 91.31 588 ASP B C 1
ATOM 10964 O O . ASP B 1 588 ? 0.427 -3.145 14.547 1 91.31 588 ASP B O 1
ATOM 10968 N N . ALA B 1 589 ? 1.802 -1.808 15.664 1 91.69 589 ALA B N 1
ATOM 10969 C CA . ALA B 1 589 ? 1.525 -2.449 16.938 1 91.69 589 ALA B CA 1
ATOM 10970 C C . ALA B 1 589 ? 0.063 -2.271 17.344 1 91.69 589 ALA B C 1
ATOM 10972 O O . ALA B 1 589 ? -0.552 -3.184 17.891 1 91.69 589 ALA B O 1
ATOM 10973 N N . SER B 1 590 ? -0.446 -1.085 17.078 1 92.06 590 SER B N 1
ATOM 10974 C CA . SER B 1 590 ? -1.841 -0.8 17.391 1 92.06 590 SER B CA 1
ATOM 10975 C C . SER B 1 590 ? -2.783 -1.695 16.594 1 92.06 590 SER B C 1
ATOM 10977 O O . SER B 1 590 ? -3.812 -2.137 17.109 1 92.06 590 SER B O 1
ATOM 10979 N N . SER B 1 591 ? -2.49 -1.948 15.367 1 88 591 SER B N 1
ATOM 10980 C CA . SER B 1 591 ? -3.297 -2.826 14.531 1 88 591 SER B CA 1
ATOM 10981 C C . SER B 1 591 ? -3.326 -4.246 15.078 1 88 591 SER B C 1
ATOM 10983 O O . SER B 1 591 ? -4.363 -4.91 15.047 1 88 591 SER B O 1
ATOM 10985 N N . LEU B 1 592 ? -2.219 -4.711 15.609 1 86.56 592 LEU B N 1
ATOM 10986 C CA . LEU B 1 592 ? -2.137 -6.051 16.188 1 86.56 592 LEU B CA 1
ATOM 10987 C C . LEU B 1 592 ? -2.893 -6.117 17.516 1 86.56 592 LEU B C 1
ATOM 10989 O O . LEU B 1 592 ? -3.525 -7.133 17.812 1 86.56 592 LEU B O 1
ATOM 10993 N N . ASP B 1 593 ? -2.818 -5.035 18.219 1 87.56 593 ASP B N 1
ATOM 10994 C CA . ASP B 1 593 ? -3.5 -4.961 19.5 1 87.56 593 ASP B CA 1
ATOM 10995 C C . ASP B 1 593 ? -5.016 -5.023 19.328 1 87.56 593 ASP B C 1
ATOM 10997 O O . ASP B 1 593 ? -5.73 -5.516 20.203 1 87.56 593 ASP B O 1
ATOM 11001 N N . SER B 1 594 ? -5.465 -4.531 18.281 1 85.31 594 SER B N 1
ATOM 11002 C CA . SER B 1 594 ? -6.898 -4.543 18.016 1 85.31 594 SER B CA 1
ATOM 11003 C C . SER B 1 594 ? -7.402 -5.961 17.766 1 85.31 594 SER B C 1
ATOM 11005 O O . SER B 1 594 ? -8.578 -6.258 18 1 85.31 594 SER B O 1
ATOM 11007 N N . LEU B 1 595 ? -6.586 -6.824 17.297 1 83.94 595 LEU B N 1
ATOM 11008 C CA . LEU B 1 595 ? -6.961 -8.211 17.031 1 83.94 595 LEU B CA 1
ATOM 11009 C C . LEU B 1 595 ? -7.012 -9 18.344 1 83.94 595 LEU B C 1
ATOM 11011 O O . LEU B 1 595 ? -7.953 -9.766 18.562 1 83.94 595 LEU B O 1
ATOM 11015 N N . CYS B 1 596 ? -5.969 -8.812 19.062 1 85.19 596 CYS B N 1
ATOM 11016 C CA . CYS B 1 596 ? -5.871 -9.469 20.359 1 85.19 596 CYS B CA 1
ATOM 11017 C C . CYS B 1 596 ? -5.516 -8.461 21.453 1 85.19 596 CYS B C 1
ATOM 11019 O O . CYS B 1 596 ? -4.34 -8.242 21.734 1 85.19 596 CYS B O 1
ATOM 11021 N N . PRO B 1 597 ? -6.602 -7.879 22.016 1 78.06 597 PRO B N 1
ATOM 11022 C CA . PRO B 1 597 ? -6.312 -6.844 23.016 1 78.06 597 PRO B CA 1
ATOM 11023 C C . PRO B 1 597 ? -5.594 -7.398 24.234 1 78.06 597 PRO B C 1
ATOM 11025 O O . PRO B 1 597 ? -5.875 -8.516 24.672 1 78.06 597 PRO B O 1
ATOM 11028 N N . ALA B 1 598 ? -4.516 -6.684 24.578 1 65.81 598 ALA B N 1
ATOM 11029 C CA . ALA B 1 598 ? -3.703 -7.062 25.734 1 65.81 598 ALA B CA 1
ATOM 11030 C C . ALA B 1 598 ? -4.5 -6.934 27.031 1 65.81 598 ALA B C 1
ATOM 11032 O O . ALA B 1 598 ? -5.426 -6.121 27.125 1 65.81 598 ALA B O 1
ATOM 11033 N N . GLN B 1 599 ? -4.219 -7.902 27.844 1 61.25 599 GLN B N 1
ATOM 11034 C CA . GLN B 1 599 ? -4.84 -7.863 29.156 1 61.25 599 GLN B CA 1
ATOM 11035 C C . GLN B 1 599 ? -4.391 -6.629 29.938 1 61.25 599 GLN B C 1
ATOM 11037 O O . GLN B 1 599 ? -3.26 -6.168 29.781 1 61.25 599 GLN B O 1
ATOM 11042 N N . SER B 1 600 ? -5.32 -5.875 30.391 1 59.38 600 SER B N 1
ATOM 11043 C CA . SER B 1 600 ? -5.164 -4.637 31.141 1 59.38 600 SER B CA 1
ATOM 11044 C C . SER B 1 600 ? -3.982 -4.719 32.094 1 59.38 600 SER B C 1
ATOM 11046 O O . SER B 1 600 ? -3.844 -5.695 32.844 1 59.38 600 SER B O 1
ATOM 11048 N N . LEU B 1 601 ? -2.896 -4.062 31.719 1 55.62 601 LEU B N 1
ATOM 11049 C CA . LEU B 1 601 ? -1.763 -4.008 32.625 1 55.62 601 LEU B CA 1
ATOM 11050 C C . LEU B 1 601 ? -2.176 -3.408 33.969 1 55.62 601 LEU B C 1
ATOM 11052 O O . LEU B 1 601 ? -3.064 -2.557 34.031 1 55.62 601 LEU B O 1
ATOM 11056 N N . GLU B 1 602 ? -1.895 -3.939 35.125 1 54.03 602 GLU B N 1
ATOM 11057 C CA . GLU B 1 602 ? -2.168 -3.484 36.469 1 54.03 602 GLU B CA 1
ATOM 11058 C C . GLU B 1 602 ? -1.766 -2.025 36.656 1 54.03 602 GLU B C 1
ATOM 11060 O O . GLU B 1 602 ? -2.455 -1.268 37.344 1 54.03 602 GLU B O 1
ATOM 11065 N N . LYS B 1 603 ? -0.499 -1.563 36.125 1 57.88 603 LYS B N 1
ATOM 11066 C CA . LYS B 1 603 ? -0.12 -0.167 36.344 1 57.88 603 LYS B CA 1
ATOM 11067 C C . LYS B 1 603 ? -0.26 0.631 35.031 1 57.88 603 LYS B C 1
ATOM 11069 O O . LYS B 1 603 ? 0.31 0.26 34.031 1 57.88 603 LYS B O 1
ATOM 11074 N N . PRO B 1 604 ? -1.17 1.633 35.062 1 62.66 604 PRO B N 1
ATOM 11075 C CA . PRO B 1 604 ? -1.501 2.369 33.844 1 62.66 604 PRO B CA 1
ATOM 11076 C C . PRO B 1 604 ? -0.298 3.098 33.25 1 62.66 604 PRO B C 1
ATOM 11078 O O . PRO B 1 604 ? 0.312 3.938 33.906 1 62.66 604 PRO B O 1
ATOM 11081 N N . SER B 1 605 ? 0.502 2.576 32.312 1 74.12 605 SER B N 1
ATOM 11082 C CA . SER B 1 605 ? 1.602 3.24 31.625 1 74.12 605 SER B CA 1
ATOM 11083 C C . SER B 1 605 ? 1.087 4.16 30.531 1 74.12 605 SER B C 1
ATOM 11085 O O . SER B 1 605 ? -0.023 3.975 30.031 1 74.12 605 SER B O 1
ATOM 11087 N N . LEU B 1 606 ? 1.876 5.328 30.391 1 80.06 606 LEU B N 1
ATOM 11088 C CA . LEU B 1 606 ? 1.597 6.266 29.312 1 80.06 606 LEU B CA 1
ATOM 11089 C C . LEU B 1 606 ? 1.774 5.602 27.953 1 80.06 606 LEU B C 1
ATOM 11091 O O . LEU B 1 606 ? 1.157 6.016 26.969 1 80.06 606 LEU B O 1
ATOM 11095 N N . TYR B 1 607 ? 2.619 4.586 27.953 1 89.88 607 TYR B N 1
ATOM 11096 C CA . TYR B 1 607 ? 2.893 3.854 26.719 1 89.88 607 TYR B CA 1
ATOM 11097 C C . TYR B 1 607 ? 2.322 2.441 26.797 1 89.88 607 TYR B C 1
ATOM 11099 O O . TYR B 1 607 ? 2.963 1.531 27.312 1 89.88 607 TYR B O 1
ATOM 11107 N N . ARG B 1 608 ? 1.216 2.27 26.188 1 87.81 608 ARG B N 1
ATOM 11108 C CA . ARG B 1 608 ? 0.403 1.088 26.453 1 87.81 608 ARG B CA 1
ATOM 11109 C C . ARG B 1 608 ? 0.562 0.053 25.344 1 87.81 608 ARG B C 1
ATOM 11111 O O . ARG B 1 608 ? 0.154 -1.1 25.5 1 87.81 608 ARG B O 1
ATOM 11118 N N . LEU B 1 609 ? 1.097 0.358 24.219 1 89.31 609 LEU B N 1
ATOM 11119 C CA . LEU B 1 609 ? 1.267 -0.584 23.109 1 89.31 609 LEU B CA 1
ATOM 11120 C C . LEU B 1 609 ? 2.338 -1.618 23.438 1 89.31 609 LEU B C 1
ATOM 11122 O O . LEU B 1 609 ? 3.354 -1.29 24.062 1 89.31 609 LEU B O 1
ATOM 11126 N N . THR B 1 610 ? 2.135 -2.773 23.031 1 86.94 610 THR B N 1
ATOM 11127 C CA . THR B 1 610 ? 3.096 -3.848 23.266 1 86.94 610 THR B CA 1
ATOM 11128 C C . THR B 1 610 ? 3.955 -4.07 22.016 1 86.94 610 THR B C 1
ATOM 11130 O O . THR B 1 610 ? 3.451 -4.027 20.891 1 86.94 610 THR B O 1
ATOM 11133 N N . PHE B 1 611 ? 5.223 -4.254 22.266 1 88.5 611 PHE B N 1
ATOM 11134 C CA . PHE B 1 611 ? 6.184 -4.5 21.203 1 88.5 611 PHE B CA 1
ATOM 11135 C C . PHE B 1 611 ? 6.961 -5.785 21.453 1 88.5 611 PHE B C 1
ATOM 11137 O O . PHE B 1 611 ? 6.965 -6.301 22.578 1 88.5 611 PHE B O 1
ATOM 11144 N N . PRO B 1 612 ? 7.52 -6.367 20.422 1 84.12 612 PRO B N 1
ATOM 11145 C CA . PRO B 1 612 ? 8.352 -7.555 20.641 1 84.12 612 PRO B CA 1
ATOM 11146 C C . PRO B 1 612 ? 9.508 -7.301 21.594 1 84.12 612 PRO B C 1
ATOM 11148 O O . PRO B 1 612 ? 9.953 -6.16 21.734 1 84.12 612 PRO B O 1
ATOM 11151 N N . ALA B 1 613 ? 10.031 -8.32 22.141 1 83.44 613 ALA B N 1
ATOM 11152 C CA . ALA B 1 613 ? 11.039 -8.234 23.188 1 83.44 613 ALA B CA 1
ATOM 11153 C C . ALA B 1 613 ? 12.352 -7.684 22.656 1 83.44 613 ALA B C 1
ATOM 11155 O O . ALA B 1 613 ? 13.172 -7.164 23.406 1 83.44 613 ALA B O 1
ATOM 11156 N N . ASN B 1 614 ? 12.508 -7.719 21.406 1 83.12 614 ASN B N 1
ATOM 11157 C CA . ASN B 1 614 ? 13.742 -7.234 20.812 1 83.12 614 ASN B CA 1
ATOM 11158 C C . ASN B 1 614 ? 13.805 -5.711 20.812 1 83.12 614 ASN B C 1
ATOM 11160 O O . ASN B 1 614 ? 14.875 -5.129 20.625 1 83.12 614 ASN B O 1
ATOM 11164 N N . PHE B 1 615 ? 12.688 -5.082 20.984 1 89.19 615 PHE B N 1
ATOM 11165 C CA . PHE B 1 615 ? 12.672 -3.633 21.141 1 89.19 615 PHE B CA 1
ATOM 11166 C C . PHE B 1 615 ? 12.953 -3.238 22.594 1 89.19 615 PHE B C 1
ATOM 11168 O O . PHE B 1 615 ? 12.078 -3.367 23.453 1 89.19 615 PHE B O 1
ATOM 11175 N N . ARG B 1 616 ? 14.078 -2.791 22.875 1 90.81 616 ARG B N 1
ATOM 11176 C CA . ARG B 1 616 ? 14.445 -2.441 24.234 1 90.81 616 ARG B CA 1
ATOM 11177 C C . ARG B 1 616 ? 13.812 -1.118 24.656 1 90.81 616 ARG B C 1
ATOM 11179 O O . ARG B 1 616 ? 13.531 -0.904 25.844 1 90.81 616 ARG B O 1
ATOM 11186 N N . HIS B 1 617 ? 13.641 -0.257 23.688 1 93.44 617 HIS B N 1
ATOM 11187 C CA . HIS B 1 617 ? 13.016 1.03 23.953 1 93.44 617 HIS B CA 1
ATOM 11188 C C . HIS B 1 617 ? 11.703 1.175 23.188 1 93.44 617 HIS B C 1
ATOM 11190 O O . HIS B 1 617 ? 11.609 0.782 22.031 1 93.44 617 HIS B O 1
ATOM 11196 N N . ASN B 1 618 ? 10.719 1.695 23.844 1 93.88 618 ASN B N 1
ATOM 11197 C CA . ASN B 1 618 ? 9.398 1.873 23.266 1 93.88 618 ASN B CA 1
ATOM 11198 C C . ASN B 1 618 ? 9.398 2.957 22.188 1 93.88 618 ASN B C 1
ATOM 11200 O O . ASN B 1 618 ? 9.75 4.105 22.469 1 93.88 618 ASN B O 1
ATOM 11204 N N . PRO B 1 619 ? 8.969 2.627 21.016 1 96.12 619 PRO B N 1
ATOM 11205 C CA . PRO B 1 619 ? 9 3.59 19.922 1 96.12 619 PRO B CA 1
ATOM 11206 C C . PRO B 1 619 ? 8.211 4.863 20.234 1 96.12 619 PRO B C 1
ATOM 11208 O O . PRO B 1 619 ? 8.586 5.949 19.781 1 96.12 619 PRO B O 1
ATOM 11211 N N . GLN B 1 620 ? 7.109 4.809 20.891 1 95.44 620 GLN B N 1
ATOM 11212 C CA . GLN B 1 620 ? 6.34 5.996 21.25 1 95.44 620 GLN B CA 1
ATOM 11213 C C . GLN B 1 620 ? 7.125 6.898 22.203 1 95.44 620 GLN B C 1
ATOM 11215 O O . GLN B 1 620 ? 7.051 8.125 22.094 1 95.44 620 GLN B O 1
ATOM 11220 N N . GLU B 1 621 ? 7.75 6.293 23.109 1 94.12 621 GLU B N 1
ATOM 11221 C CA . GLU B 1 621 ? 8.609 7.051 24.016 1 94.12 621 GLU B CA 1
ATOM 11222 C C . GLU B 1 621 ? 9.742 7.738 23.25 1 94.12 621 GLU B C 1
ATOM 11224 O O . GLU B 1 621 ? 10.078 8.891 23.547 1 94.12 621 GLU B O 1
ATOM 11229 N N . LEU B 1 622 ? 10.328 6.984 22.375 1 95.19 622 LEU B N 1
ATOM 11230 C CA . LEU B 1 622 ? 11.391 7.547 21.547 1 95.19 622 LEU B CA 1
ATOM 11231 C C . LEU B 1 622 ? 10.875 8.727 20.734 1 95.19 622 LEU B C 1
ATOM 11233 O O . LEU B 1 622 ? 11.578 9.727 20.562 1 95.19 622 LEU B O 1
ATOM 11237 N N . LEU B 1 623 ? 9.688 8.617 20.156 1 95.5 623 LEU B N 1
ATOM 11238 C CA . LEU B 1 623 ? 9.062 9.695 19.406 1 95.5 623 LEU B CA 1
ATOM 11239 C C . LEU B 1 623 ? 8.875 10.93 20.266 1 95.5 623 LEU B C 1
ATOM 11241 O O . LEU B 1 623 ? 9.125 12.055 19.828 1 95.5 623 LEU B O 1
ATOM 11245 N N . ASP B 1 624 ? 8.422 10.758 21.516 1 92.62 624 ASP B N 1
ATOM 11246 C CA . ASP B 1 624 ? 8.266 11.859 22.453 1 92.62 624 ASP B CA 1
ATOM 11247 C C . ASP B 1 624 ? 9.602 12.547 22.719 1 92.62 624 ASP B C 1
ATOM 11249 O O . ASP B 1 624 ? 9.664 13.773 22.828 1 92.62 624 ASP B O 1
ATOM 11253 N N . GLN B 1 625 ? 10.625 11.75 22.812 1 90.25 625 GLN B N 1
ATOM 11254 C CA . GLN B 1 625 ? 11.961 12.297 23.047 1 90.25 625 GLN B CA 1
ATOM 11255 C C . GLN B 1 625 ? 12.43 13.133 21.859 1 90.25 625 GLN B C 1
ATOM 11257 O O . GLN B 1 625 ? 13.055 14.18 22.047 1 90.25 625 GLN B O 1
ATOM 11262 N N . LEU B 1 626 ? 12.141 12.625 20.688 1 89.88 626 LEU B N 1
ATOM 11263 C CA . LEU B 1 626 ? 12.531 13.375 19.5 1 89.88 626 LEU B CA 1
ATOM 11264 C C . LEU B 1 626 ? 11.742 14.672 19.375 1 89.88 626 LEU B C 1
ATOM 11266 O O . LEU B 1 626 ? 12.25 15.664 18.859 1 89.88 626 LEU B O 1
ATOM 11270 N N . ALA B 1 627 ? 10.508 14.633 19.875 1 87.69 627 ALA B N 1
ATOM 11271 C CA . ALA B 1 627 ? 9.625 15.789 19.75 1 87.69 627 ALA B CA 1
ATOM 11272 C C . ALA B 1 627 ? 10.07 16.906 20.688 1 87.69 627 ALA B C 1
ATOM 11274 O O . ALA B 1 627 ? 9.812 18.094 20.422 1 87.69 627 ALA B O 1
ATOM 11275 N N . VAL B 1 628 ? 10.656 16.578 21.859 1 77.5 628 VAL B N 1
ATOM 11276 C CA . VAL B 1 628 ? 11.055 17.578 22.844 1 77.5 628 VAL B CA 1
ATOM 11277 C C . VAL B 1 628 ? 12.406 18.172 22.469 1 77.5 628 VAL B C 1
ATOM 11279 O O . VAL B 1 628 ? 12.789 19.219 22.969 1 77.5 628 VAL B O 1
ATOM 11282 N N . CYS B 1 629 ? 13.008 17.531 21.516 1 63.03 629 CYS B N 1
ATOM 11283 C CA . CYS B 1 629 ? 14.352 17.984 21.203 1 63.03 629 CYS B CA 1
ATOM 11284 C C . CYS B 1 629 ? 14.344 19.438 20.734 1 63.03 629 CYS B C 1
ATOM 11286 O O . CYS B 1 629 ? 15.289 20.188 20.969 1 63.03 629 CYS B O 1
ATOM 11288 N N . PHE B 1 630 ? 13.203 19.828 20.156 1 60.91 630 PHE B N 1
ATOM 11289 C CA . PHE B 1 630 ? 13.242 21.188 19.641 1 60.91 630 PHE B CA 1
ATOM 11290 C C . PHE B 1 630 ? 12.891 22.188 20.734 1 60.91 630 PHE B C 1
ATOM 11292 O O . PHE B 1 630 ? 13.117 23.391 20.578 1 60.91 630 PHE B O 1
ATOM 11299 N N . HIS B 1 631 ? 12.203 21.609 21.828 1 58.47 631 HIS B N 1
ATOM 11300 C CA . HIS B 1 631 ? 11.883 22.531 22.922 1 58.47 631 HIS B CA 1
ATOM 11301 C C . HIS B 1 631 ? 13.148 23.109 23.547 1 58.47 631 HIS B C 1
ATOM 11303 O O . HIS B 1 631 ? 13.117 24.188 24.141 1 58.47 631 HIS B O 1
ATOM 11309 N N . TYR B 1 632 ? 14.125 22.141 23.453 1 49.84 632 TYR B N 1
ATOM 11310 C CA . TYR B 1 632 ? 15.375 22.562 24.094 1 49.84 632 TYR B CA 1
ATOM 11311 C C . TYR B 1 632 ? 16.281 23.281 23.094 1 49.84 632 TYR B C 1
ATOM 11313 O O . TYR B 1 632 ? 17.25 23.922 23.484 1 49.84 632 TYR B O 1
ATOM 11321 N N . LEU B 1 633 ? 15.922 22.844 21.828 1 48.56 633 LEU B N 1
ATOM 11322 C CA . LEU B 1 633 ? 16.906 23.328 20.844 1 48.56 633 LEU B CA 1
ATOM 11323 C C . LEU B 1 633 ? 16.719 24.812 20.578 1 48.56 633 LEU B C 1
ATOM 11325 O O . LEU B 1 633 ? 15.617 25.344 20.703 1 48.56 633 LEU B O 1
ATOM 11329 N N . SER B 1 634 ? 17.719 25.516 20.828 1 46.56 634 SER B N 1
ATOM 11330 C CA . SER B 1 634 ? 17.938 26.875 20.344 1 46.56 634 SER B CA 1
ATOM 11331 C C . SER B 1 634 ? 17.391 27.062 18.938 1 46.56 634 SER B C 1
ATOM 11333 O O . SER B 1 634 ? 17.578 28.109 18.328 1 46.56 634 SER B O 1
ATOM 11335 N N . TYR B 1 635 ? 16.688 25.984 18.438 1 53.75 635 TYR B N 1
ATOM 11336 C CA . TYR B 1 635 ? 16.328 26.078 17.016 1 53.75 635 TYR B CA 1
ATOM 11337 C C . TYR B 1 635 ? 15.023 26.859 16.844 1 53.75 635 TYR B C 1
ATOM 11339 O O . TYR B 1 635 ? 14.141 26.797 17.703 1 53.75 635 TYR B O 1
ATOM 11347 N N . ILE B 1 636 ? 15.109 27.797 16.172 1 63.31 636 ILE B N 1
ATOM 11348 C CA . ILE B 1 636 ? 13.906 28.438 15.648 1 63.31 636 ILE B CA 1
ATOM 11349 C C . ILE B 1 636 ? 12.938 27.375 15.133 1 63.31 636 ILE B C 1
ATOM 11351 O O . ILE B 1 636 ? 13.32 26.5 14.352 1 63.31 636 ILE B O 1
ATOM 11355 N N . PRO B 1 637 ? 11.773 27.344 15.836 1 77.88 637 PRO B N 1
ATOM 11356 C CA . PRO B 1 637 ? 10.812 26.328 15.383 1 77.88 637 PRO B CA 1
ATOM 11357 C C . PRO B 1 637 ? 10.555 26.391 13.875 1 77.88 637 PRO B C 1
ATOM 11359 O O . PRO B 1 637 ? 10.164 27.438 13.359 1 77.88 637 PRO B O 1
ATOM 11362 N N . THR B 1 638 ? 11.023 25.391 13.242 1 81.38 638 THR B N 1
ATOM 11363 C CA . THR B 1 638 ? 10.758 25.234 11.812 1 81.38 638 THR B CA 1
ATOM 11364 C C . THR B 1 638 ? 9.539 24.344 11.586 1 81.38 638 THR B C 1
ATOM 11366 O O . THR B 1 638 ? 9.148 23.578 12.469 1 81.38 638 THR B O 1
ATOM 11369 N N . PRO B 1 639 ? 8.93 24.484 10.492 1 84.38 639 PRO B N 1
ATOM 11370 C CA . PRO B 1 639 ? 7.719 23.719 10.211 1 84.38 639 PRO B CA 1
ATOM 11371 C C . PRO B 1 639 ? 7.91 22.219 10.391 1 84.38 639 PRO B C 1
ATOM 11373 O O . PRO B 1 639 ? 7.086 21.562 11.023 1 84.38 639 PRO B O 1
ATOM 11376 N N . PRO B 1 640 ? 8.961 21.625 9.984 1 86.56 640 PRO B N 1
ATOM 11377 C CA . PRO B 1 640 ? 9.117 20.188 10.18 1 86.56 640 PRO B CA 1
ATOM 11378 C C . PRO B 1 640 ? 9.219 19.797 11.656 1 86.56 640 PRO B C 1
ATOM 11380 O O . PRO B 1 640 ? 8.695 18.766 12.062 1 86.56 640 PRO B O 1
ATOM 11383 N N . LEU B 1 641 ? 9.859 20.656 12.438 1 86.31 641 LEU B N 1
ATOM 11384 C CA . LEU B 1 641 ? 10.031 20.344 13.859 1 86.31 641 LEU B CA 1
ATOM 11385 C C . LEU B 1 641 ? 8.703 20.438 14.602 1 86.31 641 LEU B C 1
ATOM 11387 O O . LEU B 1 641 ? 8.406 19.609 15.461 1 86.31 641 LEU B O 1
ATOM 11391 N N . VAL B 1 642 ? 7.938 21.469 14.273 1 89.19 642 VAL B N 1
ATOM 11392 C CA . VAL B 1 642 ? 6.621 21.609 14.883 1 89.19 642 VAL B CA 1
ATOM 11393 C C . VAL B 1 642 ? 5.746 20.406 14.5 1 89.19 642 VAL B C 1
ATOM 11395 O O . VAL B 1 642 ? 4.98 19.906 15.32 1 89.19 642 VAL B O 1
ATOM 11398 N N . SER B 1 643 ? 5.914 20 13.266 1 91.25 643 SER B N 1
ATOM 11399 C CA . SER B 1 643 ? 5.129 18.875 12.773 1 91.25 643 SER B CA 1
ATOM 11400 C C . SER B 1 643 ? 5.469 17.594 13.531 1 91.25 643 SER B C 1
ATOM 11402 O O . SER B 1 643 ? 4.605 16.75 13.742 1 91.25 643 SER B O 1
ATOM 11404 N N . ILE B 1 644 ? 6.703 17.438 13.953 1 92.19 644 ILE B N 1
ATOM 11405 C CA . ILE B 1 644 ? 7.125 16.25 14.695 1 92.19 644 ILE B CA 1
ATOM 11406 C C . ILE B 1 644 ? 6.508 16.266 16.094 1 92.19 644 ILE B C 1
ATOM 11408 O O . ILE B 1 644 ? 6.047 15.242 16.594 1 92.19 644 ILE B O 1
ATOM 11412 N N . SER B 1 645 ? 6.512 17.438 16.703 1 92 645 SER B N 1
ATOM 11413 C CA . SER B 1 645 ? 5.867 17.562 18 1 92 645 SER B CA 1
ATOM 11414 C C . SER B 1 645 ? 4.375 17.266 17.922 1 92 645 SER B C 1
ATOM 11416 O O . SER B 1 645 ? 3.816 16.609 18.797 1 92 645 SER B O 1
ATOM 11418 N N . ALA B 1 646 ? 3.805 17.812 16.859 1 94.56 646 ALA B N 1
ATOM 11419 C CA . ALA B 1 646 ? 2.389 17.531 16.641 1 94.56 646 ALA B CA 1
ATOM 11420 C C . ALA B 1 646 ? 2.152 16.031 16.469 1 94.56 646 ALA B C 1
ATOM 11422 O O . ALA B 1 646 ? 1.168 15.492 16.969 1 94.56 646 ALA B O 1
ATOM 11423 N N . LEU B 1 647 ? 3.055 15.398 15.758 1 96 647 LEU B N 1
ATOM 11424 C CA . LEU B 1 647 ? 2.969 13.961 15.5 1 96 647 LEU B CA 1
ATOM 11425 C C . LEU B 1 647 ? 3.023 13.172 16.797 1 96 647 LEU B C 1
ATOM 11427 O O . LEU B 1 647 ? 2.32 12.172 16.953 1 96 647 LEU B O 1
ATOM 11431 N N . SER B 1 648 ? 3.887 13.57 17.703 1 95.38 648 SER B N 1
ATOM 11432 C CA . SER B 1 648 ? 3.998 12.906 19 1 95.38 648 SER B CA 1
ATOM 11433 C C . SER B 1 648 ? 2.678 12.953 19.766 1 95.38 648 SER B C 1
ATOM 11435 O O . SER B 1 648 ? 2.215 11.938 20.281 1 95.38 648 SER B O 1
ATOM 11437 N N . HIS B 1 649 ? 2.072 14.117 19.797 1 95.56 649 HIS B N 1
ATOM 11438 C CA . HIS B 1 649 ? 0.79 14.242 20.484 1 95.56 649 HIS B CA 1
ATOM 11439 C C . HIS B 1 649 ? -0.293 13.438 19.781 1 95.56 649 HIS B C 1
ATOM 11441 O O . HIS B 1 649 ? -1.156 12.844 20.422 1 95.56 649 HIS B O 1
ATOM 11447 N N . LEU B 1 650 ? -0.234 13.492 18.469 1 97.12 650 LEU B N 1
ATOM 11448 C CA . LEU B 1 650 ? -1.174 12.672 17.703 1 97.12 650 LEU B CA 1
ATOM 11449 C C . LEU B 1 650 ? -1.045 11.203 18.078 1 97.12 650 LEU B C 1
ATOM 11451 O O . LEU B 1 650 ? -2.045 10.484 18.156 1 97.12 650 LEU B O 1
ATOM 11455 N N . GLY B 1 651 ? 0.204 10.758 18.281 1 96.62 651 GLY B N 1
ATOM 11456 C CA . GLY B 1 651 ? 0.431 9.398 18.719 1 96.62 651 GLY B CA 1
ATOM 11457 C C . GLY B 1 651 ? -0.277 9.07 20.031 1 96.62 651 GLY B C 1
ATOM 11458 O O . GLY B 1 651 ? -0.879 8 20.156 1 96.62 651 GLY B O 1
ATOM 11459 N N . HIS B 1 652 ? -0.288 9.984 20.922 1 95.75 652 HIS B N 1
ATOM 11460 C CA . HIS B 1 652 ? -0.943 9.758 22.203 1 95.75 652 HIS B CA 1
ATOM 11461 C C . HIS B 1 652 ? -2.459 9.719 22.047 1 95.75 652 HIS B C 1
ATOM 11463 O O . HIS B 1 652 ? -3.145 9 22.781 1 95.75 652 HIS B O 1
ATOM 11469 N N . LEU B 1 653 ? -2.971 10.492 21.141 1 97.06 653 LEU B N 1
ATOM 11470 C CA . LEU B 1 653 ? -4.402 10.43 20.875 1 97.06 653 LEU B CA 1
ATOM 11471 C C . LEU B 1 653 ? -4.781 9.07 20.281 1 97.06 653 LEU B C 1
ATOM 11473 O O . LEU B 1 653 ? -5.805 8.492 20.656 1 97.06 653 LEU B O 1
ATOM 11477 N N . GLN B 1 654 ? -3.961 8.562 19.5 1 95.19 654 GLN B N 1
ATOM 11478 C CA . GLN B 1 654 ? -4.312 7.391 18.703 1 95.19 654 GLN B CA 1
ATOM 11479 C C . GLN B 1 654 ? -3.965 6.098 19.422 1 95.19 654 GLN B C 1
ATOM 11481 O O . GLN B 1 654 ? -4.637 5.082 19.25 1 95.19 654 GLN B O 1
ATOM 11486 N N . PHE B 1 655 ? -2.918 6.113 20.266 1 94.69 655 PHE B N 1
ATOM 11487 C CA . PHE B 1 655 ? -2.361 4.836 20.688 1 94.69 655 PHE B CA 1
ATOM 11488 C C . PHE B 1 655 ? -2.645 4.578 22.156 1 94.69 655 PHE B C 1
ATOM 11490 O O . PHE B 1 655 ? -2.398 3.482 22.672 1 94.69 655 PHE B O 1
ATOM 11497 N N . THR B 1 656 ? -3.115 5.605 22.891 1 93.94 656 THR B N 1
ATOM 11498 C CA . THR B 1 656 ? -3.506 5.348 24.266 1 93.94 656 THR B CA 1
ATOM 11499 C C . THR B 1 656 ? -4.613 4.301 24.328 1 93.94 656 THR B C 1
ATOM 11501 O O . THR B 1 656 ? -4.543 3.357 25.125 1 93.94 656 THR B O 1
ATOM 11504 N N . TRP B 1 657 ? -5.664 4.559 23.625 1 91.88 657 TRP B N 1
ATOM 11505 C CA . TRP B 1 657 ? -6.672 3.545 23.328 1 91.88 657 TRP B CA 1
ATOM 11506 C C . TRP B 1 657 ? -6.605 3.117 21.875 1 91.88 657 TRP B C 1
ATOM 11508 O O . TRP B 1 657 ? -6.797 3.936 20.969 1 91.88 657 TRP B O 1
ATOM 11518 N N . THR B 1 658 ? -6.328 1.871 21.688 1 89.19 658 THR B N 1
ATOM 11519 C CA . THR B 1 658 ? -6.254 1.385 20.312 1 89.19 658 THR B CA 1
ATOM 11520 C C . THR B 1 658 ? -7.551 1.676 19.562 1 89.19 658 THR B C 1
ATOM 11522 O O . THR B 1 658 ? -8.633 1.302 20.016 1 89.19 658 THR B O 1
ATOM 11525 N N . GLY B 1 659 ? -7.418 2.422 18.469 1 87.12 659 GLY B N 1
ATOM 11526 C CA . GLY B 1 659 ? -8.555 2.707 17.609 1 87.12 659 GLY B CA 1
ATOM 11527 C C . GLY B 1 659 ? -9.375 3.896 18.078 1 87.12 659 GLY B C 1
ATOM 11528 O O . GLY B 1 659 ? -10.5 4.105 17.625 1 87.12 659 GLY B O 1
ATOM 11529 N N . PHE B 1 660 ? -8.906 4.629 18.984 1 94.44 660 PHE B N 1
ATOM 11530 C CA . PHE B 1 660 ? -9.664 5.727 19.562 1 94.44 660 PHE B CA 1
ATOM 11531 C C . PHE B 1 660 ? -10.125 6.707 18.5 1 94.44 660 PHE B C 1
ATOM 11533 O O . PHE B 1 660 ? -11.32 6.973 18.359 1 94.44 660 PHE B O 1
ATOM 11540 N N . LEU B 1 661 ? -9.203 7.25 17.719 1 95.19 661 LEU B N 1
ATOM 11541 C CA . LEU B 1 661 ? -9.555 8.266 16.734 1 95.19 661 LEU B CA 1
ATOM 11542 C C . LEU B 1 661 ? -10.477 7.688 15.664 1 95.19 661 LEU B C 1
ATOM 11544 O O . LEU B 1 661 ? -11.336 8.398 15.141 1 95.19 661 LEU B O 1
ATOM 11548 N N . ASP B 1 662 ? -10.32 6.461 15.352 1 91.62 662 ASP B N 1
ATOM 11549 C CA . ASP B 1 662 ? -11.211 5.828 14.383 1 91.62 662 ASP B CA 1
ATOM 11550 C C . ASP B 1 662 ? -12.641 5.77 14.914 1 91.62 662 ASP B C 1
ATOM 11552 O O . ASP B 1 662 ? -13.594 6.051 14.18 1 91.62 662 ASP B O 1
ATOM 11556 N N . LYS B 1 663 ? -12.734 5.359 16.172 1 94 663 LYS B N 1
ATOM 11557 C CA . LYS B 1 663 ? -14.055 5.293 16.797 1 94 663 LYS B CA 1
ATOM 11558 C C . LYS B 1 663 ? -14.688 6.676 16.891 1 94 663 LYS B C 1
ATOM 11560 O O . LYS B 1 663 ? -15.898 6.828 16.703 1 94 663 LYS B O 1
ATOM 11565 N N . VAL B 1 664 ? -13.859 7.637 17.188 1 96.81 664 VAL B N 1
ATOM 11566 C CA . VAL B 1 664 ? -14.359 9 17.297 1 96.81 664 VAL B CA 1
ATOM 11567 C C . VAL B 1 664 ? -14.867 9.477 15.938 1 96.81 664 VAL B C 1
ATOM 11569 O O . VAL B 1 664 ? -15.914 10.125 15.852 1 96.81 664 VAL B O 1
ATOM 11572 N N . LYS B 1 665 ? -14.156 9.219 14.883 1 95.19 665 LYS B N 1
ATOM 11573 C CA . LYS B 1 665 ? -14.57 9.625 13.547 1 95.19 665 LYS B CA 1
ATOM 11574 C C . LYS B 1 665 ? -15.883 8.953 13.148 1 95.19 665 LYS B C 1
ATOM 11576 O O . LYS B 1 665 ? -16.75 9.586 12.547 1 95.19 665 LYS B O 1
ATOM 11581 N N . ILE B 1 666 ? -15.984 7.664 13.461 1 92.12 666 ILE B N 1
ATOM 11582 C CA . ILE B 1 666 ? -17.219 6.945 13.164 1 92.12 666 ILE B CA 1
ATOM 11583 C C . ILE B 1 666 ? -18.375 7.543 13.969 1 92.12 666 ILE B C 1
ATOM 11585 O O . ILE B 1 666 ? -19.469 7.719 13.445 1 92.12 666 ILE B O 1
ATOM 11589 N N . ALA B 1 667 ? -18.062 7.805 15.211 1 94.94 667 ALA B N 1
ATOM 11590 C CA . ALA B 1 667 ? -19.062 8.43 16.062 1 94.94 667 ALA B CA 1
ATOM 11591 C C . ALA B 1 667 ? -19.516 9.773 15.508 1 94.94 667 ALA B C 1
ATOM 11593 O O . ALA B 1 667 ? -20.641 10.203 15.727 1 94.94 667 ALA B O 1
ATOM 11594 N N . ALA B 1 668 ? -18.562 10.422 14.812 1 94.25 668 ALA B N 1
ATOM 11595 C CA . ALA B 1 668 ? -18.844 11.734 14.234 1 94.25 668 ALA B CA 1
ATOM 11596 C C . ALA B 1 668 ? -19.547 11.594 12.883 1 94.25 668 ALA B C 1
ATOM 11598 O O . ALA B 1 668 ? -19.922 12.594 12.266 1 94.25 668 ALA B O 1
ATOM 11599 N N . GLY B 1 669 ? -19.625 10.391 12.391 1 89.19 669 GLY B N 1
ATOM 11600 C CA . GLY B 1 669 ? -20.406 10.164 11.188 1 89.19 669 GLY B CA 1
ATOM 11601 C C . GLY B 1 669 ? -19.562 9.836 9.977 1 89.19 669 GLY B C 1
ATOM 11602 O O . GLY B 1 669 ? -20 10.016 8.836 1 89.19 669 GLY B O 1
ATOM 11603 N N . LYS B 1 670 ? -18.359 9.445 10.156 1 88.25 670 LYS B N 1
ATOM 11604 C CA . LYS B 1 670 ? -17.516 9.102 9.016 1 88.25 670 LYS B CA 1
ATOM 11605 C C . LYS B 1 670 ? -18.047 7.875 8.281 1 88.25 670 LYS B C 1
ATOM 11607 O O . LYS B 1 670 ? -17.891 7.75 7.066 1 88.25 670 LYS B O 1
ATOM 11612 N N . SER B 1 671 ? -18.547 6.863 9.172 1 75.56 671 SER B N 1
ATOM 11613 C CA . SER B 1 671 ? -19.047 5.641 8.555 1 75.56 671 SER B CA 1
ATOM 11614 C C . SER B 1 671 ? -20.562 5.695 8.359 1 75.56 671 SER B C 1
ATOM 11616 O O . SER B 1 671 ? -21.266 6.398 9.086 1 75.56 671 SER B O 1
ATOM 11618 N N . GLY B 1 672 ? -21.094 5.035 7.363 1 64.44 672 GLY B N 1
ATOM 11619 C CA . GLY B 1 672 ? -22.359 5.242 6.66 1 64.44 672 GLY B CA 1
ATOM 11620 C C . GLY B 1 672 ? -23.547 4.672 7.398 1 64.44 672 GLY B C 1
ATOM 11621 O O . GLY B 1 672 ? -24.688 5.066 7.145 1 64.44 672 GLY B O 1
ATOM 11622 N N . THR B 1 673 ? -23.266 3.771 8.461 1 75.38 673 THR B N 1
ATOM 11623 C CA . THR B 1 673 ? -24.5 3.242 8.992 1 75.38 673 THR B CA 1
ATOM 11624 C C . THR B 1 673 ? -24.797 3.844 10.367 1 75.38 673 THR B C 1
ATOM 11626 O O . THR B 1 673 ? -23.891 4.27 11.07 1 75.38 673 THR B O 1
ATOM 11629 N N . GLU B 1 674 ? -26.016 4.039 10.641 1 81.25 674 GLU B N 1
ATOM 11630 C CA . GLU B 1 674 ? -26.438 4.543 11.938 1 81.25 674 GLU B CA 1
ATOM 11631 C C . GLU B 1 674 ? -26.062 3.574 13.055 1 81.25 674 GLU B C 1
ATOM 11633 O O . GLU B 1 674 ? -25.75 3.998 14.172 1 81.25 674 GLU B O 1
ATOM 11638 N N . GLU B 1 675 ? -26.047 2.359 12.672 1 84.19 675 GLU B N 1
ATOM 11639 C CA . GLU B 1 675 ? -25.672 1.354 13.664 1 84.19 675 GLU B CA 1
ATOM 11640 C C . GLU B 1 675 ? -24.203 1.489 14.07 1 84.19 675 GLU B C 1
ATOM 11642 O O . GLU B 1 675 ? -23.875 1.373 15.258 1 84.19 675 GLU B O 1
ATOM 11647 N N . SER B 1 676 ? -23.406 1.706 13.117 1 85 676 SER B N 1
ATOM 11648 C CA . SER B 1 676 ? -21.984 1.861 13.414 1 85 676 SER B CA 1
ATOM 11649 C C . SER B 1 676 ? -21.734 3.117 14.242 1 85 676 SER B C 1
ATOM 11651 O O . SER B 1 676 ? -20.875 3.123 15.117 1 85 676 SER B O 1
ATOM 11653 N N . LYS B 1 677 ? -22.516 4.145 13.961 1 89.94 677 LYS B N 1
ATOM 11654 C CA . LYS B 1 677 ? -22.391 5.395 14.711 1 89.94 677 LYS B CA 1
ATOM 11655 C C . LYS B 1 677 ? -22.781 5.199 16.172 1 89.94 677 LYS B C 1
ATOM 11657 O O . LYS B 1 677 ? -22.062 5.629 17.078 1 89.94 677 LYS B O 1
ATOM 11662 N N . LEU B 1 678 ? -23.875 4.477 16.375 1 92.56 678 LEU B N 1
ATOM 11663 C CA . LEU B 1 678 ? -24.359 4.242 17.719 1 92.56 678 LEU B CA 1
ATOM 11664 C C . LEU B 1 678 ? -23.422 3.33 18.5 1 92.56 678 LEU B C 1
ATOM 11666 O O . LEU B 1 678 ? -23.172 3.547 19.688 1 92.56 678 LEU B O 1
ATOM 11670 N N . ASN B 1 679 ? -22.891 2.373 17.781 1 91.38 679 ASN B N 1
ATOM 11671 C CA . ASN B 1 679 ? -21.938 1.459 18.406 1 91.38 679 ASN B CA 1
ATOM 11672 C C . ASN B 1 679 ? -20.672 2.176 18.828 1 91.38 679 ASN B C 1
ATOM 11674 O O . ASN B 1 679 ? -20.109 1.896 19.891 1 91.38 679 ASN B O 1
ATOM 11678 N N . ALA B 1 680 ? -20.234 3.039 18 1 94.25 680 ALA B N 1
ATOM 11679 C CA . ALA B 1 680 ? -19.031 3.805 18.312 1 94.25 680 ALA B CA 1
ATOM 11680 C C . ALA B 1 680 ? -19.25 4.734 19.5 1 94.25 680 ALA B C 1
ATOM 11682 O O . ALA B 1 680 ? -18.391 4.871 20.375 1 94.25 680 ALA B O 1
ATOM 11683 N N . ARG B 1 681 ? -20.406 5.34 19.531 1 95.31 681 ARG B N 1
ATOM 11684 C CA . ARG B 1 681 ? -20.734 6.234 20.641 1 95.31 681 ARG B CA 1
ATOM 11685 C C . ARG B 1 681 ? -20.875 5.465 21.953 1 95.31 681 ARG B C 1
ATOM 11687 O O . ARG B 1 681 ? -20.422 5.934 23 1 95.31 681 ARG B O 1
ATOM 11694 N N . SER B 1 682 ? -21.438 4.289 21.844 1 95.69 682 SER B N 1
ATOM 11695 C CA . SER B 1 682 ? -21.547 3.438 23.031 1 95.69 682 SER B CA 1
ATOM 11696 C C . SER B 1 682 ? -20.172 2.98 23.5 1 95.69 682 SER B C 1
ATOM 11698 O O . SER B 1 682 ? -19.922 2.875 24.703 1 95.69 682 SER B O 1
ATOM 11700 N N . TRP B 1 683 ? -19.344 2.703 22.562 1 94.62 683 TRP B N 1
ATOM 11701 C CA . TRP B 1 683 ? -17.984 2.287 22.891 1 94.62 683 TRP B CA 1
ATOM 11702 C C . TRP B 1 683 ? -17.219 3.408 23.609 1 94.62 683 TRP B C 1
ATOM 11704 O O . TRP B 1 683 ? -16.516 3.166 24.578 1 94.62 683 TRP B O 1
ATOM 11714 N N . LEU B 1 684 ? -17.359 4.602 23.141 1 96 684 LEU B N 1
ATOM 11715 C CA . LEU B 1 684 ? -16.688 5.75 23.734 1 96 684 LEU B CA 1
ATOM 11716 C C . LEU B 1 684 ? -17.141 5.984 25.156 1 96 684 LEU B C 1
ATOM 11718 O O . LEU B 1 684 ? -16.328 6.184 26.062 1 96 684 LEU B O 1
ATOM 11722 N N . SER B 1 685 ? -18.453 5.918 25.359 1 95.25 685 SER B N 1
ATOM 11723 C CA . SER B 1 685 ? -19 6.117 26.703 1 95.25 685 SER B CA 1
ATOM 11724 C C . SER B 1 685 ? -18.5 5.047 27.672 1 95.25 685 SER B C 1
ATOM 11726 O O . SER B 1 685 ? -18.094 5.355 28.797 1 95.25 685 SER B O 1
ATOM 11728 N N . SER B 1 686 ? -18.5 3.842 27.188 1 94.12 686 SER B N 1
ATOM 11729 C CA . SER B 1 686 ? -18.078 2.729 28.016 1 94.12 686 SER B CA 1
ATOM 11730 C C . SER B 1 686 ? -16.578 2.801 28.312 1 94.12 686 SER B C 1
ATOM 11732 O O . SER B 1 686 ? -16.141 2.584 29.438 1 94.12 686 SER B O 1
ATOM 11734 N N . ARG B 1 687 ? -15.773 3.152 27.344 1 93 687 ARG B N 1
ATOM 11735 C CA . ARG B 1 687 ? -14.32 3.18 27.484 1 93 687 ARG B CA 1
ATOM 11736 C C . ARG B 1 687 ? -13.883 4.316 28.406 1 93 687 ARG B C 1
ATOM 11738 O O . ARG B 1 687 ? -12.938 4.164 29.172 1 93 687 ARG B O 1
ATOM 11745 N N . ILE B 1 688 ? -14.5 5.43 28.328 1 94 688 ILE B N 1
ATOM 11746 C CA . ILE B 1 688 ? -14.18 6.582 29.156 1 94 688 ILE B CA 1
ATOM 11747 C C . ILE B 1 688 ? -14.508 6.277 30.609 1 94 688 ILE B C 1
ATOM 11749 O O . ILE B 1 688 ? -13.742 6.629 31.516 1 94 688 ILE B O 1
ATOM 11753 N N . SER B 1 689 ? -15.586 5.574 30.781 1 91.62 689 SER B N 1
ATOM 11754 C CA . SER B 1 689 ? -15.992 5.215 32.125 1 91.62 689 SER B CA 1
ATOM 11755 C C . SER B 1 689 ? -15.07 4.152 32.719 1 91.62 689 SER B C 1
ATOM 11757 O O . SER B 1 689 ? -14.789 4.16 33.938 1 91.62 689 SER B O 1
ATOM 11759 N N . ASP B 1 690 ? -14.609 3.264 31.891 1 89.25 690 ASP B N 1
ATOM 11760 C CA . ASP B 1 690 ? -13.781 2.146 32.344 1 89.25 690 ASP B CA 1
ATOM 11761 C C . ASP B 1 690 ? -12.352 2.602 32.625 1 89.25 690 ASP B C 1
ATOM 11763 O O . ASP B 1 690 ? -11.688 2.039 33.5 1 89.25 690 ASP B O 1
ATOM 11767 N N . ASP B 1 691 ? -11.859 3.518 31.859 1 90.44 691 ASP B N 1
ATOM 11768 C CA . ASP B 1 691 ? -10.477 3.979 31.984 1 90.44 691 ASP B CA 1
ATOM 11769 C C . ASP B 1 691 ? -10.406 5.504 31.969 1 90.44 691 ASP B C 1
ATOM 11771 O O . ASP B 1 691 ? -9.961 6.105 30.984 1 90.44 691 ASP B O 1
ATOM 11775 N N . VAL B 1 692 ? -10.625 6.094 33.094 1 90.62 692 VAL B N 1
ATOM 11776 C CA . VAL B 1 692 ? -10.68 7.547 33.219 1 90.62 692 VAL B CA 1
ATOM 11777 C C . VAL B 1 692 ? -9.281 8.133 33.094 1 90.62 692 VAL B C 1
ATOM 11779 O O . VAL B 1 692 ? -9.117 9.234 32.562 1 90.62 692 VAL B O 1
ATOM 11782 N N . VAL B 1 693 ? -8.297 7.422 33.531 1 90 693 VAL B N 1
ATOM 11783 C CA . VAL B 1 693 ? -6.922 7.895 33.469 1 90 693 VAL B CA 1
ATOM 11784 C C . VAL B 1 693 ? -6.496 8 32 1 90 693 VAL B C 1
ATOM 11786 O O . VAL B 1 693 ? -5.852 8.969 31.609 1 90 693 VAL B O 1
ATOM 11789 N N . GLY B 1 694 ? -6.859 6.953 31.203 1 92.38 694 GLY B N 1
ATOM 11790 C CA . GLY B 1 694 ? -6.574 7.012 29.781 1 92.38 694 GLY B CA 1
ATOM 11791 C C . GLY B 1 694 ? -7.277 8.156 29.078 1 92.38 694 GLY B C 1
ATOM 11792 O O . GLY B 1 694 ? -6.699 8.805 28.203 1 92.38 694 GLY B O 1
ATOM 11793 N N . ALA B 1 695 ? -8.469 8.398 29.484 1 94.38 695 ALA B N 1
ATOM 11794 C CA . ALA B 1 695 ? -9.234 9.5 28.906 1 94.38 695 ALA B CA 1
ATOM 11795 C C . ALA B 1 695 ? -8.578 10.844 29.203 1 94.38 695 ALA B C 1
ATOM 11797 O O . ALA B 1 695 ? -8.5 11.711 28.344 1 94.38 695 ALA B O 1
ATOM 11798 N N . ARG B 1 696 ? -8.156 11.047 30.453 1 92.88 696 ARG B N 1
ATOM 11799 C CA . ARG B 1 696 ? -7.492 12.289 30.844 1 92.88 696 ARG B CA 1
ATOM 11800 C C . ARG B 1 696 ? -6.18 12.477 30.078 1 92.88 696 ARG B C 1
ATOM 11802 O O . ARG B 1 696 ? -5.836 13.594 29.703 1 92.88 696 ARG B O 1
ATOM 11809 N N . SER B 1 697 ? -5.469 11.367 29.906 1 93.94 697 SER B N 1
ATOM 11810 C CA . SER B 1 697 ? -4.223 11.438 29.141 1 93.94 697 SER B CA 1
ATOM 11811 C C . SER B 1 697 ? -4.469 11.891 27.719 1 93.94 697 SER B C 1
ATOM 11813 O O . SER B 1 697 ? -3.754 12.75 27.188 1 93.94 697 SER B O 1
ATOM 11815 N N . ILE B 1 698 ? -5.477 11.305 27.062 1 96.44 698 ILE B N 1
ATOM 11816 C CA . ILE B 1 698 ? -5.824 11.656 25.703 1 96.44 698 ILE B CA 1
ATOM 11817 C C . ILE B 1 698 ? -6.219 13.133 25.625 1 96.44 698 ILE B C 1
ATOM 11819 O O . ILE B 1 698 ? -5.777 13.859 24.734 1 96.44 698 ILE B O 1
ATOM 11823 N N . LEU B 1 699 ? -6.965 13.586 26.578 1 95.25 699 LEU B N 1
ATOM 11824 C CA . LEU B 1 699 ? -7.449 14.961 26.594 1 95.25 699 LEU B CA 1
ATOM 11825 C C . LEU B 1 699 ? -6.293 15.938 26.766 1 95.25 699 LEU B C 1
ATOM 11827 O O . LEU B 1 699 ? -6.258 16.984 26.109 1 95.25 699 LEU B O 1
ATOM 11831 N N . VAL B 1 700 ? -5.438 15.641 27.656 1 94.25 700 VAL B N 1
ATOM 11832 C CA . VAL B 1 700 ? -4.289 16.5 27.906 1 94.25 700 VAL B CA 1
ATOM 11833 C C . VAL B 1 700 ? -3.459 16.656 26.625 1 94.25 700 VAL B C 1
ATOM 11835 O O . VAL B 1 700 ? -3.043 17.75 26.281 1 94.25 700 VAL B O 1
ATOM 11838 N N . HIS B 1 701 ? -3.225 15.555 25.938 1 95.62 701 HIS B N 1
ATOM 11839 C CA . HIS B 1 701 ? -2.414 15.617 24.734 1 95.62 701 HIS B CA 1
ATOM 11840 C C . HIS B 1 701 ? -3.154 16.328 23.609 1 95.62 701 HIS B C 1
ATOM 11842 O O . HIS B 1 701 ? -2.533 17 22.766 1 95.62 701 HIS B O 1
ATOM 11848 N N . ALA B 1 702 ? -4.457 16.188 23.562 1 97.38 702 ALA B N 1
ATOM 11849 C CA . ALA B 1 702 ? -5.23 17 22.625 1 97.38 702 ALA B CA 1
ATOM 11850 C C . ALA B 1 702 ? -5.082 18.484 22.922 1 97.38 702 ALA B C 1
ATOM 11852 O O . ALA B 1 702 ? -4.988 19.297 22 1 97.38 702 ALA B O 1
ATOM 11853 N N . GLY B 1 703 ? -5.125 18.812 24.25 1 96 703 GLY B N 1
ATOM 11854 C CA . GLY B 1 703 ? -4.926 20.188 24.656 1 96 703 GLY B CA 1
ATOM 11855 C C . GLY B 1 703 ? -3.549 20.719 24.312 1 96 703 GLY B C 1
ATOM 11856 O O . GLY B 1 703 ? -3.414 21.859 23.875 1 96 703 GLY B O 1
ATOM 11857 N N . ARG B 1 704 ? -2.561 19.891 24.516 1 94.19 704 ARG B N 1
ATOM 11858 C CA . ARG B 1 704 ? -1.199 20.281 24.172 1 94.19 704 ARG B CA 1
ATOM 11859 C C . ARG B 1 704 ? -1.061 20.469 22.656 1 94.19 704 ARG B C 1
ATOM 11861 O O . ARG B 1 704 ? -0.377 21.391 22.203 1 94.19 704 ARG B O 1
ATOM 11868 N N . LEU B 1 705 ? -1.61 19.562 21.922 1 95.75 705 LEU B N 1
ATOM 11869 C CA . LEU B 1 705 ? -1.603 19.672 20.453 1 95.75 705 LEU B CA 1
ATOM 11870 C C . LEU B 1 705 ? -2.252 20.969 20.016 1 95.75 705 LEU B C 1
ATOM 11872 O O . LEU B 1 705 ? -1.718 21.672 19.156 1 95.75 705 LEU B O 1
ATOM 11876 N N . ASN B 1 706 ? -3.383 21.281 20.594 1 96 706 ASN B N 1
ATOM 11877 C CA . ASN B 1 706 ? -4.066 22.531 20.297 1 96 706 ASN B CA 1
ATOM 11878 C C . ASN B 1 706 ? -3.193 23.734 20.625 1 96 706 ASN B C 1
ATOM 11880 O O . ASN B 1 706 ? -3.076 24.656 19.828 1 96 706 ASN B O 1
ATOM 11884 N N . ALA B 1 707 ? -2.646 23.719 21.797 1 94.06 707 ALA B N 1
ATOM 11885 C CA . ALA B 1 707 ? -1.798 24.828 22.234 1 94.06 707 ALA B CA 1
ATOM 11886 C C . ALA B 1 707 ? -0.6 25 21.312 1 94.06 707 ALA B C 1
ATOM 11888 O O . ALA B 1 707 ? -0.213 26.125 20.984 1 94.06 707 ALA B O 1
ATOM 11889 N N . LEU B 1 708 ? -0.035 23.906 20.891 1 91.69 708 LEU B N 1
ATOM 11890 C CA . LEU B 1 708 ? 1.104 23.906 19.984 1 91.69 708 LEU B CA 1
ATOM 11891 C C . LEU B 1 708 ? 0.734 24.562 18.656 1 91.69 708 LEU B C 1
ATOM 11893 O O . LEU B 1 708 ? 1.48 25.391 18.125 1 91.69 708 LEU B O 1
ATOM 11897 N N . LEU B 1 709 ? -0.405 24.25 18.109 1 93.06 709 LEU B N 1
ATOM 11898 C CA . LEU B 1 709 ? -0.805 24.688 16.781 1 93.06 709 LEU B CA 1
ATOM 11899 C C . LEU B 1 709 ? -1.255 26.141 16.781 1 93.06 709 LEU B C 1
ATOM 11901 O O . LEU B 1 709 ? -1.175 26.828 15.758 1 93.06 709 LEU B O 1
ATOM 11905 N N . ILE B 1 710 ? -1.712 26.594 17.906 1 90.62 710 ILE B N 1
ATOM 11906 C CA . ILE B 1 710 ? -2.096 28 18.016 1 90.62 710 ILE B CA 1
ATOM 11907 C C . ILE B 1 710 ? -0.844 28.875 18.062 1 90.62 710 ILE B C 1
ATOM 11909 O O . ILE B 1 710 ? -0.818 29.969 17.5 1 90.62 710 ILE B O 1
ATOM 11913 N N . ARG B 1 711 ? 0.121 28.344 18.672 1 87.19 711 ARG B N 1
ATOM 11914 C CA . ARG B 1 711 ? 1.338 29.109 18.875 1 87.19 711 ARG B CA 1
ATOM 11915 C C . ARG B 1 711 ? 2.203 29.125 17.609 1 87.19 711 ARG B C 1
ATOM 11917 O O . ARG B 1 711 ? 2.793 30.141 17.266 1 87.19 711 ARG B O 1
ATOM 11924 N N . PHE B 1 712 ? 2.314 27.922 17.031 1 87.06 712 PHE B N 1
ATOM 11925 C CA . PHE B 1 712 ? 3.207 27.797 15.883 1 87.06 712 PHE B CA 1
ATOM 11926 C C . PHE B 1 712 ? 2.447 27.281 14.656 1 87.06 712 PHE B C 1
ATOM 11928 O O . PHE B 1 712 ? 2.281 26.078 14.477 1 87.06 712 PHE B O 1
ATOM 11935 N N . THR B 1 713 ? 2.105 28.234 13.773 1 83.44 713 THR B N 1
ATOM 11936 C CA . THR B 1 713 ? 1.462 27.828 12.523 1 83.44 713 THR B CA 1
ATOM 11937 C C . THR B 1 713 ? 2.504 27.469 11.469 1 83.44 713 THR B C 1
ATOM 11939 O O . THR B 1 713 ? 3.559 28.109 11.391 1 83.44 713 THR B O 1
ATOM 11942 N N . PHE B 1 714 ? 2.338 26.422 10.812 1 79.94 714 PHE B N 1
ATOM 11943 C CA . PHE B 1 714 ? 3.322 26.031 9.805 1 79.94 714 PHE B CA 1
ATOM 11944 C C . PHE B 1 714 ? 2.652 25.781 8.461 1 79.94 714 PHE B C 1
ATOM 11946 O O . PHE B 1 714 ? 3.291 25.297 7.527 1 79.94 714 PHE B O 1
ATOM 11953 N N . GLU B 1 715 ? 1.436 26.094 8.227 1 82.38 715 GLU B N 1
ATOM 11954 C CA . GLU B 1 715 ? 0.681 26.188 6.977 1 82.38 715 GLU B CA 1
ATOM 11955 C C . GLU B 1 715 ? 0.857 24.922 6.141 1 82.38 715 GLU B C 1
ATOM 11957 O O . GLU B 1 715 ? 1.143 24.984 4.945 1 82.38 715 GLU B O 1
ATOM 11962 N N . ASN B 1 716 ? 0.887 23.844 6.652 1 87.5 716 ASN B N 1
ATOM 11963 C CA . ASN B 1 716 ? 0.92 22.547 5.98 1 87.5 716 ASN B CA 1
ATOM 11964 C C . ASN B 1 716 ? -0.379 21.766 6.188 1 87.5 716 ASN B C 1
ATOM 11966 O O . ASN B 1 716 ? -1.139 22.062 7.113 1 87.5 716 ASN B O 1
ATOM 11970 N N . PRO B 1 717 ? -0.665 20.938 5.27 1 87.56 717 PRO B N 1
ATOM 11971 C CA . PRO B 1 717 ? -1.937 20.219 5.379 1 87.56 717 PRO B CA 1
ATOM 11972 C C . PRO B 1 717 ? -2.051 19.406 6.668 1 87.56 717 PRO B C 1
ATOM 11974 O O . PRO B 1 717 ? -3.156 19.203 7.172 1 87.56 717 PRO B O 1
ATOM 11977 N N . SER B 1 718 ? -0.981 18.969 7.219 1 91.31 718 SER B N 1
ATOM 11978 C CA . SER B 1 718 ? -1.021 18.219 8.469 1 91.31 718 SER B CA 1
ATOM 11979 C C . SER B 1 718 ? -1.582 19.062 9.602 1 91.31 718 SER B C 1
ATOM 11981 O O . SER B 1 718 ? -2.199 18.547 10.531 1 91.31 718 SER B O 1
ATOM 11983 N N . GLU B 1 719 ? -1.357 20.344 9.508 1 93.62 719 GLU B N 1
ATOM 11984 C CA . GLU B 1 719 ? -1.875 21.266 10.523 1 93.62 719 GLU B CA 1
ATOM 11985 C C . GLU B 1 719 ? -3.398 21.203 10.586 1 93.62 719 GLU B C 1
ATOM 11987 O O . GLU B 1 719 ? -3.979 21.172 11.672 1 93.62 719 GLU B O 1
ATOM 11992 N N . ALA B 1 720 ? -3.988 21.234 9.438 1 94.94 720 ALA B N 1
ATOM 11993 C CA . ALA B 1 720 ? -5.449 21.203 9.367 1 94.94 720 ALA B CA 1
ATOM 11994 C C . ALA B 1 720 ? -5.996 19.906 9.969 1 94.94 720 ALA B C 1
ATOM 11996 O O . ALA B 1 720 ? -6.957 19.938 10.734 1 94.94 720 ALA B O 1
ATOM 11997 N N . LEU B 1 721 ? -5.426 18.828 9.656 1 96.56 721 LEU B N 1
ATOM 11998 C CA . LEU B 1 721 ? -5.906 17.531 10.156 1 96.56 721 LEU B CA 1
ATOM 11999 C C . LEU B 1 721 ? -5.66 17.406 11.656 1 96.56 721 LEU B C 1
ATOM 12001 O O . LEU B 1 721 ? -6.516 16.906 12.383 1 96.56 721 LEU B O 1
ATOM 12005 N N . CYS B 1 722 ? -4.504 17.844 12.086 1 97.06 722 CYS B N 1
ATOM 12006 C CA . CYS B 1 722 ? -4.207 17.781 13.516 1 97.06 722 CYS B CA 1
ATOM 12007 C C . CYS B 1 722 ? -5.184 18.656 14.305 1 97.06 722 CYS B C 1
ATOM 12009 O O . CYS B 1 722 ? -5.637 18.25 15.383 1 97.06 722 CYS B O 1
ATOM 12011 N N . THR B 1 723 ? -5.465 19.828 13.781 1 97.38 723 THR B N 1
ATOM 12012 C CA . THR B 1 723 ? -6.449 20.703 14.414 1 97.38 723 THR B CA 1
ATOM 12013 C C . THR B 1 723 ? -7.816 20.016 14.469 1 97.38 723 THR B C 1
ATOM 12015 O O . THR B 1 723 ? -8.5 20.078 15.492 1 97.38 723 THR B O 1
ATOM 12018 N N . PHE B 1 724 ? -8.195 19.422 13.477 1 97.81 724 PHE B N 1
ATOM 12019 C CA . PHE B 1 724 ? -9.461 18.703 13.375 1 97.81 724 PHE B CA 1
ATOM 12020 C C . PHE B 1 724 ? -9.516 17.562 14.391 1 97.81 724 PHE B C 1
ATOM 12022 O O . PHE B 1 724 ? -10.531 17.375 15.055 1 97.81 724 PHE B O 1
ATOM 12029 N N . TYR B 1 725 ? -8.453 16.781 14.453 1 98.12 725 TYR B N 1
ATOM 12030 C CA . TYR B 1 725 ? -8.414 15.641 15.367 1 98.12 725 TYR B CA 1
ATOM 12031 C C . TYR B 1 725 ? -8.453 16.109 16.812 1 98.12 725 TYR B C 1
ATOM 12033 O O . TYR B 1 725 ? -9.062 15.469 17.672 1 98.12 725 TYR B O 1
ATOM 12041 N N . ALA B 1 726 ? -7.762 17.188 17.062 1 98.12 726 ALA B N 1
ATOM 12042 C CA . ALA B 1 726 ? -7.875 17.781 18.406 1 98.12 726 ALA B CA 1
ATOM 12043 C C . ALA B 1 726 ? -9.32 18.156 18.703 1 98.12 726 ALA B C 1
ATOM 12045 O O . ALA B 1 726 ? -9.82 17.891 19.797 1 98.12 726 ALA B O 1
ATOM 12046 N N . ALA B 1 727 ? -9.984 18.75 17.75 1 98.12 727 ALA B N 1
ATOM 12047 C CA . ALA B 1 727 ? -11.383 19.141 17.906 1 98.12 727 ALA B CA 1
ATOM 12048 C C . ALA B 1 727 ? -12.258 17.938 18.203 1 98.12 727 ALA B C 1
ATOM 12050 O O . ALA B 1 727 ? -13.07 17.953 19.125 1 98.12 727 ALA B O 1
ATOM 12051 N N . LEU B 1 728 ? -12.102 16.906 17.375 1 97.88 728 LEU B N 1
ATOM 12052 C CA . LEU B 1 728 ? -12.906 15.695 17.516 1 97.88 728 LEU B CA 1
ATOM 12053 C C . LEU B 1 728 ? -12.656 15.023 18.859 1 97.88 728 LEU B C 1
ATOM 12055 O O . LEU B 1 728 ? -13.578 14.469 19.469 1 97.88 728 LEU B O 1
ATOM 12059 N N . THR B 1 729 ? -11.438 15.039 19.297 1 98.12 729 THR B N 1
ATOM 12060 C CA . THR B 1 729 ? -11.086 14.445 20.578 1 98.12 729 THR B CA 1
ATOM 12061 C C . THR B 1 729 ? -11.766 15.188 21.734 1 98.12 729 THR B C 1
ATOM 12063 O O . THR B 1 729 ? -12.375 14.562 22.609 1 98.12 729 THR B O 1
ATOM 12066 N N . PHE B 1 730 ? -11.656 16.516 21.75 1 96.94 730 PHE B N 1
ATOM 12067 C CA . PHE B 1 730 ? -12.336 17.312 22.766 1 96.94 730 PHE B CA 1
ATOM 12068 C C . PHE B 1 730 ? -13.836 17.078 22.734 1 96.94 730 PHE B C 1
ATOM 12070 O O . PHE B 1 730 ? -14.469 16.891 23.781 1 96.94 730 PHE B O 1
ATOM 12077 N N . TRP B 1 731 ? -14.359 17.078 21.547 1 96.75 731 TRP B N 1
ATOM 12078 C CA . TRP B 1 731 ? -15.789 16.844 21.375 1 96.75 731 TRP B CA 1
ATOM 12079 C C . TRP B 1 731 ? -16.188 15.5 21.969 1 96.75 731 TRP B C 1
ATOM 12081 O O . TRP B 1 731 ? -17.156 15.422 22.75 1 96.75 731 TRP B O 1
ATOM 12091 N N . ALA B 1 732 ? -15.5 14.445 21.656 1 96.75 732 ALA B N 1
ATOM 12092 C CA . ALA B 1 732 ? -15.844 13.086 22.062 1 96.75 732 ALA B CA 1
ATOM 12093 C C . ALA B 1 732 ? -15.75 12.93 23.578 1 96.75 732 ALA B C 1
ATOM 12095 O O . ALA B 1 732 ? -16.641 12.344 24.203 1 96.75 732 ALA B O 1
ATOM 12096 N N . ILE B 1 733 ? -14.695 13.453 24.141 1 95.31 733 ILE B N 1
ATOM 12097 C CA . ILE B 1 733 ? -14.461 13.242 25.562 1 95.31 733 ILE B CA 1
ATOM 12098 C C . ILE B 1 733 ? -15.438 14.094 26.375 1 95.31 733 ILE B C 1
ATOM 12100 O O . ILE B 1 733 ? -15.938 13.656 27.406 1 95.31 733 ILE B O 1
ATOM 12104 N N . VAL B 1 734 ? -15.742 15.281 25.938 1 92.81 734 VAL B N 1
ATOM 12105 C CA . VAL B 1 734 ? -16.656 16.156 26.656 1 92.81 734 VAL B CA 1
ATOM 12106 C C . VAL B 1 734 ? -18.094 15.648 26.5 1 92.81 734 VAL B C 1
ATOM 12108 O O . VAL B 1 734 ? -18.859 15.672 27.453 1 92.81 734 VAL B O 1
ATOM 12111 N N . LYS B 1 735 ? -18.469 15.188 25.391 1 93.19 735 LYS B N 1
ATOM 12112 C CA . LYS B 1 735 ? -19.828 14.734 25.125 1 93.19 735 LYS B CA 1
ATOM 12113 C C . LYS B 1 735 ? -20.109 13.406 25.812 1 93.19 735 LYS B C 1
ATOM 12115 O O . LYS B 1 735 ? -21.188 13.227 26.406 1 93.19 735 LYS B O 1
ATOM 12120 N N . PHE B 1 736 ? -19.172 12.547 25.766 1 94 736 PHE B N 1
ATOM 12121 C CA . PHE B 1 736 ? -19.469 11.188 26.219 1 94 736 PHE B CA 1
ATOM 12122 C C . PHE B 1 736 ? -18.828 10.914 27.578 1 94 736 PHE B C 1
ATOM 12124 O O . PHE B 1 736 ? -19.109 9.891 28.203 1 94 736 PHE B O 1
ATOM 12131 N N . GLY B 1 737 ? -17.906 11.789 28 1 88.06 737 GLY B N 1
ATOM 12132 C CA . GLY B 1 737 ? -17.234 11.609 29.281 1 88.06 737 GLY B CA 1
ATOM 12133 C C . GLY B 1 737 ? -17.859 12.43 30.391 1 88.06 737 GLY B C 1
ATOM 12134 O O . GLY B 1 737 ? -17.188 13.242 31.016 1 88.06 737 GLY B O 1
ATOM 12135 N N . THR B 1 738 ? -19.047 12.258 30.781 1 74.19 738 THR B N 1
ATOM 12136 C CA . THR B 1 738 ? -19.766 13.062 31.766 1 74.19 738 THR B CA 1
ATOM 12137 C C . THR B 1 738 ? -19.094 12.992 33.125 1 74.19 738 THR B C 1
ATOM 12139 O O . THR B 1 738 ? -19.203 13.914 33.938 1 74.19 738 THR B O 1
ATOM 12142 N N . GLU B 1 739 ? -18.312 12.031 33.312 1 68.5 739 GLU B N 1
ATOM 12143 C CA . GLU B 1 739 ? -17.75 11.797 34.656 1 68.5 739 GLU B CA 1
ATOM 12144 C C . GLU B 1 739 ? -16.406 12.5 34.812 1 68.5 739 GLU B C 1
ATOM 12146 O O . GLU B 1 739 ? -15.836 12.523 35.906 1 68.5 739 GLU B O 1
ATOM 12151 N N . LEU B 1 740 ? -15.781 13.016 33.875 1 74.19 740 LEU B N 1
ATOM 12152 C CA . LEU B 1 740 ? -14.422 13.547 33.969 1 74.19 740 LEU B CA 1
ATOM 12153 C C . LEU B 1 740 ? -14.398 14.859 34.75 1 74.19 740 LEU B C 1
ATOM 12155 O O . LEU B 1 740 ? -13.359 15.25 35.281 1 74.19 740 LEU B O 1
ATOM 12159 N N . ASN B 1 741 ? -15.578 15.656 34.812 1 59.66 741 ASN B N 1
ATOM 12160 C CA . ASN B 1 741 ? -15.664 16.938 35.5 1 59.66 741 ASN B CA 1
ATOM 12161 C C . ASN B 1 741 ? -15.922 16.781 37 1 59.66 741 ASN B C 1
ATOM 12163 O O . ASN B 1 741 ? -16.688 17.531 37.594 1 59.66 741 ASN B O 1
ATOM 12167 N N . ILE B 1 742 ? -15.375 15.648 37.562 1 56.44 742 ILE B N 1
ATOM 12168 C CA . ILE B 1 742 ? -15.695 15.492 38.969 1 56.44 742 ILE B CA 1
ATOM 12169 C C . ILE B 1 742 ? -14.836 16.453 39.812 1 56.44 742 ILE B C 1
ATOM 12171 O O . ILE B 1 742 ? -13.609 16.422 39.719 1 56.44 742 ILE B O 1
ATOM 12175 N N . PRO B 1 743 ? -15.531 17.453 40.375 1 51.62 743 PRO B N 1
ATOM 12176 C CA . PRO B 1 743 ? -14.828 18.391 41.25 1 51.62 743 PRO B CA 1
ATOM 12177 C C . PRO B 1 743 ? -13.984 17.688 42.312 1 51.62 743 PRO B C 1
ATOM 12179 O O . PRO B 1 743 ? -14.5 16.844 43.031 1 51.62 743 PRO B O 1
ATOM 12182 N N . SER B 1 744 ? -12.875 17.078 41.906 1 53.59 744 SER B N 1
ATOM 12183 C CA . SER B 1 744 ? -12.078 16.594 43.031 1 53.59 744 SER B CA 1
ATOM 12184 C C . SER B 1 744 ? -11.703 17.734 43.969 1 53.59 744 SER B C 1
ATOM 12186 O O . SER B 1 744 ? -11.703 18.906 43.562 1 53.59 744 SER B O 1
ATOM 12188 N N . SER B 1 745 ? -11.656 17.406 45.219 1 50.03 745 SER B N 1
ATOM 12189 C CA . SER B 1 745 ? -11.297 18.25 46.344 1 50.03 745 SER B CA 1
ATOM 12190 C C . SER B 1 745 ? -10.016 19.031 46.062 1 50.03 745 SER B C 1
ATOM 12192 O O . SER B 1 745 ? -9.562 19.797 46.906 1 50.03 745 SER B O 1
ATOM 12194 N N . ALA B 1 746 ? -9.312 18.594 45.031 1 55.09 746 ALA B N 1
ATOM 12195 C CA . ALA B 1 746 ? -8 19.234 44.969 1 55.09 746 ALA B CA 1
ATOM 12196 C C . ALA B 1 746 ? -8.109 20.672 44.438 1 55.09 746 ALA B C 1
ATOM 12198 O O . ALA B 1 746 ? -8.836 20.922 43.469 1 55.09 746 ALA B O 1
ATOM 12199 N N . SER B 1 747 ? -7.746 21.734 45.219 1 59.94 747 SER B N 1
ATOM 12200 C CA . SER B 1 747 ? -7.871 23.188 45.25 1 59.94 747 SER B CA 1
ATOM 12201 C C . SER B 1 747 ? -7.09 23.812 44.094 1 59.94 747 SER B C 1
ATOM 12203 O O . SER B 1 747 ? -7.48 24.875 43.562 1 59.94 747 SER B O 1
ATOM 12205 N N . LYS B 1 748 ? -5.938 23.141 43.406 1 73.5 748 LYS B N 1
ATOM 12206 C CA . LYS B 1 748 ? -5.125 23.938 42.5 1 73.5 748 LYS B CA 1
ATOM 12207 C C . LYS B 1 748 ? -5.441 23.625 41.031 1 73.5 748 LYS B C 1
ATOM 12209 O O . LYS B 1 748 ? -5.5 22.453 40.656 1 73.5 748 LYS B O 1
ATOM 12214 N N . ARG B 1 749 ? -5.758 24.672 40.25 1 82.88 749 ARG B N 1
ATOM 12215 C CA . ARG B 1 749 ? -6.09 24.562 38.844 1 82.88 749 ARG B CA 1
ATOM 12216 C C . ARG B 1 749 ? -4.844 24.266 38.031 1 82.88 749 ARG B C 1
ATOM 12218 O O . ARG B 1 749 ? -3.834 24.969 38.125 1 82.88 749 ARG B O 1
ATOM 12225 N N . THR B 1 750 ? -4.863 23.188 37.219 1 88.38 750 THR B N 1
ATOM 12226 C CA . THR B 1 750 ? -3.775 22.828 36.312 1 88.38 750 THR B CA 1
ATOM 12227 C C . THR B 1 750 ? -3.961 23.469 34.938 1 88.38 750 THR B C 1
ATOM 12229 O O . THR B 1 750 ? -5.074 23.5 34.406 1 88.38 750 THR B O 1
ATOM 12232 N N . VAL B 1 751 ? -2.883 24.094 34.406 1 88.94 751 VAL B N 1
ATOM 12233 C CA . VAL B 1 751 ? -2.949 24.75 33.094 1 88.94 751 VAL B CA 1
ATOM 12234 C C . VAL B 1 751 ? -2.115 23.953 32.094 1 88.94 751 VAL B C 1
ATOM 12236 O O . VAL B 1 751 ? -0.937 23.688 32.312 1 88.94 751 VAL B O 1
ATOM 12239 N N . VAL B 1 752 ? -2.734 23.578 30.984 1 91.25 752 VAL B N 1
ATOM 12240 C CA . VAL B 1 752 ? -2.051 22.859 29.922 1 91.25 752 VAL B CA 1
ATOM 12241 C C . VAL B 1 752 ? -1.571 23.844 28.859 1 91.25 752 VAL B C 1
ATOM 12243 O O . VAL B 1 752 ? -2.377 24.547 28.25 1 91.25 752 VAL B O 1
ATOM 12246 N N . THR B 1 753 ? -0.252 23.875 28.656 1 88 753 THR B N 1
ATOM 12247 C CA . THR B 1 753 ? 0.379 24.703 27.641 1 88 753 THR B CA 1
ATOM 12248 C C . THR B 1 753 ? 1.104 23.859 26.609 1 88 753 THR B C 1
ATOM 12250 O O . THR B 1 753 ? 1.064 22.625 26.672 1 88 753 THR B O 1
ATOM 12253 N N . TRP B 1 754 ? 1.625 24.547 25.641 1 80.38 754 TRP B N 1
ATOM 12254 C CA . TRP B 1 754 ? 2.311 23.797 24.594 1 80.38 754 TRP B CA 1
ATOM 12255 C C . TRP B 1 754 ? 3.65 23.266 25.094 1 80.38 754 TRP B C 1
ATOM 12257 O O . TRP B 1 754 ? 4.18 22.297 24.547 1 80.38 754 TRP B O 1
ATOM 12267 N N . SER B 1 755 ? 4.172 23.875 26.203 1 70.38 755 SER B N 1
ATOM 12268 C CA . SER B 1 755 ? 5.492 23.5 26.703 1 70.38 755 SER B CA 1
ATOM 12269 C C . SER B 1 755 ? 5.387 22.547 27.891 1 70.38 755 SER B C 1
ATOM 12271 O O . SER B 1 755 ? 4.391 22.562 28.609 1 70.38 755 SER B O 1
ATOM 12273 N N . ASP B 1 756 ? 5.945 21.219 28.047 1 60.75 756 ASP B N 1
ATOM 12274 C CA . ASP B 1 756 ? 5.852 20.047 28.906 1 60.75 756 ASP B CA 1
ATOM 12275 C C . ASP B 1 756 ? 6.047 20.422 30.375 1 60.75 756 ASP B C 1
ATOM 12277 O O . ASP B 1 756 ? 5.895 19.594 31.266 1 60.75 756 ASP B O 1
ATOM 12281 N N . PHE B 1 757 ? 6.402 21.562 30.844 1 54.5 757 PHE B N 1
ATOM 12282 C CA . PHE B 1 757 ? 6.98 21.719 32.188 1 54.5 757 PHE B CA 1
ATOM 12283 C C . PHE B 1 757 ? 5.895 21.656 33.25 1 54.5 757 PHE B C 1
ATOM 12285 O O . PHE B 1 757 ? 6.191 21.719 34.438 1 54.5 757 PHE B O 1
ATOM 12292 N N . ASP B 1 758 ? 4.672 21.328 32.875 1 60.44 758 ASP B N 1
ATOM 12293 C CA . ASP B 1 758 ? 3.682 21.625 33.906 1 60.44 758 ASP B CA 1
ATOM 12294 C C . ASP B 1 758 ? 3.23 20.344 34.594 1 60.44 758 ASP B C 1
ATOM 12296 O O . ASP B 1 758 ? 3.492 19.234 34.125 1 60.44 758 ASP B O 1
ATOM 12300 N N . ASP B 1 759 ? 2.879 20.297 35.781 1 70.5 759 ASP B N 1
ATOM 12301 C CA . ASP B 1 759 ? 2.316 19.328 36.719 1 70.5 759 ASP B CA 1
ATOM 12302 C C . ASP B 1 759 ? 1.122 18.594 36.094 1 70.5 759 ASP B C 1
ATOM 12304 O O . ASP B 1 759 ? 0.104 18.391 36.75 1 70.5 759 ASP B O 1
ATOM 12308 N N . VAL B 1 760 ? 1.166 18.203 34.844 1 85.75 760 VAL B N 1
ATOM 12309 C CA . VAL B 1 760 ? 0.033 17.625 34.125 1 85.75 760 VAL B CA 1
ATOM 12310 C C . VAL B 1 760 ? -0.08 16.141 34.469 1 85.75 760 VAL B C 1
ATOM 12312 O O . VAL B 1 760 ? -1.178 15.578 34.469 1 85.75 760 VAL B O 1
ATOM 12315 N N . ASP B 1 761 ? 1.013 15.531 34.875 1 84.75 761 ASP B N 1
ATOM 12316 C CA . ASP B 1 761 ? 0.997 14.109 35.188 1 84.75 761 ASP B CA 1
ATOM 12317 C C . ASP B 1 761 ? 0.135 13.82 36.406 1 84.75 761 ASP B C 1
ATOM 12319 O O . ASP B 1 761 ? -0.549 12.797 36.469 1 84.75 761 ASP B O 1
ATOM 12323 N N . GLU B 1 762 ? 0.203 14.68 37.312 1 84.25 762 GLU B N 1
ATOM 12324 C CA . GLU B 1 762 ? -0.621 14.516 38.5 1 84.25 762 GLU B CA 1
ATOM 12325 C C . GLU B 1 762 ? -2.105 14.625 38.156 1 84.25 762 GLU B C 1
ATOM 12327 O O . GLU B 1 762 ? -2.928 13.891 38.719 1 84.25 762 GLU B O 1
ATOM 12332 N N . TRP B 1 763 ? -2.416 15.555 37.344 1 88.62 763 TRP B N 1
ATOM 12333 C CA . TRP B 1 763 ? -3.814 15.703 36.938 1 88.62 763 TRP B CA 1
ATOM 12334 C C . TRP B 1 763 ? -4.305 14.484 36.188 1 88.62 763 TRP B C 1
ATOM 12336 O O . TRP B 1 763 ? -5.473 14.094 36.312 1 88.62 763 TRP B O 1
ATOM 12346 N N . ILE B 1 764 ? -3.541 13.867 35.375 1 89.94 764 ILE B N 1
ATOM 12347 C CA . ILE B 1 764 ? -3.91 12.68 34.625 1 89.94 764 ILE B CA 1
ATOM 12348 C C . ILE B 1 764 ? -4.266 11.547 35.562 1 89.94 764 ILE B C 1
ATOM 12350 O O . ILE B 1 764 ? -5.23 10.812 35.344 1 89.94 764 ILE B O 1
ATOM 12354 N N . GLN B 1 765 ? -3.535 11.484 36.625 1 86.5 765 GLN B N 1
ATOM 12355 C CA . GLN B 1 765 ? -3.74 10.383 37.562 1 86.5 765 GLN B CA 1
ATOM 12356 C C . GLN B 1 765 ? -4.938 10.648 38.469 1 86.5 765 GLN B C 1
ATOM 12358 O O . GLN B 1 765 ? -5.723 9.742 38.781 1 86.5 765 GLN B O 1
ATOM 12363 N N . SER B 1 766 ? -5.117 11.898 38.875 1 85.75 766 SER B N 1
ATOM 12364 C CA . SER B 1 766 ? -6.07 12.133 39.969 1 85.75 766 SER B CA 1
ATOM 12365 C C . SER B 1 766 ? -7.203 13.047 39.5 1 85.75 766 SER B C 1
ATOM 12367 O O . SER B 1 766 ? -8.242 13.125 40.156 1 85.75 766 SER B O 1
ATOM 12369 N N . GLY B 1 767 ? -7.043 13.742 38.5 1 87.5 767 GLY B N 1
ATOM 12370 C CA . GLY B 1 767 ? -8.062 14.664 38.031 1 87.5 767 GLY B CA 1
ATOM 12371 C C . GLY B 1 767 ? -8.047 16 38.75 1 87.5 767 GLY B C 1
ATOM 12372 O O . GLY B 1 767 ? -7.043 16.375 39.344 1 87.5 767 GLY B O 1
ATOM 12373 N N . GLY B 1 768 ? -9.188 16.828 38.562 1 86.25 768 GLY B N 1
ATOM 12374 C CA . GLY B 1 768 ? -9.297 18.172 39.125 1 86.25 768 GLY B CA 1
ATOM 12375 C C . GLY B 1 768 ? -9.586 19.234 38.094 1 86.25 768 GLY B C 1
ATOM 12376 O O . GLY B 1 768 ? -9.883 18.906 36.938 1 86.25 768 GLY B O 1
ATOM 12377 N N . PRO B 1 769 ? -9.586 20.516 38.562 1 87.19 769 PRO B N 1
ATOM 12378 C CA . PRO B 1 769 ? -9.82 21.578 37.594 1 87.19 769 PRO B CA 1
ATOM 12379 C C . PRO B 1 769 ? -8.648 21.766 36.625 1 87.19 769 PRO B C 1
ATOM 12381 O O . PRO B 1 769 ? -7.488 21.703 37.031 1 87.19 769 PRO B O 1
ATOM 12384 N N . ILE B 1 770 ? -8.992 21.969 35.375 1 90.5 770 ILE B N 1
ATOM 12385 C CA . ILE B 1 770 ? -7.949 22.078 34.375 1 90.5 770 ILE B CA 1
ATOM 12386 C C . ILE B 1 770 ? -8.359 23.125 33.344 1 90.5 770 ILE B C 1
ATOM 12388 O O . ILE B 1 770 ? -9.547 23.312 33.062 1 90.5 770 ILE B O 1
ATOM 12392 N N . SER B 1 771 ? -7.348 23.906 32.906 1 92 771 SER B N 1
ATOM 12393 C CA . SER B 1 771 ? -7.543 24.875 31.844 1 92 771 SER B CA 1
ATOM 12394 C C . SER B 1 771 ? -6.59 24.609 30.688 1 92 771 SER B C 1
ATOM 12396 O O . SER B 1 771 ? -5.434 24.25 30.891 1 92 771 SER B O 1
ATOM 12398 N N . PHE B 1 772 ? -7.109 24.719 29.5 1 93.25 772 PHE B N 1
ATOM 12399 C CA . PHE B 1 772 ? -6.32 24.516 28.281 1 93.25 772 PHE B CA 1
ATOM 12400 C C . PHE B 1 772 ? -6.043 25.828 27.578 1 93.25 772 PHE B C 1
ATOM 12402 O O . PHE B 1 772 ? -6.973 26.578 27.281 1 93.25 772 PHE B O 1
ATOM 12409 N N . GLN B 1 773 ? -4.754 26 27.328 1 91.25 773 GLN B N 1
ATOM 12410 C CA . GLN B 1 773 ? -4.367 27.219 26.609 1 91.25 773 GLN B CA 1
ATOM 12411 C C . GLN B 1 773 ? -5.09 27.312 25.266 1 91.25 773 GLN B C 1
ATOM 12413 O O . GLN B 1 773 ? -5.043 26.375 24.469 1 91.25 773 GLN B O 1
ATOM 12418 N N . GLY B 1 774 ? -5.781 28.422 25.047 1 90.94 774 GLY B N 1
ATOM 12419 C CA . GLY B 1 774 ? -6.469 28.656 23.781 1 90.94 774 GLY B CA 1
ATOM 12420 C C . GLY B 1 774 ? -7.91 28.188 23.797 1 90.94 774 GLY B C 1
ATOM 12421 O O . GLY B 1 774 ? -8.68 28.5 22.875 1 90.94 774 GLY B O 1
ATOM 12422 N N . LEU B 1 775 ? -8.359 27.391 24.781 1 93.88 775 LEU B N 1
ATOM 12423 C CA . LEU B 1 775 ? -9.719 26.875 24.828 1 93.88 775 LEU B CA 1
ATOM 12424 C C . LEU B 1 775 ? -10.43 27.312 26.109 1 93.88 775 LEU B C 1
ATOM 12426 O O . LEU B 1 775 ? -11.641 27.516 26.109 1 93.88 775 LEU B O 1
ATOM 12430 N N . GLY B 1 776 ? -9.656 27.375 27.25 1 91.94 776 GLY B N 1
ATOM 12431 C CA . GLY B 1 776 ? -10.25 27.797 28.516 1 91.94 776 GLY B CA 1
ATOM 12432 C C . GLY B 1 776 ? -10.422 26.656 29.484 1 91.94 776 GLY B C 1
ATOM 12433 O O . GLY B 1 776 ? -9.727 25.641 29.391 1 91.94 776 GLY B O 1
ATOM 12434 N N . ASN B 1 777 ? -11.328 26.938 30.469 1 90.75 777 ASN B N 1
ATOM 12435 C CA . ASN B 1 777 ? -11.562 25.953 31.531 1 90.75 777 ASN B CA 1
ATOM 12436 C C . ASN B 1 777 ? -12.453 24.812 31.047 1 90.75 777 ASN B C 1
ATOM 12438 O O . ASN B 1 777 ? -13.469 25.047 30.391 1 90.75 777 ASN B O 1
ATOM 12442 N N . LEU B 1 778 ? -12.023 23.609 31.344 1 91.06 778 LEU B N 1
ATOM 12443 C CA . LEU B 1 778 ? -12.75 22.422 30.891 1 91.06 778 LEU B CA 1
ATOM 12444 C C . LEU B 1 778 ? -14.195 22.469 31.359 1 91.06 778 LEU B C 1
ATOM 12446 O O . LEU B 1 778 ? -15.109 22.078 30.641 1 91.06 778 LEU B O 1
ATOM 12450 N N . ALA B 1 779 ? -14.414 22.953 32.562 1 86.5 779 ALA B N 1
ATOM 12451 C CA . ALA B 1 779 ? -15.75 22.984 33.156 1 86.5 779 ALA B CA 1
ATOM 12452 C C . ALA B 1 779 ? -16.688 23.906 32.375 1 86.5 779 ALA B C 1
ATOM 12454 O O . ALA B 1 779 ? -17.906 23.719 32.406 1 86.5 779 ALA B O 1
ATOM 12455 N N . GLU B 1 780 ? -16.094 24.859 31.719 1 87.75 780 GLU B N 1
ATOM 12456 C CA . GLU B 1 780 ? -16.875 25.844 30.984 1 87.75 780 GLU B CA 1
ATOM 12457 C C . GLU B 1 780 ? -16.969 25.5 29.5 1 87.75 780 GLU B C 1
ATOM 12459 O O . GLU B 1 780 ? -17.656 26.172 28.734 1 87.75 780 GLU B O 1
ATOM 12464 N N . LEU B 1 781 ? -16.297 24.438 29.109 1 90.19 781 LEU B N 1
ATOM 12465 C CA . LEU B 1 781 ? -16.266 24.078 27.703 1 90.19 781 LEU B CA 1
ATOM 12466 C C . LEU B 1 781 ? -17.469 23.234 27.312 1 90.19 781 LEU B C 1
ATOM 12468 O O . LEU B 1 781 ? -17.625 22.109 27.797 1 90.19 781 LEU B O 1
ATOM 12472 N N . SER B 1 782 ? -18.359 23.828 26.562 1 90.56 782 SER B N 1
ATOM 12473 C CA . SER B 1 782 ? -19.469 23.094 26 1 90.56 782 SER B CA 1
ATOM 12474 C C . SER B 1 782 ? -19.125 22.516 24.625 1 90.56 782 SER B C 1
ATOM 12476 O O . SER B 1 782 ? -18.141 22.953 24 1 90.56 782 SER B O 1
ATOM 12478 N N . GLU B 1 783 ? -19.859 21.562 24.234 1 92.5 783 GLU B N 1
ATOM 12479 C CA . GLU B 1 783 ? -19.672 20.984 22.906 1 92.5 783 GLU B CA 1
ATOM 12480 C C . GLU B 1 783 ? -19.719 22.062 21.812 1 92.5 783 GLU B C 1
ATOM 12482 O O . GLU B 1 783 ? -18.875 22.078 20.922 1 92.5 783 GLU B O 1
ATOM 12487 N N . ALA B 1 784 ? -20.688 22.891 21.906 1 92.44 784 ALA B N 1
ATOM 12488 C CA . ALA B 1 784 ? -20.906 23.938 20.906 1 92.44 784 ALA B CA 1
ATOM 12489 C C . ALA B 1 784 ? -19.719 24.906 20.875 1 92.44 784 ALA B C 1
ATOM 12491 O O . ALA B 1 784 ? -19.297 25.312 19.797 1 92.44 784 ALA B O 1
ATOM 12492 N N . LYS B 1 785 ? -19.266 25.25 22.016 1 93.5 785 LYS B N 1
ATOM 12493 C CA . LYS B 1 785 ? -18.141 26.172 22.094 1 93.5 785 LYS B CA 1
ATOM 12494 C C . LYS B 1 785 ? -16.875 25.562 21.484 1 93.5 785 LYS B C 1
ATOM 12496 O O . LYS B 1 785 ? -16.141 26.25 20.766 1 93.5 785 LYS B O 1
ATOM 12501 N N . ILE B 1 786 ? -16.625 24.344 21.797 1 95.44 786 ILE B N 1
ATOM 12502 C CA . ILE B 1 786 ? -15.469 23.641 21.266 1 95.44 786 ILE B CA 1
ATOM 12503 C C . ILE B 1 786 ? -15.547 23.609 19.734 1 95.44 786 ILE B C 1
ATOM 12505 O O . ILE B 1 786 ? -14.594 24 19.047 1 95.44 786 ILE B O 1
ATOM 12509 N N . LEU B 1 787 ? -16.625 23.141 19.219 1 96.62 787 LEU B N 1
ATOM 12510 C CA . LEU B 1 787 ? -16.797 22.953 17.781 1 96.62 787 LEU B CA 1
ATOM 12511 C C . LEU B 1 787 ? -16.734 24.297 17.062 1 96.62 787 LEU B C 1
ATOM 12513 O O . LEU B 1 787 ? -16.156 24.391 15.977 1 96.62 787 LEU B O 1
ATOM 12517 N N . SER B 1 788 ? -17.281 25.344 17.656 1 95.12 788 SER B N 1
ATOM 12518 C CA . SER B 1 788 ? -17.25 26.672 17.047 1 95.12 788 SER B CA 1
ATOM 12519 C C . SER B 1 788 ? -15.828 27.219 17.016 1 95.12 788 SER B C 1
ATOM 12521 O O . SER B 1 788 ? -15.398 27.797 16.016 1 95.12 788 SER B O 1
ATOM 12523 N N . THR B 1 789 ? -15.125 27.062 18.125 1 95.81 789 THR B N 1
ATOM 12524 C CA . THR B 1 789 ? -13.758 27.562 18.219 1 95.81 789 THR B CA 1
ATOM 12525 C C . THR B 1 789 ? -12.875 26.906 17.156 1 95.81 789 THR B C 1
ATOM 12527 O O . THR B 1 789 ? -12.133 27.594 16.453 1 95.81 789 THR B O 1
ATOM 12530 N N . PHE B 1 790 ? -12.953 25.625 17.062 1 97.31 790 PHE B N 1
ATOM 12531 C CA . PHE B 1 790 ? -12.102 24.906 16.109 1 97.31 790 PHE B CA 1
ATOM 12532 C C . PHE B 1 790 ? -12.57 25.156 14.68 1 97.31 790 PHE B C 1
ATOM 12534 O O . PHE B 1 790 ? -11.758 25.156 13.75 1 97.31 790 PHE B O 1
ATOM 12541 N N . SER B 1 791 ? -13.875 25.328 14.469 1 96.44 791 SER B N 1
ATOM 12542 C CA . SER B 1 791 ? -14.383 25.672 13.141 1 96.44 791 SER B CA 1
ATOM 12543 C C . SER B 1 791 ? -13.789 26.984 12.656 1 96.44 791 SER B C 1
ATOM 12545 O O . SER B 1 791 ? -13.438 27.125 11.484 1 96.44 791 SER B O 1
ATOM 12547 N N . GLU B 1 792 ? -13.633 27.906 13.523 1 94.81 792 GLU B N 1
ATOM 12548 C CA . GLU B 1 792 ? -13.047 29.203 13.188 1 94.81 792 GLU B CA 1
ATOM 12549 C C . GLU B 1 792 ? -11.562 29.062 12.836 1 94.81 792 GLU B C 1
ATOM 12551 O O . GLU B 1 792 ? -11.07 29.734 11.93 1 94.81 792 GLU B O 1
ATOM 12556 N N . ARG B 1 793 ? -10.93 28.266 13.523 1 94.19 793 ARG B N 1
ATOM 12557 C CA . ARG B 1 793 ? -9.516 28.031 13.25 1 94.19 793 ARG B CA 1
ATOM 12558 C C . ARG B 1 793 ? -9.32 27.391 11.875 1 94.19 793 ARG B C 1
ATOM 12560 O O . ARG B 1 793 ? -8.391 27.766 11.148 1 94.19 793 ARG B O 1
ATOM 12567 N N . LEU B 1 794 ? -10.148 26.438 11.57 1 95 794 LEU B N 1
ATOM 12568 C CA . LEU B 1 794 ? -10.047 25.75 10.289 1 95 794 LEU B CA 1
ATOM 12569 C C . LEU B 1 794 ? -10.383 26.688 9.133 1 95 794 LEU B C 1
ATOM 12571 O O . LEU B 1 794 ? -9.875 26.531 8.023 1 95 794 LEU B O 1
ATOM 12575 N N . GLU B 1 795 ? -11.172 27.656 9.359 1 91.12 795 GLU B N 1
ATOM 12576 C CA . GLU B 1 795 ? -11.594 28.609 8.328 1 91.12 795 GLU B CA 1
ATOM 12577 C C . GLU B 1 795 ? -10.422 29.453 7.836 1 91.12 795 GLU B C 1
ATOM 12579 O O . GLU B 1 795 ? -10.383 29.844 6.664 1 91.12 795 GLU B O 1
ATOM 12584 N N . SER B 1 796 ? -9.438 29.641 8.609 1 87.62 796 SER B N 1
ATOM 12585 C CA . SER B 1 796 ? -8.328 30.531 8.281 1 87.62 796 SER B CA 1
ATOM 12586 C C . SER B 1 796 ? -7.191 29.766 7.605 1 87.62 796 SER B C 1
ATOM 12588 O O . SER B 1 796 ? -6.203 30.359 7.184 1 87.62 796 SER B O 1
ATOM 12590 N N . MET B 1 797 ? -7.379 28.562 7.449 1 89.94 797 MET B N 1
ATOM 12591 C CA . MET B 1 797 ? -6.277 27.766 6.902 1 89.94 797 MET B CA 1
ATOM 12592 C C . MET B 1 797 ? -6.359 27.703 5.383 1 89.94 797 MET B C 1
ATOM 12594 O O . MET B 1 797 ? -7.453 27.734 4.812 1 89.94 797 MET B O 1
ATOM 12598 N N . SER B 1 798 ? -5.238 27.594 4.719 1 86.25 798 SER B N 1
ATOM 12599 C CA . SER B 1 798 ? -5.105 27.812 3.281 1 86.25 798 SER B CA 1
ATOM 12600 C C . SER B 1 798 ? -5.531 26.578 2.498 1 86.25 798 SER B C 1
ATOM 12602 O O . SER B 1 798 ? -6.008 26.688 1.366 1 86.25 798 SER B O 1
ATOM 12604 N N . TRP B 1 799 ? -5.406 25.375 2.99 1 91.69 799 TRP B N 1
ATOM 12605 C CA . TRP B 1 799 ? -5.625 24.172 2.203 1 91.69 799 TRP B CA 1
ATOM 12606 C C . TRP B 1 799 ? -7.102 23.797 2.18 1 91.69 799 TRP B C 1
ATOM 12608 O O . TRP B 1 799 ? -7.793 23.922 3.193 1 91.69 799 TRP B O 1
ATOM 12618 N N . GLY B 1 800 ? -7.598 23.406 1.062 1 91.38 800 GLY B N 1
ATOM 12619 C CA . GLY B 1 800 ? -9.016 23.188 0.808 1 91.38 800 GLY B CA 1
ATOM 12620 C C . GLY B 1 800 ? -9.633 22.141 1.716 1 91.38 800 GLY B C 1
ATOM 12621 O O . GLY B 1 800 ? -10.828 22.188 2.006 1 91.38 800 GLY B O 1
ATOM 12622 N N . ILE B 1 801 ? -8.906 21.25 2.248 1 94.12 801 ILE B N 1
ATOM 12623 C CA . ILE B 1 801 ? -9.438 20.172 3.084 1 94.12 801 ILE B CA 1
ATOM 12624 C C . ILE B 1 801 ? -10 20.766 4.379 1 94.12 801 ILE B C 1
ATOM 12626 O O . ILE B 1 801 ? -10.898 20.188 4.992 1 94.12 801 ILE B O 1
ATOM 12630 N N . SER B 1 802 ? -9.422 21.938 4.793 1 94.75 802 SER B N 1
ATOM 12631 C CA . SER B 1 802 ? -9.883 22.578 6.02 1 94.75 802 SER B CA 1
ATOM 12632 C C . SER B 1 802 ? -11.359 22.953 5.93 1 94.75 802 SER B C 1
ATOM 12634 O O . SER B 1 802 ? -12.07 22.922 6.934 1 94.75 802 SER B O 1
ATOM 12636 N N . LEU B 1 803 ? -11.773 23.234 4.738 1 92.94 803 LEU B N 1
ATOM 12637 C CA . LEU B 1 803 ? -13.172 23.594 4.551 1 92.94 803 LEU B CA 1
ATOM 12638 C C . LEU B 1 803 ? -14.078 22.391 4.805 1 92.94 803 LEU B C 1
ATOM 12640 O O . LEU B 1 803 ? -15.125 22.516 5.445 1 92.94 803 LEU B O 1
ATOM 12644 N N . HIS B 1 804 ? -13.727 21.219 4.301 1 93.81 804 HIS B N 1
ATOM 12645 C CA . HIS B 1 804 ? -14.5 20.016 4.543 1 93.81 804 HIS B CA 1
ATOM 12646 C C . HIS B 1 804 ? -14.523 19.656 6.023 1 93.81 804 HIS B C 1
ATOM 12648 O O . HIS B 1 804 ? -15.562 19.281 6.566 1 93.81 804 HIS B O 1
ATOM 12654 N N . LEU B 1 805 ? -13.414 19.797 6.605 1 96.44 805 LEU B N 1
ATOM 12655 C CA . LEU B 1 805 ? -13.305 19.469 8.023 1 96.44 805 LEU B CA 1
ATOM 12656 C C . LEU B 1 805 ? -14.148 20.422 8.867 1 96.44 805 LEU B C 1
ATOM 12658 O O . LEU B 1 805 ? -14.766 20 9.844 1 96.44 805 LEU B O 1
ATOM 12662 N N . ARG B 1 806 ? -14.117 21.656 8.43 1 96.25 806 ARG B N 1
ATOM 12663 C CA . ARG B 1 806 ? -14.961 22.641 9.102 1 96.25 806 ARG B CA 1
ATOM 12664 C C . ARG B 1 806 ? -16.438 22.25 9 1 96.25 806 ARG B C 1
ATOM 12666 O O . ARG B 1 806 ? -17.188 22.375 9.969 1 96.25 806 ARG B O 1
ATOM 12673 N N . HIS B 1 807 ? -16.828 21.797 7.863 1 94.81 807 HIS B N 1
ATOM 12674 C CA . HIS B 1 807 ? -18.219 21.406 7.652 1 94.81 807 HIS B CA 1
ATOM 12675 C C . HIS B 1 807 ? -18.594 20.203 8.508 1 94.81 807 HIS B C 1
ATOM 12677 O O . HIS B 1 807 ? -19.734 20.078 8.961 1 94.81 807 HIS B O 1
ATOM 12683 N N . VAL B 1 808 ? -17.703 19.297 8.711 1 95.19 808 VAL B N 1
ATOM 12684 C CA . VAL B 1 808 ? -17.938 18.156 9.609 1 95.19 808 VAL B CA 1
ATOM 12685 C C . VAL B 1 808 ? -18.234 18.672 11.016 1 95.19 808 VAL B C 1
ATOM 12687 O O . VAL B 1 808 ? -19.203 18.234 11.656 1 95.19 808 VAL B O 1
ATOM 12690 N N . LEU B 1 809 ? -17.406 19.656 11.461 1 96.56 809 LEU B N 1
ATOM 12691 C CA . LEU B 1 809 ? -17.594 20.203 12.805 1 96.56 809 LEU B CA 1
ATOM 12692 C C . LEU B 1 809 ? -18.906 20.953 12.906 1 96.56 809 LEU B C 1
ATOM 12694 O O . LEU B 1 809 ? -19.609 20.859 13.922 1 96.56 809 LEU B O 1
ATOM 12698 N N . THR B 1 810 ? -19.219 21.656 11.852 1 93.88 810 THR B N 1
ATOM 12699 C CA . THR B 1 810 ? -20.484 22.406 11.844 1 93.88 810 THR B CA 1
ATOM 12700 C C . THR B 1 810 ? -21.672 21.438 11.859 1 93.88 810 THR B C 1
ATOM 12702 O O . THR B 1 810 ? -22.688 21.719 12.5 1 93.88 810 THR B O 1
ATOM 12705 N N . SER B 1 811 ? -21.562 20.359 11.141 1 91.12 811 SER B N 1
ATOM 12706 C CA . SER B 1 811 ? -22.609 19.359 11.133 1 91.12 811 SER B CA 1
ATOM 12707 C C . SER B 1 811 ? -22.797 18.734 12.516 1 91.12 811 SER B C 1
ATOM 12709 O O . SER B 1 811 ? -23.906 18.422 12.922 1 91.12 811 SER B O 1
ATOM 12711 N N . LEU B 1 812 ? -21.734 18.547 13.211 1 93.62 812 LEU B N 1
ATOM 12712 C CA . LEU B 1 812 ? -21.797 18 14.562 1 93.62 812 LEU B CA 1
ATOM 12713 C C . LEU B 1 812 ? -22.438 19 15.523 1 93.62 812 LEU B C 1
ATOM 12715 O O . LEU B 1 812 ? -23.141 18.594 16.453 1 93.62 812 LEU B O 1
ATOM 12719 N N . SER B 1 813 ? -22.172 20.266 15.312 1 92.06 813 SER B N 1
ATOM 12720 C CA . SER B 1 813 ? -22.75 21.297 16.156 1 92.06 813 SER B CA 1
ATOM 12721 C C . SER B 1 813 ? -24.266 21.359 16 1 92.06 813 SER B C 1
ATOM 12723 O O . SER B 1 813 ? -24.984 21.656 16.953 1 92.06 813 SER B O 1
ATOM 12725 N N . LYS B 1 814 ? -24.766 21.016 14.875 1 88.06 814 LYS B N 1
ATOM 12726 C CA . LYS B 1 814 ? -26.188 21.016 14.617 1 88.06 814 LYS B CA 1
ATOM 12727 C C . LYS B 1 814 ? -26.875 19.828 15.289 1 88.06 814 LYS B C 1
ATOM 12729 O O . LYS B 1 814 ? -28.062 19.891 15.609 1 88.06 814 LYS B O 1
ATOM 12734 N N . GLU B 1 815 ? -26.156 18.781 15.406 1 84.62 815 GLU B N 1
ATOM 12735 C CA . GLU B 1 815 ? -26.703 17.609 16.078 1 84.62 815 GLU B CA 1
ATOM 12736 C C . GLU B 1 815 ? -26.906 17.859 17.562 1 84.62 815 GLU B C 1
ATOM 12738 O O . GLU B 1 815 ? -27.734 17.234 18.219 1 84.62 815 GLU B O 1
ATOM 12743 N N . THR B 1 816 ? -26.125 18.672 18.172 1 73.94 816 THR B N 1
ATOM 12744 C CA . THR B 1 816 ? -26.141 18.953 19.594 1 73.94 816 THR B CA 1
ATOM 12745 C C . THR B 1 816 ? -27.297 19.875 19.969 1 73.94 816 THR B C 1
ATOM 12747 O O . THR B 1 816 ? -27.766 19.875 21.109 1 73.94 816 THR B O 1
ATOM 12750 N N . VAL B 1 817 ? -28 20.641 18.984 1 57.16 817 VAL B N 1
ATOM 12751 C CA . VAL B 1 817 ? -29.141 21.5 19.281 1 57.16 817 VAL B CA 1
ATOM 12752 C C . VAL B 1 817 ? -30.438 20.703 19.156 1 57.16 817 VAL B C 1
ATOM 12754 O O . VAL B 1 817 ? -30.594 19.922 18.219 1 57.16 817 VAL B O 1
#

Solvent-accessible surface area (backbone atoms only — not comparable to full-atom values): 96588 Å² total; per-residue (Å²): 131,87,66,62,30,57,32,80,54,92,85,64,73,44,67,22,73,43,64,68,54,21,53,58,50,47,46,68,74,46,82,65,41,77,25,56,18,87,82,80,59,50,55,21,67,45,60,71,58,23,51,58,51,43,60,67,46,70,72,73,72,74,71,83,76,76,81,79,83,52,52,25,53,47,31,56,74,66,72,44,89,46,84,28,48,81,95,49,70,17,66,61,29,62,72,65,74,42,75,48,46,44,76,68,78,65,72,64,66,71,76,76,76,78,77,79,82,88,85,88,80,87,80,92,81,85,91,86,91,85,92,87,90,92,86,88,87,92,84,89,90,91,87,91,83,88,91,90,89,80,86,84,92,84,90,92,85,84,91,93,86,95,88,90,90,92,85,90,90,88,92,86,93,82,92,86,92,82,88,84,92,82,92,89,91,84,90,83,85,84,80,81,77,83,78,83,78,75,74,78,73,80,75,64,50,87,92,70,64,46,88,73,88,76,69,92,72,76,82,78,77,84,86,88,88,89,82,85,71,77,85,77,83,68,80,74,81,81,68,91,74,85,61,70,88,40,46,74,63,35,63,56,60,73,46,57,42,64,70,53,29,24,56,40,54,60,94,79,55,40,55,58,83,70,59,74,53,44,80,64,70,56,65,66,75,58,58,67,66,69,75,66,89,62,87,68,80,78,81,80,63,96,73,72,52,70,45,46,69,68,48,51,50,49,35,52,50,44,54,56,57,37,35,35,49,51,42,71,77,69,69,66,84,37,54,76,51,44,67,56,45,19,51,13,42,44,38,22,58,71,61,46,33,78,74,56,65,45,67,55,66,71,65,56,47,60,79,81,46,54,46,55,32,49,33,18,38,24,16,56,8,15,36,71,41,84,71,65,38,36,78,40,15,62,49,34,31,52,52,28,52,46,33,52,52,28,42,41,58,47,36,39,55,48,56,53,31,67,58,54,48,50,18,50,52,49,34,31,58,43,23,54,36,50,50,46,32,65,38,26,54,50,21,57,26,45,50,30,40,52,54,47,47,32,60,66,40,27,31,39,34,78,48,46,45,51,48,57,52,48,57,68,66,66,53,86,66,49,72,65,54,46,49,52,22,48,49,53,41,48,42,44,37,28,44,27,52,46,53,51,42,53,40,39,49,49,19,65,76,68,67,46,48,41,59,73,46,77,68,67,53,52,45,59,39,67,70,45,66,66,61,59,44,46,61,24,83,82,47,68,67,86,76,67,66,72,74,74,77,54,53,43,44,66,58,46,52,35,34,31,30,64,74,62,43,72,89,60,91,63,44,62,72,44,42,45,48,51,44,44,49,31,50,47,56,47,52,54,34,38,44,54,34,69,60,37,65,61,74,79,64,90,67,88,56,92,71,63,69,65,66,40,84,52,50,68,34,57,47,65,58,51,32,44,54,61,30,46,48,54,77,72,37,91,52,74,87,40,54,46,54,51,49,40,35,43,46,36,30,49,45,45,43,38,47,60,46,69,55,39,56,60,36,48,40,23,43,72,54,73,49,28,42,68,65,57,23,52,50,26,45,51,48,50,32,51,49,35,70,74,35,52,46,60,45,40,47,30,48,51,34,33,32,25,41,48,21,38,51,70,72,54,77,54,85,43,67,66,55,49,51,51,51,48,50,29,43,50,49,54,42,48,47,61,70,45,32,75,70,68,78,48,81,40,88,59,86,70,72,43,67,41,45,59,65,83,86,53,77,55,68,57,37,31,74,68,52,37,50,44,29,28,46,95,77,41,44,57,91,74,56,44,65,57,55,50,36,50,55,47,31,54,57,29,64,73,47,66,46,35,37,22,55,31,53,27,43,43,36,52,54,54,46,56,67,77,103,129,86,68,62,30,56,35,82,54,90,87,62,74,44,67,23,73,43,67,69,55,24,52,56,50,50,45,68,74,47,82,65,41,78,27,54,20,89,82,77,60,49,55,21,69,46,61,72,58,24,52,58,52,46,63,66,48,70,68,75,70,76,69,84,75,74,79,77,79,50,51,25,53,46,30,57,75,66,73,44,90,49,87,28,47,81,95,50,70,16,64,61,30,63,73,64,72,44,77,50,45,47,74,69,79,70,76,68,72,77,77,74,80,72,78,77,77,71,89,82,88,89,85,91,84,94,83,92,84,87,88,91,84,93,85,90,91,90,94,90,97,86,90,92,89,94,91,92,87,90,91,87,92,85,92,85,91,85,87,91,84,94,85,89,90,91,84,90,90,83,87,86,89,82,89,86,88,78,85,87,88,74,89,83,79,88,77,89,77,77,70,88,73,85,79,81,70,74,74,76,73,80,75,67,48,88,80,73,64,58,87,71,90,81,74,94,76,71,90,80,76,86,87,82,88,76,80,83,77,76,85,78,80,67,79,77,81,83,67,92,72,85,59,68,89,39,45,74,64,34,63,56,59,72,44,56,42,63,71,52,27,24,57,42,54,58,95,79,55,40,55,60,84,70,58,73,52,45,83,65,70,54,65,66,75,58,57,67,66,70,73,66,88,63,86,67,79,78,83,80,64,97,71,72,54,68,46,45,69,68,48,51,50,48,35,52,50,45,54,56,56,35,36,35,50,52,42,72,80,67,69,65,84,35,54,76,51,44,66,55,46,19,51,14,41,45,38,23,58,73,59,46,33,78,73,58,67,45,66,53,67,71,64,55,48,61,80,79,46,54,47,54,31,51,34,17,39,24,15,57,8,15,37,72,40,86,70,66,39,37,75,40,15,62,47,35,31,52,53,29,51,46,33,51,53,28,44,42,59,48,37,40,56,47,56,52,31,67,56,54,49,50,17,49,52,47,34,32,57,43,22,54,36,50,50,44,33,65,40,25,53,50,21,59,26,44,50,29,38,53,54,48,46,32,61,68,38,28,30,39,32,77,48,44,45,50,48,57,53,48,57,68,65,64,53,86,65,49,70,66,53,47,50,52,22,46,50,53,42,48,42,43,38,29,44,27,50,46,53,50,42,53,40,39,48,48,20,67,76,69,68,46,50,41,60,72,46,76,70,67,54,53,45,58,39,66,69,45,66,67,61,59,43,46,64,24,84,82,49,68,67,85,76,68,66,73,72,74,78,54,52,44,45,65,59,46,52,34,35,30,29,61,74,62,44,74,89,61,90,64,46,62,71,44,42,46,47,51,44,42,49,31,50,46,55,48,52,55,35,38,43,53,34,69,59,37,66,62,75,81,66,90,70,88,56,90,73,62,69,66,65,41,83,51,49,69,35,58,46,66,60,52,32,46,54,60,30,48,48,52,78,71,37,90,53,74,87,41,53,47,55,53,49,41,34,42,47,37,28,50,45,44,46,37,45,59,44,67,56,39,56,59,35,47,41,24,43,73,55,71,48,30,43,68,64,56,22,53,50,26,47,51,48,48,32,52,48,34,71,75,35,51,46,60,45,40,47,32,49,51,33,32,34,24,40,48,22,39,51,71,73,55,77,53,85,42,68,66,55,49,52,52,52,48,49,30,42,49,49,53,43,48,47,60,71,45,31,75,72,69,77,49,81,41,88,58,86,72,73,42,67,40,46,59,66,84,86,50,77,54,69,58,37,30,72,69,51,37,51,44,30,30,46,96,75,42,44,58,90,74,57,43,65,57,57,49,37,51,54,47,30,55,58,29,66,72,47,66,46,36,36,22,56,32,53,26,43,43,37,52,54,52,46,55,67,75,104